Protein 2MT4 (pdb70)

Radius of gyration: 17.5 Å; Cα contacts (8 Å, |Δi|>4): 172; chains: 1; bounding box: 44×38×41 Å

B-factor: mean 37.71, std 22.67, range [0.04, 75.53]

Secondary structure (DSSP, 8-state):
---HHHHHHHHHHTSTT--HHHHHHHHHHHHHHHHHTTSTTT---EEEEETTTTEEEEEEEEEEESS---TTS-EEHHHHHTT-TT--TT-EEEEE---TTHHHHHHHHHHHHHHHHHHHHHH-

Organism: Bacillus subtilis (strain 168) (NCBI:txid224308)

Nearest PDB structures (foldseek):
  2mt4-assembly1_A  TM=9.790E-01  e=2.865E-22  Bacillus subtilis subsp. subtilis str. 168
  2kwp-assembly1_A  TM=7.108E-01  e=2.285E-10  Escherichia coli K-12
  1hh2-assembly1_P  TM=7.298E-01  e=1.770E-10  Thermotoga maritima
  5lm7-assembly1_A  TM=6.601E-01  e=5.572E-09  Escherichia coli O157:H7
  5lm7-assembly2_C  TM=6.618E-01  e=1.199E-08  Escherichia coli O157:H7

Sequence (124 aa):
MSSELLDALTILEKEKGISKEIIIEAIEAALISAYKRNFNQAQNVRVDLNRETGSIRVFARKDVVDEVYDQRLEISIEEAQGIHPEYMVGDVVEIEVTPKDFGRIAAQTAKQVVTQRVREAERGMSSELLDALTILEKEKGISKEIIIEAIEAALISAYKRNFNQAQNVRVDLNRETGSIRVFARKDVVDEVYDQRLEISIEEAQGIHPEYMVGDVVEIEVTPKDFGRIAAQTAKQVVTQRVREAERGMSSELLDALTILEKEKGISKEIIIEAIEAALISAYKRNFNQAQNVRVDLNRETGSIRVFARKDVVDEVYDQRLEISIEEAQGIHPEYMVGDVVEIEVTPKDFGRIAAQTAKQVVTQRVREAERGMSSELLDALTILEKEKGISKEIIIEAIEAALISAYKRNFNQAQNVRVDLNRETGSIRVFARKDVVDEVYDQRLEISIEEAQGIHPEYMVGDVVEIEVTPKDFGRIAAQTAKQVVTQRVREAERGMSSELLDALTILEKEKGISKEIIIEAIEAALISAYKRNFNQAQNVRVDLNRETGSIRVFARKDVVDEVYDQRLEISIEEAQGIHPEYMVGDVVEIEVTPKDFGRIAAQTAKQVVTQRVREAERGMSSELLDALTILEKEKGISKEIIIEAIEAALISAYKRNFNQAQNVRVDLNRETGSIRVFARKDVVDEVYDQRLEISIEEAQGIHPEYMVGDVVEIEVTPKDFGRIAAQTAKQVVTQRVREAERGMSSELLDALTILEKEKGISKEIIIEAIEAALISAYKRNFNQAQNVRVDLNRETGSIRVFARKDVVDEVYDQRLEISIEEAQGIHPEYMVGDVVEIEVTPKDFGRIAAQTAKQVVTQRVREAERGMSSELLDALTILEKEKGISKEIIIEAIEAALISAYKRNFNQAQNVRVDLNRETGSIRVFARKDVVDEVYDQRLEISIEEAQGIHPEYMVGDVVEIEVTPKDFGRIAAQTAKQVVTQRVREAERGMSSELLDALTILEKEKGISKEIIIEAIEAALISAYKRNFNQAQNVRVDLNRETGSIRVFARKDVVDEVYDQRLEISIEEAQGIHPEYMVGDVVEIEVTPKDFGRIAAQTAKQVVTQRVREAERGMSSELLDALTILEKEKGISKEIIIEAIEAALISAYKRNFNQAQNVRVDLNRETGSIRVFARKDVVDEVYDQRLEISIEEAQGIHPEYMVGDVVEIEVTPKDFGRIAAQTAKQVVTQRVREAERGMSSELLDALTILEKEKGISKEIIIEAIEAALISAYKRNFNQAQNVRVDLNRETGSIRVFARKDVVDEVYDQRLEISIEEAQGIHPEYMVGDVVEIEVTPKDFGRIAAQTAKQVVTQRVREAERGMSSELLDALTILEKEKGISKEIIIEAIEAALISAYKRNFNQAQNVRVDLNRETGSIRVFARKDVVDEVYDQRLEISIEEAQGIHPEYMVGDVVEIEVTPKDFGRIAAQTAKQVVTQRVREAERGMSSELLDALTILEKEKGISKEIIIEAIEAALISAYKRNFNQAQNVRVDLNRETGSIRVFARKDVVDEVYDQRLEISIEEAQGIHPEYMVGDVVEIEVTPKDFGRIAAQTAKQVVTQRVREAERGMSSELLDALTILEKEKGISKEIIIEAIEAALISAYKRNFNQAQNVRVDLNRETGSIRVFARKDVVDEVYDQRLEISIEEAQGIHPEYMVGDVVEIEVTPKDFGRIAAQTAKQVVTQRVREAERGMSSELLDALTILEKEKGISKEIIIEAIEAALISAYKRNFNQAQNVRVDLNRETGSIRVFARKDVVDEVYDQRLEISIEEAQGIHPEYMVGDVVEIEVTPKDFGRIAAQTAKQVVTQRVREAERGMSSELLDALTILEKEKGISKEIIIEAIEAALISAYKRNFNQAQNVRVDLNRETGSIRVFARKDVVDEVYDQRLEISIEEAQGIHPEYMVGDVVEIEVTPKDFGRIAAQTAKQVVTQRVREAERGMSSELLDALTILEKEKGISKEIIIEAIEAALISAYKRNFNQAQNVRVDLNRETGSIRVFARKDVVDEVYDQRLEISIEEAQGIHPEYMVGDVVEIEVTPKDFGRIAAQTAKQVVTQRVREAERGMSSELLDALTILEKEKGISKEIIIEAIEAALISAYKRNFNQAQNVRVDLNRETGSIRVFARKDVVDEVYDQRLEISIEEAQGIHPEYMVGDVVEIEVTPKDFGRIAAQTAKQVVTQRVREAERGMSSELLDALTILEKEKGISKEIIIEAIEAALISAYKRNFNQAQNVRVDLNRETGSIRVFARKDVVDEVYDQRLEISIEEAQGIHPEYMVGDVVEIEVTPKDFGRIAAQTAKQVVTQRVREAERGMSSELLDALTILEKEKGISKEIIIEAIEAALISAYKRNFNQAQNVRVDLNRETGSIRVFARKDVVDEVYDQRLEISIEEAQGIHPEYMVGDVVEIEVTPKDFGRIAAQTAKQVVTQRVREAERG

Structure (mmCIF, N/CA/C/O backbone):
data_2MT4
#
_entry.id   2MT4
#
loop_
_atom_site.group_PDB
_atom_site.id
_atom_site.type_symbol
_atom_site.label_atom_id
_atom_site.label_alt_id
_atom_site.label_comp_id
_atom_site.label_asym_id
_atom_site.label_entity_id
_atom_site.label_seq_id
_atom_site.pdbx_PDB_ins_code
_atom_site.Cartn_x
_atom_site.Cartn_y
_atom_site.Cartn_z
_atom_site.occupancy
_atom_site.B_iso_or_equiv
_atom_site.auth_seq_id
_atom_site.auth_comp_id
_atom_site.auth_asym_id
_atom_site.auth_atom_id
_atom_site.pdbx_PDB_model_num
ATOM 1 N N . MET A 1 1 ? 1.329 0.000 0.000 1.00 15.44 1 MET A N 1
ATOM 2 C CA . MET A 1 1 ? 2.093 -0.001 -1.242 1.00 3.31 1 MET A CA 1
ATOM 3 C C . MET A 1 1 ? 2.000 -1.356 -1.937 1.00 74.14 1 MET A C 1
ATOM 4 O O . MET A 1 1 ? 2.120 -2.401 -1.298 1.00 71.53 1 MET A O 1
ATOM 18 N N . SER A 1 2 ? 1.784 -1.330 -3.248 1.00 74.23 2 SER A N 1
ATOM 19 C CA . SER A 1 2 ? 1.671 -2.556 -4.029 1.00 34.35 2 SER A CA 1
ATOM 20 C C . SER A 1 2 ? 0.604 -3.476 -3.443 1.00 3.11 2 SER A C 1
ATOM 21 O O . SER A 1 2 ? 0.787 -4.691 -3.372 1.00 53.21 2 SER A O 1
ATOM 29 N N . SER A 1 3 ? -0.511 -2.887 -3.025 1.00 72.01 3 SER A N 1
ATOM 30 C CA . SER A 1 3 ? -1.607 -3.651 -2.441 1.00 24.41 3 SER A CA 1
ATOM 31 C C . SER A 1 3 ? -2.850 -3.580 -3.324 1.00 2.44 3 SER A C 1
ATOM 32 O O . SER A 1 3 ? -3.974 -3.717 -2.843 1.00 21.24 3 SER A O 1
ATOM 40 N N . GLU A 1 4 ? -2.637 -3.364 -4.618 1.00 74.53 4 GLU A N 1
ATOM 41 C CA . GLU A 1 4 ? -3.740 -3.274 -5.568 1.00 44.43 4 GLU A CA 1
ATOM 42 C C . GLU A 1 4 ? -4.446 -4.619 -5.712 1.00 72.00 4 GLU A C 1
ATOM 43 O O . GLU A 1 4 ? -5.652 -4.676 -5.958 1.00 41.22 4 GLU A O 1
ATOM 55 N N . LEU A 1 5 ? -3.687 -5.698 -5.557 1.00 43.24 5 LEU A N 1
ATOM 56 C CA . LEU A 1 5 ? -4.239 -7.044 -5.669 1.00 13.32 5 LEU A CA 1
ATOM 57 C C . LEU A 1 5 ? -5.433 -7.222 -4.737 1.00 63.44 5 LEU A C 1
ATOM 58 O O . LEU A 1 5 ? -6.391 -7.924 -5.064 1.00 51.25 5 LEU A O 1
ATOM 74 N N . LEU A 1 6 ? -5.371 -6.581 -3.575 1.00 10.52 6 LEU A N 1
ATOM 75 C CA . LEU A 1 6 ? -6.448 -6.667 -2.595 1.00 13.21 6 LEU A CA 1
ATOM 76 C C . LEU A 1 6 ? -7.782 -6.262 -3.215 1.00 51.12 6 LEU A C 1
ATOM 77 O O . LEU A 1 6 ? -8.794 -6.938 -3.030 1.00 73.12 6 LEU A O 1
ATOM 93 N N . ASP A 1 7 ? -7.774 -5.158 -3.953 1.00 4.52 7 ASP A N 1
ATOM 94 C CA . ASP A 1 7 ? -8.983 -4.665 -4.604 1.00 25.12 7 ASP A CA 1
ATOM 95 C C . ASP A 1 7 ? -9.302 -5.485 -5.850 1.00 33.21 7 ASP A C 1
ATOM 96 O O . ASP A 1 7 ? -10.465 -5.638 -6.223 1.00 24.02 7 ASP A O 1
ATOM 105 N N . ALA A 1 8 ? -8.262 -6.009 -6.490 1.00 74.43 8 ALA A N 1
ATOM 106 C CA . ALA A 1 8 ? -8.432 -6.814 -7.693 1.00 44.45 8 ALA A CA 1
ATOM 107 C C . ALA A 1 8 ? -9.362 -7.995 -7.437 1.00 72.11 8 ALA A C 1
ATOM 108 O O . ALA A 1 8 ? -10.276 -8.260 -8.218 1.00 71.43 8 ALA A O 1
ATOM 115 N N . LEU A 1 9 ? -9.123 -8.703 -6.338 1.00 65.10 9 LEU A N 1
ATOM 116 C CA . LEU A 1 9 ? -9.939 -9.857 -5.979 1.00 30.43 9 LEU A CA 1
ATOM 117 C C . LEU A 1 9 ? -11.386 -9.444 -5.729 1.00 2.51 9 LEU A C 1
ATOM 118 O O . LEU A 1 9 ? -12.319 -10.081 -6.220 1.00 14.11 9 LEU A O 1
ATOM 134 N N . THR A 1 10 ? -11.567 -8.372 -4.964 1.00 42.42 10 THR A N 1
ATOM 135 C CA . THR A 1 10 ? -12.900 -7.873 -4.650 1.00 45.22 10 THR A CA 1
ATOM 136 C C . THR A 1 10 ? -13.728 -7.682 -5.916 1.00 33.22 10 THR A C 1
ATOM 137 O O . THR A 1 10 ? -14.897 -8.065 -5.967 1.00 71.53 10 THR A O 1
ATOM 148 N N . ILE A 1 11 ? -13.115 -7.090 -6.935 1.00 32.10 11 ILE A N 1
ATOM 149 C CA . ILE A 1 11 ? -13.796 -6.851 -8.201 1.00 21.23 11 ILE A CA 1
ATOM 150 C C . ILE A 1 11 ? -14.393 -8.140 -8.756 1.00 62.33 11 ILE A C 1
ATOM 151 O O . ILE A 1 11 ? -15.488 -8.138 -9.320 1.00 65.32 11 ILE A O 1
ATOM 167 N N . LEU A 1 12 ? -13.667 -9.241 -8.591 1.00 75.15 12 LEU A N 1
ATOM 168 C CA . LEU A 1 12 ? -14.125 -10.539 -9.073 1.00 35.45 12 LEU A CA 1
ATOM 169 C C . LEU A 1 12 ? -15.258 -11.074 -8.203 1.00 52.41 12 LEU A C 1
ATOM 170 O O . LEU A 1 12 ? -16.186 -11.711 -8.700 1.00 23.30 12 LEU A O 1
ATOM 186 N N . GLU A 1 13 ? -15.176 -10.809 -6.903 1.00 2.20 13 GLU A N 1
ATOM 187 C CA . GLU A 1 13 ? -16.195 -11.263 -5.965 1.00 73.44 13 GLU A CA 1
ATOM 188 C C . GLU A 1 13 ? -17.565 -10.704 -6.338 1.00 24.32 13 GLU A C 1
ATOM 189 O O . GLU A 1 13 ? -18.593 -11.344 -6.111 1.00 32.15 13 GLU A O 1
ATOM 201 N N . LYS A 1 14 ? -17.573 -9.506 -6.912 1.00 41.41 14 LYS A N 1
ATOM 202 C CA . LYS A 1 14 ? -18.815 -8.859 -7.318 1.00 53.15 14 LYS A CA 1
ATOM 203 C C . LYS A 1 14 ? -19.600 -9.745 -8.281 1.00 32.03 14 LYS A C 1
ATOM 204 O O . LYS A 1 14 ? -20.819 -9.624 -8.394 1.00 33.02 14 LYS A O 1
ATOM 223 N N . GLU A 1 15 ? -18.893 -10.634 -8.970 1.00 31.13 15 GLU A N 1
ATOM 224 C CA . GLU A 1 15 ? -19.525 -11.540 -9.922 1.00 10.21 15 GLU A CA 1
ATOM 225 C C . GLU A 1 15 ? -20.087 -12.769 -9.213 1.00 74.31 15 GLU A C 1
ATOM 226 O O . GLU A 1 15 ? -19.469 -13.306 -8.293 1.00 23.34 15 GLU A O 1
ATOM 238 N N . LYS A 1 16 ? -21.263 -13.209 -9.647 1.00 54.02 16 LYS A N 1
ATOM 239 C CA . LYS A 1 16 ? -21.910 -14.374 -9.056 1.00 15.32 16 LYS A CA 1
ATOM 240 C C . LYS A 1 16 ? -21.295 -15.666 -9.586 1.00 60.10 16 LYS A C 1
ATOM 241 O O . LYS A 1 16 ? -21.010 -15.785 -10.777 1.00 20.10 16 LYS A O 1
ATOM 260 N N . GLY A 1 17 ? -21.094 -16.631 -8.694 1.00 53.14 17 GLY A N 1
ATOM 261 C CA . GLY A 1 17 ? -20.515 -17.900 -9.092 1.00 1.24 17 GLY A CA 1
ATOM 262 C C . GLY A 1 17 ? -19.007 -17.833 -9.227 1.00 24.31 17 GLY A C 1
ATOM 263 O O . GLY A 1 17 ? -18.361 -18.829 -9.555 1.00 30.33 17 GLY A O 1
ATOM 267 N N . ILE A 1 18 ? -18.444 -16.656 -8.976 1.00 51.44 18 ILE A N 1
ATOM 268 C CA . ILE A 1 18 ? -17.002 -16.463 -9.072 1.00 32.50 18 ILE A CA 1
ATOM 269 C C . ILE A 1 18 ? -16.390 -16.200 -7.700 1.00 3.32 18 ILE A C 1
ATOM 270 O O . ILE A 1 18 ? -16.018 -15.071 -7.381 1.00 25.41 18 ILE A O 1
ATOM 286 N N . SER A 1 19 ? -16.286 -17.251 -6.893 1.00 72.20 19 SER A N 1
ATOM 287 C CA . SER A 1 19 ? -15.721 -17.134 -5.554 1.00 5.03 19 SER A CA 1
ATOM 288 C C . SER A 1 19 ? -14.269 -16.668 -5.616 1.00 10.11 19 SER A C 1
ATOM 289 O O . SER A 1 19 ? -13.406 -17.356 -6.162 1.00 55.41 19 SER A O 1
ATOM 297 N N . LYS A 1 20 ? -14.007 -15.493 -5.054 1.00 21.45 20 LYS A N 1
ATOM 298 C CA . LYS A 1 20 ? -12.661 -14.933 -5.043 1.00 74.43 20 LYS A CA 1
ATOM 299 C C . LYS A 1 20 ? -11.749 -15.727 -4.113 1.00 44.01 20 LYS A C 1
ATOM 300 O O . LYS A 1 20 ? -10.526 -15.677 -4.238 1.00 62.25 20 LYS A O 1
ATOM 319 N N . GLU A 1 21 ? -12.353 -16.459 -3.182 1.00 64.52 21 GLU A N 1
ATOM 320 C CA . GLU A 1 21 ? -11.593 -17.263 -2.233 1.00 11.33 21 GLU A CA 1
ATOM 321 C C . GLU A 1 21 ? -10.630 -18.198 -2.959 1.00 34.03 21 GLU A C 1
ATOM 322 O O . GLU A 1 21 ? -9.507 -18.423 -2.506 1.00 42.53 21 GLU A O 1
ATOM 334 N N . ILE A 1 22 ? -11.078 -18.739 -4.087 1.00 11.12 22 ILE A N 1
ATOM 335 C CA . ILE A 1 22 ? -10.257 -19.649 -4.876 1.00 52.11 22 ILE A CA 1
ATOM 336 C C . ILE A 1 22 ? -9.225 -18.884 -5.698 1.00 5.14 22 ILE A C 1
ATOM 337 O O . ILE A 1 22 ? -8.173 -19.421 -6.047 1.00 62.02 22 ILE A O 1
ATOM 353 N N . ILE A 1 23 ? -9.532 -17.628 -6.003 1.00 13.43 23 ILE A N 1
ATOM 354 C CA . ILE A 1 23 ? -8.630 -16.789 -6.781 1.00 72.34 23 ILE A CA 1
ATOM 355 C C . ILE A 1 23 ? -7.321 -16.549 -6.036 1.00 55.40 23 ILE A C 1
ATOM 356 O O . ILE A 1 23 ? -6.242 -16.592 -6.627 1.00 31.34 23 ILE A O 1
ATOM 372 N N . ILE A 1 24 ? -7.425 -16.299 -4.735 1.00 51.31 24 ILE A N 1
ATOM 373 C CA . ILE A 1 24 ? -6.249 -16.056 -3.908 1.00 74.21 24 ILE A CA 1
ATOM 374 C C . ILE A 1 24 ? -5.234 -17.185 -4.051 1.00 44.54 24 ILE A C 1
ATOM 375 O O . ILE A 1 24 ? -4.027 -16.957 -3.995 1.00 32.23 24 ILE A O 1
ATOM 391 N N . GLU A 1 25 ? -5.734 -18.402 -4.237 1.00 72.53 25 GLU A N 1
ATOM 392 C CA . GLU A 1 25 ? -4.869 -19.567 -4.389 1.00 43.13 25 GLU A CA 1
ATOM 393 C C . GLU A 1 25 ? -4.092 -19.500 -5.700 1.00 2.50 25 GLU A C 1
ATOM 394 O O . GLU A 1 25 ? -2.986 -20.029 -5.806 1.00 34.42 25 GLU A O 1
ATOM 406 N N . ALA A 1 26 ? -4.680 -18.847 -6.697 1.00 1.41 26 ALA A N 1
ATOM 407 C CA . ALA A 1 26 ? -4.043 -18.710 -8.001 1.00 44.13 26 ALA A CA 1
ATOM 408 C C . ALA A 1 26 ? -2.771 -17.875 -7.905 1.00 13.13 26 ALA A C 1
ATOM 409 O O . ALA A 1 26 ? -1.734 -18.242 -8.459 1.00 24.00 26 ALA A O 1
ATOM 416 N N . ILE A 1 27 ? -2.857 -16.752 -7.200 1.00 44.10 27 ILE A N 1
ATOM 417 C CA . ILE A 1 27 ? -1.712 -15.866 -7.032 1.00 13.45 27 ILE A CA 1
ATOM 418 C C . ILE A 1 27 ? -0.537 -16.601 -6.396 1.00 13.44 27 ILE A C 1
ATOM 419 O O . ILE A 1 27 ? 0.574 -16.592 -6.926 1.00 54.42 27 ILE A O 1
ATOM 435 N N . GLU A 1 28 ? -0.791 -17.239 -5.257 1.00 54.21 28 GLU A N 1
ATOM 436 C CA . GLU A 1 28 ? 0.246 -17.980 -4.550 1.00 54.51 28 GLU A CA 1
ATOM 437 C C . GLU A 1 28 ? 0.905 -19.005 -5.468 1.00 43.41 28 GLU A C 1
ATOM 438 O O . GLU A 1 28 ? 2.124 -19.011 -5.636 1.00 43.02 28 GLU A O 1
ATOM 450 N N . ALA A 1 29 ? 0.089 -19.871 -6.060 1.00 30.04 29 ALA A N 1
ATOM 451 C CA . ALA A 1 29 ? 0.592 -20.900 -6.962 1.00 12.54 29 ALA A CA 1
ATOM 452 C C . ALA A 1 29 ? 1.473 -20.294 -8.049 1.00 13.03 29 ALA A C 1
ATOM 453 O O . ALA A 1 29 ? 2.399 -20.939 -8.541 1.00 61.31 29 ALA A O 1
ATOM 460 N N . ALA A 1 30 ? 1.180 -19.052 -8.418 1.00 53.23 30 ALA A N 1
ATOM 461 C CA . ALA A 1 30 ? 1.947 -18.359 -9.446 1.00 23.45 30 ALA A CA 1
ATOM 462 C C . ALA A 1 30 ? 3.308 -17.924 -8.914 1.00 61.02 30 ALA A C 1
ATOM 463 O O . ALA A 1 30 ? 4.346 -18.257 -9.488 1.00 51.44 30 ALA A O 1
ATOM 470 N N . LEU A 1 31 ? 3.298 -17.177 -7.816 1.00 5.35 31 LEU A N 1
ATOM 471 C CA . LEU A 1 31 ? 4.533 -16.695 -7.207 1.00 1.23 31 LEU A CA 1
ATOM 472 C C . LEU A 1 31 ? 5.480 -17.852 -6.906 1.00 21.11 31 LEU A C 1
ATOM 473 O O . LEU A 1 31 ? 6.650 -17.825 -7.288 1.00 34.51 31 LEU A O 1
ATOM 489 N N . ILE A 1 32 ? 4.965 -18.868 -6.221 1.00 24.45 32 ILE A N 1
ATOM 490 C CA . ILE A 1 32 ? 5.764 -20.036 -5.872 1.00 71.03 32 ILE A CA 1
ATOM 491 C C . ILE A 1 32 ? 6.302 -20.727 -7.121 1.00 24.23 32 ILE A C 1
ATOM 492 O O . ILE A 1 32 ? 7.448 -21.176 -7.149 1.00 63.05 32 ILE A O 1
ATOM 508 N N . SER A 1 33 ? 5.467 -20.807 -8.152 1.00 23.51 33 SER A N 1
ATOM 509 C CA . SER A 1 33 ? 5.858 -21.445 -9.403 1.00 62.33 33 SER A CA 1
ATOM 510 C C . SER A 1 33 ? 6.945 -20.640 -10.108 1.00 1.44 33 SER A C 1
ATOM 511 O O . SER A 1 33 ? 7.884 -21.202 -10.669 1.00 2.10 33 SER A O 1
ATOM 519 N N . ALA A 1 34 ? 6.810 -19.318 -10.073 1.00 22.53 34 ALA A N 1
ATOM 520 C CA . ALA A 1 34 ? 7.780 -18.434 -10.706 1.00 1.34 34 ALA A CA 1
ATOM 521 C C . ALA A 1 34 ? 9.162 -18.600 -10.082 1.00 52.14 34 ALA A C 1
ATOM 522 O O . ALA A 1 34 ? 10.169 -18.662 -10.788 1.00 62.24 34 ALA A O 1
ATOM 529 N N . TYR A 1 35 ? 9.203 -18.669 -8.756 1.00 60.44 35 TYR A N 1
ATOM 530 C CA . TYR A 1 35 ? 10.462 -18.825 -8.037 1.00 42.44 35 TYR A CA 1
ATOM 531 C C . TYR A 1 35 ? 10.952 -20.268 -8.103 1.00 40.45 35 TYR A C 1
ATOM 532 O O . TYR A 1 35 ? 12.147 -20.537 -7.975 1.00 13.24 35 TYR A O 1
ATOM 550 N N . LYS A 1 36 ? 10.021 -21.194 -8.305 1.00 5.13 36 LYS A N 1
ATOM 551 C CA . LYS A 1 36 ? 10.355 -22.610 -8.391 1.00 11.15 36 LYS A CA 1
ATOM 552 C C . LYS A 1 36 ? 11.252 -22.886 -9.593 1.00 32.14 36 LYS A C 1
ATOM 553 O O . LYS A 1 36 ? 12.128 -23.750 -9.541 1.00 62.43 36 LYS A O 1
ATOM 572 N N . ARG A 1 37 ? 11.030 -22.145 -10.674 1.00 74.25 37 ARG A N 1
ATOM 573 C CA . ARG A 1 37 ? 11.819 -22.310 -11.889 1.00 53.51 37 ARG A CA 1
ATOM 574 C C . ARG A 1 37 ? 13.306 -22.128 -11.600 1.00 13.30 37 ARG A C 1
ATOM 575 O O . ARG A 1 37 ? 14.156 -22.637 -12.329 1.00 74.35 37 ARG A O 1
ATOM 596 N N . ASN A 1 38 ? 13.611 -21.397 -10.533 1.00 64.14 38 ASN A N 1
ATOM 597 C CA . ASN A 1 38 ? 14.995 -21.146 -10.149 1.00 2.44 38 ASN A CA 1
ATOM 598 C C . ASN A 1 38 ? 15.650 -22.416 -9.615 1.00 62.25 38 ASN A C 1
ATOM 599 O O . ASN A 1 38 ? 16.789 -22.732 -9.959 1.00 62.41 38 ASN A O 1
ATOM 610 N N . PHE A 1 39 ? 14.922 -23.141 -8.772 1.00 74.50 39 PHE A N 1
ATOM 611 C CA . PHE A 1 39 ? 15.432 -24.377 -8.189 1.00 13.22 39 PHE A CA 1
ATOM 612 C C . PHE A 1 39 ? 14.307 -25.387 -7.986 1.00 13.23 39 PHE A C 1
ATOM 613 O O . PHE A 1 39 ? 13.934 -25.698 -6.855 1.00 12.23 39 PHE A O 1
ATOM 630 N N . ASN A 1 40 ? 13.768 -25.895 -9.090 1.00 5.11 40 ASN A N 1
ATOM 631 C CA . ASN A 1 40 ? 12.684 -26.869 -9.033 1.00 31.44 40 ASN A CA 1
ATOM 632 C C . ASN A 1 40 ? 13.212 -28.248 -8.651 1.00 13.21 40 ASN A C 1
ATOM 633 O O . ASN A 1 40 ? 12.719 -28.874 -7.713 1.00 10.21 40 ASN A O 1
ATOM 644 N N . GLN A 1 41 ? 14.218 -28.715 -9.384 1.00 42.41 41 GLN A N 1
ATOM 645 C CA . GLN A 1 41 ? 14.812 -30.021 -9.122 1.00 32.21 41 GLN A CA 1
ATOM 646 C C . GLN A 1 41 ? 15.953 -29.907 -8.116 1.00 10.23 41 GLN A C 1
ATOM 647 O O . GLN A 1 41 ? 16.701 -30.861 -7.901 1.00 2.54 41 GLN A O 1
ATOM 661 N N . ALA A 1 42 ? 16.081 -28.735 -7.504 1.00 53.10 42 ALA A N 1
ATOM 662 C CA . ALA A 1 42 ? 17.130 -28.497 -6.520 1.00 45.11 42 ALA A CA 1
ATOM 663 C C . ALA A 1 42 ? 16.574 -28.549 -5.101 1.00 30.22 42 ALA A C 1
ATOM 664 O O . ALA A 1 42 ? 17.235 -29.035 -4.184 1.00 53.42 42 ALA A O 1
ATOM 671 N N . GLN A 1 43 ? 15.356 -28.045 -4.929 1.00 44.33 43 GLN A N 1
ATOM 672 C CA . GLN A 1 43 ? 14.713 -28.033 -3.620 1.00 63.21 43 GLN A CA 1
ATOM 673 C C . GLN A 1 43 ? 13.281 -27.517 -3.722 1.00 62.24 43 GLN A C 1
ATOM 674 O O . GLN A 1 43 ? 12.949 -26.754 -4.628 1.00 74.55 43 GLN A O 1
ATOM 688 N N . ASN A 1 44 ? 12.437 -27.941 -2.787 1.00 61.24 44 ASN A N 1
ATOM 689 C CA . ASN A 1 44 ? 11.040 -27.523 -2.773 1.00 5.03 44 ASN A CA 1
ATOM 690 C C . ASN A 1 44 ? 10.888 -26.156 -2.112 1.00 45.14 44 ASN A C 1
ATOM 691 O O . ASN A 1 44 ? 11.874 -25.526 -1.732 1.00 15.42 44 ASN A O 1
ATOM 702 N N . VAL A 1 45 ? 9.645 -25.705 -1.979 1.00 44.30 45 VAL A N 1
ATOM 703 C CA . VAL A 1 45 ? 9.362 -24.414 -1.362 1.00 71.11 45 VAL A CA 1
ATOM 704 C C . VAL A 1 45 ? 7.862 -24.201 -1.194 1.00 24.13 45 VAL A C 1
ATOM 705 O O . VAL A 1 45 ? 7.058 -24.775 -1.929 1.00 24.45 45 VAL A O 1
ATOM 718 N N . ARG A 1 46 ? 7.493 -23.373 -0.223 1.00 33.25 46 ARG A N 1
ATOM 719 C CA . ARG A 1 46 ? 6.088 -23.084 0.042 1.00 13.25 46 ARG A CA 1
ATOM 720 C C . ARG A 1 46 ? 5.878 -21.595 0.300 1.00 35.22 46 ARG A C 1
ATOM 721 O O . ARG A 1 46 ? 6.349 -21.055 1.301 1.00 45.34 46 ARG A O 1
ATOM 742 N N . VAL A 1 47 ? 5.169 -20.937 -0.611 1.00 13.15 47 VAL A N 1
ATOM 743 C CA . VAL A 1 47 ? 4.895 -19.510 -0.483 1.00 40.55 47 VAL A CA 1
ATOM 744 C C . VAL A 1 47 ? 3.572 -19.266 0.234 1.00 21.11 47 VAL A C 1
ATOM 745 O O . VAL A 1 47 ? 2.607 -20.008 0.047 1.00 40.40 47 VAL A O 1
ATOM 758 N N . ASP A 1 48 ? 3.534 -18.223 1.055 1.00 31.11 48 ASP A N 1
ATOM 759 C CA . ASP A 1 48 ? 2.328 -17.879 1.799 1.00 72.44 48 ASP A CA 1
ATOM 760 C C . ASP A 1 48 ? 1.921 -16.432 1.537 1.00 70.23 48 ASP A C 1
ATOM 761 O O . ASP A 1 48 ? 2.608 -15.498 1.952 1.00 21.40 48 ASP A O 1
ATOM 770 N N . LEU A 1 49 ? 0.801 -16.254 0.845 1.00 24.33 49 LEU A N 1
ATOM 771 C CA . LEU A 1 49 ? 0.302 -14.921 0.527 1.00 74.30 49 LEU A CA 1
ATOM 772 C C . LEU A 1 49 ? -0.621 -14.407 1.627 1.00 41.23 49 LEU A C 1
ATOM 773 O O . LEU A 1 49 ? -1.421 -15.160 2.180 1.00 13.24 49 LEU A O 1
ATOM 789 N N . ASN A 1 50 ? -0.505 -13.120 1.937 1.00 2.14 50 ASN A N 1
ATOM 790 C CA . ASN A 1 50 ? -1.331 -12.505 2.969 1.00 51.24 50 ASN A CA 1
ATOM 791 C C . ASN A 1 50 ? -2.189 -11.387 2.386 1.00 73.32 50 ASN A C 1
ATOM 792 O O . ASN A 1 50 ? -1.714 -10.269 2.181 1.00 30.13 50 ASN A O 1
ATOM 803 N N . ARG A 1 51 ? -3.454 -11.695 2.121 1.00 0.13 51 ARG A N 1
ATOM 804 C CA . ARG A 1 51 ? -4.378 -10.717 1.560 1.00 51.01 51 ARG A CA 1
ATOM 805 C C . ARG A 1 51 ? -4.701 -9.629 2.580 1.00 31.24 51 ARG A C 1
ATOM 806 O O . ARG A 1 51 ? -5.282 -8.599 2.238 1.00 2.24 51 ARG A O 1
ATOM 827 N N . GLU A 1 52 ? -4.322 -9.866 3.831 1.00 34.15 52 GLU A N 1
ATOM 828 C CA . GLU A 1 52 ? -4.573 -8.906 4.900 1.00 24.22 52 GLU A CA 1
ATOM 829 C C . GLU A 1 52 ? -3.727 -7.649 4.713 1.00 0.20 52 GLU A C 1
ATOM 830 O O . GLU A 1 52 ? -4.199 -6.532 4.924 1.00 22.35 52 GLU A O 1
ATOM 842 N N . THR A 1 53 ? -2.473 -7.841 4.316 1.00 23.40 53 THR A N 1
ATOM 843 C CA . THR A 1 53 ? -1.560 -6.725 4.102 1.00 34.31 53 THR A CA 1
ATOM 844 C C . THR A 1 53 ? -0.942 -6.780 2.709 1.00 54.44 53 THR A C 1
ATOM 845 O O . THR A 1 53 ? 0.053 -6.110 2.435 1.00 31.00 53 THR A O 1
ATOM 856 N N . GLY A 1 54 ? -1.540 -7.582 1.833 1.00 23.41 54 GLY A N 1
ATOM 857 C CA . GLY A 1 54 ? -1.034 -7.708 0.478 1.00 44.31 54 GLY A CA 1
ATOM 858 C C . GLY A 1 54 ? 0.444 -8.043 0.440 1.00 5.13 54 GLY A C 1
ATOM 859 O O . GLY A 1 54 ? 1.137 -7.720 -0.525 1.00 74.51 54 GLY A O 1
ATOM 863 N N . SER A 1 55 ? 0.929 -8.693 1.494 1.00 33.40 55 SER A N 1
ATOM 864 C CA . SER A 1 55 ? 2.336 -9.067 1.580 1.00 75.11 55 SER A CA 1
ATOM 865 C C . SER A 1 55 ? 2.541 -10.512 1.136 1.00 63.23 55 SER A C 1
ATOM 866 O O . SER A 1 55 ? 1.578 -11.244 0.902 1.00 45.55 55 SER A O 1
ATOM 874 N N . ILE A 1 56 ? 3.802 -10.916 1.021 1.00 3.53 56 ILE A N 1
ATOM 875 C CA . ILE A 1 56 ? 4.134 -12.273 0.606 1.00 74.13 56 ILE A CA 1
ATOM 876 C C . ILE A 1 56 ? 5.455 -12.727 1.218 1.00 0.40 56 ILE A C 1
ATOM 877 O O . ILE A 1 56 ? 6.375 -11.928 1.397 1.00 42.33 56 ILE A O 1
ATOM 893 N N . ARG A 1 57 ? 5.544 -14.015 1.534 1.00 32.14 57 ARG A N 1
ATOM 894 C CA . ARG A 1 57 ? 6.753 -14.576 2.124 1.00 64.45 57 ARG A CA 1
ATOM 895 C C . ARG A 1 57 ? 7.003 -15.990 1.611 1.00 32.01 57 ARG A C 1
ATOM 896 O O . ARG A 1 57 ? 6.114 -16.842 1.647 1.00 32.22 57 ARG A O 1
ATOM 917 N N . VAL A 1 58 ? 8.219 -16.235 1.132 1.00 42.34 58 VAL A N 1
ATOM 918 C CA . VAL A 1 58 ? 8.587 -17.546 0.612 1.00 43.54 58 VAL A CA 1
ATOM 919 C C . VAL A 1 58 ? 9.472 -18.300 1.597 1.00 10.15 58 VAL A C 1
ATOM 920 O O . VAL A 1 58 ? 10.528 -17.810 2.000 1.00 73.04 58 VAL A O 1
ATOM 933 N N . PHE A 1 59 ? 9.036 -19.494 1.982 1.00 1.31 59 PHE A N 1
ATOM 934 C CA . PHE A 1 59 ? 9.789 -20.317 2.922 1.00 44.44 59 PHE A CA 1
ATOM 935 C C . PHE A 1 59 ? 10.074 -21.695 2.331 1.00 1.24 59 PHE A C 1
ATOM 936 O O . PHE A 1 59 ? 9.232 -22.274 1.646 1.00 3.23 59 PHE A O 1
ATOM 953 N N . ALA A 1 60 ? 11.267 -22.214 2.603 1.00 64.33 60 ALA A N 1
ATOM 954 C CA . ALA A 1 60 ? 11.663 -23.524 2.101 1.00 61.55 60 ALA A CA 1
ATOM 955 C C . ALA A 1 60 ? 11.408 -24.610 3.140 1.00 45.11 60 ALA A C 1
ATOM 956 O O . ALA A 1 60 ? 11.739 -24.448 4.315 1.00 31.21 60 ALA A O 1
ATOM 963 N N . ARG A 1 61 ? 10.818 -25.717 2.700 1.00 41.23 61 ARG A N 1
ATOM 964 C CA . ARG A 1 61 ? 10.518 -26.829 3.594 1.00 72.14 61 ARG A CA 1
ATOM 965 C C . ARG A 1 61 ? 11.587 -27.913 3.491 1.00 20.13 61 ARG A C 1
ATOM 966 O O . ARG A 1 61 ? 11.767 -28.525 2.438 1.00 1.01 61 ARG A O 1
ATOM 987 N N . LYS A 1 62 ? 12.294 -28.145 4.591 1.00 10.33 62 LYS A N 1
ATOM 988 C CA . LYS A 1 62 ? 13.345 -29.155 4.627 1.00 21.43 62 LYS A CA 1
ATOM 989 C C . LYS A 1 62 ? 12.947 -30.324 5.522 1.00 75.40 62 LYS A C 1
ATOM 990 O O . LYS A 1 62 ? 12.209 -30.151 6.493 1.00 2.42 62 LYS A O 1
ATOM 1009 N N . ASP A 1 63 ? 13.440 -31.512 5.191 1.00 23.54 63 ASP A N 1
ATOM 1010 C CA . ASP A 1 63 ? 13.137 -32.709 5.967 1.00 42.41 63 ASP A CA 1
ATOM 1011 C C . ASP A 1 63 ? 14.069 -32.829 7.168 1.00 73.33 63 ASP A C 1
ATOM 1012 O O . ASP A 1 63 ? 15.266 -33.075 7.016 1.00 62.32 63 ASP A O 1
ATOM 1021 N N . VAL A 1 64 ? 13.514 -32.651 8.362 1.00 22.25 64 VAL A N 1
ATOM 1022 C CA . VAL A 1 64 ? 14.295 -32.739 9.590 1.00 63.30 64 VAL A CA 1
ATOM 1023 C C . VAL A 1 64 ? 14.704 -34.179 9.880 1.00 51.12 64 VAL A C 1
ATOM 1024 O O . VAL A 1 64 ? 13.858 -35.035 10.139 1.00 75.14 64 VAL A O 1
ATOM 1037 N N . VAL A 1 65 ? 16.006 -34.440 9.835 1.00 11.54 65 VAL A N 1
ATOM 1038 C CA . VAL A 1 65 ? 16.528 -35.776 10.094 1.00 13.21 65 VAL A CA 1
ATOM 1039 C C . VAL A 1 65 ? 17.844 -35.713 10.861 1.00 31.21 65 VAL A C 1
ATOM 1040 O O . VAL A 1 65 ? 18.634 -34.785 10.683 1.00 25.11 65 VAL A O 1
ATOM 1053 N N . ASP A 1 66 ? 18.075 -36.706 11.712 1.00 62.52 66 ASP A N 1
ATOM 1054 C CA . ASP A 1 66 ? 19.297 -36.765 12.505 1.00 23.33 66 ASP A CA 1
ATOM 1055 C C . ASP A 1 66 ? 20.530 -36.645 11.614 1.00 21.04 66 ASP A C 1
ATOM 1056 O O . ASP A 1 66 ? 21.544 -36.076 12.016 1.00 0.24 66 ASP A O 1
ATOM 1065 N N . GLU A 1 67 ? 20.433 -37.185 10.403 1.00 15.03 67 GLU A N 1
ATOM 1066 C CA . GLU A 1 67 ? 21.541 -37.139 9.457 1.00 31.11 67 GLU A CA 1
ATOM 1067 C C . GLU A 1 67 ? 21.037 -36.873 8.041 1.00 50.23 67 GLU A C 1
ATOM 1068 O O . GLU A 1 67 ? 20.053 -37.466 7.599 1.00 63.43 67 GLU A O 1
ATOM 1080 N N . VAL A 1 68 ? 21.719 -35.976 7.336 1.00 15.43 68 VAL A N 1
ATOM 1081 C CA . VAL A 1 68 ? 21.341 -35.630 5.970 1.00 65.11 68 VAL A CA 1
ATOM 1082 C C . VAL A 1 68 ? 21.186 -36.879 5.110 1.00 4.00 68 VAL A C 1
ATOM 1083 O O . VAL A 1 68 ? 22.137 -37.639 4.923 1.00 42.11 68 VAL A O 1
ATOM 1096 N N . TYR A 1 69 ? 19.982 -37.086 4.589 1.00 32.10 69 TYR A N 1
ATOM 1097 C CA . TYR A 1 69 ? 19.701 -38.244 3.750 1.00 32.14 69 TYR A CA 1
ATOM 1098 C C . TYR A 1 69 ? 19.337 -37.814 2.332 1.00 61.22 69 TYR A C 1
ATOM 1099 O O . TYR A 1 69 ? 19.513 -38.571 1.377 1.00 10.20 69 TYR A O 1
ATOM 1117 N N . ASP A 1 70 ? 18.829 -36.594 2.203 1.00 20.02 70 ASP A N 1
ATOM 1118 C CA . ASP A 1 70 ? 18.441 -36.060 0.902 1.00 33.31 70 ASP A CA 1
ATOM 1119 C C . ASP A 1 70 ? 19.338 -34.892 0.505 1.00 24.14 70 ASP A C 1
ATOM 1120 O O . ASP A 1 70 ? 19.134 -33.763 0.949 1.00 24.10 70 ASP A O 1
ATOM 1129 N N . GLN A 1 71 ? 20.330 -35.173 -0.334 1.00 45.13 71 GLN A N 1
ATOM 1130 C CA . GLN A 1 71 ? 21.258 -34.145 -0.789 1.00 73.34 71 GLN A CA 1
ATOM 1131 C C . GLN A 1 71 ? 20.513 -33.000 -1.467 1.00 44.25 71 GLN A C 1
ATOM 1132 O O . GLN A 1 71 ? 21.011 -31.876 -1.532 1.00 55.10 71 GLN A O 1
ATOM 1146 N N . ARG A 1 72 ? 19.319 -33.294 -1.970 1.00 4.45 72 ARG A N 1
ATOM 1147 C CA . ARG A 1 72 ? 18.506 -32.288 -2.645 1.00 31.14 72 ARG A CA 1
ATOM 1148 C C . ARG A 1 72 ? 17.989 -31.252 -1.652 1.00 3.13 72 ARG A C 1
ATOM 1149 O O . ARG A 1 72 ? 18.005 -30.051 -1.926 1.00 25.45 72 ARG A O 1
ATOM 1170 N N . LEU A 1 73 ? 17.530 -31.723 -0.497 1.00 3.20 73 LEU A N 1
ATOM 1171 C CA . LEU A 1 73 ? 17.008 -30.838 0.537 1.00 51.45 73 LEU A CA 1
ATOM 1172 C C . LEU A 1 73 ? 16.848 -31.580 1.860 1.00 42.22 73 LEU A C 1
ATOM 1173 O O . LEU A 1 73 ? 16.132 -32.578 1.940 1.00 32.31 73 LEU A O 1
ATOM 1189 N N . GLU A 1 74 ? 17.518 -31.085 2.896 1.00 52.14 74 GLU A N 1
ATOM 1190 C CA . GLU A 1 74 ? 17.449 -31.701 4.215 1.00 53.33 74 GLU A CA 1
ATOM 1191 C C . GLU A 1 74 ? 17.967 -30.749 5.289 1.00 31.14 74 GLU A C 1
ATOM 1192 O O . GLU A 1 74 ? 18.727 -29.824 4.999 1.00 54.40 74 GLU A O 1
ATOM 1204 N N . ILE A 1 75 ? 17.550 -30.981 6.529 1.00 62.14 75 ILE A N 1
ATOM 1205 C CA . ILE A 1 75 ? 17.972 -30.145 7.646 1.00 30.31 75 ILE A CA 1
ATOM 1206 C C . ILE A 1 75 ? 18.275 -30.988 8.880 1.00 75.04 75 ILE A C 1
ATOM 1207 O O . ILE A 1 75 ? 17.446 -31.785 9.318 1.00 14.04 75 ILE A O 1
ATOM 1223 N N . SER A 1 76 ? 19.468 -30.804 9.437 1.00 72.03 76 SER A N 1
ATOM 1224 C CA . SER A 1 76 ? 19.882 -31.549 10.620 1.00 2.32 76 SER A CA 1
ATOM 1225 C C . SER A 1 76 ? 19.031 -31.167 11.828 1.00 11.44 76 SER A C 1
ATOM 1226 O O . SER A 1 76 ? 18.731 -29.992 12.042 1.00 13.53 76 SER A O 1
ATOM 1234 N N . ILE A 1 77 ? 18.646 -32.167 12.613 1.00 32.21 77 ILE A N 1
ATOM 1235 C CA . ILE A 1 77 ? 17.832 -31.937 13.799 1.00 42.24 77 ILE A CA 1
ATOM 1236 C C . ILE A 1 77 ? 18.438 -30.850 14.680 1.00 3.30 77 ILE A C 1
ATOM 1237 O O . ILE A 1 77 ? 17.719 -30.056 15.286 1.00 62.34 77 ILE A O 1
ATOM 1253 N N . GLU A 1 78 ? 19.765 -30.820 14.744 1.00 30.11 78 GLU A N 1
ATOM 1254 C CA . GLU A 1 78 ? 20.468 -29.829 15.551 1.00 0.34 78 GLU A CA 1
ATOM 1255 C C . GLU A 1 78 ? 20.385 -28.447 14.908 1.00 42.21 78 GLU A C 1
ATOM 1256 O O . GLU A 1 78 ? 20.333 -27.432 15.601 1.00 45.21 78 GLU A O 1
ATOM 1268 N N . GLU A 1 79 ? 20.375 -28.418 13.579 1.00 34.12 79 GLU A N 1
ATOM 1269 C CA . GLU A 1 79 ? 20.300 -27.162 12.843 1.00 41.22 79 GLU A CA 1
ATOM 1270 C C . GLU A 1 79 ? 18.968 -26.461 13.097 1.00 73.11 79 GLU A C 1
ATOM 1271 O O . GLU A 1 79 ? 18.928 -25.263 13.375 1.00 3.25 79 GLU A O 1
ATOM 1283 N N . ALA A 1 80 ? 17.880 -27.218 12.998 1.00 23.40 80 ALA A N 1
ATOM 1284 C CA . ALA A 1 80 ? 16.547 -26.672 13.217 1.00 41.12 80 ALA A CA 1
ATOM 1285 C C . ALA A 1 80 ? 16.401 -26.133 14.636 1.00 13.05 80 ALA A C 1
ATOM 1286 O O . ALA A 1 80 ? 15.641 -25.196 14.878 1.00 13.31 80 ALA A O 1
ATOM 1293 N N . GLN A 1 81 ? 17.134 -26.731 15.570 1.00 53.33 81 GLN A N 1
ATOM 1294 C CA . GLN A 1 81 ? 17.084 -26.311 16.965 1.00 55.10 81 GLN A CA 1
ATOM 1295 C C . GLN A 1 81 ? 17.671 -24.914 17.134 1.00 65.05 81 GLN A C 1
ATOM 1296 O O . GLN A 1 81 ? 17.321 -24.191 18.066 1.00 13.14 81 GLN A O 1
ATOM 1310 N N . GLY A 1 82 ? 18.567 -24.539 16.226 1.00 10.33 82 GLY A N 1
ATOM 1311 C CA . GLY A 1 82 ? 19.188 -23.230 16.292 1.00 0.41 82 GLY A CA 1
ATOM 1312 C C . GLY A 1 82 ? 18.174 -22.104 16.260 1.00 3.45 82 GLY A C 1
ATOM 1313 O O . GLY A 1 82 ? 18.382 -21.054 16.868 1.00 20.11 82 GLY A O 1
ATOM 1317 N N . ILE A 1 83 ? 17.073 -22.322 15.548 1.00 31.40 83 ILE A N 1
ATOM 1318 C CA . ILE A 1 83 ? 16.023 -21.317 15.438 1.00 1.12 83 ILE A CA 1
ATOM 1319 C C . ILE A 1 83 ? 14.760 -21.760 16.168 1.00 73.35 83 ILE A C 1
ATOM 1320 O O . ILE A 1 83 ? 13.952 -20.933 16.591 1.00 13.12 83 ILE A O 1
ATOM 1336 N N . HIS A 1 84 ? 14.596 -23.071 16.313 1.00 63.03 84 HIS A N 1
ATOM 1337 C CA . HIS A 1 84 ? 13.432 -23.625 16.995 1.00 54.51 84 HIS A CA 1
ATOM 1338 C C . HIS A 1 84 ? 13.726 -25.026 17.522 1.00 12.33 84 HIS A C 1
ATOM 1339 O O . HIS A 1 84 ? 13.634 -26.020 16.800 1.00 53.42 84 HIS A O 1
ATOM 1353 N N . PRO A 1 85 ? 14.090 -25.110 18.810 1.00 51.33 85 PRO A N 1
ATOM 1354 C CA . PRO A 1 85 ? 14.406 -26.384 19.462 1.00 21.45 85 PRO A CA 1
ATOM 1355 C C . PRO A 1 85 ? 13.172 -27.260 19.652 1.00 1.12 85 PRO A C 1
ATOM 1356 O O . PRO A 1 85 ? 13.278 -28.417 20.056 1.00 55.23 85 PRO A O 1
ATOM 1367 N N . GLU A 1 86 ? 12.003 -26.699 19.358 1.00 11.24 86 GLU A N 1
ATOM 1368 C CA . GLU A 1 86 ? 10.749 -27.431 19.497 1.00 2.30 86 GLU A CA 1
ATOM 1369 C C . GLU A 1 86 ? 10.602 -28.473 18.392 1.00 54.33 86 GLU A C 1
ATOM 1370 O O . GLU A 1 86 ? 9.831 -29.424 18.520 1.00 72.01 86 GLU A O 1
ATOM 1382 N N . TYR A 1 87 ? 11.346 -28.286 17.308 1.00 13.33 87 TYR A N 1
ATOM 1383 C CA . TYR A 1 87 ? 11.296 -29.207 16.179 1.00 62.40 87 TYR A CA 1
ATOM 1384 C C . TYR A 1 87 ? 11.605 -30.633 16.625 1.00 30.01 87 TYR A C 1
ATOM 1385 O O . TYR A 1 87 ? 11.901 -30.879 17.794 1.00 64.21 87 TYR A O 1
ATOM 1403 N N . MET A 1 88 ? 11.535 -31.569 15.685 1.00 30.33 88 MET A N 1
ATOM 1404 C CA . MET A 1 88 ? 11.808 -32.971 15.980 1.00 15.53 88 MET A CA 1
ATOM 1405 C C . MET A 1 88 ? 12.024 -33.765 14.695 1.00 10.42 88 MET A C 1
ATOM 1406 O O . MET A 1 88 ? 11.438 -33.456 13.657 1.00 24.25 88 MET A O 1
ATOM 1420 N N . VAL A 1 89 ? 12.868 -34.789 14.772 1.00 2.14 89 VAL A N 1
ATOM 1421 C CA . VAL A 1 89 ? 13.160 -35.627 13.616 1.00 32.25 89 VAL A CA 1
ATOM 1422 C C . VAL A 1 89 ? 11.877 -36.127 12.961 1.00 31.51 89 VAL A C 1
ATOM 1423 O O . VAL A 1 89 ? 11.062 -36.795 13.597 1.00 22.02 89 VAL A O 1
ATOM 1436 N N . GLY A 1 90 ? 11.704 -35.799 11.684 1.00 61.31 90 GLY A N 1
ATOM 1437 C CA . GLY A 1 90 ? 10.517 -36.223 10.964 1.00 5.34 90 GLY A CA 1
ATOM 1438 C C . GLY A 1 90 ? 9.597 -35.065 10.630 1.00 73.20 90 GLY A C 1
ATOM 1439 O O . GLY A 1 90 ? 8.746 -35.175 9.747 1.00 73.05 90 GLY A O 1
ATOM 1443 N N . ASP A 1 91 ? 9.767 -33.954 11.337 1.00 14.12 91 ASP A N 1
ATOM 1444 C CA . ASP A 1 91 ? 8.944 -32.771 11.111 1.00 22.15 91 ASP A CA 1
ATOM 1445 C C . ASP A 1 91 ? 9.482 -31.950 9.943 1.00 32.31 91 ASP A C 1
ATOM 1446 O O . ASP A 1 91 ? 10.365 -32.397 9.211 1.00 53.31 91 ASP A O 1
ATOM 1455 N N . VAL A 1 92 ? 8.942 -30.747 9.774 1.00 31.51 92 VAL A N 1
ATOM 1456 C CA . VAL A 1 92 ? 9.367 -29.863 8.695 1.00 42.33 92 VAL A CA 1
ATOM 1457 C C . VAL A 1 92 ? 9.649 -28.458 9.215 1.00 75.52 92 VAL A C 1
ATOM 1458 O O . VAL A 1 92 ? 8.941 -27.953 10.086 1.00 53.31 92 VAL A O 1
ATOM 1471 N N . VAL A 1 93 ? 10.688 -27.830 8.673 1.00 53.22 93 VAL A N 1
ATOM 1472 C CA . VAL A 1 93 ? 11.064 -26.481 9.081 1.00 1.40 93 VAL A CA 1
ATOM 1473 C C . VAL A 1 93 ? 10.981 -25.510 7.908 1.00 13.54 93 VAL A C 1
ATOM 1474 O O . VAL A 1 93 ? 11.318 -25.858 6.777 1.00 42.32 93 VAL A O 1
ATOM 1487 N N . GLU A 1 94 ? 10.531 -24.291 8.187 1.00 63.33 94 GLU A N 1
ATOM 1488 C CA . GLU A 1 94 ? 10.405 -23.269 7.154 1.00 13.04 94 GLU A CA 1
ATOM 1489 C C . GLU A 1 94 ? 11.360 -22.108 7.417 1.00 14.14 94 GLU A C 1
ATOM 1490 O O . GLU A 1 94 ? 11.411 -21.572 8.525 1.00 22.33 94 GLU A O 1
ATOM 1502 N N . ILE A 1 95 ? 12.114 -21.727 6.392 1.00 43.41 95 ILE A N 1
ATOM 1503 C CA . ILE A 1 95 ? 13.067 -20.630 6.512 1.00 24.11 95 ILE A CA 1
ATOM 1504 C C . ILE A 1 95 ? 12.918 -19.645 5.358 1.00 51.42 95 ILE A C 1
ATOM 1505 O O . ILE A 1 95 ? 12.732 -20.044 4.209 1.00 43.44 95 ILE A O 1
ATOM 1521 N N . GLU A 1 96 ? 13.004 -18.356 5.673 1.00 15.41 96 GLU A N 1
ATOM 1522 C CA . GLU A 1 96 ? 12.880 -17.313 4.661 1.00 4.20 96 GLU A CA 1
ATOM 1523 C C . GLU A 1 96 ? 13.848 -17.557 3.507 1.00 3.25 96 GLU A C 1
ATOM 1524 O O . GLU A 1 96 ? 15.060 -17.635 3.705 1.00 21.32 96 GLU A O 1
ATOM 1536 N N . VAL A 1 97 ? 13.303 -17.678 2.301 1.00 52.41 97 VAL A N 1
ATOM 1537 C CA . VAL A 1 97 ? 14.117 -17.912 1.114 1.00 41.24 97 VAL A CA 1
ATOM 1538 C C . VAL A 1 97 ? 13.698 -16.996 -0.030 1.00 64.02 97 VAL A C 1
ATOM 1539 O O . VAL A 1 97 ? 14.155 -17.149 -1.163 1.00 40.42 97 VAL A O 1
ATOM 1552 N N . THR A 1 98 ? 12.824 -16.041 0.273 1.00 74.11 98 THR A N 1
ATOM 1553 C CA . THR A 1 98 ? 12.342 -15.100 -0.729 1.00 21.42 98 THR A CA 1
ATOM 1554 C C . THR A 1 98 ? 13.412 -14.072 -1.078 1.00 23.55 98 THR A C 1
ATOM 1555 O O . THR A 1 98 ? 14.171 -13.615 -0.222 1.00 72.05 98 THR A O 1
ATOM 1566 N N . PRO A 1 99 ? 13.476 -13.696 -2.364 1.00 61.42 99 PRO A N 1
ATOM 1567 C CA . PRO A 1 99 ? 14.450 -12.716 -2.855 1.00 22.35 99 PRO A CA 1
ATOM 1568 C C . PRO A 1 99 ? 14.155 -11.306 -2.356 1.00 21.13 99 PRO A C 1
ATOM 1569 O O . PRO A 1 99 ? 13.030 -10.999 -1.961 1.00 4.33 99 PRO A O 1
ATOM 1580 N N . LYS A 1 100 ? 15.171 -10.451 -2.377 1.00 1.34 100 LYS A N 1
ATOM 1581 C CA . LYS A 1 100 ? 15.021 -9.072 -1.929 1.00 31.23 100 LYS A CA 1
ATOM 1582 C C . LYS A 1 100 ? 14.276 -8.240 -2.968 1.00 11.53 100 LYS A C 1
ATOM 1583 O O . LYS A 1 100 ? 13.954 -7.076 -2.730 1.00 43.02 100 LYS A O 1
ATOM 1602 N N . ASP A 1 101 ? 14.005 -8.845 -4.119 1.00 23.32 101 ASP A N 1
ATOM 1603 C CA . ASP A 1 101 ? 13.295 -8.160 -5.194 1.00 41.13 101 ASP A CA 1
ATOM 1604 C C . ASP A 1 101 ? 11.882 -8.713 -5.349 1.00 43.12 101 ASP A C 1
ATOM 1605 O O . ASP A 1 101 ? 11.160 -8.347 -6.277 1.00 15.43 101 ASP A O 1
ATOM 1614 N N . PHE A 1 102 ? 11.493 -9.596 -4.436 1.00 61.52 102 PHE A N 1
ATOM 1615 C CA . PHE A 1 102 ? 10.167 -10.200 -4.472 1.00 41.25 102 PHE A CA 1
ATOM 1616 C C . PHE A 1 102 ? 9.088 -9.164 -4.173 1.00 61.03 102 PHE A C 1
ATOM 1617 O O . PHE A 1 102 ? 7.920 -9.352 -4.510 1.00 73.03 102 PHE A O 1
ATOM 1634 N N . GLY A 1 103 ? 9.489 -8.067 -3.538 1.00 33.20 103 GLY A N 1
ATOM 1635 C CA . GLY A 1 103 ? 8.546 -7.016 -3.203 1.00 14.33 103 GLY A CA 1
ATOM 1636 C C . GLY A 1 103 ? 7.715 -6.582 -4.394 1.00 14.11 103 GLY A C 1
ATOM 1637 O O . GLY A 1 103 ? 6.487 -6.534 -4.318 1.00 52.21 103 GLY A O 1
ATOM 1641 N N . ARG A 1 104 ? 8.385 -6.263 -5.496 1.00 11.41 104 ARG A N 1
ATOM 1642 C CA . ARG A 1 104 ? 7.700 -5.827 -6.708 1.00 21.11 104 ARG A CA 1
ATOM 1643 C C . ARG A 1 104 ? 7.117 -7.019 -7.461 1.00 54.21 104 ARG A C 1
ATOM 1644 O O . ARG A 1 104 ? 6.027 -6.935 -8.027 1.00 35.02 104 ARG A O 1
ATOM 1665 N N . ILE A 1 105 ? 7.851 -8.127 -7.464 1.00 74.15 105 ILE A N 1
ATOM 1666 C CA . ILE A 1 105 ? 7.407 -9.335 -8.147 1.00 51.42 105 ILE A CA 1
ATOM 1667 C C . ILE A 1 105 ? 6.059 -9.805 -7.612 1.00 31.22 105 ILE A C 1
ATOM 1668 O O . ILE A 1 105 ? 5.218 -10.298 -8.363 1.00 32.23 105 ILE A O 1
ATOM 1684 N N . ALA A 1 106 ? 5.859 -9.648 -6.307 1.00 52.13 106 ALA A N 1
ATOM 1685 C CA . ALA A 1 106 ? 4.612 -10.052 -5.671 1.00 0.32 106 ALA A CA 1
ATOM 1686 C C . ALA A 1 106 ? 3.410 -9.428 -6.372 1.00 11.13 106 ALA A C 1
ATOM 1687 O O . ALA A 1 106 ? 2.458 -10.121 -6.729 1.00 42.22 106 ALA A O 1
ATOM 1694 N N . ALA A 1 107 ? 3.461 -8.114 -6.565 1.00 54.24 107 ALA A N 1
ATOM 1695 C CA . ALA A 1 107 ? 2.377 -7.396 -7.224 1.00 40.42 107 ALA A CA 1
ATOM 1696 C C . ALA A 1 107 ? 2.288 -7.771 -8.700 1.00 61.51 107 ALA A C 1
ATOM 1697 O O . ALA A 1 107 ? 1.197 -7.856 -9.263 1.00 62.23 107 ALA A O 1
ATOM 1704 N N . GLN A 1 108 ? 3.442 -7.994 -9.319 1.00 63.24 108 GLN A N 1
ATOM 1705 C CA . GLN A 1 108 ? 3.493 -8.359 -10.730 1.00 24.31 108 GLN A CA 1
ATOM 1706 C C . GLN A 1 108 ? 2.889 -9.741 -10.958 1.00 33.31 108 GLN A C 1
ATOM 1707 O O . GLN A 1 108 ? 2.333 -10.021 -12.020 1.00 5.33 108 GLN A O 1
ATOM 1721 N N . THR A 1 109 ? 3.003 -10.603 -9.952 1.00 14.35 109 THR A N 1
ATOM 1722 C CA . THR A 1 109 ? 2.470 -11.957 -10.043 1.00 1.22 109 THR A CA 1
ATOM 1723 C C . THR A 1 109 ? 0.991 -11.991 -9.674 1.00 5.53 109 THR A C 1
ATOM 1724 O O . THR A 1 109 ? 0.207 -12.722 -10.279 1.00 22.25 109 THR A O 1
ATOM 1735 N N . ALA A 1 110 ? 0.616 -11.195 -8.678 1.00 1.34 110 ALA A N 1
ATOM 1736 C CA . ALA A 1 110 ? -0.770 -11.133 -8.230 1.00 65.20 110 ALA A CA 1
ATOM 1737 C C . ALA A 1 110 ? -1.631 -10.354 -9.218 1.00 34.15 110 ALA A C 1
ATOM 1738 O O . ALA A 1 110 ? -2.809 -10.659 -9.407 1.00 63.40 110 ALA A O 1
ATOM 1745 N N . LYS A 1 111 ? -1.037 -9.344 -9.845 1.00 4.43 111 LYS A N 1
ATOM 1746 C CA . LYS A 1 111 ? -1.749 -8.520 -10.814 1.00 13.33 111 LYS A CA 1
ATOM 1747 C C . LYS A 1 111 ? -2.024 -9.301 -12.095 1.00 33.32 111 LYS A C 1
ATOM 1748 O O . LYS A 1 111 ? -3.069 -9.132 -12.723 1.00 3.05 111 LYS A O 1
ATOM 1767 N N . GLN A 1 112 ? -1.081 -10.157 -12.475 1.00 52.54 112 GLN A N 1
ATOM 1768 C CA . GLN A 1 112 ? -1.223 -10.964 -13.681 1.00 10.21 112 GLN A CA 1
ATOM 1769 C C . GLN A 1 112 ? -2.207 -12.108 -13.457 1.00 0.31 112 GLN A C 1
ATOM 1770 O O . GLN A 1 112 ? -2.913 -12.523 -14.377 1.00 14.34 112 GLN A O 1
ATOM 1784 N N . VAL A 1 113 ? -2.248 -12.615 -12.229 1.00 42.44 113 VAL A N 1
ATOM 1785 C CA . VAL A 1 113 ? -3.146 -13.711 -11.884 1.00 53.54 113 VAL A CA 1
ATOM 1786 C C . VAL A 1 113 ? -4.596 -13.243 -11.850 1.00 33.44 113 VAL A C 1
ATOM 1787 O O . VAL A 1 113 ? -5.456 -13.802 -12.531 1.00 10.35 113 VAL A O 1
ATOM 1800 N N . VAL A 1 114 ? -4.862 -12.214 -11.051 1.00 62.31 114 VAL A N 1
ATOM 1801 C CA . VAL A 1 114 ? -6.209 -11.669 -10.929 1.00 44.31 114 VAL A CA 1
ATOM 1802 C C . VAL A 1 114 ? -6.764 -11.267 -12.290 1.00 24.40 114 VAL A C 1
ATOM 1803 O O . VAL A 1 114 ? -7.954 -11.432 -12.562 1.00 43.44 114 VAL A O 1
ATOM 1816 N N . THR A 1 115 ? -5.895 -10.736 -13.145 1.00 11.13 115 THR A N 1
ATOM 1817 C CA . THR A 1 115 ? -6.298 -10.309 -14.479 1.00 33.11 115 THR A CA 1
ATOM 1818 C C . THR A 1 115 ? -6.772 -11.492 -15.316 1.00 25.41 115 THR A C 1
ATOM 1819 O O . THR A 1 115 ? -7.706 -11.369 -16.107 1.00 0.53 115 THR A O 1
ATOM 1830 N N . GLN A 1 116 ? -6.122 -12.637 -15.134 1.00 72.25 116 GLN A N 1
ATOM 1831 C CA . GLN A 1 116 ? -6.479 -13.843 -15.873 1.00 54.01 116 GLN A CA 1
ATOM 1832 C C . GLN A 1 116 ? -7.880 -14.316 -15.500 1.00 61.15 116 GLN A C 1
ATOM 1833 O O . GLN A 1 116 ? -8.644 -14.759 -16.357 1.00 62.10 116 GLN A O 1
ATOM 1847 N N . ARG A 1 117 ? -8.209 -14.219 -14.216 1.00 54.30 117 ARG A N 1
ATOM 1848 C CA . ARG A 1 117 ? -9.518 -14.639 -13.730 1.00 0.51 117 ARG A CA 1
ATOM 1849 C C . ARG A 1 117 ? -10.626 -13.794 -14.351 1.00 2.44 117 ARG A C 1
ATOM 1850 O O . ARG A 1 117 ? -11.755 -14.255 -14.516 1.00 12.00 117 ARG A O 1
ATOM 1871 N N . VAL A 1 118 ? -10.295 -12.553 -14.694 1.00 41.12 118 VAL A N 1
ATOM 1872 C CA . VAL A 1 118 ? -11.261 -11.643 -15.298 1.00 4.21 118 VAL A CA 1
ATOM 1873 C C . VAL A 1 118 ? -11.574 -12.048 -16.734 1.00 14.31 118 VAL A C 1
ATOM 1874 O O . VAL A 1 118 ? -12.736 -12.219 -17.102 1.00 21.50 118 VAL A O 1
ATOM 1887 N N . ARG A 1 119 ? -10.529 -12.201 -17.541 1.00 45.44 119 ARG A N 1
ATOM 1888 C CA . ARG A 1 119 ? -10.693 -12.586 -18.938 1.00 54.32 119 ARG A CA 1
ATOM 1889 C C . ARG A 1 119 ? -11.161 -14.034 -19.052 1.00 31.42 119 ARG A C 1
ATOM 1890 O O . ARG A 1 119 ? -11.858 -14.398 -19.998 1.00 55.43 119 ARG A O 1
ATOM 1911 N N . GLU A 1 120 ? -10.772 -14.854 -18.081 1.00 3.12 120 GLU A N 1
ATOM 1912 C CA . GLU A 1 120 ? -11.151 -16.263 -18.074 1.00 33.03 120 GLU A CA 1
ATOM 1913 C C . GLU A 1 120 ? -12.620 -16.429 -17.696 1.00 32.20 120 GLU A C 1
ATOM 1914 O O . GLU A 1 120 ? -13.370 -17.132 -18.373 1.00 44.34 120 GLU A O 1
ATOM 1926 N N . ALA A 1 121 ? -13.024 -15.776 -16.611 1.00 41.02 121 ALA A N 1
ATOM 1927 C CA . ALA A 1 121 ? -14.403 -15.850 -16.144 1.00 30.52 121 ALA A CA 1
ATOM 1928 C C . ALA A 1 121 ? -15.381 -15.529 -17.268 1.00 21.14 121 ALA A C 1
ATOM 1929 O O . ALA A 1 121 ? -16.359 -16.247 -17.476 1.00 23.24 121 ALA A O 1
ATOM 1936 N N . GLU A 1 122 ? -15.111 -14.446 -17.990 1.00 33.52 122 GLU A N 1
ATOM 1937 C CA . GLU A 1 122 ? -15.970 -14.030 -19.093 1.00 11.20 122 GLU A CA 1
ATOM 1938 C C . GLU A 1 122 ? -15.832 -14.981 -20.278 1.00 55.40 122 GLU A C 1
ATOM 1939 O O . GLU A 1 122 ? -16.718 -15.061 -21.130 1.00 21.30 122 GLU A O 1
ATOM 1951 N N . ARG A 1 123 ? -14.715 -15.700 -20.326 1.00 41.24 123 ARG A N 1
ATOM 1952 C CA . ARG A 1 123 ? -14.460 -16.644 -21.407 1.00 72.40 123 ARG A CA 1
ATOM 1953 C C . ARG A 1 123 ? -15.505 -17.756 -21.416 1.00 72.21 123 ARG A C 1
ATOM 1954 O O . ARG A 1 123 ? -15.919 -18.224 -22.476 1.00 44.14 123 ARG A O 1
ATOM 1975 N N . GLY A 1 124 ? -15.927 -18.174 -20.227 1.00 5.13 124 GLY A N 1
ATOM 1976 C CA . GLY A 1 124 ? -16.919 -19.228 -20.120 1.00 42.31 124 GLY A CA 1
ATOM 1977 C C . GLY A 1 124 ? -16.727 -20.082 -18.883 1.00 72.23 124 GLY A C 1
ATOM 1978 O O . GLY A 1 124 ? -17.495 -21.012 -18.637 1.00 21.50 124 GLY A O 1
ATOM 1982 N N . MET A 1 1 ? 2.445 0.187 -7.564 1.00 15.44 1 MET A N 2
ATOM 1983 C CA . MET A 1 1 ? 1.711 -0.019 -6.321 1.00 3.31 1 MET A CA 2
ATOM 1984 C C . MET A 1 1 ? 2.321 -1.159 -5.512 1.00 74.14 1 MET A C 2
ATOM 1985 O O . MET A 1 1 ? 3.296 -1.782 -5.936 1.00 71.53 1 MET A O 2
ATOM 1999 N N . SER A 1 2 ? 1.742 -1.429 -4.347 1.00 74.23 2 SER A N 2
ATOM 2000 C CA . SER A 1 2 ? 2.232 -2.492 -3.477 1.00 34.35 2 SER A CA 2
ATOM 2001 C C . SER A 1 2 ? 1.086 -3.384 -3.010 1.00 3.11 2 SER A C 2
ATOM 2002 O O . SER A 1 2 ? 1.214 -4.606 -2.967 1.00 53.21 2 SER A O 2
ATOM 2010 N N . SER A 1 3 ? -0.035 -2.761 -2.660 1.00 72.01 3 SER A N 2
ATOM 2011 C CA . SER A 1 3 ? -1.204 -3.495 -2.192 1.00 24.41 3 SER A CA 2
ATOM 2012 C C . SER A 1 3 ? -2.334 -3.430 -3.216 1.00 2.44 3 SER A C 2
ATOM 2013 O O . SER A 1 3 ? -3.508 -3.537 -2.868 1.00 21.24 3 SER A O 2
ATOM 2021 N N . GLU A 1 4 ? -1.966 -3.253 -4.481 1.00 74.53 4 GLU A N 2
ATOM 2022 C CA . GLU A 1 4 ? -2.948 -3.173 -5.557 1.00 44.43 4 GLU A CA 2
ATOM 2023 C C . GLU A 1 4 ? -3.601 -4.530 -5.800 1.00 72.00 4 GLU A C 2
ATOM 2024 O O . GLU A 1 4 ? -4.760 -4.609 -6.209 1.00 41.22 4 GLU A O 2
ATOM 2036 N N . LEU A 1 5 ? -2.851 -5.595 -5.543 1.00 43.24 5 LEU A N 2
ATOM 2037 C CA . LEU A 1 5 ? -3.356 -6.951 -5.735 1.00 13.32 5 LEU A CA 2
ATOM 2038 C C . LEU A 1 5 ? -4.660 -7.159 -4.972 1.00 63.44 5 LEU A C 2
ATOM 2039 O O . LEU A 1 5 ? -5.551 -7.876 -5.428 1.00 51.25 5 LEU A O 2
ATOM 2055 N N . LEU A 1 6 ? -4.768 -6.523 -3.810 1.00 10.52 6 LEU A N 2
ATOM 2056 C CA . LEU A 1 6 ? -5.965 -6.635 -2.985 1.00 13.21 6 LEU A CA 2
ATOM 2057 C C . LEU A 1 6 ? -7.186 -6.093 -3.720 1.00 51.12 6 LEU A C 2
ATOM 2058 O O . LEU A 1 6 ? -8.273 -6.667 -3.648 1.00 73.12 6 LEU A O 2
ATOM 2074 N N . ASP A 1 7 ? -7.000 -4.985 -4.428 1.00 4.52 7 ASP A N 2
ATOM 2075 C CA . ASP A 1 7 ? -8.086 -4.366 -5.180 1.00 25.12 7 ASP A CA 2
ATOM 2076 C C . ASP A 1 7 ? -8.515 -5.252 -6.345 1.00 33.21 7 ASP A C 2
ATOM 2077 O O . ASP A 1 7 ? -9.700 -5.351 -6.659 1.00 24.02 7 ASP A O 2
ATOM 2086 N N . ALA A 1 8 ? -7.541 -5.893 -6.983 1.00 74.43 8 ALA A N 2
ATOM 2087 C CA . ALA A 1 8 ? -7.817 -6.772 -8.113 1.00 44.45 8 ALA A CA 2
ATOM 2088 C C . ALA A 1 8 ? -8.809 -7.865 -7.728 1.00 72.11 8 ALA A C 2
ATOM 2089 O O . ALA A 1 8 ? -9.840 -8.040 -8.379 1.00 71.43 8 ALA A O 2
ATOM 2096 N N . LEU A 1 9 ? -8.490 -8.599 -6.667 1.00 65.10 9 LEU A N 2
ATOM 2097 C CA . LEU A 1 9 ? -9.353 -9.677 -6.197 1.00 30.43 9 LEU A CA 2
ATOM 2098 C C . LEU A 1 9 ? -10.763 -9.165 -5.924 1.00 2.51 9 LEU A C 2
ATOM 2099 O O . LEU A 1 9 ? -11.750 -9.820 -6.265 1.00 14.11 9 LEU A O 2
ATOM 2115 N N . THR A 1 10 ? -10.854 -7.991 -5.310 1.00 42.42 10 THR A N 2
ATOM 2116 C CA . THR A 1 10 ? -12.144 -7.390 -4.993 1.00 45.22 10 THR A CA 2
ATOM 2117 C C . THR A 1 10 ? -12.976 -7.180 -6.252 1.00 33.22 10 THR A C 2
ATOM 2118 O O . THR A 1 10 ? -14.172 -7.475 -6.274 1.00 71.53 10 THR A O 2
ATOM 2129 N N . ILE A 1 11 ? -12.337 -6.669 -7.300 1.00 32.10 11 ILE A N 2
ATOM 2130 C CA . ILE A 1 11 ? -13.020 -6.421 -8.563 1.00 21.23 11 ILE A CA 2
ATOM 2131 C C . ILE A 1 11 ? -13.715 -7.681 -9.069 1.00 62.33 11 ILE A C 2
ATOM 2132 O O . ILE A 1 11 ? -14.784 -7.612 -9.677 1.00 65.32 11 ILE A O 2
ATOM 2148 N N . LEU A 1 12 ? -13.103 -8.831 -8.813 1.00 75.15 12 LEU A N 2
ATOM 2149 C CA . LEU A 1 12 ? -13.664 -10.109 -9.240 1.00 35.45 12 LEU A CA 2
ATOM 2150 C C . LEU A 1 12 ? -14.874 -10.483 -8.389 1.00 52.41 12 LEU A C 2
ATOM 2151 O O . LEU A 1 12 ? -15.762 -11.205 -8.842 1.00 23.30 12 LEU A O 2
ATOM 2167 N N . GLU A 1 13 ? -14.902 -9.986 -7.157 1.00 2.20 13 GLU A N 2
ATOM 2168 C CA . GLU A 1 13 ? -16.003 -10.269 -6.245 1.00 73.44 13 GLU A CA 2
ATOM 2169 C C . GLU A 1 13 ? -17.314 -9.699 -6.782 1.00 24.32 13 GLU A C 2
ATOM 2170 O O . GLU A 1 13 ? -18.393 -10.221 -6.501 1.00 32.15 13 GLU A O 2
ATOM 2182 N N . LYS A 1 14 ? -17.212 -8.625 -7.557 1.00 41.41 14 LYS A N 2
ATOM 2183 C CA . LYS A 1 14 ? -18.386 -7.983 -8.135 1.00 53.15 14 LYS A CA 2
ATOM 2184 C C . LYS A 1 14 ? -19.240 -8.993 -8.894 1.00 32.03 14 LYS A C 2
ATOM 2185 O O . LYS A 1 14 ? -20.467 -8.905 -8.895 1.00 33.02 14 LYS A O 2
ATOM 2204 N N . GLU A 1 15 ? -18.582 -9.954 -9.537 1.00 31.13 15 GLU A N 2
ATOM 2205 C CA . GLU A 1 15 ? -19.282 -10.981 -10.298 1.00 10.21 15 GLU A CA 2
ATOM 2206 C C . GLU A 1 15 ? -20.305 -11.703 -9.425 1.00 74.31 15 GLU A C 2
ATOM 2207 O O . GLU A 1 15 ? -20.385 -11.469 -8.219 1.00 23.34 15 GLU A O 2
ATOM 2219 N N . LYS A 1 16 ? -21.088 -12.581 -10.044 1.00 54.02 16 LYS A N 2
ATOM 2220 C CA . LYS A 1 16 ? -22.105 -13.339 -9.327 1.00 15.32 16 LYS A CA 2
ATOM 2221 C C . LYS A 1 16 ? -21.764 -14.825 -9.307 1.00 60.10 16 LYS A C 2
ATOM 2222 O O . LYS A 1 16 ? -21.439 -15.411 -10.339 1.00 20.10 16 LYS A O 2
ATOM 2241 N N . GLY A 1 17 ? -21.843 -15.430 -8.125 1.00 53.14 17 GLY A N 2
ATOM 2242 C CA . GLY A 1 17 ? -21.541 -16.844 -7.995 1.00 1.24 17 GLY A CA 2
ATOM 2243 C C . GLY A 1 17 ? -20.050 -17.116 -7.946 1.00 24.31 17 GLY A C 2
ATOM 2244 O O . GLY A 1 17 ? -19.627 -18.268 -7.838 1.00 30.33 17 GLY A O 2
ATOM 2248 N N . ILE A 1 18 ? -19.254 -16.056 -8.027 1.00 51.44 18 ILE A N 2
ATOM 2249 C CA . ILE A 1 18 ? -17.803 -16.187 -7.992 1.00 32.50 18 ILE A CA 2
ATOM 2250 C C . ILE A 1 18 ? -17.235 -15.669 -6.675 1.00 3.32 18 ILE A C 2
ATOM 2251 O O . ILE A 1 18 ? -17.602 -14.589 -6.212 1.00 25.41 18 ILE A O 2
ATOM 2267 N N . SER A 1 19 ? -16.337 -16.444 -6.078 1.00 72.20 19 SER A N 2
ATOM 2268 C CA . SER A 1 19 ? -15.719 -16.064 -4.814 1.00 5.03 19 SER A CA 2
ATOM 2269 C C . SER A 1 19 ? -14.232 -15.775 -4.999 1.00 10.11 19 SER A C 2
ATOM 2270 O O . SER A 1 19 ? -13.515 -16.540 -5.644 1.00 55.41 19 SER A O 2
ATOM 2278 N N . LYS A 1 20 ? -13.776 -14.665 -4.429 1.00 21.45 20 LYS A N 2
ATOM 2279 C CA . LYS A 1 20 ? -12.375 -14.273 -4.530 1.00 74.43 20 LYS A CA 2
ATOM 2280 C C . LYS A 1 20 ? -11.490 -15.205 -3.709 1.00 44.01 20 LYS A C 2
ATOM 2281 O O . LYS A 1 20 ? -10.279 -15.270 -3.920 1.00 62.25 20 LYS A O 2
ATOM 2300 N N . GLU A 1 21 ? -12.102 -15.923 -2.773 1.00 64.52 21 GLU A N 2
ATOM 2301 C CA . GLU A 1 21 ? -11.367 -16.851 -1.922 1.00 11.33 21 GLU A CA 2
ATOM 2302 C C . GLU A 1 21 ? -10.540 -17.821 -2.760 1.00 34.03 21 GLU A C 2
ATOM 2303 O O . GLU A 1 21 ? -9.437 -18.209 -2.373 1.00 42.53 21 GLU A O 2
ATOM 2315 N N . ILE A 1 22 ? -11.080 -18.209 -3.911 1.00 11.12 22 ILE A N 2
ATOM 2316 C CA . ILE A 1 22 ? -10.392 -19.132 -4.804 1.00 52.11 22 ILE A CA 2
ATOM 2317 C C . ILE A 1 22 ? -9.313 -18.416 -5.610 1.00 5.14 22 ILE A C 2
ATOM 2318 O O . ILE A 1 22 ? -8.347 -19.034 -6.059 1.00 62.02 22 ILE A O 2
ATOM 2334 N N . ILE A 1 23 ? -9.483 -17.111 -5.788 1.00 13.43 23 ILE A N 2
ATOM 2335 C CA . ILE A 1 23 ? -8.522 -16.311 -6.536 1.00 72.34 23 ILE A CA 2
ATOM 2336 C C . ILE A 1 23 ? -7.225 -16.134 -5.753 1.00 55.40 23 ILE A C 2
ATOM 2337 O O . ILE A 1 23 ? -6.132 -16.275 -6.303 1.00 31.34 23 ILE A O 2
ATOM 2353 N N . ILE A 1 24 ? -7.354 -15.826 -4.467 1.00 51.31 24 ILE A N 2
ATOM 2354 C CA . ILE A 1 24 ? -6.193 -15.634 -3.607 1.00 74.21 24 ILE A CA 2
ATOM 2355 C C . ILE A 1 24 ? -5.242 -16.823 -3.693 1.00 44.54 24 ILE A C 2
ATOM 2356 O O . ILE A 1 24 ? -4.023 -16.660 -3.646 1.00 32.23 24 ILE A O 2
ATOM 2372 N N . GLU A 1 25 ? -5.809 -18.019 -3.822 1.00 72.53 25 GLU A N 2
ATOM 2373 C CA . GLU A 1 25 ? -5.010 -19.235 -3.915 1.00 43.13 25 GLU A CA 2
ATOM 2374 C C . GLU A 1 25 ? -4.274 -19.301 -5.250 1.00 2.50 25 GLU A C 2
ATOM 2375 O O . GLU A 1 25 ? -3.201 -19.895 -5.351 1.00 34.42 25 GLU A O 2
ATOM 2387 N N . ALA A 1 26 ? -4.859 -18.686 -6.273 1.00 1.41 26 ALA A N 2
ATOM 2388 C CA . ALA A 1 26 ? -4.259 -18.673 -7.601 1.00 44.13 26 ALA A CA 2
ATOM 2389 C C . ALA A 1 26 ? -2.927 -17.930 -7.595 1.00 13.13 26 ALA A C 2
ATOM 2390 O O . ALA A 1 26 ? -1.918 -18.442 -8.079 1.00 24.00 26 ALA A O 2
ATOM 2397 N N . ILE A 1 27 ? -2.933 -16.721 -7.046 1.00 44.10 27 ILE A N 2
ATOM 2398 C CA . ILE A 1 27 ? -1.725 -15.908 -6.977 1.00 13.45 27 ILE A CA 2
ATOM 2399 C C . ILE A 1 27 ? -0.594 -16.661 -6.285 1.00 13.44 27 ILE A C 2
ATOM 2400 O O . ILE A 1 27 ? 0.550 -16.633 -6.737 1.00 54.42 27 ILE A O 2
ATOM 2416 N N . GLU A 1 28 ? -0.924 -17.336 -5.188 1.00 54.21 28 GLU A N 2
ATOM 2417 C CA . GLU A 1 28 ? 0.065 -18.099 -4.436 1.00 54.51 28 GLU A CA 2
ATOM 2418 C C . GLU A 1 28 ? 0.769 -19.113 -5.332 1.00 43.41 28 GLU A C 2
ATOM 2419 O O . GLU A 1 28 ? 1.991 -19.092 -5.472 1.00 43.02 28 GLU A O 2
ATOM 2431 N N . ALA A 1 29 ? -0.014 -20.000 -5.939 1.00 30.04 29 ALA A N 2
ATOM 2432 C CA . ALA A 1 29 ? 0.532 -21.021 -6.824 1.00 12.54 29 ALA A CA 2
ATOM 2433 C C . ALA A 1 29 ? 1.396 -20.398 -7.915 1.00 13.03 29 ALA A C 2
ATOM 2434 O O . ALA A 1 29 ? 2.348 -21.012 -8.394 1.00 61.31 29 ALA A O 2
ATOM 2441 N N . ALA A 1 30 ? 1.055 -19.174 -8.306 1.00 53.23 30 ALA A N 2
ATOM 2442 C CA . ALA A 1 30 ? 1.799 -18.467 -9.340 1.00 23.45 30 ALA A CA 2
ATOM 2443 C C . ALA A 1 30 ? 3.159 -18.012 -8.823 1.00 61.02 30 ALA A C 2
ATOM 2444 O O . ALA A 1 30 ? 4.180 -18.191 -9.490 1.00 51.44 30 ALA A O 2
ATOM 2451 N N . LEU A 1 31 ? 3.168 -17.423 -7.633 1.00 5.35 31 LEU A N 2
ATOM 2452 C CA . LEU A 1 31 ? 4.405 -16.942 -7.027 1.00 1.23 31 LEU A CA 2
ATOM 2453 C C . LEU A 1 31 ? 5.391 -18.087 -6.816 1.00 21.11 31 LEU A C 2
ATOM 2454 O O . LEU A 1 31 ? 6.549 -18.004 -7.225 1.00 34.51 31 LEU A O 2
ATOM 2470 N N . ILE A 1 32 ? 4.921 -19.155 -6.179 1.00 24.45 32 ILE A N 2
ATOM 2471 C CA . ILE A 1 32 ? 5.760 -20.317 -5.919 1.00 71.03 32 ILE A CA 2
ATOM 2472 C C . ILE A 1 32 ? 6.334 -20.883 -7.214 1.00 24.23 32 ILE A C 2
ATOM 2473 O O . ILE A 1 32 ? 7.503 -21.263 -7.272 1.00 63.05 32 ILE A O 2
ATOM 2489 N N . SER A 1 33 ? 5.504 -20.933 -8.250 1.00 23.51 33 SER A N 2
ATOM 2490 C CA . SER A 1 33 ? 5.929 -21.453 -9.544 1.00 62.33 33 SER A CA 2
ATOM 2491 C C . SER A 1 33 ? 7.023 -20.579 -10.150 1.00 1.44 33 SER A C 2
ATOM 2492 O O . SER A 1 33 ? 8.056 -21.077 -10.593 1.00 2.10 33 SER A O 2
ATOM 2500 N N . ALA A 1 34 ? 6.786 -19.271 -10.163 1.00 22.53 34 ALA A N 2
ATOM 2501 C CA . ALA A 1 34 ? 7.751 -18.326 -10.711 1.00 1.34 34 ALA A CA 2
ATOM 2502 C C . ALA A 1 34 ? 9.127 -18.521 -10.083 1.00 52.14 34 ALA A C 2
ATOM 2503 O O . ALA A 1 34 ? 10.138 -18.583 -10.784 1.00 62.24 34 ALA A O 2
ATOM 2510 N N . TYR A 1 35 ? 9.159 -18.614 -8.758 1.00 60.44 35 TYR A N 2
ATOM 2511 C CA . TYR A 1 35 ? 10.413 -18.798 -8.035 1.00 42.44 35 TYR A CA 2
ATOM 2512 C C . TYR A 1 35 ? 10.923 -20.228 -8.185 1.00 40.45 35 TYR A C 2
ATOM 2513 O O . TYR A 1 35 ? 12.125 -20.484 -8.098 1.00 13.24 35 TYR A O 2
ATOM 2531 N N . LYS A 1 36 ? 10.001 -21.158 -8.413 1.00 5.13 36 LYS A N 2
ATOM 2532 C CA . LYS A 1 36 ? 10.355 -22.562 -8.577 1.00 11.15 36 LYS A CA 2
ATOM 2533 C C . LYS A 1 36 ? 11.209 -22.766 -9.825 1.00 32.14 36 LYS A C 2
ATOM 2534 O O . LYS A 1 36 ? 12.100 -23.615 -9.847 1.00 62.43 36 LYS A O 2
ATOM 2553 N N . ARG A 1 37 ? 10.930 -21.982 -10.861 1.00 74.25 37 ARG A N 2
ATOM 2554 C CA . ARG A 1 37 ? 11.672 -22.077 -12.113 1.00 53.51 37 ARG A CA 2
ATOM 2555 C C . ARG A 1 37 ? 13.161 -21.832 -11.881 1.00 13.30 37 ARG A C 2
ATOM 2556 O O . ARG A 1 37 ? 13.998 -22.229 -12.690 1.00 74.35 37 ARG A O 2
ATOM 2577 N N . ASN A 1 38 ? 13.482 -21.174 -10.772 1.00 64.14 38 ASN A N 2
ATOM 2578 C CA . ASN A 1 38 ? 14.869 -20.874 -10.435 1.00 2.44 38 ASN A CA 2
ATOM 2579 C C . ASN A 1 38 ? 15.561 -22.098 -9.844 1.00 62.25 38 ASN A C 2
ATOM 2580 O O . ASN A 1 38 ? 16.649 -22.478 -10.277 1.00 62.41 38 ASN A O 2
ATOM 2591 N N . PHE A 1 39 ? 14.922 -22.712 -8.854 1.00 74.50 39 PHE A N 2
ATOM 2592 C CA . PHE A 1 39 ? 15.477 -23.893 -8.203 1.00 13.22 39 PHE A CA 2
ATOM 2593 C C . PHE A 1 39 ? 14.399 -24.953 -7.988 1.00 13.23 39 PHE A C 2
ATOM 2594 O O . PHE A 1 39 ? 14.023 -25.249 -6.854 1.00 12.23 39 PHE A O 2
ATOM 2611 N N . ASN A 1 40 ? 13.906 -25.518 -9.085 1.00 5.11 40 ASN A N 2
ATOM 2612 C CA . ASN A 1 40 ? 12.871 -26.542 -9.017 1.00 31.44 40 ASN A CA 2
ATOM 2613 C C . ASN A 1 40 ? 13.461 -27.885 -8.597 1.00 13.21 40 ASN A C 2
ATOM 2614 O O . ASN A 1 40 ? 12.998 -28.504 -7.640 1.00 10.21 40 ASN A O 2
ATOM 2625 N N . GLN A 1 41 ? 14.484 -28.328 -9.320 1.00 42.41 41 GLN A N 2
ATOM 2626 C CA . GLN A 1 41 ? 15.138 -29.597 -9.022 1.00 32.21 41 GLN A CA 2
ATOM 2627 C C . GLN A 1 41 ? 16.278 -29.402 -8.029 1.00 10.23 41 GLN A C 2
ATOM 2628 O O . GLN A 1 41 ? 17.069 -30.314 -7.790 1.00 2.54 41 GLN A O 2
ATOM 2642 N N . ALA A 1 42 ? 16.357 -28.207 -7.453 1.00 53.10 42 ALA A N 2
ATOM 2643 C CA . ALA A 1 42 ? 17.401 -27.892 -6.485 1.00 45.11 42 ALA A CA 2
ATOM 2644 C C . ALA A 1 42 ? 16.881 -28.022 -5.057 1.00 30.22 42 ALA A C 2
ATOM 2645 O O . ALA A 1 42 ? 17.604 -28.461 -4.162 1.00 53.42 42 ALA A O 2
ATOM 2652 N N . GLN A 1 43 ? 15.626 -27.638 -4.852 1.00 44.33 43 GLN A N 2
ATOM 2653 C CA . GLN A 1 43 ? 15.011 -27.711 -3.531 1.00 63.21 43 GLN A CA 2
ATOM 2654 C C . GLN A 1 43 ? 13.556 -27.257 -3.582 1.00 62.24 43 GLN A C 2
ATOM 2655 O O . GLN A 1 43 ? 13.195 -26.390 -4.377 1.00 74.55 43 GLN A O 2
ATOM 2669 N N . ASN A 1 44 ? 12.727 -27.847 -2.728 1.00 61.24 44 ASN A N 2
ATOM 2670 C CA . ASN A 1 44 ? 11.311 -27.504 -2.677 1.00 5.03 44 ASN A CA 2
ATOM 2671 C C . ASN A 1 44 ? 11.112 -26.098 -2.120 1.00 45.14 44 ASN A C 2
ATOM 2672 O O . ASN A 1 44 ? 12.077 -25.396 -1.818 1.00 15.42 44 ASN A O 2
ATOM 2683 N N . VAL A 1 45 ? 9.853 -25.692 -1.987 1.00 44.30 45 VAL A N 2
ATOM 2684 C CA . VAL A 1 45 ? 9.527 -24.369 -1.465 1.00 71.11 45 VAL A CA 2
ATOM 2685 C C . VAL A 1 45 ? 8.023 -24.208 -1.282 1.00 24.13 45 VAL A C 2
ATOM 2686 O O . VAL A 1 45 ? 7.230 -24.893 -1.929 1.00 24.45 45 VAL A O 2
ATOM 2699 N N . ARG A 1 46 ? 7.635 -23.296 -0.396 1.00 33.25 46 ARG A N 2
ATOM 2700 C CA . ARG A 1 46 ? 6.224 -23.044 -0.127 1.00 13.25 46 ARG A CA 2
ATOM 2701 C C . ARG A 1 46 ? 5.962 -21.549 0.041 1.00 35.22 46 ARG A C 2
ATOM 2702 O O . ARG A 1 46 ? 6.653 -20.868 0.798 1.00 45.34 46 ARG A O 2
ATOM 2723 N N . VAL A 1 47 ? 4.958 -21.047 -0.672 1.00 13.15 47 VAL A N 2
ATOM 2724 C CA . VAL A 1 47 ? 4.603 -19.635 -0.602 1.00 40.55 47 VAL A CA 2
ATOM 2725 C C . VAL A 1 47 ? 3.304 -19.432 0.168 1.00 21.11 47 VAL A C 2
ATOM 2726 O O . VAL A 1 47 ? 2.342 -20.181 -0.008 1.00 40.40 47 VAL A O 2
ATOM 2739 N N . ASP A 1 48 ? 3.280 -18.413 1.021 1.00 31.11 48 ASP A N 2
ATOM 2740 C CA . ASP A 1 48 ? 2.097 -18.110 1.817 1.00 72.44 48 ASP A CA 2
ATOM 2741 C C . ASP A 1 48 ? 1.664 -16.662 1.618 1.00 70.23 48 ASP A C 2
ATOM 2742 O O . ASP A 1 48 ? 2.281 -15.739 2.152 1.00 21.40 48 ASP A O 2
ATOM 2751 N N . LEU A 1 49 ? 0.601 -16.468 0.845 1.00 24.33 49 LEU A N 2
ATOM 2752 C CA . LEU A 1 49 ? 0.085 -15.131 0.573 1.00 74.30 49 LEU A CA 2
ATOM 2753 C C . LEU A 1 49 ? -0.822 -14.657 1.704 1.00 41.23 49 LEU A C 2
ATOM 2754 O O . LEU A 1 49 ? -1.590 -15.437 2.264 1.00 13.24 49 LEU A O 2
ATOM 2770 N N . ASN A 1 50 ? -0.728 -13.373 2.033 1.00 2.14 50 ASN A N 2
ATOM 2771 C CA . ASN A 1 50 ? -1.541 -12.794 3.095 1.00 51.24 50 ASN A CA 2
ATOM 2772 C C . ASN A 1 50 ? -2.447 -11.695 2.549 1.00 73.32 50 ASN A C 2
ATOM 2773 O O . ASN A 1 50 ? -2.015 -10.557 2.358 1.00 30.13 50 ASN A O 2
ATOM 2784 N N . ARG A 1 51 ? -3.706 -12.042 2.300 1.00 0.13 51 ARG A N 2
ATOM 2785 C CA . ARG A 1 51 ? -4.673 -11.084 1.776 1.00 51.01 51 ARG A CA 2
ATOM 2786 C C . ARG A 1 51 ? -5.017 -10.030 2.824 1.00 31.24 51 ARG A C 2
ATOM 2787 O O . ARG A 1 51 ? -5.648 -9.019 2.517 1.00 2.24 51 ARG A O 2
ATOM 2808 N N . GLU A 1 52 ? -4.597 -10.273 4.062 1.00 34.15 52 GLU A N 2
ATOM 2809 C CA . GLU A 1 52 ? -4.863 -9.346 5.154 1.00 24.22 52 GLU A CA 2
ATOM 2810 C C . GLU A 1 52 ? -4.055 -8.062 4.986 1.00 0.20 52 GLU A C 2
ATOM 2811 O O . GLU A 1 52 ? -4.558 -6.962 5.222 1.00 22.35 52 GLU A O 2
ATOM 2823 N N . THR A 1 53 ? -2.799 -8.210 4.578 1.00 23.40 53 THR A N 2
ATOM 2824 C CA . THR A 1 53 ? -1.919 -7.065 4.381 1.00 34.31 53 THR A CA 2
ATOM 2825 C C . THR A 1 53 ? -1.310 -7.074 2.983 1.00 54.44 53 THR A C 2
ATOM 2826 O O . THR A 1 53 ? -0.324 -6.387 2.720 1.00 31.00 53 THR A O 2
ATOM 2837 N N . GLY A 1 54 ? -1.905 -7.857 2.089 1.00 23.41 54 GLY A N 2
ATOM 2838 C CA . GLY A 1 54 ? -1.408 -7.939 0.728 1.00 44.31 54 GLY A CA 2
ATOM 2839 C C . GLY A 1 54 ? 0.071 -8.270 0.670 1.00 5.13 54 GLY A C 2
ATOM 2840 O O . GLY A 1 54 ? 0.751 -7.934 -0.299 1.00 74.51 54 GLY A O 2
ATOM 2844 N N . SER A 1 55 ? 0.569 -8.929 1.711 1.00 33.40 55 SER A N 2
ATOM 2845 C CA . SER A 1 55 ? 1.978 -9.300 1.778 1.00 75.11 55 SER A CA 2
ATOM 2846 C C . SER A 1 55 ? 2.183 -10.739 1.317 1.00 63.23 55 SER A C 2
ATOM 2847 O O . SER A 1 55 ? 1.220 -11.470 1.084 1.00 45.55 55 SER A O 2
ATOM 2855 N N . ILE A 1 56 ? 3.444 -11.138 1.187 1.00 3.53 56 ILE A N 2
ATOM 2856 C CA . ILE A 1 56 ? 3.775 -12.491 0.755 1.00 74.13 56 ILE A CA 2
ATOM 2857 C C . ILE A 1 56 ? 5.103 -12.947 1.351 1.00 0.40 56 ILE A C 2
ATOM 2858 O O . ILE A 1 56 ? 6.018 -12.146 1.541 1.00 42.33 56 ILE A O 2
ATOM 2874 N N . ARG A 1 57 ? 5.200 -14.240 1.643 1.00 32.14 57 ARG A N 2
ATOM 2875 C CA . ARG A 1 57 ? 6.416 -14.805 2.217 1.00 64.45 57 ARG A CA 2
ATOM 2876 C C . ARG A 1 57 ? 6.685 -16.199 1.657 1.00 32.01 57 ARG A C 2
ATOM 2877 O O . ARG A 1 57 ? 5.808 -17.063 1.666 1.00 32.22 57 ARG A O 2
ATOM 2898 N N . VAL A 1 58 ? 7.904 -16.410 1.171 1.00 42.34 58 VAL A N 2
ATOM 2899 C CA . VAL A 1 58 ? 8.288 -17.700 0.608 1.00 43.54 58 VAL A CA 2
ATOM 2900 C C . VAL A 1 58 ? 9.305 -18.406 1.499 1.00 10.15 58 VAL A C 2
ATOM 2901 O O . VAL A 1 58 ? 10.400 -17.895 1.736 1.00 73.04 58 VAL A O 2
ATOM 2914 N N . PHE A 1 59 ? 8.935 -19.585 1.988 1.00 1.31 59 PHE A N 2
ATOM 2915 C CA . PHE A 1 59 ? 9.815 -20.362 2.853 1.00 44.44 59 PHE A CA 2
ATOM 2916 C C . PHE A 1 59 ? 10.173 -21.698 2.206 1.00 1.24 59 PHE A C 2
ATOM 2917 O O . PHE A 1 59 ? 9.443 -22.201 1.352 1.00 3.23 59 PHE A O 2
ATOM 2934 N N . ALA A 1 60 ? 11.300 -22.265 2.619 1.00 64.33 60 ALA A N 2
ATOM 2935 C CA . ALA A 1 60 ? 11.755 -23.542 2.082 1.00 61.55 60 ALA A CA 2
ATOM 2936 C C . ALA A 1 60 ? 11.623 -24.652 3.119 1.00 45.11 60 ALA A C 2
ATOM 2937 O O . ALA A 1 60 ? 12.152 -24.547 4.225 1.00 31.21 60 ALA A O 2
ATOM 2944 N N . ARG A 1 61 ? 10.913 -25.714 2.753 1.00 41.23 61 ARG A N 2
ATOM 2945 C CA . ARG A 1 61 ? 10.710 -26.844 3.653 1.00 72.14 61 ARG A CA 2
ATOM 2946 C C . ARG A 1 61 ? 11.896 -27.801 3.600 1.00 20.13 61 ARG A C 2
ATOM 2947 O O . ARG A 1 61 ? 12.318 -28.226 2.525 1.00 1.01 61 ARG A O 2
ATOM 2968 N N . LYS A 1 62 ? 12.431 -28.136 4.770 1.00 10.33 62 LYS A N 2
ATOM 2969 C CA . LYS A 1 62 ? 13.570 -29.044 4.859 1.00 21.43 62 LYS A CA 2
ATOM 2970 C C . LYS A 1 62 ? 13.238 -30.248 5.733 1.00 75.40 62 LYS A C 2
ATOM 2971 O O . LYS A 1 62 ? 12.668 -30.104 6.815 1.00 2.42 62 LYS A O 2
ATOM 2990 N N . ASP A 1 63 ? 13.598 -31.436 5.260 1.00 23.54 63 ASP A N 2
ATOM 2991 C CA . ASP A 1 63 ? 13.341 -32.665 6.001 1.00 42.41 63 ASP A CA 2
ATOM 2992 C C . ASP A 1 63 ? 14.270 -32.778 7.205 1.00 73.33 63 ASP A C 2
ATOM 2993 O O . ASP A 1 63 ? 15.484 -32.920 7.056 1.00 62.32 63 ASP A O 2
ATOM 3002 N N . VAL A 1 64 ? 13.692 -32.713 8.401 1.00 22.25 64 VAL A N 2
ATOM 3003 C CA . VAL A 1 64 ? 14.468 -32.808 9.631 1.00 63.30 64 VAL A CA 2
ATOM 3004 C C . VAL A 1 64 ? 14.955 -34.234 9.865 1.00 51.12 64 VAL A C 2
ATOM 3005 O O . VAL A 1 64 ? 14.161 -35.139 10.120 1.00 75.14 64 VAL A O 2
ATOM 3018 N N . VAL A 1 65 ? 16.267 -34.427 9.778 1.00 11.54 65 VAL A N 2
ATOM 3019 C CA . VAL A 1 65 ? 16.862 -35.742 9.981 1.00 13.21 65 VAL A CA 2
ATOM 3020 C C . VAL A 1 65 ? 18.172 -35.640 10.755 1.00 31.21 65 VAL A C 2
ATOM 3021 O O . VAL A 1 65 ? 18.895 -34.650 10.642 1.00 25.11 65 VAL A O 2
ATOM 3034 N N . ASP A 1 66 ? 18.470 -36.668 11.540 1.00 62.52 66 ASP A N 2
ATOM 3035 C CA . ASP A 1 66 ? 19.695 -36.695 12.332 1.00 23.33 66 ASP A CA 2
ATOM 3036 C C . ASP A 1 66 ? 20.921 -36.516 11.443 1.00 21.04 66 ASP A C 2
ATOM 3037 O O . ASP A 1 66 ? 21.960 -36.034 11.893 1.00 0.24 66 ASP A O 2
ATOM 3046 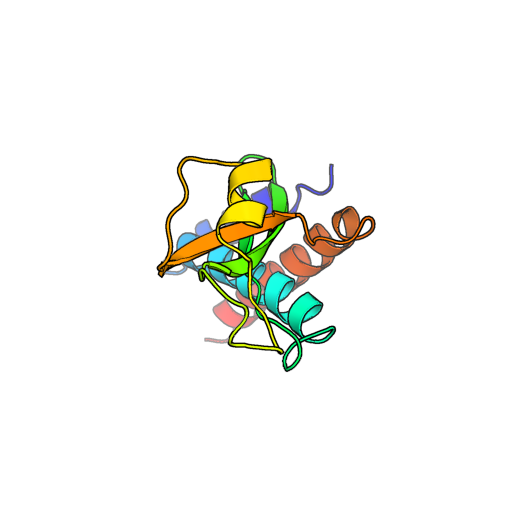N N . GLU A 1 67 ? 20.792 -36.908 10.179 1.00 15.03 67 GLU A N 2
ATOM 3047 C CA . GLU A 1 67 ? 21.891 -36.792 9.229 1.00 31.11 67 GLU A CA 2
ATOM 3048 C C . GLU A 1 67 ? 21.369 -36.491 7.826 1.00 50.23 67 GLU A C 2
ATOM 3049 O O . GLU A 1 67 ? 20.381 -37.078 7.380 1.00 63.43 67 GLU A O 2
ATOM 3061 N N . VAL A 1 68 ? 22.037 -35.573 7.136 1.00 15.43 68 VAL A N 2
ATOM 3062 C CA . VAL A 1 68 ? 21.642 -35.195 5.785 1.00 65.11 68 VAL A CA 2
ATOM 3063 C C . VAL A 1 68 ? 21.526 -36.418 4.883 1.00 4.00 68 VAL A C 2
ATOM 3064 O O . VAL A 1 68 ? 22.498 -37.143 4.674 1.00 42.11 68 VAL A O 2
ATOM 3077 N N . TYR A 1 69 ? 20.330 -36.641 4.349 1.00 32.10 69 TYR A N 2
ATOM 3078 C CA . TYR A 1 69 ? 20.085 -37.778 3.470 1.00 32.14 69 TYR A CA 2
ATOM 3079 C C . TYR A 1 69 ? 19.709 -37.312 2.067 1.00 61.22 69 TYR A C 2
ATOM 3080 O O . TYR A 1 69 ? 19.916 -38.026 1.087 1.00 10.20 69 TYR A O 2
ATOM 3098 N N . ASP A 1 70 ? 19.157 -36.107 1.980 1.00 20.02 70 ASP A N 2
ATOM 3099 C CA . ASP A 1 70 ? 18.753 -35.541 0.698 1.00 33.31 70 ASP A CA 2
ATOM 3100 C C . ASP A 1 70 ? 19.537 -34.269 0.394 1.00 24.14 70 ASP A C 2
ATOM 3101 O O . ASP A 1 70 ? 19.221 -33.196 0.907 1.00 24.10 70 ASP A O 2
ATOM 3110 N N . GLN A 1 71 ? 20.562 -34.398 -0.444 1.00 45.13 71 GLN A N 2
ATOM 3111 C CA . GLN A 1 71 ? 21.392 -33.258 -0.815 1.00 73.34 71 GLN A CA 2
ATOM 3112 C C . GLN A 1 71 ? 20.547 -32.143 -1.423 1.00 44.25 71 GLN A C 2
ATOM 3113 O O . GLN A 1 71 ? 20.927 -30.973 -1.384 1.00 55.10 71 GLN A O 2
ATOM 3127 N N . ARG A 1 72 ? 19.401 -32.515 -1.983 1.00 4.45 72 ARG A N 2
ATOM 3128 C CA . ARG A 1 72 ? 18.503 -31.546 -2.599 1.00 31.14 72 ARG A CA 2
ATOM 3129 C C . ARG A 1 72 ? 17.895 -30.621 -1.548 1.00 3.13 72 ARG A C 2
ATOM 3130 O O . ARG A 1 72 ? 17.796 -29.411 -1.754 1.00 25.45 72 ARG A O 2
ATOM 3151 N N . LEU A 1 73 ? 17.490 -31.199 -0.423 1.00 3.20 73 LEU A N 2
ATOM 3152 C CA . LEU A 1 73 ? 16.892 -30.427 0.661 1.00 51.45 73 LEU A CA 2
ATOM 3153 C C . LEU A 1 73 ? 16.832 -31.249 1.945 1.00 42.22 73 LEU A C 2
ATOM 3154 O O . LEU A 1 73 ? 16.212 -32.311 1.984 1.00 32.31 73 LEU A O 2
ATOM 3170 N N . GLU A 1 74 ? 17.478 -30.747 2.993 1.00 52.14 74 GLU A N 2
ATOM 3171 C CA . GLU A 1 74 ? 17.496 -31.434 4.279 1.00 53.33 74 GLU A CA 2
ATOM 3172 C C . GLU A 1 74 ? 17.938 -30.492 5.394 1.00 31.14 74 GLU A C 2
ATOM 3173 O O . GLU A 1 74 ? 18.478 -29.416 5.133 1.00 54.40 74 GLU A O 2
ATOM 3185 N N . ILE A 1 75 ? 17.705 -30.903 6.635 1.00 62.14 75 ILE A N 2
ATOM 3186 C CA . ILE A 1 75 ? 18.080 -30.095 7.790 1.00 30.31 75 ILE A CA 2
ATOM 3187 C C . ILE A 1 75 ? 18.398 -30.973 8.995 1.00 75.04 75 ILE A C 2
ATOM 3188 O O . ILE A 1 75 ? 17.594 -31.818 9.390 1.00 14.04 75 ILE A O 2
ATOM 3204 N N . SER A 1 76 ? 19.575 -30.767 9.577 1.00 72.03 76 SER A N 2
ATOM 3205 C CA . SER A 1 76 ? 20.001 -31.541 10.737 1.00 2.32 76 SER A CA 2
ATOM 3206 C C . SER A 1 76 ? 19.126 -31.232 11.947 1.00 11.44 76 SER A C 2
ATOM 3207 O O . SER A 1 76 ? 18.769 -30.079 12.190 1.00 13.53 76 SER A O 2
ATOM 3215 N N . ILE A 1 77 ? 18.785 -32.270 12.703 1.00 32.21 77 ILE A N 2
ATOM 3216 C CA . ILE A 1 77 ? 17.953 -32.110 13.889 1.00 42.24 77 ILE A CA 2
ATOM 3217 C C . ILE A 1 77 ? 18.498 -31.015 14.800 1.00 3.30 77 ILE A C 2
ATOM 3218 O O . ILE A 1 77 ? 17.738 -30.296 15.447 1.00 62.34 77 ILE A O 2
ATOM 3234 N N . GLU A 1 78 ? 19.822 -30.894 14.844 1.00 30.11 78 GLU A N 2
ATOM 3235 C CA . GLU A 1 78 ? 20.468 -29.886 15.674 1.00 0.34 78 GLU A CA 2
ATOM 3236 C C . GLU A 1 78 ? 20.274 -28.491 15.088 1.00 42.21 78 GLU A C 2
ATOM 3237 O O . GLU A 1 78 ? 20.059 -27.525 15.818 1.00 45.21 78 GLU A O 2
ATOM 3249 N N . GLU A 1 79 ? 20.354 -28.395 13.764 1.00 34.12 79 GLU A N 2
ATOM 3250 C CA . GLU A 1 79 ? 20.187 -27.118 13.080 1.00 41.22 79 GLU A CA 2
ATOM 3251 C C . GLU A 1 79 ? 18.815 -26.518 13.373 1.00 73.11 79 GLU A C 2
ATOM 3252 O O . GLU A 1 79 ? 18.701 -25.341 13.711 1.00 3.25 79 GLU A O 2
ATOM 3264 N N . ALA A 1 80 ? 17.777 -27.337 13.239 1.00 23.40 80 ALA A N 2
ATOM 3265 C CA . ALA A 1 80 ? 16.413 -26.888 13.491 1.00 41.12 80 ALA A CA 2
ATOM 3266 C C . ALA A 1 80 ? 16.251 -26.403 14.928 1.00 13.05 80 ALA A C 2
ATOM 3267 O O . ALA A 1 80 ? 15.433 -25.527 15.207 1.00 13.31 80 ALA A O 2
ATOM 3274 N N . GLN A 1 81 ? 17.035 -26.977 15.834 1.00 53.33 81 GLN A N 2
ATOM 3275 C CA . GLN A 1 81 ? 16.977 -26.604 17.241 1.00 55.10 81 GLN A CA 2
ATOM 3276 C C . GLN A 1 81 ? 17.511 -25.190 17.452 1.00 65.05 81 GLN A C 2
ATOM 3277 O O . GLN A 1 81 ? 17.148 -24.516 18.414 1.00 13.14 81 GLN A O 2
ATOM 3291 N N . GLY A 1 82 ? 18.377 -24.749 16.544 1.00 10.33 82 GLY A N 2
ATOM 3292 C CA . GLY A 1 82 ? 18.947 -23.419 16.650 1.00 0.41 82 GLY A CA 2
ATOM 3293 C C . GLY A 1 82 ? 17.889 -22.334 16.662 1.00 3.45 82 GLY A C 2
ATOM 3294 O O . GLY A 1 82 ? 18.059 -21.300 17.311 1.00 20.11 82 GLY A O 2
ATOM 3298 N N . ILE A 1 83 ? 16.796 -22.566 15.944 1.00 31.40 83 ILE A N 2
ATOM 3299 C CA . ILE A 1 83 ? 15.707 -21.599 15.875 1.00 1.12 83 ILE A CA 2
ATOM 3300 C C . ILE A 1 83 ? 14.466 -22.119 16.592 1.00 73.35 83 ILE A C 2
ATOM 3301 O O . ILE A 1 83 ? 13.618 -21.341 17.031 1.00 13.12 83 ILE A O 2
ATOM 3317 N N . HIS A 1 84 ? 14.364 -23.439 16.708 1.00 63.03 84 HIS A N 2
ATOM 3318 C CA . HIS A 1 84 ? 13.227 -24.063 17.375 1.00 54.51 84 HIS A CA 2
ATOM 3319 C C . HIS A 1 84 ? 13.581 -25.469 17.852 1.00 12.33 84 HIS A C 2
ATOM 3320 O O . HIS A 1 84 ? 13.530 -26.439 17.097 1.00 53.42 84 HIS A O 2
ATOM 3334 N N . PRO A 1 85 ? 13.950 -25.583 19.137 1.00 51.33 85 PRO A N 2
ATOM 3335 C CA . PRO A 1 85 ? 14.321 -26.864 19.745 1.00 21.45 85 PRO A CA 2
ATOM 3336 C C . PRO A 1 85 ? 13.125 -27.797 19.903 1.00 1.12 85 PRO A C 2
ATOM 3337 O O . PRO A 1 85 ? 13.281 -28.962 20.266 1.00 55.23 85 PRO A O 2
ATOM 3348 N N . GLU A 1 86 ? 11.933 -27.276 19.629 1.00 11.24 86 GLU A N 2
ATOM 3349 C CA . GLU A 1 86 ? 10.712 -28.063 19.744 1.00 2.30 86 GLU A CA 2
ATOM 3350 C C . GLU A 1 86 ? 10.603 -29.068 18.600 1.00 54.33 86 GLU A C 2
ATOM 3351 O O . GLU A 1 86 ? 9.871 -30.053 18.692 1.00 72.01 86 GLU A O 2
ATOM 3363 N N . TYR A 1 87 ? 11.336 -28.809 17.523 1.00 13.33 87 TYR A N 2
ATOM 3364 C CA . TYR A 1 87 ? 11.320 -29.688 16.359 1.00 62.40 87 TYR A CA 2
ATOM 3365 C C . TYR A 1 87 ? 11.685 -31.117 16.750 1.00 30.01 87 TYR A C 2
ATOM 3366 O O . TYR A 1 87 ? 11.999 -31.394 17.908 1.00 64.21 87 TYR A O 2
ATOM 3384 N N . MET A 1 88 ? 11.642 -32.019 15.776 1.00 30.33 88 MET A N 2
ATOM 3385 C CA . MET A 1 88 ? 11.970 -33.420 16.018 1.00 15.53 88 MET A CA 2
ATOM 3386 C C . MET A 1 88 ? 12.204 -34.158 14.703 1.00 10.42 88 MET A C 2
ATOM 3387 O O . MET A 1 88 ? 11.600 -33.833 13.681 1.00 24.25 88 MET A O 2
ATOM 3401 N N . VAL A 1 89 ? 13.084 -35.153 14.737 1.00 2.14 89 VAL A N 2
ATOM 3402 C CA . VAL A 1 89 ? 13.397 -35.937 13.549 1.00 32.25 89 VAL A CA 2
ATOM 3403 C C . VAL A 1 89 ? 12.128 -36.458 12.883 1.00 31.51 89 VAL A C 2
ATOM 3404 O O . VAL A 1 89 ? 11.343 -37.179 13.496 1.00 22.02 89 VAL A O 2
ATOM 3417 N N . GLY A 1 90 ? 11.932 -36.084 11.621 1.00 61.31 90 GLY A N 2
ATOM 3418 C CA . GLY A 1 90 ? 10.756 -36.523 10.893 1.00 5.34 90 GLY A CA 2
ATOM 3419 C C . GLY A 1 90 ? 9.822 -35.376 10.558 1.00 73.20 90 GLY A C 2
ATOM 3420 O O . GLY A 1 90 ? 8.982 -35.492 9.665 1.00 73.05 90 GLY A O 2
ATOM 3424 N N . ASP A 1 91 ? 9.965 -34.268 11.277 1.00 14.12 91 ASP A N 2
ATOM 3425 C CA . ASP A 1 91 ? 9.127 -33.097 11.053 1.00 22.15 91 ASP A CA 2
ATOM 3426 C C . ASP A 1 91 ? 9.648 -32.273 9.879 1.00 32.31 91 ASP A C 2
ATOM 3427 O O . ASP A 1 91 ? 10.531 -32.711 9.142 1.00 53.31 91 ASP A O 2
ATOM 3436 N N . VAL A 1 92 ? 9.093 -31.076 9.711 1.00 31.51 92 VAL A N 2
ATOM 3437 C CA . VAL A 1 92 ? 9.502 -30.190 8.627 1.00 42.33 92 VAL A CA 2
ATOM 3438 C C . VAL A 1 92 ? 9.697 -28.763 9.128 1.00 75.52 92 VAL A C 2
ATOM 3439 O O . VAL A 1 92 ? 8.908 -28.263 9.931 1.00 53.31 92 VAL A O 2
ATOM 3452 N N . VAL A 1 93 ? 10.752 -28.112 8.648 1.00 53.22 93 VAL A N 2
ATOM 3453 C CA . VAL A 1 93 ? 11.050 -26.742 9.046 1.00 1.40 93 VAL A CA 2
ATOM 3454 C C . VAL A 1 93 ? 11.054 -25.809 7.840 1.00 13.54 93 VAL A C 2
ATOM 3455 O O . VAL A 1 93 ? 11.527 -26.173 6.764 1.00 42.32 93 VAL A O 2
ATOM 3468 N N . GLU A 1 94 ? 10.525 -24.604 8.029 1.00 63.33 94 GLU A N 2
ATOM 3469 C CA . GLU A 1 94 ? 10.467 -23.619 6.955 1.00 13.04 94 GLU A CA 2
ATOM 3470 C C . GLU A 1 94 ? 11.348 -22.414 7.275 1.00 14.14 94 GLU A C 2
ATOM 3471 O O . GLU A 1 94 ? 11.336 -21.904 8.395 1.00 22.33 94 GLU A O 2
ATOM 3483 N N . ILE A 1 95 ? 12.112 -21.968 6.283 1.00 43.41 95 ILE A N 2
ATOM 3484 C CA . ILE A 1 95 ? 12.998 -20.824 6.457 1.00 24.11 95 ILE A CA 2
ATOM 3485 C C . ILE A 1 95 ? 12.812 -19.808 5.336 1.00 51.42 95 ILE A C 2
ATOM 3486 O O . ILE A 1 95 ? 12.648 -20.175 4.173 1.00 43.44 95 ILE A O 2
ATOM 3502 N N . GLU A 1 96 ? 12.840 -18.528 5.694 1.00 15.41 96 GLU A N 2
ATOM 3503 C CA . GLU A 1 96 ? 12.675 -17.458 4.717 1.00 4.20 96 GLU A CA 2
ATOM 3504 C C . GLU A 1 96 ? 13.651 -17.627 3.555 1.00 3.25 96 GLU A C 2
ATOM 3505 O O . GLU A 1 96 ? 14.867 -17.635 3.747 1.00 21.32 96 GLU A O 2
ATOM 3517 N N . VAL A 1 97 ? 13.108 -17.763 2.349 1.00 52.41 97 VAL A N 2
ATOM 3518 C CA . VAL A 1 97 ? 13.928 -17.932 1.156 1.00 41.24 97 VAL A CA 2
ATOM 3519 C C . VAL A 1 97 ? 13.449 -17.027 0.027 1.00 64.02 97 VAL A C 2
ATOM 3520 O O . VAL A 1 97 ? 13.838 -17.198 -1.129 1.00 40.42 97 VAL A O 2
ATOM 3533 N N . THR A 1 98 ? 12.603 -16.060 0.369 1.00 74.11 98 THR A N 2
ATOM 3534 C CA . THR A 1 98 ? 12.069 -15.127 -0.615 1.00 21.42 98 THR A CA 2
ATOM 3535 C C . THR A 1 98 ? 13.079 -14.032 -0.940 1.00 23.55 98 THR A C 2
ATOM 3536 O O . THR A 1 98 ? 13.804 -13.546 -0.071 1.00 72.05 98 THR A O 2
ATOM 3547 N N . PRO A 1 99 ? 13.131 -13.634 -2.219 1.00 61.42 99 PRO A N 2
ATOM 3548 C CA . PRO A 1 99 ? 14.048 -12.590 -2.687 1.00 22.35 99 PRO A CA 2
ATOM 3549 C C . PRO A 1 99 ? 13.667 -11.208 -2.168 1.00 21.13 99 PRO A C 2
ATOM 3550 O O . PRO A 1 99 ? 12.512 -10.961 -1.818 1.00 4.33 99 PRO A O 2
ATOM 3561 N N . LYS A 1 100 ? 14.643 -10.309 -2.121 1.00 1.34 100 LYS A N 2
ATOM 3562 C CA . LYS A 1 100 ? 14.410 -8.949 -1.647 1.00 31.23 100 LYS A CA 2
ATOM 3563 C C . LYS A 1 100 ? 13.682 -8.123 -2.702 1.00 11.53 100 LYS A C 2
ATOM 3564 O O . LYS A 1 100 ? 13.306 -6.977 -2.455 1.00 43.02 100 LYS A O 2
ATOM 3583 N N . ASP A 1 101 ? 13.485 -8.712 -3.876 1.00 23.32 101 ASP A N 2
ATOM 3584 C CA . ASP A 1 101 ? 12.799 -8.030 -4.967 1.00 41.13 101 ASP A CA 2
ATOM 3585 C C . ASP A 1 101 ? 11.396 -8.596 -5.166 1.00 43.12 101 ASP A C 2
ATOM 3586 O O . ASP A 1 101 ? 10.637 -8.121 -6.010 1.00 15.43 101 ASP A O 2
ATOM 3595 N N . PHE A 1 102 ? 11.059 -9.616 -4.382 1.00 61.52 102 PHE A N 2
ATOM 3596 C CA . PHE A 1 102 ? 9.748 -10.248 -4.473 1.00 41.25 102 PHE A CA 2
ATOM 3597 C C . PHE A 1 102 ? 8.635 -9.226 -4.270 1.00 61.03 102 PHE A C 2
ATOM 3598 O O . PHE A 1 102 ? 7.494 -9.444 -4.676 1.00 73.03 102 PHE A O 2
ATOM 3615 N N . GLY A 1 103 ? 8.975 -8.107 -3.635 1.00 33.20 103 GLY A N 2
ATOM 3616 C CA . GLY A 1 103 ? 7.994 -7.068 -3.388 1.00 14.33 103 GLY A CA 2
ATOM 3617 C C . GLY A 1 103 ? 7.214 -6.697 -4.633 1.00 14.11 103 GLY A C 2
ATOM 3618 O O . GLY A 1 103 ? 5.983 -6.693 -4.625 1.00 52.21 103 GLY A O 2
ATOM 3622 N N . ARG A 1 104 ? 7.932 -6.383 -5.707 1.00 11.41 104 ARG A N 2
ATOM 3623 C CA . ARG A 1 104 ? 7.300 -6.006 -6.966 1.00 21.11 104 ARG A CA 2
ATOM 3624 C C . ARG A 1 104 ? 6.832 -7.242 -7.730 1.00 54.21 104 ARG A C 2
ATOM 3625 O O . ARG A 1 104 ? 5.830 -7.199 -8.445 1.00 35.02 104 ARG A O 2
ATOM 3646 N N . ILE A 1 105 ? 7.563 -8.340 -7.573 1.00 74.15 105 ILE A N 2
ATOM 3647 C CA . ILE A 1 105 ? 7.222 -9.587 -8.248 1.00 51.42 105 ILE A CA 2
ATOM 3648 C C . ILE A 1 105 ? 5.842 -10.080 -7.827 1.00 31.22 105 ILE A C 2
ATOM 3649 O O . ILE A 1 105 ? 5.054 -10.533 -8.657 1.00 32.23 105 ILE A O 2
ATOM 3665 N N . ALA A 1 106 ? 5.556 -9.987 -6.533 1.00 52.13 106 ALA A N 2
ATOM 3666 C CA . ALA A 1 106 ? 4.268 -10.419 -6.003 1.00 0.32 106 ALA A CA 2
ATOM 3667 C C . ALA A 1 106 ? 3.116 -9.764 -6.755 1.00 11.13 106 ALA A C 2
ATOM 3668 O O . ALA A 1 106 ? 2.114 -10.410 -7.060 1.00 42.22 106 ALA A O 2
ATOM 3675 N N . ALA A 1 107 ? 3.264 -8.477 -7.052 1.00 54.24 107 ALA A N 2
ATOM 3676 C CA . ALA A 1 107 ? 2.236 -7.736 -7.771 1.00 40.42 107 ALA A CA 2
ATOM 3677 C C . ALA A 1 107 ? 2.167 -8.167 -9.232 1.00 61.51 107 ALA A C 2
ATOM 3678 O O . ALA A 1 107 ? 1.098 -8.502 -9.739 1.00 62.23 107 ALA A O 2
ATOM 3685 N N . GLN A 1 108 ? 3.315 -8.156 -9.902 1.00 63.24 108 GLN A N 2
ATOM 3686 C CA . GLN A 1 108 ? 3.384 -8.545 -11.306 1.00 24.31 108 GLN A CA 2
ATOM 3687 C C . GLN A 1 108 ? 2.776 -9.928 -11.517 1.00 33.31 108 GLN A C 2
ATOM 3688 O O . GLN A 1 108 ? 2.222 -10.219 -12.577 1.00 5.33 108 GLN A O 2
ATOM 3702 N N . THR A 1 109 ? 2.884 -10.778 -10.501 1.00 14.35 109 THR A N 2
ATOM 3703 C CA . THR A 1 109 ? 2.347 -12.131 -10.576 1.00 1.22 109 THR A CA 2
ATOM 3704 C C . THR A 1 109 ? 0.870 -12.158 -10.200 1.00 5.53 109 THR A C 2
ATOM 3705 O O . THR A 1 109 ? 0.118 -13.014 -10.664 1.00 22.25 109 THR A O 2
ATOM 3716 N N . ALA A 1 110 ? 0.461 -11.215 -9.358 1.00 1.34 110 ALA A N 2
ATOM 3717 C CA . ALA A 1 110 ? -0.927 -11.129 -8.922 1.00 65.20 110 ALA A CA 2
ATOM 3718 C C . ALA A 1 110 ? -1.810 -10.537 -10.015 1.00 34.15 110 ALA A C 2
ATOM 3719 O O . ALA A 1 110 ? -2.934 -10.990 -10.233 1.00 63.40 110 ALA A O 2
ATOM 3726 N N . LYS A 1 111 ? -1.295 -9.522 -10.700 1.00 4.43 111 LYS A N 2
ATOM 3727 C CA . LYS A 1 111 ? -2.036 -8.867 -11.772 1.00 13.33 111 LYS A CA 2
ATOM 3728 C C . LYS A 1 111 ? -2.302 -9.835 -12.919 1.00 33.32 111 LYS A C 2
ATOM 3729 O O . LYS A 1 111 ? -3.352 -9.780 -13.558 1.00 3.05 111 LYS A O 2
ATOM 3748 N N . GLN A 1 112 ? -1.345 -10.722 -13.174 1.00 52.54 112 GLN A N 2
ATOM 3749 C CA . GLN A 1 112 ? -1.478 -11.703 -14.245 1.00 10.21 112 GLN A CA 2
ATOM 3750 C C . GLN A 1 112 ? -2.423 -12.829 -13.837 1.00 0.31 112 GLN A C 2
ATOM 3751 O O . GLN A 1 112 ? -3.126 -13.397 -14.672 1.00 14.34 112 GLN A O 2
ATOM 3765 N N . VAL A 1 113 ? -2.432 -13.148 -12.547 1.00 42.44 113 VAL A N 2
ATOM 3766 C CA . VAL A 1 113 ? -3.290 -14.207 -12.027 1.00 53.54 113 VAL A CA 2
ATOM 3767 C C . VAL A 1 113 ? -4.745 -13.754 -11.967 1.00 33.44 113 VAL A C 2
ATOM 3768 O O . VAL A 1 113 ? -5.630 -14.393 -12.537 1.00 10.35 113 VAL A O 2
ATOM 3781 N N . VAL A 1 114 ? -4.986 -12.648 -11.272 1.00 62.31 114 VAL A N 2
ATOM 3782 C CA . VAL A 1 114 ? -6.334 -12.107 -11.138 1.00 44.31 114 VAL A CA 2
ATOM 3783 C C . VAL A 1 114 ? -6.965 -11.859 -12.503 1.00 24.40 114 VAL A C 2
ATOM 3784 O O . VAL A 1 114 ? -8.160 -12.084 -12.698 1.00 43.44 114 VAL A O 2
ATOM 3797 N N . THR A 1 115 ? -6.154 -11.393 -13.448 1.00 11.13 115 THR A N 2
ATOM 3798 C CA . THR A 1 115 ? -6.632 -11.113 -14.796 1.00 33.11 115 THR A CA 2
ATOM 3799 C C . THR A 1 115 ? -6.934 -12.402 -15.551 1.00 25.41 115 THR A C 2
ATOM 3800 O O . THR A 1 115 ? -7.793 -12.428 -16.433 1.00 0.53 115 THR A O 2
ATOM 3811 N N . GLN A 1 116 ? -6.223 -13.468 -15.199 1.00 72.25 116 GLN A N 2
ATOM 3812 C CA . GLN A 1 116 ? -6.417 -14.762 -15.846 1.00 54.01 116 GLN A CA 2
ATOM 3813 C C . GLN A 1 116 ? -7.743 -15.388 -15.424 1.00 61.15 116 GLN A C 2
ATOM 3814 O O . GLN A 1 116 ? -8.528 -15.826 -16.266 1.00 62.10 116 GLN A O 2
ATOM 3828 N N . ARG A 1 117 ? -7.985 -15.426 -14.119 1.00 54.30 117 ARG A N 2
ATOM 3829 C CA . ARG A 1 117 ? -9.215 -16.000 -13.587 1.00 0.51 117 ARG A CA 2
ATOM 3830 C C . ARG A 1 117 ? -10.439 -15.341 -14.215 1.00 2.44 117 ARG A C 2
ATOM 3831 O O . ARG A 1 117 ? -11.494 -15.961 -14.345 1.00 12.00 117 ARG A O 2
ATOM 3852 N N . VAL A 1 118 ? -10.291 -14.078 -14.604 1.00 41.12 118 VAL A N 2
ATOM 3853 C CA . VAL A 1 118 ? -11.384 -13.334 -15.219 1.00 4.21 118 VAL A CA 2
ATOM 3854 C C . VAL A 1 118 ? -11.806 -13.969 -16.539 1.00 14.31 118 VAL A C 2
ATOM 3855 O O . VAL A 1 118 ? -12.979 -13.932 -16.910 1.00 21.50 118 VAL A O 2
ATOM 3868 N N . ARG A 1 119 ? -10.842 -14.553 -17.244 1.00 45.44 119 ARG A N 2
ATOM 3869 C CA . ARG A 1 119 ? -11.113 -15.197 -18.523 1.00 54.32 119 ARG A CA 2
ATOM 3870 C C . ARG A 1 119 ? -11.894 -16.493 -18.325 1.00 31.42 119 ARG A C 2
ATOM 3871 O O . ARG A 1 119 ? -12.790 -16.815 -19.105 1.00 55.43 119 ARG A O 2
ATOM 3892 N N . GLU A 1 120 ? -11.545 -17.233 -17.277 1.00 3.12 120 GLU A N 2
ATOM 3893 C CA . GLU A 1 120 ? -12.213 -18.494 -16.977 1.00 33.03 120 GLU A CA 2
ATOM 3894 C C . GLU A 1 120 ? -13.597 -18.250 -16.382 1.00 32.20 120 GLU A C 2
ATOM 3895 O O . GLU A 1 120 ? -14.586 -18.834 -16.823 1.00 44.34 120 GLU A O 2
ATOM 3907 N N . ALA A 1 121 ? -13.656 -17.384 -15.375 1.00 41.02 121 ALA A N 2
ATOM 3908 C CA . ALA A 1 121 ? -14.916 -17.062 -14.718 1.00 30.52 121 ALA A CA 2
ATOM 3909 C C . ALA A 1 121 ? -15.954 -16.583 -15.727 1.00 21.14 121 ALA A C 2
ATOM 3910 O O . ALA A 1 121 ? -17.052 -17.132 -15.810 1.00 23.24 121 ALA A O 2
ATOM 3917 N N . GLU A 1 122 ? -15.599 -15.555 -16.492 1.00 33.52 122 GLU A N 2
ATOM 3918 C CA . GLU A 1 122 ? -16.501 -15.001 -17.495 1.00 11.20 122 GLU A CA 2
ATOM 3919 C C . GLU A 1 122 ? -16.920 -16.071 -18.499 1.00 55.40 122 GLU A C 2
ATOM 3920 O O . GLU A 1 122 ? -18.020 -16.023 -19.049 1.00 21.30 122 GLU A O 2
ATOM 3932 N N . ARG A 1 123 ? -16.035 -17.034 -18.733 1.00 41.24 123 ARG A N 2
ATOM 3933 C CA . ARG A 1 123 ? -16.311 -18.115 -19.672 1.00 72.40 123 ARG A CA 2
ATOM 3934 C C . ARG A 1 123 ? -17.639 -18.792 -19.345 1.00 72.21 123 ARG A C 2
ATOM 3935 O O . ARG A 1 123 ? -18.334 -19.281 -20.236 1.00 44.14 123 ARG A O 2
ATOM 3956 N N . GLY A 1 124 ? -17.986 -18.817 -18.062 1.00 5.13 124 GLY A N 2
ATOM 3957 C CA . GLY A 1 124 ? -19.229 -19.436 -17.640 1.00 42.31 124 GLY A CA 2
ATOM 3958 C C . GLY A 1 124 ? -19.049 -20.333 -16.432 1.00 72.23 124 GLY A C 2
ATOM 3959 O O . GLY A 1 124 ? -19.528 -21.468 -16.415 1.00 21.50 124 GLY A O 2
ATOM 3963 N N . MET A 1 1 ? 2.771 -1.736 -6.398 1.00 15.44 1 MET A N 3
ATOM 3964 C CA . MET A 1 1 ? 1.473 -2.152 -6.917 1.00 3.31 1 MET A CA 3
ATOM 3965 C C . MET A 1 1 ? 0.854 -3.228 -6.031 1.00 74.14 1 MET A C 3
ATOM 3966 O O . MET A 1 1 ? 0.101 -4.078 -6.507 1.00 71.53 1 MET A O 3
ATOM 3980 N N . SER A 1 2 ? 1.176 -3.187 -4.742 1.00 74.23 2 SER A N 3
ATOM 3981 C CA . SER A 1 2 ? 0.654 -4.162 -3.792 1.00 34.35 2 SER A CA 3
ATOM 3982 C C . SER A 1 2 ? -0.856 -4.013 -3.635 1.00 3.11 2 SER A C 3
ATOM 3983 O O . SER A 1 2 ? -1.554 -4.969 -3.300 1.00 53.21 2 SER A O 3
ATOM 3991 N N . SER A 1 3 ? -1.353 -2.804 -3.879 1.00 72.01 3 SER A N 3
ATOM 3992 C CA . SER A 1 3 ? -2.779 -2.526 -3.760 1.00 24.41 3 SER A CA 3
ATOM 3993 C C . SER A 1 3 ? -3.553 -3.153 -4.917 1.00 2.44 3 SER A C 3
ATOM 3994 O O . SER A 1 3 ? -4.734 -3.471 -4.788 1.00 21.24 3 SER A O 3
ATOM 4002 N N . GLU A 1 4 ? -2.875 -3.328 -6.047 1.00 74.53 4 GLU A N 3
ATOM 4003 C CA . GLU A 1 4 ? -3.498 -3.916 -7.228 1.00 44.43 4 GLU A CA 3
ATOM 4004 C C . GLU A 1 4 ? -3.989 -5.330 -6.936 1.00 72.00 4 GLU A C 3
ATOM 4005 O O . GLU A 1 4 ? -5.015 -5.765 -7.463 1.00 41.22 4 GLU A O 3
ATOM 4017 N N . LEU A 1 5 ? -3.251 -6.044 -6.094 1.00 43.24 5 LEU A N 3
ATOM 4018 C CA . LEU A 1 5 ? -3.611 -7.411 -5.732 1.00 13.32 5 LEU A CA 3
ATOM 4019 C C . LEU A 1 5 ? -4.862 -7.432 -4.860 1.00 63.44 5 LEU A C 3
ATOM 4020 O O . LEU A 1 5 ? -5.766 -8.241 -5.073 1.00 51.25 5 LEU A O 3
ATOM 4036 N N . LEU A 1 6 ? -4.909 -6.537 -3.880 1.00 10.52 6 LEU A N 3
ATOM 4037 C CA . LEU A 1 6 ? -6.052 -6.451 -2.977 1.00 13.21 6 LEU A CA 3
ATOM 4038 C C . LEU A 1 6 ? -7.284 -5.924 -3.706 1.00 51.12 6 LEU A C 3
ATOM 4039 O O . LEU A 1 6 ? -8.404 -6.373 -3.459 1.00 73.12 6 LEU A O 3
ATOM 4055 N N . ASP A 1 7 ? -7.070 -4.973 -4.607 1.00 4.52 7 ASP A N 3
ATOM 4056 C CA . ASP A 1 7 ? -8.162 -4.387 -5.376 1.00 25.12 7 ASP A CA 3
ATOM 4057 C C . ASP A 1 7 ? -8.631 -5.343 -6.469 1.00 33.21 7 ASP A C 3
ATOM 4058 O O . ASP A 1 7 ? -9.810 -5.367 -6.823 1.00 24.02 7 ASP A O 3
ATOM 4067 N N . ALA A 1 8 ? -7.699 -6.128 -7.001 1.00 74.43 8 ALA A N 3
ATOM 4068 C CA . ALA A 1 8 ? -8.018 -7.086 -8.052 1.00 44.45 8 ALA A CA 3
ATOM 4069 C C . ALA A 1 8 ? -9.100 -8.059 -7.598 1.00 72.11 8 ALA A C 3
ATOM 4070 O O . ALA A 1 8 ? -10.126 -8.217 -8.262 1.00 71.43 8 ALA A O 3
ATOM 4077 N N . LEU A 1 9 ? -8.866 -8.712 -6.465 1.00 65.10 9 LEU A N 3
ATOM 4078 C CA . LEU A 1 9 ? -9.822 -9.672 -5.924 1.00 30.43 9 LEU A CA 3
ATOM 4079 C C . LEU A 1 9 ? -11.198 -9.035 -5.759 1.00 2.51 9 LEU A C 3
ATOM 4080 O O . LEU A 1 9 ? -12.213 -9.613 -6.152 1.00 14.11 9 LEU A O 3
ATOM 4096 N N . THR A 1 10 ? -11.227 -7.840 -5.178 1.00 42.42 10 THR A N 3
ATOM 4097 C CA . THR A 1 10 ? -12.479 -7.124 -4.963 1.00 45.22 10 THR A CA 3
ATOM 4098 C C . THR A 1 10 ? -13.286 -7.028 -6.253 1.00 33.22 10 THR A C 3
ATOM 4099 O O . THR A 1 10 ? -14.491 -7.277 -6.262 1.00 71.53 10 THR A O 3
ATOM 4110 N N . ILE A 1 11 ? -12.613 -6.666 -7.340 1.00 32.10 11 ILE A N 3
ATOM 4111 C CA . ILE A 1 11 ? -13.268 -6.539 -8.636 1.00 21.23 11 ILE A CA 3
ATOM 4112 C C . ILE A 1 11 ? -14.001 -7.822 -9.010 1.00 62.33 11 ILE A C 3
ATOM 4113 O O . ILE A 1 11 ? -15.088 -7.785 -9.587 1.00 65.32 11 ILE A O 3
ATOM 4129 N N . LEU A 1 12 ? -13.398 -8.958 -8.677 1.00 75.15 12 LEU A N 3
ATOM 4130 C CA . LEU A 1 12 ? -13.993 -10.257 -8.976 1.00 35.45 12 LEU A CA 3
ATOM 4131 C C . LEU A 1 12 ? -15.183 -10.533 -8.064 1.00 52.41 12 LEU A C 3
ATOM 4132 O O . LEU A 1 12 ? -16.107 -11.257 -8.435 1.00 23.30 12 LEU A O 3
ATOM 4148 N N . GLU A 1 13 ? -15.156 -9.950 -6.871 1.00 2.20 13 GLU A N 3
ATOM 4149 C CA . GLU A 1 13 ? -16.235 -10.132 -5.906 1.00 73.44 13 GLU A CA 3
ATOM 4150 C C . GLU A 1 13 ? -17.573 -9.706 -6.500 1.00 24.32 13 GLU A C 3
ATOM 4151 O O . GLU A 1 13 ? -18.561 -10.437 -6.424 1.00 32.15 13 GLU A O 3
ATOM 4163 N N . LYS A 1 14 ? -17.600 -8.516 -7.091 1.00 41.41 14 LYS A N 3
ATOM 4164 C CA . LYS A 1 14 ? -18.816 -7.990 -7.700 1.00 53.15 14 LYS A CA 3
ATOM 4165 C C . LYS A 1 14 ? -19.397 -8.983 -8.702 1.00 32.03 14 LYS A C 3
ATOM 4166 O O . LYS A 1 14 ? -20.605 -9.011 -8.932 1.00 33.02 14 LYS A O 3
ATOM 4185 N N . GLU A 1 15 ? -18.528 -9.797 -9.292 1.00 31.13 15 GLU A N 3
ATOM 4186 C CA . GLU A 1 15 ? -18.956 -10.791 -10.269 1.00 10.21 15 GLU A CA 3
ATOM 4187 C C . GLU A 1 15 ? -19.674 -11.950 -9.586 1.00 74.31 15 GLU A C 3
ATOM 4188 O O . GLU A 1 15 ? -19.172 -12.525 -8.620 1.00 23.34 15 GLU A O 3
ATOM 4200 N N . LYS A 1 16 ? -20.854 -12.289 -10.095 1.00 54.02 16 LYS A N 3
ATOM 4201 C CA . LYS A 1 16 ? -21.644 -13.380 -9.535 1.00 15.32 16 LYS A CA 3
ATOM 4202 C C . LYS A 1 16 ? -21.140 -14.729 -10.037 1.00 60.10 16 LYS A C 3
ATOM 4203 O O . LYS A 1 16 ? -20.474 -14.810 -11.068 1.00 20.10 16 LYS A O 3
ATOM 4222 N N . GLY A 1 17 ? -21.464 -15.789 -9.301 1.00 53.14 17 GLY A N 3
ATOM 4223 C CA . GLY A 1 17 ? -21.037 -17.120 -9.688 1.00 1.24 17 GLY A CA 3
ATOM 4224 C C . GLY A 1 17 ? -19.529 -17.275 -9.665 1.00 24.31 17 GLY A C 3
ATOM 4225 O O . GLY A 1 17 ? -18.976 -18.127 -10.360 1.00 30.33 17 GLY A O 3
ATOM 4229 N N . ILE A 1 18 ? -18.864 -16.448 -8.867 1.00 51.44 18 ILE A N 3
ATOM 4230 C CA . ILE A 1 18 ? -17.411 -16.497 -8.758 1.00 32.50 18 ILE A CA 3
ATOM 4231 C C . ILE A 1 18 ? -16.959 -16.256 -7.320 1.00 3.32 18 ILE A C 3
ATOM 4232 O O . ILE A 1 18 ? -17.443 -15.342 -6.653 1.00 25.41 18 ILE A O 3
ATOM 4248 N N . SER A 1 19 ? -16.028 -17.081 -6.853 1.00 72.20 19 SER A N 3
ATOM 4249 C CA . SER A 1 19 ? -15.513 -16.959 -5.495 1.00 5.03 19 SER A CA 3
ATOM 4250 C C . SER A 1 19 ? -14.053 -16.516 -5.505 1.00 10.11 19 SER A C 3
ATOM 4251 O O . SER A 1 19 ? -13.187 -17.204 -6.047 1.00 55.41 19 SER A O 3
ATOM 4259 N N . LYS A 1 20 ? -13.787 -15.361 -4.904 1.00 21.45 20 LYS A N 3
ATOM 4260 C CA . LYS A 1 20 ? -12.433 -14.823 -4.842 1.00 74.43 20 LYS A CA 3
ATOM 4261 C C . LYS A 1 20 ? -11.558 -15.658 -3.911 1.00 44.01 20 LYS A C 3
ATOM 4262 O O . LYS A 1 20 ? -10.332 -15.610 -3.992 1.00 62.25 20 LYS A O 3
ATOM 4281 N N . GLU A 1 21 ? -12.199 -16.422 -3.032 1.00 64.52 21 GLU A N 3
ATOM 4282 C CA . GLU A 1 21 ? -11.478 -17.267 -2.088 1.00 11.33 21 GLU A CA 3
ATOM 4283 C C . GLU A 1 21 ? -10.493 -18.179 -2.815 1.00 34.03 21 GLU A C 3
ATOM 4284 O O . GLU A 1 21 ? -9.394 -18.438 -2.326 1.00 42.53 21 GLU A O 3
ATOM 4296 N N . ILE A 1 22 ? -10.898 -18.662 -3.985 1.00 11.12 22 ILE A N 3
ATOM 4297 C CA . ILE A 1 22 ? -10.052 -19.544 -4.780 1.00 52.11 22 ILE A CA 3
ATOM 4298 C C . ILE A 1 22 ? -8.977 -18.755 -5.519 1.00 5.14 22 ILE A C 3
ATOM 4299 O O . ILE A 1 22 ? -7.912 -19.285 -5.838 1.00 62.02 22 ILE A O 3
ATOM 4315 N N . ILE A 1 23 ? -9.262 -17.486 -5.788 1.00 13.43 23 ILE A N 3
ATOM 4316 C CA . ILE A 1 23 ? -8.318 -16.622 -6.487 1.00 72.34 23 ILE A CA 3
ATOM 4317 C C . ILE A 1 23 ? -7.032 -16.453 -5.687 1.00 55.40 23 ILE A C 3
ATOM 4318 O O . ILE A 1 23 ? -5.934 -16.484 -6.244 1.00 31.34 23 ILE A O 3
ATOM 4334 N N . ILE A 1 24 ? -7.175 -16.273 -4.378 1.00 51.31 24 ILE A N 3
ATOM 4335 C CA . ILE A 1 24 ? -6.023 -16.101 -3.501 1.00 74.21 24 ILE A CA 3
ATOM 4336 C C . ILE A 1 24 ? -5.011 -17.224 -3.697 1.00 44.54 24 ILE A C 3
ATOM 4337 O O . ILE A 1 24 ? -3.812 -16.977 -3.822 1.00 32.23 24 ILE A O 3
ATOM 4353 N N . GLU A 1 25 ? -5.502 -18.459 -3.723 1.00 72.53 25 GLU A N 3
ATOM 4354 C CA . GLU A 1 25 ? -4.639 -19.620 -3.905 1.00 43.13 25 GLU A CA 3
ATOM 4355 C C . GLU A 1 25 ? -3.959 -19.584 -5.270 1.00 2.50 25 GLU A C 3
ATOM 4356 O O . GLU A 1 25 ? -2.861 -20.112 -5.443 1.00 34.42 25 GLU A O 3
ATOM 4368 N N . ALA A 1 26 ? -4.621 -18.958 -6.238 1.00 1.41 26 ALA A N 3
ATOM 4369 C CA . ALA A 1 26 ? -4.081 -18.851 -7.588 1.00 44.13 26 ALA A CA 3
ATOM 4370 C C . ALA A 1 26 ? -2.787 -18.042 -7.600 1.00 13.13 26 ALA A C 3
ATOM 4371 O O . ALA A 1 26 ? -1.775 -18.481 -8.146 1.00 24.00 26 ALA A O 3
ATOM 4378 N N . ILE A 1 27 ? -2.830 -16.860 -6.995 1.00 44.10 27 ILE A N 3
ATOM 4379 C CA . ILE A 1 27 ? -1.662 -15.991 -6.937 1.00 13.45 27 ILE A CA 3
ATOM 4380 C C . ILE A 1 27 ? -0.476 -16.705 -6.295 1.00 13.44 27 ILE A C 3
ATOM 4381 O O . ILE A 1 27 ? 0.657 -16.584 -6.759 1.00 54.42 27 ILE A O 3
ATOM 4397 N N . GLU A 1 28 ? -0.748 -17.451 -5.229 1.00 54.21 28 GLU A N 3
ATOM 4398 C CA . GLU A 1 28 ? 0.296 -18.185 -4.525 1.00 54.51 28 GLU A CA 3
ATOM 4399 C C . GLU A 1 28 ? 1.002 -19.160 -5.464 1.00 43.41 28 GLU A C 3
ATOM 4400 O O . GLU A 1 28 ? 2.228 -19.155 -5.573 1.00 43.02 28 GLU A O 3
ATOM 4412 N N . ALA A 1 29 ? 0.219 -19.994 -6.139 1.00 30.04 29 ALA A N 3
ATOM 4413 C CA . ALA A 1 29 ? 0.768 -20.973 -7.069 1.00 12.54 29 ALA A CA 3
ATOM 4414 C C . ALA A 1 29 ? 1.665 -20.304 -8.105 1.00 13.03 29 ALA A C 3
ATOM 4415 O O . ALA A 1 29 ? 2.620 -20.906 -8.594 1.00 61.31 29 ALA A O 3
ATOM 4422 N N . ALA A 1 30 ? 1.351 -19.056 -8.434 1.00 53.23 30 ALA A N 3
ATOM 4423 C CA . ALA A 1 30 ? 2.130 -18.304 -9.411 1.00 23.45 30 ALA A CA 3
ATOM 4424 C C . ALA A 1 30 ? 3.457 -17.845 -8.818 1.00 61.02 30 ALA A C 3
ATOM 4425 O O . ALA A 1 30 ? 4.521 -18.075 -9.397 1.00 51.44 30 ALA A O 3
ATOM 4432 N N . LEU A 1 31 ? 3.390 -17.196 -7.661 1.00 5.35 31 LEU A N 3
ATOM 4433 C CA . LEU A 1 31 ? 4.589 -16.704 -6.990 1.00 1.23 31 LEU A CA 3
ATOM 4434 C C . LEU A 1 31 ? 5.564 -17.842 -6.712 1.00 21.11 31 LEU A C 3
ATOM 4435 O O . LEU A 1 31 ? 6.746 -17.757 -7.049 1.00 34.51 31 LEU A O 3
ATOM 4451 N N . ILE A 1 32 ? 5.062 -18.908 -6.098 1.00 24.45 32 ILE A N 3
ATOM 4452 C CA . ILE A 1 32 ? 5.889 -20.065 -5.778 1.00 71.03 32 ILE A CA 3
ATOM 4453 C C . ILE A 1 32 ? 6.495 -20.672 -7.039 1.00 24.23 32 ILE A C 3
ATOM 4454 O O . ILE A 1 32 ? 7.659 -21.075 -7.048 1.00 63.05 32 ILE A O 3
ATOM 4470 N N . SER A 1 33 ? 5.700 -20.733 -8.102 1.00 23.51 33 SER A N 3
ATOM 4471 C CA . SER A 1 33 ? 6.158 -21.293 -9.368 1.00 62.33 33 SER A CA 3
ATOM 4472 C C . SER A 1 33 ? 7.249 -20.422 -9.983 1.00 1.44 33 SER A C 3
ATOM 4473 O O . SER A 1 33 ? 8.294 -20.920 -10.402 1.00 2.10 33 SER A O 3
ATOM 4481 N N . ALA A 1 34 ? 6.998 -19.117 -10.035 1.00 22.53 34 ALA A N 3
ATOM 4482 C CA . ALA A 1 34 ? 7.958 -18.177 -10.598 1.00 1.34 34 ALA A CA 3
ATOM 4483 C C . ALA A 1 34 ? 9.329 -18.337 -9.949 1.00 52.14 34 ALA A C 3
ATOM 4484 O O . ALA A 1 34 ? 10.353 -18.358 -10.633 1.00 62.24 34 ALA A O 3
ATOM 4491 N N . TYR A 1 35 ? 9.342 -18.451 -8.625 1.00 60.44 35 TYR A N 3
ATOM 4492 C CA . TYR A 1 35 ? 10.587 -18.606 -7.883 1.00 42.44 35 TYR A CA 3
ATOM 4493 C C . TYR A 1 35 ? 11.110 -20.035 -7.991 1.00 40.45 35 TYR A C 3
ATOM 4494 O O . TYR A 1 35 ? 12.306 -20.286 -7.841 1.00 13.24 35 TYR A O 3
ATOM 4512 N N . LYS A 1 36 ? 10.204 -20.972 -8.252 1.00 5.13 36 LYS A N 3
ATOM 4513 C CA . LYS A 1 36 ? 10.571 -22.377 -8.382 1.00 11.15 36 LYS A CA 3
ATOM 4514 C C . LYS A 1 36 ? 11.448 -22.599 -9.610 1.00 32.14 36 LYS A C 3
ATOM 4515 O O . LYS A 1 36 ? 12.345 -23.442 -9.600 1.00 62.43 36 LYS A O 3
ATOM 4534 N N . ARG A 1 37 ? 11.183 -21.837 -10.667 1.00 74.25 37 ARG A N 3
ATOM 4535 C CA . ARG A 1 37 ? 11.948 -21.951 -11.902 1.00 53.51 37 ARG A CA 3
ATOM 4536 C C . ARG A 1 37 ? 13.436 -21.740 -11.642 1.00 13.30 37 ARG A C 3
ATOM 4537 O O . ARG A 1 37 ? 14.283 -22.203 -12.404 1.00 74.35 37 ARG A O 3
ATOM 4558 N N . ASN A 1 38 ? 13.748 -21.035 -10.558 1.00 64.14 38 ASN A N 3
ATOM 4559 C CA . ASN A 1 38 ? 15.134 -20.761 -10.196 1.00 2.44 38 ASN A CA 3
ATOM 4560 C C . ASN A 1 38 ? 15.804 -22.008 -9.627 1.00 62.25 38 ASN A C 3
ATOM 4561 O O . ASN A 1 38 ? 16.895 -22.389 -10.052 1.00 62.41 38 ASN A O 3
ATOM 4572 N N . PHE A 1 39 ? 15.144 -22.640 -8.662 1.00 74.50 39 PHE A N 3
ATOM 4573 C CA . PHE A 1 39 ? 15.675 -23.844 -8.033 1.00 13.22 39 PHE A CA 3
ATOM 4574 C C . PHE A 1 39 ? 14.582 -24.894 -7.858 1.00 13.23 39 PHE A C 3
ATOM 4575 O O . PHE A 1 39 ? 14.176 -25.201 -6.738 1.00 12.23 39 PHE A O 3
ATOM 4592 N N . ASN A 1 40 ? 14.109 -25.439 -8.973 1.00 5.11 40 ASN A N 3
ATOM 4593 C CA . ASN A 1 40 ? 13.061 -26.454 -8.944 1.00 31.44 40 ASN A CA 3
ATOM 4594 C C . ASN A 1 40 ? 13.627 -27.807 -8.526 1.00 13.21 40 ASN A C 3
ATOM 4595 O O . ASN A 1 40 ? 13.127 -28.438 -7.595 1.00 10.21 40 ASN A O 3
ATOM 4606 N N . GLN A 1 41 ? 14.672 -28.246 -9.221 1.00 42.41 41 GLN A N 3
ATOM 4607 C CA . GLN A 1 41 ? 15.306 -29.525 -8.921 1.00 32.21 41 GLN A CA 3
ATOM 4608 C C . GLN A 1 41 ? 16.412 -29.354 -7.885 1.00 10.23 41 GLN A C 3
ATOM 4609 O O . GLN A 1 41 ? 17.187 -30.276 -7.634 1.00 2.54 41 GLN A O 3
ATOM 4623 N N . ALA A 1 42 ? 16.479 -28.169 -7.287 1.00 53.10 42 ALA A N 3
ATOM 4624 C CA . ALA A 1 42 ? 17.490 -27.879 -6.278 1.00 45.11 42 ALA A CA 3
ATOM 4625 C C . ALA A 1 42 ? 16.917 -28.022 -4.871 1.00 30.22 42 ALA A C 3
ATOM 4626 O O . ALA A 1 42 ? 17.605 -28.470 -3.955 1.00 53.42 42 ALA A O 3
ATOM 4633 N N . GLN A 1 43 ? 15.656 -27.637 -4.709 1.00 44.33 43 GLN A N 3
ATOM 4634 C CA . GLN A 1 43 ? 14.992 -27.721 -3.413 1.00 63.21 43 GLN A CA 3
ATOM 4635 C C . GLN A 1 43 ? 13.534 -27.286 -3.519 1.00 62.24 43 GLN A C 3
ATOM 4636 O O . GLN A 1 43 ? 13.163 -26.539 -4.423 1.00 74.55 43 GLN A O 3
ATOM 4650 N N . ASN A 1 44 ? 12.712 -27.757 -2.587 1.00 61.24 44 ASN A N 3
ATOM 4651 C CA . ASN A 1 44 ? 11.294 -27.417 -2.575 1.00 5.03 44 ASN A CA 3
ATOM 4652 C C . ASN A 1 44 ? 11.066 -26.061 -1.916 1.00 45.14 44 ASN A C 3
ATOM 4653 O O . ASN A 1 44 ? 12.011 -25.395 -1.496 1.00 15.42 44 ASN A O 3
ATOM 4664 N N . VAL A 1 45 ? 9.802 -25.657 -1.829 1.00 44.30 45 VAL A N 3
ATOM 4665 C CA . VAL A 1 45 ? 9.447 -24.381 -1.219 1.00 71.11 45 VAL A CA 3
ATOM 4666 C C . VAL A 1 45 ? 7.935 -24.223 -1.114 1.00 24.13 45 VAL A C 3
ATOM 4667 O O . VAL A 1 45 ? 7.183 -24.829 -1.877 1.00 24.45 45 VAL A O 3
ATOM 4680 N N . ARG A 1 46 ? 7.496 -23.403 -0.164 1.00 33.25 46 ARG A N 3
ATOM 4681 C CA . ARG A 1 46 ? 6.071 -23.166 0.041 1.00 13.25 46 ARG A CA 3
ATOM 4682 C C . ARG A 1 46 ? 5.796 -21.684 0.273 1.00 35.22 46 ARG A C 3
ATOM 4683 O O . ARG A 1 46 ? 6.222 -21.112 1.277 1.00 45.34 46 ARG A O 3
ATOM 4704 N N . VAL A 1 47 ? 5.081 -21.066 -0.662 1.00 13.15 47 VAL A N 3
ATOM 4705 C CA . VAL A 1 47 ? 4.749 -19.650 -0.560 1.00 40.55 47 VAL A CA 3
ATOM 4706 C C . VAL A 1 47 ? 3.379 -19.453 0.082 1.00 21.11 47 VAL A C 3
ATOM 4707 O O . VAL A 1 47 ? 2.450 -20.223 -0.165 1.00 40.40 47 VAL A O 3
ATOM 4720 N N . ASP A 1 48 ? 3.262 -18.417 0.904 1.00 31.11 48 ASP A N 3
ATOM 4721 C CA . ASP A 1 48 ? 2.006 -18.117 1.581 1.00 72.44 48 ASP A CA 3
ATOM 4722 C C . ASP A 1 48 ? 1.592 -16.667 1.342 1.00 70.23 48 ASP A C 3
ATOM 4723 O O . ASP A 1 48 ? 2.239 -15.738 1.828 1.00 21.40 48 ASP A O 3
ATOM 4732 N N . LEU A 1 49 ? 0.513 -16.481 0.591 1.00 24.33 49 LEU A N 3
ATOM 4733 C CA . LEU A 1 49 ? 0.014 -15.145 0.287 1.00 74.30 49 LEU A CA 3
ATOM 4734 C C . LEU A 1 49 ? -0.992 -14.687 1.337 1.00 41.23 49 LEU A C 3
ATOM 4735 O O . LEU A 1 49 ? -1.866 -15.449 1.748 1.00 13.24 49 LEU A O 3
ATOM 4751 N N . ASN A 1 50 ? -0.864 -13.436 1.767 1.00 2.14 50 ASN A N 3
ATOM 4752 C CA . ASN A 1 50 ? -1.763 -12.874 2.768 1.00 51.24 50 ASN A CA 3
ATOM 4753 C C . ASN A 1 50 ? -2.625 -11.768 2.168 1.00 73.32 50 ASN A C 3
ATOM 4754 O O . ASN A 1 50 ? -2.174 -10.634 2.009 1.00 30.13 50 ASN A O 3
ATOM 4765 N N . ARG A 1 51 ? -3.867 -12.107 1.836 1.00 0.13 51 ARG A N 3
ATOM 4766 C CA . ARG A 1 51 ? -4.791 -11.143 1.253 1.00 51.01 51 ARG A CA 3
ATOM 4767 C C . ARG A 1 51 ? -5.198 -10.090 2.279 1.00 31.24 51 ARG A C 3
ATOM 4768 O O . ARG A 1 51 ? -5.801 -9.074 1.935 1.00 2.24 51 ARG A O 3
ATOM 4789 N N . GLU A 1 52 ? -4.864 -10.340 3.542 1.00 34.15 52 GLU A N 3
ATOM 4790 C CA . GLU A 1 52 ? -5.196 -9.414 4.617 1.00 24.22 52 GLU A CA 3
ATOM 4791 C C . GLU A 1 52 ? -4.366 -8.138 4.512 1.00 0.20 52 GLU A C 3
ATOM 4792 O O . GLU A 1 52 ? -4.874 -7.034 4.713 1.00 22.35 52 GLU A O 3
ATOM 4804 N N . THR A 1 53 ? -3.084 -8.297 4.197 1.00 23.40 53 THR A N 3
ATOM 4805 C CA . THR A 1 53 ? -2.182 -7.159 4.066 1.00 34.31 53 THR A CA 3
ATOM 4806 C C . THR A 1 53 ? -1.475 -7.170 2.716 1.00 54.44 53 THR A C 3
ATOM 4807 O O . THR A 1 53 ? -0.466 -6.492 2.527 1.00 31.00 53 THR A O 3
ATOM 4818 N N . GLY A 1 54 ? -2.012 -7.944 1.778 1.00 23.41 54 GLY A N 3
ATOM 4819 C CA . GLY A 1 54 ? -1.418 -8.029 0.456 1.00 44.31 54 GLY A CA 3
ATOM 4820 C C . GLY A 1 54 ? 0.061 -8.356 0.504 1.00 5.13 54 GLY A C 3
ATOM 4821 O O . GLY A 1 54 ? 0.812 -8.004 -0.405 1.00 74.51 54 GLY A O 3
ATOM 4825 N N . SER A 1 55 ? 0.481 -9.031 1.569 1.00 33.40 55 SER A N 3
ATOM 4826 C CA . SER A 1 55 ? 1.882 -9.401 1.736 1.00 75.11 55 SER A CA 3
ATOM 4827 C C . SER A 1 55 ? 2.126 -10.831 1.268 1.00 63.23 55 SER A C 3
ATOM 4828 O O . SER A 1 55 ? 1.185 -11.563 0.955 1.00 45.55 55 SER A O 3
ATOM 4836 N N . ILE A 1 56 ? 3.394 -11.225 1.221 1.00 3.53 56 ILE A N 3
ATOM 4837 C CA . ILE A 1 56 ? 3.761 -12.568 0.792 1.00 74.13 56 ILE A CA 3
ATOM 4838 C C . ILE A 1 56 ? 5.047 -13.030 1.470 1.00 0.40 56 ILE A C 3
ATOM 4839 O O . ILE A 1 56 ? 5.963 -12.238 1.691 1.00 42.33 56 ILE A O 3
ATOM 4855 N N . ARG A 1 57 ? 5.109 -14.317 1.796 1.00 32.14 57 ARG A N 3
ATOM 4856 C CA . ARG A 1 57 ? 6.282 -14.884 2.448 1.00 64.45 57 ARG A CA 3
ATOM 4857 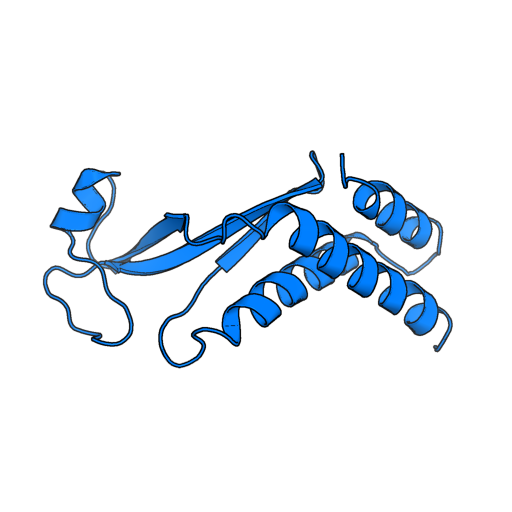C C . ARG A 1 57 ? 6.625 -16.249 1.859 1.00 32.01 57 ARG A C 3
ATOM 4858 O O . ARG A 1 57 ? 5.768 -17.127 1.759 1.00 32.22 57 ARG A O 3
ATOM 4879 N N . VAL A 1 58 ? 7.885 -16.421 1.469 1.00 42.34 58 VAL A N 3
ATOM 4880 C CA . VAL A 1 58 ? 8.341 -17.679 0.891 1.00 43.54 58 VAL A CA 3
ATOM 4881 C C . VAL A 1 58 ? 9.244 -18.434 1.860 1.00 10.15 58 VAL A C 3
ATOM 4882 O O . VAL A 1 58 ? 10.309 -17.947 2.242 1.00 73.04 58 VAL A O 3
ATOM 4895 N N . PHE A 1 59 ? 8.812 -19.627 2.254 1.00 1.31 59 PHE A N 3
ATOM 4896 C CA . PHE A 1 59 ? 9.580 -20.451 3.180 1.00 44.44 59 PHE A CA 3
ATOM 4897 C C . PHE A 1 59 ? 9.930 -21.796 2.550 1.00 1.24 59 PHE A C 3
ATOM 4898 O O . PHE A 1 59 ? 9.138 -22.366 1.800 1.00 3.23 59 PHE A O 3
ATOM 4915 N N . ALA A 1 60 ? 11.122 -22.296 2.860 1.00 64.33 60 ALA A N 3
ATOM 4916 C CA . ALA A 1 60 ? 11.576 -23.574 2.326 1.00 61.55 60 ALA A CA 3
ATOM 4917 C C . ALA A 1 60 ? 11.280 -24.712 3.297 1.00 45.11 60 ALA A C 3
ATOM 4918 O O . ALA A 1 60 ? 11.630 -24.641 4.476 1.00 31.21 60 ALA A O 3
ATOM 4925 N N . ARG A 1 61 ? 10.632 -25.758 2.797 1.00 41.23 61 ARG A N 3
ATOM 4926 C CA . ARG A 1 61 ? 10.286 -26.910 3.622 1.00 72.14 61 ARG A CA 3
ATOM 4927 C C . ARG A 1 61 ? 11.394 -27.959 3.582 1.00 20.13 61 ARG A C 3
ATOM 4928 O O . ARG A 1 61 ? 11.611 -28.611 2.560 1.00 1.01 61 ARG A O 3
ATOM 4949 N N . LYS A 1 62 ? 12.095 -28.114 4.700 1.00 10.33 62 LYS A N 3
ATOM 4950 C CA . LYS A 1 62 ? 13.180 -29.084 4.795 1.00 21.43 62 LYS A CA 3
ATOM 4951 C C . LYS A 1 62 ? 12.832 -30.195 5.780 1.00 75.40 62 LYS A C 3
ATOM 4952 O O . LYS A 1 62 ? 12.366 -29.932 6.889 1.00 2.42 62 LYS A O 3
ATOM 4971 N N . ASP A 1 63 ? 13.065 -31.436 5.370 1.00 23.54 63 ASP A N 3
ATOM 4972 C CA . ASP A 1 63 ? 12.779 -32.588 6.219 1.00 42.41 63 ASP A CA 3
ATOM 4973 C C . ASP A 1 63 ? 13.822 -32.721 7.325 1.00 73.33 63 ASP A C 3
ATOM 4974 O O . ASP A 1 63 ? 14.982 -33.040 7.064 1.00 62.32 63 ASP A O 3
ATOM 4983 N N . VAL A 1 64 ? 13.401 -32.472 8.561 1.00 22.25 64 VAL A N 3
ATOM 4984 C CA . VAL A 1 64 ? 14.299 -32.564 9.706 1.00 63.30 64 VAL A CA 3
ATOM 4985 C C . VAL A 1 64 ? 14.699 -34.009 9.977 1.00 51.12 64 VAL A C 3
ATOM 4986 O O . VAL A 1 64 ? 13.861 -34.844 10.318 1.00 75.14 64 VAL A O 3
ATOM 4999 N N . VAL A 1 65 ? 15.987 -34.300 9.822 1.00 11.54 65 VAL A N 3
ATOM 5000 C CA . VAL A 1 65 ? 16.500 -35.645 10.050 1.00 13.21 65 VAL A CA 3
ATOM 5001 C C . VAL A 1 65 ? 17.897 -35.605 10.661 1.00 31.21 65 VAL A C 3
ATOM 5002 O O . VAL A 1 65 ? 18.692 -34.714 10.359 1.00 25.11 65 VAL A O 3
ATOM 5015 N N . ASP A 1 66 ? 18.189 -36.574 11.521 1.00 62.52 66 ASP A N 3
ATOM 5016 C CA . ASP A 1 66 ? 19.491 -36.651 12.174 1.00 23.33 66 ASP A CA 3
ATOM 5017 C C . ASP A 1 66 ? 20.617 -36.607 11.146 1.00 21.04 66 ASP A C 3
ATOM 5018 O O . ASP A 1 66 ? 21.687 -36.059 11.407 1.00 0.24 66 ASP A O 3
ATOM 5027 N N . GLU A 1 67 ? 20.368 -37.189 9.978 1.00 15.03 67 GLU A N 3
ATOM 5028 C CA . GLU A 1 67 ? 21.362 -37.219 8.911 1.00 31.11 67 GLU A CA 3
ATOM 5029 C C . GLU A 1 67 ? 20.718 -36.936 7.557 1.00 50.23 67 GLU A C 3
ATOM 5030 O O . GLU A 1 67 ? 19.665 -37.484 7.233 1.00 63.43 67 GLU A O 3
ATOM 5042 N N . VAL A 1 68 ? 21.358 -36.077 6.771 1.00 15.43 68 VAL A N 3
ATOM 5043 C CA . VAL A 1 68 ? 20.849 -35.722 5.452 1.00 65.11 68 VAL A CA 3
ATOM 5044 C C . VAL A 1 68 ? 20.569 -36.967 4.618 1.00 4.00 68 VAL A C 3
ATOM 5045 O O . VAL A 1 68 ? 21.474 -37.747 4.324 1.00 42.11 68 VAL A O 3
ATOM 5058 N N . TYR A 1 69 ? 19.308 -37.145 4.237 1.00 32.10 69 TYR A N 3
ATOM 5059 C CA . TYR A 1 69 ? 18.908 -38.296 3.437 1.00 32.14 69 TYR A CA 3
ATOM 5060 C C . TYR A 1 69 ? 18.443 -37.862 2.051 1.00 61.22 69 TYR A C 3
ATOM 5061 O O . TYR A 1 69 ? 18.529 -38.623 1.087 1.00 10.20 69 TYR A O 3
ATOM 5079 N N . ASP A 1 70 ? 17.951 -36.631 1.958 1.00 20.02 70 ASP A N 3
ATOM 5080 C CA . ASP A 1 70 ? 17.474 -36.091 0.690 1.00 33.31 70 ASP A CA 3
ATOM 5081 C C . ASP A 1 70 ? 18.380 -34.964 0.203 1.00 24.14 70 ASP A C 3
ATOM 5082 O O . ASP A 1 70 ? 18.323 -33.846 0.715 1.00 24.10 70 ASP A O 3
ATOM 5091 N N . GLN A 1 71 ? 19.214 -35.268 -0.786 1.00 45.13 71 GLN A N 3
ATOM 5092 C CA . GLN A 1 71 ? 20.133 -34.281 -1.340 1.00 73.34 71 GLN A CA 3
ATOM 5093 C C . GLN A 1 71 ? 19.369 -33.133 -1.993 1.00 44.25 71 GLN A C 3
ATOM 5094 O O . GLN A 1 71 ? 19.929 -32.065 -2.245 1.00 55.10 71 GLN A O 3
ATOM 5108 N N . ARG A 1 72 ? 18.088 -33.360 -2.266 1.00 4.45 72 ARG A N 3
ATOM 5109 C CA . ARG A 1 72 ? 17.249 -32.346 -2.891 1.00 31.14 72 ARG A CA 3
ATOM 5110 C C . ARG A 1 72 ? 16.785 -31.315 -1.866 1.00 3.13 72 ARG A C 3
ATOM 5111 O O . ARG A 1 72 ? 16.712 -30.121 -2.159 1.00 25.45 72 ARG A O 3
ATOM 5132 N N . LEU A 1 73 ? 16.473 -31.785 -0.663 1.00 3.20 73 LEU A N 3
ATOM 5133 C CA . LEU A 1 73 ? 16.015 -30.904 0.407 1.00 51.45 73 LEU A CA 3
ATOM 5134 C C . LEU A 1 73 ? 16.019 -31.631 1.748 1.00 42.22 73 LEU A C 3
ATOM 5135 O O . LEU A 1 73 ? 15.340 -32.644 1.917 1.00 32.31 73 LEU A O 3
ATOM 5151 N N . GLU A 1 74 ? 16.785 -31.105 2.698 1.00 52.14 74 GLU A N 3
ATOM 5152 C CA . GLU A 1 74 ? 16.874 -31.703 4.025 1.00 53.33 74 GLU A CA 3
ATOM 5153 C C . GLU A 1 74 ? 17.479 -30.722 5.025 1.00 31.14 74 GLU A C 3
ATOM 5154 O O . GLU A 1 74 ? 18.069 -29.712 4.640 1.00 54.40 74 GLU A O 3
ATOM 5166 N N . ILE A 1 75 ? 17.326 -31.025 6.309 1.00 62.14 75 ILE A N 3
ATOM 5167 C CA . ILE A 1 75 ? 17.856 -30.171 7.365 1.00 30.31 75 ILE A CA 3
ATOM 5168 C C . ILE A 1 75 ? 18.246 -30.989 8.590 1.00 75.04 75 ILE A C 3
ATOM 5169 O O . ILE A 1 75 ? 17.443 -31.758 9.118 1.00 14.04 75 ILE A O 3
ATOM 5185 N N . SER A 1 76 ? 19.486 -30.818 9.039 1.00 72.03 76 SER A N 3
ATOM 5186 C CA . SER A 1 76 ? 19.984 -31.542 10.203 1.00 2.32 76 SER A CA 3
ATOM 5187 C C . SER A 1 76 ? 19.212 -31.150 11.459 1.00 11.44 76 SER A C 3
ATOM 5188 O O . SER A 1 76 ? 18.893 -29.978 11.664 1.00 13.53 76 SER A O 3
ATOM 5196 N N . ILE A 1 77 ? 18.916 -32.137 12.296 1.00 32.21 77 ILE A N 3
ATOM 5197 C CA . ILE A 1 77 ? 18.183 -31.897 13.532 1.00 42.24 77 ILE A CA 3
ATOM 5198 C C . ILE A 1 77 ? 18.822 -30.773 14.341 1.00 3.30 77 ILE A C 3
ATOM 5199 O O . ILE A 1 77 ? 18.127 -29.965 14.957 1.00 62.34 77 ILE A O 3
ATOM 5215 N N . GLU A 1 78 ? 20.151 -30.727 14.333 1.00 30.11 78 GLU A N 3
ATOM 5216 C CA . GLU A 1 78 ? 20.884 -29.702 15.064 1.00 0.34 78 GLU A CA 3
ATOM 5217 C C . GLU A 1 78 ? 20.752 -28.344 14.379 1.00 42.21 78 GLU A C 3
ATOM 5218 O O . GLU A 1 78 ? 20.767 -27.304 15.034 1.00 45.21 78 GLU A O 3
ATOM 5230 N N . GLU A 1 79 ? 20.622 -28.366 13.056 1.00 34.12 79 GLU A N 3
ATOM 5231 C CA . GLU A 1 79 ? 20.488 -27.138 12.282 1.00 41.22 79 GLU A CA 3
ATOM 5232 C C . GLU A 1 79 ? 19.183 -26.421 12.619 1.00 73.11 79 GLU A C 3
ATOM 5233 O O . GLU A 1 79 ? 19.172 -25.219 12.878 1.00 3.25 79 GLU A O 3
ATOM 5245 N N . ALA A 1 80 ? 18.086 -27.171 12.613 1.00 23.40 80 ALA A N 3
ATOM 5246 C CA . ALA A 1 80 ? 16.776 -26.610 12.919 1.00 41.12 80 ALA A CA 3
ATOM 5247 C C . ALA A 1 80 ? 16.747 -26.019 14.324 1.00 13.05 80 ALA A C 3
ATOM 5248 O O . ALA A 1 80 ? 16.011 -25.070 14.593 1.00 13.31 80 ALA A O 3
ATOM 5255 N N . GLN A 1 81 ? 17.551 -26.588 15.217 1.00 53.33 81 GLN A N 3
ATOM 5256 C CA . GLN A 1 81 ? 17.615 -26.117 16.595 1.00 55.10 81 GLN A CA 3
ATOM 5257 C C . GLN A 1 81 ? 18.174 -24.700 16.661 1.00 65.05 81 GLN A C 3
ATOM 5258 O O . GLN A 1 81 ? 17.864 -23.941 17.580 1.00 13.14 81 GLN A O 3
ATOM 5272 N N . GLY A 1 82 ? 19.000 -24.347 15.681 1.00 10.33 82 GLY A N 3
ATOM 5273 C CA . GLY A 1 82 ? 19.589 -23.021 15.647 1.00 0.41 82 GLY A CA 3
ATOM 5274 C C . GLY A 1 82 ? 18.547 -21.923 15.721 1.00 3.45 82 GLY A C 3
ATOM 5275 O O . GLY A 1 82 ? 18.796 -20.861 16.293 1.00 20.11 82 GLY A O 3
ATOM 5279 N N . ILE A 1 83 ? 17.380 -22.175 15.139 1.00 31.40 83 ILE A N 3
ATOM 5280 C CA . ILE A 1 83 ? 16.298 -21.199 15.140 1.00 1.12 83 ILE A CA 3
ATOM 5281 C C . ILE A 1 83 ? 15.137 -21.666 16.014 1.00 73.35 83 ILE A C 3
ATOM 5282 O O . ILE A 1 83 ? 14.350 -20.856 16.503 1.00 13.12 83 ILE A O 3
ATOM 5298 N N . HIS A 1 84 ? 15.039 -22.977 16.206 1.00 63.03 84 HIS A N 3
ATOM 5299 C CA . HIS A 1 84 ? 13.976 -23.551 17.023 1.00 54.51 84 HIS A CA 3
ATOM 5300 C C . HIS A 1 84 ? 14.363 -24.943 17.517 1.00 12.33 84 HIS A C 3
ATOM 5301 O O . HIS A 1 84 ? 14.207 -25.943 16.816 1.00 53.42 84 HIS A O 3
ATOM 5315 N N . PRO A 1 85 ? 14.880 -25.010 18.753 1.00 51.33 85 PRO A N 3
ATOM 5316 C CA . PRO A 1 85 ? 15.299 -26.273 19.368 1.00 21.45 85 PRO A CA 3
ATOM 5317 C C . PRO A 1 85 ? 14.117 -27.173 19.708 1.00 1.12 85 PRO A C 3
ATOM 5318 O O . PRO A 1 85 ? 14.295 -28.324 20.104 1.00 55.23 85 PRO A O 3
ATOM 5329 N N . GLU A 1 86 ? 12.909 -26.641 19.548 1.00 11.24 86 GLU A N 3
ATOM 5330 C CA . GLU A 1 86 ? 11.697 -27.399 19.839 1.00 2.30 86 GLU A CA 3
ATOM 5331 C C . GLU A 1 86 ? 11.439 -28.449 18.762 1.00 54.33 86 GLU A C 3
ATOM 5332 O O . GLU A 1 86 ? 10.711 -29.416 18.985 1.00 72.01 86 GLU A O 3
ATOM 5344 N N . TYR A 1 87 ? 12.043 -28.250 17.595 1.00 13.33 87 TYR A N 3
ATOM 5345 C CA . TYR A 1 87 ? 11.878 -29.178 16.483 1.00 62.40 87 TYR A CA 3
ATOM 5346 C C . TYR A 1 87 ? 12.255 -30.598 16.896 1.00 30.01 87 TYR A C 3
ATOM 5347 O O . TYR A 1 87 ? 12.708 -30.830 18.017 1.00 64.21 87 TYR A O 3
ATOM 5365 N N . MET A 1 88 ? 12.067 -31.543 15.981 1.00 30.33 88 MET A N 3
ATOM 5366 C CA . MET A 1 88 ? 12.389 -32.940 16.249 1.00 15.53 88 MET A CA 3
ATOM 5367 C C . MET A 1 88 ? 12.482 -33.734 14.950 1.00 10.42 88 MET A C 3
ATOM 5368 O O . MET A 1 88 ? 11.764 -33.458 13.988 1.00 24.25 88 MET A O 3
ATOM 5382 N N . VAL A 1 89 ? 13.369 -34.724 14.929 1.00 2.14 89 VAL A N 3
ATOM 5383 C CA . VAL A 1 89 ? 13.555 -35.559 13.748 1.00 32.25 89 VAL A CA 3
ATOM 5384 C C . VAL A 1 89 ? 12.224 -36.113 13.251 1.00 31.51 89 VAL A C 3
ATOM 5385 O O . VAL A 1 89 ? 11.496 -36.767 13.997 1.00 22.02 89 VAL A O 3
ATOM 5398 N N . GLY A 1 90 ? 11.913 -35.844 11.987 1.00 61.31 90 GLY A N 3
ATOM 5399 C CA . GLY A 1 90 ? 10.670 -36.323 11.411 1.00 5.34 90 GLY A CA 3
ATOM 5400 C C . GLY A 1 90 ? 9.732 -35.193 11.035 1.00 73.20 90 GLY A C 3
ATOM 5401 O O . GLY A 1 90 ? 8.805 -35.384 10.247 1.00 73.05 90 GLY A O 3
ATOM 5405 N N . ASP A 1 91 ? 9.972 -34.015 11.598 1.00 14.12 91 ASP A N 3
ATOM 5406 C CA . ASP A 1 91 ? 9.142 -32.849 11.317 1.00 22.15 91 ASP A CA 3
ATOM 5407 C C . ASP A 1 91 ? 9.734 -32.022 10.180 1.00 32.31 91 ASP A C 3
ATOM 5408 O O . ASP A 1 91 ? 10.689 -32.441 9.526 1.00 53.31 91 ASP A O 3
ATOM 5417 N N . VAL A 1 92 ? 9.160 -30.845 9.950 1.00 31.51 92 VAL A N 3
ATOM 5418 C CA . VAL A 1 92 ? 9.630 -29.959 8.893 1.00 42.33 92 VAL A CA 3
ATOM 5419 C C . VAL A 1 92 ? 9.816 -28.536 9.411 1.00 75.52 92 VAL A C 3
ATOM 5420 O O . VAL A 1 92 ? 9.123 -28.105 10.333 1.00 53.31 92 VAL A O 3
ATOM 5433 N N . VAL A 1 93 ? 10.755 -27.812 8.811 1.00 53.22 93 VAL A N 3
ATOM 5434 C CA . VAL A 1 93 ? 11.031 -26.437 9.210 1.00 1.40 93 VAL A CA 3
ATOM 5435 C C . VAL A 1 93 ? 10.920 -25.488 8.022 1.00 13.54 93 VAL A C 3
ATOM 5436 O O . VAL A 1 93 ? 11.423 -25.775 6.936 1.00 42.32 93 VAL A O 3
ATOM 5449 N N . GLU A 1 94 ? 10.259 -24.355 8.236 1.00 63.33 94 GLU A N 3
ATOM 5450 C CA . GLU A 1 94 ? 10.083 -23.362 7.182 1.00 13.04 94 GLU A CA 3
ATOM 5451 C C . GLU A 1 94 ? 10.951 -22.134 7.440 1.00 14.14 94 GLU A C 3
ATOM 5452 O O . GLU A 1 94 ? 10.680 -21.350 8.349 1.00 22.33 94 GLU A O 3
ATOM 5464 N N . ILE A 1 95 ? 11.995 -21.975 6.633 1.00 43.41 95 ILE A N 3
ATOM 5465 C CA . ILE A 1 95 ? 12.902 -20.843 6.774 1.00 24.11 95 ILE A CA 3
ATOM 5466 C C . ILE A 1 95 ? 12.702 -19.835 5.647 1.00 51.42 95 ILE A C 3
ATOM 5467 O O . ILE A 1 95 ? 12.497 -20.211 4.494 1.00 43.44 95 ILE A O 3
ATOM 5483 N N . GLU A 1 96 ? 12.762 -18.552 5.991 1.00 15.41 96 GLU A N 3
ATOM 5484 C CA . GLU A 1 96 ? 12.588 -17.489 5.008 1.00 4.20 96 GLU A CA 3
ATOM 5485 C C . GLU A 1 96 ? 13.575 -17.647 3.856 1.00 3.25 96 GLU A C 3
ATOM 5486 O O . GLU A 1 96 ? 14.789 -17.690 4.064 1.00 21.32 96 GLU A O 3
ATOM 5498 N N . VAL A 1 97 ? 13.048 -17.734 2.638 1.00 52.41 97 VAL A N 3
ATOM 5499 C CA . VAL A 1 97 ? 13.881 -17.886 1.453 1.00 41.24 97 VAL A CA 3
ATOM 5500 C C . VAL A 1 97 ? 13.448 -16.927 0.349 1.00 64.02 97 VAL A C 3
ATOM 5501 O O . VAL A 1 97 ? 13.916 -17.016 -0.786 1.00 40.42 97 VAL A O 3
ATOM 5514 N N . THR A 1 98 ? 12.549 -16.008 0.690 1.00 74.11 98 THR A N 3
ATOM 5515 C CA . THR A 1 98 ? 12.052 -15.032 -0.271 1.00 21.42 98 THR A CA 3
ATOM 5516 C C . THR A 1 98 ? 13.088 -13.946 -0.538 1.00 23.55 98 THR A C 3
ATOM 5517 O O . THR A 1 98 ? 13.776 -13.474 0.367 1.00 72.05 98 THR A O 3
ATOM 5528 N N . PRO A 1 99 ? 13.203 -13.537 -1.811 1.00 61.42 99 PRO A N 3
ATOM 5529 C CA . PRO A 1 99 ? 14.152 -12.500 -2.226 1.00 22.35 99 PRO A CA 3
ATOM 5530 C C . PRO A 1 99 ? 13.761 -11.117 -1.714 1.00 21.13 99 PRO A C 3
ATOM 5531 O O . PRO A 1 99 ? 12.603 -10.874 -1.374 1.00 4.33 99 PRO A O 3
ATOM 5542 N N . LYS A 1 100 ? 14.734 -10.215 -1.663 1.00 1.34 100 LYS A N 3
ATOM 5543 C CA . LYS A 1 100 ? 14.492 -8.855 -1.195 1.00 31.23 100 LYS A CA 3
ATOM 5544 C C . LYS A 1 100 ? 13.760 -8.036 -2.253 1.00 11.53 100 LYS A C 3
ATOM 5545 O O . LYS A 1 100 ? 13.360 -6.899 -2.006 1.00 43.02 100 LYS A O 3
ATOM 5564 N N . ASP A 1 101 ? 13.585 -8.624 -3.433 1.00 23.32 101 ASP A N 3
ATOM 5565 C CA . ASP A 1 101 ? 12.897 -7.950 -4.528 1.00 41.13 101 ASP A CA 3
ATOM 5566 C C . ASP A 1 101 ? 11.523 -8.565 -4.767 1.00 43.12 101 ASP A C 3
ATOM 5567 O O . ASP A 1 101 ? 10.832 -8.216 -5.724 1.00 15.43 101 ASP A O 3
ATOM 5576 N N . PHE A 1 102 ? 11.131 -9.485 -3.890 1.00 61.52 102 PHE A N 3
ATOM 5577 C CA . PHE A 1 102 ? 9.839 -10.152 -4.006 1.00 41.25 102 PHE A CA 3
ATOM 5578 C C . PHE A 1 102 ? 8.698 -9.177 -3.730 1.00 61.03 102 PHE A C 3
ATOM 5579 O O . PHE A 1 102 ? 7.554 -9.420 -4.112 1.00 73.03 102 PHE A O 3
ATOM 5596 N N . GLY A 1 103 ? 9.020 -8.072 -3.063 1.00 33.20 103 GLY A N 3
ATOM 5597 C CA . GLY A 1 103 ? 8.011 -7.078 -2.746 1.00 14.33 103 GLY A CA 3
ATOM 5598 C C . GLY A 1 103 ? 7.198 -6.670 -3.958 1.00 14.11 103 GLY A C 3
ATOM 5599 O O . GLY A 1 103 ? 5.967 -6.692 -3.924 1.00 52.21 103 GLY A O 3
ATOM 5603 N N . ARG A 1 104 ? 7.886 -6.293 -5.030 1.00 11.41 104 ARG A N 3
ATOM 5604 C CA . ARG A 1 104 ? 7.219 -5.875 -6.258 1.00 21.11 104 ARG A CA 3
ATOM 5605 C C . ARG A 1 104 ? 6.733 -7.084 -7.052 1.00 54.21 104 ARG A C 3
ATOM 5606 O O . ARG A 1 104 ? 5.637 -7.071 -7.613 1.00 35.02 104 ARG A O 3
ATOM 5627 N N . ILE A 1 105 ? 7.557 -8.125 -7.096 1.00 74.15 105 ILE A N 3
ATOM 5628 C CA . ILE A 1 105 ? 7.212 -9.342 -7.822 1.00 51.42 105 ILE A CA 3
ATOM 5629 C C . ILE A 1 105 ? 5.885 -9.914 -7.334 1.00 31.22 105 ILE A C 3
ATOM 5630 O O . ILE A 1 105 ? 5.104 -10.451 -8.119 1.00 32.23 105 ILE A O 3
ATOM 5646 N N . ALA A 1 106 ? 5.636 -9.793 -6.035 1.00 52.13 106 ALA A N 3
ATOM 5647 C CA . ALA A 1 106 ? 4.402 -10.294 -5.443 1.00 0.32 106 ALA A CA 3
ATOM 5648 C C . ALA A 1 106 ? 3.180 -9.736 -6.165 1.00 11.13 106 ALA A C 3
ATOM 5649 O O . ALA A 1 106 ? 2.291 -10.484 -6.572 1.00 42.22 106 ALA A O 3
ATOM 5656 N N . ALA A 1 107 ? 3.143 -8.416 -6.322 1.00 54.24 107 ALA A N 3
ATOM 5657 C CA . ALA A 1 107 ? 2.031 -7.758 -6.996 1.00 40.42 107 ALA A CA 3
ATOM 5658 C C . ALA A 1 107 ? 2.084 -7.997 -8.502 1.00 61.51 107 ALA A C 3
ATOM 5659 O O . ALA A 1 107 ? 1.065 -8.285 -9.129 1.00 62.23 107 ALA A O 3
ATOM 5666 N N . GLN A 1 108 ? 3.277 -7.873 -9.075 1.00 63.24 108 GLN A N 3
ATOM 5667 C CA . GLN A 1 108 ? 3.461 -8.074 -10.507 1.00 24.31 108 GLN A CA 3
ATOM 5668 C C . GLN A 1 108 ? 2.940 -9.442 -10.936 1.00 33.31 108 GLN A C 3
ATOM 5669 O O . GLN A 1 108 ? 2.334 -9.582 -11.999 1.00 5.33 108 GLN A O 3
ATOM 5683 N N . THR A 1 109 ? 3.180 -10.449 -10.102 1.00 14.35 109 THR A N 3
ATOM 5684 C CA . THR A 1 109 ? 2.737 -11.807 -10.396 1.00 1.22 109 THR A CA 3
ATOM 5685 C C . THR A 1 109 ? 1.290 -12.017 -9.967 1.00 5.53 109 THR A C 3
ATOM 5686 O O . THR A 1 109 ? 0.578 -12.846 -10.535 1.00 22.25 109 THR A O 3
ATOM 5697 N N . ALA A 1 110 ? 0.858 -11.261 -8.963 1.00 1.34 110 ALA A N 3
ATOM 5698 C CA . ALA A 1 110 ? -0.506 -11.363 -8.461 1.00 65.20 110 ALA A CA 3
ATOM 5699 C C . ALA A 1 110 ? -1.498 -10.737 -9.436 1.00 34.15 110 ALA A C 3
ATOM 5700 O O . ALA A 1 110 ? -2.632 -11.198 -9.565 1.00 63.40 110 ALA A O 3
ATOM 5707 N N . LYS A 1 111 ? -1.065 -9.683 -10.119 1.00 4.43 111 LYS A N 3
ATOM 5708 C CA . LYS A 1 111 ? -1.914 -8.994 -11.083 1.00 13.33 111 LYS A CA 3
ATOM 5709 C C . LYS A 1 111 ? -2.118 -9.842 -12.333 1.00 33.32 111 LYS A C 3
ATOM 5710 O O . LYS A 1 111 ? -3.142 -9.732 -13.008 1.00 3.05 111 LYS A O 3
ATOM 5729 N N . GLN A 1 112 ? -1.140 -10.691 -12.634 1.00 52.54 112 GLN A N 3
ATOM 5730 C CA . GLN A 1 112 ? -1.215 -11.558 -13.803 1.00 10.21 112 GLN A CA 3
ATOM 5731 C C . GLN A 1 112 ? -2.179 -12.715 -13.562 1.00 0.31 112 GLN A C 3
ATOM 5732 O O . GLN A 1 112 ? -2.844 -13.186 -14.485 1.00 14.34 112 GLN A O 3
ATOM 5746 N N . VAL A 1 113 ? -2.250 -13.170 -12.314 1.00 42.44 113 VAL A N 3
ATOM 5747 C CA . VAL A 1 113 ? -3.134 -14.270 -11.951 1.00 53.54 113 VAL A CA 3
ATOM 5748 C C . VAL A 1 113 ? -4.583 -13.805 -11.860 1.00 33.44 113 VAL A C 3
ATOM 5749 O O . VAL A 1 113 ? -5.470 -14.375 -12.496 1.00 10.35 113 VAL A O 3
ATOM 5762 N N . VAL A 1 114 ? -4.816 -12.766 -11.065 1.00 62.31 114 VAL A N 3
ATOM 5763 C CA . VAL A 1 114 ? -6.158 -12.222 -10.892 1.00 44.31 114 VAL A CA 3
ATOM 5764 C C . VAL A 1 114 ? -6.779 -11.851 -12.234 1.00 24.40 114 VAL A C 3
ATOM 5765 O O . VAL A 1 114 ? -7.974 -12.050 -12.455 1.00 43.44 114 VAL A O 3
ATOM 5778 N N . THR A 1 115 ? -5.958 -11.310 -13.129 1.00 11.13 115 THR A N 3
ATOM 5779 C CA . THR A 1 115 ? -6.426 -10.909 -14.450 1.00 33.11 115 THR A CA 3
ATOM 5780 C C . THR A 1 115 ? -6.736 -12.126 -15.315 1.00 25.41 115 THR A C 3
ATOM 5781 O O . THR A 1 115 ? -7.598 -12.071 -16.192 1.00 0.53 115 THR A O 3
ATOM 5792 N N . GLN A 1 116 ? -6.029 -13.222 -15.062 1.00 72.25 116 GLN A N 3
ATOM 5793 C CA . GLN A 1 116 ? -6.231 -14.452 -15.819 1.00 54.01 116 GLN A CA 3
ATOM 5794 C C . GLN A 1 116 ? -7.550 -15.117 -15.437 1.00 61.15 116 GLN A C 3
ATOM 5795 O O . GLN A 1 116 ? -8.352 -15.468 -16.302 1.00 62.10 116 GLN A O 3
ATOM 5809 N N . ARG A 1 117 ? -7.767 -15.285 -14.136 1.00 54.30 117 ARG A N 3
ATOM 5810 C CA . ARG A 1 117 ? -8.988 -15.908 -13.641 1.00 0.51 117 ARG A CA 3
ATOM 5811 C C . ARG A 1 117 ? -10.222 -15.188 -14.176 1.00 2.44 117 ARG A C 3
ATOM 5812 O O . ARG A 1 117 ? -11.284 -15.790 -14.337 1.00 12.00 117 ARG A O 3
ATOM 5833 N N . VAL A 1 118 ? -10.075 -13.895 -14.448 1.00 41.12 118 VAL A N 3
ATOM 5834 C CA . VAL A 1 118 ? -11.177 -13.092 -14.966 1.00 4.21 118 VAL A CA 3
ATOM 5835 C C . VAL A 1 118 ? -11.699 -13.659 -16.282 1.00 14.31 118 VAL A C 3
ATOM 5836 O O . VAL A 1 118 ? -12.907 -13.820 -16.464 1.00 21.50 118 VAL A O 3
ATOM 5849 N N . ARG A 1 119 ? -10.783 -13.960 -17.195 1.00 45.44 119 ARG A N 3
ATOM 5850 C CA . ARG A 1 119 ? -11.151 -14.508 -18.495 1.00 54.32 119 ARG A CA 3
ATOM 5851 C C . ARG A 1 119 ? -11.742 -15.907 -18.347 1.00 31.42 119 ARG A C 3
ATOM 5852 O O . ARG A 1 119 ? -12.822 -16.192 -18.862 1.00 55.43 119 ARG A O 3
ATOM 5873 N N . GLU A 1 120 ? -11.024 -16.775 -17.641 1.00 3.12 120 GLU A N 3
ATOM 5874 C CA . GLU A 1 120 ? -11.478 -18.145 -17.427 1.00 33.03 120 GLU A CA 3
ATOM 5875 C C . GLU A 1 120 ? -12.866 -18.166 -16.793 1.00 32.20 120 GLU A C 3
ATOM 5876 O O . GLU A 1 120 ? -13.753 -18.891 -17.241 1.00 44.34 120 GLU A O 3
ATOM 5888 N N . ALA A 1 121 ? -13.044 -17.366 -15.747 1.00 41.02 121 ALA A N 3
ATOM 5889 C CA . ALA A 1 121 ? -14.323 -17.291 -15.052 1.00 30.52 121 ALA A CA 3
ATOM 5890 C C . ALA A 1 121 ? -15.439 -16.868 -16.001 1.00 21.14 121 ALA A C 3
ATOM 5891 O O . ALA A 1 121 ? -16.556 -17.381 -15.927 1.00 23.24 121 ALA A O 3
ATOM 5898 N N . GLU A 1 122 ? -15.131 -15.929 -16.890 1.00 33.52 122 GLU A N 3
ATOM 5899 C CA . GLU A 1 122 ? -16.110 -15.437 -17.851 1.00 11.20 122 GLU A CA 3
ATOM 5900 C C . GLU A 1 122 ? -16.004 -16.194 -19.172 1.00 55.40 122 GLU A C 3
ATOM 5901 O O . GLU A 1 122 ? -16.537 -15.760 -20.194 1.00 21.30 122 GLU A O 3
ATOM 5913 N N . ARG A 1 123 ? -15.311 -17.328 -19.144 1.00 41.24 123 ARG A N 3
ATOM 5914 C CA . ARG A 1 123 ? -15.131 -18.145 -20.338 1.00 72.40 123 ARG A CA 3
ATOM 5915 C C . ARG A 1 123 ? -16.423 -18.876 -20.694 1.00 72.21 123 ARG A C 3
ATOM 5916 O O . ARG A 1 123 ? -16.654 -19.218 -21.853 1.00 44.14 123 ARG A O 3
ATOM 5937 N N . GLY A 1 124 ? -17.259 -19.113 -19.688 1.00 5.13 124 GLY A N 3
ATOM 5938 C CA . GLY A 1 124 ? -18.516 -19.804 -19.916 1.00 42.31 124 GLY A CA 3
ATOM 5939 C C . GLY A 1 124 ? -18.766 -20.901 -18.900 1.00 72.23 124 GLY A C 3
ATOM 5940 O O . GLY A 1 124 ? -19.512 -21.844 -19.167 1.00 21.50 124 GLY A O 3
ATOM 5944 N N . MET A 1 1 ? -0.068 3.832 -4.322 1.00 15.44 1 MET A N 4
ATOM 5945 C CA . MET A 1 1 ? -0.701 2.710 -5.006 1.00 3.31 1 MET A CA 4
ATOM 5946 C C . MET A 1 1 ? -0.034 1.394 -4.624 1.00 74.14 1 MET A C 4
ATOM 5947 O O . MET A 1 1 ? 0.870 0.921 -5.313 1.00 71.53 1 MET A O 4
ATOM 5961 N N . SER A 1 2 ? -0.485 0.805 -3.521 1.00 74.23 2 SER A N 4
ATOM 5962 C CA . SER A 1 2 ? 0.071 -0.456 -3.045 1.00 34.35 2 SER A CA 4
ATOM 5963 C C . SER A 1 2 ? -1.033 -1.385 -2.550 1.00 3.11 2 SER A C 4
ATOM 5964 O O . SER A 1 2 ? -2.161 -0.954 -2.310 1.00 53.21 2 SER A O 4
ATOM 5972 N N . SER A 1 3 ? -0.700 -2.663 -2.402 1.00 72.01 3 SER A N 4
ATOM 5973 C CA . SER A 1 3 ? -1.664 -3.656 -1.942 1.00 24.41 3 SER A CA 4
ATOM 5974 C C . SER A 1 3 ? -2.885 -3.694 -2.855 1.00 2.44 3 SER A C 4
ATOM 5975 O O . SER A 1 3 ? -4.007 -3.913 -2.401 1.00 21.24 3 SER A O 4
ATOM 5983 N N . GLU A 1 4 ? -2.656 -3.477 -4.147 1.00 74.53 4 GLU A N 4
ATOM 5984 C CA . GLU A 1 4 ? -3.737 -3.485 -5.125 1.00 44.43 4 GLU A CA 4
ATOM 5985 C C . GLU A 1 4 ? -4.323 -4.886 -5.277 1.00 72.00 4 GLU A C 4
ATOM 5986 O O . GLU A 1 4 ? -5.506 -5.047 -5.582 1.00 41.22 4 GLU A O 4
ATOM 5998 N N . LEU A 1 5 ? -3.487 -5.897 -5.064 1.00 43.24 5 LEU A N 4
ATOM 5999 C CA . LEU A 1 5 ? -3.921 -7.284 -5.179 1.00 13.32 5 LEU A CA 4
ATOM 6000 C C . LEU A 1 5 ? -5.144 -7.547 -4.306 1.00 63.44 5 LEU A C 4
ATOM 6001 O O . LEU A 1 5 ? -6.021 -8.331 -4.669 1.00 51.25 5 LEU A O 4
ATOM 6017 N N . LEU A 1 6 ? -5.199 -6.883 -3.157 1.00 10.52 6 LEU A N 4
ATOM 6018 C CA . LEU A 1 6 ? -6.317 -7.041 -2.234 1.00 13.21 6 LEU A CA 4
ATOM 6019 C C . LEU A 1 6 ? -7.623 -6.585 -2.877 1.00 51.12 6 LEU A C 4
ATOM 6020 O O . LEU A 1 6 ? -8.635 -7.282 -2.809 1.00 73.12 6 LEU A O 4
ATOM 6036 N N . ASP A 1 7 ? -7.591 -5.413 -3.502 1.00 4.52 7 ASP A N 4
ATOM 6037 C CA . ASP A 1 7 ? -8.771 -4.866 -4.161 1.00 25.12 7 ASP A CA 4
ATOM 6038 C C . ASP A 1 7 ? -9.099 -5.650 -5.428 1.00 33.21 7 ASP A C 4
ATOM 6039 O O . ASP A 1 7 ? -10.258 -5.732 -5.835 1.00 24.02 7 ASP A O 4
ATOM 6048 N N . ALA A 1 8 ? -8.071 -6.222 -6.046 1.00 74.43 8 ALA A N 4
ATOM 6049 C CA . ALA A 1 8 ? -8.251 -7.001 -7.265 1.00 44.45 8 ALA A CA 4
ATOM 6050 C C . ALA A 1 8 ? -9.279 -8.109 -7.064 1.00 72.11 8 ALA A C 4
ATOM 6051 O O . ALA A 1 8 ? -10.151 -8.323 -7.906 1.00 71.43 8 ALA A O 4
ATOM 6058 N N . LEU A 1 9 ? -9.170 -8.812 -5.942 1.00 65.10 9 LEU A N 4
ATOM 6059 C CA . LEU A 1 9 ? -10.090 -9.900 -5.629 1.00 30.43 9 LEU A CA 4
ATOM 6060 C C . LEU A 1 9 ? -11.510 -9.377 -5.440 1.00 2.51 9 LEU A C 4
ATOM 6061 O O . LEU A 1 9 ? -12.463 -9.918 -6.000 1.00 14.11 9 LEU A O 4
ATOM 6077 N N . THR A 1 10 ? -11.643 -8.316 -4.649 1.00 42.42 10 THR A N 4
ATOM 6078 C CA . THR A 1 10 ? -12.946 -7.718 -4.387 1.00 45.22 10 THR A CA 4
ATOM 6079 C C . THR A 1 10 ? -13.680 -7.409 -5.686 1.00 33.22 10 THR A C 4
ATOM 6080 O O . THR A 1 10 ? -14.880 -7.659 -5.807 1.00 71.53 10 THR A O 4
ATOM 6091 N N . ILE A 1 11 ? -12.954 -6.866 -6.657 1.00 32.10 11 ILE A N 4
ATOM 6092 C CA . ILE A 1 11 ? -13.537 -6.525 -7.949 1.00 21.23 11 ILE A CA 4
ATOM 6093 C C . ILE A 1 11 ? -14.241 -7.727 -8.567 1.00 62.33 11 ILE A C 4
ATOM 6094 O O . ILE A 1 11 ? -15.288 -7.589 -9.202 1.00 65.32 11 ILE A O 4
ATOM 6110 N N . LEU A 1 12 ? -13.663 -8.908 -8.377 1.00 75.15 12 LEU A N 4
ATOM 6111 C CA . LEU A 1 12 ? -14.236 -10.137 -8.915 1.00 35.45 12 LEU A CA 4
ATOM 6112 C C . LEU A 1 12 ? -15.489 -10.537 -8.143 1.00 52.41 12 LEU A C 4
ATOM 6113 O O . LEU A 1 12 ? -16.376 -11.199 -8.681 1.00 23.30 12 LEU A O 4
ATOM 6129 N N . GLU A 1 13 ? -15.557 -10.127 -6.881 1.00 2.20 13 GLU A N 4
ATOM 6130 C CA . GLU A 1 13 ? -16.703 -10.441 -6.036 1.00 73.44 13 GLU A CA 4
ATOM 6131 C C . GLU A 1 13 ? -17.978 -9.811 -6.591 1.00 24.32 13 GLU A C 4
ATOM 6132 O O . GLU A 1 13 ? -19.079 -10.319 -6.379 1.00 32.15 13 GLU A O 4
ATOM 6144 N N . LYS A 1 14 ? -17.819 -8.701 -7.304 1.00 41.41 14 LYS A N 4
ATOM 6145 C CA . LYS A 1 14 ? -18.955 -8.000 -7.891 1.00 53.15 14 LYS A CA 4
ATOM 6146 C C . LYS A 1 14 ? -19.828 -8.958 -8.695 1.00 32.03 14 LYS A C 4
ATOM 6147 O O . LYS A 1 14 ? -20.976 -9.216 -8.334 1.00 33.02 14 LYS A O 4
ATOM 6166 N N . GLU A 1 15 ? -19.276 -9.480 -9.786 1.00 31.13 15 GLU A N 4
ATOM 6167 C CA . GLU A 1 15 ? -20.006 -10.410 -10.640 1.00 10.21 15 GLU A CA 4
ATOM 6168 C C . GLU A 1 15 ? -20.423 -11.654 -9.860 1.00 74.31 15 GLU A C 4
ATOM 6169 O O . GLU A 1 15 ? -19.655 -12.181 -9.054 1.00 23.34 15 GLU A O 4
ATOM 6181 N N . LYS A 1 16 ? -21.644 -12.117 -10.105 1.00 54.02 16 LYS A N 4
ATOM 6182 C CA . LYS A 1 16 ? -22.163 -13.298 -9.427 1.00 15.32 16 LYS A CA 4
ATOM 6183 C C . LYS A 1 16 ? -21.609 -14.574 -10.054 1.00 60.10 16 LYS A C 4
ATOM 6184 O O . LYS A 1 16 ? -21.126 -14.562 -11.185 1.00 20.10 16 LYS A O 4
ATOM 6203 N N . GLY A 1 17 ? -21.682 -15.674 -9.310 1.00 53.14 17 GLY A N 4
ATOM 6204 C CA . GLY A 1 17 ? -21.184 -16.942 -9.811 1.00 1.24 17 GLY A CA 4
ATOM 6205 C C . GLY A 1 17 ? -19.670 -16.991 -9.861 1.00 24.31 17 GLY A C 4
ATOM 6206 O O . GLY A 1 17 ? -19.092 -17.561 -10.787 1.00 30.33 17 GLY A O 4
ATOM 6210 N N . ILE A 1 18 ? -19.027 -16.393 -8.864 1.00 51.44 18 ILE A N 4
ATOM 6211 C CA . ILE A 1 18 ? -17.571 -16.371 -8.799 1.00 32.50 18 ILE A CA 4
ATOM 6212 C C . ILE A 1 18 ? -17.084 -16.459 -7.356 1.00 3.32 18 ILE A C 4
ATOM 6213 O O . ILE A 1 18 ? -17.643 -15.825 -6.462 1.00 25.41 18 ILE A O 4
ATOM 6229 N N . SER A 1 19 ? -16.039 -17.250 -7.138 1.00 72.20 19 SER A N 4
ATOM 6230 C CA . SER A 1 19 ? -15.476 -17.424 -5.804 1.00 5.03 19 SER A CA 4
ATOM 6231 C C . SER A 1 19 ? -14.034 -16.929 -5.754 1.00 10.11 19 SER A C 4
ATOM 6232 O O . SER A 1 19 ? -13.129 -17.559 -6.301 1.00 55.41 19 SER A O 4
ATOM 6240 N N . LYS A 1 20 ? -13.827 -15.796 -5.091 1.00 21.45 20 LYS A N 4
ATOM 6241 C CA . LYS A 1 20 ? -12.495 -15.215 -4.966 1.00 74.43 20 LYS A CA 4
ATOM 6242 C C . LYS A 1 20 ? -11.616 -16.061 -4.052 1.00 44.01 20 LYS A C 4
ATOM 6243 O O . LYS A 1 20 ? -10.390 -15.972 -4.099 1.00 62.25 20 LYS A O 4
ATOM 6262 N N . GLU A 1 21 ? -12.251 -16.883 -3.222 1.00 64.52 21 GLU A N 4
ATOM 6263 C CA . GLU A 1 21 ? -11.524 -17.746 -2.297 1.00 11.33 21 GLU A CA 4
ATOM 6264 C C . GLU A 1 21 ? -10.493 -18.592 -3.039 1.00 34.03 21 GLU A C 4
ATOM 6265 O O . GLU A 1 21 ? -9.392 -18.825 -2.541 1.00 42.53 21 GLU A O 4
ATOM 6277 N N . ILE A 1 22 ? -10.860 -19.049 -4.232 1.00 11.12 22 ILE A N 4
ATOM 6278 C CA . ILE A 1 22 ? -9.968 -19.867 -5.043 1.00 52.11 22 ILE A CA 4
ATOM 6279 C C . ILE A 1 22 ? -8.912 -19.012 -5.735 1.00 5.14 22 ILE A C 4
ATOM 6280 O O . ILE A 1 22 ? -7.830 -19.493 -6.072 1.00 62.02 22 ILE A O 4
ATOM 6296 N N . ILE A 1 23 ? -9.234 -17.740 -5.943 1.00 13.43 23 ILE A N 4
ATOM 6297 C CA . ILE A 1 23 ? -8.312 -16.816 -6.594 1.00 72.34 23 ILE A CA 4
ATOM 6298 C C . ILE A 1 23 ? -7.049 -16.623 -5.762 1.00 55.40 23 ILE A C 4
ATOM 6299 O O . ILE A 1 23 ? -5.939 -16.608 -6.295 1.00 31.34 23 ILE A O 4
ATOM 6315 N N . ILE A 1 24 ? -7.225 -16.481 -4.452 1.00 51.31 24 ILE A N 4
ATOM 6316 C CA . ILE A 1 24 ? -6.099 -16.294 -3.546 1.00 74.21 24 ILE A CA 4
ATOM 6317 C C . ILE A 1 24 ? -5.047 -17.379 -3.746 1.00 44.54 24 ILE A C 4
ATOM 6318 O O . ILE A 1 24 ? -3.847 -17.109 -3.702 1.00 32.23 24 ILE A O 4
ATOM 6334 N N . GLU A 1 25 ? -5.506 -18.607 -3.967 1.00 72.53 25 GLU A N 4
ATOM 6335 C CA . GLU A 1 25 ? -4.602 -19.734 -4.174 1.00 43.13 25 GLU A CA 4
ATOM 6336 C C . GLU A 1 25 ? -3.886 -19.617 -5.515 1.00 2.50 25 GLU A C 4
ATOM 6337 O O . GLU A 1 25 ? -2.768 -20.104 -5.678 1.00 34.42 25 GLU A O 4
ATOM 6349 N N . ALA A 1 26 ? -4.539 -18.967 -6.474 1.00 1.41 26 ALA A N 4
ATOM 6350 C CA . ALA A 1 26 ? -3.965 -18.785 -7.801 1.00 44.13 26 ALA A CA 4
ATOM 6351 C C . ALA A 1 26 ? -2.678 -17.971 -7.735 1.00 13.13 26 ALA A C 4
ATOM 6352 O O . ALA A 1 26 ? -1.650 -18.370 -8.285 1.00 24.00 26 ALA A O 4
ATOM 6359 N N . ILE A 1 27 ? -2.739 -16.829 -7.060 1.00 44.10 27 ILE A N 4
ATOM 6360 C CA . ILE A 1 27 ? -1.578 -15.959 -6.923 1.00 13.45 27 ILE A CA 4
ATOM 6361 C C . ILE A 1 27 ? -0.389 -16.717 -6.343 1.00 13.44 27 ILE A C 4
ATOM 6362 O O . ILE A 1 27 ? 0.701 -16.711 -6.913 1.00 54.42 27 ILE A O 4
ATOM 6378 N N . GLU A 1 28 ? -0.607 -17.372 -5.207 1.00 54.21 28 GLU A N 4
ATOM 6379 C CA . GLU A 1 28 ? 0.446 -18.137 -4.551 1.00 54.51 28 GLU A CA 4
ATOM 6380 C C . GLU A 1 28 ? 1.056 -19.157 -5.511 1.00 43.41 28 GLU A C 4
ATOM 6381 O O . GLU A 1 28 ? 2.271 -19.197 -5.701 1.00 43.02 28 GLU A O 4
ATOM 6393 N N . ALA A 1 29 ? 0.202 -19.978 -6.111 1.00 30.04 29 ALA A N 4
ATOM 6394 C CA . ALA A 1 29 ? 0.655 -20.997 -7.052 1.00 12.54 29 ALA A CA 4
ATOM 6395 C C . ALA A 1 29 ? 1.531 -20.388 -8.141 1.00 13.03 29 ALA A C 4
ATOM 6396 O O . ALA A 1 29 ? 2.425 -21.045 -8.671 1.00 61.31 29 ALA A O 4
ATOM 6403 N N . ALA A 1 30 ? 1.268 -19.127 -8.469 1.00 53.23 30 ALA A N 4
ATOM 6404 C CA . ALA A 1 30 ? 2.034 -18.428 -9.494 1.00 23.45 30 ALA A CA 4
ATOM 6405 C C . ALA A 1 30 ? 3.413 -18.038 -8.978 1.00 61.02 30 ALA A C 4
ATOM 6406 O O . ALA A 1 30 ? 4.432 -18.383 -9.577 1.00 51.44 30 ALA A O 4
ATOM 6413 N N . LEU A 1 31 ? 3.440 -17.315 -7.864 1.00 5.35 31 LEU A N 4
ATOM 6414 C CA . LEU A 1 31 ? 4.695 -16.875 -7.266 1.00 1.23 31 LEU A CA 4
ATOM 6415 C C . LEU A 1 31 ? 5.620 -18.061 -7.007 1.00 21.11 31 LEU A C 4
ATOM 6416 O O . LEU A 1 31 ? 6.784 -18.051 -7.408 1.00 34.51 31 LEU A O 4
ATOM 6432 N N . ILE A 1 32 ? 5.092 -19.080 -6.338 1.00 24.45 32 ILE A N 4
ATOM 6433 C CA . ILE A 1 32 ? 5.870 -20.275 -6.029 1.00 71.03 32 ILE A CA 4
ATOM 6434 C C . ILE A 1 32 ? 6.392 -20.934 -7.301 1.00 24.23 32 ILE A C 4
ATOM 6435 O O . ILE A 1 32 ? 7.530 -21.402 -7.348 1.00 63.05 32 ILE A O 4
ATOM 6451 N N . SER A 1 33 ? 5.553 -20.966 -8.332 1.00 23.51 33 SER A N 4
ATOM 6452 C CA . SER A 1 33 ? 5.929 -21.570 -9.604 1.00 62.33 33 SER A CA 4
ATOM 6453 C C . SER A 1 33 ? 7.049 -20.778 -10.272 1.00 1.44 33 SER A C 4
ATOM 6454 O O . SER A 1 33 ? 8.011 -21.351 -10.782 1.00 2.10 33 SER A O 4
ATOM 6462 N N . ALA A 1 34 ? 6.914 -19.456 -10.267 1.00 22.53 34 ALA A N 4
ATOM 6463 C CA . ALA A 1 34 ? 7.914 -18.583 -10.869 1.00 1.34 34 ALA A CA 4
ATOM 6464 C C . ALA A 1 34 ? 9.289 -18.814 -10.251 1.00 52.14 34 ALA A C 4
ATOM 6465 O O . ALA A 1 34 ? 10.275 -19.008 -10.960 1.00 62.24 34 ALA A O 4
ATOM 6472 N N . TYR A 1 35 ? 9.346 -18.790 -8.923 1.00 60.44 35 TYR A N 4
ATOM 6473 C CA . TYR A 1 35 ? 10.600 -18.993 -8.209 1.00 42.44 35 TYR A CA 4
ATOM 6474 C C . TYR A 1 35 ? 11.074 -20.439 -8.339 1.00 40.45 35 TYR A C 4
ATOM 6475 O O . TYR A 1 35 ? 12.273 -20.716 -8.315 1.00 13.24 35 TYR A O 4
ATOM 6493 N N . LYS A 1 36 ? 10.123 -21.355 -8.478 1.00 5.13 36 LYS A N 4
ATOM 6494 C CA . LYS A 1 36 ? 10.439 -22.772 -8.615 1.00 11.15 36 LYS A CA 4
ATOM 6495 C C . LYS A 1 36 ? 11.151 -23.045 -9.935 1.00 32.14 36 LYS A C 4
ATOM 6496 O O . LYS A 1 36 ? 12.016 -23.918 -10.016 1.00 62.43 36 LYS A O 4
ATOM 6515 N N . ARG A 1 37 ? 10.782 -22.295 -10.968 1.00 74.25 37 ARG A N 4
ATOM 6516 C CA . ARG A 1 37 ? 11.386 -22.457 -12.285 1.00 53.51 37 ARG A CA 4
ATOM 6517 C C . ARG A 1 37 ? 12.902 -22.297 -12.211 1.00 13.30 37 ARG A C 4
ATOM 6518 O O . ARG A 1 37 ? 13.630 -22.795 -13.068 1.00 74.35 37 ARG A O 4
ATOM 6539 N N . ASN A 1 38 ? 13.368 -21.598 -11.182 1.00 64.14 38 ASN A N 4
ATOM 6540 C CA . ASN A 1 38 ? 14.797 -21.371 -10.997 1.00 2.44 38 ASN A CA 4
ATOM 6541 C C . ASN A 1 38 ? 15.474 -22.610 -10.419 1.00 62.25 38 ASN A C 4
ATOM 6542 O O . ASN A 1 38 ? 16.510 -23.053 -10.915 1.00 62.41 38 ASN A O 4
ATOM 6553 N N . PHE A 1 39 ? 14.881 -23.167 -9.369 1.00 74.50 39 PHE A N 4
ATOM 6554 C CA . PHE A 1 39 ? 15.426 -24.354 -8.723 1.00 13.22 39 PHE A CA 4
ATOM 6555 C C . PHE A 1 39 ? 14.316 -25.336 -8.362 1.00 13.23 39 PHE A C 4
ATOM 6556 O O . PHE A 1 39 ? 13.999 -25.529 -7.188 1.00 12.23 39 PHE A O 4
ATOM 6573 N N . ASN A 1 40 ? 13.725 -25.954 -9.380 1.00 5.11 40 ASN A N 4
ATOM 6574 C CA . ASN A 1 40 ? 12.649 -26.915 -9.171 1.00 31.44 40 ASN A CA 4
ATOM 6575 C C . ASN A 1 40 ? 13.199 -28.250 -8.682 1.00 13.21 40 ASN A C 4
ATOM 6576 O O . ASN A 1 40 ? 12.752 -28.780 -7.664 1.00 10.21 40 ASN A O 4
ATOM 6587 N N . GLN A 1 41 ? 14.170 -28.788 -9.411 1.00 42.41 41 GLN A N 4
ATOM 6588 C CA . GLN A 1 41 ? 14.782 -30.061 -9.051 1.00 32.21 41 GLN A CA 4
ATOM 6589 C C . GLN A 1 41 ? 15.968 -29.851 -8.116 1.00 10.23 41 GLN A C 4
ATOM 6590 O O . GLN A 1 41 ? 16.730 -30.779 -7.846 1.00 2.54 41 GLN A O 4
ATOM 6604 N N . ALA A 1 42 ? 16.119 -28.624 -7.627 1.00 53.10 42 ALA A N 4
ATOM 6605 C CA . ALA A 1 42 ? 17.212 -28.293 -6.721 1.00 45.11 42 ALA A CA 4
ATOM 6606 C C . ALA A 1 42 ? 16.741 -28.287 -5.271 1.00 30.22 42 ALA A C 4
ATOM 6607 O O . ALA A 1 42 ? 17.472 -28.701 -4.371 1.00 53.42 42 ALA A O 4
ATOM 6614 N N . GLN A 1 43 ? 15.517 -27.817 -5.052 1.00 44.33 43 GLN A N 4
ATOM 6615 C CA . GLN A 1 43 ? 14.950 -27.758 -3.711 1.00 63.21 43 GLN A CA 4
ATOM 6616 C C . GLN A 1 43 ? 13.493 -27.308 -3.754 1.00 62.24 43 GLN A C 4
ATOM 6617 O O . GLN A 1 43 ? 13.131 -26.418 -4.522 1.00 74.55 43 GLN A O 4
ATOM 6631 N N . ASN A 1 44 ? 12.663 -27.931 -2.925 1.00 61.24 44 ASN A N 4
ATOM 6632 C CA . ASN A 1 44 ? 11.244 -27.596 -2.870 1.00 5.03 44 ASN A CA 4
ATOM 6633 C C . ASN A 1 44 ? 11.031 -26.239 -2.207 1.00 45.14 44 ASN A C 4
ATOM 6634 O O . ASN A 1 44 ? 11.988 -25.576 -1.802 1.00 15.42 44 ASN A O 4
ATOM 6645 N N . VAL A 1 45 ? 9.772 -25.829 -2.098 1.00 44.30 45 VAL A N 4
ATOM 6646 C CA . VAL A 1 45 ? 9.432 -24.552 -1.483 1.00 71.11 45 VAL A CA 4
ATOM 6647 C C . VAL A 1 45 ? 7.922 -24.389 -1.353 1.00 24.13 45 VAL A C 4
ATOM 6648 O O . VAL A 1 45 ? 7.155 -24.992 -2.103 1.00 24.45 45 VAL A O 4
ATOM 6661 N N . ARG A 1 46 ? 7.501 -23.567 -0.396 1.00 33.25 46 ARG A N 4
ATOM 6662 C CA . ARG A 1 46 ? 6.082 -23.324 -0.167 1.00 13.25 46 ARG A CA 4
ATOM 6663 C C . ARG A 1 46 ? 5.819 -21.844 0.091 1.00 35.22 46 ARG A C 4
ATOM 6664 O O . ARG A 1 46 ? 6.121 -21.326 1.167 1.00 45.34 46 ARG A O 4
ATOM 6685 N N . VAL A 1 47 ? 5.256 -21.166 -0.904 1.00 13.15 47 VAL A N 4
ATOM 6686 C CA . VAL A 1 47 ? 4.951 -19.744 -0.785 1.00 40.55 47 VAL A CA 4
ATOM 6687 C C . VAL A 1 47 ? 3.619 -19.525 -0.075 1.00 21.11 47 VAL A C 4
ATOM 6688 O O . VAL A 1 47 ? 2.675 -20.296 -0.254 1.00 40.40 47 VAL A O 4
ATOM 6701 N N . ASP A 1 48 ? 3.551 -18.470 0.729 1.00 31.11 48 ASP A N 4
ATOM 6702 C CA . ASP A 1 48 ? 2.334 -18.148 1.465 1.00 72.44 48 ASP A CA 4
ATOM 6703 C C . ASP A 1 48 ? 1.948 -16.686 1.264 1.00 70.23 48 ASP A C 4
ATOM 6704 O O . ASP A 1 48 ? 2.691 -15.780 1.643 1.00 21.40 48 ASP A O 4
ATOM 6713 N N . LEU A 1 49 ? 0.784 -16.463 0.664 1.00 24.33 49 LEU A N 4
ATOM 6714 C CA . LEU A 1 49 ? 0.300 -15.111 0.412 1.00 74.30 49 LEU A CA 4
ATOM 6715 C C . LEU A 1 49 ? -0.612 -14.639 1.540 1.00 41.23 49 LEU A C 4
ATOM 6716 O O . LEU A 1 49 ? -1.447 -15.395 2.034 1.00 13.24 49 LEU A O 4
ATOM 6732 N N . ASN A 1 50 ? -0.446 -13.383 1.942 1.00 2.14 50 ASN A N 4
ATOM 6733 C CA . ASN A 1 50 ? -1.255 -12.810 3.011 1.00 51.24 50 ASN A CA 4
ATOM 6734 C C . ASN A 1 50 ? -2.156 -11.701 2.476 1.00 73.32 50 ASN A C 4
ATOM 6735 O O . ASN A 1 50 ? -1.720 -10.563 2.300 1.00 30.13 50 ASN A O 4
ATOM 6746 N N . ARG A 1 51 ? -3.415 -12.041 2.221 1.00 0.13 51 ARG A N 4
ATOM 6747 C CA . ARG A 1 51 ? -4.378 -11.075 1.706 1.00 51.01 51 ARG A CA 4
ATOM 6748 C C . ARG A 1 51 ? -4.727 -10.036 2.767 1.00 31.24 51 ARG A C 4
ATOM 6749 O O . ARG A 1 51 ? -5.361 -9.023 2.473 1.00 2.24 51 ARG A O 4
ATOM 6770 N N . GLU A 1 52 ? -4.309 -10.295 4.002 1.00 34.15 52 GLU A N 4
ATOM 6771 C CA . GLU A 1 52 ? -4.578 -9.383 5.107 1.00 24.22 52 GLU A CA 4
ATOM 6772 C C . GLU A 1 52 ? -3.772 -8.096 4.959 1.00 0.20 52 GLU A C 4
ATOM 6773 O O . GLU A 1 52 ? -4.282 -6.999 5.189 1.00 22.35 52 GLU A O 4
ATOM 6785 N N . THR A 1 53 ? -2.507 -8.237 4.573 1.00 23.40 53 THR A N 4
ATOM 6786 C CA . THR A 1 53 ? -1.628 -7.089 4.395 1.00 34.31 53 THR A CA 4
ATOM 6787 C C . THR A 1 53 ? -0.997 -7.087 3.008 1.00 54.44 53 THR A C 4
ATOM 6788 O O . THR A 1 53 ? -0.001 -6.407 2.769 1.00 31.00 53 THR A O 4
ATOM 6799 N N . GLY A 1 54 ? -1.585 -7.855 2.095 1.00 23.41 54 GLY A N 4
ATOM 6800 C CA . GLY A 1 54 ? -1.066 -7.929 0.742 1.00 44.31 54 GLY A CA 4
ATOM 6801 C C . GLY A 1 54 ? 0.414 -8.258 0.705 1.00 5.13 54 GLY A C 4
ATOM 6802 O O . GLY A 1 54 ? 1.113 -7.900 -0.243 1.00 74.51 54 GLY A O 4
ATOM 6806 N N . SER A 1 55 ? 0.892 -8.939 1.741 1.00 33.40 55 SER A N 4
ATOM 6807 C CA . SER A 1 55 ? 2.299 -9.311 1.826 1.00 75.11 55 SER A CA 4
ATOM 6808 C C . SER A 1 55 ? 2.514 -10.739 1.334 1.00 63.23 55 SER A C 4
ATOM 6809 O O . SER A 1 55 ? 1.557 -11.465 1.066 1.00 45.55 55 SER A O 4
ATOM 6817 N N . ILE A 1 56 ? 3.778 -11.135 1.219 1.00 3.53 56 ILE A N 4
ATOM 6818 C CA . ILE A 1 56 ? 4.120 -12.475 0.760 1.00 74.13 56 ILE A CA 4
ATOM 6819 C C . ILE A 1 56 ? 5.435 -12.947 1.371 1.00 0.40 56 ILE A C 4
ATOM 6820 O O . ILE A 1 56 ? 6.343 -12.150 1.606 1.00 42.33 56 ILE A O 4
ATOM 6836 N N . ARG A 1 57 ? 5.530 -14.248 1.625 1.00 32.14 57 ARG A N 4
ATOM 6837 C CA . ARG A 1 57 ? 6.734 -14.826 2.208 1.00 64.45 57 ARG A CA 4
ATOM 6838 C C . ARG A 1 57 ? 6.988 -16.226 1.656 1.00 32.01 57 ARG A C 4
ATOM 6839 O O . ARG A 1 57 ? 6.099 -17.079 1.666 1.00 32.22 57 ARG A O 4
ATOM 6860 N N . VAL A 1 58 ? 8.205 -16.457 1.176 1.00 42.34 58 VAL A N 4
ATOM 6861 C CA . VAL A 1 58 ? 8.575 -17.753 0.621 1.00 43.54 58 VAL A CA 4
ATOM 6862 C C . VAL A 1 58 ? 9.433 -18.546 1.601 1.00 10.15 58 VAL A C 4
ATOM 6863 O O . VAL A 1 58 ? 10.499 -18.091 2.017 1.00 73.04 58 VAL A O 4
ATOM 6876 N N . PHE A 1 59 ? 8.963 -19.734 1.964 1.00 1.31 59 PHE A N 4
ATOM 6877 C CA . PHE A 1 59 ? 9.688 -20.591 2.896 1.00 44.44 59 PHE A CA 4
ATOM 6878 C C . PHE A 1 59 ? 9.968 -21.956 2.274 1.00 1.24 59 PHE A C 4
ATOM 6879 O O . PHE A 1 59 ? 9.136 -22.504 1.551 1.00 3.23 59 PHE A O 4
ATOM 6896 N N . ALA A 1 60 ? 11.147 -22.498 2.558 1.00 64.33 60 ALA A N 4
ATOM 6897 C CA . ALA A 1 60 ? 11.538 -23.799 2.030 1.00 61.55 60 ALA A CA 4
ATOM 6898 C C . ALA A 1 60 ? 11.240 -24.911 3.030 1.00 45.11 60 ALA A C 4
ATOM 6899 O O . ALA A 1 60 ? 11.540 -24.786 4.218 1.00 31.21 60 ALA A O 4
ATOM 6906 N N . ARG A 1 61 ? 10.650 -25.997 2.543 1.00 41.23 61 ARG A N 4
ATOM 6907 C CA . ARG A 1 61 ? 10.310 -27.130 3.395 1.00 72.14 61 ARG A CA 4
ATOM 6908 C C . ARG A 1 61 ? 11.464 -28.126 3.460 1.00 20.13 61 ARG A C 4
ATOM 6909 O O . ARG A 1 61 ? 11.623 -28.967 2.575 1.00 1.01 61 ARG A O 4
ATOM 6930 N N . LYS A 1 62 ? 12.268 -28.026 4.514 1.00 10.33 62 LYS A N 4
ATOM 6931 C CA . LYS A 1 62 ? 13.406 -28.917 4.696 1.00 21.43 62 LYS A CA 4
ATOM 6932 C C . LYS A 1 62 ? 13.049 -30.074 5.623 1.00 75.40 62 LYS A C 4
ATOM 6933 O O . LYS A 1 62 ? 12.465 -29.871 6.688 1.00 2.42 62 LYS A O 4
ATOM 6952 N N . ASP A 1 63 ? 13.402 -31.287 5.212 1.00 23.54 63 ASP A N 4
ATOM 6953 C CA . ASP A 1 63 ? 13.121 -32.476 6.008 1.00 42.41 63 ASP A CA 4
ATOM 6954 C C . ASP A 1 63 ? 14.048 -32.554 7.216 1.00 73.33 63 ASP A C 4
ATOM 6955 O O . ASP A 1 63 ? 15.259 -32.728 7.072 1.00 62.32 63 ASP A O 4
ATOM 6964 N N . VAL A 1 64 ? 13.473 -32.423 8.407 1.00 22.25 64 VAL A N 4
ATOM 6965 C CA . VAL A 1 64 ? 14.247 -32.479 9.641 1.00 63.30 64 VAL A CA 4
ATOM 6966 C C . VAL A 1 64 ? 14.726 -33.897 9.926 1.00 51.12 64 VAL A C 4
ATOM 6967 O O . VAL A 1 64 ? 13.926 -34.790 10.206 1.00 75.14 64 VAL A O 4
ATOM 6980 N N . VAL A 1 65 ? 16.039 -34.099 9.854 1.00 11.54 65 VAL A N 4
ATOM 6981 C CA . VAL A 1 65 ? 16.625 -35.410 10.106 1.00 13.21 65 VAL A CA 4
ATOM 6982 C C . VAL A 1 65 ? 17.947 -35.287 10.856 1.00 31.21 65 VAL A C 4
ATOM 6983 O O . VAL A 1 65 ? 18.674 -34.306 10.694 1.00 25.11 65 VAL A O 4
ATOM 6996 N N . ASP A 1 66 ? 18.251 -36.285 11.676 1.00 62.52 66 ASP A N 4
ATOM 6997 C CA . ASP A 1 66 ? 19.486 -36.289 12.450 1.00 23.33 66 ASP A CA 4
ATOM 6998 C C . ASP A 1 66 ? 20.697 -36.092 11.544 1.00 21.04 66 ASP A C 4
ATOM 6999 O O . ASP A 1 66 ? 21.704 -35.517 11.954 1.00 0.24 66 ASP A O 4
ATOM 7008 N N . GLU A 1 67 ? 20.591 -36.577 10.310 1.00 15.03 67 GLU A N 4
ATOM 7009 C CA . GLU A 1 67 ? 21.679 -36.455 9.347 1.00 31.11 67 GLU A CA 4
ATOM 7010 C C . GLU A 1 67 ? 21.136 -36.223 7.940 1.00 50.23 67 GLU A C 4
ATOM 7011 O O . GLU A 1 67 ? 20.140 -36.827 7.539 1.00 63.43 67 GLU A O 4
ATOM 7023 N N . VAL A 1 68 ? 21.796 -35.345 7.193 1.00 15.43 68 VAL A N 4
ATOM 7024 C CA . VAL A 1 68 ? 21.381 -35.033 5.831 1.00 65.11 68 VAL A CA 4
ATOM 7025 C C . VAL A 1 68 ? 21.243 -36.300 4.995 1.00 4.00 68 VAL A C 4
ATOM 7026 O O . VAL A 1 68 ? 22.207 -37.044 4.811 1.00 42.11 68 VAL A O 4
ATOM 7039 N N . TYR A 1 69 ? 20.038 -36.541 4.490 1.00 32.10 69 TYR A N 4
ATOM 7040 C CA . TYR A 1 69 ? 19.773 -37.720 3.675 1.00 32.14 69 TYR A CA 4
ATOM 7041 C C . TYR A 1 69 ? 19.395 -37.323 2.250 1.00 61.22 69 TYR A C 4
ATOM 7042 O O . TYR A 1 69 ? 19.580 -38.096 1.310 1.00 10.20 69 TYR A O 4
ATOM 7060 N N . ASP A 1 70 ? 18.867 -36.113 2.100 1.00 20.02 70 ASP A N 4
ATOM 7061 C CA . ASP A 1 70 ? 18.465 -35.612 0.791 1.00 33.31 70 ASP A CA 4
ATOM 7062 C C . ASP A 1 70 ? 19.263 -34.366 0.418 1.00 24.14 70 ASP A C 4
ATOM 7063 O O . ASP A 1 70 ? 18.980 -33.270 0.900 1.00 24.10 70 ASP A O 4
ATOM 7072 N N . GLN A 1 71 ? 20.261 -34.545 -0.441 1.00 45.13 71 GLN A N 4
ATOM 7073 C CA . GLN A 1 71 ? 21.101 -33.435 -0.877 1.00 73.34 71 GLN A CA 4
ATOM 7074 C C . GLN A 1 71 ? 20.262 -32.341 -1.528 1.00 44.25 71 GLN A C 4
ATOM 7075 O O . GLN A 1 71 ? 20.664 -31.178 -1.568 1.00 55.10 71 GLN A O 4
ATOM 7089 N N . ARG A 1 72 ? 19.094 -32.720 -2.036 1.00 4.45 72 ARG A N 4
ATOM 7090 C CA . ARG A 1 72 ? 18.199 -31.771 -2.687 1.00 31.14 72 ARG A CA 4
ATOM 7091 C C . ARG A 1 72 ? 17.612 -30.795 -1.672 1.00 3.13 72 ARG A C 4
ATOM 7092 O O . ARG A 1 72 ? 17.517 -29.594 -1.932 1.00 25.45 72 ARG A O 4
ATOM 7113 N N . LEU A 1 73 ? 17.218 -31.317 -0.517 1.00 3.20 73 LEU A N 4
ATOM 7114 C CA . LEU A 1 73 ? 16.638 -30.492 0.538 1.00 51.45 73 LEU A CA 4
ATOM 7115 C C . LEU A 1 73 ? 16.575 -31.258 1.856 1.00 42.22 73 LEU A C 4
ATOM 7116 O O . LEU A 1 73 ? 15.944 -32.311 1.943 1.00 32.31 73 LEU A O 4
ATOM 7132 N N . GLU A 1 74 ? 17.233 -30.721 2.879 1.00 52.14 74 GLU A N 4
ATOM 7133 C CA . GLU A 1 74 ? 17.251 -31.354 4.192 1.00 53.33 74 GLU A CA 4
ATOM 7134 C C . GLU A 1 74 ? 17.704 -30.368 5.265 1.00 31.14 74 GLU A C 4
ATOM 7135 O O . GLU A 1 74 ? 18.249 -29.306 4.958 1.00 54.40 74 GLU A O 4
ATOM 7147 N N . ILE A 1 75 ? 17.475 -30.726 6.524 1.00 62.14 75 ILE A N 4
ATOM 7148 C CA . ILE A 1 75 ? 17.861 -29.875 7.642 1.00 30.31 75 ILE A CA 4
ATOM 7149 C C . ILE A 1 75 ? 18.191 -30.705 8.878 1.00 75.04 75 ILE A C 4
ATOM 7150 O O . ILE A 1 75 ? 17.393 -31.536 9.312 1.00 14.04 75 ILE A O 4
ATOM 7166 N N . SER A 1 76 ? 19.372 -30.473 9.441 1.00 72.03 76 SER A N 4
ATOM 7167 C CA . SER A 1 76 ? 19.810 -31.201 10.627 1.00 2.32 76 SER A CA 4
ATOM 7168 C C . SER A 1 76 ? 18.958 -30.830 11.837 1.00 11.44 76 SER A C 4
ATOM 7169 O O . SER A 1 76 ? 18.616 -29.664 12.034 1.00 13.53 76 SER A O 4
ATOM 7177 N N . ILE A 1 77 ? 18.621 -31.831 12.644 1.00 32.21 77 ILE A N 4
ATOM 7178 C CA . ILE A 1 77 ? 17.811 -31.610 13.835 1.00 42.24 77 ILE A CA 4
ATOM 7179 C C . ILE A 1 77 ? 18.382 -30.480 14.687 1.00 3.30 77 ILE A C 4
ATOM 7180 O O . ILE A 1 77 ? 17.638 -29.723 15.309 1.00 62.34 77 ILE A O 4
ATOM 7196 N N . GLU A 1 78 ? 19.706 -30.374 14.707 1.00 30.11 78 GLU A N 4
ATOM 7197 C CA . GLU A 1 78 ? 20.377 -29.335 15.482 1.00 0.34 78 GLU A CA 4
ATOM 7198 C C . GLU A 1 78 ? 20.191 -27.967 14.833 1.00 42.21 78 GLU A C 4
ATOM 7199 O O . GLU A 1 78 ? 20.034 -26.959 15.519 1.00 45.21 78 GLU A O 4
ATOM 7211 N N . GLU A 1 79 ? 20.210 -27.942 13.503 1.00 34.12 79 GLU A N 4
ATOM 7212 C CA . GLU A 1 79 ? 20.046 -26.698 12.761 1.00 41.22 79 GLU A CA 4
ATOM 7213 C C . GLU A 1 79 ? 18.677 -26.081 13.030 1.00 73.11 79 GLU A C 4
ATOM 7214 O O . GLU A 1 79 ? 18.566 -24.887 13.309 1.00 3.25 79 GLU A O 4
ATOM 7226 N N . ALA A 1 80 ? 17.637 -26.902 12.943 1.00 23.40 80 ALA A N 4
ATOM 7227 C CA . ALA A 1 80 ? 16.274 -26.438 13.178 1.00 41.12 80 ALA A CA 4
ATOM 7228 C C . ALA A 1 80 ? 16.120 -25.887 14.591 1.00 13.05 80 ALA A C 4
ATOM 7229 O O . ALA A 1 80 ? 15.305 -24.995 14.833 1.00 13.31 80 ALA A O 4
ATOM 7236 N N . GLN A 1 81 ? 16.904 -26.421 15.521 1.00 53.33 81 GLN A N 4
ATOM 7237 C CA . GLN A 1 81 ? 16.852 -25.982 16.910 1.00 55.10 81 GLN A CA 4
ATOM 7238 C C . GLN A 1 81 ? 17.397 -24.565 17.053 1.00 65.05 81 GLN A C 4
ATOM 7239 O O . GLN A 1 81 ? 17.038 -23.843 17.983 1.00 13.14 81 GLN A O 4
ATOM 7253 N N . GLY A 1 82 ? 18.266 -24.173 16.127 1.00 10.33 82 GLY A N 4
ATOM 7254 C CA . GLY A 1 82 ? 18.846 -22.844 16.169 1.00 0.41 82 GLY A CA 4
ATOM 7255 C C . GLY A 1 82 ? 17.796 -21.752 16.136 1.00 3.45 82 GLY A C 4
ATOM 7256 O O . GLY A 1 82 ? 17.976 -20.691 16.736 1.00 20.11 82 GLY A O 4
ATOM 7260 N N . ILE A 1 83 ? 16.699 -22.008 15.432 1.00 31.40 83 ILE A N 4
ATOM 7261 C CA . ILE A 1 83 ? 15.616 -21.038 15.324 1.00 1.12 83 ILE A CA 4
ATOM 7262 C C . ILE A 1 83 ? 14.374 -21.515 16.067 1.00 73.35 83 ILE A C 4
ATOM 7263 O O . ILE A 1 83 ? 13.532 -20.712 16.471 1.00 13.12 83 ILE A O 4
ATOM 7279 N N . HIS A 1 84 ? 14.265 -22.828 16.247 1.00 63.03 84 HIS A N 4
ATOM 7280 C CA . HIS A 1 84 ? 13.125 -23.413 16.944 1.00 54.51 84 HIS A CA 4
ATOM 7281 C C . HIS A 1 84 ? 13.472 -24.795 17.488 1.00 12.33 84 HIS A C 4
ATOM 7282 O O . HIS A 1 84 ? 13.414 -25.800 16.780 1.00 53.42 84 HIS A O 4
ATOM 7296 N N . PRO A 1 85 ? 13.845 -24.848 18.775 1.00 51.33 85 PRO A N 4
ATOM 7297 C CA . PRO A 1 85 ? 14.209 -26.102 19.443 1.00 21.45 85 PRO A CA 4
ATOM 7298 C C . PRO A 1 85 ? 13.008 -27.019 19.650 1.00 1.12 85 PRO A C 4
ATOM 7299 O O . PRO A 1 85 ? 13.157 -28.166 20.069 1.00 55.23 85 PRO A O 4
ATOM 7310 N N . GLU A 1 86 ? 11.818 -26.506 19.352 1.00 11.24 86 GLU A N 4
ATOM 7311 C CA . GLU A 1 86 ? 10.592 -27.280 19.506 1.00 2.30 86 GLU A CA 4
ATOM 7312 C C . GLU A 1 86 ? 10.473 -28.335 18.410 1.00 54.33 86 GLU A C 4
ATOM 7313 O O . GLU A 1 86 ? 9.735 -29.310 18.550 1.00 72.01 86 GLU A O 4
ATOM 7325 N N . TYR A 1 87 ? 11.207 -28.133 17.322 1.00 13.33 87 TYR A N 4
ATOM 7326 C CA . TYR A 1 87 ? 11.182 -29.065 16.200 1.00 62.40 87 TYR A CA 4
ATOM 7327 C C . TYR A 1 87 ? 11.531 -30.477 16.658 1.00 30.01 87 TYR A C 4
ATOM 7328 O O . TYR A 1 87 ? 11.850 -30.703 17.825 1.00 64.21 87 TYR A O 4
ATOM 7346 N N . MET A 1 88 ? 11.467 -31.426 15.729 1.00 30.33 88 MET A N 4
ATOM 7347 C CA . MET A 1 88 ? 11.779 -32.817 16.036 1.00 15.53 88 MET A CA 4
ATOM 7348 C C . MET A 1 88 ? 12.025 -33.613 14.758 1.00 10.42 88 MET A C 4
ATOM 7349 O O . MET A 1 88 ? 11.399 -33.363 13.729 1.00 24.25 88 MET A O 4
ATOM 7363 N N . VAL A 1 89 ? 12.941 -34.575 14.833 1.00 2.14 89 VAL A N 4
ATOM 7364 C CA . VAL A 1 89 ? 13.269 -35.408 13.682 1.00 32.25 89 VAL A CA 4
ATOM 7365 C C . VAL A 1 89 ? 12.012 -36.010 13.064 1.00 31.51 89 VAL A C 4
ATOM 7366 O O . VAL A 1 89 ? 11.257 -36.718 13.730 1.00 22.02 89 VAL A O 4
ATOM 7379 N N . GLY A 1 90 ? 11.792 -35.725 11.784 1.00 61.31 90 GLY A N 4
ATOM 7380 C CA . GLY A 1 90 ? 10.627 -36.246 11.097 1.00 5.34 90 GLY A CA 4
ATOM 7381 C C . GLY A 1 90 ? 9.667 -35.152 10.669 1.00 73.20 90 GLY A C 4
ATOM 7382 O O . GLY A 1 90 ? 8.829 -35.360 9.792 1.00 73.05 90 GLY A O 4
ATOM 7386 N N . ASP A 1 91 ? 9.790 -33.985 11.291 1.00 14.12 91 ASP A N 4
ATOM 7387 C CA . ASP A 1 91 ? 8.927 -32.854 10.971 1.00 22.15 91 ASP A CA 4
ATOM 7388 C C . ASP A 1 91 ? 9.509 -32.034 9.823 1.00 32.31 91 ASP A C 4
ATOM 7389 O O . ASP A 1 91 ? 10.467 -32.450 9.173 1.00 53.31 91 ASP A O 4
ATOM 7398 N N . VAL A 1 92 ? 8.922 -30.867 9.580 1.00 31.51 92 VAL A N 4
ATOM 7399 C CA . VAL A 1 92 ? 9.381 -29.988 8.512 1.00 42.33 92 VAL A CA 4
ATOM 7400 C C . VAL A 1 92 ? 9.554 -28.557 9.012 1.00 75.52 92 VAL A C 4
ATOM 7401 O O . VAL A 1 92 ? 8.743 -28.060 9.793 1.00 53.31 92 VAL A O 4
ATOM 7414 N N . VAL A 1 93 ? 10.616 -27.902 8.556 1.00 53.22 93 VAL A N 4
ATOM 7415 C CA . VAL A 1 93 ? 10.896 -26.527 8.956 1.00 1.40 93 VAL A CA 4
ATOM 7416 C C . VAL A 1 93 ? 10.822 -25.582 7.762 1.00 13.54 93 VAL A C 4
ATOM 7417 O O . VAL A 1 93 ? 11.309 -25.899 6.676 1.00 42.32 93 VAL A O 4
ATOM 7430 N N . GLU A 1 94 ? 10.211 -24.420 7.970 1.00 63.33 94 GLU A N 4
ATOM 7431 C CA . GLU A 1 94 ? 10.075 -23.428 6.910 1.00 13.04 94 GLU A CA 4
ATOM 7432 C C . GLU A 1 94 ? 10.985 -22.230 7.166 1.00 14.14 94 GLU A C 4
ATOM 7433 O O . GLU A 1 94 ? 10.766 -21.460 8.101 1.00 22.33 94 GLU A O 4
ATOM 7445 N N . ILE A 1 95 ? 12.005 -22.079 6.327 1.00 43.41 95 ILE A N 4
ATOM 7446 C CA . ILE A 1 95 ? 12.947 -20.975 6.462 1.00 24.11 95 ILE A CA 4
ATOM 7447 C C . ILE A 1 95 ? 12.816 -19.996 5.300 1.00 51.42 95 ILE A C 4
ATOM 7448 O O . ILE A 1 95 ? 12.653 -20.401 4.150 1.00 43.44 95 ILE A O 4
ATOM 7464 N N . GLU A 1 96 ? 12.888 -18.706 5.610 1.00 15.41 96 GLU A N 4
ATOM 7465 C CA . GLU A 1 96 ? 12.778 -17.668 4.590 1.00 4.20 96 GLU A CA 4
ATOM 7466 C C . GLU A 1 96 ? 13.771 -17.912 3.457 1.00 3.25 96 GLU A C 4
ATOM 7467 O O . GLU A 1 96 ? 14.978 -18.001 3.683 1.00 21.32 96 GLU A O 4
ATOM 7479 N N . VAL A 1 97 ? 13.253 -18.018 2.238 1.00 52.41 97 VAL A N 4
ATOM 7480 C CA . VAL A 1 97 ? 14.092 -18.251 1.068 1.00 41.24 97 VAL A CA 4
ATOM 7481 C C . VAL A 1 97 ? 13.728 -17.302 -0.067 1.00 64.02 97 VAL A C 4
ATOM 7482 O O . VAL A 1 97 ? 14.256 -17.409 -1.175 1.00 40.42 97 VAL A O 4
ATOM 7495 N N . THR A 1 98 ? 12.821 -16.371 0.214 1.00 74.11 98 THR A N 4
ATOM 7496 C CA . THR A 1 98 ? 12.385 -15.402 -0.784 1.00 21.42 98 THR A CA 4
ATOM 7497 C C . THR A 1 98 ? 13.495 -14.410 -1.107 1.00 23.55 98 THR A C 4
ATOM 7498 O O . THR A 1 98 ? 14.226 -13.950 -0.230 1.00 72.05 98 THR A O 4
ATOM 7509 N N . PRO A 1 99 ? 13.626 -14.068 -2.398 1.00 61.42 99 PRO A N 4
ATOM 7510 C CA . PRO A 1 99 ? 14.645 -13.124 -2.868 1.00 22.35 99 PRO A CA 4
ATOM 7511 C C . PRO A 1 99 ? 14.363 -11.695 -2.417 1.00 21.13 99 PRO A C 4
ATOM 7512 O O . PRO A 1 99 ? 13.241 -11.364 -2.031 1.00 4.33 99 PRO A O 4
ATOM 7523 N N . LYS A 1 100 ? 15.388 -10.850 -2.468 1.00 1.34 100 LYS A N 4
ATOM 7524 C CA . LYS A 1 100 ? 15.251 -9.456 -2.066 1.00 31.23 100 LYS A CA 4
ATOM 7525 C C . LYS A 1 100 ? 14.514 -8.652 -3.133 1.00 11.53 100 LYS A C 4
ATOM 7526 O O . LYS A 1 100 ? 14.212 -7.475 -2.939 1.00 43.02 100 LYS A O 4
ATOM 7545 N N . ASP A 1 101 ? 14.227 -9.296 -4.259 1.00 23.32 101 ASP A N 4
ATOM 7546 C CA . ASP A 1 101 ? 13.522 -8.642 -5.356 1.00 41.13 101 ASP A CA 4
ATOM 7547 C C . ASP A 1 101 ? 12.096 -9.170 -5.478 1.00 43.12 101 ASP A C 4
ATOM 7548 O O . ASP A 1 101 ? 11.375 -8.828 -6.416 1.00 15.43 101 ASP A O 4
ATOM 7557 N N . PHE A 1 102 ? 11.697 -10.006 -4.526 1.00 61.52 102 PHE A N 4
ATOM 7558 C CA . PHE A 1 102 ? 10.358 -10.583 -4.528 1.00 41.25 102 PHE A CA 4
ATOM 7559 C C . PHE A 1 102 ? 9.319 -9.547 -4.111 1.00 61.03 102 PHE A C 4
ATOM 7560 O O . PHE A 1 102 ? 8.130 -9.695 -4.395 1.00 73.03 102 PHE A O 4
ATOM 7577 N N . GLY A 1 103 ? 9.776 -8.498 -3.433 1.00 33.20 103 GLY A N 4
ATOM 7578 C CA . GLY A 1 103 ? 8.873 -7.453 -2.988 1.00 14.33 103 GLY A CA 4
ATOM 7579 C C . GLY A 1 103 ? 7.987 -6.935 -4.104 1.00 14.11 103 GLY A C 4
ATOM 7580 O O . GLY A 1 103 ? 6.766 -6.874 -3.958 1.00 52.21 103 GLY A O 4
ATOM 7584 N N . ARG A 1 104 ? 8.602 -6.563 -5.221 1.00 11.41 104 ARG A N 4
ATOM 7585 C CA . ARG A 1 104 ? 7.861 -6.046 -6.366 1.00 21.11 104 ARG A CA 4
ATOM 7586 C C . ARG A 1 104 ? 7.218 -7.183 -7.155 1.00 54.21 104 ARG A C 4
ATOM 7587 O O . ARG A 1 104 ? 6.087 -7.063 -7.625 1.00 35.02 104 ARG A O 4
ATOM 7608 N N . ILE A 1 105 ? 7.947 -8.285 -7.296 1.00 74.15 105 ILE A N 4
ATOM 7609 C CA . ILE A 1 105 ? 7.448 -9.443 -8.027 1.00 51.42 105 ILE A CA 4
ATOM 7610 C C . ILE A 1 105 ? 6.133 -9.941 -7.436 1.00 31.22 105 ILE A C 4
ATOM 7611 O O . ILE A 1 105 ? 5.261 -10.424 -8.158 1.00 32.23 105 ILE A O 4
ATOM 7627 N N . ALA A 1 106 ? 5.999 -9.819 -6.120 1.00 52.13 106 ALA A N 4
ATOM 7628 C CA . ALA A 1 106 ? 4.790 -10.254 -5.432 1.00 0.32 106 ALA A CA 4
ATOM 7629 C C . ALA A 1 106 ? 3.547 -9.633 -6.062 1.00 11.13 106 ALA A C 4
ATOM 7630 O O . ALA A 1 106 ? 2.567 -10.326 -6.335 1.00 42.22 106 ALA A O 4
ATOM 7637 N N . ALA A 1 107 ? 3.595 -8.324 -6.289 1.00 54.24 107 ALA A N 4
ATOM 7638 C CA . ALA A 1 107 ? 2.472 -7.612 -6.887 1.00 40.42 107 ALA A CA 4
ATOM 7639 C C . ALA A 1 107 ? 2.348 -7.932 -8.372 1.00 61.51 107 ALA A C 4
ATOM 7640 O O . ALA A 1 107 ? 1.243 -8.071 -8.895 1.00 62.23 107 ALA A O 4
ATOM 7647 N N . GLN A 1 108 ? 3.488 -8.048 -9.046 1.00 63.24 108 GLN A N 4
ATOM 7648 C CA . GLN A 1 108 ? 3.505 -8.350 -10.472 1.00 24.31 108 GLN A CA 4
ATOM 7649 C C . GLN A 1 108 ? 2.905 -9.726 -10.744 1.00 33.31 108 GLN A C 4
ATOM 7650 O O . GLN A 1 108 ? 2.317 -9.961 -11.800 1.00 5.33 108 GLN A O 4
ATOM 7664 N N . THR A 1 109 ? 3.056 -10.632 -9.783 1.00 14.35 109 THR A N 4
ATOM 7665 C CA . THR A 1 109 ? 2.531 -11.985 -9.919 1.00 1.22 109 THR A CA 4
ATOM 7666 C C . THR A 1 109 ? 1.063 -12.048 -9.512 1.00 5.53 109 THR A C 4
ATOM 7667 O O . THR A 1 109 ? 0.295 -12.849 -10.045 1.00 22.25 109 THR A O 4
ATOM 7678 N N . ALA A 1 110 ? 0.681 -11.199 -8.564 1.00 1.34 110 ALA A N 4
ATOM 7679 C CA . ALA A 1 110 ? -0.696 -11.158 -8.086 1.00 65.20 110 ALA A CA 4
ATOM 7680 C C . ALA A 1 110 ? -1.598 -10.429 -9.077 1.00 34.15 110 ALA A C 4
ATOM 7681 O O . ALA A 1 110 ? -2.754 -10.806 -9.274 1.00 63.40 110 ALA A O 4
ATOM 7688 N N . LYS A 1 111 ? -1.064 -9.382 -9.697 1.00 4.43 111 LYS A N 4
ATOM 7689 C CA . LYS A 1 111 ? -1.820 -8.600 -10.667 1.00 13.33 111 LYS A CA 4
ATOM 7690 C C . LYS A 1 111 ? -2.050 -9.397 -11.948 1.00 33.32 111 LYS A C 4
ATOM 7691 O O . LYS A 1 111 ? -3.086 -9.259 -12.597 1.00 3.05 111 LYS A O 4
ATOM 7710 N N . GLN A 1 112 ? -1.077 -10.229 -12.304 1.00 52.54 112 GLN A N 4
ATOM 7711 C CA . GLN A 1 112 ? -1.175 -11.048 -13.507 1.00 10.21 112 GLN A CA 4
ATOM 7712 C C . GLN A 1 112 ? -2.126 -12.220 -13.291 1.00 0.31 112 GLN A C 4
ATOM 7713 O O . GLN A 1 112 ? -2.800 -12.666 -14.220 1.00 14.34 112 GLN A O 4
ATOM 7727 N N . VAL A 1 113 ? -2.179 -12.715 -12.059 1.00 42.44 113 VAL A N 4
ATOM 7728 C CA . VAL A 1 113 ? -3.049 -13.836 -11.720 1.00 53.54 113 VAL A CA 4
ATOM 7729 C C . VAL A 1 113 ? -4.505 -13.394 -11.635 1.00 33.44 113 VAL A C 4
ATOM 7730 O O . VAL A 1 113 ? -5.372 -13.939 -12.319 1.00 10.35 113 VAL A O 4
ATOM 7743 N N . VAL A 1 114 ? -4.768 -12.402 -10.791 1.00 62.31 114 VAL A N 4
ATOM 7744 C CA . VAL A 1 114 ? -6.120 -11.885 -10.617 1.00 44.31 114 VAL A CA 4
ATOM 7745 C C . VAL A 1 114 ? -6.713 -11.435 -11.948 1.00 24.40 114 VAL A C 4
ATOM 7746 O O . VAL A 1 114 ? -7.898 -11.639 -12.214 1.00 43.44 114 VAL A O 4
ATOM 7759 N N . THR A 1 115 ? -5.879 -10.822 -12.784 1.00 11.13 115 THR A N 4
ATOM 7760 C CA . THR A 1 115 ? -6.320 -10.344 -14.088 1.00 33.11 115 THR A CA 4
ATOM 7761 C C . THR A 1 115 ? -6.578 -11.505 -15.041 1.00 25.41 115 THR A C 4
ATOM 7762 O O . THR A 1 115 ? -7.411 -11.406 -15.942 1.00 0.53 115 THR A O 4
ATOM 7773 N N . GLN A 1 116 ? -5.860 -12.604 -14.836 1.00 72.25 116 GLN A N 4
ATOM 7774 C CA . GLN A 1 116 ? -6.013 -13.784 -15.680 1.00 54.01 116 GLN A CA 4
ATOM 7775 C C . GLN A 1 116 ? -7.335 -14.489 -15.394 1.00 61.15 116 GLN A C 4
ATOM 7776 O O . GLN A 1 116 ? -8.098 -14.795 -16.311 1.00 62.10 116 GLN A O 4
ATOM 7790 N N . ARG A 1 117 ? -7.600 -14.745 -14.117 1.00 54.30 117 ARG A N 4
ATOM 7791 C CA . ARG A 1 117 ? -8.829 -15.416 -13.711 1.00 0.51 117 ARG A CA 4
ATOM 7792 C C . ARG A 1 117 ? -10.053 -14.679 -14.246 1.00 2.44 117 ARG A C 4
ATOM 7793 O O . ARG A 1 117 ? -11.098 -15.282 -14.488 1.00 12.00 117 ARG A O 4
ATOM 7814 N N . VAL A 1 118 ? -9.916 -13.369 -14.428 1.00 41.12 118 VAL A N 4
ATOM 7815 C CA . VAL A 1 118 ? -11.010 -12.550 -14.935 1.00 4.21 118 VAL A CA 4
ATOM 7816 C C . VAL A 1 118 ? -11.451 -13.015 -16.318 1.00 14.31 118 VAL A C 4
ATOM 7817 O O . VAL A 1 118 ? -12.634 -13.262 -16.553 1.00 21.50 118 VAL A O 4
ATOM 7830 N N . ARG A 1 119 ? -10.491 -13.134 -17.230 1.00 45.44 119 ARG A N 4
ATOM 7831 C CA . ARG A 1 119 ? -10.781 -13.570 -18.591 1.00 54.32 119 ARG A CA 4
ATOM 7832 C C . ARG A 1 119 ? -11.520 -14.906 -18.588 1.00 31.42 119 ARG A C 4
ATOM 7833 O O . ARG A 1 119 ? -12.541 -15.062 -19.257 1.00 55.43 119 ARG A O 4
ATOM 7854 N N . GLU A 1 120 ? -10.995 -15.865 -17.831 1.00 3.12 120 GLU A N 4
ATOM 7855 C CA . GLU A 1 120 ? -11.604 -17.187 -17.744 1.00 33.03 120 GLU A CA 4
ATOM 7856 C C . GLU A 1 120 ? -12.995 -17.104 -17.122 1.00 32.20 120 GLU A C 4
ATOM 7857 O O . GLU A 1 120 ? -13.950 -17.689 -17.633 1.00 44.34 120 GLU A O 4
ATOM 7869 N N . ALA A 1 121 ? -13.101 -16.375 -16.016 1.00 41.02 121 ALA A N 4
ATOM 7870 C CA . ALA A 1 121 ? -14.374 -16.214 -15.325 1.00 30.52 121 ALA A CA 4
ATOM 7871 C C . ALA A 1 121 ? -15.449 -15.686 -16.270 1.00 21.14 121 ALA A C 4
ATOM 7872 O O . ALA A 1 121 ? -16.539 -16.250 -16.361 1.00 23.24 121 ALA A O 4
ATOM 7879 N N . GLU A 1 122 ? -15.133 -14.601 -16.971 1.00 33.52 122 GLU A N 4
ATOM 7880 C CA . GLU A 1 122 ? -16.074 -13.997 -17.908 1.00 11.20 122 GLU A CA 4
ATOM 7881 C C . GLU A 1 122 ? -16.271 -14.889 -19.131 1.00 55.40 122 GLU A C 4
ATOM 7882 O O . GLU A 1 122 ? -17.348 -14.914 -19.726 1.00 21.30 122 GLU A O 4
ATOM 7894 N N . ARG A 1 123 ? -15.223 -15.618 -19.500 1.00 41.24 123 ARG A N 4
ATOM 7895 C CA . ARG A 1 123 ? -15.280 -16.509 -20.652 1.00 72.40 123 ARG A CA 4
ATOM 7896 C C . ARG A 1 123 ? -16.404 -17.528 -20.497 1.00 72.21 123 ARG A C 4
ATOM 7897 O O . ARG A 1 123 ? -17.065 -17.890 -21.468 1.00 44.14 123 ARG A O 4
ATOM 7918 N N . GLY A 1 124 ? -16.614 -17.988 -19.266 1.00 5.13 124 GLY A N 4
ATOM 7919 C CA . GLY A 1 124 ? -17.658 -18.962 -19.006 1.00 42.31 124 GLY A CA 4
ATOM 7920 C C . GLY A 1 124 ? -17.891 -19.179 -17.524 1.00 72.23 124 GLY A C 4
ATOM 7921 O O . GLY A 1 124 ? -17.364 -20.124 -16.938 1.00 21.50 124 GLY A O 4
ATOM 7925 N N . MET A 1 1 ? 0.547 3.273 -6.600 1.00 15.44 1 MET A N 5
ATOM 7926 C CA . MET A 1 1 ? -0.527 2.354 -6.241 1.00 3.31 1 MET A CA 5
ATOM 7927 C C . MET A 1 1 ? 0.020 0.955 -5.976 1.00 74.14 1 MET A C 5
ATOM 7928 O O . MET A 1 1 ? 0.352 0.221 -6.908 1.00 71.53 1 MET A O 5
ATOM 7942 N N . SER A 1 2 ? 0.111 0.591 -4.701 1.00 74.23 2 SER A N 5
ATOM 7943 C CA . SER A 1 2 ? 0.623 -0.718 -4.314 1.00 34.35 2 SER A CA 5
ATOM 7944 C C . SER A 1 2 ? -0.503 -1.610 -3.796 1.00 3.11 2 SER A C 5
ATOM 7945 O O . SER A 1 2 ? -1.624 -1.151 -3.583 1.00 53.21 2 SER A O 5
ATOM 7953 N N . SER A 1 3 ? -0.193 -2.887 -3.595 1.00 72.01 3 SER A N 5
ATOM 7954 C CA . SER A 1 3 ? -1.177 -3.845 -3.106 1.00 24.41 3 SER A CA 5
ATOM 7955 C C . SER A 1 3 ? -2.429 -3.831 -3.979 1.00 2.44 3 SER A C 5
ATOM 7956 O O . SER A 1 3 ? -3.545 -3.977 -3.483 1.00 21.24 3 SER A O 5
ATOM 7964 N N . GLU A 1 4 ? -2.232 -3.655 -5.282 1.00 74.53 4 GLU A N 5
ATOM 7965 C CA . GLU A 1 4 ? -3.343 -3.623 -6.225 1.00 44.43 4 GLU A CA 5
ATOM 7966 C C . GLU A 1 4 ? -4.090 -4.953 -6.232 1.00 72.00 4 GLU A C 5
ATOM 7967 O O . GLU A 1 4 ? -5.303 -4.996 -6.443 1.00 41.22 4 GLU A O 5
ATOM 7979 N N . LEU A 1 5 ? -3.358 -6.037 -6.002 1.00 43.24 5 LEU A N 5
ATOM 7980 C CA . LEU A 1 5 ? -3.949 -7.371 -5.981 1.00 13.32 5 LEU A CA 5
ATOM 7981 C C . LEU A 1 5 ? -5.121 -7.431 -5.007 1.00 63.44 5 LEU A C 5
ATOM 7982 O O . LEU A 1 5 ? -6.106 -8.131 -5.248 1.00 51.25 5 LEU A O 5
ATOM 7998 N N . LEU A 1 6 ? -5.010 -6.693 -3.909 1.00 10.52 6 LEU A N 5
ATOM 7999 C CA . LEU A 1 6 ? -6.062 -6.661 -2.899 1.00 13.21 6 LEU A CA 5
ATOM 8000 C C . LEU A 1 6 ? -7.379 -6.179 -3.499 1.00 51.12 6 LEU A C 5
ATOM 8001 O O . LEU A 1 6 ? -8.398 -6.865 -3.419 1.00 73.12 6 LEU A O 5
ATOM 8017 N N . ASP A 1 7 ? -7.350 -4.995 -4.102 1.00 4.52 7 ASP A N 5
ATOM 8018 C CA . ASP A 1 7 ? -8.540 -4.422 -4.720 1.00 25.12 7 ASP A CA 5
ATOM 8019 C C . ASP A 1 7 ? -9.029 -5.295 -5.871 1.00 33.21 7 ASP A C 5
ATOM 8020 O O . ASP A 1 7 ? -10.221 -5.330 -6.174 1.00 24.02 7 ASP A O 5
ATOM 8029 N N . ALA A 1 8 ? -8.100 -5.999 -6.509 1.00 74.43 8 ALA A N 5
ATOM 8030 C CA . ALA A 1 8 ? -8.436 -6.872 -7.627 1.00 44.45 8 ALA A CA 5
ATOM 8031 C C . ALA A 1 8 ? -9.469 -7.916 -7.216 1.00 72.11 8 ALA A C 5
ATOM 8032 O O . ALA A 1 8 ? -10.516 -8.051 -7.851 1.00 71.43 8 ALA A O 5
ATOM 8039 N N . LEU A 1 9 ? -9.168 -8.652 -6.153 1.00 65.10 9 LEU A N 5
ATOM 8040 C CA . LEU A 1 9 ? -10.070 -9.686 -5.657 1.00 30.43 9 LEU A CA 5
ATOM 8041 C C . LEU A 1 9 ? -11.456 -9.111 -5.379 1.00 2.51 9 LEU A C 5
ATOM 8042 O O . LEU A 1 9 ? -12.472 -9.748 -5.660 1.00 14.11 9 LEU A O 5
ATOM 8058 N N . THR A 1 10 ? -11.490 -7.902 -4.827 1.00 42.42 10 THR A N 5
ATOM 8059 C CA . THR A 1 10 ? -12.749 -7.241 -4.513 1.00 45.22 10 THR A CA 5
ATOM 8060 C C . THR A 1 10 ? -13.586 -7.025 -5.769 1.00 33.22 10 THR A C 5
ATOM 8061 O O . THR A 1 10 ? -14.800 -7.228 -5.759 1.00 71.53 10 THR A O 5
ATOM 8072 N N . ILE A 1 11 ? -12.929 -6.611 -6.848 1.00 32.10 11 ILE A N 5
ATOM 8073 C CA . ILE A 1 11 ? -13.613 -6.371 -8.112 1.00 21.23 11 ILE A CA 5
ATOM 8074 C C . ILE A 1 11 ? -14.293 -7.638 -8.619 1.00 62.33 11 ILE A C 5
ATOM 8075 O O . ILE A 1 11 ? -15.357 -7.579 -9.239 1.00 65.32 11 ILE A O 5
ATOM 8091 N N . LEU A 1 12 ? -13.675 -8.782 -8.352 1.00 75.15 12 LEU A N 5
ATOM 8092 C CA . LEU A 1 12 ? -14.222 -10.065 -8.779 1.00 35.45 12 LEU A CA 5
ATOM 8093 C C . LEU A 1 12 ? -15.512 -10.384 -8.033 1.00 52.41 12 LEU A C 5
ATOM 8094 O O . LEU A 1 12 ? -16.370 -11.106 -8.538 1.00 23.30 12 LEU A O 5
ATOM 8110 N N . GLU A 1 13 ? -15.643 -9.837 -6.828 1.00 2.20 13 GLU A N 5
ATOM 8111 C CA . GLU A 1 13 ? -16.831 -10.062 -6.012 1.00 73.44 13 GLU A CA 5
ATOM 8112 C C . GLU A 1 13 ? -18.093 -9.643 -6.761 1.00 24.32 13 GLU A C 5
ATOM 8113 O O . GLU A 1 13 ? -19.165 -10.214 -6.565 1.00 32.15 13 GLU A O 5
ATOM 8125 N N . LYS A 1 14 ? -17.957 -8.638 -7.621 1.00 41.41 14 LYS A N 5
ATOM 8126 C CA . LYS A 1 14 ? -19.084 -8.141 -8.401 1.00 53.15 14 LYS A CA 5
ATOM 8127 C C . LYS A 1 14 ? -19.705 -9.257 -9.232 1.00 32.03 14 LYS A C 5
ATOM 8128 O O . LYS A 1 14 ? -20.877 -9.188 -9.603 1.00 33.02 14 LYS A O 5
ATOM 8147 N N . GLU A 1 15 ? -18.914 -10.286 -9.520 1.00 31.13 15 GLU A N 5
ATOM 8148 C CA . GLU A 1 15 ? -19.389 -11.418 -10.308 1.00 10.21 15 GLU A CA 5
ATOM 8149 C C . GLU A 1 15 ? -19.995 -12.491 -9.407 1.00 74.31 15 GLU A C 5
ATOM 8150 O O . GLU A 1 15 ? -19.375 -12.925 -8.435 1.00 23.34 15 GLU A O 5
ATOM 8162 N N . LYS A 1 16 ? -21.210 -12.915 -9.737 1.00 54.02 16 LYS A N 5
ATOM 8163 C CA . LYS A 1 16 ? -21.901 -13.937 -8.961 1.00 15.32 16 LYS A CA 5
ATOM 8164 C C . LYS A 1 16 ? -21.379 -15.328 -9.307 1.00 60.10 16 LYS A C 5
ATOM 8165 O O . LYS A 1 16 ? -21.098 -15.626 -10.466 1.00 20.10 16 LYS A O 5
ATOM 8184 N N . GLY A 1 17 ? -21.253 -16.178 -8.291 1.00 53.14 17 GLY A N 5
ATOM 8185 C CA . GLY A 1 17 ? -20.766 -17.527 -8.508 1.00 1.24 17 GLY A CA 5
ATOM 8186 C C . GLY A 1 17 ? -19.255 -17.592 -8.592 1.00 24.31 17 GLY A C 5
ATOM 8187 O O . GLY A 1 17 ? -18.687 -18.646 -8.882 1.00 30.33 17 GLY A O 5
ATOM 8191 N N . ILE A 1 18 ? -18.601 -16.463 -8.339 1.00 51.44 18 ILE A N 5
ATOM 8192 C CA . ILE A 1 18 ? -17.146 -16.396 -8.388 1.00 32.50 18 ILE A CA 5
ATOM 8193 C C . ILE A 1 18 ? -16.561 -16.142 -7.002 1.00 3.32 18 ILE A C 5
ATOM 8194 O O . ILE A 1 18 ? -16.487 -15.000 -6.549 1.00 25.41 18 ILE A O 5
ATOM 8210 N N . SER A 1 19 ? -16.144 -17.215 -6.335 1.00 72.20 19 SER A N 5
ATOM 8211 C CA . SER A 1 19 ? -15.567 -17.108 -5.001 1.00 5.03 19 SER A CA 5
ATOM 8212 C C . SER A 1 19 ? -14.117 -16.641 -5.072 1.00 10.11 19 SER A C 5
ATOM 8213 O O . SER A 1 19 ? -13.267 -17.303 -5.671 1.00 55.41 19 SER A O 5
ATOM 8221 N N . LYS A 1 20 ? -13.839 -15.496 -4.457 1.00 21.45 20 LYS A N 5
ATOM 8222 C CA . LYS A 1 20 ? -12.492 -14.939 -4.448 1.00 74.43 20 LYS A CA 5
ATOM 8223 C C . LYS A 1 20 ? -11.561 -15.779 -3.581 1.00 44.01 20 LYS A C 5
ATOM 8224 O O . LYS A 1 20 ? -10.341 -15.728 -3.733 1.00 62.25 20 LYS A O 5
ATOM 8243 N N . GLU A 1 21 ? -12.145 -16.554 -2.671 1.00 64.52 21 GLU A N 5
ATOM 8244 C CA . GLU A 1 21 ? -11.367 -17.407 -1.781 1.00 11.33 21 GLU A CA 5
ATOM 8245 C C . GLU A 1 21 ? -10.427 -18.309 -2.575 1.00 34.03 21 GLU A C 5
ATOM 8246 O O . GLU A 1 21 ? -9.301 -18.575 -2.153 1.00 42.53 21 GLU A O 5
ATOM 8258 N N . ILE A 1 22 ? -10.898 -18.777 -3.726 1.00 11.12 22 ILE A N 5
ATOM 8259 C CA . ILE A 1 22 ? -10.101 -19.649 -4.579 1.00 52.11 22 ILE A CA 5
ATOM 8260 C C . ILE A 1 22 ? -9.071 -18.851 -5.372 1.00 5.14 22 ILE A C 5
ATOM 8261 O O . ILE A 1 22 ? -8.038 -19.384 -5.780 1.00 62.02 22 ILE A O 5
ATOM 8277 N N . ILE A 1 23 ? -9.358 -17.571 -5.583 1.00 13.43 23 ILE A N 5
ATOM 8278 C CA . ILE A 1 23 ? -8.455 -16.699 -6.325 1.00 72.34 23 ILE A CA 5
ATOM 8279 C C . ILE A 1 23 ? -7.132 -16.522 -5.586 1.00 55.40 23 ILE A C 5
ATOM 8280 O O . ILE A 1 23 ? -6.063 -16.550 -6.194 1.00 31.34 23 ILE A O 5
ATOM 8296 N N . ILE A 1 24 ? -7.214 -16.343 -4.272 1.00 51.31 24 ILE A N 5
ATOM 8297 C CA . ILE A 1 24 ? -6.024 -16.165 -3.450 1.00 74.21 24 ILE A CA 5
ATOM 8298 C C . ILE A 1 24 ? -5.023 -17.292 -3.681 1.00 44.54 24 ILE A C 5
ATOM 8299 O O . ILE A 1 24 ? -3.813 -17.071 -3.672 1.00 32.23 24 ILE A O 5
ATOM 8315 N N . GLU A 1 25 ? -5.538 -18.500 -3.891 1.00 72.53 25 GLU A N 5
ATOM 8316 C CA . GLU A 1 25 ? -4.688 -19.661 -4.126 1.00 43.13 25 GLU A CA 5
ATOM 8317 C C . GLU A 1 25 ? -4.009 -19.572 -5.489 1.00 2.50 25 GLU A C 5
ATOM 8318 O O . GLU A 1 25 ? -2.914 -20.098 -5.684 1.00 34.42 25 GLU A O 5
ATOM 8330 N N . ALA A 1 26 ? -4.668 -18.902 -6.430 1.00 1.41 26 ALA A N 5
ATOM 8331 C CA . ALA A 1 26 ? -4.128 -18.742 -7.774 1.00 44.13 26 ALA A CA 5
ATOM 8332 C C . ALA A 1 26 ? -2.818 -17.962 -7.750 1.00 13.13 26 ALA A C 5
ATOM 8333 O O . ALA A 1 26 ? -1.828 -18.374 -8.357 1.00 24.00 26 ALA A O 5
ATOM 8340 N N . ILE A 1 27 ? -2.818 -16.835 -7.047 1.00 44.10 27 ILE A N 5
ATOM 8341 C CA . ILE A 1 27 ? -1.629 -15.998 -6.944 1.00 13.45 27 ILE A CA 5
ATOM 8342 C C . ILE A 1 27 ? -0.478 -16.757 -6.292 1.00 13.44 27 ILE A C 5
ATOM 8343 O O . ILE A 1 27 ? 0.644 -16.757 -6.798 1.00 54.42 27 ILE A O 5
ATOM 8359 N N . GLU A 1 28 ? -0.765 -17.404 -5.166 1.00 54.21 28 GLU A N 5
ATOM 8360 C CA . GLU A 1 28 ? 0.247 -18.167 -4.445 1.00 54.51 28 GLU A CA 5
ATOM 8361 C C . GLU A 1 28 ? 0.924 -19.178 -5.366 1.00 43.41 28 GLU A C 5
ATOM 8362 O O . GLU A 1 28 ? 2.142 -19.155 -5.541 1.00 43.02 28 GLU A O 5
ATOM 8374 N N . ALA A 1 29 ? 0.125 -20.064 -5.951 1.00 30.04 29 ALA A N 5
ATOM 8375 C CA . ALA A 1 29 ? 0.646 -21.082 -6.856 1.00 12.54 29 ALA A CA 5
ATOM 8376 C C . ALA A 1 29 ? 1.512 -20.458 -7.944 1.00 13.03 29 ALA A C 5
ATOM 8377 O O . ALA A 1 29 ? 2.452 -21.081 -8.436 1.00 61.31 29 ALA A O 5
ATOM 8384 N N . ALA A 1 30 ? 1.186 -19.225 -8.319 1.00 53.23 30 ALA A N 5
ATOM 8385 C CA . ALA A 1 30 ? 1.935 -18.517 -9.350 1.00 23.45 30 ALA A CA 5
ATOM 8386 C C . ALA A 1 30 ? 3.305 -18.086 -8.835 1.00 61.02 30 ALA A C 5
ATOM 8387 O O . ALA A 1 30 ? 4.324 -18.309 -9.490 1.00 51.44 30 ALA A O 5
ATOM 8394 N N . LEU A 1 31 ? 3.323 -17.470 -7.658 1.00 5.35 31 LEU A N 5
ATOM 8395 C CA . LEU A 1 31 ? 4.568 -17.007 -7.056 1.00 1.23 31 LEU A CA 5
ATOM 8396 C C . LEU A 1 31 ? 5.537 -18.168 -6.848 1.00 21.11 31 LEU A C 5
ATOM 8397 O O . LEU A 1 31 ? 6.696 -18.103 -7.257 1.00 34.51 31 LEU A O 5
ATOM 8413 N N . ILE A 1 32 ? 5.051 -19.229 -6.212 1.00 24.45 32 ILE A N 5
ATOM 8414 C CA . ILE A 1 32 ? 5.873 -20.404 -5.953 1.00 71.03 32 ILE A CA 5
ATOM 8415 C C . ILE A 1 32 ? 6.412 -20.996 -7.251 1.00 24.23 32 ILE A C 5
ATOM 8416 O O . ILE A 1 32 ? 7.570 -21.407 -7.324 1.00 63.05 32 ILE A O 5
ATOM 8432 N N . SER A 1 33 ? 5.564 -21.034 -8.275 1.00 23.51 33 SER A N 5
ATOM 8433 C CA . SER A 1 33 ? 5.954 -21.576 -9.571 1.00 62.33 33 SER A CA 5
ATOM 8434 C C . SER A 1 33 ? 7.007 -20.693 -10.234 1.00 1.44 33 SER A C 5
ATOM 8435 O O . SER A 1 33 ? 7.880 -21.181 -10.950 1.00 2.10 33 SER A O 5
ATOM 8443 N N . ALA A 1 34 ? 6.916 -19.390 -9.991 1.00 22.53 34 ALA A N 5
ATOM 8444 C CA . ALA A 1 34 ? 7.860 -18.438 -10.563 1.00 1.34 34 ALA A CA 5
ATOM 8445 C C . ALA A 1 34 ? 9.245 -18.602 -9.948 1.00 52.14 34 ALA A C 5
ATOM 8446 O O . ALA A 1 34 ? 10.258 -18.513 -10.643 1.00 62.24 34 ALA A O 5
ATOM 8453 N N . TYR A 1 35 ? 9.283 -18.843 -8.642 1.00 60.44 35 TYR A N 5
ATOM 8454 C CA . TYR A 1 35 ? 10.545 -19.017 -7.933 1.00 42.44 35 TYR A CA 5
ATOM 8455 C C . TYR A 1 35 ? 11.061 -20.445 -8.082 1.00 40.45 35 TYR A C 5
ATOM 8456 O O . TYR A 1 35 ? 12.262 -20.699 -7.982 1.00 13.24 35 TYR A O 5
ATOM 8474 N N . LYS A 1 36 ? 10.144 -21.376 -8.323 1.00 5.13 36 LYS A N 5
ATOM 8475 C CA . LYS A 1 36 ? 10.503 -22.779 -8.488 1.00 11.15 36 LYS A CA 5
ATOM 8476 C C . LYS A 1 36 ? 11.302 -22.990 -9.769 1.00 32.14 36 LYS A C 5
ATOM 8477 O O . LYS A 1 36 ? 12.200 -23.831 -9.822 1.00 62.43 36 LYS A O 5
ATOM 8496 N N . ARG A 1 37 ? 10.970 -22.219 -10.802 1.00 74.25 37 ARG A N 5
ATOM 8497 C CA . ARG A 1 37 ? 11.658 -22.322 -12.083 1.00 53.51 37 ARG A CA 5
ATOM 8498 C C . ARG A 1 37 ? 13.157 -22.095 -11.916 1.00 13.30 37 ARG A C 5
ATOM 8499 O O . ARG A 1 37 ? 13.957 -22.536 -12.740 1.00 74.35 37 ARG A O 5
ATOM 8520 N N . ASN A 1 38 ? 13.529 -21.403 -10.844 1.00 64.14 38 ASN A N 5
ATOM 8521 C CA . ASN A 1 38 ? 14.933 -21.116 -10.569 1.00 2.44 38 ASN A CA 5
ATOM 8522 C C . ASN A 1 38 ? 15.633 -22.338 -9.983 1.00 62.25 38 ASN A C 5
ATOM 8523 O O . ASN A 1 38 ? 16.699 -22.740 -10.450 1.00 62.41 38 ASN A O 5
ATOM 8534 N N . PHE A 1 39 ? 15.027 -22.926 -8.956 1.00 74.50 39 PHE A N 5
ATOM 8535 C CA . PHE A 1 39 ? 15.592 -24.103 -8.306 1.00 13.22 39 PHE A CA 5
ATOM 8536 C C . PHE A 1 39 ? 14.512 -25.147 -8.039 1.00 13.23 39 PHE A C 5
ATOM 8537 O O . PHE A 1 39 ? 14.146 -25.398 -6.892 1.00 12.23 39 PHE A O 5
ATOM 8554 N N . ASN A 1 40 ? 14.006 -25.753 -9.109 1.00 5.11 40 ASN A N 5
ATOM 8555 C CA . ASN A 1 40 ? 12.967 -26.770 -8.990 1.00 31.44 40 ASN A CA 5
ATOM 8556 C C . ASN A 1 40 ? 13.555 -28.096 -8.519 1.00 13.21 40 ASN A C 5
ATOM 8557 O O . ASN A 1 40 ? 13.090 -28.680 -7.542 1.00 10.21 40 ASN A O 5
ATOM 8568 N N . GLN A 1 41 ? 14.582 -28.565 -9.223 1.00 42.41 41 GLN A N 5
ATOM 8569 C CA . GLN A 1 41 ? 15.233 -29.822 -8.877 1.00 32.21 41 GLN A CA 5
ATOM 8570 C C . GLN A 1 41 ? 16.370 -29.592 -7.887 1.00 10.23 41 GLN A C 5
ATOM 8571 O O . GLN A 1 41 ? 17.160 -30.495 -7.614 1.00 2.54 41 GLN A O 5
ATOM 8585 N N . ALA A 1 42 ? 16.447 -28.378 -7.354 1.00 53.10 42 ALA A N 5
ATOM 8586 C CA . ALA A 1 42 ? 17.486 -28.029 -6.393 1.00 45.11 42 ALA A CA 5
ATOM 8587 C C . ALA A 1 42 ? 16.958 -28.102 -4.963 1.00 30.22 42 ALA A C 5
ATOM 8588 O O . ALA A 1 42 ? 17.674 -28.512 -4.050 1.00 53.42 42 ALA A O 5
ATOM 8595 N N . GLN A 1 43 ? 15.705 -27.702 -4.779 1.00 44.33 43 GLN A N 5
ATOM 8596 C CA . GLN A 1 43 ? 15.083 -27.723 -3.459 1.00 63.21 43 GLN A CA 5
ATOM 8597 C C . GLN A 1 43 ? 13.625 -27.283 -3.537 1.00 62.24 43 GLN A C 5
ATOM 8598 O O . GLN A 1 43 ? 13.256 -26.471 -4.385 1.00 74.55 43 GLN A O 5
ATOM 8612 N N . ASN A 1 44 ? 12.800 -27.825 -2.646 1.00 61.24 44 ASN A N 5
ATOM 8613 C CA . ASN A 1 44 ? 11.381 -27.489 -2.616 1.00 5.03 44 ASN A CA 5
ATOM 8614 C C . ASN A 1 44 ? 11.165 -26.096 -2.030 1.00 45.14 44 ASN A C 5
ATOM 8615 O O . ASN A 1 44 ? 12.121 -25.398 -1.692 1.00 15.42 44 ASN A O 5
ATOM 8626 N N . VAL A 1 45 ? 9.901 -25.701 -1.913 1.00 44.30 45 VAL A N 5
ATOM 8627 C CA . VAL A 1 45 ? 9.558 -24.393 -1.367 1.00 71.11 45 VAL A CA 5
ATOM 8628 C C . VAL A 1 45 ? 8.050 -24.243 -1.205 1.00 24.13 45 VAL A C 5
ATOM 8629 O O . VAL A 1 45 ? 7.273 -24.914 -1.886 1.00 24.45 45 VAL A O 5
ATOM 8642 N N . ARG A 1 46 ? 7.642 -23.359 -0.301 1.00 33.25 46 ARG A N 5
ATOM 8643 C CA . ARG A 1 46 ? 6.225 -23.122 -0.050 1.00 13.25 46 ARG A CA 5
ATOM 8644 C C . ARG A 1 46 ? 5.945 -21.632 0.117 1.00 35.22 46 ARG A C 5
ATOM 8645 O O . ARG A 1 46 ? 6.374 -21.013 1.091 1.00 45.34 46 ARG A O 5
ATOM 8666 N N . VAL A 1 47 ? 5.221 -21.060 -0.841 1.00 13.15 47 VAL A N 5
ATOM 8667 C CA . VAL A 1 47 ? 4.883 -19.643 -0.800 1.00 40.55 47 VAL A CA 5
ATOM 8668 C C . VAL A 1 47 ? 3.539 -19.418 -0.118 1.00 21.11 47 VAL A C 5
ATOM 8669 O O . VAL A 1 47 ? 2.617 -20.222 -0.258 1.00 40.40 47 VAL A O 5
ATOM 8682 N N . ASP A 1 48 ? 3.434 -18.319 0.622 1.00 31.11 48 ASP A N 5
ATOM 8683 C CA . ASP A 1 48 ? 2.202 -17.987 1.327 1.00 72.44 48 ASP A CA 5
ATOM 8684 C C . ASP A 1 48 ? 1.824 -16.525 1.102 1.00 70.23 48 ASP A C 5
ATOM 8685 O O . ASP A 1 48 ? 2.539 -15.616 1.526 1.00 21.40 48 ASP A O 5
ATOM 8694 N N . LEU A 1 49 ? 0.698 -16.307 0.433 1.00 24.33 49 LEU A N 5
ATOM 8695 C CA . LEU A 1 49 ? 0.225 -14.956 0.149 1.00 74.30 49 LEU A CA 5
ATOM 8696 C C . LEU A 1 49 ? -0.704 -14.462 1.254 1.00 41.23 49 LEU A C 5
ATOM 8697 O O . LEU A 1 49 ? -1.553 -15.207 1.743 1.00 13.24 49 LEU A O 5
ATOM 8713 N N . ASN A 1 50 ? -0.538 -13.201 1.640 1.00 2.14 50 ASN A N 5
ATOM 8714 C CA . ASN A 1 50 ? -1.364 -12.606 2.684 1.00 51.24 50 ASN A CA 5
ATOM 8715 C C . ASN A 1 50 ? -2.256 -11.507 2.114 1.00 73.32 50 ASN A C 5
ATOM 8716 O O . ASN A 1 50 ? -1.815 -10.375 1.922 1.00 30.13 50 ASN A O 5
ATOM 8727 N N . ARG A 1 51 ? -3.512 -11.852 1.847 1.00 0.13 51 ARG A N 5
ATOM 8728 C CA . ARG A 1 51 ? -4.466 -10.895 1.299 1.00 51.01 51 ARG A CA 5
ATOM 8729 C C . ARG A 1 51 ? -4.822 -9.830 2.331 1.00 31.24 51 ARG A C 5
ATOM 8730 O O . ARG A 1 51 ? -5.441 -8.818 2.004 1.00 2.24 51 ARG A O 5
ATOM 8751 N N . GLU A 1 52 ? -4.428 -10.067 3.578 1.00 34.15 52 GLU A N 5
ATOM 8752 C CA . GLU A 1 52 ? -4.707 -9.128 4.658 1.00 24.22 52 GLU A CA 5
ATOM 8753 C C . GLU A 1 52 ? -3.900 -7.844 4.487 1.00 0.20 52 GLU A C 5
ATOM 8754 O O . GLU A 1 52 ? -4.415 -6.743 4.676 1.00 22.35 52 GLU A O 5
ATOM 8766 N N . THR A 1 53 ? -2.629 -7.996 4.127 1.00 23.40 53 THR A N 5
ATOM 8767 C CA . THR A 1 53 ? -1.748 -6.851 3.932 1.00 34.31 53 THR A CA 5
ATOM 8768 C C . THR A 1 53 ? -1.089 -6.893 2.557 1.00 54.44 53 THR A C 5
ATOM 8769 O O . THR A 1 53 ? -0.085 -6.224 2.320 1.00 31.00 53 THR A O 5
ATOM 8780 N N . GLY A 1 54 ? -1.662 -7.683 1.655 1.00 23.41 54 GLY A N 5
ATOM 8781 C CA . GLY A 1 54 ? -1.116 -7.797 0.315 1.00 44.31 54 GLY A CA 5
ATOM 8782 C C . GLY A 1 54 ? 0.357 -8.153 0.317 1.00 5.13 54 GLY A C 5
ATOM 8783 O O . GLY A 1 54 ? 1.079 -7.840 -0.629 1.00 74.51 54 GLY A O 5
ATOM 8787 N N . SER A 1 55 ? 0.804 -8.808 1.384 1.00 33.40 55 SER A N 5
ATOM 8788 C CA . SER A 1 55 ? 2.202 -9.203 1.508 1.00 75.11 55 SER A CA 5
ATOM 8789 C C . SER A 1 55 ? 2.400 -10.650 1.069 1.00 63.23 55 SER A C 5
ATOM 8790 O O . SER A 1 55 ? 1.433 -11.367 0.807 1.00 45.55 55 SER A O 5
ATOM 8798 N N . ILE A 1 56 ? 3.657 -11.071 0.989 1.00 3.53 56 ILE A N 5
ATOM 8799 C CA . ILE A 1 56 ? 3.982 -12.433 0.583 1.00 74.13 56 ILE A CA 5
ATOM 8800 C C . ILE A 1 56 ? 5.277 -12.907 1.234 1.00 0.40 56 ILE A C 5
ATOM 8801 O O . ILE A 1 56 ? 6.222 -12.135 1.393 1.00 42.33 56 ILE A O 5
ATOM 8817 N N . ARG A 1 57 ? 5.313 -14.183 1.606 1.00 32.14 57 ARG A N 5
ATOM 8818 C CA . ARG A 1 57 ? 6.493 -14.760 2.239 1.00 64.45 57 ARG A CA 5
ATOM 8819 C C . ARG A 1 57 ? 6.787 -16.147 1.675 1.00 32.01 57 ARG A C 5
ATOM 8820 O O . ARG A 1 57 ? 5.908 -17.007 1.622 1.00 32.22 57 ARG A O 5
ATOM 8841 N N . VAL A 1 58 ? 8.031 -16.359 1.257 1.00 42.34 58 VAL A N 5
ATOM 8842 C CA . VAL A 1 58 ? 8.442 -17.641 0.698 1.00 43.54 58 VAL A CA 5
ATOM 8843 C C . VAL A 1 58 ? 9.377 -18.380 1.649 1.00 10.15 58 VAL A C 5
ATOM 8844 O O . VAL A 1 58 ? 10.449 -17.883 1.994 1.00 73.04 58 VAL A O 5
ATOM 8857 N N . PHE A 1 59 ? 8.964 -19.572 2.068 1.00 1.31 59 PHE A N 5
ATOM 8858 C CA . PHE A 1 59 ? 9.766 -20.380 2.980 1.00 44.44 59 PHE A CA 5
ATOM 8859 C C . PHE A 1 59 ? 10.115 -21.725 2.351 1.00 1.24 59 PHE A C 5
ATOM 8860 O O . PHE A 1 59 ? 9.342 -22.275 1.566 1.00 3.23 59 PHE A O 5
ATOM 8877 N N . ALA A 1 60 ? 11.285 -22.250 2.701 1.00 64.33 60 ALA A N 5
ATOM 8878 C CA . ALA A 1 60 ? 11.736 -23.531 2.172 1.00 61.55 60 ALA A CA 5
ATOM 8879 C C . ALA A 1 60 ? 11.512 -24.652 3.182 1.00 45.11 60 ALA A C 5
ATOM 8880 O O . ALA A 1 60 ? 11.971 -24.575 4.322 1.00 31.21 60 ALA A O 5
ATOM 8887 N N . ARG A 1 61 ? 10.803 -25.693 2.756 1.00 41.23 61 ARG A N 5
ATOM 8888 C CA . ARG A 1 61 ? 10.516 -26.828 3.624 1.00 72.14 61 ARG A CA 5
ATOM 8889 C C . ARG A 1 61 ? 11.656 -27.842 3.588 1.00 20.13 61 ARG A C 5
ATOM 8890 O O . ARG A 1 61 ? 11.894 -28.488 2.567 1.00 1.01 61 ARG A O 5
ATOM 8911 N N . LYS A 1 62 ? 12.358 -27.975 4.707 1.00 10.33 62 LYS A N 5
ATOM 8912 C CA . LYS A 1 62 ? 13.473 -28.910 4.805 1.00 21.43 62 LYS A CA 5
ATOM 8913 C C . LYS A 1 62 ? 13.100 -30.112 5.665 1.00 75.40 62 LYS A C 5
ATOM 8914 O O . LYS A 1 62 ? 12.395 -29.978 6.665 1.00 2.42 62 LYS A O 5
ATOM 8933 N N . ASP A 1 63 ? 13.580 -31.287 5.272 1.00 23.54 63 ASP A N 5
ATOM 8934 C CA . ASP A 1 63 ? 13.299 -32.513 6.009 1.00 42.41 63 ASP A CA 5
ATOM 8935 C C . ASP A 1 63 ? 14.196 -32.626 7.238 1.00 73.33 63 ASP A C 5
ATOM 8936 O O . ASP A 1 63 ? 15.414 -32.764 7.121 1.00 62.32 63 ASP A O 5
ATOM 8945 N N . VAL A 1 64 ? 13.585 -32.566 8.418 1.00 22.25 64 VAL A N 5
ATOM 8946 C CA . VAL A 1 64 ? 14.327 -32.661 9.668 1.00 63.30 64 VAL A CA 5
ATOM 8947 C C . VAL A 1 64 ? 14.802 -34.088 9.918 1.00 51.12 64 VAL A C 5
ATOM 8948 O O . VAL A 1 64 ? 13.996 -35.001 10.098 1.00 75.14 64 VAL A O 5
ATOM 8961 N N . VAL A 1 65 ? 16.118 -34.275 9.929 1.00 11.54 65 VAL A N 5
ATOM 8962 C CA . VAL A 1 65 ? 16.702 -35.590 10.158 1.00 13.21 65 VAL A CA 5
ATOM 8963 C C . VAL A 1 65 ? 17.997 -35.485 10.957 1.00 31.21 65 VAL A C 5
ATOM 8964 O O . VAL A 1 65 ? 18.646 -34.440 10.972 1.00 25.11 65 VAL A O 5
ATOM 8977 N N . ASP A 1 66 ? 18.365 -36.575 11.622 1.00 62.52 66 ASP A N 5
ATOM 8978 C CA . ASP A 1 66 ? 19.584 -36.607 12.422 1.00 23.33 66 ASP A CA 5
ATOM 8979 C C . ASP A 1 66 ? 20.817 -36.420 11.544 1.00 21.04 66 ASP A C 5
ATOM 8980 O O . ASP A 1 66 ? 21.786 -35.779 11.948 1.00 0.24 66 ASP A O 5
ATOM 8989 N N . GLU A 1 67 ? 20.772 -36.987 10.343 1.00 15.03 67 GLU A N 5
ATOM 8990 C CA . GLU A 1 67 ? 21.888 -36.884 9.408 1.00 31.11 67 GLU A CA 5
ATOM 8991 C C . GLU A 1 67 ? 21.391 -36.564 8.001 1.00 50.23 67 GLU A C 5
ATOM 8992 O O . GLU A 1 67 ? 20.403 -37.131 7.535 1.00 63.43 67 GLU A O 5
ATOM 9004 N N . VAL A 1 68 ? 22.083 -35.649 7.330 1.00 15.43 68 VAL A N 5
ATOM 9005 C CA . VAL A 1 68 ? 21.714 -35.252 5.977 1.00 65.11 68 VAL A CA 5
ATOM 9006 C C . VAL A 1 68 ? 21.605 -36.464 5.059 1.00 4.00 68 VAL A C 5
ATOM 9007 O O . VAL A 1 68 ? 22.598 -37.139 4.783 1.00 42.11 68 VAL A O 5
ATOM 9020 N N . TYR A 1 69 ? 20.392 -36.735 4.589 1.00 32.10 69 TYR A N 5
ATOM 9021 C CA . TYR A 1 69 ? 20.153 -37.868 3.703 1.00 32.14 69 TYR A CA 5
ATOM 9022 C C . TYR A 1 69 ? 19.679 -37.397 2.332 1.00 61.22 69 TYR A C 5
ATOM 9023 O O . TYR A 1 69 ? 19.797 -38.117 1.340 1.00 10.20 69 TYR A O 5
ATOM 9041 N N . ASP A 1 70 ? 19.143 -36.182 2.284 1.00 20.02 70 ASP A N 5
ATOM 9042 C CA . ASP A 1 70 ? 18.652 -35.612 1.034 1.00 33.31 70 ASP A CA 5
ATOM 9043 C C . ASP A 1 70 ? 19.512 -34.427 0.603 1.00 24.14 70 ASP A C 5
ATOM 9044 O O . ASP A 1 70 ? 19.298 -33.300 1.046 1.00 24.10 70 ASP A O 5
ATOM 9053 N N . GLN A 1 71 ? 20.485 -34.693 -0.262 1.00 45.13 71 GLN A N 5
ATOM 9054 C CA . GLN A 1 71 ? 21.377 -33.650 -0.752 1.00 73.34 71 GLN A CA 5
ATOM 9055 C C . GLN A 1 71 ? 20.587 -32.512 -1.389 1.00 44.25 71 GLN A C 5
ATOM 9056 O O . GLN A 1 71 ? 21.050 -31.371 -1.435 1.00 55.10 71 GLN A O 5
ATOM 9070 N N . ARG A 1 72 ? 19.393 -32.829 -1.880 1.00 4.45 72 ARG A N 5
ATOM 9071 C CA . ARG A 1 72 ? 18.540 -31.834 -2.516 1.00 31.14 72 ARG A CA 5
ATOM 9072 C C . ARG A 1 72 ? 17.988 -30.852 -1.486 1.00 3.13 72 ARG A C 5
ATOM 9073 O O . ARG A 1 72 ? 17.945 -29.645 -1.724 1.00 25.45 72 ARG A O 5
ATOM 9094 N N . LEU A 1 73 ? 17.567 -31.379 -0.341 1.00 3.20 73 LEU A N 5
ATOM 9095 C CA . LEU A 1 73 ? 17.017 -30.550 0.726 1.00 51.45 73 LEU A CA 5
ATOM 9096 C C . LEU A 1 73 ? 16.908 -31.339 2.026 1.00 42.22 73 LEU A C 5
ATOM 9097 O O . LEU A 1 73 ? 16.226 -32.360 2.088 1.00 32.31 73 LEU A O 5
ATOM 9113 N N . GLU A 1 74 ? 17.584 -30.855 3.065 1.00 52.14 74 GLU A N 5
ATOM 9114 C CA . GLU A 1 74 ? 17.562 -31.515 4.365 1.00 53.33 74 GLU A CA 5
ATOM 9115 C C . GLU A 1 74 ? 18.061 -30.577 5.460 1.00 31.14 74 GLU A C 5
ATOM 9116 O O . GLU A 1 74 ? 18.792 -29.624 5.189 1.00 54.40 74 GLU A O 5
ATOM 9128 N N . ILE A 1 75 ? 17.660 -30.855 6.696 1.00 62.14 75 ILE A N 5
ATOM 9129 C CA . ILE A 1 75 ? 18.067 -30.037 7.832 1.00 30.31 75 ILE A CA 5
ATOM 9130 C C . ILE A 1 75 ? 18.366 -30.900 9.052 1.00 75.04 75 ILE A C 5
ATOM 9131 O O . ILE A 1 75 ? 17.542 -31.714 9.468 1.00 14.04 75 ILE A O 5
ATOM 9147 N N . SER A 1 76 ? 19.553 -30.716 9.623 1.00 72.03 76 SER A N 5
ATOM 9148 C CA . SER A 1 76 ? 19.963 -31.480 10.796 1.00 2.32 76 SER A CA 5
ATOM 9149 C C . SER A 1 76 ? 19.079 -31.152 11.995 1.00 11.44 76 SER A C 5
ATOM 9150 O O . SER A 1 76 ? 18.749 -29.990 12.237 1.00 13.53 76 SER A O 5
ATOM 9158 N N . ILE A 1 77 ? 18.699 -32.183 12.742 1.00 32.21 77 ILE A N 5
ATOM 9159 C CA . ILE A 1 77 ? 17.854 -32.004 13.915 1.00 42.24 77 ILE A CA 5
ATOM 9160 C C . ILE A 1 77 ? 18.408 -30.920 14.832 1.00 3.30 77 ILE A C 5
ATOM 9161 O O . ILE A 1 77 ? 17.654 -30.219 15.507 1.00 62.34 77 ILE A O 5
ATOM 9177 N N . GLU A 1 78 ? 19.730 -30.785 14.849 1.00 30.11 78 GLU A N 5
ATOM 9178 C CA . GLU A 1 78 ? 20.385 -29.784 15.682 1.00 0.34 78 GLU A CA 5
ATOM 9179 C C . GLU A 1 78 ? 20.182 -28.383 15.111 1.00 42.21 78 GLU A C 5
ATOM 9180 O O . GLU A 1 78 ? 19.825 -27.454 15.833 1.00 45.21 78 GLU A O 5
ATOM 9192 N N . GLU A 1 79 ? 20.415 -28.242 13.809 1.00 34.12 79 GLU A N 5
ATOM 9193 C CA . GLU A 1 79 ? 20.259 -26.956 13.142 1.00 41.22 79 GLU A CA 5
ATOM 9194 C C . GLU A 1 79 ? 18.844 -26.415 13.326 1.00 73.11 79 GLU A C 5
ATOM 9195 O O . GLU A 1 79 ? 18.643 -25.210 13.480 1.00 3.25 79 GLU A O 5
ATOM 9207 N N . ALA A 1 80 ? 17.866 -27.315 13.309 1.00 23.40 80 ALA A N 5
ATOM 9208 C CA . ALA A 1 80 ? 16.470 -26.929 13.475 1.00 41.12 80 ALA A CA 5
ATOM 9209 C C . ALA A 1 80 ? 16.208 -26.411 14.885 1.00 13.05 80 ALA A C 5
ATOM 9210 O O . ALA A 1 80 ? 15.337 -25.567 15.093 1.00 13.31 80 ALA A O 5
ATOM 9217 N N . GLN A 1 81 ? 16.967 -26.923 15.849 1.00 53.33 81 GLN A N 5
ATOM 9218 C CA . GLN A 1 81 ? 16.814 -26.511 17.239 1.00 55.10 81 GLN A CA 5
ATOM 9219 C C . GLN A 1 81 ? 17.336 -25.094 17.448 1.00 65.05 81 GLN A C 5
ATOM 9220 O O . GLN A 1 81 ? 16.912 -24.394 18.367 1.00 13.14 81 GLN A O 5
ATOM 9234 N N . GLY A 1 82 ? 18.260 -24.676 16.589 1.00 10.33 82 GLY A N 5
ATOM 9235 C CA . GLY A 1 82 ? 18.825 -23.343 16.697 1.00 0.41 82 GLY A CA 5
ATOM 9236 C C . GLY A 1 82 ? 17.768 -22.259 16.638 1.00 3.45 82 GLY A C 5
ATOM 9237 O O . GLY A 1 82 ? 17.904 -21.216 17.279 1.00 20.11 82 GLY A O 5
ATOM 9241 N N . ILE A 1 83 ? 16.715 -22.504 15.867 1.00 31.40 83 ILE A N 5
ATOM 9242 C CA . ILE A 1 83 ? 15.631 -21.538 15.727 1.00 1.12 83 ILE A CA 5
ATOM 9243 C C . ILE A 1 83 ? 14.354 -22.048 16.387 1.00 73.35 83 ILE A C 5
ATOM 9244 O O . ILE A 1 83 ? 13.484 -21.263 16.768 1.00 13.12 83 ILE A O 5
ATOM 9260 N N . HIS A 1 84 ? 14.247 -23.365 16.519 1.00 63.03 84 HIS A N 5
ATOM 9261 C CA . HIS A 1 84 ? 13.076 -23.979 17.135 1.00 54.51 84 HIS A CA 5
ATOM 9262 C C . HIS A 1 84 ? 13.401 -25.380 17.645 1.00 12.33 84 HIS A C 5
ATOM 9263 O O . HIS A 1 84 ? 13.389 -26.358 16.896 1.00 53.42 84 HIS A O 5
ATOM 9277 N N . PRO A 1 85 ? 13.701 -25.482 18.948 1.00 51.33 85 PRO A N 5
ATOM 9278 C CA . PRO A 1 85 ? 14.036 -26.759 19.586 1.00 21.45 85 PRO A CA 5
ATOM 9279 C C . PRO A 1 85 ? 12.833 -27.688 19.690 1.00 1.12 85 PRO A C 5
ATOM 9280 O O . PRO A 1 85 ? 12.966 -28.851 20.071 1.00 55.23 85 PRO A O 5
ATOM 9291 N N . GLU A 1 86 ? 11.657 -27.169 19.347 1.00 11.24 86 GLU A N 5
ATOM 9292 C CA . GLU A 1 86 ? 10.430 -27.954 19.403 1.00 2.30 86 GLU A CA 5
ATOM 9293 C C . GLU A 1 86 ? 10.384 -28.973 18.268 1.00 54.33 86 GLU A C 5
ATOM 9294 O O . GLU A 1 86 ? 9.667 -29.971 18.343 1.00 72.01 86 GLU A O 5
ATOM 9306 N N . TYR A 1 87 ? 11.153 -28.713 17.216 1.00 13.33 87 TYR A N 5
ATOM 9307 C CA . TYR A 1 87 ? 11.198 -29.604 16.063 1.00 62.40 87 TYR A CA 5
ATOM 9308 C C . TYR A 1 87 ? 11.554 -31.026 16.487 1.00 30.01 87 TYR A C 5
ATOM 9309 O O . TYR A 1 87 ? 11.854 -31.281 17.654 1.00 64.21 87 TYR A O 5
ATOM 9327 N N . MET A 1 88 ? 11.519 -31.948 15.531 1.00 30.33 88 MET A N 5
ATOM 9328 C CA . MET A 1 88 ? 11.838 -33.344 15.804 1.00 15.53 88 MET A CA 5
ATOM 9329 C C . MET A 1 88 ? 12.086 -34.109 14.508 1.00 10.42 88 MET A C 5
ATOM 9330 O O . MET A 1 88 ? 11.518 -33.783 13.466 1.00 24.25 88 MET A O 5
ATOM 9344 N N . VAL A 1 89 ? 12.937 -35.128 14.580 1.00 2.14 89 VAL A N 5
ATOM 9345 C CA . VAL A 1 89 ? 13.259 -35.939 13.413 1.00 32.25 89 VAL A CA 5
ATOM 9346 C C . VAL A 1 89 ? 11.993 -36.425 12.716 1.00 31.51 89 VAL A C 5
ATOM 9347 O O . VAL A 1 89 ? 11.169 -37.114 13.314 1.00 22.02 89 VAL A O 5
ATOM 9360 N N . GLY A 1 90 ? 11.846 -36.062 11.445 1.00 61.31 90 GLY A N 5
ATOM 9361 C CA . GLY A 1 90 ? 10.679 -36.471 10.686 1.00 5.34 90 GLY A CA 5
ATOM 9362 C C . GLY A 1 90 ? 9.756 -35.310 10.373 1.00 73.20 90 GLY A C 5
ATOM 9363 O O . GLY A 1 90 ? 8.916 -35.400 9.477 1.00 73.05 90 GLY A O 5
ATOM 9367 N N . ASP A 1 91 ? 9.909 -34.218 11.114 1.00 14.12 91 ASP A N 5
ATOM 9368 C CA . ASP A 1 91 ? 9.082 -33.034 10.912 1.00 22.15 91 ASP A CA 5
ATOM 9369 C C . ASP A 1 91 ? 9.625 -32.180 9.770 1.00 32.31 91 ASP A C 5
ATOM 9370 O O . ASP A 1 91 ? 10.532 -32.595 9.048 1.00 53.31 91 ASP A O 5
ATOM 9379 N N . VAL A 1 92 ? 9.063 -30.987 9.612 1.00 31.51 92 VAL A N 5
ATOM 9380 C CA . VAL A 1 92 ? 9.490 -30.074 8.557 1.00 42.33 92 VAL A CA 5
ATOM 9381 C C . VAL A 1 92 ? 9.696 -28.665 9.101 1.00 75.52 92 VAL A C 5
ATOM 9382 O O . VAL A 1 92 ? 8.960 -28.212 9.977 1.00 53.31 92 VAL A O 5
ATOM 9395 N N . VAL A 1 93 ? 10.703 -27.974 8.575 1.00 53.22 93 VAL A N 5
ATOM 9396 C CA . VAL A 1 93 ? 11.005 -26.614 9.006 1.00 1.40 93 VAL A CA 5
ATOM 9397 C C . VAL A 1 93 ? 10.950 -25.641 7.833 1.00 13.54 93 VAL A C 5
ATOM 9398 O O . VAL A 1 93 ? 11.324 -25.984 6.712 1.00 42.32 93 VAL A O 5
ATOM 9411 N N . GLU A 1 94 ? 10.480 -24.427 8.100 1.00 63.33 94 GLU A N 5
ATOM 9412 C CA . GLU A 1 94 ? 10.376 -23.404 7.066 1.00 13.04 94 GLU A CA 5
ATOM 9413 C C . GLU A 1 94 ? 11.291 -22.222 7.376 1.00 14.14 94 GLU A C 5
ATOM 9414 O O . GLU A 1 94 ? 11.262 -21.674 8.477 1.00 22.33 94 GLU A O 5
ATOM 9426 N N . ILE A 1 95 ? 12.102 -21.838 6.396 1.00 43.41 95 ILE A N 5
ATOM 9427 C CA . ILE A 1 95 ? 13.025 -20.723 6.562 1.00 24.11 95 ILE A CA 5
ATOM 9428 C C . ILE A 1 95 ? 12.869 -19.706 5.436 1.00 51.42 95 ILE A C 5
ATOM 9429 O O . ILE A 1 95 ? 12.689 -20.075 4.276 1.00 43.44 95 ILE A O 5
ATOM 9445 N N . GLU A 1 96 ? 12.940 -18.427 5.788 1.00 15.41 96 GLU A N 5
ATOM 9446 C CA . GLU A 1 96 ? 12.807 -17.357 4.805 1.00 4.20 96 GLU A CA 5
ATOM 9447 C C . GLU A 1 96 ? 13.779 -17.558 3.647 1.00 3.25 96 GLU A C 5
ATOM 9448 O O . GLU A 1 96 ? 14.997 -17.554 3.836 1.00 21.32 96 GLU A O 5
ATOM 9460 N N . VAL A 1 97 ? 13.235 -17.734 2.447 1.00 52.41 97 VAL A N 5
ATOM 9461 C CA . VAL A 1 97 ? 14.053 -17.936 1.258 1.00 41.24 97 VAL A CA 5
ATOM 9462 C C . VAL A 1 97 ? 13.588 -17.043 0.113 1.00 64.02 97 VAL A C 5
ATOM 9463 O O . VAL A 1 97 ? 13.975 -17.239 -1.040 1.00 40.42 97 VAL A O 5
ATOM 9476 N N . THR A 1 98 ? 12.754 -16.059 0.437 1.00 74.11 98 THR A N 5
ATOM 9477 C CA . THR A 1 98 ? 12.234 -15.136 -0.564 1.00 21.42 98 THR A CA 5
ATOM 9478 C C . THR A 1 98 ? 13.267 -14.072 -0.918 1.00 23.55 98 THR A C 5
ATOM 9479 O O . THR A 1 98 ? 13.980 -13.554 -0.059 1.00 72.05 98 THR A O 5
ATOM 9490 N N . PRO A 1 99 ? 13.351 -13.737 -2.214 1.00 61.42 99 PRO A N 5
ATOM 9491 C CA . PRO A 1 99 ? 14.293 -12.729 -2.713 1.00 22.35 99 PRO A CA 5
ATOM 9492 C C . PRO A 1 99 ? 13.921 -11.318 -2.270 1.00 21.13 99 PRO A C 5
ATOM 9493 O O . PRO A 1 99 ? 12.767 -11.044 -1.940 1.00 4.33 99 PRO A O 5
ATOM 9504 N N . LYS A 1 100 ? 14.906 -10.426 -2.264 1.00 1.34 100 LYS A N 5
ATOM 9505 C CA . LYS A 1 100 ? 14.683 -9.043 -1.864 1.00 31.23 100 LYS A CA 5
ATOM 9506 C C . LYS A 1 100 ? 13.963 -8.267 -2.962 1.00 11.53 100 LYS A C 5
ATOM 9507 O O . LYS A 1 100 ? 13.584 -7.111 -2.774 1.00 43.02 100 LYS A O 5
ATOM 9526 N N . ASP A 1 101 ? 13.775 -8.912 -4.109 1.00 23.32 101 ASP A N 5
ATOM 9527 C CA . ASP A 1 101 ? 13.098 -8.284 -5.238 1.00 41.13 101 ASP A CA 5
ATOM 9528 C C . ASP A 1 101 ? 11.706 -8.877 -5.435 1.00 43.12 101 ASP A C 5
ATOM 9529 O O . ASP A 1 101 ? 11.017 -8.564 -6.406 1.00 15.43 101 ASP A O 5
ATOM 9538 N N . PHE A 1 102 ? 11.298 -9.737 -4.507 1.00 61.52 102 PHE A N 5
ATOM 9539 C CA . PHE A 1 102 ? 9.989 -10.377 -4.581 1.00 41.25 102 PHE A CA 5
ATOM 9540 C C . PHE A 1 102 ? 8.874 -9.359 -4.357 1.00 61.03 102 PHE A C 5
ATOM 9541 O O . PHE A 1 102 ? 7.729 -9.581 -4.748 1.00 73.03 102 PHE A O 5
ATOM 9558 N N . GLY A 1 103 ? 9.218 -8.242 -3.722 1.00 33.20 103 GLY A N 5
ATOM 9559 C CA . GLY A 1 103 ? 8.236 -7.208 -3.456 1.00 14.33 103 GLY A CA 5
ATOM 9560 C C . GLY A 1 103 ? 7.456 -6.816 -4.696 1.00 14.11 103 GLY A C 5
ATOM 9561 O O . GLY A 1 103 ? 6.225 -6.805 -4.685 1.00 52.21 103 GLY A O 5
ATOM 9565 N N . ARG A 1 104 ? 8.174 -6.491 -5.766 1.00 11.41 104 ARG A N 5
ATOM 9566 C CA . ARG A 1 104 ? 7.542 -6.093 -7.018 1.00 21.11 104 ARG A CA 5
ATOM 9567 C C . ARG A 1 104 ? 7.039 -7.313 -7.785 1.00 54.21 104 ARG A C 5
ATOM 9568 O O . ARG A 1 104 ? 5.964 -7.281 -8.384 1.00 35.02 104 ARG A O 5
ATOM 9589 N N . ILE A 1 105 ? 7.822 -8.386 -7.759 1.00 74.15 105 ILE A N 5
ATOM 9590 C CA . ILE A 1 105 ? 7.455 -9.615 -8.451 1.00 51.42 105 ILE A CA 5
ATOM 9591 C C . ILE A 1 105 ? 6.082 -10.107 -8.007 1.00 31.22 105 ILE A C 5
ATOM 9592 O O . ILE A 1 105 ? 5.251 -10.487 -8.831 1.00 32.23 105 ILE A O 5
ATOM 9608 N N . ALA A 1 106 ? 5.850 -10.095 -6.698 1.00 52.13 106 ALA A N 5
ATOM 9609 C CA . ALA A 1 106 ? 4.577 -10.537 -6.143 1.00 0.32 106 ALA A CA 5
ATOM 9610 C C . ALA A 1 106 ? 3.411 -9.800 -6.793 1.00 11.13 106 ALA A C 5
ATOM 9611 O O . ALA A 1 106 ? 2.350 -10.379 -7.023 1.00 42.22 106 ALA A O 5
ATOM 9618 N N . ALA A 1 107 ? 3.615 -8.519 -7.083 1.00 54.24 107 ALA A N 5
ATOM 9619 C CA . ALA A 1 107 ? 2.580 -7.703 -7.707 1.00 40.42 107 ALA A CA 5
ATOM 9620 C C . ALA A 1 107 ? 2.400 -8.073 -9.175 1.00 61.51 107 ALA A C 5
ATOM 9621 O O . ALA A 1 107 ? 1.276 -8.194 -9.660 1.00 62.23 107 ALA A O 5
ATOM 9628 N N . GLN A 1 108 ? 3.515 -8.250 -9.877 1.00 63.24 108 GLN A N 5
ATOM 9629 C CA . GLN A 1 108 ? 3.478 -8.604 -11.291 1.00 24.31 108 GLN A CA 5
ATOM 9630 C C . GLN A 1 108 ? 2.900 -10.002 -11.486 1.00 33.31 108 GLN A C 5
ATOM 9631 O O . GLN A 1 108 ? 2.274 -10.289 -12.508 1.00 5.33 108 GLN A O 5
ATOM 9645 N N . THR A 1 109 ? 3.113 -10.868 -10.502 1.00 14.35 109 THR A N 5
ATOM 9646 C CA . THR A 1 109 ? 2.614 -12.237 -10.567 1.00 1.22 109 THR A CA 5
ATOM 9647 C C . THR A 1 109 ? 1.167 -12.317 -10.097 1.00 5.53 109 THR A C 5
ATOM 9648 O O . THR A 1 109 ? 0.361 -13.058 -10.659 1.00 22.25 109 THR A O 5
ATOM 9659 N N . ALA A 1 110 ? 0.842 -11.548 -9.063 1.00 1.34 110 ALA A N 5
ATOM 9660 C CA . ALA A 1 110 ? -0.511 -11.531 -8.519 1.00 65.20 110 ALA A CA 5
ATOM 9661 C C . ALA A 1 110 ? -1.463 -10.774 -9.439 1.00 34.15 110 ALA A C 5
ATOM 9662 O O . ALA A 1 110 ? -2.640 -11.116 -9.548 1.00 63.40 110 ALA A O 5
ATOM 9669 N N . LYS A 1 111 ? -0.946 -9.744 -10.100 1.00 4.43 111 LYS A N 5
ATOM 9670 C CA . LYS A 1 111 ? -1.749 -8.939 -11.013 1.00 13.33 111 LYS A CA 5
ATOM 9671 C C . LYS A 1 111 ? -2.061 -9.712 -12.290 1.00 33.32 111 LYS A C 5
ATOM 9672 O O . LYS A 1 111 ? -3.136 -9.562 -12.869 1.00 3.05 111 LYS A O 5
ATOM 9691 N N . GLN A 1 112 ? -1.113 -10.537 -12.723 1.00 52.54 112 GLN A N 5
ATOM 9692 C CA . GLN A 1 112 ? -1.289 -11.334 -13.932 1.00 10.21 112 GLN A CA 5
ATOM 9693 C C . GLN A 1 112 ? -2.371 -12.391 -13.735 1.00 0.31 112 GLN A C 5
ATOM 9694 O O . GLN A 1 112 ? -3.058 -12.774 -14.680 1.00 14.34 112 GLN A O 5
ATOM 9708 N N . VAL A 1 113 ? -2.516 -12.859 -12.498 1.00 42.44 113 VAL A N 5
ATOM 9709 C CA . VAL A 1 113 ? -3.515 -13.872 -12.177 1.00 53.54 113 VAL A CA 5
ATOM 9710 C C . VAL A 1 113 ? -4.914 -13.269 -12.133 1.00 33.44 113 VAL A C 5
ATOM 9711 O O . VAL A 1 113 ? -5.828 -13.744 -12.806 1.00 10.35 113 VAL A O 5
ATOM 9724 N N . VAL A 1 114 ? -5.074 -12.217 -11.334 1.00 62.31 114 VAL A N 5
ATOM 9725 C CA . VAL A 1 114 ? -6.361 -11.547 -11.202 1.00 44.31 114 VAL A CA 5
ATOM 9726 C C . VAL A 1 114 ? -6.889 -11.096 -12.560 1.00 24.40 114 VAL A C 5
ATOM 9727 O O . VAL A 1 114 ? -8.081 -11.208 -12.844 1.00 43.44 114 VAL A O 5
ATOM 9740 N N . THR A 1 115 ? -5.991 -10.586 -13.397 1.00 11.13 115 THR A N 5
ATOM 9741 C CA . THR A 1 115 ? -6.364 -10.117 -14.725 1.00 33.11 115 THR A CA 5
ATOM 9742 C C . THR A 1 115 ? -7.143 -11.184 -15.486 1.00 25.41 115 THR A C 5
ATOM 9743 O O . THR A 1 115 ? -8.104 -10.879 -16.192 1.00 0.53 115 THR A O 5
ATOM 9754 N N . GLN A 1 116 ? -6.722 -12.436 -15.337 1.00 72.25 116 GLN A N 5
ATOM 9755 C CA . GLN A 1 116 ? -7.381 -13.548 -16.011 1.00 54.01 116 GLN A CA 5
ATOM 9756 C C . GLN A 1 116 ? -8.757 -13.813 -15.407 1.00 61.15 116 GLN A C 5
ATOM 9757 O O . GLN A 1 116 ? -9.741 -13.974 -16.128 1.00 62.10 116 GLN A O 5
ATOM 9771 N N . ARG A 1 117 ? -8.816 -13.858 -14.081 1.00 54.30 117 ARG A N 5
ATOM 9772 C CA . ARG A 1 117 ? -10.070 -14.105 -13.380 1.00 0.51 117 ARG A CA 5
ATOM 9773 C C . ARG A 1 117 ? -11.137 -13.100 -13.805 1.00 2.44 117 ARG A C 5
ATOM 9774 O O . ARG A 1 117 ? -12.322 -13.430 -13.876 1.00 12.00 117 ARG A O 5
ATOM 9795 N N . VAL A 1 118 ? -10.710 -11.874 -14.088 1.00 41.12 118 VAL A N 5
ATOM 9796 C CA . VAL A 1 118 ? -11.628 -10.822 -14.508 1.00 4.21 118 VAL A CA 5
ATOM 9797 C C . VAL A 1 118 ? -12.387 -11.224 -15.767 1.00 14.31 118 VAL A C 5
ATOM 9798 O O . VAL A 1 118 ? -13.590 -10.990 -15.881 1.00 21.50 118 VAL A O 5
ATOM 9811 N N . ARG A 1 119 ? -11.676 -11.833 -16.710 1.00 45.44 119 ARG A N 5
ATOM 9812 C CA . ARG A 1 119 ? -12.282 -12.268 -17.963 1.00 54.32 119 ARG A CA 5
ATOM 9813 C C . ARG A 1 119 ? -13.164 -13.493 -17.744 1.00 31.42 119 ARG A C 5
ATOM 9814 O O . ARG A 1 119 ? -14.341 -13.494 -18.105 1.00 55.43 119 ARG A O 5
ATOM 9835 N N . GLU A 1 120 ? -12.588 -14.533 -17.149 1.00 3.12 120 GLU A N 5
ATOM 9836 C CA . GLU A 1 120 ? -13.323 -15.764 -16.882 1.00 33.03 120 GLU A CA 5
ATOM 9837 C C . GLU A 1 120 ? -14.602 -15.475 -16.100 1.00 32.20 120 GLU A C 5
ATOM 9838 O O . GLU A 1 120 ? -15.680 -15.952 -16.454 1.00 44.34 120 GLU A O 5
ATOM 9850 N N . ALA A 1 121 ? -14.473 -14.691 -15.035 1.00 41.02 121 ALA A N 5
ATOM 9851 C CA . ALA A 1 121 ? -15.617 -14.337 -14.204 1.00 30.52 121 ALA A CA 5
ATOM 9852 C C . ALA A 1 121 ? -16.759 -13.783 -15.049 1.00 21.14 121 ALA A C 5
ATOM 9853 O O . ALA A 1 121 ? -17.863 -14.327 -15.049 1.00 23.24 121 ALA A O 5
ATOM 9860 N N . GLU A 1 122 ? -16.486 -12.697 -15.766 1.00 33.52 122 GLU A N 5
ATOM 9861 C CA . GLU A 1 122 ? -17.493 -12.069 -16.614 1.00 11.20 122 GLU A CA 5
ATOM 9862 C C . GLU A 1 122 ? -17.932 -13.014 -17.728 1.00 55.40 122 GLU A C 5
ATOM 9863 O O . GLU A 1 122 ? -19.042 -12.904 -18.248 1.00 21.30 122 GLU A O 5
ATOM 9875 N N . ARG A 1 123 ? -17.053 -13.943 -18.089 1.00 41.24 123 ARG A N 5
ATOM 9876 C CA . ARG A 1 123 ? -17.348 -14.907 -19.143 1.00 72.40 123 ARG A CA 5
ATOM 9877 C C . ARG A 1 123 ? -18.347 -15.954 -18.657 1.00 72.21 123 ARG A C 5
ATOM 9878 O O . ARG A 1 123 ? -19.158 -16.459 -19.432 1.00 44.14 123 ARG A O 5
ATOM 9899 N N . GLY A 1 124 ? -18.281 -16.274 -17.369 1.00 5.13 124 GLY A N 5
ATOM 9900 C CA . GLY A 1 124 ? -19.183 -17.260 -16.802 1.00 42.31 124 GLY A CA 5
ATOM 9901 C C . GLY A 1 124 ? -18.492 -18.181 -15.817 1.00 72.23 124 GLY A C 5
ATOM 9902 O O . GLY A 1 124 ? -17.273 -18.345 -15.861 1.00 21.50 124 GLY A O 5
ATOM 9906 N N . MET A 1 1 ? -0.346 -0.073 -7.301 1.00 15.44 1 MET A N 6
ATOM 9907 C CA . MET A 1 1 ? 0.958 0.374 -6.823 1.00 3.31 1 MET A CA 6
ATOM 9908 C C . MET A 1 1 ? 1.180 -0.050 -5.375 1.00 74.14 1 MET A C 6
ATOM 9909 O O . MET A 1 1 ? 2.274 -0.473 -5.001 1.00 71.53 1 MET A O 6
ATOM 9923 N N . SER A 1 2 ? 0.135 0.067 -4.561 1.00 74.23 2 SER A N 6
ATOM 9924 C CA . SER A 1 2 ? 0.216 -0.300 -3.153 1.00 34.35 2 SER A CA 6
ATOM 9925 C C . SER A 1 2 ? -0.849 -1.333 -2.798 1.00 3.11 2 SER A C 6
ATOM 9926 O O . SER A 1 2 ? -2.017 -0.996 -2.606 1.00 53.21 2 SER A O 6
ATOM 9934 N N . SER A 1 3 ? -0.436 -2.593 -2.711 1.00 72.01 3 SER A N 6
ATOM 9935 C CA . SER A 1 3 ? -1.353 -3.677 -2.382 1.00 24.41 3 SER A CA 6
ATOM 9936 C C . SER A 1 3 ? -2.499 -3.744 -3.388 1.00 2.44 3 SER A C 6
ATOM 9937 O O . SER A 1 3 ? -3.651 -3.963 -3.018 1.00 21.24 3 SER A O 6
ATOM 9945 N N . GLU A 1 4 ? -2.170 -3.553 -4.662 1.00 74.53 4 GLU A N 6
ATOM 9946 C CA . GLU A 1 4 ? -3.172 -3.589 -5.722 1.00 44.43 4 GLU A CA 6
ATOM 9947 C C . GLU A 1 4 ? -3.868 -4.946 -5.766 1.00 72.00 4 GLU A C 6
ATOM 9948 O O . GLU A 1 4 ? -5.037 -5.045 -6.144 1.00 41.22 4 GLU A O 6
ATOM 9960 N N . LEU A 1 5 ? -3.143 -5.989 -5.378 1.00 43.24 5 LEU A N 6
ATOM 9961 C CA . LEU A 1 5 ? -3.690 -7.341 -5.373 1.00 13.32 5 LEU A CA 6
ATOM 9962 C C . LEU A 1 5 ? -4.987 -7.401 -4.573 1.00 63.44 5 LEU A C 6
ATOM 9963 O O . LEU A 1 5 ? -5.906 -8.148 -4.914 1.00 51.25 5 LEU A O 6
ATOM 9979 N N . LEU A 1 6 ? -5.057 -6.609 -3.509 1.00 10.52 6 LEU A N 6
ATOM 9980 C CA . LEU A 1 6 ? -6.245 -6.569 -2.661 1.00 13.21 6 LEU A CA 6
ATOM 9981 C C . LEU A 1 6 ? -7.446 -6.030 -3.431 1.00 51.12 6 LEU A C 6
ATOM 9982 O O . LEU A 1 6 ? -8.538 -6.594 -3.371 1.00 73.12 6 LEU A O 6
ATOM 9998 N N . ASP A 1 7 ? -7.235 -4.936 -4.155 1.00 4.52 7 ASP A N 6
ATOM 9999 C CA . ASP A 1 7 ? -8.299 -4.322 -4.940 1.00 25.12 7 ASP A CA 6
ATOM 10000 C C . ASP A 1 7 ? -8.663 -5.193 -6.139 1.00 33.21 7 ASP A C 6
ATOM 10001 O O . ASP A 1 7 ? -9.802 -5.179 -6.606 1.00 24.02 7 ASP A O 6
ATOM 10010 N N . ALA A 1 8 ? -7.687 -5.949 -6.631 1.00 74.43 8 ALA A N 6
ATOM 10011 C CA . ALA A 1 8 ? -7.905 -6.827 -7.775 1.00 44.45 8 ALA A CA 6
ATOM 10012 C C . ALA A 1 8 ? -9.071 -7.777 -7.523 1.00 72.11 8 ALA A C 6
ATOM 10013 O O . ALA A 1 8 ? -9.986 -7.882 -8.340 1.00 71.43 8 ALA A O 6
ATOM 10020 N N . LEU A 1 9 ? -9.030 -8.468 -6.389 1.00 65.10 9 LEU A N 6
ATOM 10021 C CA . LEU A 1 9 ? -10.084 -9.411 -6.031 1.00 30.43 9 LEU A CA 6
ATOM 10022 C C . LEU A 1 9 ? -11.450 -8.734 -6.051 1.00 2.51 9 LEU A C 6
ATOM 10023 O O . LEU A 1 9 ? -12.409 -9.264 -6.614 1.00 14.11 9 LEU A O 6
ATOM 10039 N N . THR A 1 10 ? -11.533 -7.560 -5.434 1.00 42.42 10 THR A N 6
ATOM 10040 C CA . THR A 1 10 ? -12.782 -6.810 -5.383 1.00 45.22 10 THR A CA 6
ATOM 10041 C C . THR A 1 10 ? -13.346 -6.584 -6.780 1.00 33.22 10 THR A C 6
ATOM 10042 O O . THR A 1 10 ? -14.549 -6.719 -7.005 1.00 71.53 10 THR A O 6
ATOM 10053 N N . ILE A 1 11 ? -12.469 -6.238 -7.717 1.00 32.10 11 ILE A N 6
ATOM 10054 C CA . ILE A 1 11 ? -12.880 -5.994 -9.094 1.00 21.23 11 ILE A CA 6
ATOM 10055 C C . ILE A 1 11 ? -13.580 -7.214 -9.683 1.00 62.33 11 ILE A C 6
ATOM 10056 O O . ILE A 1 11 ? -14.501 -7.086 -10.491 1.00 65.32 11 ILE A O 6
ATOM 10072 N N . LEU A 1 12 ? -13.137 -8.398 -9.274 1.00 75.15 12 LEU A N 6
ATOM 10073 C CA . LEU A 1 12 ? -13.722 -9.643 -9.759 1.00 35.45 12 LEU A CA 6
ATOM 10074 C C . LEU A 1 12 ? -15.117 -9.853 -9.178 1.00 52.41 12 LEU A C 6
ATOM 10075 O O . LEU A 1 12 ? -15.959 -10.514 -9.785 1.00 23.30 12 LEU A O 6
ATOM 10091 N N . GLU A 1 13 ? -15.353 -9.283 -8.001 1.00 2.20 13 GLU A N 6
ATOM 10092 C CA . GLU A 1 13 ? -16.647 -9.407 -7.339 1.00 73.44 13 GLU A CA 6
ATOM 10093 C C . GLU A 1 13 ? -17.769 -8.892 -8.237 1.00 24.32 13 GLU A C 6
ATOM 10094 O O . GLU A 1 13 ? -18.911 -9.342 -8.144 1.00 32.15 13 GLU A O 6
ATOM 10106 N N . LYS A 1 14 ? -17.434 -7.944 -9.106 1.00 41.41 14 LYS A N 6
ATOM 10107 C CA . LYS A 1 14 ? -18.411 -7.366 -10.022 1.00 53.15 14 LYS A CA 6
ATOM 10108 C C . LYS A 1 14 ? -19.147 -8.458 -10.792 1.00 32.03 14 LYS A C 6
ATOM 10109 O O . LYS A 1 14 ? -20.307 -8.291 -11.165 1.00 33.02 14 LYS A O 6
ATOM 10128 N N . GLU A 1 15 ? -18.463 -9.574 -11.026 1.00 31.13 15 GLU A N 6
ATOM 10129 C CA . GLU A 1 15 ? -19.054 -10.693 -11.752 1.00 10.21 15 GLU A CA 6
ATOM 10130 C C . GLU A 1 15 ? -19.529 -11.777 -10.788 1.00 74.31 15 GLU A C 6
ATOM 10131 O O . GLU A 1 15 ? -18.802 -12.174 -9.877 1.00 23.34 15 GLU A O 6
ATOM 10143 N N . LYS A 1 16 ? -20.752 -12.250 -10.996 1.00 54.02 16 LYS A N 6
ATOM 10144 C CA . LYS A 1 16 ? -21.326 -13.288 -10.148 1.00 15.32 16 LYS A CA 6
ATOM 10145 C C . LYS A 1 16 ? -20.903 -14.675 -10.624 1.00 60.10 16 LYS A C 6
ATOM 10146 O O . LYS A 1 16 ? -20.163 -14.808 -11.598 1.00 20.10 16 LYS A O 6
ATOM 10165 N N . GLY A 1 17 ? -21.380 -15.704 -9.930 1.00 53.14 17 GLY A N 6
ATOM 10166 C CA . GLY A 1 17 ? -21.042 -17.067 -10.299 1.00 1.24 17 GLY A CA 6
ATOM 10167 C C . GLY A 1 17 ? -19.579 -17.386 -10.059 1.00 24.31 17 GLY A C 6
ATOM 10168 O O . GLY A 1 17 ? -19.032 -18.309 -10.662 1.00 30.33 17 GLY A O 6
ATOM 10172 N N . ILE A 1 18 ? -18.944 -16.620 -9.178 1.00 51.44 18 ILE A N 6
ATOM 10173 C CA . ILE A 1 18 ? -17.537 -16.826 -8.860 1.00 32.50 18 ILE A CA 6
ATOM 10174 C C . ILE A 1 18 ? -17.237 -16.441 -7.417 1.00 3.32 18 ILE A C 6
ATOM 10175 O O . ILE A 1 18 ? -18.020 -15.742 -6.773 1.00 25.41 18 ILE A O 6
ATOM 10191 N N . SER A 1 19 ? -16.095 -16.900 -6.913 1.00 72.20 19 SER A N 6
ATOM 10192 C CA . SER A 1 19 ? -15.691 -16.605 -5.543 1.00 5.03 19 SER A CA 6
ATOM 10193 C C . SER A 1 19 ? -14.224 -16.192 -5.486 1.00 10.11 19 SER A C 6
ATOM 10194 O O . SER A 1 19 ? -13.339 -16.939 -5.904 1.00 55.41 19 SER A O 6
ATOM 10202 N N . LYS A 1 20 ? -13.973 -14.994 -4.967 1.00 21.45 20 LYS A N 6
ATOM 10203 C CA . LYS A 1 20 ? -12.614 -14.478 -4.853 1.00 74.43 20 LYS A CA 6
ATOM 10204 C C . LYS A 1 20 ? -11.768 -15.370 -3.949 1.00 44.01 20 LYS A C 6
ATOM 10205 O O . LYS A 1 20 ? -10.539 -15.357 -4.024 1.00 62.25 20 LYS A O 6
ATOM 10224 N N . GLU A 1 21 ? -12.433 -16.142 -3.097 1.00 64.52 21 GLU A N 6
ATOM 10225 C CA . GLU A 1 21 ? -11.741 -17.039 -2.179 1.00 11.33 21 GLU A CA 6
ATOM 10226 C C . GLU A 1 21 ? -10.783 -17.956 -2.935 1.00 34.03 21 GLU A C 6
ATOM 10227 O O . GLU A 1 21 ? -9.701 -18.280 -2.445 1.00 42.53 21 GLU A O 6
ATOM 10239 N N . ILE A 1 22 ? -11.189 -18.371 -4.130 1.00 11.12 22 ILE A N 6
ATOM 10240 C CA . ILE A 1 22 ? -10.368 -19.251 -4.953 1.00 52.11 22 ILE A CA 6
ATOM 10241 C C . ILE A 1 22 ? -9.254 -18.472 -5.646 1.00 5.14 22 ILE A C 6
ATOM 10242 O O . ILE A 1 22 ? -8.216 -19.034 -5.994 1.00 62.02 22 ILE A O 6
ATOM 10258 N N . ILE A 1 23 ? -9.479 -17.177 -5.843 1.00 13.43 23 ILE A N 6
ATOM 10259 C CA . ILE A 1 23 ? -8.494 -16.322 -6.492 1.00 72.34 23 ILE A CA 6
ATOM 10260 C C . ILE A 1 23 ? -7.222 -16.218 -5.658 1.00 55.40 23 ILE A C 6
ATOM 10261 O O . ILE A 1 23 ? -6.112 -16.312 -6.186 1.00 31.34 23 ILE A O 6
ATOM 10277 N N . ILE A 1 24 ? -7.389 -16.026 -4.354 1.00 51.31 24 ILE A N 6
ATOM 10278 C CA . ILE A 1 24 ? -6.253 -15.914 -3.448 1.00 74.21 24 ILE A CA 6
ATOM 10279 C C . ILE A 1 24 ? -5.303 -17.096 -3.606 1.00 44.54 24 ILE A C 6
ATOM 10280 O O . ILE A 1 24 ? -4.084 -16.936 -3.551 1.00 32.23 24 ILE A O 6
ATOM 10296 N N . GLU A 1 25 ? -5.871 -18.282 -3.806 1.00 72.53 25 GLU A N 6
ATOM 10297 C CA . GLU A 1 25 ? -5.073 -19.490 -3.974 1.00 43.13 25 GLU A CA 6
ATOM 10298 C C . GLU A 1 25 ? -4.334 -19.474 -5.309 1.00 2.50 25 GLU A C 6
ATOM 10299 O O . GLU A 1 25 ? -3.261 -20.063 -5.445 1.00 34.42 25 GLU A O 6
ATOM 10311 N N . ALA A 1 26 ? -4.916 -18.795 -6.292 1.00 1.41 26 ALA A N 6
ATOM 10312 C CA . ALA A 1 26 ? -4.313 -18.699 -7.616 1.00 44.13 26 ALA A CA 6
ATOM 10313 C C . ALA A 1 26 ? -2.968 -17.983 -7.556 1.00 13.13 26 ALA A C 6
ATOM 10314 O O . ALA A 1 26 ? -1.961 -18.491 -8.050 1.00 24.00 26 ALA A O 6
ATOM 10321 N N . ILE A 1 27 ? -2.959 -16.801 -6.948 1.00 44.10 27 ILE A N 6
ATOM 10322 C CA . ILE A 1 27 ? -1.737 -16.015 -6.824 1.00 13.45 27 ILE A CA 6
ATOM 10323 C C . ILE A 1 27 ? -0.667 -16.783 -6.055 1.00 13.44 27 ILE A C 6
ATOM 10324 O O . ILE A 1 27 ? 0.488 -16.844 -6.475 1.00 54.42 27 ILE A O 6
ATOM 10340 N N . GLU A 1 28 ? -1.060 -17.367 -4.928 1.00 54.21 28 GLU A N 6
ATOM 10341 C CA . GLU A 1 28 ? -0.133 -18.132 -4.101 1.00 54.51 28 GLU A CA 6
ATOM 10342 C C . GLU A 1 28 ? 0.602 -19.179 -4.933 1.00 43.41 28 GLU A C 6
ATOM 10343 O O . GLU A 1 28 ? 1.815 -19.344 -4.811 1.00 43.02 28 GLU A O 6
ATOM 10355 N N . ALA A 1 29 ? -0.143 -19.885 -5.777 1.00 30.04 29 ALA A N 6
ATOM 10356 C CA . ALA A 1 29 ? 0.437 -20.914 -6.631 1.00 12.54 29 ALA A CA 6
ATOM 10357 C C . ALA A 1 29 ? 1.323 -20.299 -7.710 1.00 13.03 29 ALA A C 6
ATOM 10358 O O . ALA A 1 29 ? 2.292 -20.912 -8.154 1.00 61.31 29 ALA A O 6
ATOM 10365 N N . ALA A 1 30 ? 0.982 -19.085 -8.126 1.00 53.23 30 ALA A N 6
ATOM 10366 C CA . ALA A 1 30 ? 1.746 -18.386 -9.151 1.00 23.45 30 ALA A CA 6
ATOM 10367 C C . ALA A 1 30 ? 3.101 -17.936 -8.616 1.00 61.02 30 ALA A C 6
ATOM 10368 O O . ALA A 1 30 ? 4.131 -18.122 -9.264 1.00 51.44 30 ALA A O 6
ATOM 10375 N N . LEU A 1 31 ? 3.094 -17.342 -7.427 1.00 5.35 31 LEU A N 6
ATOM 10376 C CA . LEU A 1 31 ? 4.322 -16.863 -6.803 1.00 1.23 31 LEU A CA 6
ATOM 10377 C C . LEU A 1 31 ? 5.300 -18.011 -6.576 1.00 21.11 31 LEU A C 6
ATOM 10378 O O . LEU A 1 31 ? 6.466 -17.934 -6.966 1.00 34.51 31 LEU A O 6
ATOM 10394 N N . ILE A 1 32 ? 4.817 -19.077 -5.944 1.00 24.45 32 ILE A N 6
ATOM 10395 C CA . ILE A 1 32 ? 5.649 -20.242 -5.668 1.00 71.03 32 ILE A CA 6
ATOM 10396 C C . ILE A 1 32 ? 6.215 -20.831 -6.956 1.00 24.23 32 ILE A C 6
ATOM 10397 O O . ILE A 1 32 ? 7.379 -21.226 -7.011 1.00 63.05 32 ILE A O 6
ATOM 10413 N N . SER A 1 33 ? 5.382 -20.884 -7.991 1.00 23.51 33 SER A N 6
ATOM 10414 C CA . SER A 1 33 ? 5.800 -21.427 -9.280 1.00 62.33 33 SER A CA 6
ATOM 10415 C C . SER A 1 33 ? 6.885 -20.559 -9.908 1.00 1.44 33 SER A C 6
ATOM 10416 O O . SER A 1 33 ? 7.888 -21.067 -10.410 1.00 2.10 33 SER A O 6
ATOM 10424 N N . ALA A 1 34 ? 6.677 -19.247 -9.878 1.00 22.53 34 ALA A N 6
ATOM 10425 C CA . ALA A 1 34 ? 7.638 -18.307 -10.442 1.00 1.34 34 ALA A CA 6
ATOM 10426 C C . ALA A 1 34 ? 9.018 -18.491 -9.818 1.00 52.14 34 ALA A C 6
ATOM 10427 O O . ALA A 1 34 ? 10.020 -18.595 -10.524 1.00 62.24 34 ALA A O 6
ATOM 10434 N N . TYR A 1 35 ? 9.060 -18.528 -8.491 1.00 60.44 35 TYR A N 6
ATOM 10435 C CA . TYR A 1 35 ? 10.317 -18.695 -7.771 1.00 42.44 35 TYR A CA 6
ATOM 10436 C C . TYR A 1 35 ? 10.851 -20.116 -7.931 1.00 40.45 35 TYR A C 6
ATOM 10437 O O . TYR A 1 35 ? 12.062 -20.339 -7.942 1.00 13.24 35 TYR A O 6
ATOM 10455 N N . LYS A 1 36 ? 9.939 -21.074 -8.053 1.00 5.13 36 LYS A N 6
ATOM 10456 C CA . LYS A 1 36 ? 10.314 -22.473 -8.215 1.00 11.15 36 LYS A CA 6
ATOM 10457 C C . LYS A 1 36 ? 11.041 -22.693 -9.538 1.00 32.14 36 LYS A C 6
ATOM 10458 O O . LYS A 1 36 ? 11.936 -23.532 -9.633 1.00 62.43 36 LYS A O 6
ATOM 10477 N N . ARG A 1 37 ? 10.651 -21.931 -10.555 1.00 74.25 37 ARG A N 6
ATOM 10478 C CA . ARG A 1 37 ? 11.266 -22.043 -11.873 1.00 53.51 37 ARG A CA 6
ATOM 10479 C C . ARG A 1 37 ? 12.776 -21.835 -11.787 1.00 13.30 37 ARG A C 6
ATOM 10480 O O . ARG A 1 37 ? 13.523 -22.276 -12.658 1.00 74.35 37 ARG A O 6
ATOM 10501 N N . ASN A 1 38 ? 13.216 -21.159 -10.730 1.00 64.14 38 ASN A N 6
ATOM 10502 C CA . ASN A 1 38 ? 14.636 -20.891 -10.531 1.00 2.44 38 ASN A CA 6
ATOM 10503 C C . ASN A 1 38 ? 15.336 -22.099 -9.916 1.00 62.25 38 ASN A C 6
ATOM 10504 O O . ASN A 1 38 ? 16.382 -22.535 -10.395 1.00 62.41 38 ASN A O 6
ATOM 10515 N N . PHE A 1 39 ? 14.751 -22.634 -8.849 1.00 74.50 39 PHE A N 6
ATOM 10516 C CA . PHE A 1 39 ? 15.318 -23.791 -8.166 1.00 13.22 39 PHE A CA 6
ATOM 10517 C C . PHE A 1 39 ? 14.240 -24.832 -7.872 1.00 13.23 39 PHE A C 6
ATOM 10518 O O . PHE A 1 39 ? 13.884 -25.060 -6.718 1.00 12.23 39 PHE A O 6
ATOM 10535 N N . ASN A 1 40 ? 13.728 -25.457 -8.926 1.00 5.11 40 ASN A N 6
ATOM 10536 C CA . ASN A 1 40 ? 12.690 -26.472 -8.782 1.00 31.44 40 ASN A CA 6
ATOM 10537 C C . ASN A 1 40 ? 13.284 -27.791 -8.297 1.00 13.21 40 ASN A C 6
ATOM 10538 O O . ASN A 1 40 ? 12.826 -28.362 -7.307 1.00 10.21 40 ASN A O 6
ATOM 10549 N N . GLN A 1 41 ? 14.304 -28.270 -9.002 1.00 42.41 41 GLN A N 6
ATOM 10550 C CA . GLN A 1 41 ? 14.959 -29.521 -8.643 1.00 32.21 41 GLN A CA 6
ATOM 10551 C C . GLN A 1 41 ? 16.101 -29.276 -7.661 1.00 10.23 41 GLN A C 6
ATOM 10552 O O . GLN A 1 41 ? 16.894 -30.174 -7.380 1.00 2.54 41 GLN A O 6
ATOM 10566 N N . ALA A 1 42 ? 16.177 -28.055 -7.143 1.00 53.10 42 ALA A N 6
ATOM 10567 C CA . ALA A 1 42 ? 17.219 -27.693 -6.191 1.00 45.11 42 ALA A CA 6
ATOM 10568 C C . ALA A 1 42 ? 16.735 -27.860 -4.755 1.00 30.22 42 ALA A C 6
ATOM 10569 O O . ALA A 1 42 ? 17.494 -28.275 -3.880 1.00 53.42 42 ALA A O 6
ATOM 10576 N N . GLN A 1 43 ? 15.468 -27.535 -4.521 1.00 44.33 43 GLN A N 6
ATOM 10577 C CA . GLN A 1 43 ? 14.884 -27.649 -3.190 1.00 63.21 43 GLN A CA 6
ATOM 10578 C C . GLN A 1 43 ? 13.398 -27.305 -3.216 1.00 62.24 43 GLN A C 6
ATOM 10579 O O . GLN A 1 43 ? 12.910 -26.690 -4.164 1.00 74.55 43 GLN A O 6
ATOM 10593 N N . ASN A 1 44 ? 12.684 -27.707 -2.170 1.00 61.24 44 ASN A N 6
ATOM 10594 C CA . ASN A 1 44 ? 11.253 -27.443 -2.073 1.00 5.03 44 ASN A CA 6
ATOM 10595 C C . ASN A 1 44 ? 10.994 -26.078 -1.440 1.00 45.14 44 ASN A C 6
ATOM 10596 O O . ASN A 1 44 ? 11.866 -25.512 -0.782 1.00 15.42 44 ASN A O 6
ATOM 10607 N N . VAL A 1 45 ? 9.788 -25.558 -1.643 1.00 44.30 45 VAL A N 6
ATOM 10608 C CA . VAL A 1 45 ? 9.412 -24.261 -1.091 1.00 71.11 45 VAL A CA 6
ATOM 10609 C C . VAL A 1 45 ? 7.898 -24.133 -0.970 1.00 24.13 45 VAL A C 6
ATOM 10610 O O . VAL A 1 45 ? 7.150 -24.781 -1.703 1.00 24.45 45 VAL A O 6
ATOM 10623 N N . ARG A 1 46 ? 7.453 -23.293 -0.042 1.00 33.25 46 ARG A N 6
ATOM 10624 C CA . ARG A 1 46 ? 6.026 -23.080 0.175 1.00 13.25 46 ARG A CA 6
ATOM 10625 C C . ARG A 1 46 ? 5.719 -21.596 0.349 1.00 35.22 46 ARG A C 6
ATOM 10626 O O . ARG A 1 46 ? 6.178 -20.963 1.300 1.00 45.34 46 ARG A O 6
ATOM 10647 N N . VAL A 1 47 ? 4.938 -21.047 -0.576 1.00 13.15 47 VAL A N 6
ATOM 10648 C CA . VAL A 1 47 ? 4.569 -19.637 -0.525 1.00 40.55 47 VAL A CA 6
ATOM 10649 C C . VAL A 1 47 ? 3.218 -19.448 0.156 1.00 21.11 47 VAL A C 6
ATOM 10650 O O . VAL A 1 47 ? 2.298 -20.243 -0.036 1.00 40.40 47 VAL A O 6
ATOM 10663 N N . ASP A 1 48 ? 3.106 -18.389 0.951 1.00 31.11 48 ASP A N 6
ATOM 10664 C CA . ASP A 1 48 ? 1.867 -18.094 1.660 1.00 72.44 48 ASP A CA 6
ATOM 10665 C C . ASP A 1 48 ? 1.491 -16.622 1.508 1.00 70.23 48 ASP A C 6
ATOM 10666 O O . ASP A 1 48 ? 2.192 -15.738 1.999 1.00 21.40 48 ASP A O 6
ATOM 10675 N N . LEU A 1 49 ? 0.382 -16.369 0.823 1.00 24.33 49 LEU A N 6
ATOM 10676 C CA . LEU A 1 49 ? -0.087 -15.005 0.604 1.00 74.30 49 LEU A CA 6
ATOM 10677 C C . LEU A 1 49 ? -1.071 -14.586 1.693 1.00 41.23 49 LEU A C 6
ATOM 10678 O O . LEU A 1 49 ? -1.844 -15.402 2.191 1.00 13.24 49 LEU A O 6
ATOM 10694 N N . ASN A 1 50 ? -1.036 -13.308 2.055 1.00 2.14 50 ASN A N 6
ATOM 10695 C CA . ASN A 1 50 ? -1.925 -12.781 3.083 1.00 51.24 50 ASN A CA 6
ATOM 10696 C C . ASN A 1 50 ? -2.765 -11.629 2.538 1.00 73.32 50 ASN A C 6
ATOM 10697 O O . ASN A 1 50 ? -2.295 -10.496 2.442 1.00 30.13 50 ASN A O 6
ATOM 10708 N N . ARG A 1 51 ? -4.010 -11.930 2.182 1.00 0.13 51 ARG A N 6
ATOM 10709 C CA . ARG A 1 51 ? -4.915 -10.921 1.646 1.00 51.01 51 ARG A CA 6
ATOM 10710 C C . ARG A 1 51 ? -5.308 -9.914 2.723 1.00 31.24 51 ARG A C 6
ATOM 10711 O O . ARG A 1 51 ? -5.886 -8.869 2.428 1.00 2.24 51 ARG A O 6
ATOM 10732 N N . GLU A 1 52 ? -4.990 -10.238 3.972 1.00 34.15 52 GLU A N 6
ATOM 10733 C CA . GLU A 1 52 ? -5.311 -9.363 5.093 1.00 24.22 52 GLU A CA 6
ATOM 10734 C C . GLU A 1 52 ? -4.472 -8.090 5.047 1.00 0.20 52 GLU A C 6
ATOM 10735 O O . GLU A 1 52 ? -4.971 -6.993 5.302 1.00 22.35 52 GLU A O 6
ATOM 10747 N N . THR A 1 53 ? -3.192 -8.242 4.720 1.00 23.40 53 THR A N 6
ATOM 10748 C CA . THR A 1 53 ? -2.283 -7.107 4.641 1.00 34.31 53 THR A CA 6
ATOM 10749 C C . THR A 1 53 ? -1.574 -7.062 3.292 1.00 54.44 53 THR A C 6
ATOM 10750 O O . THR A 1 53 ? -0.565 -6.376 3.132 1.00 31.00 53 THR A O 6
ATOM 10761 N N . GLY A 1 54 ? -2.110 -7.799 2.323 1.00 23.41 54 GLY A N 6
ATOM 10762 C CA . GLY A 1 54 ? -1.516 -7.828 0.999 1.00 44.31 54 GLY A CA 6
ATOM 10763 C C . GLY A 1 54 ? -0.036 -8.154 1.035 1.00 5.13 54 GLY A C 6
ATOM 10764 O O . GLY A 1 54 ? 0.715 -7.758 0.144 1.00 74.51 54 GLY A O 6
ATOM 10768 N N . SER A 1 55 ? 0.384 -8.876 2.069 1.00 33.40 55 SER A N 6
ATOM 10769 C CA . SER A 1 55 ? 1.786 -9.250 2.220 1.00 75.11 55 SER A CA 6
ATOM 10770 C C . SER A 1 55 ? 2.032 -10.659 1.690 1.00 63.23 55 SER A C 6
ATOM 10771 O O . SER A 1 55 ? 1.093 -11.376 1.342 1.00 45.55 55 SER A O 6
ATOM 10779 N N . ILE A 1 56 ? 3.301 -11.050 1.632 1.00 3.53 56 ILE A N 6
ATOM 10780 C CA . ILE A 1 56 ? 3.671 -12.373 1.146 1.00 74.13 56 ILE A CA 6
ATOM 10781 C C . ILE A 1 56 ? 4.951 -12.865 1.814 1.00 0.40 56 ILE A C 6
ATOM 10782 O O . ILE A 1 56 ? 5.841 -12.076 2.130 1.00 42.33 56 ILE A O 6
ATOM 10798 N N . ARG A 1 57 ? 5.037 -14.175 2.021 1.00 32.14 57 ARG A N 6
ATOM 10799 C CA . ARG A 1 57 ? 6.208 -14.773 2.650 1.00 64.45 57 ARG A CA 6
ATOM 10800 C C . ARG A 1 57 ? 6.511 -16.141 2.045 1.00 32.01 57 ARG A C 6
ATOM 10801 O O . ARG A 1 57 ? 5.634 -16.999 1.953 1.00 32.22 57 ARG A O 6
ATOM 10822 N N . VAL A 1 58 ? 7.761 -16.336 1.633 1.00 42.34 58 VAL A N 6
ATOM 10823 C CA . VAL A 1 58 ? 8.180 -17.599 1.037 1.00 43.54 58 VAL A CA 6
ATOM 10824 C C . VAL A 1 58 ? 9.145 -18.345 1.952 1.00 10.15 58 VAL A C 6
ATOM 10825 O O . VAL A 1 58 ? 10.238 -17.860 2.246 1.00 73.04 58 VAL A O 6
ATOM 10838 N N . PHE A 1 59 ? 8.734 -19.527 2.399 1.00 1.31 59 PHE A N 6
ATOM 10839 C CA . PHE A 1 59 ? 9.561 -20.340 3.282 1.00 44.44 59 PHE A CA 6
ATOM 10840 C C . PHE A 1 59 ? 9.913 -21.671 2.624 1.00 1.24 59 PHE A C 6
ATOM 10841 O O . PHE A 1 59 ? 9.128 -22.219 1.851 1.00 3.23 59 PHE A O 6
ATOM 10858 N N . ALA A 1 60 ? 11.098 -22.183 2.936 1.00 64.33 60 ALA A N 6
ATOM 10859 C CA . ALA A 1 60 ? 11.554 -23.449 2.376 1.00 61.55 60 ALA A CA 6
ATOM 10860 C C . ALA A 1 60 ? 11.433 -24.576 3.397 1.00 45.11 60 ALA A C 6
ATOM 10861 O O . ALA A 1 60 ? 12.009 -24.506 4.484 1.00 31.21 60 ALA A O 6
ATOM 10868 N N . ARG A 1 61 ? 10.681 -25.613 3.042 1.00 41.23 61 ARG A N 6
ATOM 10869 C CA . ARG A 1 61 ? 10.484 -26.753 3.928 1.00 72.14 61 ARG A CA 6
ATOM 10870 C C . ARG A 1 61 ? 11.639 -27.743 3.807 1.00 20.13 61 ARG A C 6
ATOM 10871 O O . ARG A 1 61 ? 11.921 -28.257 2.725 1.00 1.01 61 ARG A O 6
ATOM 10892 N N . LYS A 1 62 ? 12.307 -28.005 4.926 1.00 10.33 62 LYS A N 6
ATOM 10893 C CA . LYS A 1 62 ? 13.431 -28.932 4.947 1.00 21.43 62 LYS A CA 6
ATOM 10894 C C . LYS A 1 62 ? 13.127 -30.135 5.835 1.00 75.40 62 LYS A C 6
ATOM 10895 O O . LYS A 1 62 ? 12.461 -30.008 6.862 1.00 2.42 62 LYS A O 6
ATOM 10914 N N . ASP A 1 63 ? 13.619 -31.302 5.432 1.00 23.54 63 ASP A N 6
ATOM 10915 C CA . ASP A 1 63 ? 13.402 -32.527 6.192 1.00 42.41 63 ASP A CA 6
ATOM 10916 C C . ASP A 1 63 ? 14.419 -32.652 7.322 1.00 73.33 63 ASP A C 6
ATOM 10917 O O . ASP A 1 63 ? 15.625 -32.712 7.082 1.00 62.32 63 ASP A O 6
ATOM 10926 N N . VAL A 1 64 ? 13.924 -32.689 8.555 1.00 22.25 64 VAL A N 6
ATOM 10927 C CA . VAL A 1 64 ? 14.789 -32.808 9.723 1.00 63.30 64 VAL A CA 6
ATOM 10928 C C . VAL A 1 64 ? 15.171 -34.261 9.979 1.00 51.12 64 VAL A C 6
ATOM 10929 O O . VAL A 1 64 ? 14.332 -35.078 10.356 1.00 75.14 64 VAL A O 6
ATOM 10942 N N . VAL A 1 65 ? 16.446 -34.577 9.771 1.00 11.54 65 VAL A N 6
ATOM 10943 C CA . VAL A 1 65 ? 16.942 -35.932 9.981 1.00 13.21 65 VAL A CA 6
ATOM 10944 C C . VAL A 1 65 ? 18.326 -35.918 10.619 1.00 31.21 65 VAL A C 6
ATOM 10945 O O . VAL A 1 65 ? 19.110 -34.992 10.407 1.00 25.11 65 VAL A O 6
ATOM 10958 N N . ASP A 1 66 ? 18.621 -36.951 11.401 1.00 62.52 66 ASP A N 6
ATOM 10959 C CA . ASP A 1 66 ? 19.912 -37.059 12.070 1.00 23.33 66 ASP A CA 6
ATOM 10960 C C . ASP A 1 66 ? 21.044 -37.168 11.053 1.00 21.04 66 ASP A C 6
ATOM 10961 O O . ASP A 1 66 ? 22.202 -36.898 11.369 1.00 0.24 66 ASP A O 6
ATOM 10970 N N . GLU A 1 67 ? 20.700 -37.567 9.833 1.00 15.03 67 GLU A N 6
ATOM 10971 C CA . GLU A 1 67 ? 21.688 -37.713 8.771 1.00 31.11 67 GLU A CA 6
ATOM 10972 C C . GLU A 1 67 ? 21.105 -37.295 7.424 1.00 50.23 67 GLU A C 6
ATOM 10973 O O . GLU A 1 67 ? 20.045 -37.771 7.018 1.00 63.43 67 GLU A O 6
ATOM 10985 N N . VAL A 1 68 ? 21.806 -36.398 6.735 1.00 15.43 68 VAL A N 6
ATOM 10986 C CA . VAL A 1 68 ? 21.359 -35.915 5.435 1.00 65.11 68 VAL A CA 6
ATOM 10987 C C . VAL A 1 68 ? 21.148 -37.070 4.462 1.00 4.00 68 VAL A C 6
ATOM 10988 O O . VAL A 1 68 ? 22.104 -37.712 4.026 1.00 42.11 68 VAL A O 6
ATOM 11001 N N . TYR A 1 69 ? 19.890 -37.330 4.125 1.00 32.10 69 TYR A N 6
ATOM 11002 C CA . TYR A 1 69 ? 19.552 -38.409 3.204 1.00 32.14 69 TYR A CA 6
ATOM 11003 C C . TYR A 1 69 ? 18.893 -37.862 1.941 1.00 61.22 69 TYR A C 6
ATOM 11004 O O . TYR A 1 69 ? 18.838 -38.538 0.913 1.00 10.20 69 TYR A O 6
ATOM 11022 N N . ASP A 1 70 ? 18.393 -36.634 2.027 1.00 20.02 70 ASP A N 6
ATOM 11023 C CA . ASP A 1 70 ? 17.738 -35.994 0.892 1.00 33.31 70 ASP A CA 6
ATOM 11024 C C . ASP A 1 70 ? 18.556 -34.807 0.392 1.00 24.14 70 ASP A C 6
ATOM 11025 O O . ASP A 1 70 ? 18.356 -33.675 0.831 1.00 24.10 70 ASP A O 6
ATOM 11034 N N . GLN A 1 71 ? 19.477 -35.076 -0.529 1.00 45.13 71 GLN A N 6
ATOM 11035 C CA . GLN A 1 71 ? 20.325 -34.029 -1.088 1.00 73.34 71 GLN A CA 6
ATOM 11036 C C . GLN A 1 71 ? 19.485 -32.880 -1.632 1.00 44.25 71 GLN A C 6
ATOM 11037 O O . GLN A 1 71 ? 19.854 -31.713 -1.505 1.00 55.10 71 GLN A O 6
ATOM 11051 N N . ARG A 1 72 ? 18.352 -33.218 -2.241 1.00 4.45 72 ARG A N 6
ATOM 11052 C CA . ARG A 1 72 ? 17.459 -32.213 -2.807 1.00 31.14 72 ARG A CA 6
ATOM 11053 C C . ARG A 1 72 ? 17.034 -31.203 -1.746 1.00 3.13 72 ARG A C 6
ATOM 11054 O O . ARG A 1 72 ? 17.023 -29.996 -1.990 1.00 25.45 72 ARG A O 6
ATOM 11075 N N . LEU A 1 73 ? 16.684 -31.706 -0.566 1.00 3.20 73 LEU A N 6
ATOM 11076 C CA . LEU A 1 73 ? 16.256 -30.847 0.533 1.00 51.45 73 LEU A CA 6
ATOM 11077 C C . LEU A 1 73 ? 16.341 -31.587 1.866 1.00 42.22 73 LEU A C 6
ATOM 11078 O O . LEU A 1 73 ? 15.694 -32.614 2.057 1.00 32.31 73 LEU A O 6
ATOM 11094 N N . GLU A 1 74 ? 17.144 -31.053 2.782 1.00 52.14 74 GLU A N 6
ATOM 11095 C CA . GLU A 1 74 ? 17.312 -31.663 4.096 1.00 53.33 74 GLU A CA 6
ATOM 11096 C C . GLU A 1 74 ? 17.941 -30.677 5.077 1.00 31.14 74 GLU A C 6
ATOM 11097 O O . GLU A 1 74 ? 18.605 -29.722 4.672 1.00 54.40 74 GLU A O 6
ATOM 11109 N N . ILE A 1 75 ? 17.724 -30.914 6.366 1.00 62.14 75 ILE A N 6
ATOM 11110 C CA . ILE A 1 75 ? 18.269 -30.047 7.404 1.00 30.31 75 ILE A CA 6
ATOM 11111 C C . ILE A 1 75 ? 18.753 -30.860 8.600 1.00 75.04 75 ILE A C 6
ATOM 11112 O O . ILE A 1 75 ? 18.002 -31.650 9.171 1.00 14.04 75 ILE A O 6
ATOM 11128 N N . SER A 1 76 ? 20.013 -30.659 8.974 1.00 72.03 76 SER A N 6
ATOM 11129 C CA . SER A 1 76 ? 20.598 -31.374 10.102 1.00 2.32 76 SER A CA 6
ATOM 11130 C C . SER A 1 76 ? 19.776 -31.157 11.369 1.00 11.44 76 SER A C 6
ATOM 11131 O O . SER A 1 76 ? 19.361 -30.038 11.667 1.00 13.53 76 SER A O 6
ATOM 11139 N N . ILE A 1 77 ? 19.547 -32.237 12.109 1.00 32.21 77 ILE A N 6
ATOM 11140 C CA . ILE A 1 77 ? 18.776 -32.165 13.344 1.00 42.24 77 ILE A CA 6
ATOM 11141 C C . ILE A 1 77 ? 19.295 -31.057 14.253 1.00 3.30 77 ILE A C 6
ATOM 11142 O O . ILE A 1 77 ? 18.519 -30.363 14.908 1.00 62.34 77 ILE A O 6
ATOM 11158 N N . GLU A 1 78 ? 20.614 -30.896 14.286 1.00 30.11 78 GLU A N 6
ATOM 11159 C CA . GLU A 1 78 ? 21.238 -29.871 15.114 1.00 0.34 78 GLU A CA 6
ATOM 11160 C C . GLU A 1 78 ? 21.001 -28.481 14.530 1.00 42.21 78 GLU A C 6
ATOM 11161 O O . GLU A 1 78 ? 20.865 -27.503 15.264 1.00 45.21 78 GLU A O 6
ATOM 11173 N N . GLU A 1 79 ? 20.956 -28.403 13.203 1.00 34.12 79 GLU A N 6
ATOM 11174 C CA . GLU A 1 79 ? 20.738 -27.133 12.520 1.00 41.22 79 GLU A CA 6
ATOM 11175 C C . GLU A 1 79 ? 19.407 -26.514 12.937 1.00 73.11 79 GLU A C 6
ATOM 11176 O O . GLU A 1 79 ? 19.346 -25.344 13.315 1.00 3.25 79 GLU A O 6
ATOM 11188 N N . ALA A 1 80 ? 18.342 -27.306 12.862 1.00 23.40 80 ALA A N 6
ATOM 11189 C CA . ALA A 1 80 ? 17.013 -26.837 13.232 1.00 41.12 80 ALA A CA 6
ATOM 11190 C C . ALA A 1 80 ? 16.996 -26.311 14.663 1.00 13.05 80 ALA A C 6
ATOM 11191 O O . ALA A 1 80 ? 16.242 -25.393 14.987 1.00 13.31 80 ALA A O 6
ATOM 11198 N N . GLN A 1 81 ? 17.829 -26.898 15.515 1.00 53.33 81 GLN A N 6
ATOM 11199 C CA . GLN A 1 81 ? 17.907 -26.488 16.912 1.00 55.10 81 GLN A CA 6
ATOM 11200 C C . GLN A 1 81 ? 18.498 -25.088 17.037 1.00 65.05 81 GLN A C 6
ATOM 11201 O O . GLN A 1 81 ? 18.212 -24.365 17.991 1.00 13.14 81 GLN A O 6
ATOM 11215 N N . GLY A 1 82 ? 19.324 -24.711 16.065 1.00 10.33 82 GLY A N 6
ATOM 11216 C CA . GLY A 1 82 ? 19.944 -23.399 16.086 1.00 0.41 82 GLY A CA 6
ATOM 11217 C C . GLY A 1 82 ? 18.927 -22.280 16.201 1.00 3.45 82 GLY A C 6
ATOM 11218 O O . GLY A 1 82 ? 19.192 -21.251 16.824 1.00 20.11 82 GLY A O 6
ATOM 11222 N N . ILE A 1 83 ? 17.759 -22.479 15.596 1.00 31.40 83 ILE A N 6
ATOM 11223 C CA . ILE A 1 83 ? 16.700 -21.479 15.632 1.00 1.12 83 ILE A CA 6
ATOM 11224 C C . ILE A 1 83 ? 15.527 -21.951 16.485 1.00 73.35 83 ILE A C 6
ATOM 11225 O O . ILE A 1 83 ? 14.758 -21.143 17.004 1.00 13.12 83 ILE A O 6
ATOM 11241 N N . HIS A 1 84 ? 15.397 -23.267 16.625 1.00 63.03 84 HIS A N 6
ATOM 11242 C CA . HIS A 1 84 ? 14.319 -23.848 17.417 1.00 54.51 84 HIS A CA 6
ATOM 11243 C C . HIS A 1 84 ? 14.673 -25.264 17.862 1.00 12.33 84 HIS A C 6
ATOM 11244 O O . HIS A 1 84 ? 14.522 -26.231 17.114 1.00 53.42 84 HIS A O 6
ATOM 11258 N N . PRO A 1 85 ? 15.156 -25.390 19.106 1.00 51.33 85 PRO A N 6
ATOM 11259 C CA . PRO A 1 85 ? 15.542 -26.684 19.678 1.00 21.45 85 PRO A CA 6
ATOM 11260 C C . PRO A 1 85 ? 14.339 -27.580 19.948 1.00 1.12 85 PRO A C 6
ATOM 11261 O O . PRO A 1 85 ? 14.491 -28.752 20.294 1.00 55.23 85 PRO A O 6
ATOM 11272 N N . GLU A 1 86 ? 13.142 -27.023 19.789 1.00 11.24 86 GLU A N 6
ATOM 11273 C CA . GLU A 1 86 ? 11.913 -27.772 20.016 1.00 2.30 86 GLU A CA 6
ATOM 11274 C C . GLU A 1 86 ? 11.676 -28.782 18.896 1.00 54.33 86 GLU A C 6
ATOM 11275 O O . GLU A 1 86 ? 10.903 -29.728 19.051 1.00 72.01 86 GLU A O 6
ATOM 11287 N N . TYR A 1 87 ? 12.346 -28.573 17.769 1.00 13.33 87 TYR A N 6
ATOM 11288 C CA . TYR A 1 87 ? 12.208 -29.461 16.621 1.00 62.40 87 TYR A CA 6
ATOM 11289 C C . TYR A 1 87 ? 12.627 -30.884 16.980 1.00 30.01 87 TYR A C 6
ATOM 11290 O O . TYR A 1 87 ? 13.101 -31.143 18.084 1.00 64.21 87 TYR A O 6
ATOM 11308 N N . MET A 1 88 ? 12.447 -31.802 16.035 1.00 30.33 88 MET A N 6
ATOM 11309 C CA . MET A 1 88 ? 12.809 -33.198 16.250 1.00 15.53 88 MET A CA 6
ATOM 11310 C C . MET A 1 88 ? 12.853 -33.958 14.927 1.00 10.42 88 MET A C 6
ATOM 11311 O O . MET A 1 88 ? 12.093 -33.662 14.005 1.00 24.25 88 MET A O 6
ATOM 11325 N N . VAL A 1 89 ? 13.745 -34.939 14.842 1.00 2.14 89 VAL A N 6
ATOM 11326 C CA . VAL A 1 89 ? 13.887 -35.741 13.633 1.00 32.25 89 VAL A CA 6
ATOM 11327 C C . VAL A 1 89 ? 12.540 -36.292 13.178 1.00 31.51 89 VAL A C 6
ATOM 11328 O O . VAL A 1 89 ? 11.846 -36.969 13.935 1.00 22.02 89 VAL A O 6
ATOM 11341 N N . GLY A 1 90 ? 12.175 -35.995 11.935 1.00 61.31 90 GLY A N 6
ATOM 11342 C CA . GLY A 1 90 ? 10.912 -36.468 11.398 1.00 5.34 90 GLY A CA 6
ATOM 11343 C C . GLY A 1 90 ? 9.948 -35.337 11.102 1.00 73.20 90 GLY A C 6
ATOM 11344 O O . GLY A 1 90 ? 8.993 -35.507 10.344 1.00 73.05 90 GLY A O 6
ATOM 11348 N N . ASP A 1 91 ? 10.196 -34.178 11.703 1.00 14.12 91 ASP A N 6
ATOM 11349 C CA . ASP A 1 91 ? 9.341 -33.013 11.500 1.00 22.15 91 ASP A CA 6
ATOM 11350 C C . ASP A 1 91 ? 9.843 -32.169 10.332 1.00 32.31 91 ASP A C 6
ATOM 11351 O O . ASP A 1 91 ? 10.736 -32.581 9.593 1.00 53.31 91 ASP A O 6
ATOM 11360 N N . VAL A 1 92 ? 9.260 -30.985 10.172 1.00 31.51 92 VAL A N 6
ATOM 11361 C CA . VAL A 1 92 ? 9.646 -30.082 9.094 1.00 42.33 92 VAL A CA 6
ATOM 11362 C C . VAL A 1 92 ? 9.844 -28.662 9.612 1.00 75.52 92 VAL A C 6
ATOM 11363 O O . VAL A 1 92 ? 9.116 -28.202 10.492 1.00 53.31 92 VAL A O 6
ATOM 11376 N N . VAL A 1 93 ? 10.836 -27.969 9.059 1.00 53.22 93 VAL A N 6
ATOM 11377 C CA . VAL A 1 93 ? 11.129 -26.600 9.463 1.00 1.40 93 VAL A CA 6
ATOM 11378 C C . VAL A 1 93 ? 11.096 -25.655 8.268 1.00 13.54 93 VAL A C 6
ATOM 11379 O O . VAL A 1 93 ? 11.622 -25.970 7.201 1.00 42.32 93 VAL A O 6
ATOM 11392 N N . GLU A 1 94 ? 10.475 -24.495 8.454 1.00 63.33 94 GLU A N 6
ATOM 11393 C CA . GLU A 1 94 ? 10.372 -23.503 7.390 1.00 13.04 94 GLU A CA 6
ATOM 11394 C C . GLU A 1 94 ? 11.240 -22.286 7.695 1.00 14.14 94 GLU A C 6
ATOM 11395 O O . GLU A 1 94 ? 11.233 -21.770 8.813 1.00 22.33 94 GLU A O 6
ATOM 11407 N N . ILE A 1 95 ? 11.986 -21.833 6.694 1.00 43.41 95 ILE A N 6
ATOM 11408 C CA . ILE A 1 95 ? 12.858 -20.676 6.854 1.00 24.11 95 ILE A CA 6
ATOM 11409 C C . ILE A 1 95 ? 12.673 -19.683 5.711 1.00 51.42 95 ILE A C 6
ATOM 11410 O O . ILE A 1 95 ? 12.474 -20.076 4.563 1.00 43.44 95 ILE A O 6
ATOM 11426 N N . GLU A 1 96 ? 12.742 -18.396 6.036 1.00 15.41 96 GLU A N 6
ATOM 11427 C CA . GLU A 1 96 ? 12.582 -17.348 5.035 1.00 4.20 96 GLU A CA 6
ATOM 11428 C C . GLU A 1 96 ? 13.531 -17.567 3.860 1.00 3.25 96 GLU A C 6
ATOM 11429 O O . GLU A 1 96 ? 14.748 -17.623 4.034 1.00 21.32 96 GLU A O 6
ATOM 11441 N N . VAL A 1 97 ? 12.964 -17.692 2.665 1.00 52.41 97 VAL A N 6
ATOM 11442 C CA . VAL A 1 97 ? 13.758 -17.905 1.460 1.00 41.24 97 VAL A CA 6
ATOM 11443 C C . VAL A 1 97 ? 13.296 -16.994 0.329 1.00 64.02 97 VAL A C 6
ATOM 11444 O O . VAL A 1 97 ? 13.670 -17.183 -0.828 1.00 40.42 97 VAL A O 6
ATOM 11457 N N . THR A 1 98 ? 12.480 -16.002 0.671 1.00 74.11 98 THR A N 6
ATOM 11458 C CA . THR A 1 98 ? 11.966 -15.060 -0.315 1.00 21.42 98 THR A CA 6
ATOM 11459 C C . THR A 1 98 ? 13.011 -14.008 -0.667 1.00 23.55 98 THR A C 6
ATOM 11460 O O . THR A 1 98 ? 13.737 -13.507 0.192 1.00 72.05 98 THR A O 6
ATOM 11471 N N . PRO A 1 99 ? 13.092 -13.662 -1.960 1.00 61.42 99 PRO A N 6
ATOM 11472 C CA . PRO A 1 99 ? 14.045 -12.665 -2.456 1.00 22.35 99 PRO A CA 6
ATOM 11473 C C . PRO A 1 99 ? 13.695 -11.252 -1.999 1.00 21.13 99 PRO A C 6
ATOM 11474 O O . PRO A 1 99 ? 12.550 -10.968 -1.649 1.00 4.33 99 PRO A O 6
ATOM 11485 N N . LYS A 1 100 ? 14.689 -10.370 -2.007 1.00 1.34 100 LYS A N 6
ATOM 11486 C CA . LYS A 1 100 ? 14.486 -8.985 -1.596 1.00 31.23 100 LYS A CA 6
ATOM 11487 C C . LYS A 1 100 ? 13.755 -8.198 -2.678 1.00 11.53 100 LYS A C 6
ATOM 11488 O O . LYS A 1 100 ? 13.395 -7.038 -2.479 1.00 43.02 100 LYS A O 6
ATOM 11507 N N . ASP A 1 101 ? 13.539 -8.836 -3.823 1.00 23.32 101 ASP A N 6
ATOM 11508 C CA . ASP A 1 101 ? 12.849 -8.194 -4.937 1.00 41.13 101 ASP A CA 6
ATOM 11509 C C . ASP A 1 101 ? 11.456 -8.787 -5.126 1.00 43.12 101 ASP A C 6
ATOM 11510 O O . ASP A 1 101 ? 10.757 -8.464 -6.087 1.00 15.43 101 ASP A O 6
ATOM 11519 N N . PHE A 1 102 ? 11.058 -9.657 -4.203 1.00 61.52 102 PHE A N 6
ATOM 11520 C CA . PHE A 1 102 ? 9.750 -10.296 -4.269 1.00 41.25 102 PHE A CA 6
ATOM 11521 C C . PHE A 1 102 ? 8.634 -9.280 -4.044 1.00 61.03 102 PHE A C 6
ATOM 11522 O O . PHE A 1 102 ? 7.487 -9.505 -4.424 1.00 73.03 102 PHE A O 6
ATOM 11539 N N . GLY A 1 103 ? 8.983 -8.157 -3.421 1.00 33.20 103 GLY A N 6
ATOM 11540 C CA . GLY A 1 103 ? 8.001 -7.122 -3.155 1.00 14.33 103 GLY A CA 6
ATOM 11541 C C . GLY A 1 103 ? 7.207 -6.743 -4.389 1.00 14.11 103 GLY A C 6
ATOM 11542 O O . GLY A 1 103 ? 5.977 -6.737 -4.366 1.00 52.21 103 GLY A O 6
ATOM 11546 N N . ARG A 1 104 ? 7.913 -6.425 -5.470 1.00 11.41 104 ARG A N 6
ATOM 11547 C CA . ARG A 1 104 ? 7.267 -6.041 -6.719 1.00 21.11 104 ARG A CA 6
ATOM 11548 C C . ARG A 1 104 ? 6.766 -7.269 -7.472 1.00 54.21 104 ARG A C 6
ATOM 11549 O O . ARG A 1 104 ? 5.717 -7.230 -8.117 1.00 35.02 104 ARG A O 6
ATOM 11570 N N . ILE A 1 105 ? 7.522 -8.358 -7.387 1.00 74.15 105 ILE A N 6
ATOM 11571 C CA . ILE A 1 105 ? 7.155 -9.599 -8.060 1.00 51.42 105 ILE A CA 6
ATOM 11572 C C . ILE A 1 105 ? 5.791 -10.094 -7.593 1.00 31.22 105 ILE A C 6
ATOM 11573 O O . ILE A 1 105 ? 4.983 -10.565 -8.393 1.00 32.23 105 ILE A O 6
ATOM 11589 N N . ALA A 1 106 ? 5.540 -9.982 -6.293 1.00 52.13 106 ALA A N 6
ATOM 11590 C CA . ALA A 1 106 ? 4.272 -10.415 -5.719 1.00 0.32 106 ALA A CA 6
ATOM 11591 C C . ALA A 1 106 ? 3.093 -9.777 -6.448 1.00 11.13 106 ALA A C 6
ATOM 11592 O O . ALA A 1 106 ? 2.112 -10.448 -6.767 1.00 42.22 106 ALA A O 6
ATOM 11599 N N . ALA A 1 107 ? 3.196 -8.478 -6.708 1.00 54.24 107 ALA A N 6
ATOM 11600 C CA . ALA A 1 107 ? 2.140 -7.751 -7.400 1.00 40.42 107 ALA A CA 6
ATOM 11601 C C . ALA A 1 107 ? 2.106 -8.110 -8.882 1.00 61.51 107 ALA A C 6
ATOM 11602 O O . ALA A 1 107 ? 1.049 -8.421 -9.429 1.00 62.23 107 ALA A O 6
ATOM 11609 N N . GLN A 1 108 ? 3.269 -8.064 -9.523 1.00 63.24 108 GLN A N 6
ATOM 11610 C CA . GLN A 1 108 ? 3.371 -8.383 -10.943 1.00 24.31 108 GLN A CA 6
ATOM 11611 C C . GLN A 1 108 ? 2.770 -9.754 -11.236 1.00 33.31 108 GLN A C 6
ATOM 11612 O O . GLN A 1 108 ? 2.218 -9.985 -12.313 1.00 5.33 108 GLN A O 6
ATOM 11626 N N . THR A 1 109 ? 2.881 -10.663 -10.272 1.00 14.35 109 THR A N 6
ATOM 11627 C CA . THR A 1 109 ? 2.350 -12.011 -10.428 1.00 1.22 109 THR A CA 6
ATOM 11628 C C . THR A 1 109 ? 0.873 -12.067 -10.054 1.00 5.53 109 THR A C 6
ATOM 11629 O O . THR A 1 109 ? 0.127 -12.903 -10.562 1.00 22.25 109 THR A O 6
ATOM 11640 N N . ALA A 1 110 ? 0.458 -11.172 -9.164 1.00 1.34 110 ALA A N 6
ATOM 11641 C CA . ALA A 1 110 ? -0.930 -11.118 -8.725 1.00 65.20 110 ALA A CA 6
ATOM 11642 C C . ALA A 1 110 ? -1.819 -10.488 -9.791 1.00 34.15 110 ALA A C 6
ATOM 11643 O O . ALA A 1 110 ? -2.980 -10.868 -9.950 1.00 63.40 110 ALA A O 6
ATOM 11650 N N . LYS A 1 111 ? -1.268 -9.523 -10.520 1.00 4.43 111 LYS A N 6
ATOM 11651 C CA . LYS A 1 111 ? -2.011 -8.840 -11.573 1.00 13.33 111 LYS A CA 6
ATOM 11652 C C . LYS A 1 111 ? -2.263 -9.773 -12.754 1.00 33.32 111 LYS A C 6
ATOM 11653 O O . LYS A 1 111 ? -3.308 -9.701 -13.399 1.00 3.05 111 LYS A O 6
ATOM 11672 N N . GLN A 1 112 ? -1.300 -10.647 -13.028 1.00 52.54 112 GLN A N 6
ATOM 11673 C CA . GLN A 1 112 ? -1.420 -11.593 -14.130 1.00 10.21 112 GLN A CA 6
ATOM 11674 C C . GLN A 1 112 ? -2.362 -12.737 -13.767 1.00 0.31 112 GLN A C 6
ATOM 11675 O O . GLN A 1 112 ? -3.058 -13.279 -14.626 1.00 14.34 112 GLN A O 6
ATOM 11689 N N . VAL A 1 113 ? -2.380 -13.098 -12.487 1.00 42.44 113 VAL A N 6
ATOM 11690 C CA . VAL A 1 113 ? -3.237 -14.176 -12.010 1.00 53.54 113 VAL A CA 6
ATOM 11691 C C . VAL A 1 113 ? -4.696 -13.737 -11.960 1.00 33.44 113 VAL A C 6
ATOM 11692 O O . VAL A 1 113 ? -5.568 -14.376 -12.549 1.00 10.35 113 VAL A O 6
ATOM 11705 N N . VAL A 1 114 ? -4.955 -12.642 -11.254 1.00 62.31 114 VAL A N 6
ATOM 11706 C CA . VAL A 1 114 ? -6.309 -12.115 -11.128 1.00 44.31 114 VAL A CA 6
ATOM 11707 C C . VAL A 1 114 ? -6.926 -11.852 -12.497 1.00 24.40 114 VAL A C 6
ATOM 11708 O O . VAL A 1 114 ? -8.122 -12.061 -12.703 1.00 43.44 114 VAL A O 6
ATOM 11721 N N . THR A 1 115 ? -6.101 -11.392 -13.433 1.00 11.13 115 THR A N 6
ATOM 11722 C CA . THR A 1 115 ? -6.565 -11.100 -14.784 1.00 33.11 115 THR A CA 6
ATOM 11723 C C . THR A 1 115 ? -6.882 -12.382 -15.545 1.00 25.41 115 THR A C 6
ATOM 11724 O O . THR A 1 115 ? -7.746 -12.396 -16.421 1.00 0.53 115 THR A O 6
ATOM 11735 N N . GLN A 1 116 ? -6.177 -13.457 -15.205 1.00 72.25 116 GLN A N 6
ATOM 11736 C CA . GLN A 1 116 ? -6.384 -14.743 -15.859 1.00 54.01 116 GLN A CA 6
ATOM 11737 C C . GLN A 1 116 ? -7.705 -15.369 -15.423 1.00 61.15 116 GLN A C 6
ATOM 11738 O O . GLN A 1 116 ? -8.496 -15.816 -16.254 1.00 62.10 116 GLN A O 6
ATOM 11752 N N . ARG A 1 117 ? -7.937 -15.397 -14.114 1.00 54.30 117 ARG A N 6
ATOM 11753 C CA . ARG A 1 117 ? -9.162 -15.969 -13.567 1.00 0.51 117 ARG A CA 6
ATOM 11754 C C . ARG A 1 117 ? -10.392 -15.291 -14.162 1.00 2.44 117 ARG A C 6
ATOM 11755 O O . ARG A 1 117 ? -11.457 -15.898 -14.273 1.00 12.00 117 ARG A O 6
ATOM 11776 N N . VAL A 1 118 ? -10.238 -14.026 -14.545 1.00 41.12 118 VAL A N 6
ATOM 11777 C CA . VAL A 1 118 ? -11.335 -13.265 -15.129 1.00 4.21 118 VAL A CA 6
ATOM 11778 C C . VAL A 1 118 ? -11.862 -13.940 -16.390 1.00 14.31 118 VAL A C 6
ATOM 11779 O O . VAL A 1 118 ? -13.064 -13.924 -16.659 1.00 21.50 118 VAL A O 6
ATOM 11792 N N . ARG A 1 119 ? -10.956 -14.533 -17.160 1.00 45.44 119 ARG A N 6
ATOM 11793 C CA . ARG A 1 119 ? -11.329 -15.213 -18.395 1.00 54.32 119 ARG A CA 6
ATOM 11794 C C . ARG A 1 119 ? -12.295 -16.361 -18.111 1.00 31.42 119 ARG A C 6
ATOM 11795 O O . ARG A 1 119 ? -13.361 -16.450 -18.720 1.00 55.43 119 ARG A O 6
ATOM 11816 N N . GLU A 1 120 ? -11.913 -17.234 -17.186 1.00 3.12 120 GLU A N 6
ATOM 11817 C CA . GLU A 1 120 ? -12.746 -18.376 -16.824 1.00 33.03 120 GLU A CA 6
ATOM 11818 C C . GLU A 1 120 ? -14.042 -17.917 -16.164 1.00 32.20 120 GLU A C 6
ATOM 11819 O O . GLU A 1 120 ? -15.101 -18.509 -16.371 1.00 44.34 120 GLU A O 6
ATOM 11831 N N . ALA A 1 121 ? -13.949 -16.858 -15.366 1.00 41.02 121 ALA A N 6
ATOM 11832 C CA . ALA A 1 121 ? -15.114 -16.318 -14.675 1.00 30.52 121 ALA A CA 6
ATOM 11833 C C . ALA A 1 121 ? -16.126 -15.753 -15.665 1.00 21.14 121 ALA A C 6
ATOM 11834 O O . ALA A 1 121 ? -17.277 -16.186 -15.705 1.00 23.24 121 ALA A O 6
ATOM 11841 N N . GLU A 1 122 ? -15.690 -14.783 -16.464 1.00 33.52 122 GLU A N 6
ATOM 11842 C CA . GLU A 1 122 ? -16.559 -14.158 -17.452 1.00 11.20 122 GLU A CA 6
ATOM 11843 C C . GLU A 1 122 ? -17.116 -15.197 -18.421 1.00 55.40 122 GLU A C 6
ATOM 11844 O O . GLU A 1 122 ? -18.202 -15.027 -18.974 1.00 21.30 122 GLU A O 6
ATOM 11856 N N . ARG A 1 123 ? -16.363 -16.273 -18.622 1.00 41.24 123 ARG A N 6
ATOM 11857 C CA . ARG A 1 123 ? -16.779 -17.339 -19.526 1.00 72.40 123 ARG A CA 6
ATOM 11858 C C . ARG A 1 123 ? -17.913 -18.158 -18.915 1.00 72.21 123 ARG A C 6
ATOM 11859 O O . ARG A 1 123 ? -18.994 -18.266 -19.492 1.00 44.14 123 ARG A O 6
ATOM 11880 N N . GLY A 1 124 ? -17.657 -18.733 -17.744 1.00 5.13 124 GLY A N 6
ATOM 11881 C CA . GLY A 1 124 ? -18.666 -19.535 -17.075 1.00 42.31 124 GLY A CA 6
ATOM 11882 C C . GLY A 1 124 ? -18.500 -19.535 -15.569 1.00 72.23 124 GLY A C 6
ATOM 11883 O O . GLY A 1 124 ? -19.478 -19.657 -14.831 1.00 21.50 124 GLY A O 6
ATOM 11887 N N . MET A 1 1 ? 0.028 2.895 -4.933 1.00 15.44 1 MET A N 7
ATOM 11888 C CA . MET A 1 1 ? -0.418 1.825 -4.049 1.00 3.31 1 MET A CA 7
ATOM 11889 C C . MET A 1 1 ? 0.714 0.841 -3.772 1.00 74.14 1 MET A C 7
ATOM 11890 O O . MET A 1 1 ? 1.712 0.810 -4.493 1.00 71.53 1 MET A O 7
ATOM 11904 N N . SER A 1 2 ? 0.553 0.040 -2.724 1.00 74.23 2 SER A N 7
ATOM 11905 C CA . SER A 1 2 ? 1.564 -0.942 -2.351 1.00 34.35 2 SER A CA 7
ATOM 11906 C C . SER A 1 2 ? 1.036 -2.362 -2.532 1.00 3.11 2 SER A C 7
ATOM 11907 O O . SER A 1 2 ? 1.718 -3.223 -3.088 1.00 53.21 2 SER A O 7
ATOM 11915 N N . SER A 1 3 ? -0.184 -2.597 -2.059 1.00 72.01 3 SER A N 7
ATOM 11916 C CA . SER A 1 3 ? -0.803 -3.914 -2.164 1.00 24.41 3 SER A CA 7
ATOM 11917 C C . SER A 1 3 ? -2.074 -3.849 -3.006 1.00 2.44 3 SER A C 7
ATOM 11918 O O . SER A 1 3 ? -3.170 -4.119 -2.515 1.00 21.24 3 SER A O 7
ATOM 11926 N N . GLU A 1 4 ? -1.918 -3.490 -4.277 1.00 74.53 4 GLU A N 7
ATOM 11927 C CA . GLU A 1 4 ? -3.053 -3.389 -5.186 1.00 44.43 4 GLU A CA 7
ATOM 11928 C C . GLU A 1 4 ? -3.747 -4.739 -5.341 1.00 72.00 4 GLU A C 7
ATOM 11929 O O . GLU A 1 4 ? -4.955 -4.806 -5.576 1.00 41.22 4 GLU A O 7
ATOM 11941 N N . LEU A 1 5 ? -2.977 -5.813 -5.209 1.00 43.24 5 LEU A N 7
ATOM 11942 C CA . LEU A 1 5 ? -3.516 -7.162 -5.334 1.00 13.32 5 LEU A CA 7
ATOM 11943 C C . LEU A 1 5 ? -4.701 -7.365 -4.394 1.00 63.44 5 LEU A C 7
ATOM 11944 O O . LEU A 1 5 ? -5.654 -8.072 -4.723 1.00 51.25 5 LEU A O 7
ATOM 11960 N N . LEU A 1 6 ? -4.634 -6.738 -3.224 1.00 10.52 6 LEU A N 7
ATOM 11961 C CA . LEU A 1 6 ? -5.703 -6.848 -2.237 1.00 13.21 6 LEU A CA 7
ATOM 11962 C C . LEU A 1 6 ? -7.023 -6.336 -2.804 1.00 51.12 6 LEU A C 7
ATOM 11963 O O . LEU A 1 6 ? -8.070 -6.955 -2.620 1.00 73.12 6 LEU A O 7
ATOM 11979 N N . ASP A 1 7 ? -6.963 -5.202 -3.494 1.00 4.52 7 ASP A N 7
ATOM 11980 C CA . ASP A 1 7 ? -8.154 -4.608 -4.091 1.00 25.12 7 ASP A CA 7
ATOM 11981 C C . ASP A 1 7 ? -8.579 -5.379 -5.337 1.00 33.21 7 ASP A C 7
ATOM 11982 O O . ASP A 1 7 ? -9.760 -5.413 -5.685 1.00 24.02 7 ASP A O 7
ATOM 11991 N N . ALA A 1 8 ? -7.610 -5.995 -6.005 1.00 74.43 8 ALA A N 7
ATOM 11992 C CA . ALA A 1 8 ? -7.884 -6.765 -7.212 1.00 44.45 8 ALA A CA 7
ATOM 11993 C C . ALA A 1 8 ? -8.945 -7.831 -6.954 1.00 72.11 8 ALA A C 7
ATOM 11994 O O . ALA A 1 8 ? -9.956 -7.897 -7.654 1.00 71.43 8 ALA A O 7
ATOM 12001 N N . LEU A 1 9 ? -8.708 -8.661 -5.945 1.00 65.10 9 LEU A N 7
ATOM 12002 C CA . LEU A 1 9 ? -9.643 -9.725 -5.594 1.00 30.43 9 LEU A CA 7
ATOM 12003 C C . LEU A 1 9 ? -11.036 -9.161 -5.335 1.00 2.51 9 LEU A C 7
ATOM 12004 O O . LEU A 1 9 ? -12.044 -9.795 -5.652 1.00 14.11 9 LEU A O 7
ATOM 12020 N N . THR A 1 10 ? -11.088 -7.965 -4.757 1.00 42.42 10 THR A N 7
ATOM 12021 C CA . THR A 1 10 ? -12.356 -7.315 -4.456 1.00 45.22 10 THR A CA 7
ATOM 12022 C C . THR A 1 10 ? -13.099 -6.941 -5.733 1.00 33.22 10 THR A C 7
ATOM 12023 O O . THR A 1 10 ? -14.316 -7.111 -5.827 1.00 71.53 10 THR A O 7
ATOM 12034 N N . ILE A 1 11 ? -12.361 -6.432 -6.714 1.00 32.10 11 ILE A N 7
ATOM 12035 C CA . ILE A 1 11 ? -12.951 -6.036 -7.987 1.00 21.23 11 ILE A CA 7
ATOM 12036 C C . ILE A 1 11 ? -13.614 -7.223 -8.679 1.00 62.33 11 ILE A C 7
ATOM 12037 O O . ILE A 1 11 ? -14.631 -7.071 -9.357 1.00 65.32 11 ILE A O 7
ATOM 12053 N N . LEU A 1 12 ? -13.032 -8.404 -8.501 1.00 75.15 12 LEU A N 7
ATOM 12054 C CA . LEU A 1 12 ? -13.567 -9.619 -9.107 1.00 35.45 12 LEU A CA 7
ATOM 12055 C C . LEU A 1 12 ? -14.973 -9.911 -8.591 1.00 52.41 12 LEU A C 7
ATOM 12056 O O . LEU A 1 12 ? -15.776 -10.542 -9.276 1.00 23.30 12 LEU A O 7
ATOM 12072 N N . GLU A 1 13 ? -15.263 -9.444 -7.380 1.00 2.20 13 GLU A N 7
ATOM 12073 C CA . GLU A 1 13 ? -16.572 -9.654 -6.774 1.00 73.44 13 GLU A CA 7
ATOM 12074 C C . GLU A 1 13 ? -17.680 -9.107 -7.670 1.00 24.32 13 GLU A C 7
ATOM 12075 O O . GLU A 1 13 ? -18.812 -9.590 -7.642 1.00 32.15 13 GLU A O 7
ATOM 12087 N N . LYS A 1 14 ? -17.346 -8.095 -8.463 1.00 41.41 14 LYS A N 7
ATOM 12088 C CA . LYS A 1 14 ? -18.310 -7.480 -9.367 1.00 53.15 14 LYS A CA 7
ATOM 12089 C C . LYS A 1 14 ? -18.995 -8.535 -10.231 1.00 32.03 14 LYS A C 7
ATOM 12090 O O . LYS A 1 14 ? -20.145 -8.367 -10.633 1.00 33.02 14 LYS A O 7
ATOM 12109 N N . GLU A 1 15 ? -18.281 -9.621 -10.509 1.00 31.13 15 GLU A N 7
ATOM 12110 C CA . GLU A 1 15 ? -18.822 -10.702 -11.324 1.00 10.21 15 GLU A CA 7
ATOM 12111 C C . GLU A 1 15 ? -19.456 -11.779 -10.447 1.00 74.31 15 GLU A C 7
ATOM 12112 O O . GLU A 1 15 ? -18.953 -12.093 -9.367 1.00 23.34 15 GLU A O 7
ATOM 12124 N N . LYS A 1 16 ? -20.563 -12.343 -10.919 1.00 54.02 16 LYS A N 7
ATOM 12125 C CA . LYS A 1 16 ? -21.266 -13.384 -10.181 1.00 15.32 16 LYS A CA 7
ATOM 12126 C C . LYS A 1 16 ? -20.806 -14.770 -10.624 1.00 60.10 16 LYS A C 7
ATOM 12127 O O . LYS A 1 16 ? -19.954 -14.900 -11.502 1.00 20.10 16 LYS A O 7
ATOM 12146 N N . GLY A 1 17 ? -21.378 -15.802 -10.011 1.00 53.14 17 GLY A N 7
ATOM 12147 C CA . GLY A 1 17 ? -21.014 -17.164 -10.357 1.00 1.24 17 GLY A CA 7
ATOM 12148 C C . GLY A 1 17 ? -19.539 -17.443 -10.143 1.00 24.31 17 GLY A C 7
ATOM 12149 O O . GLY A 1 17 ? -18.951 -18.274 -10.836 1.00 30.33 17 GLY A O 7
ATOM 12153 N N . ILE A 1 18 ? -18.940 -16.745 -9.184 1.00 51.44 18 ILE A N 7
ATOM 12154 C CA . ILE A 1 18 ? -17.524 -16.921 -8.883 1.00 32.50 18 ILE A CA 7
ATOM 12155 C C . ILE A 1 18 ? -17.222 -16.559 -7.433 1.00 3.32 18 ILE A C 7
ATOM 12156 O O . ILE A 1 18 ? -18.018 -15.892 -6.770 1.00 25.41 18 ILE A O 7
ATOM 12172 N N . SER A 1 19 ? -16.067 -17.000 -6.946 1.00 72.20 19 SER A N 7
ATOM 12173 C CA . SER A 1 19 ? -15.659 -16.723 -5.574 1.00 5.03 19 SER A CA 7
ATOM 12174 C C . SER A 1 19 ? -14.191 -16.312 -5.516 1.00 10.11 19 SER A C 7
ATOM 12175 O O . SER A 1 19 ? -13.325 -16.976 -6.085 1.00 55.41 19 SER A O 7
ATOM 12183 N N . LYS A 1 20 ? -13.919 -15.212 -4.823 1.00 21.45 20 LYS A N 7
ATOM 12184 C CA . LYS A 1 20 ? -12.556 -14.710 -4.687 1.00 74.43 20 LYS A CA 7
ATOM 12185 C C . LYS A 1 20 ? -11.724 -15.627 -3.797 1.00 44.01 20 LYS A C 7
ATOM 12186 O O . LYS A 1 20 ? -10.497 -15.639 -3.879 1.00 62.25 20 LYS A O 7
ATOM 12205 N N . GLU A 1 21 ? -12.402 -16.396 -2.949 1.00 64.52 21 GLU A N 7
ATOM 12206 C CA . GLU A 1 21 ? -11.723 -17.317 -2.045 1.00 11.33 21 GLU A CA 7
ATOM 12207 C C . GLU A 1 21 ? -10.784 -18.241 -2.815 1.00 34.03 21 GLU A C 7
ATOM 12208 O O . GLU A 1 21 ? -9.668 -18.514 -2.374 1.00 42.53 21 GLU A O 7
ATOM 12220 N N . ILE A 1 22 ? -11.246 -18.719 -3.966 1.00 11.12 22 ILE A N 7
ATOM 12221 C CA . ILE A 1 22 ? -10.446 -19.612 -4.797 1.00 52.11 22 ILE A CA 7
ATOM 12222 C C . ILE A 1 22 ? -9.398 -18.836 -5.587 1.00 5.14 22 ILE A C 7
ATOM 12223 O O . ILE A 1 22 ? -8.367 -19.385 -5.974 1.00 62.02 22 ILE A O 7
ATOM 12239 N N . ILE A 1 23 ? -9.669 -17.556 -5.820 1.00 13.43 23 ILE A N 7
ATOM 12240 C CA . ILE A 1 23 ? -8.747 -16.704 -6.562 1.00 72.34 23 ILE A CA 7
ATOM 12241 C C . ILE A 1 23 ? -7.481 -16.431 -5.756 1.00 55.40 23 ILE A C 7
ATOM 12242 O O . ILE A 1 23 ? -6.371 -16.502 -6.283 1.00 31.34 23 ILE A O 7
ATOM 12258 N N . ILE A 1 24 ? -7.657 -16.122 -4.475 1.00 51.31 24 ILE A N 7
ATOM 12259 C CA . ILE A 1 24 ? -6.528 -15.842 -3.596 1.00 74.21 24 ILE A CA 7
ATOM 12260 C C . ILE A 1 24 ? -5.504 -16.970 -3.641 1.00 44.54 24 ILE A C 7
ATOM 12261 O O . ILE A 1 24 ? -4.300 -16.732 -3.553 1.00 32.23 24 ILE A O 7
ATOM 12277 N N . GLU A 1 25 ? -5.990 -18.199 -3.781 1.00 72.53 25 GLU A N 7
ATOM 12278 C CA . GLU A 1 25 ? -5.115 -19.365 -3.839 1.00 43.13 25 GLU A CA 7
ATOM 12279 C C . GLU A 1 25 ? -4.326 -19.388 -5.145 1.00 2.50 25 GLU A C 7
ATOM 12280 O O . GLU A 1 25 ? -3.218 -19.920 -5.203 1.00 34.42 25 GLU A O 7
ATOM 12292 N N . ALA A 1 26 ? -4.907 -18.809 -6.190 1.00 1.41 26 ALA A N 7
ATOM 12293 C CA . ALA A 1 26 ? -4.259 -18.762 -7.495 1.00 44.13 26 ALA A CA 7
ATOM 12294 C C . ALA A 1 26 ? -3.061 -17.818 -7.479 1.00 13.13 26 ALA A C 7
ATOM 12295 O O . ALA A 1 26 ? -2.042 -18.085 -8.118 1.00 24.00 26 ALA A O 7
ATOM 12302 N N . ILE A 1 27 ? -3.189 -16.718 -6.746 1.00 44.10 27 ILE A N 7
ATOM 12303 C CA . ILE A 1 27 ? -2.116 -15.737 -6.647 1.00 13.45 27 ILE A CA 7
ATOM 12304 C C . ILE A 1 27 ? -0.842 -16.368 -6.096 1.00 13.44 27 ILE A C 7
ATOM 12305 O O . ILE A 1 27 ? 0.219 -16.290 -6.714 1.00 54.42 27 ILE A O 7
ATOM 12321 N N . GLU A 1 28 ? -0.957 -16.996 -4.930 1.00 54.21 28 GLU A N 7
ATOM 12322 C CA . GLU A 1 28 ? 0.186 -17.643 -4.295 1.00 54.51 28 GLU A CA 7
ATOM 12323 C C . GLU A 1 28 ? 0.722 -18.776 -5.165 1.00 43.41 28 GLU A C 7
ATOM 12324 O O . GLU A 1 28 ? 1.932 -18.942 -5.312 1.00 43.02 28 GLU A O 7
ATOM 12336 N N . ALA A 1 29 ? -0.189 -19.555 -5.739 1.00 30.04 29 ALA A N 7
ATOM 12337 C CA . ALA A 1 29 ? 0.190 -20.672 -6.595 1.00 12.54 29 ALA A CA 7
ATOM 12338 C C . ALA A 1 29 ? 1.089 -20.209 -7.735 1.00 13.03 29 ALA A C 7
ATOM 12339 O O . ALA A 1 29 ? 1.926 -20.966 -8.225 1.00 61.31 29 ALA A O 7
ATOM 12346 N N . ALA A 1 30 ? 0.909 -18.960 -8.155 1.00 53.23 30 ALA A N 7
ATOM 12347 C CA . ALA A 1 30 ? 1.706 -18.396 -9.237 1.00 23.45 30 ALA A CA 7
ATOM 12348 C C . ALA A 1 30 ? 3.113 -18.050 -8.761 1.00 61.02 30 ALA A C 7
ATOM 12349 O O . ALA A 1 30 ? 4.098 -18.344 -9.439 1.00 51.44 30 ALA A O 7
ATOM 12356 N N . LEU A 1 31 ? 3.200 -17.424 -7.593 1.00 5.35 31 LEU A N 7
ATOM 12357 C CA . LEU A 1 31 ? 4.488 -17.037 -7.025 1.00 1.23 31 LEU A CA 7
ATOM 12358 C C . LEU A 1 31 ? 5.351 -18.265 -6.749 1.00 21.11 31 LEU A C 7
ATOM 12359 O O . LEU A 1 31 ? 6.508 -18.327 -7.164 1.00 34.51 31 LEU A O 7
ATOM 12375 N N . ILE A 1 32 ? 4.780 -19.238 -6.048 1.00 24.45 32 ILE A N 7
ATOM 12376 C CA . ILE A 1 32 ? 5.496 -20.463 -5.719 1.00 71.03 32 ILE A CA 7
ATOM 12377 C C . ILE A 1 32 ? 6.058 -21.125 -6.973 1.00 24.23 32 ILE A C 7
ATOM 12378 O O . ILE A 1 32 ? 7.176 -21.639 -6.968 1.00 63.05 32 ILE A O 7
ATOM 12394 N N . SER A 1 33 ? 5.275 -21.106 -8.047 1.00 23.51 33 SER A N 7
ATOM 12395 C CA . SER A 1 33 ? 5.693 -21.706 -9.308 1.00 62.33 33 SER A CA 7
ATOM 12396 C C . SER A 1 33 ? 6.774 -20.862 -9.978 1.00 1.44 33 SER A C 7
ATOM 12397 O O . SER A 1 33 ? 7.748 -21.392 -10.512 1.00 2.10 33 SER A O 7
ATOM 12405 N N . ALA A 1 34 ? 6.593 -19.546 -9.947 1.00 22.53 34 ALA A N 7
ATOM 12406 C CA . ALA A 1 34 ? 7.552 -18.629 -10.549 1.00 1.34 34 ALA A CA 7
ATOM 12407 C C . ALA A 1 34 ? 8.932 -18.784 -9.917 1.00 52.14 34 ALA A C 7
ATOM 12408 O O . ALA A 1 34 ? 9.950 -18.724 -10.605 1.00 62.24 34 ALA A O 7
ATOM 12415 N N . TYR A 1 35 ? 8.957 -18.984 -8.605 1.00 60.44 35 TYR A N 7
ATOM 12416 C CA . TYR A 1 35 ? 10.212 -19.145 -7.879 1.00 42.44 35 TYR A CA 7
ATOM 12417 C C . TYR A 1 35 ? 10.754 -20.562 -8.038 1.00 40.45 35 TYR A C 7
ATOM 12418 O O . TYR A 1 35 ? 11.966 -20.778 -8.068 1.00 13.24 35 TYR A O 7
ATOM 12436 N N . LYS A 1 36 ? 9.847 -21.529 -8.138 1.00 5.13 36 LYS A N 7
ATOM 12437 C CA . LYS A 1 36 ? 10.231 -22.926 -8.295 1.00 11.15 36 LYS A CA 7
ATOM 12438 C C . LYS A 1 36 ? 10.993 -23.138 -9.599 1.00 32.14 36 LYS A C 7
ATOM 12439 O O . LYS A 1 36 ? 11.908 -23.959 -9.668 1.00 62.43 36 LYS A O 7
ATOM 12458 N N . ARG A 1 37 ? 10.611 -22.392 -10.630 1.00 74.25 37 ARG A N 7
ATOM 12459 C CA . ARG A 1 37 ? 11.259 -22.498 -11.931 1.00 53.51 37 ARG A CA 7
ATOM 12460 C C . ARG A 1 37 ? 12.760 -22.244 -11.814 1.00 13.30 37 ARG A C 7
ATOM 12461 O O . ARG A 1 37 ? 13.542 -22.696 -12.649 1.00 74.35 37 ARG A O 7
ATOM 12482 N N . ASN A 1 38 ? 13.152 -21.518 -10.773 1.00 64.14 38 ASN A N 7
ATOM 12483 C CA . ASN A 1 38 ? 14.558 -21.203 -10.547 1.00 2.44 38 ASN A CA 7
ATOM 12484 C C . ASN A 1 38 ? 15.307 -22.418 -10.006 1.00 62.25 38 ASN A C 7
ATOM 12485 O O . ASN A 1 38 ? 16.386 -22.761 -10.490 1.00 62.41 38 ASN A O 7
ATOM 12496 N N . PHE A 1 39 ? 14.727 -23.064 -9.000 1.00 74.50 39 PHE A N 7
ATOM 12497 C CA . PHE A 1 39 ? 15.339 -24.240 -8.393 1.00 13.22 39 PHE A CA 7
ATOM 12498 C C . PHE A 1 39 ? 14.298 -25.326 -8.140 1.00 13.23 39 PHE A C 7
ATOM 12499 O O . PHE A 1 39 ? 13.970 -25.631 -6.994 1.00 12.23 39 PHE A O 7
ATOM 12516 N N . ASN A 1 40 ? 13.782 -25.905 -9.219 1.00 5.11 40 ASN A N 7
ATOM 12517 C CA . ASN A 1 40 ? 12.777 -26.957 -9.114 1.00 31.44 40 ASN A CA 7
ATOM 12518 C C . ASN A 1 40 ? 13.415 -28.281 -8.704 1.00 13.21 40 ASN A C 7
ATOM 12519 O O . ASN A 1 40 ? 12.989 -28.912 -7.737 1.00 10.21 40 ASN A O 7
ATOM 12530 N N . GLN A 1 41 ? 14.437 -28.694 -9.446 1.00 42.41 41 GLN A N 7
ATOM 12531 C CA . GLN A 1 41 ? 15.133 -29.942 -9.159 1.00 32.21 41 GLN A CA 7
ATOM 12532 C C . GLN A 1 41 ? 16.284 -29.712 -8.185 1.00 10.23 41 GLN A C 7
ATOM 12533 O O . GLN A 1 41 ? 17.106 -30.600 -7.959 1.00 2.54 41 GLN A O 7
ATOM 12547 N N . ALA A 1 42 ? 16.336 -28.515 -7.609 1.00 53.10 42 ALA A N 7
ATOM 12548 C CA . ALA A 1 42 ? 17.384 -28.170 -6.658 1.00 45.11 42 ALA A CA 7
ATOM 12549 C C . ALA A 1 42 ? 16.867 -28.232 -5.225 1.00 30.22 42 ALA A C 7
ATOM 12550 O O . ALA A 1 42 ? 17.586 -28.644 -4.314 1.00 53.42 42 ALA A O 7
ATOM 12557 N N . GLN A 1 43 ? 15.618 -27.822 -5.032 1.00 44.33 43 GLN A N 7
ATOM 12558 C CA . GLN A 1 43 ? 15.006 -27.832 -3.708 1.00 63.21 43 GLN A CA 7
ATOM 12559 C C . GLN A 1 43 ? 13.543 -27.411 -3.782 1.00 62.24 43 GLN A C 7
ATOM 12560 O O . GLN A 1 43 ? 13.161 -26.602 -4.627 1.00 74.55 43 GLN A O 7
ATOM 12574 N N . ASN A 1 44 ? 12.727 -27.965 -2.892 1.00 61.24 44 ASN A N 7
ATOM 12575 C CA . ASN A 1 44 ? 11.303 -27.649 -2.857 1.00 5.03 44 ASN A CA 7
ATOM 12576 C C . ASN A 1 44 ? 11.073 -26.241 -2.315 1.00 45.14 44 ASN A C 7
ATOM 12577 O O . ASN A 1 44 ? 12.022 -25.496 -2.071 1.00 15.42 44 ASN A O 7
ATOM 12588 N N . VAL A 1 45 ? 9.806 -25.885 -2.129 1.00 44.30 45 VAL A N 7
ATOM 12589 C CA . VAL A 1 45 ? 9.450 -24.568 -1.615 1.00 71.11 45 VAL A CA 7
ATOM 12590 C C . VAL A 1 45 ? 7.951 -24.465 -1.359 1.00 24.13 45 VAL A C 7
ATOM 12591 O O . VAL A 1 45 ? 7.163 -25.234 -1.909 1.00 24.45 45 VAL A O 7
ATOM 12604 N N . ARG A 1 46 ? 7.563 -23.509 -0.522 1.00 33.25 46 ARG A N 7
ATOM 12605 C CA . ARG A 1 46 ? 6.158 -23.304 -0.193 1.00 13.25 46 ARG A CA 7
ATOM 12606 C C . ARG A 1 46 ? 5.875 -21.834 0.103 1.00 35.22 46 ARG A C 7
ATOM 12607 O O . ARG A 1 46 ? 6.351 -21.288 1.098 1.00 45.34 46 ARG A O 7
ATOM 12628 N N . VAL A 1 47 ? 5.100 -21.199 -0.771 1.00 13.15 47 VAL A N 7
ATOM 12629 C CA . VAL A 1 47 ? 4.754 -19.792 -0.604 1.00 40.55 47 VAL A CA 7
ATOM 12630 C C . VAL A 1 47 ? 3.382 -19.636 0.039 1.00 21.11 47 VAL A C 7
ATOM 12631 O O . VAL A 1 47 ? 2.483 -20.448 -0.187 1.00 40.40 47 VAL A O 7
ATOM 12644 N N . ASP A 1 48 ? 3.225 -18.588 0.839 1.00 31.11 48 ASP A N 7
ATOM 12645 C CA . ASP A 1 48 ? 1.959 -18.323 1.513 1.00 72.44 48 ASP A CA 7
ATOM 12646 C C . ASP A 1 48 ? 1.570 -16.853 1.384 1.00 70.23 48 ASP A C 7
ATOM 12647 O O . ASP A 1 48 ? 2.187 -15.981 1.996 1.00 21.40 48 ASP A O 7
ATOM 12656 N N . LEU A 1 49 ? 0.546 -16.586 0.582 1.00 24.33 49 LEU A N 7
ATOM 12657 C CA . LEU A 1 49 ? 0.075 -15.222 0.370 1.00 74.30 49 LEU A CA 7
ATOM 12658 C C . LEU A 1 49 ? -0.865 -14.790 1.492 1.00 41.23 49 LEU A C 7
ATOM 12659 O O . LEU A 1 49 ? -1.768 -15.531 1.877 1.00 13.24 49 LEU A O 7
ATOM 12675 N N . ASN A 1 50 ? -0.646 -13.585 2.008 1.00 2.14 50 ASN A N 7
ATOM 12676 C CA . ASN A 1 50 ? -1.474 -13.054 3.084 1.00 51.24 50 ASN A CA 7
ATOM 12677 C C . ASN A 1 50 ? -2.382 -11.939 2.572 1.00 73.32 50 ASN A C 7
ATOM 12678 O O . ASN A 1 50 ? -1.946 -10.801 2.401 1.00 30.13 50 ASN A O 7
ATOM 12689 N N . ARG A 1 51 ? -3.644 -12.275 2.330 1.00 0.13 51 ARG A N 7
ATOM 12690 C CA . ARG A 1 51 ? -4.613 -11.303 1.837 1.00 51.01 51 ARG A CA 7
ATOM 12691 C C . ARG A 1 51 ? -4.948 -10.275 2.914 1.00 31.24 51 ARG A C 7
ATOM 12692 O O . ARG A 1 51 ? -5.590 -9.262 2.640 1.00 2.24 51 ARG A O 7
ATOM 12713 N N . GLU A 1 52 ? -4.509 -10.545 4.140 1.00 34.15 52 GLU A N 7
ATOM 12714 C CA . GLU A 1 52 ? -4.764 -9.644 5.257 1.00 24.22 52 GLU A CA 7
ATOM 12715 C C . GLU A 1 52 ? -3.942 -8.366 5.124 1.00 0.20 52 GLU A C 7
ATOM 12716 O O . GLU A 1 52 ? -4.437 -7.266 5.373 1.00 22.35 52 GLU A O 7
ATOM 12728 N N . THR A 1 53 ? -2.681 -8.517 4.728 1.00 23.40 53 THR A N 7
ATOM 12729 C CA . THR A 1 53 ? -1.791 -7.376 4.563 1.00 34.31 53 THR A CA 7
ATOM 12730 C C . THR A 1 53 ? -1.164 -7.366 3.173 1.00 54.44 53 THR A C 7
ATOM 12731 O O . THR A 1 53 ? -0.166 -6.685 2.936 1.00 31.00 53 THR A O 7
ATOM 12742 N N . GLY A 1 54 ? -1.755 -8.124 2.256 1.00 23.41 54 GLY A N 7
ATOM 12743 C CA . GLY A 1 54 ? -1.241 -8.186 0.900 1.00 44.31 54 GLY A CA 7
ATOM 12744 C C . GLY A 1 54 ? 0.238 -8.512 0.856 1.00 5.13 54 GLY A C 7
ATOM 12745 O O . GLY A 1 54 ? 0.935 -8.142 -0.090 1.00 74.51 54 GLY A O 7
ATOM 12749 N N . SER A 1 55 ? 0.722 -9.204 1.882 1.00 33.40 55 SER A N 7
ATOM 12750 C CA . SER A 1 55 ? 2.130 -9.573 1.960 1.00 75.11 55 SER A CA 7
ATOM 12751 C C . SER A 1 55 ? 2.346 -10.999 1.463 1.00 63.23 55 SER A C 7
ATOM 12752 O O . SER A 1 55 ? 1.388 -11.726 1.194 1.00 45.55 55 SER A O 7
ATOM 12760 N N . ILE A 1 56 ? 3.609 -11.393 1.343 1.00 3.53 56 ILE A N 7
ATOM 12761 C CA . ILE A 1 56 ? 3.951 -12.732 0.878 1.00 74.13 56 ILE A CA 7
ATOM 12762 C C . ILE A 1 56 ? 5.263 -13.208 1.493 1.00 0.40 56 ILE A C 7
ATOM 12763 O O . ILE A 1 56 ? 6.187 -12.420 1.698 1.00 42.33 56 ILE A O 7
ATOM 12779 N N . ARG A 1 57 ? 5.340 -14.503 1.781 1.00 32.14 57 ARG A N 7
ATOM 12780 C CA . ARG A 1 57 ? 6.539 -15.084 2.370 1.00 64.45 57 ARG A CA 7
ATOM 12781 C C . ARG A 1 57 ? 6.831 -16.456 1.767 1.00 32.01 57 ARG A C 7
ATOM 12782 O O . ARG A 1 57 ? 5.957 -17.321 1.712 1.00 32.22 57 ARG A O 7
ATOM 12803 N N . VAL A 1 58 ? 8.067 -16.646 1.314 1.00 42.34 58 VAL A N 7
ATOM 12804 C CA . VAL A 1 58 ? 8.475 -17.911 0.716 1.00 43.54 58 VAL A CA 7
ATOM 12805 C C . VAL A 1 58 ? 9.379 -18.699 1.657 1.00 10.15 58 VAL A C 7
ATOM 12806 O O . VAL A 1 58 ? 10.471 -18.250 2.005 1.00 73.04 58 VAL A O 7
ATOM 12819 N N . PHE A 1 59 ? 8.917 -19.876 2.066 1.00 1.31 59 PHE A N 7
ATOM 12820 C CA . PHE A 1 59 ? 9.683 -20.727 2.968 1.00 44.44 59 PHE A CA 7
ATOM 12821 C C . PHE A 1 59 ? 9.995 -22.070 2.316 1.00 1.24 59 PHE A C 7
ATOM 12822 O O . PHE A 1 59 ? 9.204 -22.587 1.527 1.00 3.23 59 PHE A O 7
ATOM 12839 N N . ALA A 1 60 ? 11.153 -22.630 2.650 1.00 64.33 60 ALA A N 7
ATOM 12840 C CA . ALA A 1 60 ? 11.569 -23.913 2.099 1.00 61.55 60 ALA A CA 7
ATOM 12841 C C . ALA A 1 60 ? 11.308 -25.045 3.086 1.00 45.11 60 ALA A C 7
ATOM 12842 O O . ALA A 1 60 ? 11.648 -24.944 4.265 1.00 31.21 60 ALA A O 7
ATOM 12849 N N . ARG A 1 61 ? 10.703 -26.123 2.597 1.00 41.23 61 ARG A N 7
ATOM 12850 C CA . ARG A 1 61 ? 10.396 -27.274 3.439 1.00 72.14 61 ARG A CA 7
ATOM 12851 C C . ARG A 1 61 ? 11.547 -28.276 3.431 1.00 20.13 61 ARG A C 7
ATOM 12852 O O . ARG A 1 61 ? 11.686 -29.073 2.503 1.00 1.01 61 ARG A O 7
ATOM 12873 N N . LYS A 1 62 ? 12.371 -28.229 4.473 1.00 10.33 62 LYS A N 7
ATOM 12874 C CA . LYS A 1 62 ? 13.510 -29.132 4.588 1.00 21.43 62 LYS A CA 7
ATOM 12875 C C . LYS A 1 62 ? 13.205 -30.272 5.554 1.00 75.40 62 LYS A C 7
ATOM 12876 O O . LYS A 1 62 ? 12.634 -30.057 6.623 1.00 2.42 62 LYS A O 7
ATOM 12895 N N . ASP A 1 63 ? 13.589 -31.485 5.171 1.00 23.54 63 ASP A N 7
ATOM 12896 C CA . ASP A 1 63 ? 13.359 -32.660 6.004 1.00 42.41 63 ASP A CA 7
ATOM 12897 C C . ASP A 1 63 ? 14.309 -32.675 7.198 1.00 73.33 63 ASP A C 7
ATOM 12898 O O . ASP A 1 63 ? 15.526 -32.767 7.034 1.00 62.32 63 ASP A O 7
ATOM 12907 N N . VAL A 1 64 ? 13.746 -32.582 8.398 1.00 22.25 64 VAL A N 7
ATOM 12908 C CA . VAL A 1 64 ? 14.544 -32.585 9.619 1.00 63.30 64 VAL A CA 7
ATOM 12909 C C . VAL A 1 64 ? 15.099 -33.974 9.908 1.00 51.12 64 VAL A C 7
ATOM 12910 O O . VAL A 1 64 ? 14.347 -34.916 10.162 1.00 75.14 64 VAL A O 7
ATOM 12923 N N . VAL A 1 65 ? 16.422 -34.097 9.869 1.00 11.54 65 VAL A N 7
ATOM 12924 C CA . VAL A 1 65 ? 17.080 -35.371 10.129 1.00 13.21 65 VAL A CA 7
ATOM 12925 C C . VAL A 1 65 ? 18.407 -35.167 10.851 1.00 31.21 65 VAL A C 7
ATOM 12926 O O . VAL A 1 65 ? 19.081 -34.154 10.660 1.00 25.11 65 VAL A O 7
ATOM 12939 N N . ASP A 1 66 ? 18.779 -36.137 11.680 1.00 62.52 66 ASP A N 7
ATOM 12940 C CA . ASP A 1 66 ? 20.027 -36.065 12.431 1.00 23.33 66 ASP A CA 7
ATOM 12941 C C . ASP A 1 66 ? 21.203 -35.773 11.503 1.00 21.04 66 ASP A C 7
ATOM 12942 O O . ASP A 1 66 ? 22.127 -35.047 11.867 1.00 0.24 66 ASP A O 7
ATOM 12951 N N . GLU A 1 67 ? 21.159 -36.344 10.304 1.00 15.03 67 GLU A N 7
ATOM 12952 C CA . GLU A 1 67 ? 22.222 -36.146 9.324 1.00 31.11 67 GLU A CA 7
ATOM 12953 C C . GLU A 1 67 ? 21.648 -35.998 7.918 1.00 50.23 67 GLU A C 7
ATOM 12954 O O . GLU A 1 67 ? 20.703 -36.694 7.547 1.00 63.43 67 GLU A O 7
ATOM 12966 N N . VAL A 1 68 ? 22.224 -35.087 7.142 1.00 15.43 68 VAL A N 7
ATOM 12967 C CA . VAL A 1 68 ? 21.770 -34.847 5.778 1.00 65.11 68 VAL A CA 7
ATOM 12968 C C . VAL A 1 68 ? 21.690 -36.149 4.989 1.00 4.00 68 VAL A C 7
ATOM 12969 O O . VAL A 1 68 ? 22.693 -36.838 4.804 1.00 42.11 68 VAL A O 7
ATOM 12982 N N . TYR A 1 69 ? 20.490 -36.481 4.526 1.00 32.10 69 TYR A N 7
ATOM 12983 C CA . TYR A 1 69 ? 20.278 -37.702 3.759 1.00 32.14 69 TYR A CA 7
ATOM 12984 C C . TYR A 1 69 ? 19.834 -37.381 2.334 1.00 61.22 69 TYR A C 7
ATOM 12985 O O . TYR A 1 69 ? 20.040 -38.172 1.414 1.00 10.20 69 TYR A O 7
ATOM 13003 N N . ASP A 1 70 ? 19.225 -36.213 2.162 1.00 20.02 70 ASP A N 7
ATOM 13004 C CA . ASP A 1 70 ? 18.753 -35.783 0.850 1.00 33.31 70 ASP A CA 7
ATOM 13005 C C . ASP A 1 70 ? 19.489 -34.528 0.392 1.00 24.14 70 ASP A C 7
ATOM 13006 O O . ASP A 1 70 ? 19.161 -33.419 0.809 1.00 24.10 70 ASP A O 7
ATOM 13015 N N . GLN A 1 71 ? 20.486 -34.714 -0.467 1.00 45.13 71 GLN A N 7
ATOM 13016 C CA . GLN A 1 71 ? 21.270 -33.596 -0.980 1.00 73.34 71 GLN A CA 7
ATOM 13017 C C . GLN A 1 71 ? 20.368 -32.555 -1.636 1.00 44.25 71 GLN A C 7
ATOM 13018 O O . GLN A 1 71 ? 20.719 -31.378 -1.717 1.00 55.10 71 GLN A O 7
ATOM 13032 N N . ARG A 1 72 ? 19.205 -32.997 -2.105 1.00 4.45 72 ARG A N 7
ATOM 13033 C CA . ARG A 1 72 ? 18.254 -32.104 -2.756 1.00 31.14 72 ARG A CA 7
ATOM 13034 C C . ARG A 1 72 ? 17.676 -31.106 -1.758 1.00 3.13 72 ARG A C 7
ATOM 13035 O O . ARG A 1 72 ? 17.549 -29.916 -2.054 1.00 25.45 72 ARG A O 7
ATOM 13056 N N . LEU A 1 73 ? 17.326 -31.596 -0.574 1.00 3.20 73 LEU A N 7
ATOM 13057 C CA . LEU A 1 73 ? 16.760 -30.747 0.469 1.00 51.45 73 LEU A CA 7
ATOM 13058 C C . LEU A 1 73 ? 16.742 -31.471 1.811 1.00 42.22 73 LEU A C 7
ATOM 13059 O O . LEU A 1 73 ? 16.153 -32.544 1.940 1.00 32.31 73 LEU A O 7
ATOM 13075 N N . GLU A 1 74 ? 17.390 -30.877 2.808 1.00 52.14 74 GLU A N 7
ATOM 13076 C CA . GLU A 1 74 ? 17.447 -31.465 4.140 1.00 53.33 74 GLU A CA 7
ATOM 13077 C C . GLU A 1 74 ? 17.878 -30.430 5.175 1.00 31.14 74 GLU A C 7
ATOM 13078 O O . GLU A 1 74 ? 18.403 -29.372 4.827 1.00 54.40 74 GLU A O 7
ATOM 13090 N N . ILE A 1 75 ? 17.652 -30.743 6.447 1.00 62.14 75 ILE A N 7
ATOM 13091 C CA . ILE A 1 75 ? 18.016 -29.840 7.531 1.00 30.31 75 ILE A CA 7
ATOM 13092 C C . ILE A 1 75 ? 18.382 -30.616 8.792 1.00 75.04 75 ILE A C 7
ATOM 13093 O O . ILE A 1 75 ? 17.615 -31.455 9.262 1.00 14.04 75 ILE A O 7
ATOM 13109 N N . SER A 1 76 ? 19.561 -30.328 9.336 1.00 72.03 76 SER A N 7
ATOM 13110 C CA . SER A 1 76 ? 20.030 -31.000 10.542 1.00 2.32 76 SER A CA 7
ATOM 13111 C C . SER A 1 76 ? 19.135 -30.670 11.732 1.00 11.44 76 SER A C 7
ATOM 13112 O O . SER A 1 76 ? 18.712 -29.526 11.905 1.00 13.53 76 SER A O 7
ATOM 13120 N N . ILE A 1 77 ? 18.851 -31.678 12.548 1.00 32.21 77 ILE A N 7
ATOM 13121 C CA . ILE A 1 77 ? 18.006 -31.496 13.723 1.00 42.24 77 ILE A CA 7
ATOM 13122 C C . ILE A 1 77 ? 18.488 -30.322 14.568 1.00 3.30 77 ILE A C 7
ATOM 13123 O O . ILE A 1 77 ? 17.684 -29.564 15.109 1.00 62.34 77 ILE A O 7
ATOM 13139 N N . GLU A 1 78 ? 19.805 -30.178 14.676 1.00 30.11 78 GLU A N 7
ATOM 13140 C CA . GLU A 1 78 ? 20.393 -29.094 15.455 1.00 0.34 78 GLU A CA 7
ATOM 13141 C C . GLU A 1 78 ? 20.219 -27.755 14.744 1.00 42.21 78 GLU A C 7
ATOM 13142 O O . GLU A 1 78 ? 20.087 -26.714 15.384 1.00 45.21 78 GLU A O 7
ATOM 13154 N N . GLU A 1 79 ? 20.221 -27.793 13.414 1.00 34.12 79 GLU A N 7
ATOM 13155 C CA . GLU A 1 79 ? 20.064 -26.582 12.616 1.00 41.22 79 GLU A CA 7
ATOM 13156 C C . GLU A 1 79 ? 18.700 -25.944 12.859 1.00 73.11 79 GLU A C 7
ATOM 13157 O O . GLU A 1 79 ? 18.603 -24.749 13.139 1.00 3.25 79 GLU A O 7
ATOM 13169 N N . ALA A 1 80 ? 17.648 -26.749 12.747 1.00 23.40 80 ALA A N 7
ATOM 13170 C CA . ALA A 1 80 ? 16.289 -26.264 12.956 1.00 41.12 80 ALA A CA 7
ATOM 13171 C C . ALA A 1 80 ? 16.122 -25.684 14.356 1.00 13.05 80 ALA A C 7
ATOM 13172 O O . ALA A 1 80 ? 15.317 -24.778 14.570 1.00 13.31 80 ALA A O 7
ATOM 13179 N N . GLN A 1 81 ? 16.888 -26.212 15.306 1.00 53.33 81 GLN A N 7
ATOM 13180 C CA . GLN A 1 81 ? 16.821 -25.747 16.686 1.00 55.10 81 GLN A CA 7
ATOM 13181 C C . GLN A 1 81 ? 17.260 -24.290 16.791 1.00 65.05 81 GLN A C 7
ATOM 13182 O O . GLN A 1 81 ? 16.834 -23.567 17.691 1.00 13.14 81 GLN A O 7
ATOM 13196 N N . GLY A 1 82 ? 18.114 -23.866 15.864 1.00 10.33 82 GLY A N 7
ATOM 13197 C CA . GLY A 1 82 ? 18.597 -22.497 15.872 1.00 0.41 82 GLY A CA 7
ATOM 13198 C C . GLY A 1 82 ? 17.469 -21.485 15.853 1.00 3.45 82 GLY A C 7
ATOM 13199 O O . GLY A 1 82 ? 17.585 -20.405 16.432 1.00 20.11 82 GLY A O 7
ATOM 13203 N N . ILE A 1 83 ? 16.375 -21.833 15.182 1.00 31.40 83 ILE A N 7
ATOM 13204 C CA . ILE A 1 83 ? 15.222 -20.945 15.089 1.00 1.12 83 ILE A CA 7
ATOM 13205 C C . ILE A 1 83 ? 14.037 -21.501 15.872 1.00 73.35 83 ILE A C 7
ATOM 13206 O O . ILE A 1 83 ? 13.152 -20.755 16.293 1.00 13.12 83 ILE A O 7
ATOM 13222 N N . HIS A 1 84 ? 14.026 -22.815 16.066 1.00 63.03 84 HIS A N 7
ATOM 13223 C CA . HIS A 1 84 ? 12.951 -23.472 16.801 1.00 54.51 84 HIS A CA 7
ATOM 13224 C C . HIS A 1 84 ? 13.410 -24.821 17.348 1.00 12.33 84 HIS A C 7
ATOM 13225 O O . HIS A 1 84 ? 13.391 -25.838 16.655 1.00 53.42 84 HIS A O 7
ATOM 13239 N N . PRO A 1 85 ? 13.834 -24.830 18.621 1.00 51.33 85 PRO A N 7
ATOM 13240 C CA . PRO A 1 85 ? 14.307 -26.046 19.289 1.00 21.45 85 PRO A CA 7
ATOM 13241 C C . PRO A 1 85 ? 13.179 -27.037 19.553 1.00 1.12 85 PRO A C 7
ATOM 13242 O O . PRO A 1 85 ? 13.420 -28.166 19.981 1.00 55.23 85 PRO A O 7
ATOM 13253 N N . GLU A 1 86 ? 11.947 -26.608 19.296 1.00 11.24 86 GLU A N 7
ATOM 13254 C CA . GLU A 1 86 ? 10.782 -27.459 19.508 1.00 2.30 86 GLU A CA 7
ATOM 13255 C C . GLU A 1 86 ? 10.689 -28.532 18.428 1.00 54.33 86 GLU A C 7
ATOM 13256 O O . GLU A 1 86 ? 10.009 -29.544 18.601 1.00 72.01 86 GLU A O 7
ATOM 13268 N N . TYR A 1 87 ? 11.376 -28.304 17.315 1.00 13.33 87 TYR A N 7
ATOM 13269 C CA . TYR A 1 87 ? 11.370 -29.250 16.205 1.00 62.40 87 TYR A CA 7
ATOM 13270 C C . TYR A 1 87 ? 11.799 -30.639 16.670 1.00 30.01 87 TYR A C 7
ATOM 13271 O O . TYR A 1 87 ? 12.163 -30.832 17.829 1.00 64.21 87 TYR A O 7
ATOM 13289 N N . MET A 1 88 ? 11.754 -31.602 15.755 1.00 30.33 88 MET A N 7
ATOM 13290 C CA . MET A 1 88 ? 12.140 -32.972 16.069 1.00 15.53 88 MET A CA 7
ATOM 13291 C C . MET A 1 88 ? 12.411 -33.766 14.795 1.00 10.42 88 MET A C 7
ATOM 13292 O O . MET A 1 88 ? 11.773 -33.545 13.766 1.00 24.25 88 MET A O 7
ATOM 13306 N N . VAL A 1 89 ? 13.363 -34.690 14.871 1.00 2.14 89 VAL A N 7
ATOM 13307 C CA . VAL A 1 89 ? 13.720 -35.518 13.724 1.00 32.25 89 VAL A CA 7
ATOM 13308 C C . VAL A 1 89 ? 12.484 -36.172 13.114 1.00 31.51 89 VAL A C 7
ATOM 13309 O O . VAL A 1 89 ? 11.755 -36.896 13.790 1.00 22.02 89 VAL A O 7
ATOM 13322 N N . GLY A 1 90 ? 12.257 -35.911 11.830 1.00 61.31 90 GLY A N 7
ATOM 13323 C CA . GLY A 1 90 ? 11.111 -36.483 11.149 1.00 5.34 90 GLY A CA 7
ATOM 13324 C C . GLY A 1 90 ? 10.096 -35.432 10.742 1.00 73.20 90 GLY A C 7
ATOM 13325 O O . GLY A 1 90 ? 9.254 -35.676 9.876 1.00 73.05 90 GLY A O 7
ATOM 13329 N N . ASP A 1 91 ? 10.174 -34.263 11.367 1.00 14.12 91 ASP A N 7
ATOM 13330 C CA . ASP A 1 91 ? 9.254 -33.172 11.065 1.00 22.15 91 ASP A CA 7
ATOM 13331 C C . ASP A 1 91 ? 9.788 -32.312 9.922 1.00 32.31 91 ASP A C 7
ATOM 13332 O O . ASP A 1 91 ? 10.788 -32.654 9.290 1.00 53.31 91 ASP A O 7
ATOM 13341 N N . VAL A 1 92 ? 9.113 -31.197 9.663 1.00 31.51 92 VAL A N 7
ATOM 13342 C CA . VAL A 1 92 ? 9.519 -30.289 8.597 1.00 42.33 92 VAL A CA 7
ATOM 13343 C C . VAL A 1 92 ? 9.687 -28.867 9.120 1.00 75.52 92 VAL A C 7
ATOM 13344 O O . VAL A 1 92 ? 8.965 -28.435 10.018 1.00 53.31 92 VAL A O 7
ATOM 13357 N N . VAL A 1 93 ? 10.646 -28.142 8.553 1.00 53.22 93 VAL A N 7
ATOM 13358 C CA . VAL A 1 93 ? 10.909 -26.768 8.961 1.00 1.40 93 VAL A CA 7
ATOM 13359 C C . VAL A 1 93 ? 10.822 -25.816 7.774 1.00 13.54 93 VAL A C 7
ATOM 13360 O O . VAL A 1 93 ? 11.233 -26.153 6.664 1.00 42.32 93 VAL A O 7
ATOM 13373 N N . GLU A 1 94 ? 10.284 -24.623 8.015 1.00 63.33 94 GLU A N 7
ATOM 13374 C CA . GLU A 1 94 ? 10.144 -23.623 6.965 1.00 13.04 94 GLU A CA 7
ATOM 13375 C C . GLU A 1 94 ? 11.045 -22.421 7.234 1.00 14.14 94 GLU A C 7
ATOM 13376 O O . GLU A 1 94 ? 10.813 -21.657 8.171 1.00 22.33 94 GLU A O 7
ATOM 13388 N N . ILE A 1 95 ? 12.072 -22.262 6.406 1.00 43.41 95 ILE A N 7
ATOM 13389 C CA . ILE A 1 95 ? 13.007 -21.154 6.555 1.00 24.11 95 ILE A CA 7
ATOM 13390 C C . ILE A 1 95 ? 12.843 -20.142 5.425 1.00 51.42 95 ILE A C 7
ATOM 13391 O O . ILE A 1 95 ? 12.618 -20.513 4.275 1.00 43.44 95 ILE A O 7
ATOM 13407 N N . GLU A 1 96 ? 12.962 -18.862 5.764 1.00 15.41 96 GLU A N 7
ATOM 13408 C CA . GLU A 1 96 ? 12.828 -17.796 4.777 1.00 4.20 96 GLU A CA 7
ATOM 13409 C C . GLU A 1 96 ? 13.775 -18.020 3.603 1.00 3.25 96 GLU A C 7
ATOM 13410 O O . GLU A 1 96 ? 14.993 -18.082 3.776 1.00 21.32 96 GLU A O 7
ATOM 13422 N N . VAL A 1 97 ? 13.209 -18.138 2.407 1.00 52.41 97 VAL A N 7
ATOM 13423 C CA . VAL A 1 97 ? 14.002 -18.354 1.203 1.00 41.24 97 VAL A CA 7
ATOM 13424 C C . VAL A 1 97 ? 13.560 -17.424 0.079 1.00 64.02 97 VAL A C 7
ATOM 13425 O O . VAL A 1 97 ? 13.957 -17.592 -1.074 1.00 40.42 97 VAL A O 7
ATOM 13438 N N . THR A 1 98 ? 12.736 -16.438 0.423 1.00 74.11 98 THR A N 7
ATOM 13439 C CA . THR A 1 98 ? 12.239 -15.480 -0.555 1.00 21.42 98 THR A CA 7
ATOM 13440 C C . THR A 1 98 ? 13.311 -14.458 -0.918 1.00 23.55 98 THR A C 7
ATOM 13441 O O . THR A 1 98 ? 14.061 -13.981 -0.066 1.00 72.05 98 THR A O 7
ATOM 13452 N N . PRO A 1 99 ? 13.387 -14.113 -2.211 1.00 61.42 99 PRO A N 7
ATOM 13453 C CA . PRO A 1 99 ? 14.363 -13.143 -2.716 1.00 22.35 99 PRO A CA 7
ATOM 13454 C C . PRO A 1 99 ? 14.060 -11.722 -2.253 1.00 21.13 99 PRO A C 7
ATOM 13455 O O . PRO A 1 99 ? 12.930 -11.406 -1.882 1.00 4.33 99 PRO A O 7
ATOM 13466 N N . LYS A 1 100 ? 15.077 -10.867 -2.278 1.00 1.34 100 LYS A N 7
ATOM 13467 C CA . LYS A 1 100 ? 14.921 -9.479 -1.862 1.00 31.23 100 LYS A CA 7
ATOM 13468 C C . LYS A 1 100 ? 14.192 -8.671 -2.932 1.00 11.53 100 LYS A C 7
ATOM 13469 O O . LYS A 1 100 ? 13.867 -7.502 -2.724 1.00 43.02 100 LYS A O 7
ATOM 13488 N N . ASP A 1 101 ? 13.940 -9.300 -4.073 1.00 23.32 101 ASP A N 7
ATOM 13489 C CA . ASP A 1 101 ? 13.246 -8.640 -5.173 1.00 41.13 101 ASP A CA 7
ATOM 13490 C C . ASP A 1 101 ? 11.826 -9.176 -5.321 1.00 43.12 101 ASP A C 7
ATOM 13491 O O . ASP A 1 101 ? 11.115 -8.830 -6.265 1.00 15.43 101 ASP A O 7
ATOM 13500 N N . PHE A 1 102 ? 11.417 -10.021 -4.380 1.00 61.52 102 PHE A N 7
ATOM 13501 C CA . PHE A 1 102 ? 10.082 -10.607 -4.407 1.00 41.25 102 PHE A CA 7
ATOM 13502 C C . PHE A 1 102 ? 9.022 -9.558 -4.083 1.00 61.03 102 PHE A C 7
ATOM 13503 O O . PHE A 1 102 ? 7.847 -9.727 -4.405 1.00 73.03 102 PHE A O 7
ATOM 13520 N N . GLY A 1 103 ? 9.448 -8.472 -3.444 1.00 33.20 103 GLY A N 7
ATOM 13521 C CA . GLY A 1 103 ? 8.524 -7.411 -3.086 1.00 14.33 103 GLY A CA 7
ATOM 13522 C C . GLY A 1 103 ? 7.683 -6.956 -4.262 1.00 14.11 103 GLY A C 7
ATOM 13523 O O . GLY A 1 103 ? 6.457 -6.891 -4.168 1.00 52.21 103 GLY A O 7
ATOM 13527 N N . ARG A 1 104 ? 8.341 -6.638 -5.371 1.00 11.41 104 ARG A N 7
ATOM 13528 C CA . ARG A 1 104 ? 7.645 -6.182 -6.569 1.00 21.11 104 ARG A CA 7
ATOM 13529 C C . ARG A 1 104 ? 7.033 -7.359 -7.323 1.00 54.21 104 ARG A C 7
ATOM 13530 O O . ARG A 1 104 ? 5.908 -7.275 -7.815 1.00 35.02 104 ARG A O 7
ATOM 13551 N N . ILE A 1 105 ? 7.782 -8.454 -7.409 1.00 74.15 105 ILE A N 7
ATOM 13552 C CA . ILE A 1 105 ? 7.313 -9.647 -8.101 1.00 51.42 105 ILE A CA 7
ATOM 13553 C C . ILE A 1 105 ? 5.978 -10.122 -7.536 1.00 31.22 105 ILE A C 7
ATOM 13554 O O . ILE A 1 105 ? 5.126 -10.623 -8.268 1.00 32.23 105 ILE A O 7
ATOM 13570 N N . ALA A 1 106 ? 5.803 -9.959 -6.229 1.00 52.13 106 ALA A N 7
ATOM 13571 C CA . ALA A 1 106 ? 4.572 -10.367 -5.565 1.00 0.32 106 ALA A CA 7
ATOM 13572 C C . ALA A 1 106 ? 3.353 -9.755 -6.247 1.00 11.13 106 ALA A C 7
ATOM 13573 O O . ALA A 1 106 ? 2.400 -10.458 -6.585 1.00 42.22 106 ALA A O 7
ATOM 13580 N N . ALA A 1 107 ? 3.388 -8.442 -6.446 1.00 54.24 107 ALA A N 7
ATOM 13581 C CA . ALA A 1 107 ? 2.286 -7.736 -7.088 1.00 40.42 107 ALA A CA 7
ATOM 13582 C C . ALA A 1 107 ? 2.138 -8.162 -8.545 1.00 61.51 107 ALA A C 7
ATOM 13583 O O . ALA A 1 107 ? 1.030 -8.427 -9.012 1.00 62.23 107 ALA A O 7
ATOM 13590 N N . GLN A 1 108 ? 3.258 -8.224 -9.256 1.00 63.24 108 GLN A N 7
ATOM 13591 C CA . GLN A 1 108 ? 3.251 -8.617 -10.660 1.00 24.31 108 GLN A CA 7
ATOM 13592 C C . GLN A 1 108 ? 2.683 -10.022 -10.830 1.00 33.31 108 GLN A C 7
ATOM 13593 O O . GLN A 1 108 ? 2.086 -10.342 -11.859 1.00 5.33 108 GLN A O 7
ATOM 13607 N N . THR A 1 109 ? 2.873 -10.858 -9.814 1.00 14.35 109 THR A N 7
ATOM 13608 C CA . THR A 1 109 ? 2.381 -12.230 -9.851 1.00 1.22 109 THR A CA 7
ATOM 13609 C C . THR A 1 109 ? 0.919 -12.302 -9.428 1.00 5.53 109 THR A C 7
ATOM 13610 O O . THR A 1 109 ? 0.157 -13.124 -9.933 1.00 22.25 109 THR A O 7
ATOM 13621 N N . ALA A 1 110 ? 0.534 -11.433 -8.497 1.00 1.34 110 ALA A N 7
ATOM 13622 C CA . ALA A 1 110 ? -0.839 -11.397 -8.008 1.00 65.20 110 ALA A CA 7
ATOM 13623 C C . ALA A 1 110 ? -1.770 -10.761 -9.034 1.00 34.15 110 ALA A C 7
ATOM 13624 O O . ALA A 1 110 ? -2.923 -11.169 -9.179 1.00 63.40 110 ALA A O 7
ATOM 13631 N N . LYS A 1 111 ? -1.265 -9.757 -9.743 1.00 4.43 111 LYS A N 7
ATOM 13632 C CA . LYS A 1 111 ? -2.051 -9.063 -10.756 1.00 13.33 111 LYS A CA 7
ATOM 13633 C C . LYS A 1 111 ? -2.246 -9.940 -11.988 1.00 33.32 111 LYS A C 7
ATOM 13634 O O . LYS A 1 111 ? -3.339 -9.999 -12.552 1.00 3.05 111 LYS A O 7
ATOM 13653 N N . GLN A 1 112 ? -1.182 -10.622 -12.399 1.00 52.54 112 GLN A N 7
ATOM 13654 C CA . GLN A 1 112 ? -1.238 -11.497 -13.564 1.00 10.21 112 GLN A CA 7
ATOM 13655 C C . GLN A 1 112 ? -2.255 -12.615 -13.357 1.00 0.31 112 GLN A C 7
ATOM 13656 O O . GLN A 1 112 ? -2.866 -13.097 -14.311 1.00 14.34 112 GLN A O 7
ATOM 13670 N N . VAL A 1 113 ? -2.430 -13.023 -12.104 1.00 42.44 113 VAL A N 7
ATOM 13671 C CA . VAL A 1 113 ? -3.373 -14.084 -11.771 1.00 53.54 113 VAL A CA 7
ATOM 13672 C C . VAL A 1 113 ? -4.811 -13.584 -11.843 1.00 33.44 113 VAL A C 7
ATOM 13673 O O . VAL A 1 113 ? -5.637 -14.137 -12.570 1.00 10.35 113 VAL A O 7
ATOM 13686 N N . VAL A 1 114 ? -5.105 -12.531 -11.085 1.00 62.31 114 VAL A N 7
ATOM 13687 C CA . VAL A 1 114 ? -6.443 -11.955 -11.064 1.00 44.31 114 VAL A CA 7
ATOM 13688 C C . VAL A 1 114 ? -6.896 -11.563 -12.467 1.00 24.40 114 VAL A C 7
ATOM 13689 O O . VAL A 1 114 ? -8.056 -11.758 -12.834 1.00 43.44 114 VAL A O 7
ATOM 13702 N N . THR A 1 115 ? -5.973 -11.012 -13.249 1.00 11.13 115 THR A N 7
ATOM 13703 C CA . THR A 1 115 ? -6.276 -10.593 -14.611 1.00 33.11 115 THR A CA 7
ATOM 13704 C C . THR A 1 115 ? -6.933 -11.721 -15.400 1.00 25.41 115 THR A C 7
ATOM 13705 O O . THR A 1 115 ? -7.899 -11.499 -16.128 1.00 0.53 115 THR A O 7
ATOM 13716 N N . GLN A 1 116 ? -6.401 -12.930 -15.247 1.00 72.25 116 GLN A N 7
ATOM 13717 C CA . GLN A 1 116 ? -6.938 -14.092 -15.947 1.00 54.01 116 GLN A CA 7
ATOM 13718 C C . GLN A 1 116 ? -8.351 -14.410 -15.471 1.00 61.15 116 GLN A C 7
ATOM 13719 O O . GLN A 1 116 ? -9.255 -14.623 -16.279 1.00 62.10 116 GLN A O 7
ATOM 13733 N N . ARG A 1 117 ? -8.535 -14.440 -14.155 1.00 54.30 117 ARG A N 7
ATOM 13734 C CA . ARG A 1 117 ? -9.838 -14.734 -13.571 1.00 0.51 117 ARG A CA 7
ATOM 13735 C C . ARG A 1 117 ? -10.903 -13.786 -14.117 1.00 2.44 117 ARG A C 7
ATOM 13736 O O . ARG A 1 117 ? -12.079 -14.139 -14.198 1.00 12.00 117 ARG A O 7
ATOM 13757 N N . VAL A 1 118 ? -10.482 -12.581 -14.488 1.00 41.12 118 VAL A N 7
ATOM 13758 C CA . VAL A 1 118 ? -11.399 -11.583 -15.026 1.00 4.21 118 VAL A CA 7
ATOM 13759 C C . VAL A 1 118 ? -11.910 -11.992 -16.402 1.00 14.31 118 VAL A C 7
ATOM 13760 O O . VAL A 1 118 ? -13.045 -11.689 -16.769 1.00 21.50 118 VAL A O 7
ATOM 13773 N N . ARG A 1 119 ? -11.066 -12.683 -17.161 1.00 45.44 119 ARG A N 7
ATOM 13774 C CA . ARG A 1 119 ? -11.432 -13.133 -18.497 1.00 54.32 119 ARG A CA 7
ATOM 13775 C C . ARG A 1 119 ? -12.430 -14.284 -18.428 1.00 31.42 119 ARG A C 7
ATOM 13776 O O . ARG A 1 119 ? -13.407 -14.316 -19.175 1.00 55.43 119 ARG A O 7
ATOM 13797 N N . GLU A 1 120 ? -12.177 -15.228 -17.528 1.00 3.12 120 GLU A N 7
ATOM 13798 C CA . GLU A 1 120 ? -13.054 -16.382 -17.363 1.00 33.03 120 GLU A CA 7
ATOM 13799 C C . GLU A 1 120 ? -14.345 -15.988 -16.652 1.00 32.20 120 GLU A C 7
ATOM 13800 O O . GLU A 1 120 ? -15.441 -16.227 -17.156 1.00 44.34 120 GLU A O 7
ATOM 13812 N N . ALA A 1 121 ? -14.205 -15.381 -15.477 1.00 41.02 121 ALA A N 7
ATOM 13813 C CA . ALA A 1 121 ? -15.359 -14.951 -14.698 1.00 30.52 121 ALA A CA 7
ATOM 13814 C C . ALA A 1 121 ? -16.282 -14.065 -15.526 1.00 21.14 121 ALA A C 7
ATOM 13815 O O . ALA A 1 121 ? -17.505 -14.182 -15.448 1.00 23.24 121 ALA A O 7
ATOM 13822 N N . GLU A 1 122 ? -15.689 -13.178 -16.319 1.00 33.52 122 GLU A N 7
ATOM 13823 C CA . GLU A 1 122 ? -16.460 -12.270 -17.160 1.00 11.20 122 GLU A CA 7
ATOM 13824 C C . GLU A 1 122 ? -16.510 -12.774 -18.600 1.00 55.40 122 GLU A C 7
ATOM 13825 O O . GLU A 1 122 ? -16.864 -12.031 -19.516 1.00 21.30 122 GLU A O 7
ATOM 13837 N N . ARG A 1 123 ? -16.152 -14.039 -18.791 1.00 41.24 123 ARG A N 7
ATOM 13838 C CA . ARG A 1 123 ? -16.154 -14.641 -20.118 1.00 72.40 123 ARG A CA 7
ATOM 13839 C C . ARG A 1 123 ? -17.524 -14.504 -20.776 1.00 72.21 123 ARG A C 7
ATOM 13840 O O . ARG A 1 123 ? -17.634 -14.053 -21.915 1.00 44.14 123 ARG A O 7
ATOM 13861 N N . GLY A 1 124 ? -18.566 -14.897 -20.049 1.00 5.13 124 GLY A N 7
ATOM 13862 C CA . GLY A 1 124 ? -19.915 -14.809 -20.579 1.00 42.31 124 GLY A CA 7
ATOM 13863 C C . GLY A 1 124 ? -20.970 -15.041 -19.516 1.00 72.23 124 GLY A C 7
ATOM 13864 O O . GLY A 1 124 ? -20.691 -14.940 -18.322 1.00 21.50 124 GLY A O 7
ATOM 13868 N N . MET A 1 1 ? 4.780 -2.990 -1.379 1.00 15.44 1 MET A N 8
ATOM 13869 C CA . MET A 1 1 ? 4.240 -1.640 -1.266 1.00 3.31 1 MET A CA 8
ATOM 13870 C C . MET A 1 1 ? 2.944 -1.504 -2.057 1.00 74.14 1 MET A C 8
ATOM 13871 O O . MET A 1 1 ? 1.890 -1.203 -1.494 1.00 71.53 1 MET A O 8
ATOM 13885 N N . SER A 1 2 ? 3.026 -1.727 -3.365 1.00 74.23 2 SER A N 8
ATOM 13886 C CA . SER A 1 2 ? 1.860 -1.626 -4.234 1.00 34.35 2 SER A CA 8
ATOM 13887 C C . SER A 1 2 ? 1.016 -2.895 -4.159 1.00 3.11 2 SER A C 8
ATOM 13888 O O . SER A 1 2 ? 1.365 -3.921 -4.741 1.00 53.21 2 SER A O 8
ATOM 13896 N N . SER A 1 3 ? -0.099 -2.815 -3.439 1.00 72.01 3 SER A N 8
ATOM 13897 C CA . SER A 1 3 ? -0.992 -3.957 -3.284 1.00 24.41 3 SER A CA 8
ATOM 13898 C C . SER A 1 3 ? -2.234 -3.797 -4.156 1.00 2.44 3 SER A C 8
ATOM 13899 O O . SER A 1 3 ? -3.360 -3.832 -3.663 1.00 21.24 3 SER A O 8
ATOM 13907 N N . GLU A 1 4 ? -2.017 -3.622 -5.457 1.00 74.53 4 GLU A N 8
ATOM 13908 C CA . GLU A 1 4 ? -3.118 -3.456 -6.398 1.00 44.43 4 GLU A CA 8
ATOM 13909 C C . GLU A 1 4 ? -3.939 -4.738 -6.507 1.00 72.00 4 GLU A C 8
ATOM 13910 O O . GLU A 1 4 ? -5.142 -4.697 -6.768 1.00 41.22 4 GLU A O 8
ATOM 13922 N N . LEU A 1 5 ? -3.281 -5.874 -6.306 1.00 43.24 5 LEU A N 8
ATOM 13923 C CA . LEU A 1 5 ? -3.949 -7.169 -6.380 1.00 13.32 5 LEU A CA 8
ATOM 13924 C C . LEU A 1 5 ? -5.163 -7.209 -5.460 1.00 63.44 5 LEU A C 8
ATOM 13925 O O . LEU A 1 5 ? -6.176 -7.835 -5.778 1.00 51.25 5 LEU A O 8
ATOM 13941 N N . LEU A 1 6 ? -5.058 -6.536 -4.320 1.00 10.52 6 LEU A N 8
ATOM 13942 C CA . LEU A 1 6 ? -6.149 -6.492 -3.353 1.00 13.21 6 LEU A CA 8
ATOM 13943 C C . LEU A 1 6 ? -7.448 -6.047 -4.017 1.00 51.12 6 LEU A C 8
ATOM 13944 O O . LEU A 1 6 ? -8.510 -6.622 -3.776 1.00 73.12 6 LEU A O 8
ATOM 13960 N N . ASP A 1 7 ? -7.357 -5.020 -4.856 1.00 4.52 7 ASP A N 8
ATOM 13961 C CA . ASP A 1 7 ? -8.523 -4.500 -5.558 1.00 25.12 7 ASP A CA 8
ATOM 13962 C C . ASP A 1 7 ? -8.985 -5.472 -6.639 1.00 33.21 7 ASP A C 8
ATOM 13963 O O . ASP A 1 7 ? -10.176 -5.567 -6.935 1.00 24.02 7 ASP A O 8
ATOM 13972 N N . ALA A 1 8 ? -8.034 -6.191 -7.226 1.00 74.43 8 ALA A N 8
ATOM 13973 C CA . ALA A 1 8 ? -8.344 -7.156 -8.275 1.00 44.45 8 ALA A CA 8
ATOM 13974 C C . ALA A 1 8 ? -9.375 -8.173 -7.796 1.00 72.11 8 ALA A C 8
ATOM 13975 O O . ALA A 1 8 ? -10.410 -8.370 -8.435 1.00 71.43 8 ALA A O 8
ATOM 13982 N N . LEU A 1 9 ? -9.087 -8.816 -6.671 1.00 65.10 9 LEU A N 8
ATOM 13983 C CA . LEU A 1 9 ? -9.989 -9.815 -6.107 1.00 30.43 9 LEU A CA 8
ATOM 13984 C C . LEU A 1 9 ? -11.381 -9.230 -5.890 1.00 2.51 9 LEU A C 8
ATOM 13985 O O . LEU A 1 9 ? -12.387 -9.839 -6.255 1.00 14.11 9 LEU A O 8
ATOM 14001 N N . THR A 1 10 ? -11.431 -8.042 -5.294 1.00 42.42 10 THR A N 8
ATOM 14002 C CA . THR A 1 10 ? -12.699 -7.373 -5.029 1.00 45.22 10 THR A CA 8
ATOM 14003 C C . THR A 1 10 ? -13.556 -7.300 -6.288 1.00 33.22 10 THR A C 8
ATOM 14004 O O . THR A 1 10 ? -14.753 -7.580 -6.252 1.00 71.53 10 THR A O 8
ATOM 14015 N N . ILE A 1 11 ? -12.934 -6.922 -7.400 1.00 32.10 11 ILE A N 8
ATOM 14016 C CA . ILE A 1 11 ? -13.640 -6.813 -8.670 1.00 21.23 11 ILE A CA 8
ATOM 14017 C C . ILE A 1 11 ? -14.341 -8.119 -9.024 1.00 62.33 11 ILE A C 8
ATOM 14018 O O . ILE A 1 11 ? -15.452 -8.117 -9.556 1.00 65.32 11 ILE A O 8
ATOM 14034 N N . LEU A 1 12 ? -13.687 -9.235 -8.722 1.00 75.15 12 LEU A N 8
ATOM 14035 C CA . LEU A 1 12 ? -14.248 -10.552 -9.006 1.00 35.45 12 LEU A CA 8
ATOM 14036 C C . LEU A 1 12 ? -15.382 -10.880 -8.040 1.00 52.41 12 LEU A C 8
ATOM 14037 O O . LEU A 1 12 ? -16.382 -11.485 -8.425 1.00 23.30 12 LEU A O 8
ATOM 14053 N N . GLU A 1 13 ? -15.221 -10.473 -6.784 1.00 2.20 13 GLU A N 8
ATOM 14054 C CA . GLU A 1 13 ? -16.232 -10.722 -5.765 1.00 73.44 13 GLU A CA 8
ATOM 14055 C C . GLU A 1 13 ? -17.578 -10.135 -6.178 1.00 24.32 13 GLU A C 8
ATOM 14056 O O . GLU A 1 13 ? -18.634 -10.625 -5.775 1.00 32.15 13 GLU A O 8
ATOM 14068 N N . LYS A 1 14 ? -17.534 -9.081 -6.987 1.00 41.41 14 LYS A N 8
ATOM 14069 C CA . LYS A 1 14 ? -18.748 -8.425 -7.458 1.00 53.15 14 LYS A CA 8
ATOM 14070 C C . LYS A 1 14 ? -19.712 -9.437 -8.069 1.00 32.03 14 LYS A C 8
ATOM 14071 O O . LYS A 1 14 ? -20.927 -9.256 -8.024 1.00 33.02 14 LYS A O 8
ATOM 14090 N N . GLU A 1 15 ? -19.159 -10.504 -8.638 1.00 31.13 15 GLU A N 8
ATOM 14091 C CA . GLU A 1 15 ? -19.970 -11.545 -9.258 1.00 10.21 15 GLU A CA 8
ATOM 14092 C C . GLU A 1 15 ? -20.668 -12.393 -8.198 1.00 74.31 15 GLU A C 8
ATOM 14093 O O . GLU A 1 15 ? -20.656 -12.061 -7.012 1.00 23.34 15 GLU A O 8
ATOM 14105 N N . LYS A 1 16 ? -21.277 -13.491 -8.634 1.00 54.02 16 LYS A N 8
ATOM 14106 C CA . LYS A 1 16 ? -21.981 -14.388 -7.726 1.00 15.32 16 LYS A CA 8
ATOM 14107 C C . LYS A 1 16 ? -21.445 -15.811 -7.843 1.00 60.10 16 LYS A C 8
ATOM 14108 O O . LYS A 1 16 ? -21.241 -16.319 -8.944 1.00 20.10 16 LYS A O 8
ATOM 14127 N N . GLY A 1 17 ? -21.218 -16.450 -6.699 1.00 53.14 17 GLY A N 8
ATOM 14128 C CA . GLY A 1 17 ? -20.709 -17.809 -6.696 1.00 1.24 17 GLY A CA 8
ATOM 14129 C C . GLY A 1 17 ? -19.226 -17.873 -7.000 1.00 24.31 17 GLY A C 8
ATOM 14130 O O . GLY A 1 17 ? -18.651 -18.957 -7.096 1.00 30.33 17 GLY A O 8
ATOM 14134 N N . ILE A 1 18 ? -18.605 -16.708 -7.157 1.00 51.44 18 ILE A N 8
ATOM 14135 C CA . ILE A 1 18 ? -17.180 -16.637 -7.454 1.00 32.50 18 ILE A CA 8
ATOM 14136 C C . ILE A 1 18 ? -16.392 -16.137 -6.248 1.00 3.32 18 ILE A C 8
ATOM 14137 O O . ILE A 1 18 ? -15.868 -15.022 -6.253 1.00 25.41 18 ILE A O 8
ATOM 14153 N N . SER A 1 19 ? -16.308 -16.970 -5.216 1.00 72.20 19 SER A N 8
ATOM 14154 C CA . SER A 1 19 ? -15.585 -16.612 -4.000 1.00 5.03 19 SER A CA 8
ATOM 14155 C C . SER A 1 19 ? -14.132 -16.270 -4.315 1.00 10.11 19 SER A C 8
ATOM 14156 O O . SER A 1 19 ? -13.418 -17.054 -4.940 1.00 55.41 19 SER A O 8
ATOM 14164 N N . LYS A 1 20 ? -13.700 -15.092 -3.876 1.00 21.45 20 LYS A N 8
ATOM 14165 C CA . LYS A 1 20 ? -12.332 -14.644 -4.107 1.00 74.43 20 LYS A CA 8
ATOM 14166 C C . LYS A 1 20 ? -11.345 -15.460 -3.280 1.00 44.01 20 LYS A C 8
ATOM 14167 O O . LYS A 1 20 ? -10.142 -15.444 -3.540 1.00 62.25 20 LYS A O 8
ATOM 14186 N N . GLU A 1 21 ? -11.861 -16.172 -2.283 1.00 64.52 21 GLU A N 8
ATOM 14187 C CA . GLU A 1 21 ? -11.023 -16.994 -1.418 1.00 11.33 21 GLU A CA 8
ATOM 14188 C C . GLU A 1 21 ? -10.173 -17.958 -2.241 1.00 34.03 21 GLU A C 8
ATOM 14189 O O . GLU A 1 21 ? -9.029 -18.248 -1.889 1.00 42.53 21 GLU A O 8
ATOM 14201 N N . ILE A 1 22 ? -10.740 -18.451 -3.337 1.00 11.12 22 ILE A N 8
ATOM 14202 C CA . ILE A 1 22 ? -10.035 -19.381 -4.210 1.00 52.11 22 ILE A CA 8
ATOM 14203 C C . ILE A 1 22 ? -9.040 -18.649 -5.104 1.00 5.14 22 ILE A C 8
ATOM 14204 O O . ILE A 1 22 ? -8.056 -19.231 -5.561 1.00 62.02 22 ILE A O 8
ATOM 14220 N N . ILE A 1 23 ? -9.303 -17.369 -5.348 1.00 13.43 23 ILE A N 8
ATOM 14221 C CA . ILE A 1 23 ? -8.429 -16.557 -6.185 1.00 72.34 23 ILE A CA 8
ATOM 14222 C C . ILE A 1 23 ? -7.065 -16.363 -5.530 1.00 55.40 23 ILE A C 8
ATOM 14223 O O . ILE A 1 23 ? -6.030 -16.452 -6.190 1.00 31.34 23 ILE A O 8
ATOM 14239 N N . ILE A 1 24 ? -7.073 -16.100 -4.227 1.00 51.31 24 ILE A N 8
ATOM 14240 C CA . ILE A 1 24 ? -5.837 -15.896 -3.483 1.00 74.21 24 ILE A CA 8
ATOM 14241 C C . ILE A 1 24 ? -4.865 -17.051 -3.703 1.00 44.54 24 ILE A C 8
ATOM 14242 O O . ILE A 1 24 ? -3.667 -16.840 -3.885 1.00 32.23 24 ILE A O 8
ATOM 14258 N N . GLU A 1 25 ? -5.392 -18.272 -3.689 1.00 72.53 25 GLU A N 8
ATOM 14259 C CA . GLU A 1 25 ? -4.571 -19.459 -3.890 1.00 43.13 25 GLU A CA 8
ATOM 14260 C C . GLU A 1 25 ? -3.967 -19.474 -5.291 1.00 2.50 25 GLU A C 8
ATOM 14261 O O . GLU A 1 25 ? -2.892 -20.033 -5.510 1.00 34.42 25 GLU A O 8
ATOM 14273 N N . ALA A 1 26 ? -4.666 -18.855 -6.237 1.00 1.41 26 ALA A N 8
ATOM 14274 C CA . ALA A 1 26 ? -4.199 -18.794 -7.616 1.00 44.13 26 ALA A CA 8
ATOM 14275 C C . ALA A 1 26 ? -2.877 -18.039 -7.716 1.00 13.13 26 ALA A C 8
ATOM 14276 O O . ALA A 1 26 ? -1.915 -18.531 -8.306 1.00 24.00 26 ALA A O 8
ATOM 14283 N N . ILE A 1 27 ? -2.840 -16.844 -7.138 1.00 44.10 27 ILE A N 8
ATOM 14284 C CA . ILE A 1 27 ? -1.637 -16.022 -7.162 1.00 13.45 27 ILE A CA 8
ATOM 14285 C C . ILE A 1 27 ? -0.463 -16.747 -6.511 1.00 13.44 27 ILE A C 8
ATOM 14286 O O . ILE A 1 27 ? 0.653 -16.733 -7.031 1.00 54.42 27 ILE A O 8
ATOM 14302 N N . GLU A 1 28 ? -0.723 -17.379 -5.370 1.00 54.21 28 GLU A N 8
ATOM 14303 C CA . GLU A 1 28 ? 0.312 -18.110 -4.649 1.00 54.51 28 GLU A CA 8
ATOM 14304 C C . GLU A 1 28 ? 1.013 -19.107 -5.566 1.00 43.41 28 GLU A C 8
ATOM 14305 O O . GLU A 1 28 ? 2.234 -19.074 -5.717 1.00 43.02 28 GLU A O 8
ATOM 14317 N N . ALA A 1 29 ? 0.231 -19.993 -6.176 1.00 30.04 29 ALA A N 8
ATOM 14318 C CA . ALA A 1 29 ? 0.776 -20.999 -7.079 1.00 12.54 29 ALA A CA 8
ATOM 14319 C C . ALA A 1 29 ? 1.657 -20.359 -8.146 1.00 13.03 29 ALA A C 8
ATOM 14320 O O . ALA A 1 29 ? 2.608 -20.972 -8.629 1.00 61.31 29 ALA A O 8
ATOM 14327 N N . ALA A 1 30 ? 1.333 -19.122 -8.511 1.00 53.23 30 ALA A N 8
ATOM 14328 C CA . ALA A 1 30 ? 2.095 -18.399 -9.521 1.00 23.45 30 ALA A CA 8
ATOM 14329 C C . ALA A 1 30 ? 3.442 -17.942 -8.969 1.00 61.02 30 ALA A C 8
ATOM 14330 O O . ALA A 1 30 ? 4.475 -18.091 -9.623 1.00 51.44 30 ALA A O 8
ATOM 14337 N N . LEU A 1 31 ? 3.422 -17.383 -7.764 1.00 5.35 31 LEU A N 8
ATOM 14338 C CA . LEU A 1 31 ? 4.642 -16.903 -7.124 1.00 1.23 31 LEU A CA 8
ATOM 14339 C C . LEU A 1 31 ? 5.621 -18.049 -6.890 1.00 21.11 31 LEU A C 8
ATOM 14340 O O . LEU A 1 31 ? 6.791 -17.965 -7.266 1.00 34.51 31 LEU A O 8
ATOM 14356 N N . ILE A 1 32 ? 5.135 -19.118 -6.268 1.00 24.45 32 ILE A N 8
ATOM 14357 C CA . ILE A 1 32 ? 5.966 -20.282 -5.987 1.00 71.03 32 ILE A CA 8
ATOM 14358 C C . ILE A 1 32 ? 6.617 -20.813 -7.259 1.00 24.23 32 ILE A C 8
ATOM 14359 O O . ILE A 1 32 ? 7.786 -21.198 -7.257 1.00 63.05 32 ILE A O 8
ATOM 14375 N N . SER A 1 33 ? 5.851 -20.831 -8.345 1.00 23.51 33 SER A N 8
ATOM 14376 C CA . SER A 1 33 ? 6.351 -21.317 -9.626 1.00 62.33 33 SER A CA 8
ATOM 14377 C C . SER A 1 33 ? 7.462 -20.414 -10.153 1.00 1.44 33 SER A C 8
ATOM 14378 O O . SER A 1 33 ? 8.520 -20.889 -10.567 1.00 2.10 33 SER A O 8
ATOM 14386 N N . ALA A 1 34 ? 7.212 -19.109 -10.137 1.00 22.53 34 ALA A N 8
ATOM 14387 C CA . ALA A 1 34 ? 8.190 -18.138 -10.612 1.00 1.34 34 ALA A CA 8
ATOM 14388 C C . ALA A 1 34 ? 9.538 -18.337 -9.927 1.00 52.14 34 ALA A C 8
ATOM 14389 O O . ALA A 1 34 ? 10.590 -18.207 -10.554 1.00 62.24 34 ALA A O 8
ATOM 14396 N N . TYR A 1 35 ? 9.500 -18.652 -8.636 1.00 60.44 35 TYR A N 8
ATOM 14397 C CA . TYR A 1 35 ? 10.719 -18.865 -7.866 1.00 42.44 35 TYR A CA 8
ATOM 14398 C C . TYR A 1 35 ? 11.205 -20.305 -8.003 1.00 40.45 35 TYR A C 8
ATOM 14399 O O . TYR A 1 35 ? 12.389 -20.593 -7.827 1.00 13.24 35 TYR A O 8
ATOM 14417 N N . LYS A 1 36 ? 10.282 -21.206 -8.320 1.00 5.13 36 LYS A N 8
ATOM 14418 C CA . LYS A 1 36 ? 10.614 -22.617 -8.484 1.00 11.15 36 LYS A CA 8
ATOM 14419 C C . LYS A 1 36 ? 11.467 -22.834 -9.729 1.00 32.14 36 LYS A C 8
ATOM 14420 O O . LYS A 1 36 ? 12.505 -23.495 -9.675 1.00 62.43 36 LYS A O 8
ATOM 14439 N N . ARG A 1 37 ? 11.025 -22.272 -10.850 1.00 74.25 37 ARG A N 8
ATOM 14440 C CA . ARG A 1 37 ? 11.749 -22.405 -12.109 1.00 53.51 37 ARG A CA 8
ATOM 14441 C C . ARG A 1 37 ? 13.179 -21.891 -11.969 1.00 13.30 37 ARG A C 8
ATOM 14442 O O . ARG A 1 37 ? 14.064 -22.275 -12.733 1.00 74.35 37 ARG A O 8
ATOM 14463 N N . ASN A 1 38 ? 13.397 -21.020 -10.989 1.00 64.14 38 ASN A N 8
ATOM 14464 C CA . ASN A 1 38 ? 14.719 -20.454 -10.750 1.00 2.44 38 ASN A CA 8
ATOM 14465 C C . ASN A 1 38 ? 15.690 -21.524 -10.260 1.00 62.25 38 ASN A C 8
ATOM 14466 O O . ASN A 1 38 ? 16.792 -21.667 -10.790 1.00 62.41 38 ASN A O 8
ATOM 14477 N N . PHE A 1 39 ? 15.273 -22.273 -9.244 1.00 74.50 39 PHE A N 8
ATOM 14478 C CA . PHE A 1 39 ? 16.104 -23.329 -8.682 1.00 13.22 39 PHE A CA 8
ATOM 14479 C C . PHE A 1 39 ? 15.249 -24.374 -7.971 1.00 13.23 39 PHE A C 8
ATOM 14480 O O . PHE A 1 39 ? 15.279 -24.486 -6.745 1.00 12.23 39 PHE A O 8
ATOM 14497 N N . ASN A 1 40 ? 14.487 -25.135 -8.748 1.00 5.11 40 ASN A N 8
ATOM 14498 C CA . ASN A 1 40 ? 13.622 -26.171 -8.194 1.00 31.44 40 ASN A CA 8
ATOM 14499 C C . ASN A 1 40 ? 14.433 -27.399 -7.791 1.00 13.21 40 ASN A C 8
ATOM 14500 O O . ASN A 1 40 ? 14.259 -27.937 -6.699 1.00 10.21 40 ASN A O 8
ATOM 14511 N N . GLN A 1 41 ? 15.317 -27.835 -8.682 1.00 42.41 41 GLN A N 8
ATOM 14512 C CA . GLN A 1 41 ? 16.154 -29.000 -8.420 1.00 32.21 41 GLN A CA 8
ATOM 14513 C C . GLN A 1 41 ? 17.113 -28.732 -7.265 1.00 10.23 41 GLN A C 8
ATOM 14514 O O . GLN A 1 41 ? 17.683 -29.659 -6.690 1.00 2.54 41 GLN A O 8
ATOM 14528 N N . ALA A 1 42 ? 17.289 -27.456 -6.932 1.00 53.10 42 ALA A N 8
ATOM 14529 C CA . ALA A 1 42 ? 18.178 -27.067 -5.844 1.00 45.11 42 ALA A CA 8
ATOM 14530 C C . ALA A 1 42 ? 17.508 -27.263 -4.490 1.00 30.22 42 ALA A C 8
ATOM 14531 O O . ALA A 1 42 ? 18.151 -27.669 -3.522 1.00 53.42 42 ALA A O 8
ATOM 14538 N N . GLN A 1 43 ? 16.212 -26.972 -4.428 1.00 44.33 43 GLN A N 8
ATOM 14539 C CA . GLN A 1 43 ? 15.456 -27.116 -3.189 1.00 63.21 43 GLN A CA 8
ATOM 14540 C C . GLN A 1 43 ? 13.999 -26.713 -3.391 1.00 62.24 43 GLN A C 8
ATOM 14541 O O . GLN A 1 43 ? 13.672 -25.976 -4.320 1.00 74.55 43 GLN A O 8
ATOM 14555 N N . ASN A 1 44 ? 13.128 -27.204 -2.515 1.00 61.24 44 ASN A N 8
ATOM 14556 C CA . ASN A 1 44 ? 11.705 -26.896 -2.598 1.00 5.03 44 ASN A CA 8
ATOM 14557 C C . ASN A 1 44 ? 11.426 -25.478 -2.109 1.00 45.14 44 ASN A C 8
ATOM 14558 O O . ASN A 1 44 ? 12.348 -24.704 -1.854 1.00 15.42 44 ASN A O 8
ATOM 14569 N N . VAL A 1 45 ? 10.145 -25.145 -1.978 1.00 44.30 45 VAL A N 8
ATOM 14570 C CA . VAL A 1 45 ? 9.743 -23.821 -1.517 1.00 71.11 45 VAL A CA 8
ATOM 14571 C C . VAL A 1 45 ? 8.235 -23.745 -1.313 1.00 24.13 45 VAL A C 8
ATOM 14572 O O . VAL A 1 45 ? 7.480 -24.534 -1.883 1.00 24.45 45 VAL A O 8
ATOM 14585 N N . ARG A 1 46 ? 7.800 -22.790 -0.498 1.00 33.25 46 ARG A N 8
ATOM 14586 C CA . ARG A 1 46 ? 6.381 -22.610 -0.218 1.00 13.25 46 ARG A CA 8
ATOM 14587 C C . ARG A 1 46 ? 6.051 -21.136 0.001 1.00 35.22 46 ARG A C 8
ATOM 14588 O O . ARG A 1 46 ? 6.361 -20.569 1.048 1.00 45.34 46 ARG A O 8
ATOM 14609 N N . VAL A 1 47 ? 5.422 -20.522 -0.996 1.00 13.15 47 VAL A N 8
ATOM 14610 C CA . VAL A 1 47 ? 5.050 -19.115 -0.913 1.00 40.55 47 VAL A CA 8
ATOM 14611 C C . VAL A 1 47 ? 3.667 -18.947 -0.292 1.00 21.11 47 VAL A C 8
ATOM 14612 O O . VAL A 1 47 ? 2.807 -19.818 -0.423 1.00 40.40 47 VAL A O 8
ATOM 14625 N N . ASP A 1 48 ? 3.461 -17.823 0.386 1.00 31.11 48 ASP A N 8
ATOM 14626 C CA . ASP A 1 48 ? 2.183 -17.540 1.027 1.00 72.44 48 ASP A CA 8
ATOM 14627 C C . ASP A 1 48 ? 1.714 -16.125 0.703 1.00 70.23 48 ASP A C 8
ATOM 14628 O O . ASP A 1 48 ? 2.413 -15.149 0.981 1.00 21.40 48 ASP A O 8
ATOM 14637 N N . LEU A 1 49 ? 0.529 -16.021 0.113 1.00 24.33 49 LEU A N 8
ATOM 14638 C CA . LEU A 1 49 ? -0.034 -14.725 -0.250 1.00 74.30 49 LEU A CA 8
ATOM 14639 C C . LEU A 1 49 ? -0.931 -14.189 0.861 1.00 41.23 49 LEU A C 8
ATOM 14640 O O . LEU A 1 49 ? -1.903 -14.834 1.252 1.00 13.24 49 LEU A O 8
ATOM 14656 N N . ASN A 1 50 ? -0.597 -13.006 1.365 1.00 2.14 50 ASN A N 8
ATOM 14657 C CA . ASN A 1 50 ? -1.373 -12.383 2.431 1.00 51.24 50 ASN A CA 8
ATOM 14658 C C . ASN A 1 50 ? -2.304 -11.311 1.872 1.00 73.32 50 ASN A C 8
ATOM 14659 O O . ASN A 1 50 ? -1.889 -10.177 1.634 1.00 30.13 50 ASN A O 8
ATOM 14670 N N . ARG A 1 51 ? -3.564 -11.679 1.664 1.00 0.13 51 ARG A N 8
ATOM 14671 C CA . ARG A 1 51 ? -4.554 -10.750 1.131 1.00 51.01 51 ARG A CA 8
ATOM 14672 C C . ARG A 1 51 ? -4.887 -9.667 2.153 1.00 31.24 51 ARG A C 8
ATOM 14673 O O . ARG A 1 51 ? -5.539 -8.675 1.829 1.00 2.24 51 ARG A O 8
ATOM 14694 N N . GLU A 1 52 ? -4.436 -9.865 3.387 1.00 34.15 52 GLU A N 8
ATOM 14695 C CA . GLU A 1 52 ? -4.688 -8.906 4.456 1.00 24.22 52 GLU A CA 8
ATOM 14696 C C . GLU A 1 52 ? -3.918 -7.610 4.216 1.00 0.20 52 GLU A C 8
ATOM 14697 O O . GLU A 1 52 ? -4.467 -6.515 4.348 1.00 22.35 52 GLU A O 8
ATOM 14709 N N . THR A 1 53 ? -2.644 -7.743 3.864 1.00 23.40 53 THR A N 8
ATOM 14710 C CA . THR A 1 53 ? -1.798 -6.584 3.608 1.00 34.31 53 THR A CA 8
ATOM 14711 C C . THR A 1 53 ? -1.126 -6.685 2.243 1.00 54.44 53 THR A C 8
ATOM 14712 O O . THR A 1 53 ? -0.107 -6.041 1.992 1.00 31.00 53 THR A O 8
ATOM 14723 N N . GLY A 1 54 ? -1.703 -7.497 1.362 1.00 23.41 54 GLY A N 8
ATOM 14724 C CA . GLY A 1 54 ? -1.147 -7.666 0.033 1.00 44.31 54 GLY A CA 8
ATOM 14725 C C . GLY A 1 54 ? 0.328 -8.019 0.063 1.00 5.13 54 GLY A C 8
ATOM 14726 O O . GLY A 1 54 ? 1.066 -7.712 -0.874 1.00 74.51 54 GLY A O 8
ATOM 14730 N N . SER A 1 55 ? 0.759 -8.664 1.142 1.00 33.40 55 SER A N 8
ATOM 14731 C CA . SER A 1 55 ? 2.156 -9.054 1.292 1.00 75.11 55 SER A CA 8
ATOM 14732 C C . SER A 1 55 ? 2.363 -10.506 0.873 1.00 63.23 55 SER A C 8
ATOM 14733 O O . SER A 1 55 ? 1.404 -11.226 0.598 1.00 45.55 55 SER A O 8
ATOM 14741 N N . ILE A 1 56 ? 3.623 -10.928 0.827 1.00 3.53 56 ILE A N 8
ATOM 14742 C CA . ILE A 1 56 ? 3.956 -12.294 0.441 1.00 74.13 56 ILE A CA 8
ATOM 14743 C C . ILE A 1 56 ? 5.199 -12.783 1.176 1.00 0.40 56 ILE A C 8
ATOM 14744 O O . ILE A 1 56 ? 6.170 -12.043 1.338 1.00 42.33 56 ILE A O 8
ATOM 14760 N N . ARG A 1 57 ? 5.163 -14.036 1.620 1.00 32.14 57 ARG A N 8
ATOM 14761 C CA . ARG A 1 57 ? 6.286 -14.626 2.337 1.00 64.45 57 ARG A CA 8
ATOM 14762 C C . ARG A 1 57 ? 6.689 -15.960 1.715 1.00 32.01 57 ARG A C 8
ATOM 14763 O O . ARG A 1 57 ? 5.851 -16.836 1.504 1.00 32.22 57 ARG A O 8
ATOM 14784 N N . VAL A 1 58 ? 7.978 -16.105 1.422 1.00 42.34 58 VAL A N 8
ATOM 14785 C CA . VAL A 1 58 ? 8.492 -17.332 0.824 1.00 43.54 58 VAL A CA 8
ATOM 14786 C C . VAL A 1 58 ? 9.370 -18.096 1.808 1.00 10.15 58 VAL A C 8
ATOM 14787 O O . VAL A 1 58 ? 10.417 -17.606 2.233 1.00 73.04 58 VAL A O 8
ATOM 14800 N N . PHE A 1 59 ? 8.938 -19.300 2.167 1.00 1.31 59 PHE A N 8
ATOM 14801 C CA . PHE A 1 59 ? 9.685 -20.134 3.102 1.00 44.44 59 PHE A CA 8
ATOM 14802 C C . PHE A 1 59 ? 10.103 -21.446 2.447 1.00 1.24 59 PHE A C 8
ATOM 14803 O O . PHE A 1 59 ? 9.411 -21.963 1.570 1.00 3.23 59 PHE A O 8
ATOM 14820 N N . ALA A 1 60 ? 11.241 -21.980 2.878 1.00 64.33 60 ALA A N 8
ATOM 14821 C CA . ALA A 1 60 ? 11.752 -23.232 2.335 1.00 61.55 60 ALA A CA 8
ATOM 14822 C C . ALA A 1 60 ? 11.548 -24.380 3.317 1.00 45.11 60 ALA A C 8
ATOM 14823 O O . ALA A 1 60 ? 11.984 -24.311 4.466 1.00 31.21 60 ALA A O 8
ATOM 14830 N N . ARG A 1 61 ? 10.881 -25.435 2.859 1.00 41.23 61 ARG A N 8
ATOM 14831 C CA . ARG A 1 61 ? 10.617 -26.597 3.698 1.00 72.14 61 ARG A CA 8
ATOM 14832 C C . ARG A 1 61 ? 11.774 -27.590 3.631 1.00 20.13 61 ARG A C 8
ATOM 14833 O O . ARG A 1 61 ? 12.260 -27.921 2.549 1.00 1.01 61 ARG A O 8
ATOM 14854 N N . LYS A 1 62 ? 12.211 -28.061 4.794 1.00 10.33 62 LYS A N 8
ATOM 14855 C CA . LYS A 1 62 ? 13.309 -29.017 4.868 1.00 21.43 62 LYS A CA 8
ATOM 14856 C C . LYS A 1 62 ? 12.922 -30.228 5.710 1.00 75.40 62 LYS A C 8
ATOM 14857 O O . LYS A 1 62 ? 12.306 -30.089 6.767 1.00 2.42 62 LYS A O 8
ATOM 14876 N N . ASP A 1 63 ? 13.286 -31.414 5.235 1.00 23.54 63 ASP A N 8
ATOM 14877 C CA . ASP A 1 63 ? 12.977 -32.649 5.945 1.00 42.41 63 ASP A CA 8
ATOM 14878 C C . ASP A 1 63 ? 13.902 -32.832 7.145 1.00 73.33 63 ASP A C 8
ATOM 14879 O O . ASP A 1 63 ? 15.100 -33.067 6.988 1.00 62.32 63 ASP A O 8
ATOM 14888 N N . VAL A 1 64 ? 13.337 -32.721 8.343 1.00 22.25 64 VAL A N 8
ATOM 14889 C CA . VAL A 1 64 ? 14.111 -32.874 9.569 1.00 63.30 64 VAL A CA 8
ATOM 14890 C C . VAL A 1 64 ? 14.552 -34.320 9.764 1.00 51.12 64 VAL A C 8
ATOM 14891 O O . VAL A 1 64 ? 13.725 -35.214 9.942 1.00 75.14 64 VAL A O 8
ATOM 14904 N N . VAL A 1 65 ? 15.862 -34.543 9.730 1.00 11.54 65 VAL A N 8
ATOM 14905 C CA . VAL A 1 65 ? 16.415 -35.881 9.905 1.00 13.21 65 VAL A CA 8
ATOM 14906 C C . VAL A 1 65 ? 17.733 -35.836 10.669 1.00 31.21 65 VAL A C 8
ATOM 14907 O O . VAL A 1 65 ? 18.442 -34.831 10.644 1.00 25.11 65 VAL A O 8
ATOM 14920 N N . ASP A 1 66 ? 18.055 -36.932 11.348 1.00 62.52 66 ASP A N 8
ATOM 14921 C CA . ASP A 1 66 ? 19.290 -37.019 12.118 1.00 23.33 66 ASP A CA 8
ATOM 14922 C C . ASP A 1 66 ? 20.503 -36.759 11.231 1.00 21.04 66 ASP A C 8
ATOM 14923 O O . ASP A 1 66 ? 21.448 -36.083 11.638 1.00 0.24 66 ASP A O 8
ATOM 14932 N N . GLU A 1 67 ? 20.471 -37.301 10.018 1.00 15.03 67 GLU A N 8
ATOM 14933 C CA . GLU A 1 67 ? 21.570 -37.130 9.075 1.00 31.11 67 GLU A CA 8
ATOM 14934 C C . GLU A 1 67 ? 21.044 -36.782 7.684 1.00 50.23 67 GLU A C 8
ATOM 14935 O O . GLU A 1 67 ? 20.046 -37.341 7.228 1.00 63.43 67 GLU A O 8
ATOM 14947 N N . VAL A 1 68 ? 21.723 -35.855 7.017 1.00 15.43 68 VAL A N 8
ATOM 14948 C CA . VAL A 1 68 ? 21.325 -35.432 5.679 1.00 65.11 68 VAL A CA 8
ATOM 14949 C C . VAL A 1 68 ? 21.187 -36.629 4.744 1.00 4.00 68 VAL A C 8
ATOM 14950 O O . VAL A 1 68 ? 22.165 -37.316 4.450 1.00 42.11 68 VAL A O 8
ATOM 14963 N N . TYR A 1 69 ? 19.966 -36.870 4.278 1.00 32.10 69 TYR A N 8
ATOM 14964 C CA . TYR A 1 69 ? 19.698 -37.984 3.377 1.00 32.14 69 TYR A CA 8
ATOM 14965 C C . TYR A 1 69 ? 19.236 -37.482 2.013 1.00 61.22 69 TYR A C 8
ATOM 14966 O O . TYR A 1 69 ? 19.347 -38.187 1.010 1.00 10.20 69 TYR A O 8
ATOM 14984 N N . ASP A 1 70 ? 18.716 -36.260 1.985 1.00 20.02 70 ASP A N 8
ATOM 14985 C CA . ASP A 1 70 ? 18.237 -35.662 0.744 1.00 33.31 70 ASP A CA 8
ATOM 14986 C C . ASP A 1 70 ? 19.119 -34.487 0.332 1.00 24.14 70 ASP A C 8
ATOM 14987 O O . ASP A 1 70 ? 18.949 -33.370 0.821 1.00 24.10 70 ASP A O 8
ATOM 14996 N N . GLN A 1 71 ? 20.060 -34.747 -0.569 1.00 45.13 71 GLN A N 8
ATOM 14997 C CA . GLN A 1 71 ? 20.970 -33.711 -1.044 1.00 73.34 71 GLN A CA 8
ATOM 14998 C C . GLN A 1 71 ? 20.196 -32.543 -1.648 1.00 44.25 71 GLN A C 8
ATOM 14999 O O . GLN A 1 71 ? 20.696 -31.420 -1.707 1.00 55.10 71 GLN A O 8
ATOM 15013 N N . ARG A 1 72 ? 18.975 -32.817 -2.093 1.00 4.45 72 ARG A N 8
ATOM 15014 C CA . ARG A 1 72 ? 18.133 -31.788 -2.695 1.00 31.14 72 ARG A CA 8
ATOM 15015 C C . ARG A 1 72 ? 17.606 -30.829 -1.632 1.00 3.13 72 ARG A C 8
ATOM 15016 O O . ARG A 1 72 ? 17.576 -29.614 -1.836 1.00 25.45 72 ARG A O 8
ATOM 15037 N N . LEU A 1 73 ? 17.190 -31.381 -0.498 1.00 3.20 73 LEU A N 8
ATOM 15038 C CA . LEU A 1 73 ? 16.662 -30.575 0.598 1.00 51.45 73 LEU A CA 8
ATOM 15039 C C . LEU A 1 73 ? 16.554 -31.398 1.878 1.00 42.22 73 LEU A C 8
ATOM 15040 O O . LEU A 1 73 ? 15.860 -32.413 1.918 1.00 32.31 73 LEU A O 8
ATOM 15056 N N . GLU A 1 74 ? 17.246 -30.951 2.922 1.00 52.14 74 GLU A N 8
ATOM 15057 C CA . GLU A 1 74 ? 17.227 -31.647 4.204 1.00 53.33 74 GLU A CA 8
ATOM 15058 C C . GLU A 1 74 ? 17.743 -30.744 5.320 1.00 31.14 74 GLU A C 8
ATOM 15059 O O . GLU A 1 74 ? 18.468 -29.781 5.069 1.00 54.40 74 GLU A O 8
ATOM 15071 N N . ILE A 1 75 ? 17.364 -31.062 6.553 1.00 62.14 75 ILE A N 8
ATOM 15072 C CA . ILE A 1 75 ? 17.788 -30.280 7.708 1.00 30.31 75 ILE A CA 8
ATOM 15073 C C . ILE A 1 75 ? 18.093 -31.182 8.899 1.00 75.04 75 ILE A C 8
ATOM 15074 O O . ILE A 1 75 ? 17.267 -32.002 9.297 1.00 14.04 75 ILE A O 8
ATOM 15090 N N . SER A 1 76 ? 19.285 -31.022 9.466 1.00 72.03 76 SER A N 8
ATOM 15091 C CA . SER A 1 76 ? 19.701 -31.822 10.612 1.00 2.32 76 SER A CA 8
ATOM 15092 C C . SER A 1 76 ? 18.821 -31.534 11.825 1.00 11.44 76 SER A C 8
ATOM 15093 O O . SER A 1 76 ? 18.481 -30.382 12.098 1.00 13.53 76 SER A O 8
ATOM 15101 N N . ILE A 1 77 ? 18.455 -32.587 12.547 1.00 32.21 77 ILE A N 8
ATOM 15102 C CA . ILE A 1 77 ? 17.616 -32.448 13.730 1.00 42.24 77 ILE A CA 8
ATOM 15103 C C . ILE A 1 77 ? 18.171 -31.388 14.675 1.00 3.30 77 ILE A C 8
ATOM 15104 O O . ILE A 1 77 ? 17.417 -30.635 15.291 1.00 62.34 77 ILE A O 8
ATOM 15120 N N . GLU A 1 78 ? 19.495 -31.333 14.783 1.00 30.11 78 GLU A N 8
ATOM 15121 C CA . GLU A 1 78 ? 20.151 -30.364 15.653 1.00 0.34 78 GLU A CA 8
ATOM 15122 C C . GLU A 1 78 ? 20.060 -28.958 15.067 1.00 42.21 78 GLU A C 8
ATOM 15123 O O . GLU A 1 78 ? 19.963 -27.974 15.799 1.00 45.21 78 GLU A O 8
ATOM 15135 N N . GLU A 1 79 ? 20.091 -28.872 13.740 1.00 34.12 79 GLU A N 8
ATOM 15136 C CA . GLU A 1 79 ? 20.013 -27.587 13.056 1.00 41.22 79 GLU A CA 8
ATOM 15137 C C . GLU A 1 79 ? 18.679 -26.901 13.337 1.00 73.11 79 GLU A C 8
ATOM 15138 O O . GLU A 1 79 ? 18.639 -25.736 13.729 1.00 3.25 79 GLU A O 8
ATOM 15150 N N . ALA A 1 80 ? 17.590 -27.634 13.132 1.00 23.40 80 ALA A N 8
ATOM 15151 C CA . ALA A 1 80 ? 16.254 -27.098 13.363 1.00 41.12 80 ALA A CA 8
ATOM 15152 C C . ALA A 1 80 ? 16.110 -26.581 14.790 1.00 13.05 80 ALA A C 8
ATOM 15153 O O . ALA A 1 80 ? 15.346 -25.651 15.048 1.00 13.31 80 ALA A O 8
ATOM 15160 N N . GLN A 1 81 ? 16.849 -27.189 15.712 1.00 53.33 81 GLN A N 8
ATOM 15161 C CA . GLN A 1 81 ? 16.801 -26.788 17.114 1.00 55.10 81 GLN A CA 8
ATOM 15162 C C . GLN A 1 81 ? 17.385 -25.392 17.301 1.00 65.05 81 GLN A C 8
ATOM 15163 O O . GLN A 1 81 ? 17.025 -24.678 18.236 1.00 13.14 81 GLN A O 8
ATOM 15177 N N . GLY A 1 82 ? 18.289 -25.007 16.405 1.00 10.33 82 GLY A N 8
ATOM 15178 C CA . GLY A 1 82 ? 18.908 -23.698 16.490 1.00 0.41 82 GLY A CA 8
ATOM 15179 C C . GLY A 1 82 ? 17.889 -22.576 16.511 1.00 3.45 82 GLY A C 8
ATOM 15180 O O . GLY A 1 82 ? 18.102 -21.547 17.153 1.00 20.11 82 GLY A O 8
ATOM 15184 N N . ILE A 1 83 ? 16.780 -22.771 15.806 1.00 31.40 83 ILE A N 8
ATOM 15185 C CA . ILE A 1 83 ? 15.725 -21.767 15.746 1.00 1.12 83 ILE A CA 8
ATOM 15186 C C . ILE A 1 83 ? 14.474 -22.240 16.480 1.00 73.35 83 ILE A C 8
ATOM 15187 O O . ILE A 1 83 ? 13.667 -21.430 16.937 1.00 13.12 83 ILE A O 8
ATOM 15203 N N . HIS A 1 84 ? 14.321 -23.555 16.591 1.00 63.03 84 HIS A N 8
ATOM 15204 C CA . HIS A 1 84 ? 13.169 -24.136 17.271 1.00 54.51 84 HIS A CA 8
ATOM 15205 C C . HIS A 1 84 ? 13.477 -25.553 17.748 1.00 12.33 84 HIS A C 8
ATOM 15206 O O . HIS A 1 84 ? 13.388 -26.520 16.993 1.00 53.42 84 HIS A O 8
ATOM 15220 N N . PRO A 1 85 ? 13.849 -25.678 19.031 1.00 51.33 85 PRO A N 8
ATOM 15221 C CA . PRO A 1 85 ? 14.178 -26.971 19.636 1.00 21.45 85 PRO A CA 8
ATOM 15222 C C . PRO A 1 85 ? 12.952 -27.862 19.803 1.00 1.12 85 PRO A C 8
ATOM 15223 O O . PRO A 1 85 ? 13.068 -29.032 20.168 1.00 55.23 85 PRO A O 8
ATOM 15234 N N . GLU A 1 86 ? 11.777 -27.301 19.532 1.00 11.24 86 GLU A N 8
ATOM 15235 C CA . GLU A 1 86 ? 10.530 -28.046 19.653 1.00 2.30 86 GLU A CA 8
ATOM 15236 C C . GLU A 1 86 ? 10.375 -29.038 18.504 1.00 54.33 86 GLU A C 8
ATOM 15237 O O . GLU A 1 86 ? 9.607 -29.996 18.597 1.00 72.01 86 GLU A O 8
ATOM 15249 N N . TYR A 1 87 ? 11.108 -28.801 17.422 1.00 13.33 87 TYR A N 8
ATOM 15250 C CA . TYR A 1 87 ? 11.051 -29.670 16.254 1.00 62.40 87 TYR A CA 8
ATOM 15251 C C . TYR A 1 87 ? 11.357 -31.116 16.635 1.00 30.01 87 TYR A C 8
ATOM 15252 O O . TYR A 1 87 ? 11.674 -31.412 17.787 1.00 64.21 87 TYR A O 8
ATOM 15270 N N . MET A 1 88 ? 11.260 -32.012 15.658 1.00 30.33 88 MET A N 8
ATOM 15271 C CA . MET A 1 88 ? 11.528 -33.426 15.890 1.00 15.53 88 MET A CA 8
ATOM 15272 C C . MET A 1 88 ? 11.748 -34.161 14.571 1.00 10.42 88 MET A C 8
ATOM 15273 O O . MET A 1 88 ? 11.171 -33.800 13.545 1.00 24.25 88 MET A O 8
ATOM 15287 N N . VAL A 1 89 ? 12.584 -35.193 14.606 1.00 2.14 89 VAL A N 8
ATOM 15288 C CA . VAL A 1 89 ? 12.879 -35.979 13.414 1.00 32.25 89 VAL A CA 8
ATOM 15289 C C . VAL A 1 89 ? 11.597 -36.438 12.728 1.00 31.51 89 VAL A C 8
ATOM 15290 O O . VAL A 1 89 ? 10.776 -37.134 13.324 1.00 22.02 89 VAL A O 8
ATOM 15303 N N . GLY A 1 90 ? 11.433 -36.045 11.468 1.00 61.31 90 GLY A N 8
ATOM 15304 C CA . GLY A 1 90 ? 10.248 -36.426 10.722 1.00 5.34 90 GLY A CA 8
ATOM 15305 C C . GLY A 1 90 ? 9.362 -35.240 10.395 1.00 73.20 90 GLY A C 8
ATOM 15306 O O . GLY A 1 90 ? 8.545 -35.302 9.476 1.00 73.05 90 GLY A O 8
ATOM 15310 N N . ASP A 1 91 ? 9.523 -34.158 11.148 1.00 14.12 91 ASP A N 8
ATOM 15311 C CA . ASP A 1 91 ? 8.731 -32.953 10.934 1.00 22.15 91 ASP A CA 8
ATOM 15312 C C . ASP A 1 91 ? 9.339 -32.090 9.833 1.00 32.31 91 ASP A C 8
ATOM 15313 O O . ASP A 1 91 ? 10.334 -32.467 9.213 1.00 53.31 91 ASP A O 8
ATOM 15322 N N . VAL A 1 92 ? 8.735 -30.931 9.594 1.00 31.51 92 VAL A N 8
ATOM 15323 C CA . VAL A 1 92 ? 9.218 -30.014 8.568 1.00 42.33 92 VAL A CA 8
ATOM 15324 C C . VAL A 1 92 ? 9.468 -28.626 9.145 1.00 75.52 92 VAL A C 8
ATOM 15325 O O . VAL A 1 92 ? 8.749 -28.173 10.035 1.00 53.31 92 VAL A O 8
ATOM 15338 N N . VAL A 1 93 ? 10.492 -27.952 8.629 1.00 53.22 93 VAL A N 8
ATOM 15339 C CA . VAL A 1 93 ? 10.836 -26.613 9.092 1.00 1.40 93 VAL A CA 8
ATOM 15340 C C . VAL A 1 93 ? 10.845 -25.618 7.936 1.00 13.54 93 VAL A C 8
ATOM 15341 O O . VAL A 1 93 ? 11.321 -25.926 6.844 1.00 42.32 93 VAL A O 8
ATOM 15354 N N . GLU A 1 94 ? 10.317 -24.424 8.186 1.00 63.33 94 GLU A N 8
ATOM 15355 C CA . GLU A 1 94 ? 10.264 -23.384 7.166 1.00 13.04 94 GLU A CA 8
ATOM 15356 C C . GLU A 1 94 ? 11.223 -22.246 7.499 1.00 14.14 94 GLU A C 8
ATOM 15357 O O . GLU A 1 94 ? 11.289 -21.791 8.641 1.00 22.33 94 GLU A O 8
ATOM 15369 N N . ILE A 1 95 ? 11.965 -21.792 6.494 1.00 43.41 95 ILE A N 8
ATOM 15370 C CA . ILE A 1 95 ? 12.922 -20.707 6.681 1.00 24.11 95 ILE A CA 8
ATOM 15371 C C . ILE A 1 95 ? 12.770 -19.649 5.593 1.00 51.42 95 ILE A C 8
ATOM 15372 O O . ILE A 1 95 ? 12.589 -19.973 4.420 1.00 43.44 95 ILE A O 8
ATOM 15388 N N . GLU A 1 96 ? 12.849 -18.383 5.991 1.00 15.41 96 GLU A N 8
ATOM 15389 C CA . GLU A 1 96 ? 12.723 -17.277 5.049 1.00 4.20 96 GLU A CA 8
ATOM 15390 C C . GLU A 1 96 ? 13.693 -17.442 3.884 1.00 3.25 96 GLU A C 8
ATOM 15391 O O . GLU A 1 96 ? 14.909 -17.468 4.072 1.00 21.32 96 GLU A O 8
ATOM 15403 N N . VAL A 1 97 ? 13.146 -17.554 2.677 1.00 52.41 97 VAL A N 8
ATOM 15404 C CA . VAL A 1 97 ? 13.963 -17.716 1.479 1.00 41.24 97 VAL A CA 8
ATOM 15405 C C . VAL A 1 97 ? 13.485 -16.797 0.360 1.00 64.02 97 VAL A C 8
ATOM 15406 O O . VAL A 1 97 ? 13.829 -16.990 -0.806 1.00 40.42 97 VAL A O 8
ATOM 15419 N N . THR A 1 98 ? 12.691 -15.795 0.724 1.00 74.11 98 THR A N 8
ATOM 15420 C CA . THR A 1 98 ? 12.165 -14.846 -0.249 1.00 21.42 98 THR A CA 8
ATOM 15421 C C . THR A 1 98 ? 13.209 -13.797 -0.614 1.00 23.55 98 THR A C 8
ATOM 15422 O O . THR A 1 98 ? 13.899 -13.248 0.244 1.00 72.05 98 THR A O 8
ATOM 15433 N N . PRO A 1 99 ? 13.331 -13.511 -1.919 1.00 61.42 99 PRO A N 8
ATOM 15434 C CA . PRO A 1 99 ? 14.289 -12.525 -2.428 1.00 22.35 99 PRO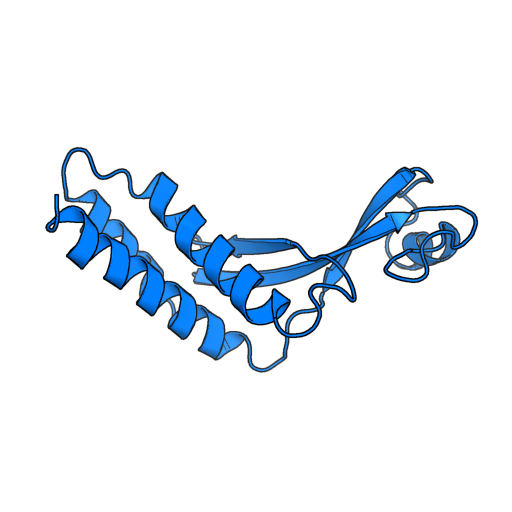 A CA 8
ATOM 15435 C C . PRO A 1 99 ? 13.907 -11.098 -2.050 1.00 21.13 99 PRO A C 8
ATOM 15436 O O . PRO A 1 99 ? 12.745 -10.810 -1.766 1.00 4.33 99 PRO A O 8
ATOM 15447 N N . LYS A 1 100 ? 14.893 -10.208 -2.050 1.00 1.34 100 LYS A N 8
ATOM 15448 C CA . LYS A 1 100 ? 14.661 -8.809 -1.709 1.00 31.23 100 LYS A CA 8
ATOM 15449 C C . LYS A 1 100 ? 13.980 -8.074 -2.859 1.00 11.53 100 LYS A C 8
ATOM 15450 O O . LYS A 1 100 ? 13.614 -6.906 -2.732 1.00 43.02 100 LYS A O 8
ATOM 15469 N N . ASP A 1 101 ? 13.812 -8.768 -3.981 1.00 23.32 101 ASP A N 8
ATOM 15470 C CA . ASP A 1 101 ? 13.171 -8.181 -5.152 1.00 41.13 101 ASP A CA 8
ATOM 15471 C C . ASP A 1 101 ? 11.783 -8.777 -5.368 1.00 43.12 101 ASP A C 8
ATOM 15472 O O . ASP A 1 101 ? 11.128 -8.502 -6.372 1.00 15.43 101 ASP A O 8
ATOM 15481 N N . PHE A 1 102 ? 11.341 -9.595 -4.418 1.00 61.52 102 PHE A N 8
ATOM 15482 C CA . PHE A 1 102 ? 10.032 -10.232 -4.504 1.00 41.25 102 PHE A CA 8
ATOM 15483 C C . PHE A 1 102 ? 8.917 -9.207 -4.322 1.00 61.03 102 PHE A C 8
ATOM 15484 O O . PHE A 1 102 ? 7.767 -9.454 -4.682 1.00 73.03 102 PHE A O 8
ATOM 15501 N N . GLY A 1 103 ? 9.266 -8.054 -3.757 1.00 33.20 103 GLY A N 8
ATOM 15502 C CA . GLY A 1 103 ? 8.283 -7.009 -3.535 1.00 14.33 103 GLY A CA 8
ATOM 15503 C C . GLY A 1 103 ? 7.473 -6.701 -4.779 1.00 14.11 103 GLY A C 8
ATOM 15504 O O . GLY A 1 103 ? 6.243 -6.696 -4.742 1.00 52.21 103 GLY A O 8
ATOM 15508 N N . ARG A 1 104 ? 8.165 -6.441 -5.883 1.00 11.41 104 ARG A N 8
ATOM 15509 C CA . ARG A 1 104 ? 7.502 -6.126 -7.144 1.00 21.11 104 ARG A CA 8
ATOM 15510 C C . ARG A 1 104 ? 7.003 -7.397 -7.826 1.00 54.21 104 ARG A C 8
ATOM 15511 O O . ARG A 1 104 ? 5.936 -7.405 -8.441 1.00 35.02 104 ARG A O 8
ATOM 15532 N N . ILE A 1 105 ? 7.783 -8.467 -7.716 1.00 74.15 105 ILE A N 8
ATOM 15533 C CA . ILE A 1 105 ? 7.420 -9.742 -8.322 1.00 51.42 105 ILE A CA 8
ATOM 15534 C C . ILE A 1 105 ? 6.067 -10.228 -7.813 1.00 31.22 105 ILE A C 8
ATOM 15535 O O . ILE A 1 105 ? 5.257 -10.754 -8.575 1.00 32.23 105 ILE A O 8
ATOM 15551 N N . ALA A 1 106 ? 5.828 -10.046 -6.519 1.00 52.13 106 ALA A N 8
ATOM 15552 C CA . ALA A 1 106 ? 4.571 -10.460 -5.908 1.00 0.32 106 ALA A CA 8
ATOM 15553 C C . ALA A 1 106 ? 3.378 -9.879 -6.656 1.00 11.13 106 ALA A C 8
ATOM 15554 O O . ALA A 1 106 ? 2.443 -10.597 -7.007 1.00 42.22 106 ALA A O 8
ATOM 15561 N N . ALA A 1 107 ? 3.417 -8.572 -6.898 1.00 54.24 107 ALA A N 8
ATOM 15562 C CA . ALA A 1 107 ? 2.339 -7.893 -7.607 1.00 40.42 107 ALA A CA 8
ATOM 15563 C C . ALA A 1 107 ? 2.361 -8.232 -9.093 1.00 61.51 107 ALA A C 8
ATOM 15564 O O . ALA A 1 107 ? 1.328 -8.547 -9.682 1.00 62.23 107 ALA A O 8
ATOM 15571 N N . GLN A 1 108 ? 3.545 -8.164 -9.694 1.00 63.24 108 GLN A N 8
ATOM 15572 C CA . GLN A 1 108 ? 3.700 -8.462 -11.112 1.00 24.31 108 GLN A CA 8
ATOM 15573 C C . GLN A 1 108 ? 3.157 -9.849 -11.440 1.00 33.31 108 GLN A C 8
ATOM 15574 O O . GLN A 1 108 ? 2.604 -10.073 -12.517 1.00 5.33 108 GLN A O 8
ATOM 15588 N N . THR A 1 109 ? 3.320 -10.779 -10.504 1.00 14.35 109 THR A N 8
ATOM 15589 C CA . THR A 1 109 ? 2.847 -12.145 -10.693 1.00 1.22 109 THR A CA 8
ATOM 15590 C C . THR A 1 109 ? 1.378 -12.277 -10.309 1.00 5.53 109 THR A C 8
ATOM 15591 O O . THR A 1 109 ? 0.657 -13.110 -10.854 1.00 22.25 109 THR A O 8
ATOM 15602 N N . ALA A 1 110 ? 0.942 -11.449 -9.365 1.00 1.34 110 ALA A N 8
ATOM 15603 C CA . ALA A 1 110 ? -0.443 -11.472 -8.909 1.00 65.20 110 ALA A CA 8
ATOM 15604 C C . ALA A 1 110 ? -1.373 -10.856 -9.949 1.00 34.15 110 ALA A C 8
ATOM 15605 O O . ALA A 1 110 ? -2.520 -11.279 -10.100 1.00 63.40 110 ALA A O 8
ATOM 15612 N N . LYS A 1 111 ? -0.874 -9.854 -10.664 1.00 4.43 111 LYS A N 8
ATOM 15613 C CA . LYS A 1 111 ? -1.659 -9.179 -11.691 1.00 13.33 111 LYS A CA 8
ATOM 15614 C C . LYS A 1 111 ? -1.900 -10.099 -12.884 1.00 33.32 111 LYS A C 8
ATOM 15615 O O . LYS A 1 111 ? -2.902 -9.969 -13.586 1.00 3.05 111 LYS A O 8
ATOM 15634 N N . GLN A 1 112 ? -0.976 -11.029 -13.105 1.00 52.54 112 GLN A N 8
ATOM 15635 C CA . GLN A 1 112 ? -1.090 -11.970 -14.212 1.00 10.21 112 GLN A CA 8
ATOM 15636 C C . GLN A 1 112 ? -2.139 -13.036 -13.915 1.00 0.31 112 GLN A C 8
ATOM 15637 O O . GLN A 1 112 ? -2.807 -13.534 -14.821 1.00 14.34 112 GLN A O 8
ATOM 15651 N N . VAL A 1 113 ? -2.278 -13.382 -12.639 1.00 42.44 113 VAL A N 8
ATOM 15652 C CA . VAL A 1 113 ? -3.247 -14.389 -12.222 1.00 53.54 113 VAL A CA 8
ATOM 15653 C C . VAL A 1 113 ? -4.665 -13.828 -12.240 1.00 33.44 113 VAL A C 8
ATOM 15654 O O . VAL A 1 113 ? -5.574 -14.426 -12.816 1.00 10.35 113 VAL A O 8
ATOM 15667 N N . VAL A 1 114 ? -4.848 -12.675 -11.604 1.00 62.31 114 VAL A N 8
ATOM 15668 C CA . VAL A 1 114 ? -6.155 -12.032 -11.547 1.00 44.31 114 VAL A CA 8
ATOM 15669 C C . VAL A 1 114 ? -6.719 -11.811 -12.946 1.00 24.40 114 VAL A C 8
ATOM 15670 O O . VAL A 1 114 ? -7.912 -12.001 -13.185 1.00 43.44 114 VAL A O 8
ATOM 15683 N N . THR A 1 115 ? -5.853 -11.406 -13.870 1.00 11.13 115 THR A N 8
ATOM 15684 C CA . THR A 1 115 ? -6.265 -11.157 -15.247 1.00 33.11 115 THR A CA 8
ATOM 15685 C C . THR A 1 115 ? -7.041 -12.342 -15.810 1.00 25.41 115 THR A C 8
ATOM 15686 O O . THR A 1 115 ? -7.989 -12.165 -16.573 1.00 0.53 115 THR A O 8
ATOM 15697 N N . GLN A 1 116 ? -6.633 -13.547 -15.429 1.00 72.25 116 GLN A N 8
ATOM 15698 C CA . GLN A 1 116 ? -7.291 -14.761 -15.897 1.00 54.01 116 GLN A CA 8
ATOM 15699 C C . GLN A 1 116 ? -8.659 -14.924 -15.244 1.00 61.15 116 GLN A C 8
ATOM 15700 O O . GLN A 1 116 ? -9.654 -15.188 -15.921 1.00 62.10 116 GLN A O 8
ATOM 15714 N N . ARG A 1 117 ? -8.703 -14.767 -13.925 1.00 54.30 117 ARG A N 8
ATOM 15715 C CA . ARG A 1 117 ? -9.949 -14.898 -13.181 1.00 0.51 117 ARG A CA 8
ATOM 15716 C C . ARG A 1 117 ? -10.989 -13.899 -13.680 1.00 2.44 117 ARG A C 8
ATOM 15717 O O . ARG A 1 117 ? -12.192 -14.149 -13.607 1.00 12.00 117 ARG A O 8
ATOM 15738 N N . VAL A 1 118 ? -10.516 -12.764 -14.186 1.00 41.12 118 VAL A N 8
ATOM 15739 C CA . VAL A 1 118 ? -11.404 -11.727 -14.697 1.00 4.21 118 VAL A CA 8
ATOM 15740 C C . VAL A 1 118 ? -12.289 -12.264 -15.816 1.00 14.31 118 VAL A C 8
ATOM 15741 O O . VAL A 1 118 ? -13.513 -12.133 -15.771 1.00 21.50 118 VAL A O 8
ATOM 15754 N N . ARG A 1 119 ? -11.663 -12.868 -16.820 1.00 45.44 119 ARG A N 8
ATOM 15755 C CA . ARG A 1 119 ? -12.393 -13.424 -17.953 1.00 54.32 119 ARG A CA 8
ATOM 15756 C C . ARG A 1 119 ? -13.230 -14.626 -17.523 1.00 31.42 119 ARG A C 8
ATOM 15757 O O . ARG A 1 119 ? -14.398 -14.744 -17.893 1.00 55.43 119 ARG A O 8
ATOM 15778 N N . GLU A 1 120 ? -12.624 -15.513 -16.740 1.00 3.12 120 GLU A N 8
ATOM 15779 C CA . GLU A 1 120 ? -13.314 -16.704 -16.261 1.00 33.03 120 GLU A CA 8
ATOM 15780 C C . GLU A 1 120 ? -14.577 -16.329 -15.489 1.00 32.20 120 GLU A C 8
ATOM 15781 O O . GLU A 1 120 ? -15.633 -16.934 -15.674 1.00 44.34 120 GLU A O 8
ATOM 15793 N N . ALA A 1 121 ? -14.459 -15.328 -14.624 1.00 41.02 121 ALA A N 8
ATOM 15794 C CA . ALA A 1 121 ? -15.589 -14.871 -13.825 1.00 30.52 121 ALA A CA 8
ATOM 15795 C C . ALA A 1 121 ? -16.532 -14.005 -14.653 1.00 21.14 121 ALA A C 8
ATOM 15796 O O . ALA A 1 121 ? -17.719 -13.896 -14.347 1.00 23.24 121 ALA A O 8
ATOM 15803 N N . GLU A 1 122 ? -15.995 -13.390 -15.703 1.00 33.52 122 GLU A N 8
ATOM 15804 C CA . GLU A 1 122 ? -16.789 -12.533 -16.575 1.00 11.20 122 GLU A CA 8
ATOM 15805 C C . GLU A 1 122 ? -17.665 -13.365 -17.507 1.00 55.40 122 GLU A C 8
ATOM 15806 O O . GLU A 1 122 ? -18.794 -12.985 -17.820 1.00 21.30 122 GLU A O 8
ATOM 15818 N N . ARG A 1 123 ? -17.136 -14.502 -17.947 1.00 41.24 123 ARG A N 8
ATOM 15819 C CA . ARG A 1 123 ? -17.867 -15.389 -18.845 1.00 72.40 123 ARG A CA 8
ATOM 15820 C C . ARG A 1 123 ? -19.245 -15.721 -18.278 1.00 72.21 123 ARG A C 8
ATOM 15821 O O . ARG A 1 123 ? -20.236 -15.748 -19.005 1.00 44.14 123 ARG A O 8
ATOM 15842 N N . GLY A 1 124 ? -19.295 -15.974 -16.973 1.00 5.13 124 GLY A N 8
ATOM 15843 C CA . GLY A 1 124 ? -20.555 -16.302 -16.331 1.00 42.31 124 GLY A CA 8
ATOM 15844 C C . GLY A 1 124 ? -20.417 -16.457 -14.829 1.00 72.23 124 GLY A C 8
ATOM 15845 O O . GLY A 1 124 ? -21.279 -16.013 -14.071 1.00 21.50 124 GLY A O 8
ATOM 15849 N N . MET A 1 1 ? 5.869 -3.649 -3.594 1.00 15.44 1 MET A N 9
ATOM 15850 C CA . MET A 1 1 ? 5.925 -2.249 -3.189 1.00 3.31 1 MET A CA 9
ATOM 15851 C C . MET A 1 1 ? 4.591 -1.801 -2.598 1.00 74.14 1 MET A C 9
ATOM 15852 O O . MET A 1 1 ? 4.538 -1.297 -1.476 1.00 71.53 1 MET A O 9
ATOM 15866 N N . SER A 1 2 ? 3.519 -1.988 -3.361 1.00 74.23 2 SER A N 9
ATOM 15867 C CA . SER A 1 2 ? 2.187 -1.598 -2.914 1.00 34.35 2 SER A CA 9
ATOM 15868 C C . SER A 1 2 ? 1.259 -2.808 -2.854 1.00 3.11 2 SER A C 9
ATOM 15869 O O . SER A 1 2 ? 1.631 -3.911 -3.256 1.00 53.21 2 SER A O 9
ATOM 15877 N N . SER A 1 3 ? 0.049 -2.593 -2.348 1.00 72.01 3 SER A N 9
ATOM 15878 C CA . SER A 1 3 ? -0.932 -3.666 -2.230 1.00 24.41 3 SER A CA 9
ATOM 15879 C C . SER A 1 3 ? -2.106 -3.435 -3.175 1.00 2.44 3 SER A C 9
ATOM 15880 O O . SER A 1 3 ? -3.252 -3.735 -2.844 1.00 21.24 3 SER A O 9
ATOM 15888 N N . GLU A 1 4 ? -1.811 -2.898 -4.355 1.00 74.53 4 GLU A N 9
ATOM 15889 C CA . GLU A 1 4 ? -2.842 -2.624 -5.349 1.00 44.43 4 GLU A CA 9
ATOM 15890 C C . GLU A 1 4 ? -3.530 -3.913 -5.788 1.00 72.00 4 GLU A C 9
ATOM 15891 O O . GLU A 1 4 ? -4.706 -3.910 -6.155 1.00 41.22 4 GLU A O 9
ATOM 15903 N N . LEU A 1 5 ? -2.788 -5.016 -5.749 1.00 43.24 5 LEU A N 9
ATOM 15904 C CA . LEU A 1 5 ? -3.325 -6.313 -6.143 1.00 13.32 5 LEU A CA 9
ATOM 15905 C C . LEU A 1 5 ? -4.598 -6.634 -5.366 1.00 63.44 5 LEU A C 9
ATOM 15906 O O . LEU A 1 5 ? -5.528 -7.240 -5.901 1.00 51.25 5 LEU A O 9
ATOM 15922 N N . LEU A 1 6 ? -4.635 -6.223 -4.104 1.00 10.52 6 LEU A N 9
ATOM 15923 C CA . LEU A 1 6 ? -5.795 -6.465 -3.253 1.00 13.21 6 LEU A CA 9
ATOM 15924 C C . LEU A 1 6 ? -7.076 -5.993 -3.933 1.00 51.12 6 LEU A C 9
ATOM 15925 O O . LEU A 1 6 ? -8.089 -6.693 -3.926 1.00 73.12 6 LEU A O 9
ATOM 15941 N N . ASP A 1 7 ? -7.023 -4.803 -4.522 1.00 4.52 7 ASP A N 9
ATOM 15942 C CA . ASP A 1 7 ? -8.179 -4.238 -5.210 1.00 25.12 7 ASP A CA 9
ATOM 15943 C C . ASP A 1 7 ? -8.590 -5.114 -6.390 1.00 33.21 7 ASP A C 9
ATOM 15944 O O . ASP A 1 7 ? -9.770 -5.203 -6.728 1.00 24.02 7 ASP A O 9
ATOM 15953 N N . ALA A 1 8 ? -7.608 -5.757 -7.013 1.00 74.43 8 ALA A N 9
ATOM 15954 C CA . ALA A 1 8 ? -7.867 -6.626 -8.154 1.00 44.45 8 ALA A CA 9
ATOM 15955 C C . ALA A 1 8 ? -8.900 -7.694 -7.808 1.00 72.11 8 ALA A C 9
ATOM 15956 O O . ALA A 1 8 ? -9.877 -7.886 -8.533 1.00 71.43 8 ALA A O 9
ATOM 15963 N N . LEU A 1 9 ? -8.677 -8.388 -6.697 1.00 65.10 9 LEU A N 9
ATOM 15964 C CA . LEU A 1 9 ? -9.588 -9.437 -6.255 1.00 30.43 9 LEU A CA 9
ATOM 15965 C C . LEU A 1 9 ? -11.006 -8.898 -6.099 1.00 2.51 9 LEU A C 9
ATOM 15966 O O . LEU A 1 9 ? -11.965 -9.487 -6.599 1.00 14.11 9 LEU A O 9
ATOM 15982 N N . THR A 1 10 ? -11.133 -7.772 -5.403 1.00 42.42 10 THR A N 9
ATOM 15983 C CA . THR A 1 10 ? -12.433 -7.152 -5.183 1.00 45.22 10 THR A CA 9
ATOM 15984 C C . THR A 1 10 ? -13.187 -6.973 -6.495 1.00 33.22 10 THR A C 9
ATOM 15985 O O . THR A 1 10 ? -14.378 -7.273 -6.583 1.00 71.53 10 THR A O 9
ATOM 15996 N N . ILE A 1 11 ? -12.486 -6.483 -7.512 1.00 32.10 11 ILE A N 9
ATOM 15997 C CA . ILE A 1 11 ? -13.090 -6.266 -8.821 1.00 21.23 11 ILE A CA 9
ATOM 15998 C C . ILE A 1 11 ? -13.754 -7.538 -9.338 1.00 62.33 11 ILE A C 9
ATOM 15999 O O . ILE A 1 11 ? -14.790 -7.485 -10.002 1.00 65.32 11 ILE A O 9
ATOM 16015 N N . LEU A 1 12 ? -13.152 -8.681 -9.028 1.00 75.15 12 LEU A N 9
ATOM 16016 C CA . LEU A 1 12 ? -13.684 -9.968 -9.459 1.00 35.45 12 LEU A CA 9
ATOM 16017 C C . LEU A 1 12 ? -14.936 -10.332 -8.666 1.00 52.41 12 LEU A C 9
ATOM 16018 O O . LEU A 1 12 ? -15.808 -11.046 -9.160 1.00 23.30 12 LEU A O 9
ATOM 16034 N N . GLU A 1 13 ? -15.016 -9.835 -7.436 1.00 2.20 13 GLU A N 9
ATOM 16035 C CA . GLU A 1 13 ? -16.161 -10.108 -6.575 1.00 73.44 13 GLU A CA 9
ATOM 16036 C C . GLU A 1 13 ? -17.408 -9.391 -7.086 1.00 24.32 13 GLU A C 9
ATOM 16037 O O . GLU A 1 13 ? -18.526 -9.889 -6.945 1.00 32.15 13 GLU A O 9
ATOM 16049 N N . LYS A 1 14 ? -17.209 -8.220 -7.681 1.00 41.41 14 LYS A N 9
ATOM 16050 C CA . LYS A 1 14 ? -18.315 -7.434 -8.214 1.00 53.15 14 LYS A CA 9
ATOM 16051 C C . LYS A 1 14 ? -19.187 -8.279 -9.138 1.00 32.03 14 LYS A C 9
ATOM 16052 O O . LYS A 1 14 ? -20.390 -8.047 -9.252 1.00 33.02 14 LYS A O 9
ATOM 16071 N N . GLU A 1 15 ? -18.571 -9.258 -9.794 1.00 31.13 15 GLU A N 9
ATOM 16072 C CA . GLU A 1 15 ? -19.294 -10.137 -10.706 1.00 10.21 15 GLU A CA 9
ATOM 16073 C C . GLU A 1 15 ? -20.390 -10.902 -9.971 1.00 74.31 15 GLU A C 9
ATOM 16074 O O . GLU A 1 15 ? -20.665 -10.644 -8.799 1.00 23.34 15 GLU A O 9
ATOM 16086 N N . LYS A 1 16 ? -21.012 -11.848 -10.667 1.00 54.02 16 LYS A N 9
ATOM 16087 C CA . LYS A 1 16 ? -22.078 -12.653 -10.083 1.00 15.32 16 LYS A CA 9
ATOM 16088 C C . LYS A 1 16 ? -21.771 -14.141 -10.216 1.00 60.10 16 LYS A C 9
ATOM 16089 O O . LYS A 1 16 ? -21.397 -14.613 -11.289 1.00 20.10 16 LYS A O 9
ATOM 16108 N N . GLY A 1 17 ? -21.933 -14.875 -9.119 1.00 53.14 17 GLY A N 9
ATOM 16109 C CA . GLY A 1 17 ? -21.671 -16.302 -9.136 1.00 1.24 17 GLY A CA 9
ATOM 16110 C C . GLY A 1 17 ? -20.190 -16.621 -9.061 1.00 24.31 17 GLY A C 9
ATOM 16111 O O . GLY A 1 17 ? -19.792 -17.780 -9.164 1.00 30.33 17 GLY A O 9
ATOM 16115 N N . ILE A 1 18 ? -19.374 -15.588 -8.882 1.00 51.44 18 ILE A N 9
ATOM 16116 C CA . ILE A 1 18 ? -17.929 -15.763 -8.794 1.00 32.50 18 ILE A CA 9
ATOM 16117 C C . ILE A 1 18 ? -17.432 -15.519 -7.373 1.00 3.32 18 ILE A C 9
ATOM 16118 O O . ILE A 1 18 ? -17.955 -14.663 -6.660 1.00 25.41 18 ILE A O 9
ATOM 16134 N N . SER A 1 19 ? -16.417 -16.276 -6.969 1.00 72.20 19 SER A N 9
ATOM 16135 C CA . SER A 1 19 ? -15.849 -16.145 -5.633 1.00 5.03 19 SER A CA 9
ATOM 16136 C C . SER A 1 19 ? -14.357 -15.836 -5.704 1.00 10.11 19 SER A C 9
ATOM 16137 O O . SER A 1 19 ? -13.573 -16.623 -6.234 1.00 55.41 19 SER A O 9
ATOM 16145 N N . LYS A 1 20 ? -13.972 -14.683 -5.167 1.00 21.45 20 LYS A N 9
ATOM 16146 C CA . LYS A 1 20 ? -12.574 -14.268 -5.167 1.00 74.43 20 LYS A CA 9
ATOM 16147 C C . LYS A 1 20 ? -11.746 -15.142 -4.231 1.00 44.01 20 LYS A C 9
ATOM 16148 O O . LYS A 1 20 ? -10.524 -15.211 -4.352 1.00 62.25 20 LYS A O 9
ATOM 16167 N N . GLU A 1 21 ? -12.421 -15.809 -3.300 1.00 64.52 21 GLU A N 9
ATOM 16168 C CA . GLU A 1 21 ? -11.747 -16.679 -2.345 1.00 11.33 21 GLU A CA 9
ATOM 16169 C C . GLU A 1 21 ? -10.874 -17.705 -3.065 1.00 34.03 21 GLU A C 9
ATOM 16170 O O . GLU A 1 21 ? -9.787 -18.045 -2.599 1.00 42.53 21 GLU A O 9
ATOM 16182 N N . ILE A 1 22 ? -11.361 -18.192 -4.201 1.00 11.12 22 ILE A N 9
ATOM 16183 C CA . ILE A 1 22 ? -10.627 -19.178 -4.985 1.00 52.11 22 ILE A CA 9
ATOM 16184 C C . ILE A 1 22 ? -9.511 -18.519 -5.790 1.00 5.14 22 ILE A C 9
ATOM 16185 O O . ILE A 1 22 ? -8.520 -19.161 -6.136 1.00 62.02 22 ILE A O 9
ATOM 16201 N N . ILE A 1 23 ? -9.680 -17.234 -6.082 1.00 13.43 23 ILE A N 9
ATOM 16202 C CA . ILE A 1 23 ? -8.686 -16.488 -6.844 1.00 72.34 23 ILE A CA 9
ATOM 16203 C C . ILE A 1 23 ? -7.363 -16.403 -6.088 1.00 55.40 23 ILE A C 9
ATOM 16204 O O . ILE A 1 23 ? -6.291 -16.559 -6.673 1.00 31.34 23 ILE A O 9
ATOM 16220 N N . ILE A 1 24 ? -7.449 -16.157 -4.785 1.00 51.31 24 ILE A N 9
ATOM 16221 C CA . ILE A 1 24 ? -6.260 -16.056 -3.948 1.00 74.21 24 ILE A CA 9
ATOM 16222 C C . ILE A 1 24 ? -5.366 -17.280 -4.112 1.00 44.54 24 ILE A C 9
ATOM 16223 O O . ILE A 1 24 ? -4.140 -17.172 -4.098 1.00 32.23 24 ILE A O 9
ATOM 16239 N N . GLU A 1 25 ? -5.988 -18.444 -4.269 1.00 72.53 25 GLU A N 9
ATOM 16240 C CA . GLU A 1 25 ? -5.249 -19.689 -4.437 1.00 43.13 25 GLU A CA 9
ATOM 16241 C C . GLU A 1 25 ? -4.457 -19.680 -5.741 1.00 2.50 25 GLU A C 9
ATOM 16242 O O . GLU A 1 25 ? -3.411 -20.320 -5.849 1.00 34.42 25 GLU A O 9
ATOM 16254 N N . ALA A 1 26 ? -4.964 -18.950 -6.729 1.00 1.41 26 ALA A N 9
ATOM 16255 C CA . ALA A 1 26 ? -4.304 -18.856 -8.026 1.00 44.13 26 ALA A CA 9
ATOM 16256 C C . ALA A 1 26 ? -3.006 -18.062 -7.925 1.00 13.13 26 ALA A C 9
ATOM 16257 O O . ALA A 1 26 ? -1.959 -18.503 -8.399 1.00 24.00 26 ALA A O 9
ATOM 16264 N N . ILE A 1 27 ? -3.083 -16.889 -7.305 1.00 44.10 27 ILE A N 9
ATOM 16265 C CA . ILE A 1 27 ? -1.913 -16.034 -7.143 1.00 13.45 27 ILE A CA 9
ATOM 16266 C C . ILE A 1 27 ? -0.785 -16.774 -6.433 1.00 13.44 27 ILE A C 9
ATOM 16267 O O . ILE A 1 27 ? 0.362 -16.749 -6.875 1.00 54.42 27 ILE A O 9
ATOM 16283 N N . GLU A 1 28 ? -1.121 -17.435 -5.329 1.00 54.21 28 GLU A N 9
ATOM 16284 C CA . GLU A 1 28 ? -0.136 -18.184 -4.558 1.00 54.51 28 GLU A CA 9
ATOM 16285 C C . GLU A 1 28 ? 0.602 -19.184 -5.444 1.00 43.41 28 GLU A C 9
ATOM 16286 O O . GLU A 1 28 ? 1.827 -19.142 -5.559 1.00 43.02 28 GLU A O 9
ATOM 16298 N N . ALA A 1 29 ? -0.153 -20.084 -6.067 1.00 30.04 29 ALA A N 9
ATOM 16299 C CA . ALA A 1 29 ? 0.428 -21.094 -6.942 1.00 12.54 29 ALA A CA 9
ATOM 16300 C C . ALA A 1 29 ? 1.317 -20.454 -8.004 1.00 13.03 29 ALA A C 9
ATOM 16301 O O . ALA A 1 29 ? 2.289 -21.057 -8.458 1.00 61.31 29 ALA A O 9
ATOM 16308 N N . ALA A 1 30 ? 0.977 -19.230 -8.395 1.00 53.23 30 ALA A N 9
ATOM 16309 C CA . ALA A 1 30 ? 1.745 -18.509 -9.402 1.00 23.45 30 ALA A CA 9
ATOM 16310 C C . ALA A 1 30 ? 3.086 -18.047 -8.843 1.00 61.02 30 ALA A C 9
ATOM 16311 O O . ALA A 1 30 ? 4.132 -18.257 -9.458 1.00 51.44 30 ALA A O 9
ATOM 16318 N N . LEU A 1 31 ? 3.049 -17.416 -7.674 1.00 5.35 31 LEU A N 9
ATOM 16319 C CA . LEU A 1 31 ? 4.263 -16.924 -7.031 1.00 1.23 31 LEU A CA 9
ATOM 16320 C C . LEU A 1 31 ? 5.250 -18.060 -6.789 1.00 21.11 31 LEU A C 9
ATOM 16321 O O . LEU A 1 31 ? 6.419 -17.972 -7.165 1.00 34.51 31 LEU A O 9
ATOM 16337 N N . ILE A 1 32 ? 4.771 -19.129 -6.160 1.00 24.45 32 ILE A N 9
ATOM 16338 C CA . ILE A 1 32 ? 5.611 -20.284 -5.870 1.00 71.03 32 ILE A CA 9
ATOM 16339 C C . ILE A 1 32 ? 6.219 -20.855 -7.146 1.00 24.23 32 ILE A C 9
ATOM 16340 O O . ILE A 1 32 ? 7.392 -21.230 -7.173 1.00 63.05 32 ILE A O 9
ATOM 16356 N N . SER A 1 33 ? 5.415 -20.917 -8.203 1.00 23.51 33 SER A N 9
ATOM 16357 C CA . SER A 1 33 ? 5.874 -21.444 -9.483 1.00 62.33 33 SER A CA 9
ATOM 16358 C C . SER A 1 33 ? 7.010 -20.595 -10.044 1.00 1.44 33 SER A C 9
ATOM 16359 O O . SER A 1 33 ? 8.030 -21.120 -10.491 1.00 2.10 33 SER A O 9
ATOM 16367 N N . ALA A 1 34 ? 6.826 -19.279 -10.018 1.00 22.53 34 ALA A N 9
ATOM 16368 C CA . ALA A 1 34 ? 7.835 -18.356 -10.522 1.00 1.34 34 ALA A CA 9
ATOM 16369 C C . ALA A 1 34 ? 9.165 -18.550 -9.802 1.00 52.14 34 ALA A C 9
ATOM 16370 O O . ALA A 1 34 ? 10.205 -18.727 -10.436 1.00 62.24 34 ALA A O 9
ATOM 16377 N N . TYR A 1 35 ? 9.125 -18.514 -8.475 1.00 60.44 35 TYR A N 9
ATOM 16378 C CA . TYR A 1 35 ? 10.328 -18.683 -7.669 1.00 42.44 35 TYR A CA 9
ATOM 16379 C C . TYR A 1 35 ? 10.881 -20.099 -7.806 1.00 40.45 35 TYR A C 9
ATOM 16380 O O . TYR A 1 35 ? 12.087 -20.321 -7.698 1.00 13.24 35 TYR A O 9
ATOM 16398 N N . LYS A 1 36 ? 9.990 -21.054 -8.045 1.00 5.13 36 LYS A N 9
ATOM 16399 C CA . LYS A 1 36 ? 10.386 -22.450 -8.200 1.00 11.15 36 LYS A CA 9
ATOM 16400 C C . LYS A 1 36 ? 11.200 -22.646 -9.474 1.00 32.14 36 LYS A C 9
ATOM 16401 O O . LYS A 1 36 ? 12.102 -23.482 -9.523 1.00 62.43 36 LYS A O 9
ATOM 16420 N N . ARG A 1 37 ? 10.877 -21.870 -10.504 1.00 74.25 37 ARG A N 9
ATOM 16421 C CA . ARG A 1 37 ? 11.578 -21.958 -11.778 1.00 53.51 37 ARG A CA 9
ATOM 16422 C C . ARG A 1 37 ? 13.080 -21.762 -11.586 1.00 13.30 37 ARG A C 9
ATOM 16423 O O . ARG A 1 37 ? 13.883 -22.202 -12.408 1.00 74.35 37 ARG A O 9
ATOM 16444 N N . ASN A 1 38 ? 13.450 -21.096 -10.498 1.00 64.14 38 ASN A N 9
ATOM 16445 C CA . ASN A 1 38 ? 14.855 -20.840 -10.199 1.00 2.44 38 ASN A CA 9
ATOM 16446 C C . ASN A 1 38 ? 15.504 -22.059 -9.553 1.00 62.25 38 ASN A C 9
ATOM 16447 O O . ASN A 1 38 ? 16.605 -22.462 -9.929 1.00 62.41 38 ASN A O 9
ATOM 16458 N N . PHE A 1 39 ? 14.816 -22.643 -8.577 1.00 74.50 39 PHE A N 9
ATOM 16459 C CA . PHE A 1 39 ? 15.326 -23.816 -7.877 1.00 13.22 39 PHE A CA 9
ATOM 16460 C C . PHE A 1 39 ? 14.226 -24.856 -7.686 1.00 13.23 39 PHE A C 9
ATOM 16461 O O . PHE A 1 39 ? 13.760 -25.084 -6.570 1.00 12.23 39 PHE A O 9
ATOM 16478 N N . ASN A 1 40 ? 13.815 -25.483 -8.783 1.00 5.11 40 ASN A N 9
ATOM 16479 C CA . ASN A 1 40 ? 12.768 -26.498 -8.737 1.00 31.44 40 ASN A CA 9
ATOM 16480 C C . ASN A 1 40 ? 13.312 -27.815 -8.192 1.00 13.21 40 ASN A C 9
ATOM 16481 O O . ASN A 1 40 ? 12.818 -28.335 -7.192 1.00 10.21 40 ASN A O 9
ATOM 16492 N N . GLN A 1 41 ? 14.332 -28.348 -8.856 1.00 42.41 41 GLN A N 9
ATOM 16493 C CA . GLN A 1 41 ? 14.943 -29.605 -8.438 1.00 32.21 41 GLN A CA 9
ATOM 16494 C C . GLN A 1 41 ? 16.067 -29.358 -7.439 1.00 10.23 41 GLN A C 9
ATOM 16495 O O . GLN A 1 41 ? 16.827 -30.267 -7.106 1.00 2.54 41 GLN A O 9
ATOM 16509 N N . ALA A 1 42 ? 16.169 -28.120 -6.964 1.00 53.10 42 ALA A N 9
ATOM 16510 C CA . ALA A 1 42 ? 17.200 -27.754 -6.000 1.00 45.11 42 ALA A CA 9
ATOM 16511 C C . ALA A 1 42 ? 16.671 -27.833 -4.573 1.00 30.22 42 ALA A C 9
ATOM 16512 O O . ALA A 1 42 ? 17.389 -28.234 -3.657 1.00 53.42 42 ALA A O 9
ATOM 16519 N N . GLN A 1 43 ? 15.412 -27.449 -4.391 1.00 44.33 43 GLN A N 9
ATOM 16520 C CA . GLN A 1 43 ? 14.788 -27.476 -3.074 1.00 63.21 43 GLN A CA 9
ATOM 16521 C C . GLN A 1 43 ? 13.329 -27.037 -3.152 1.00 62.24 43 GLN A C 9
ATOM 16522 O O . GLN A 1 43 ? 12.964 -26.214 -3.990 1.00 74.55 43 GLN A O 9
ATOM 16536 N N . ASN A 1 44 ? 12.501 -27.593 -2.275 1.00 61.24 44 ASN A N 9
ATOM 16537 C CA . ASN A 1 44 ? 11.081 -27.259 -2.245 1.00 5.03 44 ASN A CA 9
ATOM 16538 C C . ASN A 1 44 ? 10.869 -25.833 -1.747 1.00 45.14 44 ASN A C 9
ATOM 16539 O O . ASN A 1 44 ? 11.825 -25.119 -1.445 1.00 15.42 44 ASN A O 9
ATOM 16550 N N . VAL A 1 45 ? 9.606 -25.424 -1.662 1.00 44.30 45 VAL A N 9
ATOM 16551 C CA . VAL A 1 45 ? 9.266 -24.084 -1.198 1.00 71.11 45 VAL A CA 9
ATOM 16552 C C . VAL A 1 45 ? 7.757 -23.918 -1.058 1.00 24.13 45 VAL A C 9
ATOM 16553 O O . VAL A 1 45 ? 6.981 -24.646 -1.678 1.00 24.45 45 VAL A O 9
ATOM 16566 N N . ARG A 1 46 ? 7.347 -22.953 -0.240 1.00 33.25 46 ARG A N 9
ATOM 16567 C CA . ARG A 1 46 ? 5.931 -22.692 -0.019 1.00 13.25 46 ARG A CA 9
ATOM 16568 C C . ARG A 1 46 ? 5.662 -21.192 0.068 1.00 35.22 46 ARG A C 9
ATOM 16569 O O . ARG A 1 46 ? 6.405 -20.454 0.717 1.00 45.34 46 ARG A O 9
ATOM 16590 N N . VAL A 1 47 ? 4.596 -20.747 -0.590 1.00 13.15 47 VAL A N 9
ATOM 16591 C CA . VAL A 1 47 ? 4.229 -19.336 -0.586 1.00 40.55 47 VAL A CA 9
ATOM 16592 C C . VAL A 1 47 ? 2.914 -19.112 0.152 1.00 21.11 47 VAL A C 9
ATOM 16593 O O . VAL A 1 47 ? 2.015 -19.952 0.109 1.00 40.40 47 VAL A O 9
ATOM 16606 N N . ASP A 1 48 ? 2.809 -17.974 0.830 1.00 31.11 48 ASP A N 9
ATOM 16607 C CA . ASP A 1 48 ? 1.603 -17.638 1.577 1.00 72.44 48 ASP A CA 9
ATOM 16608 C C . ASP A 1 48 ? 1.105 -16.243 1.207 1.00 70.23 48 ASP A C 9
ATOM 16609 O O . ASP A 1 48 ? 1.775 -15.244 1.471 1.00 21.40 48 ASP A O 9
ATOM 16618 N N . LEU A 1 49 ? -0.071 -16.185 0.594 1.00 24.33 49 LEU A N 9
ATOM 16619 C CA . LEU A 1 49 ? -0.659 -14.912 0.187 1.00 74.30 49 LEU A CA 9
ATOM 16620 C C . LEU A 1 49 ? -1.581 -14.367 1.272 1.00 41.23 49 LEU A C 9
ATOM 16621 O O . LEU A 1 49 ? -2.558 -15.011 1.652 1.00 13.24 49 LEU A O 9
ATOM 16637 N N . ASN A 1 50 ? -1.266 -13.173 1.764 1.00 2.14 50 ASN A N 9
ATOM 16638 C CA . ASN A 1 50 ? -2.068 -12.539 2.804 1.00 51.24 50 ASN A CA 9
ATOM 16639 C C . ASN A 1 50 ? -2.921 -11.414 2.224 1.00 73.32 50 ASN A C 9
ATOM 16640 O O . ASN A 1 50 ? -2.437 -10.303 2.010 1.00 30.13 50 ASN A O 9
ATOM 16651 N N . ARG A 1 51 ? -4.191 -11.712 1.972 1.00 0.13 51 ARG A N 9
ATOM 16652 C CA . ARG A 1 51 ? -5.111 -10.727 1.417 1.00 51.01 51 ARG A CA 9
ATOM 16653 C C . ARG A 1 51 ? -5.420 -9.635 2.437 1.00 31.24 51 ARG A C 9
ATOM 16654 O O . ARG A 1 51 ? -6.008 -8.608 2.101 1.00 2.24 51 ARG A O 9
ATOM 16675 N N . GLU A 1 52 ? -5.019 -9.866 3.683 1.00 34.15 52 GLU A N 9
ATOM 16676 C CA . GLU A 1 52 ? -5.254 -8.903 4.752 1.00 24.22 52 GLU A CA 9
ATOM 16677 C C . GLU A 1 52 ? -4.397 -7.655 4.558 1.00 0.20 52 GLU A C 9
ATOM 16678 O O . GLU A 1 52 ? -4.870 -6.530 4.726 1.00 22.35 52 GLU A O 9
ATOM 16690 N N . THR A 1 53 ? -3.133 -7.861 4.202 1.00 23.40 53 THR A N 9
ATOM 16691 C CA . THR A 1 53 ? -2.209 -6.755 3.987 1.00 34.31 53 THR A CA 9
ATOM 16692 C C . THR A 1 53 ? -1.550 -6.848 2.616 1.00 54.44 53 THR A C 9
ATOM 16693 O O . THR A 1 53 ? -0.525 -6.217 2.365 1.00 31.00 53 THR A O 9
ATOM 16704 N N . GLY A 1 54 ? -2.146 -7.641 1.731 1.00 23.41 54 GLY A N 9
ATOM 16705 C CA . GLY A 1 54 ? -1.602 -7.802 0.394 1.00 44.31 54 GLY A CA 9
ATOM 16706 C C . GLY A 1 54 ? -0.133 -8.174 0.407 1.00 5.13 54 GLY A C 9
ATOM 16707 O O . GLY A 1 54 ? 0.599 -7.874 -0.536 1.00 74.51 54 GLY A O 9
ATOM 16711 N N . SER A 1 55 ? 0.300 -8.830 1.480 1.00 33.40 55 SER A N 9
ATOM 16712 C CA . SER A 1 55 ? 1.693 -9.239 1.614 1.00 75.11 55 SER A CA 9
ATOM 16713 C C . SER A 1 55 ? 1.875 -10.694 1.190 1.00 63.23 55 SER A C 9
ATOM 16714 O O . SER A 1 55 ? 0.902 -11.401 0.926 1.00 45.55 55 SER A O 9
ATOM 16722 N N . ILE A 1 56 ? 3.127 -11.132 1.127 1.00 3.53 56 ILE A N 9
ATOM 16723 C CA . ILE A 1 56 ? 3.438 -12.502 0.736 1.00 74.13 56 ILE A CA 9
ATOM 16724 C C . ILE A 1 56 ? 4.694 -13.004 1.442 1.00 0.40 56 ILE A C 9
ATOM 16725 O O . ILE A 1 56 ? 5.665 -12.265 1.602 1.00 42.33 56 ILE A O 9
ATOM 16741 N N . ARG A 1 57 ? 4.666 -14.264 1.861 1.00 32.14 57 ARG A N 9
ATOM 16742 C CA . ARG A 1 57 ? 5.801 -14.866 2.549 1.00 64.45 57 ARG A CA 9
ATOM 16743 C C . ARG A 1 57 ? 6.166 -16.209 1.925 1.00 32.01 57 ARG A C 9
ATOM 16744 O O . ARG A 1 57 ? 5.311 -17.078 1.748 1.00 32.22 57 ARG A O 9
ATOM 16765 N N . VAL A 1 58 ? 7.443 -16.374 1.591 1.00 42.34 58 VAL A N 9
ATOM 16766 C CA . VAL A 1 58 ? 7.922 -17.611 0.986 1.00 43.54 58 VAL A CA 9
ATOM 16767 C C . VAL A 1 58 ? 8.900 -18.330 1.907 1.00 10.15 58 VAL A C 9
ATOM 16768 O O . VAL A 1 58 ? 9.973 -17.810 2.218 1.00 73.04 58 VAL A O 9
ATOM 16781 N N . PHE A 1 59 ? 8.525 -19.528 2.341 1.00 1.31 59 PHE A N 9
ATOM 16782 C CA . PHE A 1 59 ? 9.371 -20.320 3.229 1.00 44.44 59 PHE A CA 9
ATOM 16783 C C . PHE A 1 59 ? 9.823 -21.606 2.543 1.00 1.24 59 PHE A C 9
ATOM 16784 O O . PHE A 1 59 ? 9.173 -22.092 1.618 1.00 3.23 59 PHE A O 9
ATOM 16801 N N . ALA A 1 60 ? 10.944 -22.152 3.005 1.00 64.33 60 ALA A N 9
ATOM 16802 C CA . ALA A 1 60 ? 11.484 -23.381 2.438 1.00 61.55 60 ALA A CA 9
ATOM 16803 C C . ALA A 1 60 ? 11.492 -24.504 3.471 1.00 45.11 60 ALA A C 9
ATOM 16804 O O . ALA A 1 60 ? 11.975 -24.328 4.589 1.00 31.21 60 ALA A O 9
ATOM 16811 N N . ARG A 1 61 ? 10.952 -25.657 3.088 1.00 41.23 61 ARG A N 9
ATOM 16812 C CA . ARG A 1 61 ? 10.895 -26.808 3.982 1.00 72.14 61 ARG A CA 9
ATOM 16813 C C . ARG A 1 61 ? 12.080 -27.739 3.745 1.00 20.13 61 ARG A C 9
ATOM 16814 O O . ARG A 1 61 ? 12.447 -28.017 2.603 1.00 1.01 61 ARG A O 9
ATOM 16835 N N . LYS A 1 62 ? 12.676 -28.219 4.830 1.00 10.33 62 LYS A N 9
ATOM 16836 C CA . LYS A 1 62 ? 13.819 -29.120 4.743 1.00 21.43 62 LYS A CA 9
ATOM 16837 C C . LYS A 1 62 ? 13.670 -30.285 5.717 1.00 75.40 62 LYS A C 9
ATOM 16838 O O . LYS A 1 62 ? 13.306 -30.093 6.877 1.00 2.42 62 LYS A O 9
ATOM 16857 N N . ASP A 1 63 ? 13.955 -31.490 5.238 1.00 23.54 63 ASP A N 9
ATOM 16858 C CA . ASP A 1 63 ? 13.855 -32.686 6.067 1.00 42.41 63 ASP A CA 9
ATOM 16859 C C . ASP A 1 63 ? 14.721 -32.554 7.316 1.00 73.33 63 ASP A C 9
ATOM 16860 O O . ASP A 1 63 ? 15.845 -32.057 7.255 1.00 62.32 63 ASP A O 9
ATOM 16869 N N . VAL A 1 64 ? 14.189 -33.004 8.449 1.00 22.25 64 VAL A N 9
ATOM 16870 C CA . VAL A 1 64 ? 14.913 -32.937 9.712 1.00 63.30 64 VAL A CA 9
ATOM 16871 C C . VAL A 1 64 ? 15.384 -34.319 10.150 1.00 51.12 64 VAL A C 9
ATOM 16872 O O . VAL A 1 64 ? 14.585 -35.154 10.573 1.00 75.14 64 VAL A O 9
ATOM 16885 N N . VAL A 1 65 ? 16.689 -34.553 10.046 1.00 11.54 65 VAL A N 9
ATOM 16886 C CA . VAL A 1 65 ? 17.268 -35.834 10.432 1.00 13.21 65 VAL A CA 9
ATOM 16887 C C . VAL A 1 65 ? 18.708 -35.666 10.906 1.00 31.21 65 VAL A C 9
ATOM 16888 O O . VAL A 1 65 ? 19.391 -34.716 10.523 1.00 25.11 65 VAL A O 9
ATOM 16901 N N . ASP A 1 66 ? 19.163 -36.594 11.739 1.00 62.52 66 ASP A N 9
ATOM 16902 C CA . ASP A 1 66 ? 20.523 -36.551 12.264 1.00 23.33 66 ASP A CA 9
ATOM 16903 C C . ASP A 1 66 ? 21.536 -36.904 11.180 1.00 21.04 66 ASP A C 9
ATOM 16904 O O . ASP A 1 66 ? 22.707 -36.538 11.271 1.00 0.24 66 ASP A O 9
ATOM 16913 N N . GLU A 1 67 ? 21.075 -37.617 10.157 1.00 15.03 67 GLU A N 9
ATOM 16914 C CA . GLU A 1 67 ? 21.943 -38.021 9.057 1.00 31.11 67 GLU A CA 9
ATOM 16915 C C . GLU A 1 67 ? 21.358 -37.587 7.716 1.00 50.23 67 GLU A C 9
ATOM 16916 O O . GLU A 1 67 ? 20.363 -38.143 7.249 1.00 63.43 67 GLU A O 9
ATOM 16928 N N . VAL A 1 68 ? 21.982 -36.588 7.100 1.00 15.43 68 VAL A N 9
ATOM 16929 C CA . VAL A 1 68 ? 21.526 -36.078 5.812 1.00 65.11 68 VAL A CA 9
ATOM 16930 C C . VAL A 1 68 ? 21.314 -37.213 4.816 1.00 4.00 68 VAL A C 9
ATOM 16931 O O . VAL A 1 68 ? 22.266 -37.878 4.406 1.00 42.11 68 VAL A O 9
ATOM 16944 N N . TYR A 1 69 ? 20.062 -37.429 4.430 1.00 32.10 69 TYR A N 9
ATOM 16945 C CA . TYR A 1 69 ? 19.724 -38.485 3.483 1.00 32.14 69 TYR A CA 9
ATOM 16946 C C . TYR A 1 69 ? 19.196 -37.898 2.178 1.00 61.22 69 TYR A C 9
ATOM 16947 O O . TYR A 1 69 ? 19.168 -38.571 1.147 1.00 10.20 69 TYR A O 9
ATOM 16965 N N . ASP A 1 70 ? 18.776 -36.639 2.231 1.00 20.02 70 ASP A N 9
ATOM 16966 C CA . ASP A 1 70 ? 18.249 -35.958 1.054 1.00 33.31 70 ASP A CA 9
ATOM 16967 C C . ASP A 1 70 ? 19.224 -34.894 0.559 1.00 24.14 70 ASP A C 9
ATOM 16968 O O . ASP A 1 70 ? 19.153 -33.735 0.968 1.00 24.10 70 ASP A O 9
ATOM 16977 N N . GLN A 1 71 ? 20.134 -35.298 -0.322 1.00 45.13 71 GLN A N 9
ATOM 16978 C CA . GLN A 1 71 ? 21.125 -34.379 -0.870 1.00 73.34 71 GLN A CA 9
ATOM 16979 C C . GLN A 1 71 ? 20.451 -33.168 -1.507 1.00 44.25 71 GLN A C 9
ATOM 16980 O O . GLN A 1 71 ? 21.036 -32.087 -1.584 1.00 55.10 71 GLN A O 9
ATOM 16994 N N . ARG A 1 72 ? 19.216 -33.355 -1.962 1.00 4.45 72 ARG A N 9
ATOM 16995 C CA . ARG A 1 72 ? 18.462 -32.279 -2.594 1.00 31.14 72 ARG A CA 9
ATOM 16996 C C . ARG A 1 72 ? 18.089 -31.206 -1.574 1.00 3.13 72 ARG A C 9
ATOM 16997 O O . ARG A 1 72 ? 18.168 -30.011 -1.858 1.00 25.45 72 ARG A O 9
ATOM 17018 N N . LEU A 1 73 ? 17.681 -31.642 -0.388 1.00 3.20 73 LEU A N 9
ATOM 17019 C CA . LEU A 1 73 ? 17.295 -30.720 0.675 1.00 51.45 73 LEU A CA 9
ATOM 17020 C C . LEU A 1 73 ? 17.179 -31.445 2.010 1.00 42.22 73 LEU A C 9
ATOM 17021 O O . LEU A 1 73 ? 16.389 -32.378 2.155 1.00 32.31 73 LEU A O 9
ATOM 17037 N N . GLU A 1 74 ? 17.971 -31.010 2.986 1.00 52.14 74 GLU A N 9
ATOM 17038 C CA . GLU A 1 74 ? 17.955 -31.618 4.311 1.00 53.33 74 GLU A CA 9
ATOM 17039 C C . GLU A 1 74 ? 18.633 -30.711 5.333 1.00 31.14 74 GLU A C 9
ATOM 17040 O O . GLU A 1 74 ? 19.550 -29.959 5.001 1.00 54.40 74 GLU A O 9
ATOM 17052 N N . ILE A 1 75 ? 18.176 -30.789 6.579 1.00 62.14 75 ILE A N 9
ATOM 17053 C CA . ILE A 1 75 ? 18.738 -29.975 7.650 1.00 30.31 75 ILE A CA 9
ATOM 17054 C C . ILE A 1 75 ? 19.064 -30.827 8.873 1.00 75.04 75 ILE A C 9
ATOM 17055 O O . ILE A 1 75 ? 18.205 -31.538 9.393 1.00 14.04 75 ILE A O 9
ATOM 17071 N N . SER A 1 76 ? 20.310 -30.747 9.328 1.00 72.03 76 SER A N 9
ATOM 17072 C CA . SER A 1 76 ? 20.750 -31.511 10.490 1.00 2.32 76 SER A CA 9
ATOM 17073 C C . SER A 1 76 ? 19.867 -31.220 11.699 1.00 11.44 76 SER A C 9
ATOM 17074 O O . SER A 1 76 ? 19.543 -30.066 11.980 1.00 13.53 76 SER A O 9
ATOM 17082 N N . ILE A 1 77 ? 19.480 -32.275 12.409 1.00 32.21 77 ILE A N 9
ATOM 17083 C CA . ILE A 1 77 ? 18.634 -32.132 13.588 1.00 42.24 77 ILE A CA 9
ATOM 17084 C C . ILE A 1 77 ? 19.206 -31.097 14.552 1.00 3.30 77 ILE A C 9
ATOM 17085 O O . ILE A 1 77 ? 18.462 -30.361 15.198 1.00 62.34 77 ILE A O 9
ATOM 17101 N N . GLU A 1 78 ? 20.531 -31.048 14.642 1.00 30.11 78 GLU A N 9
ATOM 17102 C CA . GLU A 1 78 ? 21.202 -30.102 15.526 1.00 0.34 78 GLU A CA 9
ATOM 17103 C C . GLU A 1 78 ? 21.102 -28.681 14.980 1.00 42.21 78 GLU A C 9
ATOM 17104 O O . GLU A 1 78 ? 21.023 -27.717 15.740 1.00 45.21 78 GLU A O 9
ATOM 17116 N N . GLU A 1 79 ? 21.107 -28.561 13.655 1.00 34.12 79 GLU A N 9
ATOM 17117 C CA . GLU A 1 79 ? 21.018 -27.258 13.006 1.00 41.22 79 GLU A CA 9
ATOM 17118 C C . GLU A 1 79 ? 19.664 -26.608 13.274 1.00 73.11 79 GLU A C 9
ATOM 17119 O O . GLU A 1 79 ? 19.574 -25.398 13.483 1.00 3.25 79 GLU A O 9
ATOM 17131 N N . ALA A 1 80 ? 18.612 -27.420 13.268 1.00 23.40 80 ALA A N 9
ATOM 17132 C CA . ALA A 1 80 ? 17.263 -26.925 13.511 1.00 41.12 80 ALA A CA 9
ATOM 17133 C C . ALA A 1 80 ? 17.113 -26.423 14.942 1.00 13.05 80 ALA A C 9
ATOM 17134 O O . ALA A 1 80 ? 16.323 -25.518 15.211 1.00 13.31 80 ALA A O 9
ATOM 17141 N N . GLN A 1 81 ? 17.874 -27.016 15.856 1.00 53.33 81 GLN A N 9
ATOM 17142 C CA . GLN A 1 81 ? 17.823 -26.628 17.261 1.00 55.10 81 GLN A CA 9
ATOM 17143 C C . GLN A 1 81 ? 18.302 -25.192 17.447 1.00 65.05 81 GLN A C 9
ATOM 17144 O O . GLN A 1 81 ? 17.881 -24.502 18.374 1.00 13.14 81 GLN A O 9
ATOM 17158 N N . GLY A 1 82 ? 19.186 -24.749 16.558 1.00 10.33 82 GLY A N 9
ATOM 17159 C CA . GLY A 1 82 ? 19.708 -23.397 16.643 1.00 0.41 82 GLY A CA 9
ATOM 17160 C C . GLY A 1 82 ? 18.609 -22.355 16.721 1.00 3.45 82 GLY A C 9
ATOM 17161 O O . GLY A 1 82 ? 18.771 -21.322 17.372 1.00 20.11 82 GLY A O 9
ATOM 17165 N N . ILE A 1 83 ? 17.491 -22.625 16.056 1.00 31.40 83 ILE A N 9
ATOM 17166 C CA . ILE A 1 83 ? 16.363 -21.702 16.054 1.00 1.12 83 ILE A CA 9
ATOM 17167 C C . ILE A 1 83 ? 15.183 -22.275 16.830 1.00 73.35 83 ILE A C 9
ATOM 17168 O O . ILE A 1 83 ? 14.331 -21.534 17.321 1.00 13.12 83 ILE A O 9
ATOM 17184 N N . HIS A 1 84 ? 15.140 -23.599 16.939 1.00 63.03 84 HIS A N 9
ATOM 17185 C CA . HIS A 1 84 ? 14.064 -24.273 17.659 1.00 54.51 84 HIS A CA 9
ATOM 17186 C C . HIS A 1 84 ? 14.490 -25.675 18.083 1.00 12.33 84 HIS A C 9
ATOM 17187 O O . HIS A 1 84 ? 14.408 -26.634 17.316 1.00 53.42 84 HIS A O 9
ATOM 17201 N N . PRO A 1 85 ? 14.957 -25.799 19.335 1.00 51.33 85 PRO A N 9
ATOM 17202 C CA . PRO A 1 85 ? 15.404 -27.080 19.890 1.00 21.45 85 PRO A CA 9
ATOM 17203 C C . PRO A 1 85 ? 14.248 -28.048 20.120 1.00 1.12 85 PRO A C 9
ATOM 17204 O O . PRO A 1 85 ? 14.460 -29.213 20.453 1.00 55.23 85 PRO A O 9
ATOM 17215 N N . GLU A 1 86 ? 13.027 -27.556 19.940 1.00 11.24 86 GLU A N 9
ATOM 17216 C CA . GLU A 1 86 ? 11.837 -28.380 20.129 1.00 2.30 86 GLU A CA 9
ATOM 17217 C C . GLU A 1 86 ? 11.668 -29.363 18.975 1.00 54.33 86 GLU A C 9
ATOM 17218 O O . GLU A 1 86 ? 10.960 -30.364 19.097 1.00 72.01 86 GLU A O 9
ATOM 17230 N N . TYR A 1 87 ? 12.321 -29.071 17.856 1.00 13.33 87 TYR A N 9
ATOM 17231 C CA . TYR A 1 87 ? 12.241 -29.927 16.678 1.00 62.40 87 TYR A CA 9
ATOM 17232 C C . TYR A 1 87 ? 12.650 -31.358 17.016 1.00 30.01 87 TYR A C 9
ATOM 17233 O O . TYR A 1 87 ? 13.079 -31.645 18.133 1.00 64.21 87 TYR A O 9
ATOM 17251 N N . MET A 1 88 ? 12.515 -32.251 16.041 1.00 30.33 88 MET A N 9
ATOM 17252 C CA . MET A 1 88 ? 12.871 -33.652 16.233 1.00 15.53 88 MET A CA 9
ATOM 17253 C C . MET A 1 88 ? 12.975 -34.375 14.894 1.00 10.42 88 MET A C 9
ATOM 17254 O O . MET A 1 88 ? 12.249 -34.063 13.951 1.00 24.25 88 MET A O 9
ATOM 17268 N N . VAL A 1 89 ? 13.884 -35.342 14.818 1.00 2.14 89 VAL A N 9
ATOM 17269 C CA . VAL A 1 89 ? 14.083 -36.110 13.595 1.00 32.25 89 VAL A CA 9
ATOM 17270 C C . VAL A 1 89 ? 12.763 -36.669 13.076 1.00 31.51 89 VAL A C 9
ATOM 17271 O O . VAL A 1 89 ? 12.035 -37.345 13.803 1.00 22.02 89 VAL A O 9
ATOM 17284 N N . GLY A 1 90 ? 12.460 -36.383 11.814 1.00 61.31 90 GLY A N 9
ATOM 17285 C CA . GLY A 1 90 ? 11.227 -36.865 11.219 1.00 5.34 90 GLY A CA 9
ATOM 17286 C C . GLY A 1 90 ? 10.252 -35.745 10.917 1.00 73.20 90 GLY A C 9
ATOM 17287 O O . GLY A 1 90 ? 9.325 -35.916 10.124 1.00 73.05 90 GLY A O 9
ATOM 17291 N N . ASP A 1 91 ? 10.458 -34.596 11.551 1.00 14.12 91 ASP A N 9
ATOM 17292 C CA . ASP A 1 91 ? 9.589 -33.443 11.347 1.00 22.15 91 ASP A CA 9
ATOM 17293 C C . ASP A 1 91 ? 10.109 -32.565 10.213 1.00 32.31 91 ASP A C 9
ATOM 17294 O O . ASP A 1 91 ? 11.017 -32.954 9.479 1.00 53.31 91 ASP A O 9
ATOM 17303 N N . VAL A 1 92 ? 9.524 -31.379 10.073 1.00 31.51 92 VAL A N 9
ATOM 17304 C CA . VAL A 1 92 ? 9.927 -30.446 9.028 1.00 42.33 92 VAL A CA 9
ATOM 17305 C C . VAL A 1 92 ? 10.043 -29.027 9.573 1.00 75.52 92 VAL A C 9
ATOM 17306 O O . VAL A 1 92 ? 9.324 -28.644 10.496 1.00 53.31 92 VAL A O 9
ATOM 17319 N N . VAL A 1 93 ? 10.953 -28.249 8.995 1.00 53.22 93 VAL A N 9
ATOM 17320 C CA . VAL A 1 93 ? 11.162 -26.870 9.422 1.00 1.40 93 VAL A CA 9
ATOM 17321 C C . VAL A 1 93 ? 11.091 -25.912 8.238 1.00 13.54 93 VAL A C 9
ATOM 17322 O O . VAL A 1 93 ? 11.637 -26.188 7.170 1.00 42.32 93 VAL A O 9
ATOM 17335 N N . GLU A 1 94 ? 10.414 -24.785 8.435 1.00 63.33 94 GLU A N 9
ATOM 17336 C CA . GLU A 1 94 ? 10.272 -23.786 7.383 1.00 13.04 94 GLU A CA 9
ATOM 17337 C C . GLU A 1 94 ? 11.103 -22.545 7.695 1.00 14.14 94 GLU A C 9
ATOM 17338 O O . GLU A 1 94 ? 11.113 -22.059 8.827 1.00 22.33 94 GLU A O 9
ATOM 17350 N N . ILE A 1 95 ? 11.800 -22.038 6.684 1.00 43.41 95 ILE A N 9
ATOM 17351 C CA . ILE A 1 95 ? 12.634 -20.853 6.850 1.00 24.11 95 ILE A CA 9
ATOM 17352 C C . ILE A 1 95 ? 12.411 -19.860 5.715 1.00 51.42 95 ILE A C 9
ATOM 17353 O O . ILE A 1 95 ? 12.263 -20.249 4.557 1.00 43.44 95 ILE A O 9
ATOM 17369 N N . GLU A 1 96 ? 12.389 -18.575 6.056 1.00 15.41 96 GLU A N 9
ATOM 17370 C CA . GLU A 1 96 ? 12.185 -17.526 5.064 1.00 4.20 96 GLU A CA 9
ATOM 17371 C C . GLU A 1 96 ? 13.196 -17.646 3.928 1.00 3.25 96 GLU A C 9
ATOM 17372 O O . GLU A 1 96 ? 14.406 -17.606 4.151 1.00 21.32 96 GLU A O 9
ATOM 17384 N N . VAL A 1 97 ? 12.691 -17.796 2.708 1.00 52.41 97 VAL A N 9
ATOM 17385 C CA . VAL A 1 97 ? 13.549 -17.923 1.535 1.00 41.24 97 VAL A CA 9
ATOM 17386 C C . VAL A 1 97 ? 13.062 -17.030 0.399 1.00 64.02 97 VAL A C 9
ATOM 17387 O O . VAL A 1 97 ? 13.418 -17.234 -0.762 1.00 40.42 97 VAL A O 9
ATOM 17400 N N . THR A 1 98 ? 12.245 -16.039 0.740 1.00 74.11 98 THR A N 9
ATOM 17401 C CA . THR A 1 98 ? 11.707 -15.115 -0.250 1.00 21.42 98 THR A CA 9
ATOM 17402 C C . THR A 1 98 ? 12.738 -14.060 -0.634 1.00 23.55 98 THR A C 9
ATOM 17403 O O . THR A 1 98 ? 13.470 -13.537 0.208 1.00 72.05 98 THR A O 9
ATOM 17414 N N . PRO A 1 99 ? 12.799 -13.736 -1.934 1.00 61.42 99 PRO A N 9
ATOM 17415 C CA . PRO A 1 99 ? 13.737 -12.738 -2.459 1.00 22.35 99 PRO A CA 9
ATOM 17416 C C . PRO A 1 99 ? 13.380 -11.322 -2.022 1.00 21.13 99 PRO A C 9
ATOM 17417 O O . PRO A 1 99 ? 12.230 -11.035 -1.688 1.00 4.33 99 PRO A O 9
ATOM 17428 N N . LYS A 1 100 ? 14.373 -10.439 -2.026 1.00 1.34 100 LYS A N 9
ATOM 17429 C CA . LYS A 1 100 ? 14.164 -9.051 -1.632 1.00 31.23 100 LYS A CA 9
ATOM 17430 C C . LYS A 1 100 ? 13.452 -8.273 -2.734 1.00 11.53 100 LYS A C 9
ATOM 17431 O O . LYS A 1 100 ? 13.105 -7.105 -2.558 1.00 43.02 100 LYS A O 9
ATOM 17450 N N . ASP A 1 101 ? 13.235 -8.929 -3.869 1.00 23.32 101 ASP A N 9
ATOM 17451 C CA . ASP A 1 101 ? 12.561 -8.301 -4.999 1.00 41.13 101 ASP A CA 9
ATOM 17452 C C . ASP A 1 101 ? 11.164 -8.882 -5.191 1.00 43.12 101 ASP A C 9
ATOM 17453 O O . ASP A 1 101 ? 10.479 -8.571 -6.166 1.00 15.43 101 ASP A O 9
ATOM 17462 N N . PHE A 1 102 ? 10.747 -9.728 -4.255 1.00 61.52 102 PHE A N 9
ATOM 17463 C CA . PHE A 1 102 ? 9.433 -10.356 -4.322 1.00 41.25 102 PHE A CA 9
ATOM 17464 C C . PHE A 1 102 ? 8.327 -9.326 -4.107 1.00 61.03 102 PHE A C 9
ATOM 17465 O O . PHE A 1 102 ? 7.182 -9.537 -4.502 1.00 73.03 102 PHE A O 9
ATOM 17482 N N . GLY A 1 103 ? 8.680 -8.210 -3.476 1.00 33.20 103 GLY A N 9
ATOM 17483 C CA . GLY A 1 103 ? 7.709 -7.164 -3.218 1.00 14.33 103 GLY A CA 9
ATOM 17484 C C . GLY A 1 103 ? 6.928 -6.779 -4.459 1.00 14.11 103 GLY A C 9
ATOM 17485 O O . GLY A 1 103 ? 5.697 -6.760 -4.447 1.00 52.21 103 GLY A O 9
ATOM 17489 N N . ARG A 1 104 ? 7.646 -6.467 -5.534 1.00 11.41 104 ARG A N 9
ATOM 17490 C CA . ARG A 1 104 ? 7.013 -6.077 -6.788 1.00 21.11 104 ARG A CA 9
ATOM 17491 C C . ARG A 1 104 ? 6.507 -7.302 -7.545 1.00 54.21 104 ARG A C 9
ATOM 17492 O O . ARG A 1 104 ? 5.419 -7.281 -8.122 1.00 35.02 104 ARG A O 9
ATOM 17513 N N . ILE A 1 105 ? 7.303 -8.365 -7.540 1.00 74.15 105 ILE A N 9
ATOM 17514 C CA . ILE A 1 105 ? 6.935 -9.597 -8.226 1.00 51.42 105 ILE A CA 9
ATOM 17515 C C . ILE A 1 105 ? 5.554 -10.076 -7.793 1.00 31.22 105 ILE A C 9
ATOM 17516 O O . ILE A 1 105 ? 4.767 -10.553 -8.610 1.00 32.23 105 ILE A O 9
ATOM 17532 N N . ALA A 1 106 ? 5.265 -9.943 -6.502 1.00 52.13 106 ALA A N 9
ATOM 17533 C CA . ALA A 1 106 ? 3.977 -10.359 -5.962 1.00 0.32 106 ALA A CA 9
ATOM 17534 C C . ALA A 1 106 ? 2.827 -9.686 -6.704 1.00 11.13 106 ALA A C 9
ATOM 17535 O O . ALA A 1 106 ? 1.819 -10.321 -7.013 1.00 42.22 106 ALA A O 9
ATOM 17542 N N . ALA A 1 107 ? 2.984 -8.398 -6.987 1.00 54.24 107 ALA A N 9
ATOM 17543 C CA . ALA A 1 107 ? 1.960 -7.640 -7.694 1.00 40.42 107 ALA A CA 9
ATOM 17544 C C . ALA A 1 107 ? 1.915 -8.022 -9.170 1.00 61.51 107 ALA A C 9
ATOM 17545 O O . ALA A 1 107 ? 0.839 -8.180 -9.746 1.00 62.23 107 ALA A O 9
ATOM 17552 N N . GLN A 1 108 ? 3.090 -8.169 -9.775 1.00 63.24 108 GLN A N 9
ATOM 17553 C CA . GLN A 1 108 ? 3.183 -8.532 -11.183 1.00 24.31 108 GLN A CA 9
ATOM 17554 C C . GLN A 1 108 ? 2.601 -9.920 -11.428 1.00 33.31 108 GLN A C 9
ATOM 17555 O O . GLN A 1 108 ? 2.048 -10.196 -12.493 1.00 5.33 108 GLN A O 9
ATOM 17569 N N . THR A 1 109 ? 2.730 -10.794 -10.435 1.00 14.35 109 THR A N 9
ATOM 17570 C CA . THR A 1 109 ? 2.219 -12.155 -10.541 1.00 1.22 109 THR A CA 9
ATOM 17571 C C . THR A 1 109 ? 0.746 -12.221 -10.156 1.00 5.53 109 THR A C 9
ATOM 17572 O O . THR A 1 109 ? -0.017 -13.009 -10.716 1.00 22.25 109 THR A O 9
ATOM 17583 N N . ALA A 1 110 ? 0.351 -11.388 -9.199 1.00 1.34 110 ALA A N 9
ATOM 17584 C CA . ALA A 1 110 ? -1.033 -11.350 -8.741 1.00 65.20 110 ALA A CA 9
ATOM 17585 C C . ALA A 1 110 ? -1.931 -10.666 -9.766 1.00 34.15 110 ALA A C 9
ATOM 17586 O O . ALA A 1 110 ? -3.059 -11.098 -10.005 1.00 63.40 110 ALA A O 9
ATOM 17593 N N . LYS A 1 111 ? -1.425 -9.597 -10.370 1.00 4.43 111 LYS A N 9
ATOM 17594 C CA . LYS A 1 111 ? -2.181 -8.852 -11.369 1.00 13.33 111 LYS A CA 9
ATOM 17595 C C . LYS A 1 111 ? -2.448 -9.712 -12.600 1.00 33.32 111 LYS A C 9
ATOM 17596 O O . LYS A 1 111 ? -3.529 -9.654 -13.186 1.00 3.05 111 LYS A O 9
ATOM 17615 N N . GLN A 1 112 ? -1.456 -10.508 -12.987 1.00 52.54 112 GLN A N 9
ATOM 17616 C CA . GLN A 1 112 ? -1.586 -11.380 -14.149 1.00 10.21 112 GLN A CA 9
ATOM 17617 C C . GLN A 1 112 ? -2.512 -12.553 -13.848 1.00 0.31 112 GLN A C 9
ATOM 17618 O O . GLN A 1 112 ? -3.221 -13.040 -14.729 1.00 14.34 112 GLN A O 9
ATOM 17632 N N . VAL A 1 113 ? -2.502 -13.004 -12.598 1.00 42.44 113 VAL A N 9
ATOM 17633 C CA . VAL A 1 113 ? -3.342 -14.120 -12.180 1.00 53.54 113 VAL A CA 9
ATOM 17634 C C . VAL A 1 113 ? -4.811 -13.715 -12.132 1.00 33.44 113 VAL A C 9
ATOM 17635 O O . VAL A 1 113 ? -5.658 -14.333 -12.774 1.00 10.35 113 VAL A O 9
ATOM 17648 N N . VAL A 1 114 ? -5.105 -12.669 -11.365 1.00 62.31 114 VAL A N 9
ATOM 17649 C CA . VAL A 1 114 ? -6.472 -12.179 -11.233 1.00 44.31 114 VAL A CA 9
ATOM 17650 C C . VAL A 1 114 ? -7.071 -11.847 -12.596 1.00 24.40 114 VAL A C 9
ATOM 17651 O O . VAL A 1 114 ? -8.262 -12.054 -12.831 1.00 43.44 114 VAL A O 9
ATOM 17664 N N . THR A 1 115 ? -6.236 -11.330 -13.493 1.00 11.13 115 THR A N 9
ATOM 17665 C CA . THR A 1 115 ? -6.682 -10.969 -14.832 1.00 33.11 115 THR A CA 9
ATOM 17666 C C . THR A 1 115 ? -6.981 -12.210 -15.665 1.00 25.41 115 THR A C 9
ATOM 17667 O O . THR A 1 115 ? -7.824 -12.178 -16.562 1.00 0.53 115 THR A O 9
ATOM 17678 N N . GLN A 1 116 ? -6.286 -13.301 -15.363 1.00 72.25 116 GLN A N 9
ATOM 17679 C CA . GLN A 1 116 ? -6.478 -14.553 -16.086 1.00 54.01 116 GLN A CA 9
ATOM 17680 C C . GLN A 1 116 ? -7.810 -15.197 -15.715 1.00 61.15 116 GLN A C 9
ATOM 17681 O O . GLN A 1 116 ? -8.590 -15.578 -16.587 1.00 62.10 116 GLN A O 9
ATOM 17695 N N . ARG A 1 117 ? -8.064 -15.314 -14.416 1.00 54.30 117 ARG A N 9
ATOM 17696 C CA . ARG A 1 117 ? -9.300 -15.913 -13.930 1.00 0.51 117 ARG A CA 9
ATOM 17697 C C . ARG A 1 117 ? -10.516 -15.207 -14.525 1.00 2.44 117 ARG A C 9
ATOM 17698 O O . ARG A 1 117 ? -11.576 -15.812 -14.695 1.00 12.00 117 ARG A O 9
ATOM 17719 N N . VAL A 1 118 ? -10.355 -13.926 -14.839 1.00 41.12 118 VAL A N 9
ATOM 17720 C CA . VAL A 1 118 ? -11.439 -13.139 -15.415 1.00 4.21 118 VAL A CA 9
ATOM 17721 C C . VAL A 1 118 ? -11.910 -13.736 -16.736 1.00 14.31 118 VAL A C 9
ATOM 17722 O O . VAL A 1 118 ? -13.090 -13.657 -17.079 1.00 21.50 118 VAL A O 9
ATOM 17735 N N . ARG A 1 119 ? -10.981 -14.334 -17.473 1.00 45.44 119 ARG A N 9
ATOM 17736 C CA . ARG A 1 119 ? -11.301 -14.945 -18.758 1.00 54.32 119 ARG A CA 9
ATOM 17737 C C . ARG A 1 119 ? -12.110 -16.225 -18.565 1.00 31.42 119 ARG A C 9
ATOM 17738 O O . ARG A 1 119 ? -13.192 -16.377 -19.132 1.00 55.43 119 ARG A O 9
ATOM 17759 N N . GLU A 1 120 ? -11.577 -17.140 -17.762 1.00 3.12 120 GLU A N 9
ATOM 17760 C CA . GLU A 1 120 ? -12.250 -18.406 -17.496 1.00 33.03 120 GLU A CA 9
ATOM 17761 C C . GLU A 1 120 ? -13.646 -18.172 -16.926 1.00 32.20 120 GLU A C 9
ATOM 17762 O O . GLU A 1 120 ? -14.610 -18.821 -17.332 1.00 44.34 120 GLU A O 9
ATOM 17774 N N . ALA A 1 121 ? -13.745 -17.240 -15.984 1.00 41.02 121 ALA A N 9
ATOM 17775 C CA . ALA A 1 121 ? -15.022 -16.918 -15.360 1.00 30.52 121 ALA A CA 9
ATOM 17776 C C . ALA A 1 121 ? -16.055 -16.509 -16.403 1.00 21.14 121 ALA A C 9
ATOM 17777 O O . ALA A 1 121 ? -17.111 -17.131 -16.522 1.00 23.24 121 ALA A O 9
ATOM 17784 N N . GLU A 1 122 ? -15.746 -15.457 -17.154 1.00 33.52 122 GLU A N 9
ATOM 17785 C CA . GLU A 1 122 ? -16.649 -14.964 -18.187 1.00 11.20 122 GLU A CA 9
ATOM 17786 C C . GLU A 1 122 ? -16.858 -16.013 -19.274 1.00 55.40 122 GLU A C 9
ATOM 17787 O O . GLU A 1 122 ? -17.888 -16.026 -19.950 1.00 21.30 122 GLU A O 9
ATOM 17799 N N . ARG A 1 123 ? -15.874 -16.891 -19.438 1.00 41.24 123 ARG A N 9
ATOM 17800 C CA . ARG A 1 123 ? -15.948 -17.943 -20.444 1.00 72.40 123 ARG A CA 9
ATOM 17801 C C . ARG A 1 123 ? -17.041 -18.950 -20.099 1.00 72.21 123 ARG A C 9
ATOM 17802 O O . ARG A 1 123 ? -17.645 -19.556 -20.984 1.00 44.14 123 ARG A O 9
ATOM 17823 N N . GLY A 1 124 ? -17.291 -19.123 -18.804 1.00 5.13 124 GLY A N 9
ATOM 17824 C CA . GLY A 1 124 ? -18.311 -20.058 -18.364 1.00 42.31 124 GLY A CA 9
ATOM 17825 C C . GLY A 1 124 ? -17.903 -20.818 -17.118 1.00 72.23 124 GLY A C 9
ATOM 17826 O O . GLY A 1 124 ? -18.339 -21.948 -16.901 1.00 21.50 124 GLY A O 9
ATOM 17830 N N . MET A 1 1 ? 1.761 -0.210 1.355 1.00 15.44 1 MET A N 10
ATOM 17831 C CA . MET A 1 1 ? 2.280 -0.135 -0.006 1.00 3.31 1 MET A CA 10
ATOM 17832 C C . MET A 1 1 ? 2.366 -1.523 -0.632 1.00 74.14 1 MET A C 10
ATOM 17833 O O . MET A 1 1 ? 2.501 -2.524 0.072 1.00 71.53 1 MET A O 10
ATOM 17847 N N . SER A 1 2 ? 2.286 -1.577 -1.957 1.00 74.23 2 SER A N 10
ATOM 17848 C CA . SER A 1 2 ? 2.351 -2.843 -2.677 1.00 34.35 2 SER A CA 10
ATOM 17849 C C . SER A 1 2 ? 1.192 -3.752 -2.282 1.00 3.11 2 SER A C 10
ATOM 17850 O O . SER A 1 2 ? 1.341 -4.972 -2.211 1.00 53.21 2 SER A O 10
ATOM 17858 N N . SER A 1 3 ? 0.035 -3.148 -2.027 1.00 72.01 3 SER A N 10
ATOM 17859 C CA . SER A 1 3 ? -1.150 -3.902 -1.635 1.00 24.41 3 SER A CA 10
ATOM 17860 C C . SER A 1 3 ? -2.222 -3.829 -2.718 1.00 2.44 3 SER A C 10
ATOM 17861 O O . SER A 1 3 ? -3.417 -3.847 -2.426 1.00 21.24 3 SER A O 10
ATOM 17869 N N . GLU A 1 4 ? -1.784 -3.747 -3.971 1.00 74.53 4 GLU A N 10
ATOM 17870 C CA . GLU A 1 4 ? -2.706 -3.671 -5.098 1.00 44.43 4 GLU A CA 10
ATOM 17871 C C . GLU A 1 4 ? -3.449 -4.991 -5.284 1.00 72.00 4 GLU A C 10
ATOM 17872 O O . GLU A 1 4 ? -4.593 -5.015 -5.738 1.00 41.22 4 GLU A O 10
ATOM 17884 N N . LEU A 1 5 ? -2.790 -6.089 -4.931 1.00 43.24 5 LEU A N 10
ATOM 17885 C CA . LEU A 1 5 ? -3.386 -7.414 -5.058 1.00 13.32 5 LEU A CA 10
ATOM 17886 C C . LEU A 1 5 ? -4.733 -7.477 -4.346 1.00 63.44 5 LEU A C 10
ATOM 17887 O O . LEU A 1 5 ? -5.655 -8.158 -4.797 1.00 51.25 5 LEU A O 10
ATOM 17903 N N . LEU A 1 6 ? -4.841 -6.760 -3.233 1.00 10.52 6 LEU A N 10
ATOM 17904 C CA . LEU A 1 6 ? -6.077 -6.730 -2.459 1.00 13.21 6 LEU A CA 10
ATOM 17905 C C . LEU A 1 6 ? -7.222 -6.147 -3.282 1.00 51.12 6 LEU A C 10
ATOM 17906 O O . LEU A 1 6 ? -8.306 -6.726 -3.355 1.00 73.12 6 LEU A O 10
ATOM 17922 N N . ASP A 1 7 ? -6.972 -4.998 -3.900 1.00 4.52 7 ASP A N 10
ATOM 17923 C CA . ASP A 1 7 ? -7.981 -4.337 -4.721 1.00 25.12 7 ASP A CA 10
ATOM 17924 C C . ASP A 1 7 ? -8.293 -5.161 -5.967 1.00 33.21 7 ASP A C 10
ATOM 17925 O O . ASP A 1 7 ? -9.422 -5.164 -6.454 1.00 24.02 7 ASP A O 10
ATOM 17934 N N . ALA A 1 8 ? -7.282 -5.858 -6.477 1.00 74.43 8 ALA A N 10
ATOM 17935 C CA . ALA A 1 8 ? -7.449 -6.686 -7.665 1.00 44.45 8 ALA A CA 10
ATOM 17936 C C . ALA A 1 8 ? -8.581 -7.691 -7.480 1.00 72.11 8 ALA A C 10
ATOM 17937 O O . ALA A 1 8 ? -9.434 -7.849 -8.355 1.00 71.43 8 ALA A O 10
ATOM 17944 N N . LEU A 1 9 ? -8.585 -8.366 -6.336 1.00 65.10 9 LEU A N 10
ATOM 17945 C CA . LEU A 1 9 ? -9.613 -9.357 -6.036 1.00 30.43 9 LEU A CA 10
ATOM 17946 C C . LEU A 1 9 ? -11.001 -8.724 -6.054 1.00 2.51 9 LEU A C 10
ATOM 17947 O O . LEU A 1 9 ? -11.933 -9.261 -6.654 1.00 14.11 9 LEU A O 10
ATOM 17963 N N . THR A 1 10 ? -11.131 -7.576 -5.396 1.00 42.42 10 THR A N 10
ATOM 17964 C CA . THR A 1 10 ? -12.404 -6.869 -5.337 1.00 45.22 10 THR A CA 10
ATOM 17965 C C . THR A 1 10 ? -12.947 -6.598 -6.736 1.00 33.22 10 THR A C 10
ATOM 17966 O O . THR A 1 10 ? -14.137 -6.782 -6.997 1.00 71.53 10 THR A O 10
ATOM 17977 N N . ILE A 1 11 ? -12.068 -6.159 -7.632 1.00 32.10 11 ILE A N 10
ATOM 17978 C CA . ILE A 1 11 ? -12.461 -5.864 -9.004 1.00 21.23 11 ILE A CA 10
ATOM 17979 C C . ILE A 1 11 ? -13.127 -7.070 -9.656 1.00 62.33 11 ILE A C 10
ATOM 17980 O O . ILE A 1 11 ? -14.035 -6.923 -10.476 1.00 65.32 11 ILE A O 10
ATOM 17996 N N . LEU A 1 12 ? -12.672 -8.262 -9.288 1.00 75.15 12 LEU A N 10
ATOM 17997 C CA . LEU A 1 12 ? -13.226 -9.495 -9.837 1.00 35.45 12 LEU A CA 10
ATOM 17998 C C . LEU A 1 12 ? -14.657 -9.710 -9.356 1.00 52.41 12 LEU A C 10
ATOM 17999 O O . LEU A 1 12 ? -15.455 -10.362 -10.028 1.00 23.30 12 LEU A O 10
ATOM 18015 N N . GLU A 1 13 ? -14.974 -9.157 -8.190 1.00 2.20 13 GLU A N 10
ATOM 18016 C CA . GLU A 1 13 ? -16.311 -9.287 -7.622 1.00 73.44 13 GLU A CA 10
ATOM 18017 C C . GLU A 1 13 ? -17.368 -8.768 -8.591 1.00 24.32 13 GLU A C 10
ATOM 18018 O O . GLU A 1 13 ? -18.515 -9.214 -8.576 1.00 32.15 13 GLU A O 10
ATOM 18030 N N . LYS A 1 14 ? -16.973 -7.822 -9.436 1.00 41.41 14 LYS A N 10
ATOM 18031 C CA . LYS A 1 14 ? -17.884 -7.240 -10.415 1.00 53.15 14 LYS A CA 10
ATOM 18032 C C . LYS A 1 14 ? -18.479 -8.320 -11.313 1.00 32.03 14 LYS A C 10
ATOM 18033 O O . LYS A 1 14 ? -19.569 -8.155 -11.858 1.00 33.02 14 LYS A O 10
ATOM 18052 N N . GLU A 1 15 ? -17.755 -9.426 -11.461 1.00 31.13 15 GLU A N 10
ATOM 18053 C CA . GLU A 1 15 ? -18.214 -10.532 -12.294 1.00 10.21 15 GLU A CA 10
ATOM 18054 C C . GLU A 1 15 ? -18.929 -11.585 -11.451 1.00 74.31 15 GLU A C 10
ATOM 18055 O O . GLU A 1 15 ? -18.400 -12.056 -10.444 1.00 23.34 15 GLU A O 10
ATOM 18067 N N . LYS A 1 16 ? -20.135 -11.950 -11.872 1.00 54.02 16 LYS A N 10
ATOM 18068 C CA . LYS A 1 16 ? -20.925 -12.947 -11.160 1.00 15.32 16 LYS A CA 10
ATOM 18069 C C . LYS A 1 16 ? -20.500 -14.359 -11.551 1.00 60.10 16 LYS A C 10
ATOM 18070 O O . LYS A 1 16 ? -19.668 -14.543 -12.438 1.00 20.10 16 LYS A O 10
ATOM 18089 N N . GLY A 1 17 ? -21.078 -15.353 -10.884 1.00 53.14 17 GLY A N 10
ATOM 18090 C CA . GLY A 1 17 ? -20.748 -16.735 -11.178 1.00 1.24 17 GLY A CA 10
ATOM 18091 C C . GLY A 1 17 ? -19.326 -17.087 -10.787 1.00 24.31 17 GLY A C 10
ATOM 18092 O O . GLY A 1 17 ? -18.752 -18.046 -11.305 1.00 30.33 17 GLY A O 10
ATOM 18096 N N . ILE A 1 18 ? -18.757 -16.311 -9.871 1.00 51.44 18 ILE A N 10
ATOM 18097 C CA . ILE A 1 18 ? -17.394 -16.546 -9.411 1.00 32.50 18 ILE A CA 10
ATOM 18098 C C . ILE A 1 18 ? -17.192 -16.015 -7.996 1.00 3.32 18 ILE A C 10
ATOM 18099 O O . ILE A 1 18 ? -18.055 -15.326 -7.452 1.00 25.41 18 ILE A O 10
ATOM 18115 N N . SER A 1 19 ? -16.047 -16.342 -7.405 1.00 72.20 19 SER A N 10
ATOM 18116 C CA . SER A 1 19 ? -15.732 -15.900 -6.052 1.00 5.03 19 SER A CA 10
ATOM 18117 C C . SER A 1 19 ? -14.250 -15.562 -5.921 1.00 10.11 19 SER A C 10
ATOM 18118 O O . SER A 1 19 ? -13.387 -16.312 -6.378 1.00 55.41 19 SER A O 10
ATOM 18126 N N . LYS A 1 20 ? -13.962 -14.426 -5.295 1.00 21.45 20 LYS A N 10
ATOM 18127 C CA . LYS A 1 20 ? -12.585 -13.986 -5.102 1.00 74.43 20 LYS A CA 10
ATOM 18128 C C . LYS A 1 20 ? -11.866 -14.875 -4.093 1.00 44.01 20 LYS A C 10
ATOM 18129 O O . LYS A 1 20 ? -10.638 -14.951 -4.083 1.00 62.25 20 LYS A O 10
ATOM 18148 N N . GLU A 1 21 ? -12.640 -15.546 -3.245 1.00 64.52 21 GLU A N 10
ATOM 18149 C CA . GLU A 1 21 ? -12.075 -16.430 -2.232 1.00 11.33 21 GLU A CA 10
ATOM 18150 C C . GLU A 1 21 ? -11.143 -17.458 -2.866 1.00 34.03 21 GLU A C 10
ATOM 18151 O O . GLU A 1 21 ? -10.102 -17.799 -2.302 1.00 42.53 21 GLU A O 10
ATOM 18163 N N . ILE A 1 22 ? -11.524 -17.949 -4.040 1.00 11.12 22 ILE A N 10
ATOM 18164 C CA . ILE A 1 22 ? -10.722 -18.938 -4.751 1.00 52.11 22 ILE A CA 10
ATOM 18165 C C . IL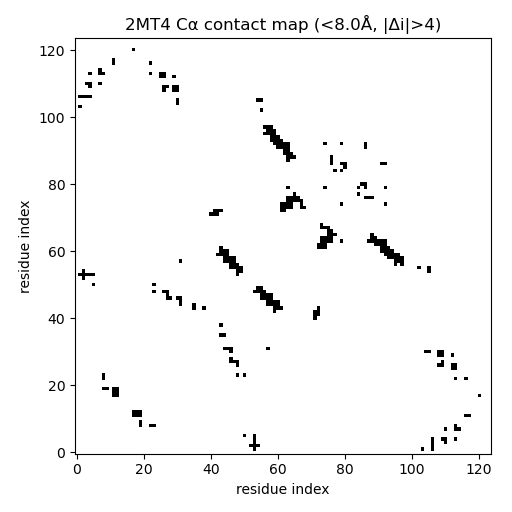E A 1 22 ? -9.536 -18.282 -5.452 1.00 5.14 22 ILE A C 10
ATOM 18166 O O . ILE A 1 22 ? -8.495 -18.910 -5.649 1.00 62.02 22 ILE A O 10
ATOM 18182 N N . ILE A 1 23 ? -9.700 -17.017 -5.823 1.00 13.43 23 ILE A N 10
ATOM 18183 C CA . ILE A 1 23 ? -8.642 -16.276 -6.498 1.00 72.34 23 ILE A CA 10
ATOM 18184 C C . ILE A 1 23 ? -7.394 -16.184 -5.627 1.00 55.40 23 ILE A C 10
ATOM 18185 O O . ILE A 1 23 ? -6.274 -16.350 -6.112 1.00 31.34 23 ILE A O 10
ATOM 18201 N N . ILE A 1 24 ? -7.595 -15.919 -4.341 1.00 51.31 24 ILE A N 10
ATOM 18202 C CA . ILE A 1 24 ? -6.487 -15.807 -3.402 1.00 74.21 24 ILE A CA 10
ATOM 18203 C C . ILE A 1 24 ? -5.579 -17.032 -3.474 1.00 44.54 24 ILE A C 10
ATOM 18204 O O . ILE A 1 24 ? -4.356 -16.914 -3.404 1.00 32.23 24 ILE A O 10
ATOM 18220 N N . GLU A 1 25 ? -6.188 -18.205 -3.617 1.00 72.53 25 GLU A N 10
ATOM 18221 C CA . GLU A 1 25 ? -5.434 -19.450 -3.700 1.00 43.13 25 GLU A CA 10
ATOM 18222 C C . GLU A 1 25 ? -4.623 -19.510 -4.991 1.00 2.50 25 GLU A C 10
ATOM 18223 O O . GLU A 1 25 ? -3.572 -20.148 -5.047 1.00 34.42 25 GLU A O 10
ATOM 18235 N N . ALA A 1 26 ? -5.120 -18.842 -6.026 1.00 1.41 26 ALA A N 10
ATOM 18236 C CA . ALA A 1 26 ? -4.441 -18.817 -7.317 1.00 44.13 26 ALA A CA 10
ATOM 18237 C C . ALA A 1 26 ? -3.107 -18.085 -7.222 1.00 13.13 26 ALA A C 10
ATOM 18238 O O . ALA A 1 26 ? -2.070 -18.609 -7.630 1.00 24.00 26 ALA A O 10
ATOM 18245 N N . ILE A 1 27 ? -3.140 -16.871 -6.681 1.00 44.10 27 ILE A N 10
ATOM 18246 C CA . ILE A 1 27 ? -1.933 -16.068 -6.533 1.00 13.45 27 ILE A CA 10
ATOM 18247 C C . ILE A 1 27 ? -0.865 -16.821 -5.747 1.00 13.44 27 ILE A C 10
ATOM 18248 O O . ILE A 1 27 ? 0.310 -16.809 -6.111 1.00 54.42 27 ILE A O 10
ATOM 18264 N N . GLU A 1 28 ? -1.283 -17.477 -4.669 1.00 54.21 28 GLU A N 10
ATOM 18265 C CA . GLU A 1 28 ? -0.361 -18.236 -3.833 1.00 54.51 28 GLU A CA 10
ATOM 18266 C C . GLU A 1 28 ? 0.358 -19.307 -4.649 1.00 43.41 28 GLU A C 10
ATOM 18267 O O . GLU A 1 28 ? 1.560 -19.517 -4.494 1.00 43.02 28 GLU A O 10
ATOM 18279 N N . ALA A 1 29 ? -0.389 -19.980 -5.518 1.00 30.04 29 ALA A N 10
ATOM 18280 C CA . ALA A 1 29 ? 0.176 -21.028 -6.359 1.00 12.54 29 ALA A CA 10
ATOM 18281 C C . ALA A 1 29 ? 1.064 -20.437 -7.450 1.00 13.03 29 ALA A C 10
ATOM 18282 O O . ALA A 1 29 ? 2.025 -21.067 -7.889 1.00 61.31 29 ALA A O 10
ATOM 18289 N N . ALA A 1 30 ? 0.733 -19.225 -7.882 1.00 53.23 30 ALA A N 10
ATOM 18290 C CA . ALA A 1 30 ? 1.502 -18.549 -8.921 1.00 23.45 30 ALA A CA 10
ATOM 18291 C C . ALA A 1 30 ? 2.873 -18.128 -8.402 1.00 61.02 30 ALA A C 10
ATOM 18292 O O . ALA A 1 30 ? 3.892 -18.358 -9.055 1.00 51.44 30 ALA A O 10
ATOM 18299 N N . LEU A 1 31 ? 2.892 -17.509 -7.227 1.00 5.35 31 LEU A N 10
ATOM 18300 C CA . LEU A 1 31 ? 4.139 -17.055 -6.621 1.00 1.23 31 LEU A CA 10
ATOM 18301 C C . LEU A 1 31 ? 5.093 -18.224 -6.398 1.00 21.11 31 LEU A C 10
ATOM 18302 O O . LEU A 1 31 ? 6.254 -18.175 -6.804 1.00 34.51 31 LEU A O 10
ATOM 18318 N N . ILE A 1 32 ? 4.596 -19.274 -5.753 1.00 24.45 32 ILE A N 10
ATOM 18319 C CA . ILE A 1 32 ? 5.403 -20.456 -5.481 1.00 71.03 32 ILE A CA 10
ATOM 18320 C C . ILE A 1 32 ? 5.916 -21.081 -6.774 1.00 24.23 32 ILE A C 10
ATOM 18321 O O . ILE A 1 32 ? 7.064 -21.518 -6.851 1.00 63.05 32 ILE A O 10
ATOM 18337 N N . SER A 1 33 ? 5.057 -21.120 -7.787 1.00 23.51 33 SER A N 10
ATOM 18338 C CA . SER A 1 33 ? 5.422 -21.695 -9.076 1.00 62.33 33 SER A CA 10
ATOM 18339 C C . SER A 1 33 ? 6.483 -20.844 -9.769 1.00 1.44 33 SER A C 10
ATOM 18340 O O . SER A 1 33 ? 7.468 -21.365 -10.291 1.00 2.10 33 SER A O 10
ATOM 18348 N N . ALA A 1 34 ? 6.273 -19.532 -9.769 1.00 22.53 34 ALA A N 10
ATOM 18349 C CA . ALA A 1 34 ? 7.211 -18.608 -10.395 1.00 1.34 34 ALA A CA 10
ATOM 18350 C C . ALA A 1 34 ? 8.612 -18.771 -9.815 1.00 52.14 34 ALA A C 10
ATOM 18351 O O . ALA A 1 34 ? 9.587 -18.913 -10.553 1.00 62.24 34 ALA A O 10
ATOM 18358 N N . TYR A 1 35 ? 8.705 -18.750 -8.490 1.00 60.44 35 TYR A N 10
ATOM 18359 C CA . TYR A 1 35 ? 9.987 -18.893 -7.812 1.00 42.44 35 TYR A CA 10
ATOM 18360 C C . TYR A 1 35 ? 10.536 -20.307 -7.975 1.00 40.45 35 TYR A C 10
ATOM 18361 O O . TYR A 1 35 ? 11.748 -20.512 -8.052 1.00 13.24 35 TYR A O 10
ATOM 18379 N N . LYS A 1 36 ? 9.635 -21.282 -8.028 1.00 5.13 36 LYS A N 10
ATOM 18380 C CA . LYS A 1 36 ? 10.025 -22.678 -8.184 1.00 11.15 36 LYS A CA 10
ATOM 18381 C C . LYS A 1 36 ? 10.708 -22.905 -9.528 1.00 32.14 36 LYS A C 10
ATOM 18382 O O . LYS A 1 36 ? 11.615 -23.730 -9.644 1.00 62.43 36 LYS A O 10
ATOM 18401 N N . ARG A 1 37 ? 10.268 -22.166 -10.543 1.00 74.25 37 ARG A N 10
ATOM 18402 C CA . ARG A 1 37 ? 10.838 -22.288 -11.879 1.00 53.51 37 ARG A CA 10
ATOM 18403 C C . ARG A 1 37 ? 12.346 -22.057 -11.850 1.00 13.30 37 ARG A C 10
ATOM 18404 O O . ARG A 1 37 ? 13.071 -22.511 -12.734 1.00 74.35 37 ARG A O 10
ATOM 18425 N N . ASN A 1 38 ? 12.812 -21.347 -10.827 1.00 64.14 38 ASN A N 10
ATOM 18426 C CA . ASN A 1 38 ? 14.233 -21.056 -10.682 1.00 2.44 38 ASN A CA 10
ATOM 18427 C C . ASN A 1 38 ? 14.965 -22.224 -10.029 1.00 62.25 38 ASN A C 10
ATOM 18428 O O . ASN A 1 38 ? 16.156 -22.434 -10.262 1.00 62.41 38 ASN A O 10
ATOM 18439 N N . PHE A 1 39 ? 14.244 -22.981 -9.207 1.00 74.50 39 PHE A N 10
ATOM 18440 C CA . PHE A 1 39 ? 14.824 -24.128 -8.519 1.00 13.22 39 PHE A CA 10
ATOM 18441 C C . PHE A 1 39 ? 13.757 -25.174 -8.210 1.00 13.23 39 PHE A C 10
ATOM 18442 O O . PHE A 1 39 ? 13.368 -25.357 -7.058 1.00 12.23 39 PHE A O 10
ATOM 18459 N N . ASN A 1 40 ? 13.288 -25.856 -9.249 1.00 5.11 40 ASN A N 10
ATOM 18460 C CA . ASN A 1 40 ? 12.265 -26.883 -9.090 1.00 31.44 40 ASN A CA 10
ATOM 18461 C C . ASN A 1 40 ? 12.864 -28.165 -8.519 1.00 13.21 40 ASN A C 10
ATOM 18462 O O . ASN A 1 40 ? 12.445 -28.642 -7.465 1.00 10.21 40 ASN A O 10
ATOM 18473 N N . GLN A 1 41 ? 13.846 -28.717 -9.225 1.00 42.41 41 GLN A N 10
ATOM 18474 C CA . GLN A 1 41 ? 14.503 -29.944 -8.789 1.00 32.21 41 GLN A CA 10
ATOM 18475 C C . GLN A 1 41 ? 15.688 -29.633 -7.880 1.00 10.23 41 GLN A C 10
ATOM 18476 O O . GLN A 1 41 ? 16.482 -30.516 -7.557 1.00 2.54 41 GLN A O 10
ATOM 18490 N N . ALA A 1 42 ? 15.801 -28.373 -7.473 1.00 53.10 42 ALA A N 10
ATOM 18491 C CA . ALA A 1 42 ? 16.888 -27.947 -6.600 1.00 45.11 42 ALA A CA 10
ATOM 18492 C C . ALA A 1 42 ? 16.464 -27.984 -5.137 1.00 30.22 42 ALA A C 10
ATOM 18493 O O . ALA A 1 42 ? 17.256 -28.334 -4.261 1.00 53.42 42 ALA A O 10
ATOM 18500 N N . GLN A 1 43 ? 15.212 -27.622 -4.878 1.00 44.33 43 GLN A N 10
ATOM 18501 C CA . GLN A 1 43 ? 14.684 -27.614 -3.518 1.00 63.21 43 GLN A CA 10
ATOM 18502 C C . GLN A 1 43 ? 13.205 -27.245 -3.511 1.00 62.24 43 GLN A C 10
ATOM 18503 O O . GLN A 1 43 ? 12.725 -26.544 -4.401 1.00 74.55 43 GLN A O 10
ATOM 18517 N N . ASN A 1 44 ? 12.486 -27.723 -2.500 1.00 61.24 44 ASN A N 10
ATOM 18518 C CA . ASN A 1 44 ? 11.060 -27.444 -2.377 1.00 5.03 44 ASN A CA 10
ATOM 18519 C C . ASN A 1 44 ? 10.826 -26.059 -1.781 1.00 45.14 44 ASN A C 10
ATOM 18520 O O . ASN A 1 44 ? 11.773 -25.333 -1.478 1.00 15.42 44 ASN A O 10
ATOM 18531 N N . VAL A 1 45 ? 9.557 -25.700 -1.612 1.00 44.30 45 VAL A N 10
ATOM 18532 C CA . VAL A 1 45 ? 9.197 -24.404 -1.049 1.00 71.11 45 VAL A CA 10
ATOM 18533 C C . VAL A 1 45 ? 7.692 -24.299 -0.828 1.00 24.13 45 VAL A C 10
ATOM 18534 O O . VAL A 1 45 ? 6.908 -24.969 -1.500 1.00 24.45 45 VAL A O 10
ATOM 18547 N N . ARG A 1 46 ? 7.296 -23.455 0.119 1.00 33.25 46 ARG A N 10
ATOM 18548 C CA . ARG A 1 46 ? 5.885 -23.263 0.430 1.00 13.25 46 ARG A CA 10
ATOM 18549 C C . ARG A 1 46 ? 5.595 -21.801 0.757 1.00 35.22 46 ARG A C 10
ATOM 18550 O O . ARG A 1 46 ? 5.926 -21.318 1.840 1.00 45.34 46 ARG A O 10
ATOM 18571 N N . VAL A 1 47 ? 4.974 -21.101 -0.188 1.00 13.15 47 VAL A N 10
ATOM 18572 C CA . VAL A 1 47 ? 4.638 -19.695 -0.001 1.00 40.55 47 VAL A CA 10
ATOM 18573 C C . VAL A 1 47 ? 3.268 -19.539 0.649 1.00 21.11 47 VAL A C 10
ATOM 18574 O O . VAL A 1 47 ? 2.381 -20.372 0.460 1.00 40.40 47 VAL A O 10
ATOM 18587 N N . ASP A 1 48 ? 3.102 -18.467 1.416 1.00 31.11 48 ASP A N 10
ATOM 18588 C CA . ASP A 1 48 ? 1.838 -18.200 2.094 1.00 72.44 48 ASP A CA 10
ATOM 18589 C C . ASP A 1 48 ? 1.439 -16.736 1.942 1.00 70.23 48 ASP A C 10
ATOM 18590 O O . ASP A 1 48 ? 2.022 -15.853 2.574 1.00 21.40 48 ASP A O 10
ATOM 18599 N N . LEU A 1 49 ? 0.443 -16.484 1.100 1.00 24.33 49 LEU A N 10
ATOM 18600 C CA . LEU A 1 49 ? -0.034 -15.125 0.863 1.00 74.30 49 LEU A CA 10
ATOM 18601 C C . LEU A 1 49 ? -0.971 -14.676 1.980 1.00 41.23 49 LEU A C 10
ATOM 18602 O O . LEU A 1 49 ? -1.793 -15.453 2.463 1.00 13.24 49 LEU A O 10
ATOM 18618 N N . ASN A 1 50 ? -0.842 -13.415 2.382 1.00 2.14 50 ASN A N 10
ATOM 18619 C CA . ASN A 1 50 ? -1.680 -12.862 3.440 1.00 51.24 50 ASN A CA 10
ATOM 18620 C C . ASN A 1 50 ? -2.571 -11.747 2.901 1.00 73.32 50 ASN A C 10
ATOM 18621 O O . ASN A 1 50 ? -2.132 -10.606 2.750 1.00 30.13 50 ASN A O 10
ATOM 18632 N N . ARG A 1 51 ? -3.824 -12.084 2.614 1.00 0.13 51 ARG A N 10
ATOM 18633 C CA . ARG A 1 51 ? -4.776 -11.113 2.090 1.00 51.01 51 ARG A CA 10
ATOM 18634 C C . ARG A 1 51 ? -5.143 -10.084 3.156 1.00 31.24 51 ARG A C 10
ATOM 18635 O O . ARG A 1 51 ? -5.765 -9.064 2.860 1.00 2.24 51 ARG A O 10
ATOM 18656 N N . GLU A 1 52 ? -4.753 -10.359 4.397 1.00 34.15 52 GLU A N 10
ATOM 18657 C CA . GLU A 1 52 ? -5.043 -9.458 5.506 1.00 24.22 52 GLU A CA 10
ATOM 18658 C C . GLU A 1 52 ? -4.229 -8.172 5.389 1.00 0.20 52 GLU A C 10
ATOM 18659 O O . GLU A 1 52 ? -4.734 -7.079 5.641 1.00 22.35 52 GLU A O 10
ATOM 18671 N N . THR A 1 53 ? -2.964 -8.312 5.005 1.00 23.40 53 THR A N 10
ATOM 18672 C CA . THR A 1 53 ? -2.079 -7.164 4.855 1.00 34.31 53 THR A CA 10
ATOM 18673 C C . THR A 1 53 ? -1.443 -7.136 3.471 1.00 54.44 53 THR A C 10
ATOM 18674 O O . THR A 1 53 ? -0.455 -6.440 3.244 1.00 31.00 53 THR A O 10
ATOM 18685 N N . GLY A 1 54 ? -2.019 -7.897 2.545 1.00 23.41 54 GLY A N 10
ATOM 18686 C CA . GLY A 1 54 ? -1.496 -7.944 1.192 1.00 44.31 54 GLY A CA 10
ATOM 18687 C C . GLY A 1 54 ? -0.017 -8.276 1.153 1.00 5.13 54 GLY A C 10
ATOM 18688 O O . GLY A 1 54 ? 0.682 -7.921 0.205 1.00 74.51 54 GLY A O 10
ATOM 18692 N N . SER A 1 55 ? 0.462 -8.960 2.189 1.00 33.40 55 SER A N 10
ATOM 18693 C CA . SER A 1 55 ? 1.868 -9.335 2.272 1.00 75.11 55 SER A CA 10
ATOM 18694 C C . SER A 1 55 ? 2.079 -10.763 1.780 1.00 63.23 55 SER A C 10
ATOM 18695 O O . SER A 1 55 ? 1.119 -11.488 1.512 1.00 45.55 55 SER A O 10
ATOM 18703 N N . ILE A 1 56 ? 3.342 -11.162 1.664 1.00 3.53 56 ILE A N 10
ATOM 18704 C CA . ILE A 1 56 ? 3.679 -12.504 1.204 1.00 74.13 56 ILE A CA 10
ATOM 18705 C C . ILE A 1 56 ? 4.994 -12.978 1.813 1.00 0.40 56 ILE A C 10
ATOM 18706 O O . ILE A 1 56 ? 5.926 -12.193 1.994 1.00 42.33 56 ILE A O 10
ATOM 18722 N N . ARG A 1 57 ? 5.063 -14.268 2.126 1.00 32.14 57 ARG A N 10
ATOM 18723 C CA . ARG A 1 57 ? 6.264 -14.848 2.714 1.00 64.45 57 ARG A CA 10
ATOM 18724 C C . ARG A 1 57 ? 6.555 -16.221 2.115 1.00 32.01 57 ARG A C 10
ATOM 18725 O O . ARG A 1 57 ? 5.681 -17.088 2.071 1.00 32.22 57 ARG A O 10
ATOM 18746 N N . VAL A 1 58 ? 7.787 -16.412 1.654 1.00 42.34 58 VAL A N 10
ATOM 18747 C CA . VAL A 1 58 ? 8.193 -17.679 1.058 1.00 43.54 58 VAL A CA 10
ATOM 18748 C C . VAL A 1 58 ? 9.164 -18.427 1.965 1.00 10.15 58 VAL A C 10
ATOM 18749 O O . VAL A 1 58 ? 10.250 -17.935 2.269 1.00 73.04 58 VAL A O 10
ATOM 18762 N N . PHE A 1 59 ? 8.765 -19.619 2.395 1.00 1.31 59 PHE A N 10
ATOM 18763 C CA . PHE A 1 59 ? 9.599 -20.436 3.269 1.00 44.44 59 PHE A CA 10
ATOM 18764 C C . PHE A 1 59 ? 9.914 -21.780 2.618 1.00 1.24 59 PHE A C 10
ATOM 18765 O O . PHE A 1 59 ? 9.121 -22.306 1.837 1.00 3.23 59 PHE A O 10
ATOM 18782 N N . ALA A 1 60 ? 11.078 -22.331 2.946 1.00 64.33 60 ALA A N 10
ATOM 18783 C CA . ALA A 1 60 ? 11.499 -23.612 2.396 1.00 61.55 60 ALA A CA 10
ATOM 18784 C C . ALA A 1 60 ? 11.381 -24.721 3.436 1.00 45.11 60 ALA A C 10
ATOM 18785 O O . ALA A 1 60 ? 11.813 -24.563 4.577 1.00 31.21 60 ALA A O 10
ATOM 18792 N N . ARG A 1 61 ? 10.791 -25.843 3.034 1.00 41.23 61 ARG A N 10
ATOM 18793 C CA . ARG A 1 61 ? 10.615 -26.978 3.932 1.00 72.14 61 ARG A CA 10
ATOM 18794 C C . ARG A 1 61 ? 11.779 -27.957 3.806 1.00 20.13 61 ARG A C 10
ATOM 18795 O O . ARG A 1 61 ? 12.035 -28.499 2.731 1.00 1.01 61 ARG A O 10
ATOM 18816 N N . LYS A 1 62 ? 12.480 -28.179 4.913 1.00 10.33 62 LYS A N 10
ATOM 18817 C CA . LYS A 1 62 ? 13.616 -29.092 4.929 1.00 21.43 62 LYS A CA 10
ATOM 18818 C C . LYS A 1 62 ? 13.341 -30.288 5.836 1.00 75.40 62 LYS A C 10
ATOM 18819 O O . LYS A 1 62 ? 12.826 -30.132 6.944 1.00 2.42 62 LYS A O 10
ATOM 18838 N N . ASP A 1 63 ? 13.686 -31.478 5.360 1.00 23.54 63 ASP A N 10
ATOM 18839 C CA . ASP A 1 63 ? 13.479 -32.699 6.130 1.00 42.41 63 ASP A CA 10
ATOM 18840 C C . ASP A 1 63 ? 14.493 -32.805 7.265 1.00 73.33 63 ASP A C 10
ATOM 18841 O O . ASP A 1 63 ? 15.691 -32.958 7.028 1.00 62.32 63 ASP A O 10
ATOM 18850 N N . VAL A 1 64 ? 14.003 -32.722 8.498 1.00 22.25 64 VAL A N 10
ATOM 18851 C CA . VAL A 1 64 ? 14.865 -32.808 9.670 1.00 63.30 64 VAL A CA 10
ATOM 18852 C C . VAL A 1 64 ? 15.366 -34.233 9.880 1.00 51.12 64 VAL A C 10
ATOM 18853 O O . VAL A 1 64 ? 14.586 -35.143 10.157 1.00 75.14 64 VAL A O 10
ATOM 18866 N N . VAL A 1 65 ? 16.676 -34.420 9.745 1.00 11.54 65 VAL A N 10
ATOM 18867 C CA . VAL A 1 65 ? 17.283 -35.734 9.922 1.00 13.21 65 VAL A CA 10
ATOM 18868 C C . VAL A 1 65 ? 18.649 -35.622 10.591 1.00 31.21 65 VAL A C 10
ATOM 18869 O O . VAL A 1 65 ? 19.343 -34.617 10.446 1.00 25.11 65 VAL A O 10
ATOM 18882 N N . ASP A 1 66 ? 19.027 -36.664 11.324 1.00 62.52 66 ASP A N 10
ATOM 18883 C CA . ASP A 1 66 ? 20.312 -36.684 12.015 1.00 23.33 66 ASP A CA 10
ATOM 18884 C C . ASP A 1 66 ? 21.456 -36.409 11.044 1.00 21.04 66 ASP A C 10
ATOM 18885 O O . ASP A 1 66 ? 22.458 -35.795 11.409 1.00 0.24 66 ASP A O 10
ATOM 18894 N N . GLU A 1 67 ? 21.299 -36.871 9.807 1.00 15.03 67 GLU A N 10
ATOM 18895 C CA . GLU A 1 67 ? 22.321 -36.675 8.785 1.00 31.11 67 GLU A CA 10
ATOM 18896 C C . GLU A 1 67 ? 21.685 -36.415 7.423 1.00 50.23 67 GLU A C 10
ATOM 18897 O O . GLU A 1 67 ? 20.678 -37.029 7.067 1.00 63.43 67 GLU A O 10
ATOM 18909 N N . VAL A 1 68 ? 22.279 -35.500 6.664 1.00 15.43 68 VAL A N 10
ATOM 18910 C CA . VAL A 1 68 ? 21.772 -35.158 5.340 1.00 65.11 68 VAL A CA 10
ATOM 18911 C C . VAL A 1 68 ? 21.595 -36.404 4.480 1.00 4.00 68 VAL A C 10
ATOM 18912 O O . VAL A 1 68 ? 22.556 -37.127 4.211 1.00 42.11 68 VAL A O 10
ATOM 18925 N N . TYR A 1 69 ? 20.363 -36.650 4.052 1.00 32.10 69 TYR A N 10
ATOM 18926 C CA . TYR A 1 69 ? 20.059 -37.810 3.223 1.00 32.14 69 TYR A CA 10
ATOM 18927 C C . TYR A 1 69 ? 19.575 -37.382 1.842 1.00 61.22 69 TYR A C 10
ATOM 18928 O O . TYR A 1 69 ? 19.707 -38.123 0.867 1.00 10.20 69 TYR A O 10
ATOM 18946 N N . ASP A 1 70 ? 19.013 -36.180 1.765 1.00 20.02 7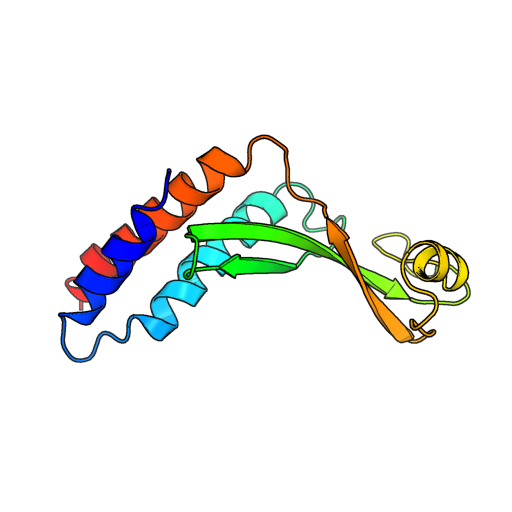0 ASP A N 10
ATOM 18947 C CA . ASP A 1 70 ? 18.510 -35.650 0.503 1.00 33.31 70 ASP A CA 10
ATOM 18948 C C . ASP A 1 70 ? 19.270 -34.389 0.102 1.00 24.14 70 ASP A C 10
ATOM 18949 O O . ASP A 1 70 ? 19.002 -33.303 0.616 1.00 24.10 70 ASP A O 10
ATOM 18958 N N . GLN A 1 71 ? 20.217 -34.542 -0.817 1.00 45.13 71 GLN A N 10
ATOM 18959 C CA . GLN A 1 71 ? 21.017 -33.415 -1.284 1.00 73.34 71 GLN A CA 10
ATOM 18960 C C . GLN A 1 71 ? 20.125 -32.312 -1.847 1.00 44.25 71 GLN A C 10
ATOM 18961 O O . GLN A 1 71 ? 20.515 -31.146 -1.888 1.00 55.10 71 GLN A O 10
ATOM 18975 N N . ARG A 1 72 ? 18.927 -32.690 -2.280 1.00 4.45 72 ARG A N 10
ATOM 18976 C CA . ARG A 1 72 ? 17.981 -31.733 -2.842 1.00 31.14 72 ARG A CA 10
ATOM 18977 C C . ARG A 1 72 ? 17.458 -30.788 -1.763 1.00 3.13 72 ARG A C 10
ATOM 18978 O O . ARG A 1 72 ? 17.337 -29.583 -1.985 1.00 25.45 72 ARG A O 10
ATOM 18999 N N . LEU A 1 73 ? 17.148 -31.344 -0.598 1.00 3.20 73 LEU A N 10
ATOM 19000 C CA . LEU A 1 73 ? 16.638 -30.552 0.516 1.00 51.45 73 LEU A CA 10
ATOM 19001 C C . LEU A 1 73 ? 16.669 -31.352 1.814 1.00 42.22 73 LEU A C 10
ATOM 19002 O O . LEU A 1 73 ? 16.054 -32.413 1.914 1.00 32.31 73 LEU A O 10
ATOM 19018 N N . GLU A 1 74 ? 17.388 -30.835 2.805 1.00 52.14 74 GLU A N 10
ATOM 19019 C CA . GLU A 1 74 ? 17.498 -31.501 4.097 1.00 53.33 74 GLU A CA 10
ATOM 19020 C C . GLU A 1 74 ? 18.011 -30.539 5.164 1.00 31.14 74 GLU A C 10
ATOM 19021 O O . GLU A 1 74 ? 18.530 -29.467 4.850 1.00 54.40 74 GLU A O 10
ATOM 19033 N N . ILE A 1 75 ? 17.864 -30.930 6.425 1.00 62.14 75 ILE A N 10
ATOM 19034 C CA . ILE A 1 75 ? 18.312 -30.102 7.538 1.00 30.31 75 ILE A CA 10
ATOM 19035 C C . ILE A 1 75 ? 18.726 -30.961 8.729 1.00 75.04 75 ILE A C 10
ATOM 19036 O O . ILE A 1 75 ? 17.961 -31.807 9.192 1.00 14.04 75 ILE A O 10
ATOM 19052 N N . SER A 1 76 ? 19.940 -30.735 9.222 1.00 72.03 76 SER A N 10
ATOM 19053 C CA . SER A 1 76 ? 20.456 -31.488 10.359 1.00 2.32 76 SER A CA 10
ATOM 19054 C C . SER A 1 76 ? 19.649 -31.191 11.619 1.00 11.44 76 SER A C 10
ATOM 19055 O O . SER A 1 76 ? 19.283 -30.044 11.878 1.00 13.53 76 SER A O 10
ATOM 19063 N N . ILE A 1 77 ? 19.378 -32.232 12.399 1.00 32.21 77 ILE A N 10
ATOM 19064 C CA . ILE A 1 77 ? 18.617 -32.083 13.633 1.00 42.24 77 ILE A CA 10
ATOM 19065 C C . ILE A 1 77 ? 19.211 -30.992 14.518 1.00 3.30 77 ILE A C 10
ATOM 19066 O O . ILE A 1 77 ? 18.484 -30.262 15.191 1.00 62.34 77 ILE A O 10
ATOM 19082 N N . GLU A 1 78 ? 20.535 -30.887 14.508 1.00 30.11 78 GLU A N 10
ATOM 19083 C CA . GLU A 1 78 ? 21.227 -29.883 15.308 1.00 0.34 78 GLU A CA 10
ATOM 19084 C C . GLU A 1 78 ? 21.023 -28.487 14.726 1.00 42.21 78 GLU A C 10
ATOM 19085 O O . GLU A 1 78 ? 20.996 -27.497 15.457 1.00 45.21 78 GLU A O 10
ATOM 19097 N N . GLU A 1 79 ? 20.882 -28.418 13.406 1.00 34.12 79 GLU A N 10
ATOM 19098 C CA . GLU A 1 79 ? 20.682 -27.143 12.726 1.00 41.22 79 GLU A CA 10
ATOM 19099 C C . GLU A 1 79 ? 19.332 -26.537 13.092 1.00 73.11 79 GLU A C 10
ATOM 19100 O O . GLU A 1 79 ? 19.247 -25.372 13.480 1.00 3.25 79 GLU A O 10
ATOM 19112 N N . ALA A 1 80 ? 18.277 -27.335 12.966 1.00 23.40 80 ALA A N 10
ATOM 19113 C CA . ALA A 1 80 ? 16.930 -26.879 13.284 1.00 41.12 80 ALA A CA 10
ATOM 19114 C C . ALA A 1 80 ? 16.855 -26.340 14.710 1.00 13.05 80 ALA A C 10
ATOM 19115 O O . ALA A 1 80 ? 16.127 -25.388 14.984 1.00 13.31 80 ALA A O 10
ATOM 19122 N N . GLN A 1 81 ? 17.613 -26.958 15.610 1.00 53.33 81 GLN A N 10
ATOM 19123 C CA . GLN A 1 81 ? 17.631 -26.540 17.008 1.00 55.10 81 GLN A CA 10
ATOM 19124 C C . GLN A 1 81 ? 18.247 -25.153 17.153 1.00 65.05 81 GLN A C 10
ATOM 19125 O O . GLN A 1 81 ? 17.962 -24.433 18.108 1.00 13.14 81 GLN A O 10
ATOM 19139 N N . GLY A 1 82 ? 19.095 -24.783 16.197 1.00 10.33 82 GLY A N 10
ATOM 19140 C CA . GLY A 1 82 ? 19.738 -23.484 16.238 1.00 0.41 82 GLY A CA 10
ATOM 19141 C C . GLY A 1 82 ? 18.740 -22.343 16.268 1.00 3.45 82 GLY A C 10
ATOM 19142 O O . GLY A 1 82 ? 18.967 -21.328 16.927 1.00 20.11 82 GLY A O 10
ATOM 19146 N N . ILE A 1 83 ? 17.634 -22.508 15.550 1.00 31.40 83 ILE A N 10
ATOM 19147 C CA . ILE A 1 83 ? 16.600 -21.484 15.496 1.00 1.12 83 ILE A CA 10
ATOM 19148 C C . ILE A 1 83 ? 15.359 -21.913 16.273 1.00 73.35 83 ILE A C 10
ATOM 19149 O O . ILE A 1 83 ? 14.575 -21.078 16.725 1.00 13.12 83 ILE A O 10
ATOM 19165 N N . HIS A 1 84 ? 15.189 -23.223 16.427 1.00 63.03 84 HIS A N 10
ATOM 19166 C CA . HIS A 1 84 ? 14.045 -23.765 17.153 1.00 54.51 84 HIS A CA 10
ATOM 19167 C C . HIS A 1 84 ? 14.354 -25.158 17.691 1.00 12.33 84 HIS A C 10
ATOM 19168 O O . HIS A 1 84 ? 14.267 -26.159 16.978 1.00 53.42 84 HIS A O 10
ATOM 19182 N N . PRO A 1 85 ? 14.724 -25.227 18.979 1.00 51.33 85 PRO A N 10
ATOM 19183 C CA . PRO A 1 85 ? 15.053 -26.493 19.641 1.00 21.45 85 PRO A CA 10
ATOM 19184 C C . PRO A 1 85 ? 13.828 -27.377 19.843 1.00 1.12 85 PRO A C 10
ATOM 19185 O O . PRO A 1 85 ? 13.946 -28.530 20.259 1.00 55.23 85 PRO A O 10
ATOM 19196 N N . GLU A 1 86 ? 12.653 -26.829 19.548 1.00 11.24 86 GLU A N 10
ATOM 19197 C CA . GLU A 1 86 ? 11.406 -27.570 19.700 1.00 2.30 86 GLU A CA 10
ATOM 19198 C C . GLU A 1 86 ? 11.257 -28.614 18.597 1.00 54.33 86 GLU A C 10
ATOM 19199 O O . GLU A 1 86 ? 10.483 -29.563 18.727 1.00 72.01 86 GLU A O 10
ATOM 19211 N N . TYR A 1 87 ? 12.001 -28.432 17.512 1.00 13.33 87 TYR A N 10
ATOM 19212 C CA . TYR A 1 87 ? 11.950 -29.355 16.385 1.00 62.40 87 TYR A CA 10
ATOM 19213 C C . TYR A 1 87 ? 12.300 -30.773 16.826 1.00 30.01 87 TYR A C 10
ATOM 19214 O O . TYR A 1 87 ? 12.607 -31.014 17.993 1.00 64.21 87 TYR A O 10
ATOM 19232 N N . MET A 1 88 ? 12.251 -31.708 15.884 1.00 30.33 88 MET A N 10
ATOM 19233 C CA . MET A 1 88 ? 12.565 -33.103 16.173 1.00 15.53 88 MET A CA 10
ATOM 19234 C C . MET A 1 88 ? 12.792 -33.888 14.886 1.00 10.42 88 MET A C 10
ATOM 19235 O O . MET A 1 88 ? 12.178 -33.604 13.857 1.00 24.25 88 MET A O 10
ATOM 19249 N N . VAL A 1 89 ? 13.680 -34.875 14.949 1.00 2.14 89 VAL A N 10
ATOM 19250 C CA . VAL A 1 89 ? 13.989 -35.702 13.788 1.00 32.25 89 VAL A CA 10
ATOM 19251 C C . VAL A 1 89 ? 12.718 -36.257 13.157 1.00 31.51 89 VAL A C 10
ATOM 19252 O O . VAL A 1 89 ? 11.947 -36.964 13.805 1.00 22.02 89 VAL A O 10
ATOM 19265 N N . GLY A 1 90 ? 12.506 -35.936 11.884 1.00 61.31 90 GLY A N 10
ATOM 19266 C CA . GLY A 1 90 ? 11.327 -36.412 11.185 1.00 5.34 90 GLY A CA 10
ATOM 19267 C C . GLY A 1 90 ? 10.337 -35.301 10.896 1.00 73.20 90 GLY A C 10
ATOM 19268 O O . GLY A 1 90 ? 9.468 -35.444 10.034 1.00 73.05 90 GLY A O 10
ATOM 19272 N N . ASP A 1 91 ? 10.463 -34.194 11.619 1.00 14.12 91 ASP A N 10
ATOM 19273 C CA . ASP A 1 91 ? 9.571 -33.055 11.437 1.00 22.15 91 ASP A CA 10
ATOM 19274 C C . ASP A 1 91 ? 10.019 -32.198 10.257 1.00 32.31 91 ASP A C 10
ATOM 19275 O O . ASP A 1 91 ? 10.908 -32.583 9.498 1.00 53.31 91 ASP A O 10
ATOM 19284 N N . VAL A 1 92 ? 9.394 -31.034 10.108 1.00 31.51 92 VAL A N 10
ATOM 19285 C CA . VAL A 1 92 ? 9.728 -30.122 9.020 1.00 42.33 92 VAL A CA 10
ATOM 19286 C C . VAL A 1 92 ? 10.023 -28.722 9.547 1.00 75.52 92 VAL A C 10
ATOM 19287 O O . VAL A 1 92 ? 9.391 -28.259 10.497 1.00 53.31 92 VAL A O 10
ATOM 19300 N N . VAL A 1 93 ? 10.986 -28.052 8.924 1.00 53.22 93 VAL A N 10
ATOM 19301 C CA . VAL A 1 93 ? 11.364 -26.703 9.330 1.00 1.40 93 VAL A CA 10
ATOM 19302 C C . VAL A 1 93 ? 11.213 -25.719 8.174 1.00 13.54 93 VAL A C 10
ATOM 19303 O O . VAL A 1 93 ? 11.562 -26.028 7.036 1.00 42.32 93 VAL A O 10
ATOM 19316 N N . GLU A 1 94 ? 10.693 -24.534 8.478 1.00 63.33 94 GLU A N 10
ATOM 19317 C CA . GLU A 1 94 ? 10.497 -23.506 7.463 1.00 13.04 94 GLU A CA 10
ATOM 19318 C C . GLU A 1 94 ? 11.436 -22.326 7.695 1.00 14.14 94 GLU A C 10
ATOM 19319 O O . GLU A 1 94 ? 11.529 -21.802 8.806 1.00 22.33 94 GLU A O 10
ATOM 19331 N N . ILE A 1 95 ? 12.131 -21.913 6.640 1.00 43.41 95 ILE A N 10
ATOM 19332 C CA . ILE A 1 95 ? 13.062 -20.796 6.730 1.00 24.11 95 ILE A CA 10
ATOM 19333 C C . ILE A 1 95 ? 12.834 -19.798 5.600 1.00 51.42 95 ILE A C 10
ATOM 19334 O O . ILE A 1 95 ? 12.557 -20.184 4.464 1.00 43.44 95 ILE A O 10
ATOM 19350 N N . GLU A 1 96 ? 12.952 -18.512 5.918 1.00 15.41 96 GLU A N 10
ATOM 19351 C CA . GLU A 1 96 ? 12.758 -17.459 4.929 1.00 4.20 96 GLU A CA 10
ATOM 19352 C C . GLU A 1 96 ? 13.636 -17.697 3.702 1.00 3.25 96 GLU A C 10
ATOM 19353 O O . GLU A 1 96 ? 14.861 -17.752 3.803 1.00 21.32 96 GLU A O 10
ATOM 19365 N N . VAL A 1 97 ? 12.998 -17.838 2.545 1.00 52.41 97 VAL A N 10
ATOM 19366 C CA . VAL A 1 97 ? 13.719 -18.070 1.298 1.00 41.24 97 VAL A CA 10
ATOM 19367 C C . VAL A 1 97 ? 13.212 -17.151 0.192 1.00 64.02 97 VAL A C 10
ATOM 19368 O O . VAL A 1 97 ? 13.508 -17.357 -0.986 1.00 40.42 97 VAL A O 10
ATOM 19381 N N . THR A 1 98 ? 12.446 -16.135 0.578 1.00 74.11 98 THR A N 10
ATOM 19382 C CA . THR A 1 98 ? 11.897 -15.185 -0.380 1.00 21.42 98 THR A CA 10
ATOM 19383 C C . THR A 1 98 ? 12.932 -14.134 -0.767 1.00 23.55 98 THR A C 10
ATOM 19384 O O . THR A 1 98 ? 13.691 -13.640 0.066 1.00 72.05 98 THR A O 10
ATOM 19395 N N . PRO A 1 99 ? 12.964 -13.783 -2.061 1.00 61.42 99 PRO A N 10
ATOM 19396 C CA . PRO A 1 99 ? 13.901 -12.785 -2.587 1.00 22.35 99 PRO A CA 10
ATOM 19397 C C . PRO A 1 99 ? 13.574 -11.374 -2.110 1.00 21.13 99 PRO A C 10
ATOM 19398 O O . PRO A 1 99 ? 12.439 -11.084 -1.728 1.00 4.33 99 PRO A O 10
ATOM 19409 N N . LYS A 1 100 ? 14.573 -10.499 -2.136 1.00 1.34 100 LYS A N 10
ATOM 19410 C CA . LYS A 1 100 ? 14.392 -9.117 -1.708 1.00 31.23 100 LYS A CA 10
ATOM 19411 C C . LYS A 1 100 ? 13.638 -8.315 -2.764 1.00 11.53 100 LYS A C 10
ATOM 19412 O O . LYS A 1 100 ? 13.292 -7.154 -2.546 1.00 43.02 100 LYS A O 10
ATOM 19431 N N . ASP A 1 101 ? 13.386 -8.942 -3.908 1.00 23.32 101 ASP A N 10
ATOM 19432 C CA . ASP A 1 101 ? 12.670 -8.287 -4.997 1.00 41.13 101 ASP A CA 10
ATOM 19433 C C . ASP A 1 101 ? 11.273 -8.876 -5.161 1.00 43.12 101 ASP A C 10
ATOM 19434 O O . ASP A 1 101 ? 10.554 -8.543 -6.102 1.00 15.43 101 ASP A O 10
ATOM 19443 N N . PHE A 1 102 ? 10.894 -9.754 -4.237 1.00 61.52 102 PHE A N 10
ATOM 19444 C CA . PHE A 1 102 ? 9.583 -10.391 -4.280 1.00 41.25 102 PHE A CA 10
ATOM 19445 C C . PHE A 1 102 ? 8.474 -9.367 -4.058 1.00 61.03 102 PHE A C 10
ATOM 19446 O O . PHE A 1 102 ? 7.318 -9.602 -4.409 1.00 73.03 102 PHE A O 10
ATOM 19463 N N . GLY A 1 103 ? 8.835 -8.230 -3.471 1.00 33.20 103 GLY A N 10
ATOM 19464 C CA . GLY A 1 103 ? 7.860 -7.187 -3.212 1.00 14.33 103 GLY A CA 10
ATOM 19465 C C . GLY A 1 103 ? 7.042 -6.839 -4.439 1.00 14.11 103 GLY A C 10
ATOM 19466 O O . GLY A 1 103 ? 5.811 -6.829 -4.393 1.00 52.21 103 GLY A O 10
ATOM 19470 N N . ARG A 1 104 ? 7.726 -6.550 -5.542 1.00 11.41 104 ARG A N 10
ATOM 19471 C CA . ARG A 1 104 ? 7.056 -6.196 -6.787 1.00 21.11 104 ARG A CA 10
ATOM 19472 C C . ARG A 1 104 ? 6.542 -7.443 -7.501 1.00 54.21 104 ARG A C 10
ATOM 19473 O O . ARG A 1 104 ? 5.461 -7.432 -8.090 1.00 35.02 104 ARG A O 10
ATOM 19494 N N . ILE A 1 105 ? 7.324 -8.516 -7.444 1.00 74.15 105 ILE A N 10
ATOM 19495 C CA . ILE A 1 105 ? 6.947 -9.770 -8.084 1.00 51.42 105 ILE A CA 10
ATOM 19496 C C . ILE A 1 105 ? 5.593 -10.258 -7.584 1.00 31.22 105 ILE A C 10
ATOM 19497 O O . ILE A 1 105 ? 4.755 -10.706 -8.366 1.00 32.23 105 ILE A O 10
ATOM 19513 N N . ALA A 1 106 ? 5.383 -10.166 -6.275 1.00 52.13 106 ALA A N 10
ATOM 19514 C CA . ALA A 1 106 ? 4.128 -10.595 -5.670 1.00 0.32 106 ALA A CA 10
ATOM 19515 C C . ALA A 1 106 ? 2.936 -9.927 -6.347 1.00 11.13 106 ALA A C 10
ATOM 19516 O O . ALA A 1 106 ? 1.928 -10.573 -6.627 1.00 42.22 106 ALA A O 10
ATOM 19523 N N . ALA A 1 107 ? 3.059 -8.628 -6.605 1.00 54.24 107 ALA A N 10
ATOM 19524 C CA . ALA A 1 107 ? 1.993 -7.875 -7.250 1.00 40.42 107 ALA A CA 10
ATOM 19525 C C . ALA A 1 107 ? 1.885 -8.229 -8.730 1.00 61.51 107 ALA A C 10
ATOM 19526 O O . ALA A 1 107 ? 0.806 -8.556 -9.221 1.00 62.23 107 ALA A O 10
ATOM 19533 N N . GLN A 1 108 ? 3.011 -8.164 -9.433 1.00 63.24 108 GLN A N 10
ATOM 19534 C CA . GLN A 1 108 ? 3.042 -8.478 -10.856 1.00 24.31 108 GLN A CA 10
ATOM 19535 C C . GLN A 1 108 ? 2.449 -9.857 -11.122 1.00 33.31 108 GLN A C 10
ATOM 19536 O O . GLN A 1 108 ? 1.874 -10.104 -12.182 1.00 5.33 108 GLN A O 10
ATOM 19550 N N . THR A 1 109 ? 2.594 -10.756 -10.153 1.00 14.35 109 THR A N 10
ATOM 19551 C CA . THR A 1 109 ? 2.075 -12.110 -10.282 1.00 1.22 109 THR A CA 10
ATOM 19552 C C . THR A 1 109 ? 0.603 -12.175 -9.888 1.00 5.53 109 THR A C 10
ATOM 19553 O O . THR A 1 109 ? -0.144 -13.020 -10.382 1.00 22.25 109 THR A O 10
ATOM 19564 N N . ALA A 1 110 ? 0.194 -11.278 -8.997 1.00 1.34 110 ALA A N 10
ATOM 19565 C CA . ALA A 1 110 ? -1.189 -11.233 -8.540 1.00 65.20 110 ALA A CA 10
ATOM 19566 C C . ALA A 1 110 ? -2.099 -10.625 -9.602 1.00 34.15 110 ALA A C 10
ATOM 19567 O O . ALA A 1 110 ? -3.242 -11.051 -9.773 1.00 63.40 110 ALA A O 10
ATOM 19574 N N . LYS A 1 111 ? -1.586 -9.628 -10.315 1.00 4.43 111 LYS A N 10
ATOM 19575 C CA . LYS A 1 111 ? -2.352 -8.962 -11.361 1.00 13.33 111 LYS A CA 10
ATOM 19576 C C . LYS A 1 111 ? -2.599 -9.903 -12.537 1.00 33.32 111 LYS A C 10
ATOM 19577 O O . LYS A 1 111 ? -3.657 -9.862 -13.164 1.00 3.05 111 LYS A O 10
ATOM 19596 N N . GLN A 1 112 ? -1.617 -10.750 -12.828 1.00 52.54 112 GLN A N 10
ATOM 19597 C CA . GLN A 1 112 ? -1.729 -11.701 -13.927 1.00 10.21 112 GLN A CA 10
ATOM 19598 C C . GLN A 1 112 ? -2.637 -12.866 -13.548 1.00 0.31 112 GLN A C 10
ATOM 19599 O O . GLN A 1 112 ? -3.334 -13.426 -14.395 1.00 14.34 112 GLN A O 10
ATOM 19613 N N . VAL A 1 113 ? -2.624 -13.228 -12.269 1.00 42.44 113 VAL A N 10
ATOM 19614 C CA . VAL A 1 113 ? -3.447 -14.327 -11.777 1.00 53.54 113 VAL A CA 10
ATOM 19615 C C . VAL A 1 113 ? -4.923 -13.944 -11.760 1.00 33.44 113 VAL A C 10
ATOM 19616 O O . VAL A 1 113 ? -5.757 -14.618 -12.363 1.00 10.35 113 VAL A O 10
ATOM 19629 N N . VAL A 1 114 ? -5.238 -12.855 -11.065 1.00 62.31 114 VAL A N 10
ATOM 19630 C CA . VAL A 1 114 ? -6.613 -12.380 -10.969 1.00 44.31 114 VAL A CA 10
ATOM 19631 C C . VAL A 1 114 ? -7.176 -12.048 -12.346 1.00 24.40 114 VAL A C 10
ATOM 19632 O O . VAL A 1 114 ? -8.340 -12.327 -12.638 1.00 43.44 114 VAL A O 10
ATOM 19645 N N . THR A 1 115 ? -6.342 -11.450 -13.192 1.00 11.13 115 THR A N 10
ATOM 19646 C CA . THR A 1 115 ? -6.757 -11.078 -14.539 1.00 33.11 115 THR A CA 10
ATOM 19647 C C . THR A 1 115 ? -6.925 -12.309 -15.422 1.00 25.41 115 THR A C 10
ATOM 19648 O O . THR A 1 115 ? -7.728 -12.310 -16.354 1.00 0.53 115 THR A O 10
ATOM 19659 N N . GLN A 1 116 ? -6.162 -13.355 -15.122 1.00 72.25 116 GLN A N 10
ATOM 19660 C CA . GLN A 1 116 ? -6.227 -14.593 -15.890 1.00 54.01 116 GLN A CA 10
ATOM 19661 C C . GLN A 1 116 ? -7.543 -15.322 -15.635 1.00 61.15 116 GLN A C 10
ATOM 19662 O O . GLN A 1 116 ? -8.227 -15.733 -16.573 1.00 62.10 116 GLN A O 10
ATOM 19676 N N . ARG A 1 117 ? -7.889 -15.480 -14.363 1.00 54.30 117 ARG A N 10
ATOM 19677 C CA . ARG A 1 117 ? -9.122 -16.162 -13.985 1.00 0.51 117 ARG A CA 10
ATOM 19678 C C . ARG A 1 117 ? -10.325 -15.530 -14.676 1.00 2.44 117 ARG A C 10
ATOM 19679 O O . ARG A 1 117 ? -11.222 -16.230 -15.148 1.00 12.00 117 ARG A O 10
ATOM 19700 N N . VAL A 1 118 ? -10.340 -14.201 -14.733 1.00 41.12 118 VAL A N 10
ATOM 19701 C CA . VAL A 1 118 ? -11.433 -13.475 -15.367 1.00 4.21 118 VAL A CA 10
ATOM 19702 C C . VAL A 1 118 ? -11.727 -14.028 -16.757 1.00 14.31 118 VAL A C 10
ATOM 19703 O O . VAL A 1 118 ? -12.878 -14.062 -17.192 1.00 21.50 118 VAL A O 10
ATOM 19716 N N . ARG A 1 119 ? -10.678 -14.460 -17.449 1.00 45.44 119 ARG A N 10
ATOM 19717 C CA . ARG A 1 119 ? -10.824 -15.012 -18.791 1.00 54.32 119 ARG A CA 10
ATOM 19718 C C . ARG A 1 119 ? -11.454 -16.401 -18.744 1.00 31.42 119 ARG A C 10
ATOM 19719 O O . ARG A 1 119 ? -12.388 -16.695 -19.487 1.00 55.43 119 ARG A O 10
ATOM 19740 N N . GLU A 1 120 ? -10.934 -17.251 -17.863 1.00 3.12 120 GLU A N 10
ATOM 19741 C CA . GLU A 1 120 ? -11.445 -18.609 -17.720 1.00 33.03 120 GLU A CA 10
ATOM 19742 C C . GLU A 1 120 ? -12.899 -18.597 -17.260 1.00 32.20 120 GLU A C 10
ATOM 19743 O O . GLU A 1 120 ? -13.764 -19.212 -17.883 1.00 44.34 120 GLU A O 10
ATOM 19755 N N . ALA A 1 121 ? -13.162 -17.893 -16.164 1.00 41.02 121 ALA A N 10
ATOM 19756 C CA . ALA A 1 121 ? -14.511 -17.800 -15.620 1.00 30.52 121 ALA A CA 10
ATOM 19757 C C . ALA A 1 121 ? -15.508 -17.381 -16.696 1.00 21.14 121 ALA A C 10
ATOM 19758 O O . ALA A 1 121 ? -16.591 -17.955 -16.807 1.00 23.24 121 ALA A O 10
ATOM 19765 N N . GLU A 1 122 ? -15.135 -16.377 -17.484 1.00 33.52 122 GLU A N 10
ATOM 19766 C CA . GLU A 1 122 ? -15.999 -15.882 -18.549 1.00 11.20 122 GLU A CA 10
ATOM 19767 C C . GLU A 1 122 ? -16.024 -16.854 -19.725 1.00 55.40 122 GLU A C 10
ATOM 19768 O O . GLU A 1 122 ? -16.997 -16.908 -20.477 1.00 21.30 122 GLU A O 10
ATOM 19780 N N . ARG A 1 123 ? -14.948 -17.618 -19.876 1.00 41.24 123 ARG A N 10
ATOM 19781 C CA . ARG A 1 123 ? -14.846 -18.587 -20.961 1.00 72.40 123 ARG A CA 10
ATOM 19782 C C . ARG A 1 123 ? -15.984 -19.602 -20.893 1.00 72.21 123 ARG A C 10
ATOM 19783 O O . ARG A 1 123 ? -16.550 -19.985 -21.915 1.00 44.14 123 ARG A O 10
ATOM 19804 N N . GLY A 1 124 ? -16.314 -20.034 -19.679 1.00 5.13 124 GLY A N 10
ATOM 19805 C CA . GLY A 1 124 ? -17.381 -21.000 -19.500 1.00 42.31 124 GLY A CA 10
ATOM 19806 C C . GLY A 1 124 ? -17.105 -21.966 -18.365 1.00 72.23 124 GLY A C 10
ATOM 19807 O O . GLY A 1 124 ? -16.233 -21.721 -17.531 1.00 21.50 124 GLY A O 10
ATOM 19811 N N . MET A 1 1 ? 2.075 -3.646 -4.394 1.00 15.44 1 MET A N 11
ATOM 19812 C CA . MET A 1 1 ? 2.328 -2.414 -3.655 1.00 3.31 1 MET A CA 11
ATOM 19813 C C . MET A 1 1 ? 1.049 -1.596 -3.508 1.00 74.14 1 MET A C 11
ATOM 19814 O O . MET A 1 1 ? 0.118 -1.735 -4.302 1.00 71.53 1 MET A O 11
ATOM 19828 N N . SER A 1 2 ? 1.012 -0.743 -2.489 1.00 74.23 2 SER A N 11
ATOM 19829 C CA . SER A 1 2 ? -0.155 0.094 -2.236 1.00 34.35 2 SER A CA 11
ATOM 19830 C C . SER A 1 2 ? -1.410 -0.758 -2.072 1.00 3.11 2 SER A C 11
ATOM 19831 O O . SER A 1 2 ? -2.523 -0.300 -2.332 1.00 53.21 2 SER A O 11
ATOM 19839 N N . SER A 1 3 ? -1.222 -2.000 -1.640 1.00 72.01 3 SER A N 11
ATOM 19840 C CA . SER A 1 3 ? -2.338 -2.919 -1.444 1.00 24.41 3 SER A CA 11
ATOM 19841 C C . SER A 1 3 ? -3.157 -3.059 -2.723 1.00 2.44 3 SER A C 11
ATOM 19842 O O . SER A 1 3 ? -4.382 -3.167 -2.679 1.00 21.24 3 SER A O 11
ATOM 19850 N N . GLU A 1 4 ? -2.469 -3.055 -3.861 1.00 74.53 4 GLU A N 11
ATOM 19851 C CA . GLU A 1 4 ? -3.134 -3.182 -5.154 1.00 44.43 4 GLU A CA 11
ATOM 19852 C C . GLU A 1 4 ? -3.698 -4.587 -5.341 1.00 72.00 4 GLU A C 11
ATOM 19853 O O . GLU A 1 4 ? -4.853 -4.758 -5.734 1.00 41.22 4 GLU A O 11
ATOM 19865 N N . LEU A 1 5 ? -2.875 -5.590 -5.058 1.00 43.24 5 LEU A N 11
ATOM 19866 C CA . LEU A 1 5 ? -3.291 -6.982 -5.195 1.00 13.32 5 LEU A CA 11
ATOM 19867 C C . LEU A 1 5 ? -4.576 -7.246 -4.415 1.00 63.44 5 LEU A C 11
ATOM 19868 O O . LEU A 1 5 ? -5.419 -8.038 -4.838 1.00 51.25 5 LEU A O 11
ATOM 19884 N N . LEU A 1 6 ? -4.719 -6.577 -3.277 1.00 10.52 6 LEU A N 11
ATOM 19885 C CA . LEU A 1 6 ? -5.902 -6.736 -2.439 1.00 13.21 6 LEU A CA 11
ATOM 19886 C C . LEU A 1 6 ? -7.164 -6.334 -3.195 1.00 51.12 6 LEU A C 11
ATOM 19887 O O . LEU A 1 6 ? -8.185 -7.019 -3.130 1.00 73.12 6 LEU A O 11
ATOM 19903 N N . ASP A 1 7 ? -7.085 -5.219 -3.916 1.00 4.52 7 ASP A N 11
ATOM 19904 C CA . ASP A 1 7 ? -8.220 -4.727 -4.688 1.00 25.12 7 ASP A CA 11
ATOM 19905 C C . ASP A 1 7 ? -8.476 -5.614 -5.902 1.00 33.21 7 ASP A C 11
ATOM 19906 O O . ASP A 1 7 ? -9.613 -5.749 -6.354 1.00 24.02 7 ASP A O 11
ATOM 19915 N N . ALA A 1 8 ? -7.413 -6.214 -6.426 1.00 74.43 8 ALA A N 11
ATOM 19916 C CA . ALA A 1 8 ? -7.523 -7.089 -7.586 1.00 44.45 8 ALA A CA 11
ATOM 19917 C C . ALA A 1 8 ? -8.538 -8.200 -7.342 1.00 72.11 8 ALA A C 11
ATOM 19918 O O . ALA A 1 8 ? -9.295 -8.574 -8.239 1.00 71.43 8 ALA A O 11
ATOM 19925 N N . LEU A 1 9 ? -8.548 -8.727 -6.122 1.00 65.10 9 LEU A N 11
ATOM 19926 C CA . LEU A 1 9 ? -9.470 -9.798 -5.758 1.00 30.43 9 LEU A CA 11
ATOM 19927 C C . LEU A 1 9 ? -10.899 -9.276 -5.657 1.00 2.51 9 LEU A C 11
ATOM 19928 O O . LEU A 1 9 ? -11.845 -9.933 -6.092 1.00 14.11 9 LEU A O 11
ATOM 19944 N N . THR A 1 10 ? -11.050 -8.087 -5.081 1.00 42.42 10 THR A N 11
ATOM 19945 C CA . THR A 1 10 ? -12.363 -7.474 -4.925 1.00 45.22 10 THR A CA 11
ATOM 19946 C C . THR A 1 10 ? -13.027 -7.243 -6.277 1.00 33.22 10 THR A C 11
ATOM 19947 O O . THR A 1 10 ? -14.228 -7.466 -6.435 1.00 71.53 10 THR A O 11
ATOM 19958 N N . ILE A 1 11 ? -12.240 -6.793 -7.249 1.00 32.10 11 ILE A N 11
ATOM 19959 C CA . ILE A 1 11 ? -12.753 -6.534 -8.587 1.00 21.23 11 ILE A CA 11
ATOM 19960 C C . ILE A 1 11 ? -13.469 -7.757 -9.149 1.00 62.33 11 ILE A C 11
ATOM 19961 O O . ILE A 1 11 ? -14.468 -7.635 -9.858 1.00 65.32 11 ILE A O 11
ATOM 19977 N N . LEU A 1 12 ? -12.952 -8.938 -8.827 1.00 75.15 12 LEU A N 11
ATOM 19978 C CA . LEU A 1 12 ? -13.542 -10.186 -9.298 1.00 35.45 12 LEU A CA 11
ATOM 19979 C C . LEU A 1 12 ? -14.844 -10.483 -8.563 1.00 52.41 12 LEU A C 11
ATOM 19980 O O . LEU A 1 12 ? -15.735 -11.139 -9.102 1.00 23.30 12 LEU A O 11
ATOM 19996 N N . GLU A 1 13 ? -14.948 -9.994 -7.331 1.00 2.20 13 GLU A N 11
ATOM 19997 C CA . GLU A 1 13 ? -16.143 -10.207 -6.523 1.00 73.44 13 GLU A CA 11
ATOM 19998 C C . GLU A 1 13 ? -17.380 -9.654 -7.226 1.00 24.32 13 GLU A C 11
ATOM 19999 O O . GLU A 1 13 ? -18.492 -10.149 -7.034 1.00 32.15 13 GLU A O 11
ATOM 20011 N N . LYS A 1 14 ? -17.179 -8.622 -8.039 1.00 41.41 14 LYS A N 11
ATOM 20012 C CA . LYS A 1 14 ? -18.275 -7.999 -8.771 1.00 53.15 14 LYS A CA 11
ATOM 20013 C C . LYS A 1 14 ? -19.066 -9.041 -9.557 1.00 32.03 14 LYS A C 11
ATOM 20014 O O . LYS A 1 14 ? -20.261 -8.876 -9.794 1.00 33.02 14 LYS A O 11
ATOM 20033 N N . GLU A 1 15 ? -18.389 -10.113 -9.958 1.00 31.13 15 GLU A N 11
ATOM 20034 C CA . GLU A 1 15 ? -19.028 -11.181 -10.717 1.00 10.21 15 GLU A CA 11
ATOM 20035 C C . GLU A 1 15 ? -19.948 -12.008 -9.822 1.00 74.31 15 GLU A C 11
ATOM 20036 O O . GLU A 1 15 ? -20.126 -11.702 -8.644 1.00 23.34 15 GLU A O 11
ATOM 20048 N N . LYS A 1 16 ? -20.531 -13.057 -10.392 1.00 54.02 16 LYS A N 11
ATOM 20049 C CA . LYS A 1 16 ? -21.432 -13.930 -9.650 1.00 15.32 16 LYS A CA 11
ATOM 20050 C C . LYS A 1 16 ? -20.957 -15.379 -9.711 1.00 60.10 16 LYS A C 11
ATOM 20051 O O . LYS A 1 16 ? -20.699 -15.912 -10.788 1.00 20.10 16 LYS A O 11
ATOM 20070 N N . GLY A 1 17 ? -20.848 -16.011 -8.546 1.00 53.14 17 GLY A N 11
ATOM 20071 C CA . GLY A 1 17 ? -20.408 -17.392 -8.489 1.00 1.24 17 GLY A CA 11
ATOM 20072 C C . GLY A 1 17 ? -18.902 -17.526 -8.601 1.00 24.31 17 GLY A C 11
ATOM 20073 O O . GLY A 1 17 ? -18.386 -18.614 -8.856 1.00 30.33 17 GLY A O 11
ATOM 20077 N N . ILE A 1 18 ? -18.197 -16.417 -8.410 1.00 51.44 18 ILE A N 11
ATOM 20078 C CA . ILE A 1 18 ? -16.741 -16.415 -8.492 1.00 32.50 18 ILE A CA 11
ATOM 20079 C C . ILE A 1 18 ? -16.117 -15.964 -7.175 1.00 3.32 18 ILE A C 11
ATOM 20080 O O . ILE A 1 18 ? -15.645 -14.833 -7.056 1.00 25.41 18 ILE A O 11
ATOM 20096 N N . SER A 1 19 ? -16.118 -16.856 -6.189 1.00 72.20 19 SER A N 11
ATOM 20097 C CA . SER A 1 19 ? -15.555 -16.549 -4.881 1.00 5.03 19 SER A CA 11
ATOM 20098 C C . SER A 1 19 ? -14.077 -16.186 -4.997 1.00 10.11 19 SER A C 11
ATOM 20099 O O . SER A 1 19 ? -13.303 -16.885 -5.649 1.00 55.41 19 SER A O 11
ATOM 20107 N N . LYS A 1 20 ? -13.693 -15.085 -4.359 1.00 21.45 20 LYS A N 11
ATOM 20108 C CA . LYS A 1 20 ? -12.310 -14.626 -4.389 1.00 74.43 20 LYS A CA 11
ATOM 20109 C C . LYS A 1 20 ? -11.410 -15.558 -3.581 1.00 44.01 20 LYS A C 11
ATOM 20110 O O . LYS A 1 20 ? -10.196 -15.584 -3.777 1.00 62.25 20 LYS A O 11
ATOM 20129 N N . GLU A 1 21 ? -12.016 -16.319 -2.676 1.00 64.52 21 GLU A N 11
ATOM 20130 C CA . GLU A 1 21 ? -11.269 -17.253 -1.841 1.00 11.33 21 GLU A CA 11
ATOM 20131 C C . GLU A 1 21 ? -10.410 -18.180 -2.695 1.00 34.03 21 GLU A C 11
ATOM 20132 O O . GLU A 1 21 ? -9.302 -18.550 -2.306 1.00 42.53 21 GLU A O 11
ATOM 20144 N N . ILE A 1 22 ? -10.930 -18.552 -3.860 1.00 11.12 22 ILE A N 11
ATOM 20145 C CA . ILE A 1 22 ? -10.211 -19.436 -4.769 1.00 52.11 22 ILE A CA 11
ATOM 20146 C C . ILE A 1 22 ? -9.136 -18.675 -5.539 1.00 5.14 22 ILE A C 11
ATOM 20147 O O . ILE A 1 22 ? -8.151 -19.260 -5.990 1.00 62.02 22 ILE A O 11
ATOM 20163 N N . ILE A 1 23 ? -9.333 -17.369 -5.685 1.00 13.43 23 ILE A N 11
ATOM 20164 C CA . ILE A 1 23 ? -8.379 -16.528 -6.397 1.00 72.34 23 ILE A CA 11
ATOM 20165 C C . ILE A 1 23 ? -7.104 -16.332 -5.584 1.00 55.40 23 ILE A C 11
ATOM 20166 O O . ILE A 1 23 ? -5.996 -16.436 -6.111 1.00 31.34 23 ILE A O 11
ATOM 20182 N N . ILE A 1 24 ? -7.268 -16.049 -4.295 1.00 51.31 24 ILE A N 11
ATOM 20183 C CA . ILE A 1 24 ? -6.131 -15.842 -3.408 1.00 74.21 24 ILE A CA 11
ATOM 20184 C C . ILE A 1 24 ? -5.151 -17.007 -3.489 1.00 44.54 24 ILE A C 11
ATOM 20185 O O . ILE A 1 24 ? -3.937 -16.814 -3.426 1.00 32.23 24 ILE A O 11
ATOM 20201 N N . GLU A 1 25 ? -5.687 -18.215 -3.630 1.00 72.53 25 GLU A N 11
ATOM 20202 C CA . GLU A 1 25 ? -4.858 -19.412 -3.719 1.00 43.13 25 GLU A CA 11
ATOM 20203 C C . GLU A 1 25 ? -4.108 -19.455 -5.048 1.00 2.50 25 GLU A C 11
ATOM 20204 O O . GLU A 1 25 ? -3.024 -20.031 -5.142 1.00 34.42 25 GLU A O 11
ATOM 20216 N N . ALA A 1 26 ? -4.693 -18.843 -6.072 1.00 1.41 26 ALA A N 11
ATOM 20217 C CA . ALA A 1 26 ? -4.081 -18.810 -7.393 1.00 44.13 26 ALA A CA 11
ATOM 20218 C C . ALA A 1 26 ? -2.866 -17.888 -7.413 1.00 13.13 26 ALA A C 11
ATOM 20219 O O . ALA A 1 26 ? -1.833 -18.219 -7.997 1.00 24.00 26 ALA A O 11
ATOM 20226 N N . ILE A 1 27 ? -2.997 -16.732 -6.772 1.00 44.10 27 ILE A N 11
ATOM 20227 C CA . ILE A 1 27 ? -1.909 -15.762 -6.716 1.00 13.45 27 ILE A CA 11
ATOM 20228 C C . ILE A 1 27 ? -0.637 -16.396 -6.164 1.00 13.44 27 ILE A C 11
ATOM 20229 O O . ILE A 1 27 ? 0.416 -16.352 -6.799 1.00 54.42 27 ILE A O 11
ATOM 20245 N N . GLU A 1 28 ? -0.742 -16.988 -4.978 1.00 54.21 28 GLU A N 11
ATOM 20246 C CA . GLU A 1 28 ? 0.401 -17.632 -4.342 1.00 54.51 28 GLU A CA 11
ATOM 20247 C C . GLU A 1 28 ? 0.927 -18.779 -5.200 1.00 43.41 28 GLU A C 11
ATOM 20248 O O . GLU A 1 28 ? 2.136 -18.944 -5.361 1.00 43.02 28 GLU A O 11
ATOM 20260 N N . ALA A 1 29 ? 0.008 -19.568 -5.749 1.00 30.04 29 ALA A N 11
ATOM 20261 C CA . ALA A 1 29 ? 0.378 -20.699 -6.591 1.00 12.54 29 ALA A CA 11
ATOM 20262 C C . ALA A 1 29 ? 1.201 -20.242 -7.791 1.00 13.03 29 ALA A C 11
ATOM 20263 O O . ALA A 1 29 ? 2.036 -20.988 -8.303 1.00 61.31 29 ALA A O 11
ATOM 20270 N N . ALA A 1 30 ? 0.958 -19.014 -8.238 1.00 53.23 30 ALA A N 11
ATOM 20271 C CA . ALA A 1 30 ? 1.677 -18.458 -9.377 1.00 23.45 30 ALA A CA 11
ATOM 20272 C C . ALA A 1 30 ? 3.087 -18.035 -8.983 1.00 61.02 30 ALA A C 11
ATOM 20273 O O . ALA A 1 30 ? 4.056 -18.337 -9.681 1.00 51.44 30 ALA A O 11
ATOM 20280 N N . LEU A 1 31 ? 3.196 -17.332 -7.860 1.00 5.35 31 LEU A N 11
ATOM 20281 C CA . LEU A 1 31 ? 4.489 -16.865 -7.373 1.00 1.23 31 LEU A CA 11
ATOM 20282 C C . LEU A 1 31 ? 5.438 -18.037 -7.138 1.00 21.11 31 LEU A C 11
ATOM 20283 O O . LEU A 1 31 ? 6.569 -18.040 -7.623 1.00 34.51 31 LEU A O 11
ATOM 20299 N N . ILE A 1 32 ? 4.968 -19.030 -6.391 1.00 24.45 32 ILE A N 11
ATOM 20300 C CA . ILE A 1 32 ? 5.773 -20.209 -6.095 1.00 71.03 32 ILE A CA 11
ATOM 20301 C C . ILE A 1 32 ? 6.288 -20.860 -7.374 1.00 24.23 32 ILE A C 11
ATOM 20302 O O . ILE A 1 32 ? 7.438 -21.291 -7.444 1.00 63.05 32 ILE A O 11
ATOM 20318 N N . SER A 1 33 ? 5.427 -20.926 -8.385 1.00 23.51 33 SER A N 11
ATOM 20319 C CA . SER A 1 33 ? 5.793 -21.526 -9.663 1.00 62.33 33 SER A CA 11
ATOM 20320 C C . SER A 1 33 ? 6.871 -20.702 -10.361 1.00 1.44 33 SER A C 11
ATOM 20321 O O . SER A 1 33 ? 7.781 -21.250 -10.983 1.00 2.10 33 SER A O 11
ATOM 20329 N N . ALA A 1 34 ? 6.760 -19.382 -10.253 1.00 22.53 34 ALA A N 11
ATOM 20330 C CA . ALA A 1 34 ? 7.726 -18.481 -10.871 1.00 1.34 34 ALA A CA 11
ATOM 20331 C C . ALA A 1 34 ? 9.110 -18.653 -10.255 1.00 52.14 34 ALA A C 11
ATOM 20332 O O . ALA A 1 34 ? 10.109 -18.756 -10.967 1.00 62.24 34 ALA A O 11
ATOM 20339 N N . TYR A 1 35 ? 9.162 -18.684 -8.927 1.00 60.44 35 TYR A N 11
ATOM 20340 C CA . TYR A 1 35 ? 10.424 -18.841 -8.215 1.00 42.44 35 TYR A CA 11
ATOM 20341 C C . TYR A 1 35 ? 10.936 -20.274 -8.320 1.00 40.45 35 TYR A C 11
ATOM 20342 O O . TYR A 1 35 ? 12.138 -20.525 -8.235 1.00 13.24 35 TYR A O 11
ATOM 20360 N N . LYS A 1 36 ? 10.014 -21.211 -8.508 1.00 5.13 36 LYS A N 11
ATOM 20361 C CA . LYS A 1 36 ? 10.368 -22.621 -8.629 1.00 11.15 36 LYS A CA 11
ATOM 20362 C C . LYS A 1 36 ? 11.251 -22.858 -9.849 1.00 32.14 36 LYS A C 11
ATOM 20363 O O . LYS A 1 36 ? 12.138 -23.711 -9.829 1.00 62.43 36 LYS A O 11
ATOM 20382 N N . ARG A 1 37 ? 11.005 -22.096 -10.910 1.00 74.25 37 ARG A N 11
ATOM 20383 C CA . ARG A 1 37 ? 11.779 -22.223 -12.138 1.00 53.51 37 ARG A CA 11
ATOM 20384 C C . ARG A 1 37 ? 13.268 -22.031 -11.866 1.00 13.30 37 ARG A C 11
ATOM 20385 O O . ARG A 1 37 ? 14.114 -22.503 -12.625 1.00 74.35 37 ARG A O 11
ATOM 20406 N N . ASN A 1 38 ? 13.580 -21.337 -10.777 1.00 64.14 38 ASN A N 11
ATOM 20407 C CA . ASN A 1 38 ? 14.967 -21.082 -10.404 1.00 2.44 38 ASN A CA 11
ATOM 20408 C C . ASN A 1 38 ? 15.634 -22.354 -9.890 1.00 62.25 38 ASN A C 11
ATOM 20409 O O . ASN A 1 38 ? 16.740 -22.699 -10.304 1.00 62.41 38 ASN A O 11
ATOM 20420 N N . PHE A 1 39 ? 14.953 -23.047 -8.983 1.00 74.50 39 PHE A N 11
ATOM 20421 C CA . PHE A 1 39 ? 15.480 -24.281 -8.410 1.00 13.22 39 PHE A CA 11
ATOM 20422 C C . PHE A 1 39 ? 14.353 -25.269 -8.119 1.00 13.23 39 PHE A C 11
ATOM 20423 O O . PHE A 1 39 ? 14.032 -25.535 -6.961 1.00 12.23 39 PHE A O 11
ATOM 20440 N N . ASN A 1 40 ? 13.758 -25.808 -9.177 1.00 5.11 40 ASN A N 11
ATOM 20441 C CA . ASN A 1 40 ? 12.668 -26.766 -9.036 1.00 31.44 40 ASN A CA 11
ATOM 20442 C C . ASN A 1 40 ? 13.197 -28.139 -8.636 1.00 13.21 40 ASN A C 11
ATOM 20443 O O . ASN A 1 40 ? 12.754 -28.723 -7.648 1.00 10.21 40 ASN A O 11
ATOM 20454 N N . GLN A 1 41 ? 14.150 -28.649 -9.411 1.00 42.41 41 GLN A N 11
ATOM 20455 C CA . GLN A 1 41 ? 14.741 -29.954 -9.137 1.00 32.21 41 GLN A CA 11
ATOM 20456 C C . GLN A 1 41 ? 15.945 -29.823 -8.210 1.00 10.23 41 GLN A C 11
ATOM 20457 O O . GLN A 1 41 ? 16.691 -30.780 -8.007 1.00 2.54 41 GLN A O 11
ATOM 20471 N N . ALA A 1 42 ? 16.127 -28.631 -7.650 1.00 53.10 42 ALA A N 11
ATOM 20472 C CA . ALA A 1 42 ? 17.239 -28.376 -6.743 1.00 45.11 42 ALA A CA 11
ATOM 20473 C C . ALA A 1 42 ? 16.768 -28.343 -5.293 1.00 30.22 42 ALA A C 11
ATOM 20474 O O . ALA A 1 42 ? 17.482 -28.779 -4.390 1.00 53.42 42 ALA A O 11
ATOM 20481 N N . GLN A 1 43 ? 15.564 -27.824 -5.078 1.00 44.33 43 GLN A N 11
ATOM 20482 C CA . GLN A 1 43 ? 14.999 -27.734 -3.737 1.00 63.21 43 GLN A CA 11
ATOM 20483 C C . GLN A 1 43 ? 13.557 -27.240 -3.785 1.00 62.24 43 GLN A C 11
ATOM 20484 O O . GLN A 1 43 ? 13.247 -26.268 -4.471 1.00 74.55 43 GLN A O 11
ATOM 20498 N N . ASN A 1 44 ? 12.680 -27.918 -3.052 1.00 61.24 44 ASN A N 11
ATOM 20499 C CA . ASN A 1 44 ? 11.270 -27.548 -3.012 1.00 5.03 44 ASN A CA 11
ATOM 20500 C C . ASN A 1 44 ? 11.085 -26.178 -2.367 1.00 45.14 44 ASN A C 11
ATOM 20501 O O . ASN A 1 44 ? 12.056 -25.515 -2.003 1.00 15.42 44 ASN A O 11
ATOM 20512 N N . VAL A 1 45 ? 9.831 -25.760 -2.228 1.00 44.30 45 VAL A N 11
ATOM 20513 C CA . VAL A 1 45 ? 9.518 -24.469 -1.625 1.00 71.11 45 VAL A CA 11
ATOM 20514 C C . VAL A 1 45 ? 8.013 -24.294 -1.452 1.00 24.13 45 VAL A C 11
ATOM 20515 O O . VAL A 1 45 ? 7.221 -24.886 -2.186 1.00 24.45 45 VAL A O 11
ATOM 20528 N N . ARG A 1 46 ? 7.626 -23.476 -0.478 1.00 33.25 46 ARG A N 11
ATOM 20529 C CA . ARG A 1 46 ? 6.216 -23.223 -0.209 1.00 13.25 46 ARG A CA 11
ATOM 20530 C C . ARG A 1 46 ? 5.973 -21.743 0.071 1.00 35.22 46 ARG A C 11
ATOM 20531 O O . ARG A 1 46 ? 6.383 -21.220 1.107 1.00 45.34 46 ARG A O 11
ATOM 20552 N N . VAL A 1 47 ? 5.304 -21.072 -0.862 1.00 13.15 47 VAL A N 11
ATOM 20553 C CA . VAL A 1 47 ? 5.006 -19.651 -0.716 1.00 40.55 47 VAL A CA 11
ATOM 20554 C C . VAL A 1 47 ? 3.748 -19.438 0.117 1.00 21.11 47 VAL A C 11
ATOM 20555 O O . VAL A 1 47 ? 2.793 -20.210 0.029 1.00 40.40 47 VAL A O 11
ATOM 20568 N N . ASP A 1 48 ? 3.753 -18.383 0.925 1.00 31.11 48 ASP A N 11
ATOM 20569 C CA . ASP A 1 48 ? 2.611 -18.065 1.775 1.00 72.44 48 ASP A CA 11
ATOM 20570 C C . ASP A 1 48 ? 2.112 -16.648 1.506 1.00 70.23 48 ASP A C 11
ATOM 20571 O O . ASP A 1 48 ? 2.867 -15.682 1.617 1.00 21.40 48 ASP A O 11
ATOM 20580 N N . LEU A 1 49 ? 0.837 -16.533 1.153 1.00 24.33 49 LEU A N 11
ATOM 20581 C CA . LEU A 1 49 ? 0.236 -15.234 0.867 1.00 74.30 49 LEU A CA 11
ATOM 20582 C C . LEU A 1 49 ? -0.544 -14.719 2.072 1.00 41.23 49 LEU A C 11
ATOM 20583 O O . LEU A 1 49 ? -1.147 -15.496 2.812 1.00 13.24 49 LEU A O 11
ATOM 20599 N N . ASN A 1 50 ? -0.531 -13.404 2.262 1.00 2.14 50 ASN A N 11
ATOM 20600 C CA . ASN A 1 50 ? -1.239 -12.783 3.375 1.00 51.24 50 ASN A CA 11
ATOM 20601 C C . ASN A 1 50 ? -2.218 -11.725 2.876 1.00 73.32 50 ASN A C 11
ATOM 20602 O O . ASN A 1 50 ? -1.827 -10.595 2.578 1.00 30.13 50 ASN A O 11
ATOM 20613 N N . ARG A 1 51 ? -3.490 -12.097 2.789 1.00 0.13 51 ARG A N 11
ATOM 20614 C CA . ARG A 1 51 ? -4.524 -11.179 2.325 1.00 51.01 51 ARG A CA 11
ATOM 20615 C C . ARG A 1 51 ? -4.769 -10.075 3.349 1.00 31.24 51 ARG A C 11
ATOM 20616 O O . ARG A 1 51 ? -5.444 -9.087 3.060 1.00 2.24 51 ARG A O 11
ATOM 20637 N N . GLU A 1 52 ? -4.218 -10.251 4.545 1.00 34.15 52 GLU A N 11
ATOM 20638 C CA . GLU A 1 52 ? -4.379 -9.269 5.612 1.00 24.22 52 GLU A CA 11
ATOM 20639 C C . GLU A 1 52 ? -3.628 -7.982 5.285 1.00 0.20 52 GLU A C 11
ATOM 20640 O O . GLU A 1 52 ? -4.139 -6.882 5.493 1.00 22.35 52 GLU A O 11
ATOM 20652 N N . THR A 1 53 ? -2.410 -8.129 4.771 1.00 23.40 53 THR A N 11
ATOM 20653 C CA . THR A 1 53 ? -1.588 -6.979 4.417 1.00 34.31 53 THR A CA 11
ATOM 20654 C C . THR A 1 53 ? -1.108 -7.071 2.972 1.00 54.44 53 THR A C 11
ATOM 20655 O O . THR A 1 53 ? -0.163 -6.390 2.578 1.00 31.00 53 THR A O 11
ATOM 20666 N N . GLY A 1 54 ? -1.767 -7.918 2.187 1.00 23.41 54 GLY A N 11
ATOM 20667 C CA . GLY A 1 54 ? -1.394 -8.082 0.794 1.00 44.31 54 GLY A CA 11
ATOM 20668 C C . GLY A 1 54 ? 0.080 -8.392 0.623 1.00 5.13 54 GLY A C 11
ATOM 20669 O O . GLY A 1 54 ? 0.663 -8.108 -0.424 1.00 74.51 54 GLY A O 11
ATOM 20673 N N . SER A 1 55 ? 0.685 -8.977 1.652 1.00 33.40 55 SER A N 11
ATOM 20674 C CA . SER A 1 55 ? 2.100 -9.321 1.612 1.00 75.11 55 SER A CA 11
ATOM 20675 C C . SER A 1 55 ? 2.294 -10.784 1.222 1.00 63.23 55 SER A C 11
ATOM 20676 O O . SER A 1 55 ? 1.329 -11.543 1.121 1.00 45.55 55 SER A O 11
ATOM 20684 N N . ILE A 1 56 ? 3.545 -11.170 1.001 1.00 3.53 56 ILE A N 11
ATOM 20685 C CA . ILE A 1 56 ? 3.866 -12.541 0.623 1.00 74.13 56 ILE A CA 11
ATOM 20686 C C . ILE A 1 56 ? 5.250 -12.940 1.123 1.00 0.40 56 ILE A C 11
ATOM 20687 O O . ILE A 1 56 ? 6.183 -12.138 1.104 1.00 42.33 56 ILE A O 11
ATOM 20703 N N . ARG A 1 57 ? 5.375 -14.186 1.569 1.00 32.14 57 ARG A N 11
ATOM 20704 C CA . ARG A 1 57 ? 6.645 -14.692 2.074 1.00 64.45 57 ARG A CA 11
ATOM 20705 C C . ARG A 1 57 ? 6.900 -16.112 1.577 1.00 32.01 57 ARG A C 11
ATOM 20706 O O . ARG A 1 57 ? 6.046 -16.990 1.707 1.00 32.22 57 ARG A O 11
ATOM 20727 N N . VAL A 1 58 ? 8.081 -16.332 1.008 1.00 42.34 58 VAL A N 11
ATOM 20728 C CA . VAL A 1 58 ? 8.450 -17.645 0.492 1.00 43.54 58 VAL A CA 11
ATOM 20729 C C . VAL A 1 58 ? 9.368 -18.379 1.463 1.00 10.15 58 VAL A C 11
ATOM 20730 O O . VAL A 1 58 ? 10.398 -17.850 1.882 1.00 73.04 58 VAL A O 11
ATOM 20743 N N . PHE A 1 59 ? 8.988 -19.601 1.819 1.00 1.31 59 PHE A N 11
ATOM 20744 C CA . PHE A 1 59 ? 9.776 -20.410 2.741 1.00 44.44 59 PHE A CA 11
ATOM 20745 C C . PHE A 1 59 ? 10.099 -21.771 2.133 1.00 1.24 59 PHE A C 11
ATOM 20746 O O . PHE A 1 59 ? 9.280 -22.356 1.425 1.00 3.23 59 PHE A O 11
ATOM 20763 N N . ALA A 1 60 ? 11.299 -22.269 2.413 1.00 64.33 60 ALA A N 11
ATOM 20764 C CA . ALA A 1 60 ? 11.731 -23.561 1.895 1.00 61.55 60 ALA A CA 11
ATOM 20765 C C . ALA A 1 60 ? 11.564 -24.655 2.942 1.00 45.11 60 ALA A C 11
ATOM 20766 O O . ALA A 1 60 ? 11.951 -24.487 4.098 1.00 31.21 60 ALA A O 11
ATOM 20773 N N . ARG A 1 61 ? 10.983 -25.778 2.530 1.00 41.23 61 ARG A N 11
ATOM 20774 C CA . ARG A 1 61 ? 10.762 -26.900 3.435 1.00 72.14 61 ARG A CA 11
ATOM 20775 C C . ARG A 1 61 ? 11.965 -27.839 3.439 1.00 20.13 61 ARG A C 11
ATOM 20776 O O . ARG A 1 61 ? 12.522 -28.158 2.388 1.00 1.01 61 ARG A O 11
ATOM 20797 N N . LYS A 1 62 ? 12.362 -28.280 4.628 1.00 10.33 62 LYS A N 11
ATOM 20798 C CA . LYS A 1 62 ? 13.497 -29.182 4.771 1.00 21.43 62 LYS A CA 11
ATOM 20799 C C . LYS A 1 62 ? 13.154 -30.347 5.695 1.00 75.40 62 LYS A C 11
ATOM 20800 O O . LYS A 1 62 ? 12.602 -30.150 6.777 1.00 2.42 62 LYS A O 11
ATOM 20819 N N . ASP A 1 63 ? 13.486 -31.558 5.261 1.00 23.54 63 ASP A N 11
ATOM 20820 C CA . ASP A 1 63 ? 13.214 -32.753 6.051 1.00 42.41 63 ASP A CA 11
ATOM 20821 C C . ASP A 1 63 ? 14.118 -32.810 7.279 1.00 73.33 63 ASP A C 11
ATOM 20822 O O . ASP A 1 63 ? 15.332 -32.971 7.164 1.00 62.32 63 ASP A O 11
ATOM 20831 N N . VAL A 1 64 ? 13.515 -32.674 8.456 1.00 22.25 64 VAL A N 11
ATOM 20832 C CA . VAL A 1 64 ? 14.264 -32.709 9.707 1.00 63.30 64 VAL A CA 11
ATOM 20833 C C . VAL A 1 64 ? 14.761 -34.118 10.010 1.00 51.12 64 VAL A C 11
ATOM 20834 O O . VAL A 1 64 ? 13.982 -34.996 10.382 1.00 75.14 64 VAL A O 11
ATOM 20847 N N . VAL A 1 65 ? 16.064 -34.328 9.850 1.00 11.54 65 VAL A N 11
ATOM 20848 C CA . VAL A 1 65 ? 16.666 -35.630 10.108 1.00 13.21 65 VAL A CA 11
ATOM 20849 C C . VAL A 1 65 ? 17.975 -35.487 10.877 1.00 31.21 65 VAL A C 11
ATOM 20850 O O . VAL A 1 65 ? 18.590 -34.422 10.882 1.00 25.11 65 VAL A O 11
ATOM 20863 N N . ASP A 1 66 ? 18.395 -36.568 11.525 1.00 62.52 66 ASP A N 11
ATOM 20864 C CA . ASP A 1 66 ? 19.633 -36.565 12.296 1.00 23.33 66 ASP A CA 11
ATOM 20865 C C . ASP A 1 66 ? 20.833 -36.288 11.396 1.00 21.04 66 ASP A C 11
ATOM 20866 O O . ASP A 1 66 ? 21.843 -35.747 11.844 1.00 0.24 66 ASP A O 11
ATOM 20875 N N . GLU A 1 67 ? 20.714 -36.663 10.127 1.00 15.03 67 GLU A N 11
ATOM 20876 C CA . GLU A 1 67 ? 21.790 -36.456 9.165 1.00 31.11 67 GLU A CA 11
ATOM 20877 C C . GLU A 1 67 ? 21.231 -36.197 7.769 1.00 50.23 67 GLU A C 11
ATOM 20878 O O . GLU A 1 67 ? 20.236 -36.799 7.366 1.00 63.43 67 GLU A O 11
ATOM 20890 N N . VAL A 1 68 ? 21.878 -35.296 7.037 1.00 15.43 68 VAL A N 11
ATOM 20891 C CA . VAL A 1 68 ? 21.446 -34.957 5.686 1.00 65.11 68 VAL A CA 11
ATOM 20892 C C . VAL A 1 68 ? 21.348 -36.202 4.812 1.00 4.00 68 VAL A C 11
ATOM 20893 O O . VAL A 1 68 ? 22.333 -36.913 4.613 1.00 42.11 68 VAL A O 11
ATOM 20906 N N . TYR A 1 69 ? 20.153 -36.459 4.292 1.00 32.10 69 TYR A N 11
ATOM 20907 C CA . TYR A 1 69 ? 19.923 -37.619 3.440 1.00 32.14 69 TYR A CA 11
ATOM 20908 C C . TYR A 1 69 ? 19.531 -37.191 2.029 1.00 61.22 69 TYR A C 11
ATOM 20909 O O . TYR A 1 69 ? 19.735 -37.928 1.065 1.00 10.20 69 TYR A O 11
ATOM 20927 N N . ASP A 1 70 ? 18.968 -35.993 1.918 1.00 20.02 70 ASP A N 11
ATOM 20928 C CA . ASP A 1 70 ? 18.547 -35.464 0.625 1.00 33.31 70 ASP A CA 11
ATOM 20929 C C . ASP A 1 70 ? 19.306 -34.183 0.290 1.00 24.14 70 ASP A C 11
ATOM 20930 O O . ASP A 1 70 ? 18.982 -33.109 0.795 1.00 24.10 70 ASP A O 11
ATOM 20939 N N . GLN A 1 71 ? 20.317 -34.308 -0.564 1.00 45.13 71 GLN A N 11
ATOM 20940 C CA . GLN A 1 71 ? 21.123 -33.160 -0.965 1.00 73.34 71 GLN A CA 11
ATOM 20941 C C . GLN A 1 71 ? 20.249 -32.065 -1.568 1.00 44.25 71 GLN A C 11
ATOM 20942 O O . GLN A 1 71 ? 20.616 -30.891 -1.561 1.00 55.10 71 GLN A O 11
ATOM 20956 N N . ARG A 1 72 ? 19.092 -32.459 -2.090 1.00 4.45 72 ARG A N 11
ATOM 20957 C CA . ARG A 1 72 ? 18.167 -31.511 -2.700 1.00 31.14 72 ARG A CA 11
ATOM 20958 C C . ARG A 1 72 ? 17.570 -30.582 -1.647 1.00 3.13 72 ARG A C 11
ATOM 20959 O O . ARG A 1 72 ? 17.453 -29.375 -1.863 1.00 25.45 72 ARG A O 11
ATOM 20980 N N . LEU A 1 73 ? 17.192 -31.152 -0.509 1.00 3.20 73 LEU A N 11
ATOM 20981 C CA . LEU A 1 73 ? 16.605 -30.375 0.578 1.00 51.45 73 LEU A CA 11
ATOM 20982 C C . LEU A 1 73 ? 16.556 -31.191 1.865 1.00 42.22 73 LEU A C 11
ATOM 20983 O O . LEU A 1 73 ? 15.951 -32.262 1.910 1.00 32.31 73 LEU A O 11
ATOM 20999 N N . GLU A 1 74 ? 17.193 -30.676 2.912 1.00 52.14 74 GLU A N 11
ATOM 21000 C CA . GLU A 1 74 ? 17.220 -31.357 4.201 1.00 53.33 74 GLU A CA 11
ATOM 21001 C C . GLU A 1 74 ? 17.646 -30.402 5.312 1.00 31.14 74 GLU A C 11
ATOM 21002 O O . GLU A 1 74 ? 18.158 -29.314 5.047 1.00 54.40 74 GLU A O 11
ATOM 21014 N N . ILE A 1 75 ? 17.431 -30.818 6.555 1.00 62.14 75 ILE A N 11
ATOM 21015 C CA . ILE A 1 75 ? 17.794 -30.001 7.708 1.00 30.31 75 ILE A CA 11
ATOM 21016 C C . ILE A 1 75 ? 18.146 -30.870 8.910 1.00 75.04 75 ILE A C 11
ATOM 21017 O O . ILE A 1 75 ? 17.372 -31.740 9.308 1.00 14.04 75 ILE A O 11
ATOM 21033 N N . SER A 1 76 ? 19.320 -30.627 9.484 1.00 72.03 76 SER A N 11
ATOM 21034 C CA . SER A 1 76 ? 19.777 -31.390 10.641 1.00 2.32 76 SER A CA 11
ATOM 21035 C C . SER A 1 76 ? 18.910 -31.096 11.862 1.00 11.44 76 SER A C 11
ATOM 21036 O O . SER A 1 76 ? 18.531 -29.951 12.107 1.00 13.53 76 SER A O 11
ATOM 21044 N N . ILE A 1 77 ? 18.599 -32.140 12.622 1.00 32.21 77 ILE A N 11
ATOM 21045 C CA . ILE A 1 77 ? 17.777 -31.996 13.818 1.00 42.24 77 ILE A CA 11
ATOM 21046 C C . ILE A 1 77 ? 18.311 -30.890 14.721 1.00 3.30 77 ILE A C 11
ATOM 21047 O O . ILE A 1 77 ? 17.542 -30.158 15.342 1.00 62.34 77 ILE A O 11
ATOM 21063 N N . GLU A 1 78 ? 19.634 -30.775 14.788 1.00 30.11 78 GLU A N 11
ATOM 21064 C CA . GLU A 1 78 ? 20.271 -29.757 15.616 1.00 0.34 78 GLU A CA 11
ATOM 21065 C C . GLU A 1 78 ? 20.101 -28.371 14.999 1.00 42.21 78 GLU A C 11
ATOM 21066 O O . GLU A 1 78 ? 19.979 -27.376 15.712 1.00 45.21 78 GLU A O 11
ATOM 21078 N N . GLU A 1 79 ? 20.094 -28.317 13.671 1.00 34.12 79 GLU A N 11
ATOM 21079 C CA . GLU A 1 79 ? 19.941 -27.053 12.960 1.00 41.22 79 GLU A CA 11
ATOM 21080 C C . GLU A 1 79 ? 18.570 -26.441 13.229 1.00 73.11 79 GLU A C 11
ATOM 21081 O O . GLU A 1 79 ? 18.461 -25.269 13.589 1.00 3.25 79 GLU A O 11
ATOM 21093 N N . ALA A 1 80 ? 17.524 -27.242 13.049 1.00 23.40 80 ALA A N 11
ATOM 21094 C CA . ALA A 1 80 ? 16.160 -26.780 13.272 1.00 41.12 80 ALA A CA 11
ATOM 21095 C C . ALA A 1 80 ? 15.999 -26.203 14.675 1.00 13.05 80 ALA A C 11
ATOM 21096 O O . ALA A 1 80 ? 15.292 -25.215 14.871 1.00 13.31 80 ALA A O 11
ATOM 21103 N N . GLN A 1 81 ? 16.659 -26.826 15.646 1.00 53.33 81 GLN A N 11
ATOM 21104 C CA . GLN A 1 81 ? 16.587 -26.374 17.031 1.00 55.10 81 GLN A CA 11
ATOM 21105 C C . GLN A 1 81 ? 17.185 -24.979 17.179 1.00 65.05 81 GLN A C 11
ATOM 21106 O O . GLN A 1 81 ? 16.795 -24.216 18.061 1.00 13.14 81 GLN A O 11
ATOM 21120 N N . GLY A 1 82 ? 18.137 -24.653 16.310 1.00 10.33 82 GLY A N 11
ATOM 21121 C CA . GLY A 1 82 ? 18.774 -23.350 16.362 1.00 0.41 82 GLY A CA 11
ATOM 21122 C C . GLY A 1 82 ? 17.774 -22.213 16.328 1.00 3.45 82 GLY A C 11
ATOM 21123 O O . GLY A 1 82 ? 17.955 -21.197 16.999 1.00 20.11 82 GLY A O 11
ATOM 21127 N N . ILE A 1 83 ? 16.715 -22.381 15.542 1.00 31.40 83 ILE A N 11
ATOM 21128 C CA . ILE A 1 83 ? 15.683 -21.361 15.423 1.00 1.12 83 ILE A CA 11
ATOM 21129 C C . ILE A 1 83 ? 14.405 -21.784 16.140 1.00 73.35 83 ILE A C 11
ATOM 21130 O O . ILE A 1 83 ? 13.595 -20.945 16.537 1.00 13.12 83 ILE A O 11
ATOM 21146 N N . HIS A 1 84 ? 14.230 -23.092 16.304 1.00 63.03 84 HIS A N 11
ATOM 21147 C CA . HIS A 1 84 ? 13.052 -23.628 16.976 1.00 54.51 84 HIS A CA 11
ATOM 21148 C C . HIS A 1 84 ? 13.332 -25.018 17.537 1.00 12.33 84 HIS A C 11
ATOM 21149 O O . HIS A 1 84 ? 13.289 -26.021 16.825 1.00 53.42 84 HIS A O 11
ATOM 21163 N N . PRO A 1 85 ? 13.626 -25.081 18.844 1.00 51.33 85 PRO A N 11
ATOM 21164 C CA . PRO A 1 85 ? 13.919 -26.343 19.530 1.00 21.45 85 PRO A CA 11
ATOM 21165 C C . PRO A 1 85 ? 12.685 -27.229 19.664 1.00 1.12 85 PRO A C 11
ATOM 21166 O O . PRO A 1 85 ? 12.782 -28.382 20.087 1.00 55.23 85 PRO A O 11
ATOM 21177 N N . GLU A 1 86 ? 11.528 -26.685 19.301 1.00 11.24 86 GLU A N 11
ATOM 21178 C CA . GLU A 1 86 ? 10.276 -27.427 19.383 1.00 2.30 86 GLU A CA 11
ATOM 21179 C C . GLU A 1 86 ? 10.198 -28.483 18.283 1.00 54.33 86 GLU A C 11
ATOM 21180 O O . GLU A 1 86 ? 9.414 -29.428 18.369 1.00 72.01 86 GLU A O 11
ATOM 21192 N N . TYR A 1 87 ? 11.013 -28.313 17.249 1.00 13.33 87 TYR A N 11
ATOM 21193 C CA . TYR A 1 87 ? 11.035 -29.248 16.130 1.00 62.40 87 TYR A CA 11
ATOM 21194 C C . TYR A 1 87 ? 11.396 -30.653 16.601 1.00 30.01 87 TYR A C 11
ATOM 21195 O O . TYR A 1 87 ? 11.691 -30.869 17.776 1.00 64.21 87 TYR A O 11
ATOM 21213 N N . MET A 1 88 ? 11.370 -31.606 15.674 1.00 30.33 88 MET A N 11
ATOM 21214 C CA . MET A 1 88 ? 11.696 -32.990 15.993 1.00 15.53 88 MET A CA 11
ATOM 21215 C C . MET A 1 88 ? 11.946 -33.797 14.723 1.00 10.42 88 MET A C 11
ATOM 21216 O O . MET A 1 88 ? 11.369 -33.514 13.672 1.00 24.25 88 MET A O 11
ATOM 21230 N N . VAL A 1 89 ? 12.810 -34.802 14.824 1.00 2.14 89 VAL A N 11
ATOM 21231 C CA . VAL A 1 89 ? 13.135 -35.649 13.683 1.00 32.25 89 VAL A CA 11
ATOM 21232 C C . VAL A 1 89 ? 11.873 -36.191 13.025 1.00 31.51 89 VAL A C 11
ATOM 21233 O O . VAL A 1 89 ? 11.071 -36.874 13.661 1.00 22.02 89 VAL A O 11
ATOM 21246 N N . GLY A 1 90 ? 11.702 -35.883 11.742 1.00 61.31 90 GLY A N 11
ATOM 21247 C CA . GLY A 1 90 ? 10.534 -36.348 11.016 1.00 5.34 90 GLY A CA 11
ATOM 21248 C C . GLY A 1 90 ? 9.607 -35.215 10.623 1.00 73.20 90 GLY A C 11
ATOM 21249 O O . GLY A 1 90 ? 8.775 -35.368 9.729 1.00 73.05 90 GLY A O 11
ATOM 21253 N N . ASP A 1 91 ? 9.750 -34.077 11.292 1.00 14.12 91 ASP A N 11
ATOM 21254 C CA . ASP A 1 91 ? 8.918 -32.914 11.008 1.00 22.15 91 ASP A CA 11
ATOM 21255 C C . ASP A 1 91 ? 9.514 -32.082 9.877 1.00 32.31 91 ASP A C 11
ATOM 21256 O O . ASP A 1 91 ? 10.543 -32.442 9.304 1.00 53.31 91 ASP A O 11
ATOM 21265 N N . VAL A 1 92 ? 8.860 -30.969 9.559 1.00 31.51 92 VAL A N 11
ATOM 21266 C CA . VAL A 1 92 ? 9.325 -30.087 8.496 1.00 42.33 92 VAL A CA 11
ATOM 21267 C C . VAL A 1 92 ? 9.543 -28.670 9.015 1.00 75.52 92 VAL A C 11
ATOM 21268 O O . VAL A 1 92 ? 8.811 -28.195 9.883 1.00 53.31 92 VAL A O 11
ATOM 21281 N N . VAL A 1 93 ? 10.555 -27.997 8.475 1.00 53.22 93 VAL A N 11
ATOM 21282 C CA . VAL A 1 93 ? 10.868 -26.632 8.882 1.00 1.40 93 VAL A CA 11
ATOM 21283 C C . VAL A 1 93 ? 10.875 -25.690 7.684 1.00 13.54 93 VAL A C 11
ATOM 21284 O O . VAL A 1 93 ? 11.292 -26.066 6.588 1.00 42.32 93 VAL A O 11
ATOM 21297 N N . GLU A 1 94 ? 10.410 -24.463 7.900 1.00 63.33 94 GLU A N 11
ATOM 21298 C CA . GLU A 1 94 ? 10.364 -23.467 6.837 1.00 13.04 94 GLU A CA 11
ATOM 21299 C C . GLU A 1 94 ? 11.338 -22.325 7.116 1.00 14.14 94 GLU A C 11
ATOM 21300 O O . GLU A 1 94 ? 11.398 -21.806 8.231 1.00 22.33 94 GLU A O 11
ATOM 21312 N N . ILE A 1 95 ? 12.097 -21.942 6.096 1.00 43.41 95 ILE A N 11
ATOM 21313 C CA . ILE A 1 95 ? 13.069 -20.863 6.231 1.00 24.11 95 ILE A CA 11
ATOM 21314 C C . ILE A 1 95 ? 12.911 -19.838 5.113 1.00 51.42 95 ILE A C 11
ATOM 21315 O O . ILE A 1 95 ? 12.723 -20.198 3.952 1.00 43.44 95 ILE A O 11
ATOM 21331 N N . GLU A 1 96 ? 12.991 -18.560 5.473 1.00 15.41 96 GLU A N 11
ATOM 21332 C CA . GLU A 1 96 ? 12.858 -17.484 4.499 1.00 4.20 96 GLU A CA 11
ATOM 21333 C C . GLU A 1 96 ? 13.823 -17.683 3.334 1.00 3.25 96 GLU A C 11
ATOM 21334 O O . GLU A 1 96 ? 15.040 -17.730 3.521 1.00 21.32 96 GLU A O 11
ATOM 21346 N N . VAL A 1 97 ? 13.271 -17.799 2.129 1.00 52.41 97 VAL A N 11
ATOM 21347 C CA . VAL A 1 97 ? 14.082 -17.991 0.933 1.00 41.24 97 VAL A CA 11
ATOM 21348 C C . VAL A 1 97 ? 13.623 -17.075 -0.195 1.00 64.02 97 VAL A C 11
ATOM 21349 O O . VAL A 1 97 ? 14.022 -17.243 -1.348 1.00 40.42 97 VAL A O 11
ATOM 21362 N N . THR A 1 98 ? 12.782 -16.103 0.144 1.00 74.11 98 THR A N 11
ATOM 21363 C CA . THR A 1 98 ? 12.267 -15.160 -0.840 1.00 21.42 98 THR A CA 11
ATOM 21364 C C . THR A 1 98 ? 13.301 -14.089 -1.169 1.00 23.55 98 THR A C 11
ATOM 21365 O O . THR A 1 98 ? 14.042 -13.621 -0.304 1.00 72.05 98 THR A O 11
ATOM 21376 N N . PRO A 1 99 ? 13.356 -13.690 -2.448 1.00 61.42 99 PRO A N 11
ATOM 21377 C CA . PRO A 1 99 ? 14.295 -12.669 -2.920 1.00 22.35 99 PRO A CA 11
ATOM 21378 C C . PRO A 1 99 ? 13.948 -11.278 -2.399 1.00 21.13 99 PRO A C 11
ATOM 21379 O O . PRO A 1 99 ? 12.811 -11.016 -2.007 1.00 4.33 99 PRO A O 11
ATOM 21390 N N . LYS A 1 100 ? 14.937 -10.389 -2.397 1.00 1.34 100 LYS A N 11
ATOM 21391 C CA . LYS A 1 100 ? 14.737 -9.024 -1.926 1.00 31.23 100 LYS A CA 11
ATOM 21392 C C . LYS A 1 100 ? 13.974 -8.198 -2.957 1.00 11.53 100 LYS A C 11
ATOM 21393 O O . LYS A 1 100 ? 13.617 -7.047 -2.704 1.00 43.02 100 LYS A O 11
ATOM 21412 N N . ASP A 1 101 ? 13.727 -8.793 -4.118 1.00 23.32 101 ASP A N 11
ATOM 21413 C CA . ASP A 1 101 ? 13.004 -8.113 -5.187 1.00 41.13 101 ASP A CA 11
ATOM 21414 C C . ASP A 1 101 ? 11.606 -8.700 -5.356 1.00 43.12 101 ASP A C 11
ATOM 21415 O O . ASP A 1 101 ? 10.878 -8.340 -6.281 1.00 15.43 101 ASP A O 11
ATOM 21424 N N . PHE A 1 102 ? 11.238 -9.606 -4.456 1.00 61.52 102 PHE A N 11
ATOM 21425 C CA . PHE A 1 102 ? 9.928 -10.244 -4.506 1.00 41.25 102 PHE A CA 11
ATOM 21426 C C . PHE A 1 102 ? 8.822 -9.246 -4.173 1.00 61.03 102 PHE A C 11
ATOM 21427 O O . PHE A 1 102 ? 7.659 -9.453 -4.517 1.00 73.03 102 PHE A O 11
ATOM 21444 N N . GLY A 1 103 ? 9.196 -8.162 -3.500 1.00 33.20 103 GLY A N 11
ATOM 21445 C CA . GLY A 1 103 ? 8.226 -7.147 -3.131 1.00 14.33 103 GLY A CA 11
ATOM 21446 C C . GLY A 1 103 ? 7.389 -6.689 -4.309 1.00 14.11 103 GLY A C 11
ATOM 21447 O O . GLY A 1 103 ? 6.160 -6.670 -4.235 1.00 52.21 103 GLY A O 11
ATOM 21451 N N . ARG A 1 104 ? 8.054 -6.318 -5.398 1.00 11.41 104 ARG A N 11
ATOM 21452 C CA . ARG A 1 104 ? 7.363 -5.856 -6.595 1.00 21.11 104 ARG A CA 11
ATOM 21453 C C . ARG A 1 104 ? 6.807 -7.033 -7.391 1.00 54.21 104 ARG A C 11
ATOM 21454 O O . ARG A 1 104 ? 5.725 -6.946 -7.973 1.00 35.02 104 ARG A O 11
ATOM 21475 N N . ILE A 1 105 ? 7.555 -8.132 -7.413 1.00 74.15 105 ILE A N 11
ATOM 21476 C CA . ILE A 1 105 ? 7.136 -9.325 -8.137 1.00 51.42 105 ILE A CA 11
ATOM 21477 C C . ILE A 1 105 ? 5.797 -9.840 -7.621 1.00 31.22 105 ILE A C 11
ATOM 21478 O O . ILE A 1 105 ? 4.963 -10.313 -8.393 1.00 32.23 105 ILE A O 11
ATOM 21494 N N . ALA A 1 106 ? 5.597 -9.742 -6.311 1.00 52.13 106 ALA A N 11
ATOM 21495 C CA . ALA A 1 106 ? 4.357 -10.194 -5.692 1.00 0.32 106 ALA A CA 11
ATOM 21496 C C . ALA A 1 106 ? 3.145 -9.552 -6.358 1.00 11.13 106 ALA A C 11
ATOM 21497 O O . ALA A 1 106 ? 2.204 -10.240 -6.752 1.00 42.22 106 ALA A O 11
ATOM 21504 N N . ALA A 1 107 ? 3.174 -8.229 -6.479 1.00 54.24 107 ALA A N 11
ATOM 21505 C CA . ALA A 1 107 ? 2.078 -7.494 -7.099 1.00 40.42 107 ALA A CA 11
ATOM 21506 C C . ALA A 1 107 ? 2.005 -7.776 -8.596 1.00 61.51 107 ALA A C 11
ATOM 21507 O O . ALA A 1 107 ? 0.934 -7.711 -9.197 1.00 62.23 107 ALA A O 11
ATOM 21514 N N . GLN A 1 108 ? 3.153 -8.087 -9.191 1.00 63.24 108 GLN A N 11
ATOM 21515 C CA . GLN A 1 108 ? 3.218 -8.377 -10.618 1.00 24.31 108 GLN A CA 11
ATOM 21516 C C . GLN A 1 108 ? 2.638 -9.755 -10.921 1.00 33.31 108 GLN A C 11
ATOM 21517 O O . GLN A 1 108 ? 2.089 -9.987 -12.000 1.00 5.33 108 GLN A O 11
ATOM 21531 N N . THR A 1 109 ? 2.763 -10.668 -9.964 1.00 14.35 109 THR A N 11
ATOM 21532 C CA . THR A 1 109 ? 2.253 -12.024 -10.128 1.00 1.22 109 THR A CA 11
ATOM 21533 C C . THR A 1 109 ? 0.774 -12.101 -9.771 1.00 5.53 109 THR A C 11
ATOM 21534 O O . THR A 1 109 ? 0.047 -12.955 -10.280 1.00 22.25 109 THR A O 11
ATOM 21545 N N . ALA A 1 110 ? 0.333 -11.204 -8.895 1.00 1.34 110 ALA A N 11
ATOM 21546 C CA . ALA A 1 110 ? -1.062 -11.170 -8.473 1.00 65.20 110 ALA A CA 11
ATOM 21547 C C . ALA A 1 110 ? -1.947 -10.555 -9.552 1.00 34.15 110 ALA A C 11
ATOM 21548 O O . ALA A 1 110 ? -3.104 -10.943 -9.716 1.00 63.40 110 ALA A O 11
ATOM 21555 N N . LYS A 1 111 ? -1.397 -9.595 -10.286 1.00 4.43 111 LYS A N 11
ATOM 21556 C CA . LYS A 1 111 ? -2.135 -8.926 -11.351 1.00 13.33 111 LYS A CA 11
ATOM 21557 C C . LYS A 1 111 ? -2.380 -9.873 -12.521 1.00 33.32 111 LYS A C 11
ATOM 21558 O O . LYS A 1 111 ? -3.423 -9.813 -13.172 1.00 3.05 111 LYS A O 11
ATOM 21577 N N . GLN A 1 112 ? -1.412 -10.746 -12.782 1.00 52.54 112 GLN A N 11
ATOM 21578 C CA . GLN A 1 112 ? -1.524 -11.706 -13.874 1.00 10.21 112 GLN A CA 11
ATOM 21579 C C . GLN A 1 112 ? -2.479 -12.838 -13.508 1.00 0.31 112 GLN A C 11
ATOM 21580 O O . GLN A 1 112 ? -3.161 -13.391 -14.370 1.00 14.34 112 GLN A O 11
ATOM 21594 N N . VAL A 1 113 ? -2.521 -13.178 -12.224 1.00 42.44 113 VAL A N 11
ATOM 21595 C CA . VAL A 1 113 ? -3.391 -14.244 -11.743 1.00 53.54 113 VAL A CA 11
ATOM 21596 C C . VAL A 1 113 ? -4.847 -13.790 -11.706 1.00 33.44 113 VAL A C 11
ATOM 21597 O O . VAL A 1 113 ? -5.720 -14.417 -12.306 1.00 10.35 113 VAL A O 11
ATOM 21610 N N . VAL A 1 114 ? -5.100 -12.694 -10.997 1.00 62.31 114 VAL A N 11
ATOM 21611 C CA . VAL A 1 114 ? -6.450 -12.154 -10.883 1.00 44.31 114 VAL A CA 11
ATOM 21612 C C . VAL A 1 114 ? -7.052 -11.882 -12.256 1.00 24.40 114 VAL A C 11
ATOM 21613 O O . VAL A 1 114 ? -8.243 -12.100 -12.480 1.00 43.44 114 VAL A O 11
ATOM 21626 N N . THR A 1 115 ? -6.219 -11.404 -13.177 1.00 11.13 115 THR A N 11
ATOM 21627 C CA . THR A 1 115 ? -6.669 -11.101 -14.529 1.00 33.11 115 THR A CA 11
ATOM 21628 C C . THR A 1 115 ? -6.957 -12.376 -15.312 1.00 25.41 115 THR A C 11
ATOM 21629 O O . THR A 1 115 ? -7.798 -12.387 -16.211 1.00 0.53 115 THR A O 11
ATOM 21640 N N . GLN A 1 116 ? -6.256 -13.451 -14.964 1.00 72.25 116 GLN A N 11
ATOM 21641 C CA . GLN A 1 116 ? -6.437 -14.733 -15.635 1.00 54.01 116 GLN A CA 11
ATOM 21642 C C . GLN A 1 116 ? -7.776 -15.358 -15.258 1.00 61.15 116 GLN A C 11
ATOM 21643 O O . GLN A 1 116 ? -8.552 -15.755 -16.127 1.00 62.10 116 GLN A O 11
ATOM 21657 N N . ARG A 1 117 ? -8.040 -15.444 -13.958 1.00 54.30 117 ARG A N 11
ATOM 21658 C CA . ARG A 1 117 ? -9.284 -16.023 -13.467 1.00 0.51 117 ARG A CA 11
ATOM 21659 C C . ARG A 1 117 ? -10.491 -15.325 -14.087 1.00 2.44 117 ARG A C 11
ATOM 21660 O O . ARG A 1 117 ? -11.553 -15.925 -14.247 1.00 12.00 117 ARG A O 11
ATOM 21681 N N . VAL A 1 118 ? -10.319 -14.054 -14.435 1.00 41.12 118 VAL A N 11
ATOM 21682 C CA . VAL A 1 118 ? -11.392 -13.275 -15.039 1.00 4.21 118 VAL A CA 11
ATOM 21683 C C . VAL A 1 118 ? -11.861 -13.903 -16.346 1.00 14.31 118 VAL A C 11
ATOM 21684 O O . VAL A 1 118 ? -13.058 -14.093 -16.561 1.00 21.50 118 VAL A O 11
ATOM 21697 N N . ARG A 1 119 ? -10.909 -14.225 -17.216 1.00 45.44 119 ARG A N 11
ATOM 21698 C CA . ARG A 1 119 ? -11.224 -14.832 -18.503 1.00 54.32 119 ARG A CA 11
ATOM 21699 C C . ARG A 1 119 ? -11.678 -16.279 -18.326 1.00 31.42 119 ARG A C 11
ATOM 21700 O O . ARG A 1 119 ? -12.713 -16.683 -18.854 1.00 55.43 119 ARG A O 11
ATOM 21721 N N . GLU A 1 120 ? -10.896 -17.052 -17.580 1.00 3.12 120 GLU A N 11
ATOM 21722 C CA . GLU A 1 120 ? -11.218 -18.453 -17.334 1.00 33.03 120 GLU A CA 11
ATOM 21723 C C . GLU A 1 120 ? -12.621 -18.595 -16.751 1.00 32.20 120 GLU A C 11
ATOM 21724 O O . GLU A 1 120 ? -13.416 -19.412 -17.214 1.00 44.34 120 GLU A O 11
ATOM 21736 N N . ALA A 1 121 ? -12.917 -17.793 -15.734 1.00 41.02 121 ALA A N 11
ATOM 21737 C CA . ALA A 1 121 ? -14.224 -17.827 -15.089 1.00 30.52 121 ALA A CA 11
ATOM 21738 C C . ALA A 1 121 ? -15.313 -17.324 -16.030 1.00 21.14 121 ALA A C 11
ATOM 21739 O O . ALA A 1 121 ? -16.485 -17.666 -15.876 1.00 23.24 121 ALA A O 11
ATOM 21746 N N . GLU A 1 122 ? -14.918 -16.508 -17.003 1.00 33.52 122 GLU A N 11
ATOM 21747 C CA . GLU A 1 122 ? -15.863 -15.957 -17.967 1.00 11.20 122 GLU A CA 11
ATOM 21748 C C . GLU A 1 122 ? -15.885 -16.789 -19.245 1.00 55.40 122 GLU A C 11
ATOM 21749 O O . GLU A 1 122 ? -16.396 -16.350 -20.276 1.00 21.30 122 GLU A O 11
ATOM 21761 N N . ARG A 1 123 ? -15.327 -17.993 -19.170 1.00 41.24 123 ARG A N 11
ATOM 21762 C CA . ARG A 1 123 ? -15.280 -18.887 -20.320 1.00 72.40 123 ARG A CA 11
ATOM 21763 C C . ARG A 1 123 ? -16.301 -20.012 -20.177 1.00 72.21 123 ARG A C 11
ATOM 21764 O O . ARG A 1 123 ? -16.128 -21.096 -20.731 1.00 44.14 123 ARG A O 11
ATOM 21785 N N . GLY A 1 124 ? -17.367 -19.745 -19.427 1.00 5.13 124 GLY A N 11
ATOM 21786 C CA . GLY A 1 124 ? -18.400 -20.744 -19.223 1.00 42.31 124 GLY A CA 11
ATOM 21787 C C . GLY A 1 124 ? -18.103 -21.653 -18.048 1.00 72.23 124 GLY A C 11
ATOM 21788 O O . GLY A 1 124 ? -17.640 -21.196 -17.003 1.00 21.50 124 GLY A O 11
ATOM 21792 N N . MET A 1 1 ? 2.548 3.487 -4.004 1.00 15.44 1 MET A N 12
ATOM 21793 C CA . MET A 1 1 ? 1.854 2.420 -4.715 1.00 3.31 1 MET A CA 12
ATOM 21794 C C . MET A 1 1 ? 0.676 1.898 -3.897 1.00 74.14 1 MET A C 12
ATOM 21795 O O . MET A 1 1 ? 0.703 1.926 -2.668 1.00 71.53 1 MET A O 12
ATOM 21809 N N . SER A 1 2 ? -0.355 1.425 -4.590 1.00 74.23 2 SER A N 12
ATOM 21810 C CA . SER A 1 2 ? -1.544 0.901 -3.927 1.00 34.35 2 SER A CA 12
ATOM 21811 C C . SER A 1 2 ? -1.534 -0.625 -3.920 1.00 3.11 2 SER A C 12
ATOM 21812 O O . SER A 1 2 ? -0.559 -1.252 -4.335 1.00 53.21 2 SER A O 12
ATOM 21820 N N . SER A 1 3 ? -2.627 -1.216 -3.447 1.00 72.01 3 SER A N 12
ATOM 21821 C CA . SER A 1 3 ? -2.744 -2.667 -3.383 1.00 24.41 3 SER A CA 12
ATOM 21822 C C . SER A 1 3 ? -3.684 -3.185 -4.467 1.00 2.44 3 SER A C 12
ATOM 21823 O O . SER A 1 3 ? -4.752 -3.721 -4.173 1.00 21.24 3 SER A O 12
ATOM 21831 N N . GLU A 1 4 ? -3.277 -3.020 -5.722 1.00 74.53 4 GLU A N 12
ATOM 21832 C CA . GLU A 1 4 ? -4.084 -3.470 -6.851 1.00 44.43 4 GLU A CA 12
ATOM 21833 C C . GLU A 1 4 ? -4.480 -4.935 -6.686 1.00 72.00 4 GLU A C 12
ATOM 21834 O O . GLU A 1 4 ? -5.612 -5.320 -6.983 1.00 41.22 4 GLU A O 12
ATOM 21846 N N . LEU A 1 5 ? -3.542 -5.747 -6.213 1.00 43.24 5 LEU A N 12
ATOM 21847 C CA . LEU A 1 5 ? -3.792 -7.169 -6.009 1.00 13.32 5 LEU A CA 12
ATOM 21848 C C . LEU A 1 5 ? -4.989 -7.385 -5.088 1.00 63.44 5 LEU A C 12
ATOM 21849 O O . LEU A 1 5 ? -5.762 -8.327 -5.268 1.00 51.25 5 LEU A O 12
ATOM 21865 N N . LEU A 1 6 ? -5.137 -6.506 -4.103 1.00 10.52 6 LEU A N 12
ATOM 21866 C CA . LEU A 1 6 ? -6.242 -6.598 -3.154 1.00 13.21 6 LEU A CA 12
ATOM 21867 C C . LEU A 1 6 ? -7.557 -6.190 -3.809 1.00 51.12 6 LEU A C 12
ATOM 21868 O O . LEU A 1 6 ? -8.575 -6.866 -3.656 1.00 73.12 6 LEU A O 12
ATOM 21884 N N . ASP A 1 7 ? -7.529 -5.082 -4.541 1.00 4.52 7 ASP A N 12
ATOM 21885 C CA . ASP A 1 7 ? -8.718 -4.584 -5.223 1.00 25.12 7 ASP A CA 12
ATOM 21886 C C . ASP A 1 7 ? -9.173 -5.560 -6.302 1.00 33.21 7 ASP A C 12
ATOM 21887 O O . ASP A 1 7 ? -10.371 -5.753 -6.513 1.00 24.02 7 ASP A O 12
ATOM 21896 N N . ALA A 1 8 ? -8.211 -6.172 -6.984 1.00 74.43 8 ALA A N 12
ATOM 21897 C CA . ALA A 1 8 ? -8.513 -7.129 -8.041 1.00 44.45 8 ALA A CA 12
ATOM 21898 C C . ALA A 1 8 ? -9.389 -8.263 -7.522 1.00 72.11 8 ALA A C 12
ATOM 21899 O O . ALA A 1 8 ? -10.452 -8.545 -8.077 1.00 71.43 8 ALA A O 12
ATOM 21906 N N . LEU A 1 9 ? -8.938 -8.912 -6.454 1.00 65.10 9 LEU A N 12
ATOM 21907 C CA . LEU A 1 9 ? -9.682 -10.017 -5.859 1.00 30.43 9 LEU A CA 12
ATOM 21908 C C . LEU A 1 9 ? -11.106 -9.592 -5.515 1.00 2.51 9 LEU A C 12
ATOM 21909 O O . LEU A 1 9 ? -12.057 -10.348 -5.715 1.00 14.11 9 LEU A O 12
ATOM 21925 N N . THR A 1 10 ? -11.246 -8.375 -4.998 1.00 42.42 10 THR A N 12
ATOM 21926 C CA . THR A 1 10 ? -12.554 -7.849 -4.627 1.00 45.22 10 THR A CA 12
ATOM 21927 C C . THR A 1 10 ? -13.474 -7.758 -5.839 1.00 33.22 10 THR A C 12
ATOM 21928 O O . THR A 1 10 ? -14.645 -8.133 -5.771 1.00 71.53 10 THR A O 12
ATOM 21939 N N . ILE A 1 11 ? -12.937 -7.256 -6.946 1.00 32.10 11 ILE A N 12
ATOM 21940 C CA . ILE A 1 11 ? -13.710 -7.118 -8.174 1.00 21.23 11 ILE A CA 12
ATOM 21941 C C . ILE A 1 11 ? -14.349 -8.443 -8.574 1.00 62.33 11 ILE A C 12
ATOM 21942 O O . ILE A 1 11 ? -15.451 -8.472 -9.125 1.00 65.32 11 ILE A O 12
ATOM 21958 N N . LEU A 1 12 ? -13.653 -9.538 -8.293 1.00 75.15 12 LEU A N 12
ATOM 21959 C CA . LEU A 1 12 ? -14.152 -10.869 -8.621 1.00 35.45 12 LEU A CA 12
ATOM 21960 C C . LEU A 1 12 ? -15.288 -11.270 -7.686 1.00 52.41 12 LEU A C 12
ATOM 21961 O O . LEU A 1 12 ? -16.198 -11.999 -8.077 1.00 23.30 12 LEU A O 12
ATOM 21977 N N . GLU A 1 13 ? -15.228 -10.787 -6.449 1.00 2.20 13 GLU A N 12
ATOM 21978 C CA . GLU A 1 13 ? -16.252 -11.094 -5.459 1.00 73.44 13 GLU A CA 12
ATOM 21979 C C . GLU A 1 13 ? -17.621 -10.600 -5.920 1.00 24.32 13 GLU A C 12
ATOM 21980 O O . GLU A 1 13 ? -18.653 -11.159 -5.547 1.00 32.15 13 GLU A O 12
ATOM 21992 N N . LYS A 1 14 ? -17.621 -9.549 -6.733 1.00 41.41 14 LYS A N 12
ATOM 21993 C CA . LYS A 1 14 ? -18.860 -8.979 -7.247 1.00 53.15 14 LYS A CA 12
ATOM 21994 C C . LYS A 1 14 ? -19.725 -10.053 -7.899 1.00 32.03 14 LYS A C 12
ATOM 21995 O O . LYS A 1 14 ? -20.951 -9.951 -7.914 1.00 33.02 14 LYS A O 12
ATOM 22014 N N . GLU A 1 15 ? -19.076 -11.083 -8.436 1.00 31.13 15 GLU A N 12
ATOM 22015 C CA . GLU A 1 15 ? -19.787 -12.176 -9.089 1.00 10.21 15 GLU A CA 12
ATOM 22016 C C . GLU A 1 15 ? -20.396 -13.121 -8.057 1.00 74.31 15 GLU A C 12
ATOM 22017 O O . GLU A 1 15 ? -20.236 -12.930 -6.851 1.00 23.34 15 GLU A O 12
ATOM 22029 N N . LYS A 1 16 ? -21.095 -14.143 -8.540 1.00 54.02 16 LYS A N 12
ATOM 22030 C CA . LYS A 1 16 ? -21.729 -15.120 -7.662 1.00 15.32 16 LYS A CA 12
ATOM 22031 C C . LYS A 1 16 ? -21.084 -16.494 -7.823 1.00 60.10 16 LYS A C 12
ATOM 22032 O O . LYS A 1 16 ? -20.844 -16.950 -8.939 1.00 20.10 16 LYS A O 12
ATOM 22051 N N . GLY A 1 17 ? -20.806 -17.147 -6.698 1.00 53.14 17 GLY A N 12
ATOM 22052 C CA . GLY A 1 17 ? -20.193 -18.462 -6.737 1.00 1.24 17 GLY A CA 12
ATOM 22053 C C . GLY A 1 17 ? -18.708 -18.401 -7.029 1.00 24.31 17 GLY A C 12
ATOM 22054 O O . GLY A 1 17 ? -18.046 -19.434 -7.138 1.00 30.33 17 GLY A O 12
ATOM 22058 N N . ILE A 1 18 ? -18.182 -17.188 -7.158 1.00 51.44 18 ILE A N 12
ATOM 22059 C CA . ILE A 1 18 ? -16.764 -16.997 -7.441 1.00 32.50 18 ILE A CA 12
ATOM 22060 C C . ILE A 1 18 ? -16.036 -16.417 -6.233 1.00 3.32 18 ILE A C 12
ATOM 22061 O O . ILE A 1 18 ? -15.665 -15.244 -6.222 1.00 25.41 18 ILE A O 12
ATOM 22077 N N . SER A 1 19 ? -15.834 -17.249 -5.217 1.00 72.20 19 SER A N 12
ATOM 22078 C CA . SER A 1 19 ? -15.150 -16.820 -4.001 1.00 5.03 19 SER A CA 12
ATOM 22079 C C . SER A 1 19 ? -13.697 -16.459 -4.294 1.00 10.11 19 SER A C 12
ATOM 22080 O O . SER A 1 19 ? -13.013 -17.149 -5.050 1.00 55.41 19 SER A O 12
ATOM 22088 N N . LYS A 1 20 ? -13.231 -15.372 -3.688 1.00 21.45 20 LYS A N 12
ATOM 22089 C CA . LYS A 1 20 ? -11.859 -14.918 -3.880 1.00 74.43 20 LYS A CA 12
ATOM 22090 C C . LYS A 1 20 ? -10.873 -15.861 -3.199 1.00 44.01 20 LYS A C 12
ATOM 22091 O O . LYS A 1 20 ? -9.688 -15.879 -3.530 1.00 62.25 20 LYS A O 12
ATOM 22110 N N . GLU A 1 21 ? -11.371 -16.644 -2.247 1.00 64.52 21 GLU A N 12
ATOM 22111 C CA . GLU A 1 21 ? -10.533 -17.590 -1.521 1.00 11.33 21 GLU A CA 12
ATOM 22112 C C . GLU A 1 21 ? -9.768 -18.491 -2.486 1.00 34.03 21 GLU A C 12
ATOM 22113 O O . GLU A 1 21 ? -8.624 -18.867 -2.226 1.00 42.53 21 GLU A O 12
ATOM 22125 N N . ILE A 1 22 ? -10.407 -18.835 -3.598 1.00 11.12 22 ILE A N 12
ATOM 22126 C CA . ILE A 1 22 ? -9.789 -19.692 -4.601 1.00 52.11 22 ILE A CA 12
ATOM 22127 C C . ILE A 1 22 ? -8.809 -18.906 -5.467 1.00 5.14 22 ILE A C 12
ATOM 22128 O O . ILE A 1 22 ? -7.878 -19.472 -6.039 1.00 62.02 22 ILE A O 12
ATOM 22144 N N . ILE A 1 23 ? -9.025 -17.597 -5.555 1.00 13.43 23 ILE A N 12
ATOM 22145 C CA . ILE A 1 23 ? -8.159 -16.733 -6.348 1.00 72.34 23 ILE A CA 12
ATOM 22146 C C . ILE A 1 23 ? -6.811 -16.531 -5.665 1.00 55.40 23 ILE A C 12
ATOM 22147 O O . ILE A 1 23 ? -5.763 -16.598 -6.308 1.00 31.34 23 ILE A O 12
ATOM 22163 N N . ILE A 1 24 ? -6.847 -16.284 -4.360 1.00 51.31 24 ILE A N 12
ATOM 22164 C CA . ILE A 1 24 ? -5.627 -16.074 -3.590 1.00 74.21 24 ILE A CA 12
ATOM 22165 C C . ILE A 1 24 ? -4.642 -17.219 -3.799 1.00 44.54 24 ILE A C 12
ATOM 22166 O O . ILE A 1 24 ? -3.428 -17.014 -3.798 1.00 32.23 24 ILE A O 12
ATOM 22182 N N . GLU A 1 25 ? -5.172 -18.425 -3.979 1.00 72.53 25 GLU A N 12
ATOM 22183 C CA . GLU A 1 25 ? -4.338 -19.603 -4.190 1.00 43.13 25 GLU A CA 12
ATOM 22184 C C . GLU A 1 25 ? -3.652 -19.546 -5.552 1.00 2.50 25 GLU A C 12
ATOM 22185 O O . GLU A 1 25 ? -2.565 -20.092 -5.734 1.00 34.42 25 GLU A O 12
ATOM 22197 N N . ALA A 1 26 ? -4.298 -18.882 -6.506 1.00 1.41 26 ALA A N 12
ATOM 22198 C CA . ALA A 1 26 ? -3.750 -18.753 -7.851 1.00 44.13 26 ALA A CA 12
ATOM 22199 C C . ALA A 1 26 ? -2.488 -17.898 -7.849 1.00 13.13 26 ALA A C 12
ATOM 22200 O O . ALA A 1 26 ? -1.480 -18.262 -8.457 1.00 24.00 26 ALA A O 12
ATOM 22207 N N . ILE A 1 27 ? -2.550 -16.761 -7.166 1.00 44.10 27 ILE A N 12
ATOM 22208 C CA . ILE A 1 27 ? -1.411 -15.854 -7.086 1.00 13.45 27 ILE A CA 12
ATOM 22209 C C . ILE A 1 27 ? -0.180 -16.566 -6.536 1.00 13.44 27 ILE A C 12
ATOM 22210 O O . ILE A 1 27 ? 0.912 -16.459 -7.093 1.00 54.42 27 ILE A O 12
ATOM 22226 N N . GLU A 1 28 ? -0.365 -17.293 -5.438 1.00 54.21 28 GLU A N 12
ATOM 22227 C CA . GLU A 1 28 ? 0.732 -18.023 -4.812 1.00 54.51 28 GLU A CA 12
ATOM 22228 C C . GLU A 1 28 ? 1.356 -19.012 -5.793 1.00 43.41 28 GLU A C 12
ATOM 22229 O O . GLU A 1 28 ? 2.569 -19.014 -6.001 1.00 43.02 28 GLU A O 12
ATOM 22241 N N . ALA A 1 29 ? 0.518 -19.853 -6.390 1.00 30.04 29 ALA A N 12
ATOM 22242 C CA . ALA A 1 29 ? 0.986 -20.845 -7.349 1.00 12.54 29 ALA A CA 12
ATOM 22243 C C . ALA A 1 29 ? 1.840 -20.201 -8.434 1.00 13.03 29 ALA A C 12
ATOM 22244 O O . ALA A 1 29 ? 2.749 -20.828 -8.977 1.00 61.31 29 ALA A O 12
ATOM 22251 N N . ALA A 1 30 ? 1.541 -18.943 -8.747 1.00 53.23 30 ALA A N 12
ATOM 22252 C CA . ALA A 1 30 ? 2.283 -18.213 -9.767 1.00 23.45 30 ALA A CA 12
ATOM 22253 C C . ALA A 1 30 ? 3.651 -17.781 -9.248 1.00 61.02 30 ALA A C 12
ATOM 22254 O O . ALA A 1 30 ? 4.678 -18.065 -9.865 1.00 51.44 30 ALA A O 12
ATOM 22261 N N . LEU A 1 31 ? 3.657 -17.095 -8.111 1.00 5.35 31 LEU A N 12
ATOM 22262 C CA . LEU A 1 31 ? 4.899 -16.623 -7.508 1.00 1.23 31 LEU A CA 12
ATOM 22263 C C . LEU A 1 31 ? 5.860 -17.781 -7.263 1.00 21.11 31 LEU A C 12
ATOM 22264 O O . LEU A 1 31 ? 7.023 -17.733 -7.666 1.00 34.51 31 LEU A O 12
ATOM 22280 N N . ILE A 1 32 ? 5.366 -18.823 -6.602 1.00 24.45 32 ILE A N 12
ATOM 22281 C CA . ILE A 1 32 ? 6.180 -19.995 -6.306 1.00 71.03 32 ILE A CA 12
ATOM 22282 C C . ILE A 1 32 ? 6.734 -20.616 -7.584 1.00 24.23 32 ILE A C 12
ATOM 22283 O O . ILE A 1 32 ? 7.888 -21.043 -7.629 1.00 63.05 32 ILE A O 12
ATOM 22299 N N . SER A 1 33 ? 5.903 -20.663 -8.620 1.00 23.51 33 SER A N 12
ATOM 22300 C CA . SER A 1 33 ? 6.309 -21.234 -9.899 1.00 62.33 33 SER A CA 12
ATOM 22301 C C . SER A 1 33 ? 7.388 -20.380 -10.557 1.00 1.44 33 SER A C 12
ATOM 22302 O O . SER A 1 33 ? 8.236 -20.888 -11.290 1.00 2.10 33 SER A O 12
ATOM 22310 N N . ALA A 1 34 ? 7.347 -19.078 -10.291 1.00 22.53 34 ALA A N 12
ATOM 22311 C CA . ALA A 1 34 ? 8.322 -18.153 -10.855 1.00 1.34 34 ALA A CA 12
ATOM 22312 C C . ALA A 1 34 ? 9.683 -18.313 -10.188 1.00 52.14 34 ALA A C 12
ATOM 22313 O O . ALA A 1 34 ? 10.718 -18.298 -10.853 1.00 62.24 34 ALA A O 12
ATOM 22320 N N . TYR A 1 35 ? 9.674 -18.465 -8.868 1.00 60.44 35 TYR A N 12
ATOM 22321 C CA . TYR A 1 35 ? 10.909 -18.624 -8.109 1.00 42.44 35 TYR A CA 12
ATOM 22322 C C . TYR A 1 35 ? 11.427 -20.056 -8.208 1.00 40.45 35 TYR A C 12
ATOM 22323 O O . TYR A 1 35 ? 12.626 -20.304 -8.081 1.00 13.24 35 TYR A O 12
ATOM 22341 N N . LYS A 1 36 ? 10.515 -20.994 -8.435 1.00 5.13 36 LYS A N 12
ATOM 22342 C CA . LYS A 1 36 ? 10.877 -22.402 -8.553 1.00 11.15 36 LYS A CA 12
ATOM 22343 C C . LYS A 1 36 ? 11.801 -22.627 -9.745 1.00 32.14 36 LYS A C 12
ATOM 22344 O O . LYS A 1 36 ? 12.691 -23.477 -9.700 1.00 62.43 36 LYS A O 12
ATOM 22363 N N . ARG A 1 37 ? 11.585 -21.861 -10.809 1.00 74.25 37 ARG A N 12
ATOM 22364 C CA . ARG A 1 37 ? 12.398 -21.978 -12.013 1.00 53.51 37 ARG A CA 12
ATOM 22365 C C . ARG A 1 37 ? 13.876 -21.776 -11.692 1.00 13.30 37 ARG A C 12
ATOM 22366 O O . ARG A 1 37 ? 14.749 -22.240 -12.423 1.00 74.35 37 ARG A O 12
ATOM 22387 N N . ASN A 1 38 ? 14.148 -21.078 -10.594 1.00 64.14 38 ASN A N 12
ATOM 22388 C CA . ASN A 1 38 ? 15.520 -20.813 -10.177 1.00 2.44 38 ASN A CA 12
ATOM 22389 C C . ASN A 1 38 ? 16.176 -22.077 -9.628 1.00 62.25 38 ASN A C 12
ATOM 22390 O O . ASN A 1 38 ? 17.283 -22.437 -10.026 1.00 62.41 38 ASN A O 12
ATOM 22401 N N . PHE A 1 39 ? 15.482 -22.746 -8.712 1.00 74.50 39 PHE A N 12
ATOM 22402 C CA . PHE A 1 39 ? 15.997 -23.970 -8.108 1.00 13.22 39 PHE A CA 12
ATOM 22403 C C . PHE A 1 39 ? 14.886 -25.002 -7.939 1.00 13.23 39 PHE A C 12
ATOM 22404 O O . PHE A 1 39 ? 14.482 -25.319 -6.821 1.00 12.23 39 PHE A O 12
ATOM 22421 N N . ASN A 1 40 ? 14.395 -25.522 -9.060 1.00 5.11 40 ASN A N 12
ATOM 22422 C CA . ASN A 1 40 ? 13.330 -26.517 -9.037 1.00 31.44 40 ASN A CA 12
ATOM 22423 C C . ASN A 1 40 ? 13.872 -27.886 -8.636 1.00 13.21 40 ASN A C 12
ATOM 22424 O O . ASN A 1 40 ? 13.362 -28.519 -7.712 1.00 10.21 40 ASN A O 12
ATOM 22435 N N . GLN A 1 41 ? 14.910 -28.335 -9.335 1.00 42.41 41 GLN A N 12
ATOM 22436 C CA . GLN A 1 41 ? 15.521 -29.628 -9.050 1.00 32.21 41 GLN A CA 12
ATOM 22437 C C . GLN A 1 41 ? 16.628 -29.489 -8.010 1.00 10.23 41 GLN A C 12
ATOM 22438 O O . GLN A 1 41 ? 17.387 -30.427 -7.770 1.00 2.54 41 GLN A O 12
ATOM 22452 N N . ALA A 1 42 ? 16.714 -28.312 -7.398 1.00 53.10 42 ALA A N 12
ATOM 22453 C CA . ALA A 1 42 ? 17.728 -28.052 -6.384 1.00 45.11 42 ALA A CA 12
ATOM 22454 C C . ALA A 1 42 ? 17.134 -28.129 -4.981 1.00 30.22 42 ALA A C 12
ATOM 22455 O O . ALA A 1 42 ? 17.781 -28.604 -4.049 1.00 53.42 42 ALA A O 12
ATOM 22462 N N . GLN A 1 43 ? 15.899 -27.658 -4.841 1.00 44.33 43 GLN A N 12
ATOM 22463 C CA . GLN A 1 43 ? 15.219 -27.673 -3.551 1.00 63.21 43 GLN A CA 12
ATOM 22464 C C . GLN A 1 43 ? 13.780 -27.185 -3.688 1.00 62.24 43 GLN A C 12
ATOM 22465 O O . GLN A 1 43 ? 13.454 -26.435 -4.608 1.00 74.55 43 GLN A O 12
ATOM 22479 N N . ASN A 1 44 ? 12.924 -27.616 -2.767 1.00 61.24 44 ASN A N 12
ATOM 22480 C CA . ASN A 1 44 ? 11.519 -27.223 -2.787 1.00 5.03 44 ASN A CA 12
ATOM 22481 C C . ASN A 1 44 ? 11.345 -25.801 -2.265 1.00 45.14 44 ASN A C 12
ATOM 22482 O O . ASN A 1 44 ? 12.321 -25.113 -1.966 1.00 15.42 44 ASN A O 12
ATOM 22493 N N . VAL A 1 45 ? 10.094 -25.365 -2.157 1.00 44.30 45 VAL A N 12
ATOM 22494 C CA . VAL A 1 45 ? 9.790 -24.025 -1.670 1.00 71.11 45 VAL A CA 12
ATOM 22495 C C . VAL A 1 45 ? 8.287 -23.826 -1.509 1.00 24.13 45 VAL A C 12
ATOM 22496 O O . VAL A 1 45 ? 7.488 -24.508 -2.151 1.00 24.45 45 VAL A O 12
ATOM 22509 N N . ARG A 1 46 ? 7.909 -22.885 -0.649 1.00 33.25 46 ARG A N 12
ATOM 22510 C CA . ARG A 1 46 ? 6.501 -22.597 -0.404 1.00 13.25 46 ARG A CA 12
ATOM 22511 C C . ARG A 1 46 ? 6.269 -21.094 -0.273 1.00 35.22 46 ARG A C 12
ATOM 22512 O O . ARG A 1 46 ? 7.051 -20.388 0.365 1.00 45.34 46 ARG A O 12
ATOM 22533 N N . VAL A 1 47 ? 5.191 -20.612 -0.881 1.00 13.15 47 VAL A N 12
ATOM 22534 C CA . VAL A 1 47 ? 4.855 -19.194 -0.831 1.00 40.55 47 VAL A CA 12
ATOM 22535 C C . VAL A 1 47 ? 3.474 -18.977 -0.223 1.00 21.11 47 VAL A C 12
ATOM 22536 O O . VAL A 1 47 ? 2.560 -19.774 -0.432 1.00 40.40 47 VAL A O 12
ATOM 22549 N N . ASP A 1 48 ? 3.329 -17.891 0.530 1.00 31.11 48 ASP A N 12
ATOM 22550 C CA . ASP A 1 48 ? 2.059 -17.567 1.168 1.00 72.44 48 ASP A CA 12
ATOM 22551 C C . ASP A 1 48 ? 1.613 -16.154 0.804 1.00 70.23 48 ASP A C 12
ATOM 22552 O O . ASP A 1 48 ? 2.327 -15.183 1.058 1.00 21.40 48 ASP A O 12
ATOM 22561 N N . LEU A 1 49 ? 0.431 -16.047 0.209 1.00 24.33 49 LEU A N 12
ATOM 22562 C CA . LEU A 1 49 ? -0.110 -14.752 -0.190 1.00 74.30 49 LEU A CA 12
ATOM 22563 C C . LEU A 1 49 ? -0.996 -14.171 0.907 1.00 41.23 49 LEU A C 12
ATOM 22564 O O . LEU A 1 49 ? -2.007 -14.764 1.282 1.00 13.24 49 LEU A O 12
ATOM 22580 N N . ASN A 1 50 ? -0.611 -13.004 1.416 1.00 2.14 50 ASN A N 12
ATOM 22581 C CA . ASN A 1 50 ? -1.372 -12.341 2.468 1.00 51.24 50 ASN A CA 12
ATOM 22582 C C . ASN A 1 50 ? -2.464 -11.456 1.876 1.00 73.32 50 ASN A C 12
ATOM 22583 O O . ASN A 1 50 ? -2.193 -10.355 1.396 1.00 30.13 50 ASN A O 12
ATOM 22594 N N . ARG A 1 51 ? -3.699 -11.945 1.912 1.00 0.13 51 ARG A N 12
ATOM 22595 C CA . ARG A 1 51 ? -4.833 -11.200 1.378 1.00 51.01 51 ARG A CA 12
ATOM 22596 C C . ARG A 1 51 ? -5.157 -9.997 2.260 1.00 31.24 51 ARG A C 12
ATOM 22597 O O . ARG A 1 51 ? -5.987 -9.162 1.906 1.00 2.24 51 ARG A O 12
ATOM 22618 N N . GLU A 1 52 ? -4.495 -9.918 3.411 1.00 34.15 52 GLU A N 12
ATOM 22619 C CA . GLU A 1 52 ? -4.714 -8.819 4.343 1.00 24.22 52 GLU A CA 12
ATOM 22620 C C . GLU A 1 52 ? -3.930 -7.581 3.920 1.00 0.20 52 GLU A C 12
ATOM 22621 O O . GLU A 1 52 ? -4.510 -6.551 3.575 1.00 22.35 52 GLU A O 12
ATOM 22633 N N . THR A 1 53 ? -2.604 -7.689 3.949 1.00 23.40 53 THR A N 12
ATOM 22634 C CA . THR A 1 53 ? -1.739 -6.579 3.571 1.00 34.31 53 THR A CA 12
ATOM 22635 C C . THR A 1 53 ? -1.157 -6.786 2.176 1.00 54.44 53 THR A C 12
ATOM 22636 O O . THR A 1 53 ? -0.174 -6.148 1.802 1.00 31.00 53 THR A O 12
ATOM 22647 N N . GLY A 1 54 ? -1.773 -7.681 1.411 1.00 23.41 54 GLY A N 12
ATOM 22648 C CA . GLY A 1 54 ? -1.303 -7.956 0.065 1.00 44.31 54 GLY A CA 12
ATOM 22649 C C . GLY A 1 54 ? 0.183 -8.249 0.019 1.00 5.13 54 GLY A C 12
ATOM 22650 O O . GLY A 1 54 ? 0.857 -7.929 -0.961 1.00 74.51 54 GLY A O 12
ATOM 22654 N N . SER A 1 55 ? 0.699 -8.857 1.083 1.00 33.40 55 SER A N 12
ATOM 22655 C CA . SER A 1 55 ? 2.116 -9.189 1.163 1.00 75.11 55 SER A CA 12
ATOM 22656 C C . SER A 1 55 ? 2.360 -10.635 0.745 1.00 63.23 55 SER A C 12
ATOM 22657 O O . SER A 1 55 ? 1.418 -11.396 0.522 1.00 45.55 55 SER A O 12
ATOM 22665 N N . ILE A 1 56 ? 3.632 -11.008 0.642 1.00 3.53 56 ILE A N 12
ATOM 22666 C CA . ILE A 1 56 ? 4.001 -12.364 0.254 1.00 74.13 56 ILE A CA 12
ATOM 22667 C C . ILE A 1 56 ? 5.298 -12.796 0.929 1.00 0.40 56 ILE A C 12
ATOM 22668 O O . ILE A 1 56 ? 6.231 -12.004 1.067 1.00 42.33 56 ILE A O 12
ATOM 22684 N N . ARG A 1 57 ? 5.350 -14.056 1.345 1.00 32.14 57 ARG A N 12
ATOM 22685 C CA . ARG A 1 57 ? 6.534 -14.594 2.006 1.00 64.45 57 ARG A CA 12
ATOM 22686 C C . ARG A 1 57 ? 6.891 -15.968 1.447 1.00 32.01 57 ARG A C 12
ATOM 22687 O O . ARG A 1 57 ? 6.044 -16.858 1.370 1.00 32.22 57 ARG A O 12
ATOM 22708 N N . VAL A 1 58 ? 8.152 -16.134 1.058 1.00 42.34 58 VAL A N 12
ATOM 22709 C CA . VAL A 1 58 ? 8.621 -17.399 0.506 1.00 43.54 58 VAL A CA 12
ATOM 22710 C C . VAL A 1 58 ? 9.501 -18.142 1.507 1.00 10.15 58 VAL A C 12
ATOM 22711 O O . VAL A 1 58 ? 10.567 -17.660 1.888 1.00 73.04 58 VAL A O 12
ATOM 22724 N N . PHE A 1 59 ? 9.046 -19.318 1.926 1.00 1.31 59 PHE A N 12
ATOM 22725 C CA . PHE A 1 59 ? 9.791 -20.127 2.882 1.00 44.44 59 PHE A CA 12
ATOM 22726 C C . PHE A 1 59 ? 10.173 -21.474 2.274 1.00 1.24 59 PHE A C 12
ATOM 22727 O O . PHE A 1 59 ? 9.431 -22.036 1.469 1.00 3.23 59 PHE A O 12
ATOM 22744 N N . ALA A 1 60 ? 11.336 -21.985 2.664 1.00 64.33 60 ALA A N 12
ATOM 22745 C CA . ALA A 1 60 ? 11.816 -23.264 2.159 1.00 61.55 60 ALA A CA 12
ATOM 22746 C C . ALA A 1 60 ? 11.499 -24.394 3.135 1.00 45.11 60 ALA A C 12
ATOM 22747 O O . ALA A 1 60 ? 11.849 -24.326 4.313 1.00 31.21 60 ALA A O 12
ATOM 22754 N N . ARG A 1 61 ? 10.832 -25.430 2.636 1.00 41.23 61 ARG A N 12
ATOM 22755 C CA . ARG A 1 61 ? 10.466 -26.572 3.464 1.00 72.14 61 ARG A CA 12
ATOM 22756 C C . ARG A 1 61 ? 11.572 -27.624 3.460 1.00 20.13 61 ARG A C 12
ATOM 22757 O O . ARG A 1 61 ? 11.924 -28.165 2.412 1.00 1.01 61 ARG A O 12
ATOM 22778 N N . LYS A 1 62 ? 12.115 -27.908 4.638 1.00 10.33 62 LYS A N 12
ATOM 22779 C CA . LYS A 1 62 ? 13.181 -28.895 4.772 1.00 21.43 62 LYS A CA 12
ATOM 22780 C C . LYS A 1 62 ? 12.743 -30.049 5.668 1.00 75.40 62 LYS A C 12
ATOM 22781 O O . LYS A 1 62 ? 12.128 -29.837 6.714 1.00 2.42 62 LYS A O 12
ATOM 22800 N N . ASP A 1 63 ? 13.066 -31.269 5.253 1.00 23.54 63 ASP A N 12
ATOM 22801 C CA . ASP A 1 63 ? 12.708 -32.457 6.020 1.00 42.41 63 ASP A CA 12
ATOM 22802 C C . ASP A 1 63 ? 13.631 -32.626 7.223 1.00 73.33 63 ASP A C 12
ATOM 22803 O O . ASP A 1 63 ? 14.827 -32.878 7.070 1.00 62.32 63 ASP A O 12
ATOM 22812 N N . VAL A 1 64 ? 13.069 -32.483 8.419 1.00 22.25 64 VAL A N 12
ATOM 22813 C CA . VAL A 1 64 ? 13.841 -32.620 9.647 1.00 63.30 64 VAL A CA 12
ATOM 22814 C C . VAL A 1 64 ? 14.236 -34.073 9.891 1.00 51.12 64 VAL A C 12
ATOM 22815 O O . VAL A 1 64 ? 13.379 -34.934 10.094 1.00 75.14 64 VAL A O 12
ATOM 22828 N N . VAL A 1 65 ? 15.538 -34.338 9.868 1.00 11.54 65 VAL A N 12
ATOM 22829 C CA . VAL A 1 65 ? 16.047 -35.687 10.088 1.00 13.21 65 VAL A CA 12
ATOM 22830 C C . VAL A 1 65 ? 17.366 -35.659 10.851 1.00 31.21 65 VAL A C 12
ATOM 22831 O O . VAL A 1 65 ? 18.074 -34.652 10.852 1.00 25.11 65 VAL A O 12
ATOM 22844 N N . ASP A 1 66 ? 17.692 -36.772 11.501 1.00 62.52 66 ASP A N 12
ATOM 22845 C CA . ASP A 1 66 ? 18.927 -36.876 12.268 1.00 23.33 66 ASP A CA 12
ATOM 22846 C C . ASP A 1 66 ? 20.144 -36.726 11.360 1.00 21.04 66 ASP A C 12
ATOM 22847 O O . ASP A 1 66 ? 21.143 -36.118 11.742 1.00 0.24 66 ASP A O 12
ATOM 22856 N N . GLU A 1 67 ? 20.052 -37.285 10.158 1.00 15.03 67 GLU A N 12
ATOM 22857 C CA . GLU A 1 67 ? 21.147 -37.214 9.198 1.00 31.11 67 GLU A CA 12
ATOM 22858 C C . GLU A 1 67 ? 20.625 -36.898 7.799 1.00 50.23 67 GLU A C 12
ATOM 22859 O O . GLU A 1 67 ? 19.601 -37.430 7.372 1.00 63.43 67 GLU A O 12
ATOM 22871 N N . VAL A 1 68 ? 21.336 -36.026 7.091 1.00 15.43 68 VAL A N 12
ATOM 22872 C CA . VAL A 1 68 ? 20.946 -35.638 5.742 1.00 65.11 68 VAL A CA 12
ATOM 22873 C C . VAL A 1 68 ? 20.751 -36.860 4.852 1.00 4.00 68 VAL A C 12
ATOM 22874 O O . VAL A 1 68 ? 21.700 -37.590 4.566 1.00 42.11 68 VAL A O 12
ATOM 22887 N N . TYR A 1 69 ? 19.514 -37.078 4.418 1.00 32.10 69 TYR A N 12
ATOM 22888 C CA . TYR A 1 69 ? 19.194 -38.215 3.563 1.00 32.14 69 TYR A CA 12
ATOM 22889 C C . TYR A 1 69 ? 18.715 -37.746 2.192 1.00 61.22 69 TYR A C 12
ATOM 22890 O O . TYR A 1 69 ? 18.790 -38.486 1.210 1.00 10.20 69 TYR A O 12
ATOM 22908 N N . ASP A 1 70 ? 18.222 -36.514 2.134 1.00 20.02 70 ASP A N 12
ATOM 22909 C CA . ASP A 1 70 ? 17.731 -35.944 0.885 1.00 33.31 70 ASP A CA 12
ATOM 22910 C C . ASP A 1 70 ? 18.634 -34.808 0.414 1.00 24.14 70 ASP A C 12
ATOM 22911 O O . ASP A 1 70 ? 18.487 -33.666 0.850 1.00 24.10 70 ASP A O 12
ATOM 22920 N N . GLN A 1 71 ? 19.566 -35.130 -0.476 1.00 45.13 71 GLN A N 12
ATOM 22921 C CA . GLN A 1 71 ? 20.493 -34.136 -1.004 1.00 73.34 71 GLN A CA 12
ATOM 22922 C C . GLN A 1 71 ? 19.740 -32.969 -1.633 1.00 44.25 71 GLN A C 12
ATOM 22923 O O . GLN A 1 71 ? 20.260 -31.856 -1.721 1.00 55.10 71 GLN A O 12
ATOM 22937 N N . ARG A 1 72 ? 18.512 -33.231 -2.070 1.00 4.45 72 ARG A N 12
ATOM 22938 C CA . ARG A 1 72 ? 17.688 -32.202 -2.693 1.00 31.14 72 ARG A CA 12
ATOM 22939 C C . ARG A 1 72 ? 17.220 -31.181 -1.660 1.00 3.13 72 ARG A C 12
ATOM 22940 O O . ARG A 1 72 ? 17.231 -29.976 -1.914 1.00 25.45 72 ARG A O 12
ATOM 22961 N N . LEU A 1 73 ? 16.810 -31.670 -0.496 1.00 3.20 73 LEU A N 12
ATOM 22962 C CA . LEU A 1 73 ? 16.337 -30.802 0.576 1.00 51.45 73 LEU A CA 12
ATOM 22963 C C . LEU A 1 73 ? 16.226 -31.568 1.890 1.00 42.22 73 LEU A C 12
ATOM 22964 O O . LEU A 1 73 ? 15.497 -32.555 1.984 1.00 32.31 73 LEU A O 12
ATOM 22980 N N . GLU A 1 74 ? 16.953 -31.104 2.903 1.00 52.14 74 GLU A N 12
ATOM 22981 C CA . GLU A 1 74 ? 16.935 -31.747 4.211 1.00 53.33 74 GLU A CA 12
ATOM 22982 C C . GLU A 1 74 ? 17.503 -30.818 5.281 1.00 31.14 74 GLU A C 12
ATOM 22983 O O . GLU A 1 74 ? 18.260 -29.895 4.978 1.00 54.40 74 GLU A O 12
ATOM 22995 N N . ILE A 1 75 ? 17.132 -31.069 6.532 1.00 62.14 75 ILE A N 12
ATOM 22996 C CA . ILE A 1 75 ? 17.605 -30.256 7.646 1.00 30.31 75 ILE A CA 12
ATOM 22997 C C . ILE A 1 75 ? 17.887 -31.117 8.873 1.00 75.04 75 ILE A C 12
ATOM 22998 O O . ILE A 1 75 ? 17.032 -31.882 9.317 1.00 14.04 75 ILE A O 12
ATOM 23014 N N . SER A 1 76 ? 19.094 -30.985 9.416 1.00 72.03 76 SER A N 12
ATOM 23015 C CA . SER A 1 76 ? 19.490 -31.752 10.591 1.00 2.32 76 SER A CA 12
ATOM 23016 C C . SER A 1 76 ? 18.630 -31.383 11.797 1.00 11.44 76 SER A C 12
ATOM 23017 O O . SER A 1 76 ? 18.336 -30.209 12.027 1.00 13.53 76 SER A O 12
ATOM 23025 N N . ILE A 1 77 ? 18.232 -32.392 12.563 1.00 32.21 77 ILE A N 12
ATOM 23026 C CA . ILE A 1 77 ? 17.408 -32.175 13.745 1.00 42.24 77 ILE A CA 12
ATOM 23027 C C . ILE A 1 77 ? 18.014 -31.106 14.648 1.00 3.30 77 ILE A C 12
ATOM 23028 O O . ILE A 1 77 ? 17.294 -30.313 15.255 1.00 62.34 77 ILE A O 12
ATOM 23044 N N . GLU A 1 78 ? 19.341 -31.089 14.729 1.00 30.11 78 GLU A N 12
ATOM 23045 C CA . GLU A 1 78 ? 20.043 -30.116 15.558 1.00 0.34 78 GLU A CA 12
ATOM 23046 C C . GLU A 1 78 ? 19.983 -28.725 14.931 1.00 42.21 78 GLU A C 12
ATOM 23047 O O . GLU A 1 78 ? 19.937 -27.718 15.637 1.00 45.21 78 GLU A O 12
ATOM 23059 N N . GLU A 1 79 ? 19.985 -28.680 13.603 1.00 34.12 79 GLU A N 12
ATOM 23060 C CA . GLU A 1 79 ? 19.933 -27.414 12.883 1.00 41.22 79 GLU A CA 12
ATOM 23061 C C . GLU A 1 79 ? 18.622 -26.683 13.159 1.00 73.11 79 GLU A C 12
ATOM 23062 O O . GLU A 1 79 ? 18.618 -25.507 13.517 1.00 3.25 79 GLU A O 12
ATOM 23074 N N . ALA A 1 80 ? 17.509 -27.392 12.989 1.00 23.40 80 ALA A N 12
ATOM 23075 C CA . ALA A 1 80 ? 16.192 -26.813 13.221 1.00 41.12 80 ALA A CA 12
ATOM 23076 C C . ALA A 1 80 ? 16.064 -26.295 14.649 1.00 13.05 80 ALA A C 12
ATOM 23077 O O . ALA A 1 80 ? 15.330 -25.343 14.909 1.00 13.31 80 ALA A O 12
ATOM 23084 N N . GLN A 1 81 ? 16.782 -26.930 15.571 1.00 53.33 81 GLN A N 12
ATOM 23085 C CA . GLN A 1 81 ? 16.747 -26.532 16.973 1.00 55.10 81 GLN A CA 12
ATOM 23086 C C . GLN A 1 81 ? 17.353 -25.145 17.161 1.00 65.05 81 GLN A C 12
ATOM 23087 O O . GLN A 1 81 ? 17.007 -24.428 18.099 1.00 13.14 81 GLN A O 12
ATOM 23101 N N . GLY A 1 82 ? 18.260 -24.775 16.263 1.00 10.33 82 GLY A N 12
ATOM 23102 C CA . GLY A 1 82 ? 18.901 -23.474 16.349 1.00 0.41 82 GLY A CA 12
ATOM 23103 C C . GLY A 1 82 ? 17.902 -22.335 16.349 1.00 3.45 82 GLY A C 12
ATOM 23104 O O . GLY A 1 82 ? 18.127 -21.303 16.983 1.00 20.11 82 GLY A O 12
ATOM 23108 N N . ILE A 1 83 ? 16.795 -22.520 15.638 1.00 31.40 83 ILE A N 12
ATOM 23109 C CA . ILE A 1 83 ? 15.758 -21.499 15.559 1.00 1.12 83 ILE A CA 12
ATOM 23110 C C . ILE A 1 83 ? 14.495 -21.940 16.289 1.00 73.35 83 ILE A C 12
ATOM 23111 O O . ILE A 1 83 ? 13.694 -21.111 16.724 1.00 13.12 83 ILE A O 12
ATOM 23127 N N . HIS A 1 84 ? 14.323 -23.252 16.423 1.00 63.03 84 HIS A N 12
ATOM 23128 C CA . HIS A 1 84 ? 13.157 -23.804 17.103 1.00 54.51 84 HIS A CA 12
ATOM 23129 C C . HIS A 1 84 ? 13.437 -25.220 17.599 1.00 12.33 84 HIS A C 12
ATOM 23130 O O . HIS A 1 84 ? 13.325 -26.196 16.856 1.00 53.42 84 HIS A O 12
ATOM 23144 N N . PRO A 1 85 ? 13.811 -25.336 18.881 1.00 51.33 85 PRO A N 12
ATOM 23145 C CA . PRO A 1 85 ? 14.115 -26.628 19.503 1.00 21.45 85 PRO A CA 12
ATOM 23146 C C . PRO A 1 85 ? 12.870 -27.490 19.685 1.00 1.12 85 PRO A C 12
ATOM 23147 O O . PRO A 1 85 ? 12.964 -28.658 20.063 1.00 55.23 85 PRO A O 12
ATOM 23158 N N . GLU A 1 86 ? 11.707 -26.909 19.413 1.00 11.24 86 GLU A N 12
ATOM 23159 C CA . GLU A 1 86 ? 10.444 -27.626 19.548 1.00 2.30 86 GLU A CA 12
ATOM 23160 C C . GLU A 1 86 ? 10.274 -28.642 18.423 1.00 54.33 86 GLU A C 12
ATOM 23161 O O . GLU A 1 86 ? 9.489 -29.584 18.537 1.00 72.01 86 GLU A O 12
ATOM 23173 N N . TYR A 1 87 ? 11.013 -28.445 17.338 1.00 13.33 87 TYR A N 12
ATOM 23174 C CA . TYR A 1 87 ? 10.942 -29.342 16.190 1.00 62.40 87 TYR A CA 12
ATOM 23175 C C . TYR A 1 87 ? 11.229 -30.781 16.606 1.00 30.01 87 TYR A C 12
ATOM 23176 O O . TYR A 1 87 ? 11.529 -31.055 17.768 1.00 64.21 87 TYR A O 12
ATOM 23194 N N . MET A 1 88 ? 11.136 -31.697 15.647 1.00 30.33 88 MET A N 12
ATOM 23195 C CA . MET A 1 88 ? 11.388 -33.109 15.911 1.00 15.53 88 MET A CA 12
ATOM 23196 C C . MET A 1 88 ? 11.588 -33.878 14.611 1.00 10.42 88 MET A C 12
ATOM 23197 O O . MET A 1 88 ? 11.010 -33.535 13.579 1.00 24.25 88 MET A O 12
ATOM 23211 N N . VAL A 1 89 ? 12.411 -34.922 14.665 1.00 2.14 89 VAL A N 12
ATOM 23212 C CA . VAL A 1 89 ? 12.685 -35.740 13.491 1.00 32.25 89 VAL A CA 12
ATOM 23213 C C . VAL A 1 89 ? 11.393 -36.196 12.823 1.00 31.51 89 VAL A C 12
ATOM 23214 O O . VAL A 1 89 ? 10.562 -36.860 13.441 1.00 22.02 89 VAL A O 12
ATOM 23227 N N . GLY A 1 90 ? 11.229 -35.834 11.554 1.00 61.31 90 GLY A N 12
ATOM 23228 C CA . GLY A 1 90 ? 10.035 -36.214 10.822 1.00 5.34 90 GLY A CA 12
ATOM 23229 C C . GLY A 1 90 ? 9.159 -35.024 10.484 1.00 73.20 90 GLY A C 12
ATOM 23230 O O . GLY A 1 90 ? 8.310 -35.102 9.596 1.00 73.05 90 GLY A O 12
ATOM 23234 N N . ASP A 1 91 ? 9.362 -33.921 11.195 1.00 14.12 91 ASP A N 12
ATOM 23235 C CA . ASP A 1 91 ? 8.584 -32.708 10.967 1.00 22.15 91 ASP A CA 12
ATOM 23236 C C . ASP A 1 91 ? 9.175 -31.891 9.822 1.00 32.31 91 ASP A C 12
ATOM 23237 O O . ASP A 1 91 ? 10.062 -32.355 9.107 1.00 53.31 91 ASP A O 12
ATOM 23246 N N . VAL A 1 92 ? 8.677 -30.669 9.657 1.00 31.51 92 VAL A N 12
ATOM 23247 C CA . VAL A 1 92 ? 9.156 -29.786 8.600 1.00 42.33 92 VAL A CA 12
ATOM 23248 C C . VAL A 1 92 ? 9.422 -28.383 9.134 1.00 75.52 92 VAL A C 12
ATOM 23249 O O . VAL A 1 92 ? 8.729 -27.909 10.034 1.00 53.31 92 VAL A O 12
ATOM 23262 N N . VAL A 1 93 ? 10.429 -27.723 8.573 1.00 53.22 93 VAL A N 12
ATOM 23263 C CA . VAL A 1 93 ? 10.786 -26.373 8.992 1.00 1.40 93 VAL A CA 12
ATOM 23264 C C . VAL A 1 93 ? 10.768 -25.409 7.811 1.00 13.54 93 VAL A C 12
ATOM 23265 O O . VAL A 1 93 ? 11.131 -25.774 6.693 1.00 42.32 93 VAL A O 12
ATOM 23278 N N . GLU A 1 94 ? 10.345 -24.175 8.067 1.00 63.33 94 GLU A N 12
ATOM 23279 C CA . GLU A 1 94 ? 10.279 -23.158 7.025 1.00 13.04 94 GLU A CA 12
ATOM 23280 C C . GLU A 1 94 ? 11.218 -21.996 7.338 1.00 14.14 94 GLU A C 12
ATOM 23281 O O . GLU A 1 94 ? 11.220 -21.469 8.451 1.00 22.33 94 GLU A O 12
ATOM 23293 N N . ILE A 1 95 ? 12.015 -21.604 6.350 1.00 43.41 95 ILE A N 12
ATOM 23294 C CA . ILE A 1 95 ? 12.958 -20.505 6.520 1.00 24.11 95 ILE A CA 12
ATOM 23295 C C . ILE A 1 95 ? 12.833 -19.493 5.386 1.00 51.42 95 ILE A C 12
ATOM 23296 O O . ILE A 1 95 ? 12.691 -19.867 4.222 1.00 43.44 95 ILE A O 12
ATOM 23312 N N . GLU A 1 96 ? 12.889 -18.212 5.735 1.00 15.41 96 GLU A N 12
ATOM 23313 C CA . GLU A 1 96 ? 12.783 -17.147 4.746 1.00 4.20 96 GLU A CA 12
ATOM 23314 C C . GLU A 1 96 ? 13.790 -17.350 3.616 1.00 3.25 96 GLU A C 12
ATOM 23315 O O . GLU A 1 96 ? 14.998 -17.402 3.849 1.00 21.32 96 GLU A O 12
ATOM 23327 N N . VAL A 1 97 ? 13.283 -17.466 2.393 1.00 52.41 97 VAL A N 12
ATOM 23328 C CA . VAL A 1 97 ? 14.136 -17.663 1.228 1.00 41.24 97 VAL A CA 12
ATOM 23329 C C . VAL A 1 97 ? 13.728 -16.740 0.085 1.00 64.02 97 VAL A C 12
ATOM 23330 O O . VAL A 1 97 ? 14.198 -16.885 -1.044 1.00 40.42 97 VAL A O 12
ATOM 23343 N N . THR A 1 98 ? 12.849 -15.789 0.385 1.00 74.11 98 THR A N 12
ATOM 23344 C CA . THR A 1 98 ? 12.375 -14.843 -0.617 1.00 21.42 98 THR A CA 12
ATOM 23345 C C . THR A 1 98 ? 13.429 -13.781 -0.912 1.00 23.55 98 THR A C 12
ATOM 23346 O O . THR A 1 98 ? 14.115 -13.286 -0.016 1.00 72.05 98 THR A O 12
ATOM 23357 N N . PRO A 1 99 ? 13.564 -13.420 -2.196 1.00 61.42 99 PRO A N 12
ATOM 23358 C CA . PRO A 1 99 ? 14.533 -12.413 -2.638 1.00 22.35 99 PRO A CA 12
ATOM 23359 C C . PRO A 1 99 ? 14.157 -11.008 -2.180 1.00 21.13 99 PRO A C 12
ATOM 23360 O O . PRO A 1 99 ? 13.000 -10.738 -1.856 1.00 4.33 99 PRO A O 12
ATOM 23371 N N . LYS A 1 100 ? 15.141 -10.115 -2.158 1.00 1.34 100 LYS A N 12
ATOM 23372 C CA . LYS A 1 100 ? 14.913 -8.735 -1.741 1.00 31.23 100 LYS A CA 12
ATOM 23373 C C . LYS A 1 100 ? 14.198 -7.949 -2.835 1.00 11.53 100 LYS A C 12
ATOM 23374 O O . LYS A 1 100 ? 13.817 -6.795 -2.634 1.00 43.02 100 LYS A O 12
ATOM 23393 N N . ASP A 1 101 ? 14.017 -8.580 -3.989 1.00 23.32 101 ASP A N 12
ATOM 23394 C CA . ASP A 1 101 ? 13.344 -7.939 -5.114 1.00 41.13 101 ASP A CA 12
ATOM 23395 C C . ASP A 1 101 ? 11.952 -8.527 -5.322 1.00 43.12 101 ASP A C 12
ATOM 23396 O O . ASP A 1 101 ? 11.268 -8.203 -6.292 1.00 15.43 101 ASP A O 12
ATOM 23405 N N . PHE A 1 102 ? 11.539 -9.395 -4.404 1.00 61.52 102 PHE A N 12
ATOM 23406 C CA . PHE A 1 102 ? 10.230 -10.031 -4.487 1.00 41.25 102 PHE A CA 12
ATOM 23407 C C . PHE A 1 102 ? 9.119 -9.032 -4.177 1.00 61.03 102 PHE A C 12
ATOM 23408 O O . PHE A 1 102 ? 7.955 -9.258 -4.505 1.00 73.03 102 PHE A O 12
ATOM 23425 N N . GLY A 1 103 ? 9.488 -7.925 -3.540 1.00 33.20 103 GLY A N 12
ATOM 23426 C CA . GLY A 1 103 ? 8.513 -6.908 -3.194 1.00 14.33 103 GLY A CA 12
ATOM 23427 C C . GLY A 1 103 ? 7.662 -6.494 -4.379 1.00 14.11 103 GLY A C 12
ATOM 23428 O O . GLY A 1 103 ? 6.435 -6.468 -4.291 1.00 52.21 103 GLY A O 12
ATOM 23432 N N . ARG A 1 104 ? 8.316 -6.168 -5.489 1.00 11.41 104 ARG A N 12
ATOM 23433 C CA . ARG A 1 104 ? 7.612 -5.750 -6.695 1.00 21.11 104 ARG A CA 12
ATOM 23434 C C . ARG A 1 104 ? 7.041 -6.955 -7.437 1.00 54.21 104 ARG A C 12
ATOM 23435 O O . ARG A 1 104 ? 5.913 -6.916 -7.928 1.00 35.02 104 ARG A O 12
ATOM 23456 N N . ILE A 1 105 ? 7.828 -8.023 -7.513 1.00 74.15 105 ILE A N 12
ATOM 23457 C CA . ILE A 1 105 ? 7.399 -9.239 -8.194 1.00 51.42 105 ILE A CA 12
ATOM 23458 C C . ILE A 1 105 ? 6.094 -9.766 -7.608 1.00 31.22 105 ILE A C 12
ATOM 23459 O O . ILE A 1 105 ? 5.275 -10.350 -8.317 1.00 32.23 105 ILE A O 12
ATOM 23475 N N . ALA A 1 106 ? 5.906 -9.553 -6.310 1.00 52.13 106 ALA A N 12
ATOM 23476 C CA . ALA A 1 106 ? 4.698 -10.004 -5.629 1.00 0.32 106 ALA A CA 12
ATOM 23477 C C . ALA A 1 106 ? 3.447 -9.498 -6.340 1.00 11.13 106 ALA A C 12
ATOM 23478 O O . ALA A 1 106 ? 2.542 -10.272 -6.651 1.00 42.22 106 ALA A O 12
ATOM 23485 N N . ALA A 1 107 ? 3.402 -8.194 -6.591 1.00 54.24 107 ALA A N 12
ATOM 23486 C CA . ALA A 1 107 ? 2.261 -7.584 -7.266 1.00 40.42 107 ALA A CA 12
ATOM 23487 C C . ALA A 1 107 ? 2.244 -7.946 -8.748 1.00 61.51 107 ALA A C 12
ATOM 23488 O O . ALA A 1 107 ? 1.185 -8.202 -9.320 1.00 62.23 107 ALA A O 12
ATOM 23495 N N . GLN A 1 108 ? 3.423 -7.962 -9.362 1.00 63.24 108 GLN A N 12
ATOM 23496 C CA . GLN A 1 108 ? 3.541 -8.291 -10.779 1.00 24.31 108 GLN A CA 12
ATOM 23497 C C . GLN A 1 108 ? 3.015 -9.695 -11.057 1.00 33.31 108 GLN A C 12
ATOM 23498 O O . GLN A 1 108 ? 2.461 -9.961 -12.125 1.00 5.33 108 GLN A O 12
ATOM 23512 N N . THR A 1 109 ? 3.190 -10.590 -10.091 1.00 14.35 109 THR A N 12
ATOM 23513 C CA . THR A 1 109 ? 2.735 -11.968 -10.234 1.00 1.22 109 THR A CA 12
ATOM 23514 C C . THR A 1 109 ? 1.265 -12.103 -9.851 1.00 5.53 109 THR A C 12
ATOM 23515 O O . THR A 1 109 ? 0.554 -12.958 -10.376 1.00 22.25 109 THR A O 12
ATOM 23526 N N . ALA A 1 110 ? 0.817 -11.253 -8.932 1.00 1.34 110 ALA A N 12
ATOM 23527 C CA . ALA A 1 110 ? -0.568 -11.277 -8.482 1.00 65.20 110 ALA A CA 12
ATOM 23528 C C . ALA A 1 110 ? -1.497 -10.676 -9.531 1.00 34.15 110 ALA A C 12
ATOM 23529 O O . ALA A 1 110 ? -2.578 -11.204 -9.794 1.00 63.40 110 ALA A O 12
ATOM 23536 N N . LYS A 1 111 ? -1.070 -9.569 -10.128 1.00 4.43 111 LYS A N 12
ATOM 23537 C CA . LYS A 1 111 ? -1.863 -8.896 -11.150 1.00 13.33 111 LYS A CA 12
ATOM 23538 C C . LYS A 1 111 ? -2.063 -9.797 -12.365 1.00 33.32 111 LYS A C 12
ATOM 23539 O O . LYS A 1 111 ? -3.171 -9.912 -12.887 1.00 3.05 111 LYS A O 12
ATOM 23558 N N . GLN A 1 112 ? -0.983 -10.433 -12.807 1.00 52.54 112 GLN A N 12
ATOM 23559 C CA . GLN A 1 112 ? -1.042 -11.325 -13.960 1.00 10.21 112 GLN A CA 12
ATOM 23560 C C . GLN A 1 112 ? -1.985 -12.494 -13.698 1.00 0.31 112 GLN A C 12
ATOM 23561 O O . GLN A 1 112 ? -2.622 -13.011 -14.616 1.00 14.34 112 GLN A O 12
ATOM 23575 N N . VAL A 1 113 ? -2.072 -12.906 -12.436 1.00 42.44 113 VAL A N 12
ATOM 23576 C CA . VAL A 1 113 ? -2.939 -14.014 -12.052 1.00 53.54 113 VAL A CA 12
ATOM 23577 C C . VAL A 1 113 ? -4.403 -13.589 -12.045 1.00 33.44 113 VAL A C 12
ATOM 23578 O O . VAL A 1 113 ? -5.238 -14.190 -12.720 1.00 10.35 113 VAL A O 12
ATOM 23591 N N . VAL A 1 114 ? -4.707 -12.548 -11.277 1.00 62.31 114 VAL A N 12
ATOM 23592 C CA . VAL A 1 114 ? -6.071 -12.041 -11.182 1.00 44.31 114 VAL A CA 12
ATOM 23593 C C . VAL A 1 114 ? -6.624 -11.690 -12.559 1.00 24.40 114 VAL A C 12
ATOM 23594 O O . VAL A 1 114 ? -7.809 -11.882 -12.833 1.00 43.44 114 VAL A O 12
ATOM 23607 N N . THR A 1 115 ? -5.756 -11.175 -13.426 1.00 11.13 115 THR A N 12
ATOM 23608 C CA . THR A 1 115 ? -6.158 -10.797 -14.775 1.00 33.11 115 THR A CA 12
ATOM 23609 C C . THR A 1 115 ? -6.879 -11.942 -15.476 1.00 25.41 115 THR A C 12
ATOM 23610 O O . THR A 1 115 ? -7.816 -11.721 -16.241 1.00 0.53 115 THR A O 12
ATOM 23621 N N . GLN A 1 116 ? -6.435 -13.167 -15.208 1.00 72.25 116 GLN A N 12
ATOM 23622 C CA . GLN A 1 116 ? -7.039 -14.347 -15.814 1.00 54.01 116 GLN A CA 12
ATOM 23623 C C . GLN A 1 116 ? -8.420 -14.617 -15.223 1.00 61.15 116 GLN A C 12
ATOM 23624 O O . GLN A 1 116 ? -9.387 -14.831 -15.953 1.00 62.10 116 GLN A O 12
ATOM 23638 N N . ARG A 1 117 ? -8.502 -14.605 -13.896 1.00 54.30 117 ARG A N 12
ATOM 23639 C CA . ARG A 1 117 ? -9.763 -14.850 -13.207 1.00 0.51 117 ARG A CA 12
ATOM 23640 C C . ARG A 1 117 ? -10.834 -13.864 -13.667 1.00 2.44 117 ARG A C 12
ATOM 23641 O O . ARG A 1 117 ? -12.017 -14.200 -13.728 1.00 12.00 117 ARG A O 12
ATOM 23662 N N . VAL A 1 118 ? -10.411 -12.645 -13.988 1.00 41.12 118 VAL A N 12
ATOM 23663 C CA . VAL A 1 118 ? -11.332 -11.611 -14.442 1.00 4.21 118 VAL A CA 12
ATOM 23664 C C . VAL A 1 118 ? -12.139 -12.085 -15.646 1.00 14.31 118 VAL A C 12
ATOM 23665 O O . VAL A 1 118 ? -13.355 -11.901 -15.702 1.00 21.50 118 VAL A O 12
ATOM 23678 N N . ARG A 1 119 ? -11.455 -12.695 -16.608 1.00 45.44 119 ARG A N 12
ATOM 23679 C CA . ARG A 1 119 ? -12.107 -13.194 -17.812 1.00 54.32 119 ARG A CA 12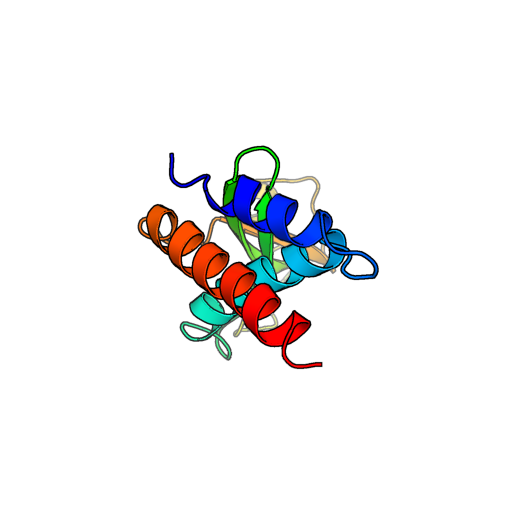
ATOM 23680 C C . ARG A 1 119 ? -12.940 -14.436 -17.504 1.00 31.42 119 ARG A C 12
ATOM 23681 O O . ARG A 1 119 ? -14.127 -14.494 -17.825 1.00 55.43 119 ARG A O 12
ATOM 23702 N N . GLU A 1 120 ? -12.309 -15.426 -16.880 1.00 3.12 120 GLU A N 12
ATOM 23703 C CA . GLU A 1 120 ? -12.991 -16.666 -16.530 1.00 33.03 120 GLU A CA 12
ATOM 23704 C C . GLU A 1 120 ? -14.279 -16.380 -15.764 1.00 32.20 120 GLU A C 12
ATOM 23705 O O . GLU A 1 120 ? -15.356 -16.837 -16.146 1.00 44.34 120 GLU A O 12
ATOM 23717 N N . ALA A 1 121 ? -14.159 -15.622 -14.679 1.00 41.02 121 ALA A N 12
ATOM 23718 C CA . ALA A 1 121 ? -15.313 -15.275 -13.858 1.00 30.52 121 ALA A CA 12
ATOM 23719 C C . ALA A 1 121 ? -16.365 -14.534 -14.676 1.00 21.14 121 ALA A C 12
ATOM 23720 O O . ALA A 1 121 ? -17.550 -14.558 -14.347 1.00 23.24 121 ALA A O 12
ATOM 23727 N N . GLU A 1 122 ? -15.922 -13.875 -15.744 1.00 33.52 122 GLU A N 12
ATOM 23728 C CA . GLU A 1 122 ? -16.827 -13.126 -16.607 1.00 11.20 122 GLU A CA 12
ATOM 23729 C C . GLU A 1 122 ? -17.298 -13.985 -17.778 1.00 55.40 122 GLU A C 12
ATOM 23730 O O . GLU A 1 122 ? -17.836 -13.474 -18.760 1.00 21.30 122 GLU A O 12
ATOM 23742 N N . ARG A 1 123 ? -17.092 -15.293 -17.665 1.00 41.24 123 ARG A N 12
ATOM 23743 C CA . ARG A 1 123 ? -17.493 -16.223 -18.713 1.00 72.40 123 ARG A CA 12
ATOM 23744 C C . ARG A 1 123 ? -18.551 -17.195 -18.200 1.00 72.21 123 ARG A C 12
ATOM 23745 O O . ARG A 1 123 ? -19.369 -17.701 -18.969 1.00 44.14 123 ARG A O 12
ATOM 23766 N N . GLY A 1 124 ? -18.529 -17.454 -16.897 1.00 5.13 124 GLY A N 12
ATOM 23767 C CA . GLY A 1 124 ? -19.490 -18.365 -16.305 1.00 42.31 124 GLY A CA 12
ATOM 23768 C C . GLY A 1 124 ? -19.320 -19.789 -16.797 1.00 72.23 124 GLY A C 12
ATOM 23769 O O . GLY A 1 124 ? -18.262 -20.392 -16.618 1.00 21.50 124 GLY A O 12
ATOM 23773 N N . MET A 1 1 ? 5.862 -4.578 -2.902 1.00 15.44 1 MET A N 13
ATOM 23774 C CA . MET A 1 1 ? 5.513 -3.883 -1.669 1.00 3.31 1 MET A CA 13
ATOM 23775 C C . MET A 1 1 ? 4.152 -3.207 -1.793 1.00 74.14 1 MET A C 13
ATOM 23776 O O . MET A 1 1 ? 3.430 -3.057 -0.807 1.00 71.53 1 MET A O 13
ATOM 23790 N N . SER A 1 2 ? 3.806 -2.800 -3.010 1.00 74.23 2 SER A N 13
ATOM 23791 C CA . SER A 1 2 ? 2.532 -2.135 -3.261 1.00 34.35 2 SER A CA 13
ATOM 23792 C C . SER A 1 2 ? 1.365 -3.023 -2.841 1.00 3.11 2 SER A C 13
ATOM 23793 O O . SER A 1 2 ? 1.529 -4.223 -2.626 1.00 53.21 2 SER A O 13
ATOM 23801 N N . SER A 1 3 ? 0.186 -2.421 -2.725 1.00 72.01 3 SER A N 13
ATOM 23802 C CA . SER A 1 3 ? -1.010 -3.155 -2.325 1.00 24.41 3 SER A CA 13
ATOM 23803 C C . SER A 1 3 ? -2.127 -2.969 -3.347 1.00 2.44 3 SER A C 13
ATOM 23804 O O . SER A 1 3 ? -3.308 -3.093 -3.021 1.00 21.24 3 SER A O 13
ATOM 23812 N N . GLU A 1 4 ? -1.745 -2.670 -4.585 1.00 74.53 4 GLU A N 13
ATOM 23813 C CA . GLU A 1 4 ? -2.715 -2.467 -5.655 1.00 44.43 4 GLU A CA 13
ATOM 23814 C C . GLU A 1 4 ? -3.385 -3.783 -6.040 1.00 72.00 4 GLU A C 13
ATOM 23815 O O . GLU A 1 4 ? -4.539 -3.803 -6.469 1.00 41.22 4 GLU A O 13
ATOM 23827 N N . LEU A 1 5 ? -2.652 -4.880 -5.884 1.00 43.24 5 LEU A N 13
ATOM 23828 C CA . LEU A 1 5 ? -3.174 -6.202 -6.216 1.00 13.32 5 LEU A CA 13
ATOM 23829 C C . LEU A 1 5 ? -4.430 -6.511 -5.407 1.00 63.44 5 LEU A C 13
ATOM 23830 O O . LEU A 1 5 ? -5.357 -7.152 -5.901 1.00 51.25 5 LEU A O 13
ATOM 23846 N N . LEU A 1 6 ? -4.452 -6.049 -4.161 1.00 10.52 6 LEU A N 13
ATOM 23847 C CA . LEU A 1 6 ? -5.596 -6.273 -3.283 1.00 13.21 6 LEU A CA 13
ATOM 23848 C C . LEU A 1 6 ? -6.890 -5.811 -3.944 1.00 51.12 6 LEU A C 13
ATOM 23849 O O . LEU A 1 6 ? -7.919 -6.481 -3.855 1.00 73.12 6 LEU A O 13
ATOM 23865 N N . ASP A 1 7 ? -6.831 -4.664 -4.612 1.00 4.52 7 ASP A N 13
ATOM 23866 C CA . ASP A 1 7 ? -7.998 -4.113 -5.292 1.00 25.12 7 ASP A CA 13
ATOM 23867 C C . ASP A 1 7 ? -8.440 -5.023 -6.434 1.00 33.21 7 ASP A C 13
ATOM 23868 O O . ASP A 1 7 ? -9.627 -5.118 -6.741 1.00 24.02 7 ASP A O 13
ATOM 23877 N N . ALA A 1 8 ? -7.475 -5.688 -7.061 1.00 74.43 8 ALA A N 13
ATOM 23878 C CA . ALA A 1 8 ? -7.764 -6.590 -8.169 1.00 44.45 8 ALA A CA 13
ATOM 23879 C C . ALA A 1 8 ? -8.789 -7.645 -7.765 1.00 72.11 8 ALA A C 13
ATOM 23880 O O . ALA A 1 8 ? -9.777 -7.867 -8.467 1.00 71.43 8 ALA A O 13
ATOM 23887 N N . LEU A 1 9 ? -8.549 -8.291 -6.630 1.00 65.10 9 LEU A N 13
ATOM 23888 C CA . LEU A 1 9 ? -9.452 -9.324 -6.132 1.00 30.43 9 LEU A CA 13
ATOM 23889 C C . LEU A 1 9 ? -10.866 -8.778 -5.971 1.00 2.51 9 LEU A C 13
ATOM 23890 O O . LEU A 1 9 ? -11.834 -9.382 -6.439 1.00 14.11 9 LEU A O 13
ATOM 23906 N N . THR A 1 10 ? -10.982 -7.632 -5.309 1.00 42.42 10 THR A N 13
ATOM 23907 C CA . THR A 1 10 ? -12.279 -7.004 -5.088 1.00 45.22 10 THR A CA 13
ATOM 23908 C C . THR A 1 10 ? -13.048 -6.855 -6.396 1.00 33.22 10 THR A C 13
ATOM 23909 O O . THR A 1 10 ? -14.240 -7.157 -6.463 1.00 71.53 10 THR A O 13
ATOM 23920 N N . ILE A 1 11 ? -12.359 -6.390 -7.432 1.00 32.10 11 ILE A N 13
ATOM 23921 C CA . ILE A 1 11 ? -12.978 -6.204 -8.739 1.00 21.23 11 ILE A CA 13
ATOM 23922 C C . ILE A 1 11 ? -13.647 -7.488 -9.218 1.00 62.33 11 ILE A C 13
ATOM 23923 O O . ILE A 1 11 ? -14.681 -7.450 -9.887 1.00 65.32 11 ILE A O 13
ATOM 23939 N N . LEU A 1 12 ? -13.052 -8.624 -8.871 1.00 75.15 12 LEU A N 13
ATOM 23940 C CA . LEU A 1 12 ? -13.590 -9.921 -9.264 1.00 35.45 12 LEU A CA 13
ATOM 23941 C C . LEU A 1 12 ? -14.871 -10.234 -8.496 1.00 52.41 12 LEU A C 13
ATOM 23942 O O . LEU A 1 12 ? -15.784 -10.866 -9.026 1.00 23.30 12 LEU A O 13
ATOM 23958 N N . GLU A 1 13 ? -14.930 -9.785 -7.246 1.00 2.20 13 GLU A N 13
ATOM 23959 C CA . GLU A 1 13 ? -16.100 -10.017 -6.408 1.00 73.44 13 GLU A CA 13
ATOM 23960 C C . GLU A 1 13 ? -17.354 -9.434 -7.049 1.00 24.32 13 GLU A C 13
ATOM 23961 O O . GLU A 1 13 ? -18.453 -9.968 -6.892 1.00 32.15 13 GLU A O 13
ATOM 23973 N N . LYS A 1 14 ? -17.184 -8.333 -7.775 1.00 41.41 14 LYS A N 13
ATOM 23974 C CA . LYS A 1 14 ? -18.301 -7.675 -8.442 1.00 53.15 14 LYS A CA 13
ATOM 23975 C C . LYS A 1 14 ? -19.087 -8.667 -9.294 1.00 32.03 14 LYS A C 13
ATOM 23976 O O . LYS A 1 14 ? -20.311 -8.591 -9.379 1.00 33.02 14 LYS A O 13
ATOM 23995 N N . GLU A 1 15 ? -18.374 -9.598 -9.919 1.00 31.13 15 GLU A N 13
ATOM 23996 C CA . GLU A 1 15 ? -19.005 -10.606 -10.762 1.00 10.21 15 GLU A CA 13
ATOM 23997 C C . GLU A 1 15 ? -19.932 -11.499 -9.942 1.00 74.31 15 GLU A C 13
ATOM 23998 O O . GLU A 1 15 ? -20.061 -11.333 -8.728 1.00 23.34 15 GLU A O 13
ATOM 24010 N N . LYS A 1 16 ? -20.577 -12.447 -10.613 1.00 54.02 16 LYS A N 13
ATOM 24011 C CA . LYS A 1 16 ? -21.492 -13.369 -9.948 1.00 15.32 16 LYS A CA 13
ATOM 24012 C C . LYS A 1 16 ? -20.981 -14.803 -10.038 1.00 60.10 16 LYS A C 13
ATOM 24013 O O . LYS A 1 16 ? -20.694 -15.302 -11.124 1.00 20.10 16 LYS A O 13
ATOM 24032 N N . GLY A 1 17 ? -20.869 -15.460 -8.887 1.00 53.14 17 GLY A N 13
ATOM 24033 C CA . GLY A 1 17 ? -20.394 -16.831 -8.859 1.00 1.24 17 GLY A CA 13
ATOM 24034 C C . GLY A 1 17 ? -18.884 -16.924 -8.964 1.00 24.31 17 GLY A C 13
ATOM 24035 O O . GLY A 1 17 ? -18.343 -17.975 -9.307 1.00 30.33 17 GLY A O 13
ATOM 24039 N N . ILE A 1 18 ? -18.203 -15.820 -8.671 1.00 51.44 18 ILE A N 13
ATOM 24040 C CA . ILE A 1 18 ? -16.748 -15.781 -8.736 1.00 32.50 18 ILE A CA 13
ATOM 24041 C C . ILE A 1 18 ? -16.151 -15.336 -7.406 1.00 3.32 18 ILE A C 13
ATOM 24042 O O . ILE A 1 18 ? -15.598 -14.240 -7.298 1.00 25.41 18 ILE A O 13
ATOM 24058 N N . SER A 1 19 ? -16.263 -16.191 -6.396 1.00 72.20 19 SER A N 13
ATOM 24059 C CA . SER A 1 19 ? -15.736 -15.885 -5.071 1.00 5.03 19 SER A CA 13
ATOM 24060 C C . SER A 1 19 ? -14.250 -15.545 -5.144 1.00 10.11 19 SER A C 13
ATOM 24061 O O . SER A 1 19 ? -13.447 -16.328 -5.649 1.00 55.41 19 SER A O 13
ATOM 24069 N N . LYS A 1 20 ? -13.893 -14.371 -4.633 1.00 21.45 20 LYS A N 13
ATOM 24070 C CA . LYS A 1 20 ? -12.505 -13.925 -4.638 1.00 74.43 20 LYS A CA 13
ATOM 24071 C C . LYS A 1 20 ? -11.666 -14.750 -3.666 1.00 44.01 20 LYS A C 13
ATOM 24072 O O . LYS A 1 20 ? -10.443 -14.818 -3.792 1.00 62.25 20 LYS A O 13
ATOM 24091 N N . GLU A 1 21 ? -12.332 -15.375 -2.700 1.00 64.52 21 GLU A N 13
ATOM 24092 C CA . GLU A 1 21 ? -11.646 -16.195 -1.708 1.00 11.33 21 GLU A CA 13
ATOM 24093 C C . GLU A 1 21 ? -10.774 -17.250 -2.384 1.00 34.03 21 GLU A C 13
ATOM 24094 O O . GLU A 1 21 ? -9.683 -17.567 -1.907 1.00 42.53 21 GLU A O 13
ATOM 24106 N N . ILE A 1 22 ? -11.262 -17.789 -3.496 1.00 11.12 22 ILE A N 13
ATOM 24107 C CA . ILE A 1 22 ? -10.527 -18.807 -4.237 1.00 52.11 22 ILE A CA 13
ATOM 24108 C C . ILE A 1 22 ? -9.419 -18.182 -5.077 1.00 5.14 22 ILE A C 13
ATOM 24109 O O . ILE A 1 22 ? -8.427 -18.837 -5.401 1.00 62.02 22 ILE A O 13
ATOM 24125 N N . ILE A 1 23 ? -9.592 -16.912 -5.426 1.00 13.43 23 ILE A N 13
ATOM 24126 C CA . ILE A 1 23 ? -8.605 -16.198 -6.226 1.00 72.34 23 ILE A CA 13
ATOM 24127 C C . ILE A 1 23 ? -7.281 -16.072 -5.481 1.00 55.40 23 ILE A C 13
ATOM 24128 O O . ILE A 1 23 ? -6.210 -16.245 -6.064 1.00 31.34 23 ILE A O 13
ATOM 24144 N N . ILE A 1 24 ? -7.361 -15.771 -4.190 1.00 51.31 24 ILE A N 13
ATOM 24145 C CA . ILE A 1 24 ? -6.169 -15.625 -3.364 1.00 74.21 24 ILE A CA 13
ATOM 24146 C C . ILE A 1 24 ? -5.265 -16.849 -3.481 1.00 44.54 24 ILE A C 13
ATOM 24147 O O . ILE A 1 24 ? -4.041 -16.730 -3.491 1.00 32.23 24 ILE A O 13
ATOM 24163 N N . GLU A 1 25 ? -5.880 -18.025 -3.571 1.00 72.53 25 GLU A N 13
ATOM 24164 C CA . GLU A 1 25 ? -5.131 -19.270 -3.689 1.00 43.13 25 GLU A CA 13
ATOM 24165 C C . GLU A 1 25 ? -4.411 -19.347 -5.032 1.00 2.50 25 GLU A C 13
ATOM 24166 O O . GLU A 1 25 ? -3.364 -19.982 -5.151 1.00 34.42 25 GLU A O 13
ATOM 24178 N N . ALA A 1 26 ? -4.981 -18.696 -6.040 1.00 1.41 26 ALA A N 13
ATOM 24179 C CA . ALA A 1 26 ? -4.394 -18.689 -7.374 1.00 44.13 26 ALA A CA 13
ATOM 24180 C C . ALA A 1 26 ? -3.055 -17.957 -7.381 1.00 13.13 26 ALA A C 13
ATOM 24181 O O . ALA A 1 26 ? -2.050 -18.489 -7.854 1.00 24.00 26 ALA A O 13
ATOM 24188 N N . ILE A 1 27 ? -3.050 -16.738 -6.855 1.00 44.10 27 ILE A N 13
ATOM 24189 C CA . ILE A 1 27 ? -1.834 -15.935 -6.800 1.00 13.45 27 ILE A CA 13
ATOM 24190 C C . ILE A 1 27 ? -0.711 -16.685 -6.091 1.00 13.44 27 ILE A C 13
ATOM 24191 O O . ILE A 1 27 ? 0.431 -16.688 -6.548 1.00 54.42 27 ILE A O 13
ATOM 24207 N N . GLU A 1 28 ? -1.046 -17.321 -4.973 1.00 54.21 28 GLU A N 13
ATOM 24208 C CA . GLU A 1 28 ? -0.066 -18.076 -4.201 1.00 54.51 28 GLU A CA 13
ATOM 24209 C C . GLU A 1 28 ? 0.601 -19.143 -5.064 1.00 43.41 28 GLU A C 13
ATOM 24210 O O . GLU A 1 28 ? 1.827 -19.223 -5.136 1.00 43.02 28 GLU A O 13
ATOM 24222 N N . ALA A 1 29 ? -0.216 -19.962 -5.719 1.00 30.04 29 ALA A N 13
ATOM 24223 C CA . ALA A 1 29 ? 0.292 -21.024 -6.578 1.00 12.54 29 ALA A CA 13
ATOM 24224 C C . ALA A 1 29 ? 1.160 -20.456 -7.696 1.00 13.03 29 ALA A C 13
ATOM 24225 O O . ALA A 1 29 ? 2.094 -21.109 -8.161 1.00 61.31 29 ALA A O 13
ATOM 24232 N N . ALA A 1 30 ? 0.844 -19.239 -8.124 1.00 53.23 30 ALA A N 13
ATOM 24233 C CA . ALA A 1 30 ? 1.596 -18.583 -9.186 1.00 23.45 30 ALA A CA 13
ATOM 24234 C C . ALA A 1 30 ? 2.976 -18.154 -8.698 1.00 61.02 30 ALA A C 13
ATOM 24235 O O . ALA A 1 30 ? 3.977 -18.339 -9.392 1.00 51.44 30 ALA A O 13
ATOM 24242 N N . LEU A 1 31 ? 3.022 -17.579 -7.502 1.00 5.35 31 LEU A N 13
ATOM 24243 C CA . LEU A 1 31 ? 4.280 -17.122 -6.921 1.00 1.23 31 LEU A CA 13
ATOM 24244 C C . LEU A 1 31 ? 5.233 -18.291 -6.696 1.00 21.11 31 LEU A C 13
ATOM 24245 O O . LEU A 1 31 ? 6.389 -18.252 -7.118 1.00 34.51 31 LEU A O 13
ATOM 24261 N N . ILE A 1 32 ? 4.739 -19.331 -6.031 1.00 24.45 32 ILE A N 13
ATOM 24262 C CA . ILE A 1 32 ? 5.546 -20.512 -5.754 1.00 71.03 32 ILE A CA 13
ATOM 24263 C C . ILE A 1 32 ? 6.086 -21.123 -7.043 1.00 24.23 32 ILE A C 13
ATOM 24264 O O . ILE A 1 32 ? 7.239 -21.551 -7.103 1.00 63.05 32 ILE A O 13
ATOM 24280 N N . SER A 1 33 ? 5.246 -21.160 -8.072 1.00 23.51 33 SER A N 13
ATOM 24281 C CA . SER A 1 33 ? 5.639 -21.720 -9.360 1.00 62.33 33 SER A CA 13
ATOM 24282 C C . SER A 1 33 ? 6.731 -20.876 -10.010 1.00 1.44 33 SER A C 13
ATOM 24283 O O . SER A 1 33 ? 7.722 -21.404 -10.513 1.00 2.10 33 SER A O 13
ATOM 24291 N N . ALA A 1 34 ? 6.540 -19.561 -9.996 1.00 22.53 34 ALA A N 13
ATOM 24292 C CA . ALA A 1 34 ? 7.507 -18.641 -10.582 1.00 1.34 34 ALA A CA 13
ATOM 24293 C C . ALA A 1 34 ? 8.889 -18.834 -9.966 1.00 52.14 34 ALA A C 13
ATOM 24294 O O . ALA A 1 34 ? 9.878 -19.007 -10.679 1.00 62.24 34 ALA A O 13
ATOM 24301 N N . TYR A 1 35 ? 8.949 -18.802 -8.639 1.00 60.44 35 TYR A N 13
ATOM 24302 C CA . TYR A 1 35 ? 10.212 -18.969 -7.928 1.00 42.44 35 TYR A CA 13
ATOM 24303 C C . TYR A 1 35 ? 10.754 -20.384 -8.107 1.00 40.45 35 TYR A C 13
ATOM 24304 O O . TYR A 1 35 ? 11.965 -20.593 -8.179 1.00 13.24 35 TYR A O 13
ATOM 24322 N N . LYS A 1 36 ? 9.848 -21.353 -8.178 1.00 5.13 36 LYS A N 13
ATOM 24323 C CA . LYS A 1 36 ? 10.233 -22.750 -8.349 1.00 11.15 36 LYS A CA 13
ATOM 24324 C C . LYS A 1 36 ? 10.927 -22.960 -9.691 1.00 32.14 36 LYS A C 13
ATOM 24325 O O . LYS A 1 36 ? 11.834 -23.784 -9.807 1.00 62.43 36 LYS A O 13
ATOM 24344 N N . ARG A 1 37 ? 10.495 -22.211 -10.701 1.00 74.25 37 ARG A N 13
ATOM 24345 C CA . ARG A 1 37 ? 11.076 -22.318 -12.034 1.00 53.51 37 ARG A CA 13
ATOM 24346 C C . ARG A 1 37 ? 12.582 -22.078 -11.991 1.00 13.30 37 ARG A C 13
ATOM 24347 O O . ARG A 1 37 ? 13.317 -22.520 -12.874 1.00 74.35 37 ARG A O 13
ATOM 24368 N N . ASN A 1 38 ? 13.036 -21.375 -10.957 1.00 64.14 38 ASN A N 13
ATOM 24369 C CA . ASN A 1 38 ? 14.454 -21.075 -10.801 1.00 2.44 38 ASN A CA 13
ATOM 24370 C C . ASN A 1 38 ? 15.178 -22.223 -10.104 1.00 62.25 38 ASN A C 13
ATOM 24371 O O . ASN A 1 38 ? 16.377 -22.426 -10.301 1.00 62.41 38 ASN A O 13
ATOM 24382 N N . PHE A 1 39 ? 14.443 -22.971 -9.287 1.00 74.50 39 PHE A N 13
ATOM 24383 C CA . PHE A 1 39 ? 15.014 -24.098 -8.561 1.00 13.22 39 PHE A CA 13
ATOM 24384 C C . PHE A 1 39 ? 13.953 -25.156 -8.275 1.00 13.23 39 PHE A C 13
ATOM 24385 O O . PHE A 1 39 ? 13.521 -25.325 -7.136 1.00 12.23 39 PHE A O 13
ATOM 24402 N N . ASN A 1 40 ? 13.536 -25.865 -9.319 1.00 5.11 40 ASN A N 13
ATOM 24403 C CA . ASN A 1 40 ? 12.524 -26.905 -9.182 1.00 31.44 40 ASN A CA 13
ATOM 24404 C C . ASN A 1 40 ? 13.122 -28.168 -8.569 1.00 13.21 40 ASN A C 13
ATOM 24405 O O . ASN A 1 40 ? 12.672 -28.633 -7.521 1.00 10.21 40 ASN A O 13
ATOM 24416 N N . GLN A 1 41 ? 14.137 -28.716 -9.228 1.00 42.41 41 GLN A N 13
ATOM 24417 C CA . GLN A 1 41 ? 14.796 -29.925 -8.747 1.00 32.21 41 GLN A CA 13
ATOM 24418 C C . GLN A 1 41 ? 15.946 -29.580 -7.806 1.00 10.23 41 GLN A C 13
ATOM 24419 O O . GLN A 1 41 ? 16.741 -30.445 -7.440 1.00 2.54 41 GLN A O 13
ATOM 24433 N N . ALA A 1 42 ? 16.028 -28.311 -7.420 1.00 53.10 42 ALA A N 13
ATOM 24434 C CA . ALA A 1 42 ? 17.079 -27.853 -6.521 1.00 45.11 42 ALA A CA 13
ATOM 24435 C C . ALA A 1 42 ? 16.624 -27.914 -5.067 1.00 30.22 42 ALA A C 13
ATOM 24436 O O . ALA A 1 42 ? 17.405 -28.244 -4.175 1.00 53.42 42 ALA A O 13
ATOM 24443 N N . GLN A 1 43 ? 15.354 -27.593 -4.836 1.00 44.33 43 GLN A N 13
ATOM 24444 C CA . GLN A 1 43 ? 14.796 -27.610 -3.488 1.00 63.21 43 GLN A CA 13
ATOM 24445 C C . GLN A 1 43 ? 13.322 -27.220 -3.505 1.00 62.24 43 GLN A C 13
ATOM 24446 O O . GLN A 1 43 ? 12.891 -26.421 -4.337 1.00 74.55 43 GLN A O 13
ATOM 24460 N N . ASN A 1 44 ? 12.554 -27.788 -2.583 1.00 61.24 44 ASN A N 13
ATOM 24461 C CA . ASN A 1 44 ? 11.126 -27.500 -2.493 1.00 5.03 44 ASN A CA 13
ATOM 24462 C C . ASN A 1 44 ? 10.888 -26.115 -1.898 1.00 45.14 44 ASN A C 13
ATOM 24463 O O . ASN A 1 44 ? 11.833 -25.402 -1.558 1.00 15.42 44 ASN A O 13
ATOM 24474 N N . VAL A 1 45 ? 9.619 -25.740 -1.776 1.00 44.30 45 VAL A N 13
ATOM 24475 C CA . VAL A 1 45 ? 9.255 -24.441 -1.222 1.00 71.11 45 VAL A CA 13
ATOM 24476 C C . VAL A 1 45 ? 7.744 -24.317 -1.057 1.00 24.13 45 VAL A C 13
ATOM 24477 O O . VAL A 1 45 ? 6.979 -25.003 -1.734 1.00 24.45 45 VAL A O 13
ATOM 24490 N N . ARG A 1 46 ? 7.323 -23.437 -0.156 1.00 33.25 46 ARG A N 13
ATOM 24491 C CA . ARG A 1 46 ? 5.904 -23.223 0.098 1.00 13.25 46 ARG A CA 13
ATOM 24492 C C . ARG A 1 46 ? 5.602 -21.738 0.282 1.00 35.22 46 ARG A C 13
ATOM 24493 O O . ARG A 1 46 ? 5.998 -21.132 1.277 1.00 45.34 46 ARG A O 13
ATOM 24514 N N . VAL A 1 47 ? 4.900 -21.159 -0.686 1.00 13.15 47 VAL A N 13
ATOM 24515 C CA . VAL A 1 47 ? 4.544 -19.746 -0.632 1.00 40.55 47 VAL A CA 13
ATOM 24516 C C . VAL A 1 47 ? 3.230 -19.538 0.111 1.00 21.11 47 VAL A C 13
ATOM 24517 O O . VAL A 1 47 ? 2.312 -20.354 0.012 1.00 40.40 47 VAL A O 13
ATOM 24530 N N . ASP A 1 48 ? 3.144 -18.441 0.857 1.00 31.11 48 ASP A N 13
ATOM 24531 C CA . ASP A 1 48 ? 1.942 -18.125 1.617 1.00 72.44 48 ASP A CA 13
ATOM 24532 C C . ASP A 1 48 ? 1.630 -16.633 1.544 1.00 70.23 48 ASP A C 13
ATOM 24533 O O . ASP A 1 48 ? 2.279 -15.819 2.203 1.00 21.40 48 ASP A O 13
ATOM 24542 N N . LEU A 1 49 ? 0.634 -16.281 0.739 1.00 24.33 49 LEU A N 13
ATOM 24543 C CA . LEU A 1 49 ? 0.236 -14.886 0.579 1.00 74.30 49 LEU A CA 13
ATOM 24544 C C . LEU A 1 49 ? -0.951 -14.552 1.477 1.00 41.23 49 LEU A C 13
ATOM 24545 O O . LEU A 1 49 ? -1.819 -15.392 1.714 1.00 13.24 49 LEU A O 13
ATOM 24561 N N . ASN A 1 50 ? -0.984 -13.319 1.971 1.00 2.14 50 ASN A N 13
ATOM 24562 C CA . ASN A 1 50 ? -2.065 -12.873 2.842 1.00 51.24 50 ASN A CA 13
ATOM 24563 C C . ASN A 1 50 ? -2.767 -11.652 2.256 1.00 73.32 50 ASN A C 13
ATOM 24564 O O . ASN A 1 50 ? -2.276 -10.529 2.365 1.00 30.13 50 ASN A O 13
ATOM 24575 N N . ARG A 1 51 ? -3.919 -11.880 1.633 1.00 0.13 51 ARG A N 13
ATOM 24576 C CA . ARG A 1 51 ? -4.688 -10.800 1.028 1.00 51.01 51 ARG A CA 13
ATOM 24577 C C . ARG A 1 51 ? -5.240 -9.861 2.097 1.00 31.24 51 ARG A C 13
ATOM 24578 O O . ARG A 1 51 ? -5.710 -8.766 1.792 1.00 2.24 51 ARG A O 13
ATOM 24599 N N . GLU A 1 52 ? -5.179 -10.299 3.352 1.00 34.15 52 GLU A N 13
ATOM 24600 C CA . GLU A 1 52 ? -5.673 -9.498 4.465 1.00 24.22 52 GLU A CA 13
ATOM 24601 C C . GLU A 1 52 ? -4.800 -8.265 4.677 1.00 0.20 52 GLU A C 13
ATOM 24602 O O . GLU A 1 52 ? -5.297 -7.185 5.000 1.00 22.35 52 GLU A O 13
ATOM 24614 N N . THR A 1 53 ? -3.494 -8.432 4.495 1.00 23.40 53 THR A N 13
ATOM 24615 C CA . THR A 1 53 ? -2.551 -7.335 4.668 1.00 34.31 53 THR A CA 13
ATOM 24616 C C . THR A 1 53 ? -1.679 -7.159 3.430 1.00 54.44 53 THR A C 13
ATOM 24617 O O . THR A 1 53 ? -0.664 -6.465 3.467 1.00 31.00 53 THR A O 13
ATOM 24628 N N . GLY A 1 54 ? -2.084 -7.791 2.332 1.00 23.41 54 GLY A N 13
ATOM 24629 C CA . GLY A 1 54 ? -1.327 -7.690 1.098 1.00 44.31 54 GLY A CA 13
ATOM 24630 C C . GLY A 1 54 ? 0.127 -8.079 1.274 1.00 5.13 54 GLY A C 13
ATOM 24631 O O . GLY A 1 54 ? 0.995 -7.615 0.536 1.00 74.51 54 GLY A O 13
ATOM 24635 N N . SER A 1 55 ? 0.394 -8.935 2.256 1.00 33.40 55 SER A N 13
ATOM 24636 C CA . SER A 1 55 ? 1.754 -9.382 2.531 1.00 75.11 55 SER A CA 13
ATOM 24637 C C . SER A 1 55 ? 2.033 -10.720 1.853 1.00 63.23 55 SER A C 13
ATOM 24638 O O . SER A 1 55 ? 1.111 -11.424 1.440 1.00 45.55 55 SER A O 13
ATOM 24646 N N . ILE A 1 56 ? 3.311 -11.064 1.742 1.00 3.53 56 ILE A N 13
ATOM 24647 C CA . ILE A 1 56 ? 3.713 -12.318 1.115 1.00 74.13 56 ILE A CA 13
ATOM 24648 C C . ILE A 1 56 ? 5.016 -12.837 1.711 1.00 0.40 56 ILE A C 13
ATOM 24649 O O . ILE A 1 56 ? 5.926 -12.064 2.012 1.00 42.33 56 ILE A O 13
ATOM 24665 N N . ARG A 1 57 ? 5.100 -14.153 1.878 1.00 32.14 57 ARG A N 13
ATOM 24666 C CA . ARG A 1 57 ? 6.294 -14.778 2.438 1.00 64.45 57 ARG A CA 13
ATOM 24667 C C . ARG A 1 57 ? 6.527 -16.153 1.821 1.00 32.01 57 ARG A C 13
ATOM 24668 O O . ARG A 1 57 ? 5.590 -16.931 1.638 1.00 32.22 57 ARG A O 13
ATOM 24689 N N . VAL A 1 58 ? 7.784 -16.448 1.502 1.00 42.34 58 VAL A N 13
ATOM 24690 C CA . VAL A 1 58 ? 8.141 -17.730 0.907 1.00 43.54 58 VAL A CA 13
ATOM 24691 C C . VAL A 1 58 ? 9.131 -18.486 1.785 1.00 10.15 58 VAL A C 13
ATOM 24692 O O . VAL A 1 58 ? 10.239 -18.012 2.042 1.00 73.04 58 VAL A O 13
ATOM 24705 N N . PHE A 1 59 ? 8.727 -19.666 2.243 1.00 1.31 59 PHE A N 13
ATOM 24706 C CA . PHE A 1 59 ? 9.579 -20.490 3.093 1.00 44.44 59 PHE A CA 13
ATOM 24707 C C . PHE A 1 59 ? 9.894 -21.822 2.420 1.00 1.24 59 PHE A C 13
ATOM 24708 O O . PHE A 1 59 ? 9.103 -22.332 1.627 1.00 3.23 59 PHE A O 13
ATOM 24725 N N . ALA A 1 60 ? 11.056 -22.382 2.743 1.00 64.33 60 ALA A N 13
ATOM 24726 C CA . ALA A 1 60 ? 11.476 -23.655 2.172 1.00 61.55 60 ALA A CA 13
ATOM 24727 C C . ALA A 1 60 ? 11.487 -24.755 3.229 1.00 45.11 60 ALA A C 13
ATOM 24728 O O . ALA A 1 60 ? 12.105 -24.607 4.283 1.00 31.21 60 ALA A O 13
ATOM 24735 N N . ARG A 1 61 ? 10.800 -25.855 2.940 1.00 41.23 61 ARG A N 13
ATOM 24736 C CA . ARG A 1 61 ? 10.730 -26.978 3.867 1.00 72.14 61 ARG A CA 13
ATOM 24737 C C . ARG A 1 61 ? 11.973 -27.855 3.753 1.00 20.13 61 ARG A C 13
ATOM 24738 O O . ARG A 1 61 ? 12.465 -28.114 2.655 1.00 1.01 61 ARG A O 13
ATOM 24759 N N . LYS A 1 62 ? 12.477 -28.307 4.896 1.00 10.33 62 LYS A N 13
ATOM 24760 C CA . LYS A 1 62 ? 13.663 -29.155 4.927 1.00 21.43 62 LYS A CA 13
ATOM 24761 C C . LYS A 1 62 ? 13.420 -30.400 5.774 1.00 75.40 62 LYS A C 13
ATOM 24762 O O . LYS A 1 62 ? 12.871 -30.317 6.873 1.00 2.42 62 LYS A O 13
ATOM 24781 N N . ASP A 1 63 ? 13.833 -31.553 5.257 1.00 23.54 63 ASP A N 13
ATOM 24782 C CA . ASP A 1 63 ? 13.662 -32.814 5.968 1.00 42.41 63 ASP A CA 13
ATOM 24783 C C . ASP A 1 63 ? 14.602 -32.894 7.167 1.00 73.33 63 ASP A C 13
ATOM 24784 O O . ASP A 1 63 ? 15.820 -32.970 7.010 1.00 62.32 63 ASP A O 13
ATOM 24793 N N . VAL A 1 64 ? 14.027 -32.875 8.366 1.00 22.25 64 VAL A N 13
ATOM 24794 C CA . VAL A 1 64 ? 14.813 -32.946 9.592 1.00 63.30 64 VAL A CA 13
ATOM 24795 C C . VAL A 1 64 ? 15.383 -34.344 9.800 1.00 51.12 64 VAL A C 13
ATOM 24796 O O . VAL A 1 64 ? 14.651 -35.286 10.103 1.00 75.14 64 VAL A O 13
ATOM 24809 N N . VAL A 1 65 ? 16.696 -34.472 9.634 1.00 11.54 65 VAL A N 13
ATOM 24810 C CA . VAL A 1 65 ? 17.367 -35.755 9.805 1.00 13.21 65 VAL A CA 13
ATOM 24811 C C . VAL A 1 65 ? 18.677 -35.594 10.567 1.00 31.21 65 VAL A C 13
ATOM 24812 O O . VAL A 1 65 ? 19.318 -34.545 10.505 1.00 25.11 65 VAL A O 13
ATOM 24825 N N . ASP A 1 66 ? 19.070 -36.640 11.285 1.00 62.52 66 ASP A N 13
ATOM 24826 C CA . ASP A 1 66 ? 20.306 -36.616 12.059 1.00 23.33 66 ASP A CA 13
ATOM 24827 C C . ASP A 1 66 ? 21.486 -36.206 11.185 1.00 21.04 66 ASP A C 13
ATOM 24828 O O . ASP A 1 66 ? 22.404 -35.528 11.644 1.00 0.24 66 ASP A O 13
ATOM 24837 N N . GLU A 1 67 ? 21.455 -36.624 9.923 1.00 15.03 67 GLU A N 13
ATOM 24838 C CA . GLU A 1 67 ? 22.524 -36.301 8.986 1.00 31.11 67 GLU A CA 13
ATOM 24839 C C . GLU A 1 67 ? 21.961 -36.010 7.597 1.00 50.23 67 GLU A C 13
ATOM 24840 O O . GLU A 1 67 ? 21.004 -36.648 7.157 1.00 63.43 67 GLU A O 13
ATOM 24852 N N . VAL A 1 68 ? 22.561 -35.043 6.911 1.00 15.43 68 VAL A N 13
ATOM 24853 C CA . VAL A 1 68 ? 22.122 -34.667 5.574 1.00 65.11 68 VAL A CA 13
ATOM 24854 C C . VAL A 1 68 ? 22.076 -35.878 4.650 1.00 4.00 68 VAL A C 13
ATOM 24855 O O . VAL A 1 68 ? 23.094 -36.529 4.409 1.00 42.11 68 VAL A O 13
ATOM 24868 N N . TYR A 1 69 ? 20.889 -36.177 4.133 1.00 32.10 69 TYR A N 13
ATOM 24869 C CA . TYR A 1 69 ? 20.709 -37.313 3.236 1.00 32.14 69 TYR A CA 13
ATOM 24870 C C . TYR A 1 69 ? 20.280 -36.848 1.848 1.00 61.22 69 TYR A C 13
ATOM 24871 O O . TYR A 1 69 ? 20.517 -37.531 0.851 1.00 10.20 69 TYR A O 13
ATOM 24889 N N . ASP A 1 70 ? 19.648 -35.680 1.791 1.00 20.02 70 ASP A N 13
ATOM 24890 C CA . ASP A 1 70 ? 19.187 -35.121 0.526 1.00 33.31 70 ASP A CA 13
ATOM 24891 C C . ASP A 1 70 ? 19.877 -33.792 0.235 1.00 24.14 70 ASP A C 13
ATOM 24892 O O . ASP A 1 70 ? 19.498 -32.755 0.778 1.00 24.10 70 ASP A O 13
ATOM 24901 N N . GLN A 1 71 ? 20.891 -33.833 -0.622 1.00 45.13 71 GLN A N 13
ATOM 24902 C CA . GLN A 1 71 ? 21.635 -32.633 -0.983 1.00 73.34 71 GLN A CA 13
ATOM 24903 C C . GLN A 1 71 ? 20.703 -31.561 -1.539 1.00 44.25 71 GLN A C 13
ATOM 24904 O O . GLN A 1 71 ? 21.007 -30.369 -1.481 1.00 55.10 71 GLN A O 13
ATOM 24918 N N . ARG A 1 72 ? 19.567 -31.993 -2.076 1.00 4.45 72 ARG A N 13
ATOM 24919 C CA . ARG A 1 72 ? 18.591 -31.071 -2.643 1.00 31.14 72 ARG A CA 13
ATOM 24920 C C . ARG A 1 72 ? 17.953 -30.215 -1.552 1.00 3.13 72 ARG A C 13
ATOM 24921 O O . ARG A 1 72 ? 17.772 -29.009 -1.721 1.00 25.45 72 ARG A O 13
ATOM 24942 N N . LEU A 1 73 ? 17.614 -30.848 -0.435 1.00 3.20 73 LEU A N 13
ATOM 24943 C CA . LEU A 1 73 ? 16.995 -30.145 0.684 1.00 51.45 73 LEU A CA 13
ATOM 24944 C C . LEU A 1 73 ? 17.003 -31.009 1.941 1.00 42.22 73 LEU A C 13
ATOM 24945 O O . LEU A 1 73 ? 16.450 -32.108 1.953 1.00 32.31 73 LEU A O 13
ATOM 24961 N N . GLU A 1 74 ? 17.633 -30.503 2.997 1.00 52.14 74 GLU A N 13
ATOM 24962 C CA . GLU A 1 74 ? 17.711 -31.229 4.259 1.00 53.33 74 GLU A CA 13
ATOM 24963 C C . GLU A 1 74 ? 18.107 -30.296 5.399 1.00 31.14 74 GLU A C 13
ATOM 24964 O O . GLU A 1 74 ? 18.575 -29.181 5.169 1.00 54.40 74 GLU A O 13
ATOM 24976 N N . ILE A 1 75 ? 17.917 -30.761 6.630 1.00 62.14 75 ILE A N 13
ATOM 24977 C CA . ILE A 1 75 ? 18.255 -29.970 7.806 1.00 30.31 75 ILE A CA 13
ATOM 24978 C C . ILE A 1 75 ? 18.624 -30.864 8.984 1.00 75.04 75 ILE A C 13
ATOM 24979 O O . ILE A 1 75 ? 17.869 -31.764 9.354 1.00 14.04 75 ILE A O 13
ATOM 24995 N N . SER A 1 76 ? 19.790 -30.612 9.570 1.00 72.03 76 SER A N 13
ATOM 24996 C CA . SER A 1 76 ? 20.261 -31.396 10.705 1.00 2.32 76 SER A CA 13
ATOM 24997 C C . SER A 1 76 ? 19.351 -31.203 11.915 1.00 11.44 76 SER A C 13
ATOM 24998 O O . SER A 1 76 ? 18.911 -30.089 12.202 1.00 13.53 76 SER A O 13
ATOM 25006 N N . ILE A 1 77 ? 19.072 -32.295 12.619 1.00 32.21 77 ILE A N 13
ATOM 25007 C CA . ILE A 1 77 ? 18.216 -32.245 13.797 1.00 42.24 77 ILE A CA 13
ATOM 25008 C C . ILE A 1 77 ? 18.675 -31.160 14.765 1.00 3.30 77 ILE A C 13
ATOM 25009 O O . ILE A 1 77 ? 17.856 -30.482 15.385 1.00 62.34 77 ILE A O 13
ATOM 25025 N N . GLU A 1 78 ? 19.989 -31.002 14.889 1.00 30.11 78 GLU A N 13
ATOM 25026 C CA . GLU A 1 78 ? 20.557 -29.998 15.781 1.00 0.34 78 GLU A CA 13
ATOM 25027 C C . GLU A 1 78 ? 20.357 -28.594 15.218 1.00 42.21 78 GLU A C 13
ATOM 25028 O O . GLU A 1 78 ? 20.197 -27.632 15.968 1.00 45.21 78 GLU A O 13
ATOM 25040 N N . GLU A 1 79 ? 20.369 -28.488 13.893 1.00 34.12 79 GLU A N 13
ATOM 25041 C CA . GLU A 1 79 ? 20.191 -27.202 13.230 1.00 41.22 79 GLU A CA 13
ATOM 25042 C C . GLU A 1 79 ? 18.806 -26.629 13.517 1.00 73.11 79 GLU A C 13
ATOM 25043 O O . GLU A 1 79 ? 18.672 -25.475 13.924 1.00 3.25 79 GLU A O 13
ATOM 25055 N N . ALA A 1 80 ? 17.779 -27.442 13.300 1.00 23.40 80 ALA A N 13
ATOM 25056 C CA . ALA A 1 80 ? 16.404 -27.019 13.536 1.00 41.12 80 ALA A CA 13
ATOM 25057 C C . ALA A 1 80 ? 16.224 -26.507 14.961 1.00 13.05 80 ALA A C 13
ATOM 25058 O O . ALA A 1 80 ? 15.447 -25.585 15.205 1.00 13.31 80 ALA A O 13
ATOM 25065 N N . GLN A 1 81 ? 16.949 -27.111 15.897 1.00 53.33 81 GLN A N 13
ATOM 25066 C CA . GLN A 1 81 ? 16.867 -26.717 17.299 1.00 55.10 81 GLN A CA 13
ATOM 25067 C C . GLN A 1 81 ? 17.405 -25.303 17.499 1.00 65.05 81 GLN A C 13
ATOM 25068 O O . GLN A 1 81 ? 16.980 -24.590 18.406 1.00 13.14 81 GLN A O 13
ATOM 25082 N N . GLY A 1 82 ? 18.343 -24.906 16.644 1.00 10.33 82 GLY A N 13
ATOM 25083 C CA . GLY A 1 82 ? 18.923 -23.579 16.743 1.00 0.41 82 GLY A CA 13
ATOM 25084 C C . GLY A 1 82 ? 17.874 -22.486 16.743 1.00 3.45 82 GLY A C 13
ATOM 25085 O O . GLY A 1 82 ? 18.039 -21.457 17.401 1.00 20.11 82 GLY A O 13
ATOM 25089 N N . ILE A 1 83 ? 16.792 -22.707 16.004 1.00 31.40 83 ILE A N 13
ATOM 25090 C CA . ILE A 1 83 ? 15.711 -21.730 15.922 1.00 1.12 83 ILE A CA 13
ATOM 25091 C C . ILE A 1 83 ? 14.452 -22.244 16.611 1.00 73.35 83 ILE A C 13
ATOM 25092 O O . ILE A 1 83 ? 13.601 -21.462 17.037 1.00 13.12 83 ILE A O 13
ATOM 25108 N N . HIS A 1 84 ? 14.340 -23.565 16.720 1.00 63.03 84 HIS A N 13
ATOM 25109 C CA . HIS A 1 84 ? 13.185 -24.184 17.361 1.00 54.51 84 HIS A CA 13
ATOM 25110 C C . HIS A 1 84 ? 13.524 -25.589 17.849 1.00 12.33 84 HIS A C 13
ATOM 25111 O O . HIS A 1 84 ? 13.500 -26.560 17.091 1.00 53.42 84 HIS A O 13
ATOM 25125 N N . PRO A 1 85 ? 13.849 -25.703 19.146 1.00 51.33 85 PRO A N 13
ATOM 25126 C CA . PRO A 1 85 ? 14.199 -26.985 19.764 1.00 21.45 85 PRO A CA 13
ATOM 25127 C C . PRO A 1 85 ? 12.999 -27.919 19.882 1.00 1.12 85 PRO A C 13
ATOM 25128 O O . PRO A 1 85 ? 13.143 -29.085 20.247 1.00 55.23 85 PRO A O 13
ATOM 25139 N N . GLU A 1 86 ? 11.817 -27.397 19.570 1.00 11.24 86 GLU A N 13
ATOM 25140 C CA . GLU A 1 86 ? 10.593 -28.186 19.642 1.00 2.30 86 GLU A CA 13
ATOM 25141 C C . GLU A 1 86 ? 10.523 -29.188 18.493 1.00 54.33 86 GLU A C 13
ATOM 25142 O O . GLU A 1 86 ? 9.782 -30.170 18.556 1.00 72.01 86 GLU A O 13
ATOM 25154 N N . TYR A 1 87 ? 11.298 -28.933 17.446 1.00 13.33 87 TYR A N 13
ATOM 25155 C CA . TYR A 1 87 ? 11.323 -29.810 16.281 1.00 62.40 87 TYR A CA 13
ATOM 25156 C C . TYR A 1 87 ? 11.690 -31.236 16.681 1.00 30.01 87 TYR A C 13
ATOM 25157 O O . TYR A 1 87 ? 11.921 -31.523 17.856 1.00 64.21 87 TYR A O 13
ATOM 25175 N N . MET A 1 88 ? 11.742 -32.126 15.696 1.00 30.33 88 MET A N 13
ATOM 25176 C CA . MET A 1 88 ? 12.082 -33.522 15.943 1.00 15.53 88 MET A CA 13
ATOM 25177 C C . MET A 1 88 ? 12.430 -34.236 14.640 1.00 10.42 88 MET A C 13
ATOM 25178 O O . MET A 1 88 ? 11.907 -33.901 13.578 1.00 24.25 88 MET A O 13
ATOM 25192 N N . VAL A 1 89 ? 13.317 -35.222 14.731 1.00 2.14 89 VAL A N 13
ATOM 25193 C CA . VAL A 1 89 ? 13.734 -35.985 13.559 1.00 32.25 89 VAL A CA 13
ATOM 25194 C C . VAL A 1 89 ? 12.528 -36.508 12.786 1.00 31.51 89 VAL A C 13
ATOM 25195 O O . VAL A 1 89 ? 11.708 -37.251 13.324 1.00 22.02 89 VAL A O 13
ATOM 25208 N N . GLY A 1 90 ? 12.428 -36.115 11.520 1.00 61.31 90 GLY A N 13
ATOM 25209 C CA . GLY A 1 90 ? 11.318 -36.555 10.694 1.00 5.34 90 GLY A CA 13
ATOM 25210 C C . GLY A 1 90 ? 10.321 -35.447 10.425 1.00 73.20 90 GLY A C 13
ATOM 25211 O O . GLY A 1 90 ? 9.531 -35.528 9.485 1.00 73.05 90 GLY A O 13
ATOM 25215 N N . ASP A 1 91 ? 10.355 -34.408 11.253 1.00 14.12 91 ASP A N 13
ATOM 25216 C CA . ASP A 1 91 ? 9.446 -33.279 11.101 1.00 22.15 91 ASP A CA 13
ATOM 25217 C C . ASP A 1 91 ? 9.864 -32.399 9.927 1.00 32.31 91 ASP A C 13
ATOM 25218 O O . ASP A 1 91 ? 10.740 -32.765 9.144 1.00 53.31 91 ASP A O 13
ATOM 25227 N N . VAL A 1 92 ? 9.230 -31.237 9.810 1.00 31.51 92 VAL A N 13
ATOM 25228 C CA . VAL A 1 92 ? 9.536 -30.304 8.731 1.00 42.33 92 VAL A CA 13
ATOM 25229 C C . VAL A 1 92 ? 9.758 -28.895 9.271 1.00 75.52 92 VAL A C 13
ATOM 25230 O O . VAL A 1 92 ? 9.010 -28.421 10.125 1.00 53.31 92 VAL A O 13
ATOM 25243 N N . VAL A 1 93 ? 10.791 -28.229 8.764 1.00 53.22 93 VAL A N 13
ATOM 25244 C CA . VAL A 1 93 ? 11.112 -26.874 9.192 1.00 1.40 93 VAL A CA 13
ATOM 25245 C C . VAL A 1 93 ? 11.066 -25.901 8.019 1.00 13.54 93 VAL A C 13
ATOM 25246 O O . VAL A 1 93 ? 11.598 -26.182 6.946 1.00 42.32 93 VAL A O 13
ATOM 25259 N N . GLU A 1 94 ? 10.424 -24.756 8.232 1.00 63.33 94 GLU A N 13
ATOM 25260 C CA . GLU A 1 94 ? 10.308 -23.742 7.192 1.00 13.04 94 GLU A CA 13
ATOM 25261 C C . GLU A 1 94 ? 11.219 -22.553 7.486 1.00 14.14 94 GLU A C 13
ATOM 25262 O O . GLU A 1 94 ? 11.248 -22.042 8.606 1.00 22.33 94 GLU A O 13
ATOM 25274 N N . ILE A 1 95 ? 11.962 -22.119 6.473 1.00 43.41 95 ILE A N 13
ATOM 25275 C CA . ILE A 1 95 ? 12.873 -20.991 6.623 1.00 24.11 95 ILE A CA 13
ATOM 25276 C C . ILE A 1 95 ? 12.685 -19.980 5.497 1.00 51.42 95 ILE A C 13
ATOM 25277 O O . ILE A 1 95 ? 12.479 -20.353 4.343 1.00 43.44 95 ILE A O 13
ATOM 25293 N N . GLU A 1 96 ? 12.759 -18.699 5.842 1.00 15.41 96 GLU A N 13
ATOM 25294 C CA . GLU A 1 96 ? 12.598 -17.633 4.860 1.00 4.20 96 GLU A CA 13
ATOM 25295 C C . GLU A 1 96 ? 13.541 -17.837 3.677 1.00 3.25 96 GLU A C 13
ATOM 25296 O O . GLU A 1 96 ? 14.760 -17.886 3.841 1.00 21.32 96 GLU A O 13
ATOM 25308 N N . VAL A 1 97 ? 12.967 -17.955 2.483 1.00 52.41 97 VAL A N 13
ATOM 25309 C CA . VAL A 1 97 ? 13.755 -18.152 1.273 1.00 41.24 97 VAL A CA 13
ATOM 25310 C C . VAL A 1 97 ? 13.279 -17.234 0.151 1.00 64.02 97 VAL A C 13
ATOM 25311 O O . VAL A 1 97 ? 13.621 -17.431 -1.015 1.00 40.42 97 VAL A O 13
ATOM 25324 N N . THR A 1 98 ? 12.489 -16.229 0.513 1.00 74.11 98 THR A N 13
ATOM 25325 C CA . THR A 1 98 ? 11.965 -15.280 -0.461 1.00 21.42 98 THR A CA 13
ATOM 25326 C C . THR A 1 98 ? 13.009 -14.228 -0.820 1.00 23.55 98 THR A C 13
ATOM 25327 O O . THR A 1 98 ? 13.747 -13.735 0.033 1.00 72.05 98 THR A O 13
ATOM 25338 N N . PRO A 1 99 ? 13.074 -13.875 -2.113 1.00 61.42 99 PRO A N 13
ATOM 25339 C CA . PRO A 1 99 ? 14.023 -12.877 -2.613 1.00 22.35 99 PRO A CA 13
ATOM 25340 C C . PRO A 1 99 ? 13.683 -11.466 -2.143 1.00 21.13 99 PRO A C 13
ATOM 25341 O O . PRO A 1 99 ? 12.539 -11.175 -1.796 1.00 4.33 99 PRO A O 13
ATOM 25352 N N . LYS A 1 100 ? 14.685 -10.593 -2.135 1.00 1.34 100 LYS A N 13
ATOM 25353 C CA . LYS A 1 100 ? 14.493 -9.212 -1.710 1.00 31.23 100 LYS A CA 13
ATOM 25354 C C . LYS A 1 100 ? 13.778 -8.405 -2.787 1.00 11.53 100 LYS A C 13
ATOM 25355 O O . LYS A 1 100 ? 13.430 -7.243 -2.578 1.00 43.02 100 LYS A O 13
ATOM 25374 N N . ASP A 1 101 ? 13.560 -9.028 -3.940 1.00 23.32 101 ASP A N 13
ATOM 25375 C CA . ASP A 1 101 ? 12.884 -8.368 -5.051 1.00 41.13 101 ASP A CA 13
ATOM 25376 C C . ASP A 1 101 ? 11.491 -8.952 -5.264 1.00 43.12 101 ASP A C 13
ATOM 25377 O O . ASP A 1 101 ? 10.805 -8.613 -6.228 1.00 15.43 101 ASP A O 13
ATOM 25386 N N . PHE A 1 102 ? 11.080 -9.833 -4.357 1.00 61.52 102 PHE A N 13
ATOM 25387 C CA . PHE A 1 102 ? 9.770 -10.466 -4.446 1.00 41.25 102 PHE A CA 13
ATOM 25388 C C . PHE A 1 102 ? 8.655 -9.437 -4.277 1.00 61.03 102 PHE A C 13
ATOM 25389 O O . PHE A 1 102 ? 7.514 -9.671 -4.671 1.00 73.03 102 PHE A O 13
ATOM 25406 N N . GLY A 1 103 ? 8.997 -8.296 -3.686 1.00 33.20 103 GLY A N 13
ATOM 25407 C CA . GLY A 1 103 ? 8.016 -7.247 -3.475 1.00 14.33 103 GLY A CA 13
ATOM 25408 C C . GLY A 1 103 ? 7.250 -6.905 -4.738 1.00 14.11 103 GLY A C 13
ATOM 25409 O O . GLY A 1 103 ? 6.020 -6.888 -4.741 1.00 52.21 103 GLY A O 13
ATOM 25413 N N . ARG A 1 104 ? 7.981 -6.631 -5.814 1.00 11.41 104 ARG A N 13
ATOM 25414 C CA . ARG A 1 104 ? 7.363 -6.284 -7.088 1.00 21.11 104 ARG A CA 13
ATOM 25415 C C . ARG A 1 104 ? 6.861 -7.533 -7.806 1.00 54.21 104 ARG A C 13
ATOM 25416 O O . ARG A 1 104 ? 5.791 -7.523 -8.414 1.00 35.02 104 ARG A O 13
ATOM 25437 N N . ILE A 1 105 ? 7.642 -8.605 -7.732 1.00 74.15 105 ILE A N 13
ATOM 25438 C CA . ILE A 1 105 ? 7.277 -9.862 -8.374 1.00 51.42 105 ILE A CA 13
ATOM 25439 C C . ILE A 1 105 ? 5.902 -10.335 -7.913 1.00 31.22 105 ILE A C 13
ATOM 25440 O O . ILE A 1 105 ? 5.087 -10.786 -8.719 1.00 32.23 105 ILE A O 13
ATOM 25456 N N . ALA A 1 106 ? 5.651 -10.230 -6.613 1.00 52.13 106 ALA A N 13
ATOM 25457 C CA . ALA A 1 106 ? 4.375 -10.644 -6.044 1.00 0.32 106 ALA A CA 13
ATOM 25458 C C . ALA A 1 106 ? 3.210 -9.975 -6.767 1.00 11.13 106 ALA A C 13
ATOM 25459 O O . ALA A 1 106 ? 2.220 -10.625 -7.103 1.00 42.22 106 ALA A O 13
ATOM 25466 N N . ALA A 1 107 ? 3.335 -8.673 -7.002 1.00 54.24 107 ALA A N 13
ATOM 25467 C CA . ALA A 1 107 ? 2.293 -7.917 -7.686 1.00 40.42 107 ALA A CA 13
ATOM 25468 C C . ALA A 1 107 ? 2.196 -8.320 -9.155 1.00 61.51 107 ALA A C 13
ATOM 25469 O O . ALA A 1 107 ? 1.113 -8.627 -9.653 1.00 62.23 107 ALA A O 13
ATOM 25476 N N . GLN A 1 108 ? 3.334 -8.317 -9.841 1.00 63.24 108 GLN A N 13
ATOM 25477 C CA . GLN A 1 108 ? 3.376 -8.680 -11.251 1.00 24.31 108 GLN A CA 13
ATOM 25478 C C . GLN A 1 108 ? 2.739 -10.047 -11.480 1.00 33.31 108 GLN A C 13
ATOM 25479 O O . GLN A 1 108 ? 2.167 -10.309 -12.539 1.00 5.33 108 GLN A O 13
ATOM 25493 N N . THR A 1 109 ? 2.843 -10.918 -10.481 1.00 14.35 109 THR A N 13
ATOM 25494 C CA . THR A 1 109 ? 2.278 -12.259 -10.573 1.00 1.22 109 THR A CA 13
ATOM 25495 C C . THR A 1 109 ? 0.806 -12.264 -10.180 1.00 5.53 109 THR A C 13
ATOM 25496 O O . THR A 1 109 ? 0.033 -13.101 -10.644 1.00 22.25 109 THR A O 13
ATOM 25507 N N . ALA A 1 110 ? 0.424 -11.323 -9.321 1.00 1.34 110 ALA A N 13
ATOM 25508 C CA . ALA A 1 110 ? -0.957 -11.219 -8.868 1.00 65.20 110 ALA A CA 13
ATOM 25509 C C . ALA A 1 110 ? -1.847 -10.618 -9.950 1.00 34.15 110 ALA A C 13
ATOM 25510 O O . ALA A 1 110 ? -3.008 -10.999 -10.096 1.00 63.40 110 ALA A O 13
ATOM 25517 N N . LYS A 1 111 ? -1.294 -9.678 -10.709 1.00 4.43 111 LYS A N 13
ATOM 25518 C CA . LYS A 1 111 ? -2.038 -9.025 -11.781 1.00 13.33 111 LYS A CA 13
ATOM 25519 C C . LYS A 1 111 ? -2.354 -10.009 -12.903 1.00 33.32 111 LYS A C 13
ATOM 25520 O O . LYS A 1 111 ? -3.419 -9.945 -13.514 1.00 3.05 111 LYS A O 13
ATOM 25539 N N . GLN A 1 112 ? -1.421 -10.919 -13.165 1.00 52.54 112 GLN A N 13
ATOM 25540 C CA . GLN A 1 112 ? -1.602 -11.918 -14.212 1.00 10.21 112 GLN A CA 13
ATOM 25541 C C . GLN A 1 112 ? -2.558 -13.015 -13.759 1.00 0.31 112 GLN A C 13
ATOM 25542 O O . GLN A 1 112 ? -3.297 -13.583 -14.565 1.00 14.34 112 GLN A O 13
ATOM 25556 N N . VAL A 1 113 ? -2.541 -13.311 -12.463 1.00 42.44 113 VAL A N 13
ATOM 25557 C CA . VAL A 1 113 ? -3.407 -14.341 -11.901 1.00 53.54 113 VAL A CA 13
ATOM 25558 C C . VAL A 1 113 ? -4.855 -13.870 -11.845 1.00 33.44 113 VAL A C 13
ATOM 25559 O O . VAL A 1 113 ? -5.752 -14.517 -12.388 1.00 10.35 113 VAL A O 13
ATOM 25572 N N . VAL A 1 114 ? -5.079 -12.738 -11.186 1.00 62.31 114 VAL A N 13
ATOM 25573 C CA . VAL A 1 114 ? -6.419 -12.178 -11.059 1.00 44.31 114 VAL A CA 13
ATOM 25574 C C . VAL A 1 114 ? -7.057 -11.966 -12.427 1.00 24.40 114 VAL A C 13
ATOM 25575 O O . VAL A 1 114 ? -8.259 -12.174 -12.604 1.00 43.44 114 VAL A O 13
ATOM 25588 N N . THR A 1 115 ? -6.246 -11.553 -13.395 1.00 11.13 115 THR A N 13
ATOM 25589 C CA . THR A 1 115 ? -6.730 -11.313 -14.749 1.00 33.11 115 THR A CA 13
ATOM 25590 C C . THR A 1 115 ? -7.064 -12.622 -15.454 1.00 25.41 115 THR A C 13
ATOM 25591 O O . THR A 1 115 ? -7.938 -12.666 -16.320 1.00 0.53 115 THR A O 13
ATOM 25602 N N . GLN A 1 116 ? -6.364 -13.687 -15.077 1.00 72.25 116 GLN A N 13
ATOM 25603 C CA . GLN A 1 116 ? -6.588 -14.999 -15.675 1.00 54.01 116 GLN A CA 13
ATOM 25604 C C . GLN A 1 116 ? -7.911 -15.593 -15.204 1.00 61.15 116 GLN A C 13
ATOM 25605 O O . GLN A 1 116 ? -8.716 -16.058 -16.011 1.00 62.10 116 GLN A O 13
ATOM 25619 N N . ARG A 1 117 ? -8.129 -15.574 -13.893 1.00 54.30 117 ARG A N 13
ATOM 25620 C CA . ARG A 1 117 ? -9.355 -16.113 -13.315 1.00 0.51 117 ARG A CA 13
ATOM 25621 C C . ARG A 1 117 ? -10.584 -15.465 -13.945 1.00 2.44 117 ARG A C 13
ATOM 25622 O O . ARG A 1 117 ? -11.650 -16.077 -14.022 1.00 12.00 117 ARG A O 13
ATOM 25643 N N . VAL A 1 118 ? -10.428 -14.224 -14.396 1.00 41.12 118 VAL A N 13
ATOM 25644 C CA . VAL A 1 118 ? -11.524 -13.495 -15.021 1.00 4.21 118 VAL A CA 13
ATOM 25645 C C . VAL A 1 118 ? -11.990 -14.188 -16.297 1.00 14.31 118 VAL A C 13
ATOM 25646 O O . VAL A 1 118 ? -13.176 -14.473 -16.463 1.00 21.50 118 VAL A O 13
ATOM 25659 N N . ARG A 1 119 ? -11.047 -14.455 -17.195 1.00 45.44 119 ARG A N 13
ATOM 25660 C CA . ARG A 1 119 ? -11.360 -15.115 -18.457 1.00 54.32 119 ARG A CA 13
ATOM 25661 C C . ARG A 1 119 ? -11.826 -16.548 -18.221 1.00 31.42 119 ARG A C 13
ATOM 25662 O O . ARG A 1 119 ? -12.841 -16.979 -18.768 1.00 55.43 119 ARG A O 13
ATOM 25683 N N . GLU A 1 120 ? -11.078 -17.281 -17.402 1.00 3.12 120 GLU A N 13
ATOM 25684 C CA . GLU A 1 120 ? -11.415 -18.666 -17.095 1.00 33.03 120 GLU A CA 13
ATOM 25685 C C . GLU A 1 120 ? -12.818 -18.768 -16.504 1.00 32.20 120 GLU A C 13
ATOM 25686 O O . GLU A 1 120 ? -13.598 -19.643 -16.877 1.00 44.34 120 GLU A O 13
ATOM 25698 N N . ALA A 1 121 ? -13.130 -17.865 -15.580 1.00 41.02 121 ALA A N 13
ATOM 25699 C CA . ALA A 1 121 ? -14.439 -17.850 -14.938 1.00 30.52 121 ALA A CA 13
ATOM 25700 C C . ALA A 1 121 ? -15.553 -17.683 -15.966 1.00 21.14 121 ALA A C 13
ATOM 25701 O O . ALA A 1 121 ? -16.443 -18.526 -16.073 1.00 23.24 121 ALA A O 13
ATOM 25708 N N . GLU A 1 122 ? -15.498 -16.588 -16.718 1.00 33.52 122 GLU A N 13
ATOM 25709 C CA . GLU A 1 122 ? -16.504 -16.310 -17.737 1.00 11.20 122 GLU A CA 13
ATOM 25710 C C . GLU A 1 122 ? -16.523 -17.408 -18.797 1.00 55.40 122 GLU A C 13
ATOM 25711 O O . GLU A 1 122 ? -17.550 -17.660 -19.427 1.00 21.30 122 GLU A O 13
ATOM 25723 N N . ARG A 1 123 ? -15.379 -18.057 -18.989 1.00 41.24 123 ARG A N 13
ATOM 25724 C CA . ARG A 1 123 ? -15.263 -19.126 -19.973 1.00 72.40 123 ARG A CA 13
ATOM 25725 C C . ARG A 1 123 ? -16.012 -20.373 -19.513 1.00 72.21 123 ARG A C 13
ATOM 25726 O O . ARG A 1 123 ? -16.449 -21.183 -20.329 1.00 44.14 123 ARG A O 13
ATOM 25747 N N . GLY A 1 124 ? -16.157 -20.520 -18.199 1.00 5.13 124 GLY A N 13
ATOM 25748 C CA . GLY A 1 124 ? -16.854 -21.669 -17.653 1.00 42.31 124 GLY A CA 13
ATOM 25749 C C . GLY A 1 124 ? -16.176 -22.224 -16.415 1.00 72.23 124 GLY A C 13
ATOM 25750 O O . GLY A 1 124 ? -16.806 -22.372 -15.369 1.00 21.50 124 GLY A O 13
ATOM 25754 N N . MET A 1 1 ? 6.019 -0.205 -2.553 1.00 15.44 1 MET A N 14
ATOM 25755 C CA . MET A 1 1 ? 5.385 -1.208 -1.704 1.00 3.31 1 MET A CA 14
ATOM 25756 C C . MET A 1 1 ? 3.869 -1.037 -1.700 1.00 74.14 1 MET A C 14
ATOM 25757 O O . MET A 1 1 ? 3.286 -0.602 -0.707 1.00 71.53 1 MET A O 14
ATOM 25771 N N . SER A 1 2 ? 3.236 -1.382 -2.817 1.00 74.23 2 SER A N 14
ATOM 25772 C CA . SER A 1 2 ? 1.789 -1.263 -2.943 1.00 34.35 2 SER A CA 14
ATOM 25773 C C . SER A 1 2 ? 1.142 -2.636 -3.108 1.00 3.11 2 SER A C 14
ATOM 25774 O O . SER A 1 2 ? 1.703 -3.524 -3.750 1.00 53.21 2 SER A O 14
ATOM 25782 N N . SER A 1 3 ? -0.040 -2.801 -2.522 1.00 72.01 3 SER A N 14
ATOM 25783 C CA . SER A 1 3 ? -0.760 -4.066 -2.600 1.00 24.41 3 SER A CA 14
ATOM 25784 C C . SER A 1 3 ? -2.051 -3.907 -3.399 1.00 2.44 3 SER A C 14
ATOM 25785 O O . SER A 1 3 ? -3.145 -3.924 -2.837 1.00 21.24 3 SER A O 14
ATOM 25793 N N . GLU A 1 4 ? -1.912 -3.755 -4.712 1.00 74.53 4 GLU A N 14
ATOM 25794 C CA . GLU A 1 4 ? -3.065 -3.592 -5.588 1.00 44.43 4 GLU A CA 14
ATOM 25795 C C . GLU A 1 4 ? -3.863 -4.889 -5.684 1.00 72.00 4 GLU A C 14
ATOM 25796 O O . GLU A 1 4 ? -5.079 -4.872 -5.878 1.00 41.22 4 GLU A O 14
ATOM 25808 N N . LEU A 1 5 ? -3.169 -6.014 -5.548 1.00 43.24 5 LEU A N 14
ATOM 25809 C CA . LEU A 1 5 ? -3.811 -7.323 -5.620 1.00 13.32 5 LEU A CA 14
ATOM 25810 C C . LEU A 1 5 ? -4.974 -7.413 -4.637 1.00 63.44 5 LEU A C 14
ATOM 25811 O O . LEU A 1 5 ? -5.987 -8.057 -4.915 1.00 51.25 5 LEU A O 14
ATOM 25827 N N . LEU A 1 6 ? -4.823 -6.763 -3.488 1.00 10.52 6 LEU A N 14
ATOM 25828 C CA . LEU A 1 6 ? -5.861 -6.769 -2.464 1.00 13.21 6 LEU A CA 14
ATOM 25829 C C . LEU A 1 6 ? -7.203 -6.337 -3.047 1.00 51.12 6 LEU A C 14
ATOM 25830 O O . LEU A 1 6 ? -8.195 -7.061 -2.950 1.00 73.12 6 LEU A O 14
ATOM 25846 N N . ASP A 1 7 ? -7.226 -5.156 -3.655 1.00 4.52 7 ASP A N 14
ATOM 25847 C CA . ASP A 1 7 ? -8.444 -4.629 -4.257 1.00 25.12 7 ASP A CA 14
ATOM 25848 C C . ASP A 1 7 ? -8.826 -5.428 -5.499 1.00 33.21 7 ASP A C 14
ATOM 25849 O O . ASP A 1 7 ? -10.002 -5.532 -5.845 1.00 24.02 7 ASP A O 14
ATOM 25858 N N . ALA A 1 8 ? -7.823 -5.990 -6.167 1.00 74.43 8 ALA A N 14
ATOM 25859 C CA . ALA A 1 8 ? -8.053 -6.780 -7.370 1.00 44.45 8 ALA A CA 14
ATOM 25860 C C . ALA A 1 8 ? -9.043 -7.909 -7.104 1.00 72.11 8 ALA A C 14
ATOM 25861 O O . ALA A 1 8 ? -10.014 -8.083 -7.841 1.00 71.43 8 ALA A O 14
ATOM 25868 N N . LEU A 1 9 ? -8.790 -8.675 -6.048 1.00 65.10 9 LEU A N 14
ATOM 25869 C CA . LEU A 1 9 ? -9.659 -9.789 -5.685 1.00 30.43 9 LEU A CA 14
ATOM 25870 C C . LEU A 1 9 ? -11.096 -9.316 -5.487 1.00 2.51 9 LEU A C 14
ATOM 25871 O O . LEU A 1 9 ? -12.033 -9.900 -6.033 1.00 14.11 9 LEU A O 14
ATOM 25887 N N . THR A 1 10 ? -11.262 -8.255 -4.705 1.00 42.42 10 THR A N 14
ATOM 25888 C CA . THR A 1 10 ? -12.585 -7.703 -4.437 1.00 45.22 10 THR A CA 14
ATOM 25889 C C . THR A 1 10 ? -13.349 -7.451 -5.731 1.00 33.22 10 THR A C 14
ATOM 25890 O O . THR A 1 10 ? -14.530 -7.781 -5.841 1.00 71.53 10 THR A O 14
ATOM 25901 N N . ILE A 1 11 ? -12.668 -6.865 -6.710 1.00 32.10 11 ILE A N 14
ATOM 25902 C CA . ILE A 1 11 ? -13.283 -6.570 -7.999 1.00 21.23 11 ILE A CA 14
ATOM 25903 C C . ILE A 1 11 ? -13.899 -7.822 -8.612 1.00 62.33 11 ILE A C 14
ATOM 25904 O O . ILE A 1 11 ? -14.947 -7.758 -9.258 1.00 65.32 11 ILE A O 14
ATOM 25920 N N . LEU A 1 12 ? -13.246 -8.959 -8.405 1.00 75.15 12 LEU A N 14
ATOM 25921 C CA . LEU A 1 12 ? -13.731 -10.229 -8.936 1.00 35.45 12 LEU A CA 14
ATOM 25922 C C . LEU A 1 12 ? -14.954 -10.711 -8.163 1.00 52.41 12 LEU A C 14
ATOM 25923 O O . LEU A 1 12 ? -15.816 -11.398 -8.711 1.00 23.30 12 LEU A O 14
ATOM 25939 N N . GLU A 1 13 ? -15.024 -10.344 -6.887 1.00 2.20 13 GLU A N 14
ATOM 25940 C CA . GLU A 1 13 ? -16.143 -10.737 -6.039 1.00 73.44 13 GLU A CA 14
ATOM 25941 C C . GLU A 1 13 ? -17.464 -10.235 -6.614 1.00 24.32 13 GLU A C 14
ATOM 25942 O O . GLU A 1 13 ? -18.517 -10.835 -6.398 1.00 32.15 13 GLU A O 14
ATOM 25954 N N . LYS A 1 14 ? -17.401 -9.128 -7.346 1.00 41.41 14 LYS A N 14
ATOM 25955 C CA . LYS A 1 14 ? -18.590 -8.543 -7.953 1.00 53.15 14 LYS A CA 14
ATOM 25956 C C . LYS A 1 14 ? -19.185 -9.481 -8.998 1.00 32.03 14 LYS A C 14
ATOM 25957 O O . LYS A 1 14 ? -20.398 -9.501 -9.208 1.00 33.02 14 LYS A O 14
ATOM 25976 N N . GLU A 1 15 ? -18.324 -10.257 -9.649 1.00 31.13 15 GLU A N 14
ATOM 25977 C CA . GLU A 1 15 ? -18.768 -11.198 -10.671 1.00 10.21 15 GLU A CA 14
ATOM 25978 C C . GLU A 1 15 ? -19.779 -12.187 -10.099 1.00 74.31 15 GLU A C 14
ATOM 25979 O O . GLU A 1 15 ? -20.104 -12.144 -8.912 1.00 23.34 15 GLU A O 14
ATOM 25991 N N . LYS A 1 16 ? -20.275 -13.078 -10.951 1.00 54.02 16 LYS A N 14
ATOM 25992 C CA . LYS A 1 16 ? -21.249 -14.078 -10.533 1.00 15.32 16 LYS A CA 14
ATOM 25993 C C . LYS A 1 16 ? -20.680 -15.486 -10.679 1.00 60.10 16 LYS A C 14
ATOM 25994 O O . LYS A 1 16 ? -20.341 -15.918 -11.780 1.00 20.10 16 LYS A O 14
ATOM 26013 N N . GLY A 1 17 ? -20.580 -16.198 -9.561 1.00 53.14 17 GLY A N 14
ATOM 26014 C CA . GLY A 1 17 ? -20.053 -17.550 -9.586 1.00 1.24 17 GLY A CA 14
ATOM 26015 C C . GLY A 1 17 ? -18.539 -17.581 -9.654 1.00 24.31 17 GLY A C 14
ATOM 26016 O O . GLY A 1 17 ? -17.944 -18.624 -9.924 1.00 30.33 17 GLY A O 14
ATOM 26020 N N . ILE A 1 18 ? -17.914 -16.434 -9.411 1.00 51.44 18 ILE A N 14
ATOM 26021 C CA . ILE A 1 18 ? -16.460 -16.334 -9.447 1.00 32.50 18 ILE A CA 14
ATOM 26022 C C . ILE A 1 18 ? -15.905 -15.908 -8.093 1.00 3.32 18 ILE A C 14
ATOM 26023 O O . ILE A 1 18 ? -15.289 -14.849 -7.967 1.00 25.41 18 ILE A O 14
ATOM 26039 N N . SER A 1 19 ? -16.125 -16.741 -7.080 1.00 72.20 19 SER A N 14
ATOM 26040 C CA . SER A 1 19 ? -15.649 -16.449 -5.733 1.00 5.03 19 SER A CA 14
ATOM 26041 C C . SER A 1 19 ? -14.160 -16.116 -5.744 1.00 10.11 19 SER A C 14
ATOM 26042 O O . SER A 1 19 ? -13.352 -16.846 -6.319 1.00 55.41 19 SER A O 14
ATOM 26050 N N . LYS A 1 20 ? -13.804 -15.007 -5.104 1.00 21.45 20 LYS A N 14
ATOM 26051 C CA . LYS A 1 20 ? -12.413 -14.575 -5.036 1.00 74.43 20 LYS A CA 14
ATOM 26052 C C . LYS A 1 20 ? -11.596 -15.508 -4.148 1.00 44.01 20 LYS A C 14
ATOM 26053 O O . LYS A 1 20 ? -10.368 -15.539 -4.231 1.00 62.25 20 LYS A O 14
ATOM 26072 N N . GLU A 1 21 ? -12.285 -16.266 -3.300 1.00 64.52 21 GLU A N 14
ATOM 26073 C CA . GLU A 1 21 ? -11.621 -17.199 -2.398 1.00 11.33 21 GLU A CA 14
ATOM 26074 C C . GLU A 1 21 ? -10.702 -18.142 -3.170 1.00 34.03 21 GLU A C 14
ATOM 26075 O O . GLU A 1 21 ? -9.618 -18.488 -2.704 1.00 42.53 21 GLU A O 14
ATOM 26087 N N . ILE A 1 22 ? -11.147 -18.554 -4.353 1.00 11.12 22 ILE A N 14
ATOM 26088 C CA . ILE A 1 22 ? -10.365 -19.457 -5.189 1.00 52.11 22 ILE A CA 14
ATOM 26089 C C . ILE A 1 22 ? -9.252 -18.709 -5.913 1.00 5.14 22 ILE A C 14
ATOM 26090 O O . ILE A 1 22 ? -8.231 -19.295 -6.278 1.00 62.02 22 ILE A O 14
ATOM 26106 N N . ILE A 1 23 ? -9.453 -17.411 -6.118 1.00 13.43 23 ILE A N 14
ATOM 26107 C CA . ILE A 1 23 ? -8.465 -16.583 -6.796 1.00 72.34 23 ILE A CA 14
ATOM 26108 C C . ILE A 1 23 ? -7.165 -16.516 -6.000 1.00 55.40 23 ILE A C 14
ATOM 26109 O O . ILE A 1 23 ? -6.074 -16.598 -6.567 1.00 31.34 23 ILE A O 14
ATOM 26125 N N . ILE A 1 24 ? -7.290 -16.367 -4.687 1.00 51.31 24 ILE A N 14
ATOM 26126 C CA . ILE A 1 24 ? -6.124 -16.292 -3.813 1.00 74.21 24 ILE A CA 14
ATOM 26127 C C . ILE A 1 24 ? -5.193 -17.479 -4.036 1.00 44.54 24 ILE A C 14
ATOM 26128 O O . ILE A 1 24 ? -3.973 -17.347 -3.952 1.00 32.23 24 ILE A O 14
ATOM 26144 N N . GLU A 1 25 ? -5.779 -18.639 -4.321 1.00 72.53 25 GLU A N 14
ATOM 26145 C CA . GLU A 1 25 ? -5.000 -19.849 -4.557 1.00 43.13 25 GLU A CA 14
ATOM 26146 C C . GLU A 1 25 ? -4.216 -19.746 -5.862 1.00 2.50 25 GLU A C 14
ATOM 26147 O O . GLU A 1 25 ? -3.150 -20.343 -6.006 1.00 34.42 25 GLU A O 14
ATOM 26159 N N . ALA A 1 26 ? -4.753 -18.984 -6.809 1.00 1.41 26 ALA A N 14
ATOM 26160 C CA . ALA A 1 26 ? -4.104 -18.801 -8.102 1.00 44.13 26 ALA A CA 14
ATOM 26161 C C . ALA A 1 26 ? -2.808 -18.010 -7.958 1.00 13.13 26 ALA A C 14
ATOM 26162 O O . ALA A 1 26 ? -1.758 -18.428 -8.445 1.00 24.00 26 ALA A O 14
ATOM 26169 N N . ILE A 1 27 ? -2.891 -16.865 -7.288 1.00 44.10 27 ILE A N 14
ATOM 26170 C CA . ILE A 1 27 ? -1.725 -16.016 -7.081 1.00 13.45 27 ILE A CA 14
ATOM 26171 C C . ILE A 1 27 ? -0.650 -16.745 -6.282 1.00 13.44 27 ILE A C 14
ATOM 26172 O O . ILE A 1 27 ? 0.512 -16.790 -6.685 1.00 54.42 27 ILE A O 14
ATOM 26188 N N . GLU A 1 28 ? -1.046 -17.314 -5.149 1.00 54.21 28 GLU A N 14
ATOM 26189 C CA . GLU A 1 28 ? -0.116 -18.042 -4.294 1.00 54.51 28 GLU A CA 14
ATOM 26190 C C . GLU A 1 28 ? 0.632 -19.110 -5.087 1.00 43.41 28 GLU A C 14
ATOM 26191 O O . GLU A 1 28 ? 1.840 -19.282 -4.932 1.00 43.02 28 GLU A O 14
ATOM 26203 N N . ALA A 1 29 ? -0.097 -19.824 -5.940 1.00 30.04 29 ALA A N 14
ATOM 26204 C CA . ALA A 1 29 ? 0.496 -20.873 -6.759 1.00 12.54 29 ALA A CA 14
ATOM 26205 C C . ALA A 1 29 ? 1.365 -20.282 -7.865 1.00 13.03 29 ALA A C 14
ATOM 26206 O O . ALA A 1 29 ? 2.341 -20.893 -8.295 1.00 61.31 29 ALA A O 14
ATOM 26213 N N . ALA A 1 30 ? 1.001 -19.087 -8.321 1.00 53.23 30 ALA A N 14
ATOM 26214 C CA . ALA A 1 30 ? 1.747 -18.413 -9.376 1.00 23.45 30 ALA A CA 14
ATOM 26215 C C . ALA A 1 30 ? 3.089 -17.904 -8.860 1.00 61.02 30 ALA A C 14
ATOM 26216 O O . ALA A 1 30 ? 4.120 -18.072 -9.511 1.00 51.44 30 ALA A O 14
ATOM 26223 N N . LEU A 1 31 ? 3.069 -17.280 -7.686 1.00 5.35 31 LEU A N 14
ATOM 26224 C CA . LEU A 1 31 ? 4.284 -16.746 -7.082 1.00 1.23 31 LEU A CA 14
ATOM 26225 C C . LEU A 1 31 ? 5.289 -17.860 -6.805 1.00 21.11 31 LEU A C 14
ATOM 26226 O O . LEU A 1 31 ? 6.453 -17.770 -7.198 1.00 34.51 31 LEU A O 14
ATOM 26242 N N . ILE A 1 32 ? 4.831 -18.908 -6.130 1.00 24.45 32 ILE A N 14
ATOM 26243 C CA . ILE A 1 32 ? 5.691 -20.039 -5.804 1.00 71.03 32 ILE A CA 14
ATOM 26244 C C . ILE A 1 32 ? 6.296 -20.650 -7.063 1.00 24.23 32 ILE A C 14
ATOM 26245 O O . ILE A 1 32 ? 7.471 -21.015 -7.085 1.00 63.05 32 ILE A O 14
ATOM 26261 N N . SER A 1 33 ? 5.485 -20.759 -8.110 1.00 23.51 33 SER A N 14
ATOM 26262 C CA . SER A 1 33 ? 5.941 -21.328 -9.373 1.00 62.33 33 SER A CA 14
ATOM 26263 C C . SER A 1 33 ? 7.027 -20.459 -10.000 1.00 1.44 33 SER A C 14
ATOM 26264 O O . SER A 1 33 ? 8.073 -20.958 -10.415 1.00 2.10 33 SER A O 14
ATOM 26272 N N . ALA A 1 34 ? 6.771 -19.156 -10.064 1.00 22.53 34 ALA A N 14
ATOM 26273 C CA . ALA A 1 34 ? 7.727 -18.218 -10.637 1.00 1.34 34 ALA A CA 14
ATOM 26274 C C . ALA A 1 34 ? 9.099 -18.365 -9.988 1.00 52.14 34 ALA A C 14
ATOM 26275 O O . ALA A 1 34 ? 10.120 -18.414 -10.674 1.00 62.24 34 ALA A O 14
ATOM 26282 N N . TYR A 1 35 ? 9.116 -18.435 -8.661 1.00 60.44 35 TYR A N 14
ATOM 26283 C CA . TYR A 1 35 ? 10.363 -18.574 -7.919 1.00 42.44 35 TYR A CA 14
ATOM 26284 C C . TYR A 1 35 ? 10.894 -20.002 -8.009 1.00 40.45 35 TYR A C 14
ATOM 26285 O O . TYR A 1 35 ? 12.094 -20.240 -7.872 1.00 13.24 35 TYR A O 14
ATOM 26303 N N . LYS A 1 36 ? 9.991 -20.949 -8.239 1.00 5.13 36 LYS A N 14
ATOM 26304 C CA . LYS A 1 36 ? 10.366 -22.353 -8.349 1.00 11.15 36 LYS A CA 14
ATOM 26305 C C . LYS A 1 36 ? 11.272 -22.582 -9.555 1.00 32.14 36 LYS A C 14
ATOM 26306 O O . LYS A 1 36 ? 12.172 -23.420 -9.517 1.00 62.43 36 LYS A O 14
ATOM 26325 N N . ARG A 1 37 ? 11.029 -21.829 -10.623 1.00 74.25 37 ARG A N 14
ATOM 26326 C CA . ARG A 1 37 ? 11.823 -21.951 -11.840 1.00 53.51 37 ARG A CA 14
ATOM 26327 C C . ARG A 1 37 ? 13.304 -21.726 -11.546 1.00 13.30 37 ARG A C 14
ATOM 26328 O O . ARG A 1 37 ? 14.170 -22.188 -12.288 1.00 74.35 37 ARG A O 14
ATOM 26349 N N . ASN A 1 38 ? 13.585 -21.014 -10.461 1.00 64.14 38 ASN A N 14
ATOM 26350 C CA . ASN A 1 38 ? 14.961 -20.727 -10.070 1.00 2.44 38 ASN A CA 14
ATOM 26351 C C . ASN A 1 38 ? 15.610 -21.949 -9.428 1.00 62.25 38 ASN A C 14
ATOM 26352 O O . ASN A 1 38 ? 16.717 -22.342 -9.794 1.00 62.41 38 ASN A O 14
ATOM 26363 N N . PHE A 1 39 ? 14.912 -22.547 -8.468 1.00 74.50 39 PHE A N 14
ATOM 26364 C CA . PHE A 1 39 ? 15.419 -23.724 -7.773 1.00 13.22 39 PHE A CA 14
ATOM 26365 C C . PHE A 1 39 ? 14.330 -24.784 -7.631 1.00 13.23 39 PHE A C 14
ATOM 26366 O O . PHE A 1 39 ? 13.861 -25.062 -6.529 1.00 12.23 39 PHE A O 14
ATOM 26383 N N . ASN A 1 40 ? 13.933 -25.370 -8.756 1.00 5.11 40 ASN A N 14
ATOM 26384 C CA . ASN A 1 40 ? 12.899 -26.398 -8.757 1.00 31.44 40 ASN A CA 14
ATOM 26385 C C . ASN A 1 40 ? 13.453 -27.728 -8.259 1.00 13.21 40 ASN A C 14
ATOM 26386 O O . ASN A 1 40 ? 12.958 -28.290 -7.281 1.00 10.21 40 ASN A O 14
ATOM 26397 N N . GLN A 1 41 ? 14.482 -28.226 -8.936 1.00 42.41 41 GLN A N 14
ATOM 26398 C CA . GLN A 1 41 ? 15.103 -29.491 -8.561 1.00 32.21 41 GLN A CA 14
ATOM 26399 C C . GLN A 1 41 ? 16.225 -29.268 -7.552 1.00 10.23 41 GLN A C 14
ATOM 26400 O O . GLN A 1 41 ? 16.992 -30.182 -7.251 1.00 2.54 41 GLN A O 14
ATOM 26414 N N . ALA A 1 42 ? 16.316 -28.047 -7.035 1.00 53.10 42 ALA A N 14
ATOM 26415 C CA . ALA A 1 42 ? 17.343 -27.705 -6.059 1.00 45.11 42 ALA A CA 14
ATOM 26416 C C . ALA A 1 42 ? 16.819 -27.853 -4.635 1.00 30.22 42 ALA A C 14
ATOM 26417 O O . ALA A 1 42 ? 17.548 -28.273 -3.737 1.00 53.42 42 ALA A O 14
ATOM 26424 N N . GLN A 1 43 ? 15.552 -27.506 -4.437 1.00 44.33 43 GLN A N 14
ATOM 26425 C CA . GLN A 1 43 ? 14.932 -27.600 -3.120 1.00 63.21 43 GLN A CA 14
ATOM 26426 C C . GLN A 1 43 ? 13.454 -27.229 -3.186 1.00 62.24 43 GLN A C 14
ATOM 26427 O O . GLN A 1 43 ? 13.015 -26.552 -4.115 1.00 74.55 43 GLN A O 14
ATOM 26441 N N . ASN A 1 44 ? 12.691 -27.679 -2.196 1.00 61.24 44 ASN A N 14
ATOM 26442 C CA . ASN A 1 44 ? 11.262 -27.396 -2.143 1.00 5.03 44 ASN A CA 14
ATOM 26443 C C . ASN A 1 44 ? 10.999 -26.043 -1.489 1.00 45.14 44 ASN A C 14
ATOM 26444 O O . ASN A 1 44 ? 11.822 -25.541 -0.723 1.00 15.42 44 ASN A O 14
ATOM 26455 N N . VAL A 1 45 ? 9.845 -25.457 -1.796 1.00 44.30 45 VAL A N 14
ATOM 26456 C CA . VAL A 1 45 ? 9.473 -24.163 -1.238 1.00 71.11 45 VAL A CA 14
ATOM 26457 C C . VAL A 1 45 ? 7.960 -24.038 -1.103 1.00 24.13 45 VAL A C 14
ATOM 26458 O O . VAL A 1 45 ? 7.206 -24.678 -1.836 1.00 24.45 45 VAL A O 14
ATOM 26471 N N . ARG A 1 46 ? 7.521 -23.208 -0.161 1.00 33.25 46 ARG A N 14
ATOM 26472 C CA . ARG A 1 46 ? 6.097 -23.000 0.070 1.00 13.25 46 ARG A CA 14
ATOM 26473 C C . ARG A 1 46 ? 5.795 -21.521 0.302 1.00 35.22 46 ARG A C 14
ATOM 26474 O O . ARG A 1 46 ? 6.181 -20.951 1.322 1.00 45.34 46 ARG A O 14
ATOM 26495 N N . VAL A 1 47 ? 5.102 -20.908 -0.652 1.00 13.15 47 VAL A N 14
ATOM 26496 C CA . VAL A 1 47 ? 4.748 -19.497 -0.552 1.00 40.55 47 VAL A CA 14
ATOM 26497 C C . VAL A 1 47 ? 3.431 -19.312 0.194 1.00 21.11 47 VAL A C 14
ATOM 26498 O O . VAL A 1 47 ? 2.476 -20.059 -0.017 1.00 40.40 47 VAL A O 14
ATOM 26511 N N . ASP A 1 48 ? 3.389 -18.313 1.069 1.00 31.11 48 ASP A N 14
ATOM 26512 C CA . ASP A 1 48 ? 2.188 -18.029 1.846 1.00 72.44 48 ASP A CA 14
ATOM 26513 C C . ASP A 1 48 ? 1.755 -16.578 1.666 1.00 70.23 48 ASP A C 14
ATOM 26514 O O . ASP A 1 48 ? 2.443 -15.654 2.103 1.00 21.40 48 ASP A O 14
ATOM 26523 N N . LEU A 1 49 ? 0.611 -16.384 1.019 1.00 24.33 49 LEU A N 14
ATOM 26524 C CA . LEU A 1 49 ? 0.085 -15.043 0.779 1.00 74.30 49 LEU A CA 14
ATOM 26525 C C . LEU A 1 49 ? -0.867 -14.624 1.895 1.00 41.23 49 LEU A C 14
ATOM 26526 O O . LEU A 1 49 ? -1.586 -15.452 2.453 1.00 13.24 49 LEU A O 14
ATOM 26542 N N . ASN A 1 50 ? -0.866 -13.334 2.212 1.00 2.14 50 ASN A N 14
ATOM 26543 C CA . ASN A 1 50 ? -1.732 -12.804 3.260 1.00 51.24 50 ASN A CA 14
ATOM 26544 C C . ASN A 1 50 ? -2.591 -11.660 2.730 1.00 73.32 50 ASN A C 14
ATOM 26545 O O . ASN A 1 50 ? -2.136 -10.520 2.636 1.00 30.13 50 ASN A O 14
ATOM 26556 N N . ARG A 1 51 ? -3.835 -11.974 2.384 1.00 0.13 51 ARG A N 14
ATOM 26557 C CA . ARG A 1 51 ? -4.758 -10.973 1.862 1.00 51.01 51 ARG A CA 14
ATOM 26558 C C . ARG A 1 51 ? -5.139 -9.968 2.944 1.00 31.24 51 ARG A C 14
ATOM 26559 O O . ARG A 1 51 ? -5.719 -8.922 2.656 1.00 2.24 51 ARG A O 14
ATOM 26580 N N . GLU A 1 52 ? -4.808 -10.294 4.190 1.00 34.15 52 GLU A N 14
ATOM 26581 C CA . GLU A 1 52 ? -5.118 -9.420 5.316 1.00 24.22 52 GLU A CA 14
ATOM 26582 C C . GLU A 1 52 ? -4.300 -8.133 5.245 1.00 0.20 52 GLU A C 14
ATOM 26583 O O . GLU A 1 52 ? -4.806 -7.045 5.524 1.00 22.35 52 GLU A O 14
ATOM 26595 N N . THR A 1 53 ? -3.031 -8.265 4.871 1.00 23.40 53 THR A N 14
ATOM 26596 C CA . THR A 1 53 ? -2.142 -7.115 4.766 1.00 34.31 53 THR A CA 14
ATOM 26597 C C . THR A 1 53 ? -1.487 -7.051 3.391 1.00 54.44 53 THR A C 14
ATOM 26598 O O . THR A 1 53 ? -0.508 -6.333 3.193 1.00 31.00 53 THR A O 14
ATOM 26609 N N . GLY A 1 54 ? -2.034 -7.807 2.444 1.00 23.41 54 GLY A N 14
ATOM 26610 C CA . GLY A 1 54 ? -1.489 -7.820 1.099 1.00 44.31 54 GLY A CA 14
ATOM 26611 C C . GLY A 1 54 ? -0.006 -8.129 1.077 1.00 5.13 54 GLY A C 14
ATOM 26612 O O . GLY A 1 54 ? 0.705 -7.736 0.152 1.00 74.51 54 GLY A O 14
ATOM 26616 N N . SER A 1 55 ? 0.465 -8.835 2.100 1.00 33.40 55 SER A N 14
ATOM 26617 C CA . SER A 1 55 ? 1.876 -9.192 2.199 1.00 75.11 55 SER A CA 14
ATOM 26618 C C . SER A 1 55 ? 2.117 -10.603 1.671 1.00 63.23 55 SER A C 14
ATOM 26619 O O . SER A 1 55 ? 1.173 -11.333 1.369 1.00 45.55 55 SER A O 14
ATOM 26627 N N . ILE A 1 56 ? 3.386 -10.979 1.564 1.00 3.53 56 ILE A N 14
ATOM 26628 C CA . ILE A 1 56 ? 3.752 -12.302 1.074 1.00 74.13 56 ILE A CA 14
ATOM 26629 C C . ILE A 1 56 ? 5.066 -12.772 1.691 1.00 0.40 56 ILE A C 14
ATOM 26630 O O . ILE A 1 56 ? 5.967 -11.973 1.940 1.00 42.33 56 ILE A O 14
ATOM 26646 N N . ARG A 1 57 ? 5.166 -14.076 1.931 1.00 32.14 57 ARG A N 14
ATOM 26647 C CA . ARG A 1 57 ? 6.370 -14.653 2.518 1.00 64.45 57 ARG A CA 14
ATOM 26648 C C . ARG A 1 57 ? 6.669 -16.021 1.910 1.00 32.01 57 ARG A C 14
ATOM 26649 O O . ARG A 1 57 ? 5.800 -16.892 1.858 1.00 32.22 57 ARG A O 14
ATOM 26670 N N . VAL A 1 58 ? 7.903 -16.201 1.449 1.00 42.34 58 VAL A N 14
ATOM 26671 C CA . VAL A 1 58 ? 8.316 -17.462 0.845 1.00 43.54 58 VAL A CA 14
ATOM 26672 C C . VAL A 1 58 ? 9.295 -18.207 1.746 1.00 10.15 58 VAL A C 14
ATOM 26673 O O . VAL A 1 58 ? 10.395 -17.726 2.018 1.00 73.04 58 VAL A O 14
ATOM 26686 N N . PHE A 1 59 ? 8.888 -19.387 2.204 1.00 1.31 59 PHE A N 14
ATOM 26687 C CA . PHE A 1 59 ? 9.729 -20.200 3.075 1.00 44.44 59 PHE A CA 14
ATOM 26688 C C . PHE A 1 59 ? 10.071 -21.531 2.412 1.00 1.24 59 PHE A C 14
ATOM 26689 O O . PHE A 1 59 ? 9.278 -22.076 1.643 1.00 3.23 59 PHE A O 14
ATOM 26706 N N . ALA A 1 60 ? 11.256 -22.050 2.716 1.00 64.33 60 ALA A N 14
ATOM 26707 C CA . ALA A 1 60 ? 11.702 -23.318 2.151 1.00 61.55 60 ALA A CA 14
ATOM 26708 C C . ALA A 1 60 ? 11.514 -24.458 3.146 1.00 45.11 60 ALA A C 14
ATOM 26709 O O . ALA A 1 60 ? 12.039 -24.417 4.258 1.00 31.21 60 ALA A O 14
ATOM 26716 N N . ARG A 1 61 ? 10.762 -25.474 2.739 1.00 41.23 61 ARG A N 14
ATOM 26717 C CA . ARG A 1 61 ? 10.504 -26.626 3.595 1.00 72.14 61 ARG A CA 14
ATOM 26718 C C . ARG A 1 61 ? 11.595 -27.679 3.434 1.00 20.13 61 ARG A C 14
ATOM 26719 O O . ARG A 1 61 ? 11.791 -28.224 2.349 1.00 1.01 61 ARG A O 14
ATOM 26740 N N . LYS A 1 62 ? 12.303 -27.961 4.523 1.00 10.33 62 LYS A N 14
ATOM 26741 C CA . LYS A 1 62 ? 13.375 -28.950 4.504 1.00 21.43 62 LYS A CA 14
ATOM 26742 C C . LYS A 1 62 ? 13.136 -30.031 5.554 1.00 75.40 62 LYS A C 14
ATOM 26743 O O . LYS A 1 62 ? 12.764 -29.735 6.689 1.00 2.42 62 LYS A O 14
ATOM 26762 N N . ASP A 1 63 ? 13.353 -31.283 5.166 1.00 23.54 63 ASP A N 14
ATOM 26763 C CA . ASP A 1 63 ? 13.164 -32.408 6.074 1.00 42.41 63 ASP A CA 14
ATOM 26764 C C . ASP A 1 63 ? 14.113 -32.310 7.265 1.00 73.33 63 ASP A C 14
ATOM 26765 O O . ASP A 1 63 ? 15.272 -31.924 7.118 1.00 62.32 63 ASP A O 14
ATOM 26774 N N . VAL A 1 64 ? 13.612 -32.663 8.445 1.00 22.25 64 VAL A N 14
ATOM 26775 C CA . VAL A 1 64 ? 14.414 -32.616 9.661 1.00 63.30 64 VAL A CA 14
ATOM 26776 C C . VAL A 1 64 ? 14.786 -34.018 10.130 1.00 51.12 64 VAL A C 14
ATOM 26777 O O . VAL A 1 64 ? 13.934 -34.775 10.596 1.00 75.14 64 VAL A O 14
ATOM 26790 N N . VAL A 1 65 ? 16.065 -34.359 10.003 1.00 11.54 65 VAL A N 14
ATOM 26791 C CA . VAL A 1 65 ? 16.550 -35.670 10.415 1.00 13.21 65 VAL A CA 14
ATOM 26792 C C . VAL A 1 65 ? 18.013 -35.605 10.841 1.00 31.21 65 VAL A C 14
ATOM 26793 O O . VAL A 1 65 ? 18.731 -34.669 10.492 1.00 25.11 65 VAL A O 14
ATOM 26806 N N . ASP A 1 66 ? 18.447 -36.606 11.599 1.00 62.52 66 ASP A N 14
ATOM 26807 C CA . ASP A 1 66 ? 19.825 -36.664 12.073 1.00 23.33 66 ASP A CA 14
ATOM 26808 C C . ASP A 1 66 ? 20.765 -37.109 10.957 1.00 21.04 66 ASP A C 14
ATOM 26809 O O . ASP A 1 66 ? 21.962 -36.827 10.992 1.00 0.24 66 ASP A O 14
ATOM 26818 N N . GLU A 1 67 ? 20.214 -37.807 9.969 1.00 15.03 67 GLU A N 14
ATOM 26819 C CA . GLU A 1 67 ? 21.004 -38.293 8.843 1.00 31.11 67 GLU A CA 14
ATOM 26820 C C . GLU A 1 67 ? 20.418 -37.812 7.519 1.00 50.23 67 GLU A C 14
ATOM 26821 O O . GLU A 1 67 ? 19.355 -38.264 7.097 1.00 63.43 67 GLU A O 14
ATOM 26833 N N . VAL A 1 68 ? 21.121 -36.890 6.868 1.00 15.43 68 VAL A N 14
ATOM 26834 C CA . VAL A 1 68 ? 20.672 -36.347 5.592 1.00 65.11 68 VAL A CA 14
ATOM 26835 C C . VAL A 1 68 ? 20.310 -37.462 4.617 1.00 4.00 68 VAL A C 14
ATOM 26836 O O . VAL A 1 68 ? 21.183 -38.166 4.110 1.00 42.11 68 VAL A O 14
ATOM 26849 N N . TYR A 1 69 ? 19.016 -37.617 4.358 1.00 32.10 69 TYR A N 14
ATOM 26850 C CA . TYR A 1 69 ? 18.538 -38.648 3.445 1.00 32.14 69 TYR A CA 14
ATOM 26851 C C . TYR A 1 69 ? 18.032 -38.032 2.144 1.00 61.22 69 TYR A C 14
ATOM 26852 O O . TYR A 1 69 ? 18.004 -38.687 1.103 1.00 10.20 69 TYR A O 14
ATOM 26870 N N . ASP A 1 70 ? 17.631 -36.767 2.214 1.00 20.02 70 ASP A N 14
ATOM 26871 C CA . ASP A 1 70 ? 17.127 -36.060 1.042 1.00 33.31 70 ASP A CA 14
ATOM 26872 C C . ASP A 1 70 ? 18.156 -35.057 0.528 1.00 24.14 70 ASP A C 14
ATOM 26873 O O . ASP A 1 70 ? 18.136 -33.886 0.904 1.00 24.10 70 ASP A O 14
ATOM 26882 N N . GLN A 1 71 ? 19.055 -35.526 -0.332 1.00 45.13 71 GLN A N 14
ATOM 26883 C CA . GLN A 1 71 ? 20.092 -34.671 -0.895 1.00 73.34 71 GLN A CA 14
ATOM 26884 C C . GLN A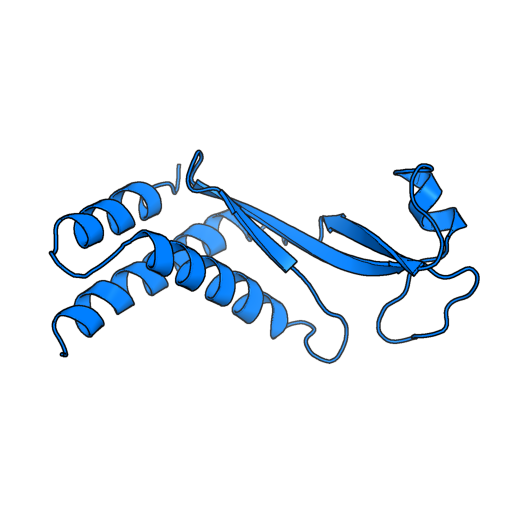 1 71 ? 19.486 -33.417 -1.518 1.00 44.25 71 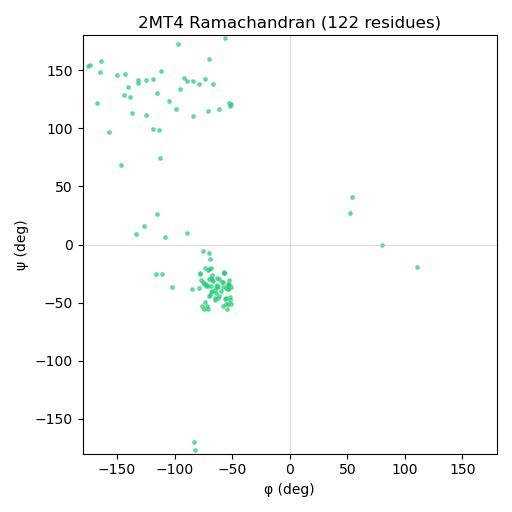GLN A C 14
ATOM 26885 O O . GLN A 1 71 ? 20.081 -32.341 -1.474 1.00 55.10 71 GLN A O 14
ATOM 26899 N N . ARG A 1 72 ? 18.299 -33.566 -2.097 1.00 4.45 72 ARG A N 14
ATOM 26900 C CA . ARG A 1 72 ? 17.613 -32.447 -2.731 1.00 31.14 72 ARG A CA 14
ATOM 26901 C C . ARG A 1 72 ? 17.247 -31.380 -1.701 1.00 3.13 72 ARG A C 14
ATOM 26902 O O . ARG A 1 72 ? 17.233 -30.187 -2.007 1.00 25.45 72 ARG A O 14
ATOM 26923 N N . LEU A 1 73 ? 16.951 -31.819 -0.483 1.00 3.20 73 LEU A N 14
ATOM 26924 C CA . LEU A 1 73 ? 16.584 -30.903 0.591 1.00 51.45 73 LEU A CA 14
ATOM 26925 C C . LEU A 1 73 ? 16.532 -31.630 1.932 1.00 42.22 73 LEU A C 14
ATOM 26926 O O . LEU A 1 73 ? 15.744 -32.558 2.114 1.00 32.31 73 LEU A O 14
ATOM 26942 N N . GLU A 1 74 ? 17.373 -31.199 2.866 1.00 52.14 74 GLU A N 14
ATOM 26943 C CA . GLU A 1 74 ? 17.420 -31.809 4.190 1.00 53.33 74 GLU A CA 14
ATOM 26944 C C . GLU A 1 74 ? 18.181 -30.922 5.171 1.00 31.14 74 GLU A C 14
ATOM 26945 O O . GLU A 1 74 ? 19.168 -30.281 4.807 1.00 54.40 74 GLU A O 14
ATOM 26957 N N . ILE A 1 75 ? 17.716 -30.890 6.415 1.00 62.14 75 ILE A N 14
ATOM 26958 C CA . ILE A 1 75 ? 18.352 -30.082 7.447 1.00 30.31 75 ILE A CA 14
ATOM 26959 C C . ILE A 1 75 ? 18.629 -30.908 8.699 1.00 75.04 75 ILE A C 14
ATOM 26960 O O . ILE A 1 75 ? 17.726 -31.532 9.255 1.00 14.04 75 ILE A O 14
ATOM 26976 N N . SER A 1 76 ? 19.884 -30.907 9.137 1.00 72.03 76 SER A N 14
ATOM 26977 C CA . SER A 1 76 ? 20.281 -31.658 10.322 1.00 2.32 76 SER A CA 14
ATOM 26978 C C . SER A 1 76 ? 19.377 -31.325 11.505 1.00 11.44 76 SER A C 14
ATOM 26979 O O . SER A 1 76 ? 19.067 -30.160 11.754 1.00 13.53 76 SER A O 14
ATOM 26987 N N . ILE A 1 77 ? 18.958 -32.356 12.229 1.00 32.21 77 ILE A N 14
ATOM 26988 C CA . ILE A 1 77 ? 18.090 -32.174 13.386 1.00 42.24 77 ILE A CA 14
ATOM 26989 C C . ILE A 1 77 ? 18.657 -31.130 14.339 1.00 3.30 77 ILE A C 14
ATOM 26990 O O . ILE A 1 77 ? 17.921 -30.306 14.882 1.00 62.34 77 ILE A O 14
ATOM 27006 N N . GLU A 1 78 ? 19.971 -31.169 14.537 1.00 30.11 78 GLU A N 14
ATOM 27007 C CA . GLU A 1 78 ? 20.638 -30.223 15.425 1.00 0.34 78 GLU A CA 14
ATOM 27008 C C . GLU A 1 78 ? 20.687 -28.832 14.802 1.00 42.21 78 GLU A C 14
ATOM 27009 O O . GLU A 1 78 ? 20.643 -27.823 15.504 1.00 45.21 78 GLU A O 14
ATOM 27021 N N . GLU A 1 79 ? 20.778 -28.787 13.476 1.00 34.12 79 GLU A N 14
ATOM 27022 C CA . GLU A 1 79 ? 20.835 -27.520 12.756 1.00 41.22 79 GLU A CA 14
ATOM 27023 C C . GLU A 1 79 ? 19.573 -26.698 13.002 1.00 73.11 79 GLU A C 14
ATOM 27024 O O . GLU A 1 79 ? 19.645 -25.499 13.275 1.00 3.25 79 GLU A O 14
ATOM 27036 N N . ALA A 1 80 ? 18.421 -27.351 12.905 1.00 23.40 80 ALA A N 14
ATOM 27037 C CA . ALA A 1 80 ? 17.143 -26.682 13.118 1.00 41.12 80 ALA A CA 14
ATOM 27038 C C . ALA A 1 80 ? 17.027 -26.164 14.548 1.00 13.05 80 ALA A C 14
ATOM 27039 O O . ALA A 1 80 ? 16.411 -25.127 14.793 1.00 13.31 80 ALA A O 14
ATOM 27046 N N . GLN A 1 81 ? 17.621 -26.893 15.486 1.00 53.33 81 GLN A N 14
ATOM 27047 C CA . GLN A 1 81 ? 17.582 -26.507 16.891 1.00 55.10 81 GLN A CA 14
ATOM 27048 C C . GLN A 1 81 ? 18.231 -25.142 17.100 1.00 65.05 81 GLN A C 14
ATOM 27049 O O . GLN A 1 81 ? 17.867 -24.403 18.013 1.00 13.14 81 GLN A O 14
ATOM 27063 N N . GLY A 1 82 ? 19.197 -24.815 16.246 1.00 10.33 82 GLY A N 14
ATOM 27064 C CA . GLY A 1 82 ? 19.882 -23.540 16.354 1.00 0.41 82 GLY A CA 14
ATOM 27065 C C . GLY A 1 82 ? 18.921 -22.368 16.404 1.00 3.45 82 GLY A C 14
ATOM 27066 O O . GLY A 1 82 ? 19.115 -21.432 17.180 1.00 20.11 82 GLY A O 14
ATOM 27070 N N . ILE A 1 83 ? 17.885 -22.419 15.575 1.00 31.40 83 ILE A N 14
ATOM 27071 C CA . ILE A 1 83 ? 16.891 -21.353 15.529 1.00 1.12 83 ILE A CA 14
ATOM 27072 C C . ILE A 1 83 ? 15.636 -21.738 16.304 1.00 73.35 83 ILE A C 14
ATOM 27073 O O . ILE A 1 83 ? 14.892 -20.874 16.769 1.00 13.12 83 ILE A O 14
ATOM 27089 N N . HIS A 1 84 ? 15.407 -23.040 16.440 1.00 63.03 84 HIS A N 14
ATOM 27090 C CA . HIS A 1 84 ? 14.242 -23.540 17.161 1.00 54.51 84 HIS A CA 14
ATOM 27091 C C . HIS A 1 84 ? 14.479 -24.963 17.657 1.00 12.33 84 HIS A C 14
ATOM 27092 O O . HIS A 1 84 ? 14.325 -25.937 16.920 1.00 53.42 84 HIS A O 14
ATOM 27106 N N . PRO A 1 85 ? 14.864 -25.088 18.936 1.00 51.33 85 PRO A N 14
ATOM 27107 C CA . PRO A 1 85 ? 15.131 -26.389 19.559 1.00 21.45 85 PRO A CA 14
ATOM 27108 C C . PRO A 1 85 ? 13.860 -27.207 19.758 1.00 1.12 85 PRO A C 14
ATOM 27109 O O . PRO A 1 85 ? 13.919 -28.378 20.135 1.00 55.23 85 PRO A O 14
ATOM 27120 N N . GLU A 1 86 ? 12.714 -26.585 19.503 1.00 11.24 86 GLU A N 14
ATOM 27121 C CA . GLU A 1 86 ? 11.429 -27.257 19.656 1.00 2.30 86 GLU A CA 14
ATOM 27122 C C . GLU A 1 86 ? 11.216 -28.283 18.546 1.00 54.33 86 GLU A C 14
ATOM 27123 O O . GLU A 1 86 ? 10.382 -29.181 18.666 1.00 72.01 86 GLU A O 14
ATOM 27135 N N . TYR A 1 87 ? 11.976 -28.142 17.466 1.00 13.33 87 TYR A N 14
ATOM 27136 C CA . TYR A 1 87 ? 11.869 -29.053 16.332 1.00 62.40 87 TYR A CA 14
ATOM 27137 C C . TYR A 1 87 ? 12.189 -30.484 16.752 1.00 30.01 87 TYR A C 14
ATOM 27138 O O . TYR A 1 87 ? 12.584 -30.736 17.890 1.00 64.21 87 TYR A O 14
ATOM 27156 N N . MET A 1 88 ? 12.018 -31.418 15.822 1.00 30.33 88 MET A N 14
ATOM 27157 C CA . MET A 1 88 ? 12.289 -32.825 16.094 1.00 15.53 88 MET A CA 14
ATOM 27158 C C . MET A 1 88 ? 12.368 -33.625 14.797 1.00 10.42 88 MET A C 14
ATOM 27159 O O . MET A 1 88 ? 11.748 -33.264 13.796 1.00 24.25 88 MET A O 14
ATOM 27173 N N . VAL A 1 89 ? 13.134 -34.711 14.822 1.00 2.14 89 VAL A N 14
ATOM 27174 C CA . VAL A 1 89 ? 13.292 -35.561 13.648 1.00 32.25 89 VAL A CA 14
ATOM 27175 C C . VAL A 1 89 ? 11.939 -36.026 13.120 1.00 31.51 89 VAL A C 14
ATOM 27176 O O . VAL A 1 89 ? 11.144 -36.612 13.852 1.00 22.02 89 VAL A O 14
ATOM 27189 N N . GLY A 1 90 ? 11.687 -35.761 11.842 1.00 61.31 90 GLY A N 14
ATOM 27190 C CA . GLY A 1 90 ? 10.429 -36.160 11.236 1.00 5.34 90 GLY A CA 14
ATOM 27191 C C . GLY A 1 90 ? 9.544 -34.975 10.905 1.00 73.20 90 GLY A C 14
ATOM 27192 O O . GLY A 1 90 ? 8.633 -35.082 10.083 1.00 73.05 90 GLY A O 14
ATOM 27196 N N . ASP A 1 91 ? 9.810 -33.841 11.545 1.00 14.12 91 ASP A N 14
ATOM 27197 C CA . ASP A 1 91 ? 9.030 -32.631 11.314 1.00 22.15 91 ASP A CA 14
ATOM 27198 C C . ASP A 1 91 ? 9.604 -31.829 10.151 1.00 32.31 91 ASP A C 14
ATOM 27199 O O . ASP A 1 91 ? 10.498 -32.293 9.443 1.00 53.31 91 ASP A O 14
ATOM 27208 N N . VAL A 1 92 ? 9.083 -30.621 9.957 1.00 31.51 92 VAL A N 14
ATOM 27209 C CA . VAL A 1 92 ? 9.543 -29.754 8.880 1.00 42.33 92 VAL A CA 14
ATOM 27210 C C . VAL A 1 92 ? 9.789 -28.336 9.383 1.00 75.52 92 VAL A C 14
ATOM 27211 O O . VAL A 1 92 ? 9.126 -27.870 10.310 1.00 53.31 92 VAL A O 14
ATOM 27224 N N . VAL A 1 93 ? 10.746 -27.652 8.764 1.00 53.22 93 VAL A N 14
ATOM 27225 C CA . VAL A 1 93 ? 11.079 -26.285 9.148 1.00 1.40 93 VAL A CA 14
ATOM 27226 C C . VAL A 1 93 ? 10.968 -25.338 7.957 1.00 13.54 93 VAL A C 14
ATOM 27227 O O . VAL A 1 93 ? 11.283 -25.707 6.827 1.00 42.32 93 VAL A O 14
ATOM 27240 N N . GLU A 1 94 ? 10.519 -24.114 8.222 1.00 63.33 94 GLU A N 14
ATOM 27241 C CA . GLU A 1 94 ? 10.368 -23.114 7.172 1.00 13.04 94 GLU A CA 14
ATOM 27242 C C . GLU A 1 94 ? 11.285 -21.921 7.420 1.00 14.14 94 GLU A C 14
ATOM 27243 O O . GLU A 1 94 ? 11.200 -21.265 8.458 1.00 22.33 94 GLU A O 14
ATOM 27255 N N . ILE A 1 95 ? 12.162 -21.646 6.460 1.00 43.41 95 ILE A N 14
ATOM 27256 C CA . ILE A 1 95 ? 13.095 -20.532 6.574 1.00 24.11 95 ILE A CA 14
ATOM 27257 C C . ILE A 1 95 ? 12.884 -19.520 5.453 1.00 51.42 95 ILE A C 14
ATOM 27258 O O . ILE A 1 95 ? 12.674 -19.894 4.299 1.00 43.44 95 ILE A O 14
ATOM 27274 N N . GLU A 1 96 ? 12.944 -18.239 5.799 1.00 15.41 96 GLU A N 14
ATOM 27275 C CA . GLU A 1 96 ? 12.759 -17.174 4.821 1.00 4.20 96 GLU A CA 14
ATOM 27276 C C . GLU A 1 96 ? 13.698 -17.359 3.632 1.00 3.25 96 GLU A C 14
ATOM 27277 O O . GLU A 1 96 ? 14.919 -17.380 3.788 1.00 21.32 96 GLU A O 14
ATOM 27289 N N . VAL A 1 97 ? 13.118 -17.492 2.443 1.00 52.41 97 VAL A N 14
ATOM 27290 C CA . VAL A 1 97 ? 13.902 -17.676 1.227 1.00 41.24 97 VAL A CA 14
ATOM 27291 C C . VAL A 1 97 ? 13.399 -16.771 0.108 1.00 64.02 97 VAL A C 14
ATOM 27292 O O . VAL A 1 97 ? 13.767 -16.940 -1.055 1.00 40.42 97 VAL A O 14
ATOM 27305 N N . THR A 1 98 ? 12.554 -15.810 0.466 1.00 74.11 98 THR A N 14
ATOM 27306 C CA . THR A 1 98 ? 11.998 -14.879 -0.508 1.00 21.42 98 THR A CA 14
ATOM 27307 C C . THR A 1 98 ? 13.016 -13.810 -0.889 1.00 23.55 98 THR A C 14
ATOM 27308 O O . THR A 1 98 ? 13.757 -13.297 -0.050 1.00 72.05 98 THR A O 14
ATOM 27319 N N . PRO A 1 99 ? 13.054 -13.463 -2.183 1.00 61.42 99 PRO A N 14
ATOM 27320 C CA . PRO A 1 99 ? 13.977 -12.450 -2.705 1.00 22.35 99 PRO A CA 14
ATOM 27321 C C . PRO A 1 99 ? 13.617 -11.043 -2.237 1.00 21.13 99 PRO A C 14
ATOM 27322 O O . PRO A 1 99 ? 12.472 -10.771 -1.879 1.00 4.33 99 PRO A O 14
ATOM 27333 N N . LYS A 1 100 ? 14.603 -10.152 -2.244 1.00 1.34 100 LYS A N 14
ATOM 27334 C CA . LYS A 1 100 ? 14.391 -8.772 -1.824 1.00 31.23 100 LYS A CA 14
ATOM 27335 C C . LYS A 1 100 ? 13.647 -7.984 -2.898 1.00 11.53 100 LYS A C 14
ATOM 27336 O O . LYS A 1 100 ? 13.277 -6.829 -2.689 1.00 43.02 100 LYS A O 14
ATOM 27355 N N . ASP A 1 101 ? 13.429 -8.617 -4.045 1.00 23.32 101 ASP A N 14
ATOM 27356 C CA . ASP A 1 101 ? 12.727 -7.976 -5.150 1.00 41.13 101 ASP A CA 14
ATOM 27357 C C . ASP A 1 101 ? 11.341 -8.583 -5.339 1.00 43.12 101 ASP A C 14
ATOM 27358 O O . ASP A 1 101 ? 10.633 -8.258 -6.293 1.00 15.43 101 ASP A O 14
ATOM 27367 N N . PHE A 1 102 ? 10.959 -9.467 -4.424 1.00 61.52 102 PHE A N 14
ATOM 27368 C CA . PHE A 1 102 ? 9.657 -10.123 -4.491 1.00 41.25 102 PHE A CA 14
ATOM 27369 C C . PHE A 1 102 ? 8.529 -9.111 -4.314 1.00 61.03 102 PHE A C 14
ATOM 27370 O O . PHE A 1 102 ? 7.395 -9.351 -4.726 1.00 73.03 102 PHE A O 14
ATOM 27387 N N . GLY A 1 103 ? 8.850 -7.977 -3.698 1.00 33.20 103 GLY A N 14
ATOM 27388 C CA . GLY A 1 103 ? 7.853 -6.945 -3.478 1.00 14.33 103 GLY A CA 14
ATOM 27389 C C . GLY A 1 103 ? 7.106 -6.580 -4.745 1.00 14.11 103 GLY A C 14
ATOM 27390 O O . GLY A 1 103 ? 5.875 -6.578 -4.768 1.00 52.21 103 GLY A O 14
ATOM 27394 N N . ARG A 1 104 ? 7.850 -6.270 -5.802 1.00 11.41 104 ARG A N 14
ATOM 27395 C CA . ARG A 1 104 ? 7.249 -5.900 -7.077 1.00 21.11 104 ARG A CA 14
ATOM 27396 C C . ARG A 1 104 ? 6.771 -7.136 -7.832 1.00 54.21 104 ARG A C 14
ATOM 27397 O O . ARG A 1 104 ? 5.752 -7.098 -8.523 1.00 35.02 104 ARG A O 14
ATOM 27418 N N . ILE A 1 105 ? 7.514 -8.230 -7.697 1.00 74.15 105 ILE A N 14
ATOM 27419 C CA . ILE A 1 105 ? 7.165 -9.477 -8.366 1.00 51.42 105 ILE A CA 14
ATOM 27420 C C . ILE A 1 105 ? 5.787 -9.966 -7.934 1.00 31.22 105 ILE A C 14
ATOM 27421 O O . ILE A 1 105 ? 5.012 -10.466 -8.748 1.00 32.23 105 ILE A O 14
ATOM 27437 N N . ALA A 1 106 ? 5.486 -9.814 -6.648 1.00 52.13 106 ALA A N 14
ATOM 27438 C CA . ALA A 1 106 ? 4.200 -10.236 -6.109 1.00 0.32 106 ALA A CA 14
ATOM 27439 C C . ALA A 1 106 ? 3.047 -9.622 -6.895 1.00 11.13 106 ALA A C 14
ATOM 27440 O O . ALA A 1 106 ? 2.134 -10.324 -7.329 1.00 42.22 106 ALA A O 14
ATOM 27447 N N . ALA A 1 107 ? 3.095 -8.306 -7.076 1.00 54.24 107 ALA A N 14
ATOM 27448 C CA . ALA A 1 107 ? 2.054 -7.597 -7.810 1.00 40.42 107 ALA A CA 14
ATOM 27449 C C . ALA A 1 107 ? 2.098 -7.944 -9.295 1.00 61.51 107 ALA A C 14
ATOM 27450 O O . ALA A 1 107 ? 1.066 -7.973 -9.964 1.00 62.23 107 ALA A O 14
ATOM 27457 N N . GLN A 1 108 ? 3.299 -8.204 -9.802 1.00 63.24 108 GLN A N 14
ATOM 27458 C CA . GLN A 1 108 ? 3.475 -8.548 -11.208 1.00 24.31 108 GLN A CA 14
ATOM 27459 C C . GLN A 1 108 ? 2.840 -9.898 -11.522 1.00 33.31 108 GLN A C 14
ATOM 27460 O O . GLN A 1 108 ? 2.199 -10.070 -12.560 1.00 5.33 108 GLN A O 14
ATOM 27474 N N . THR A 1 109 ? 3.024 -10.857 -10.620 1.00 14.35 109 THR A N 14
ATOM 27475 C CA . THR A 1 109 ? 2.471 -12.193 -10.802 1.00 1.22 109 THR A CA 14
ATOM 27476 C C . THR A 1 109 ? 1.013 -12.250 -10.361 1.00 5.53 109 THR A C 14
ATOM 27477 O O . THR A 1 109 ? 0.224 -13.030 -10.893 1.00 22.25 109 THR A O 14
ATOM 27488 N N . ALA A 1 110 ? 0.661 -11.417 -9.386 1.00 1.34 110 ALA A N 14
ATOM 27489 C CA . ALA A 1 110 ? -0.703 -11.371 -8.876 1.00 65.20 110 ALA A CA 14
ATOM 27490 C C . ALA A 1 110 ? -1.629 -10.649 -9.850 1.00 34.15 110 ALA A C 14
ATOM 27491 O O . ALA A 1 110 ? -2.747 -11.096 -10.106 1.00 63.40 110 ALA A O 14
ATOM 27498 N N . LYS A 1 111 ? -1.155 -9.531 -10.390 1.00 4.43 111 LYS A N 14
ATOM 27499 C CA . LYS A 1 111 ? -1.940 -8.747 -11.336 1.00 13.33 111 LYS A CA 14
ATOM 27500 C C . LYS A 1 111 ? -2.256 -9.560 -12.587 1.00 33.32 111 LYS A C 14
ATOM 27501 O O . LYS A 1 111 ? -3.339 -9.442 -13.158 1.00 3.05 111 LYS A O 14
ATOM 27520 N N . GLN A 1 112 ? -1.302 -10.385 -13.006 1.00 52.54 112 GLN A N 14
ATOM 27521 C CA . GLN A 1 112 ? -1.479 -11.219 -14.190 1.00 10.21 112 GLN A CA 14
ATOM 27522 C C . GLN A 1 112 ? -2.395 -12.401 -13.891 1.00 0.31 112 GLN A C 14
ATOM 27523 O O . GLN A 1 112 ? -3.137 -12.860 -14.760 1.00 14.34 112 GLN A O 14
ATOM 27537 N N . VAL A 1 113 ? -2.339 -12.889 -12.657 1.00 42.44 113 VAL A N 14
ATOM 27538 C CA . VAL A 1 113 ? -3.165 -14.018 -12.242 1.00 53.54 113 VAL A CA 14
ATOM 27539 C C . VAL A 1 113 ? -4.622 -13.603 -12.081 1.00 33.44 113 VAL A C 14
ATOM 27540 O O . VAL A 1 113 ? -5.516 -14.181 -12.700 1.00 10.35 113 VAL A O 14
ATOM 27553 N N . VAL A 1 114 ? -4.856 -12.596 -11.245 1.00 62.31 114 VAL A N 14
ATOM 27554 C CA . VAL A 1 114 ? -6.206 -12.101 -11.004 1.00 44.31 114 VAL A CA 14
ATOM 27555 C C . VAL A 1 114 ? -6.878 -11.679 -12.306 1.00 24.40 114 VAL A C 14
ATOM 27556 O O . VAL A 1 114 ? -8.077 -11.889 -12.496 1.00 43.44 114 VAL A O 14
ATOM 27569 N N . THR A 1 115 ? -6.098 -11.083 -13.202 1.00 11.13 115 THR A N 14
ATOM 27570 C CA . THR A 1 115 ? -6.618 -10.631 -14.487 1.00 33.11 115 THR A CA 14
ATOM 27571 C C . THR A 1 115 ? -6.933 -11.812 -15.399 1.00 25.41 115 THR A C 14
ATOM 27572 O O . THR A 1 115 ? -7.818 -11.730 -16.250 1.00 0.53 115 THR A O 14
ATOM 27583 N N . GLN A 1 116 ? -6.205 -12.908 -15.214 1.00 72.25 116 GLN A N 14
ATOM 27584 C CA . GLN A 1 116 ? -6.409 -14.105 -16.020 1.00 54.01 116 GLN A CA 14
ATOM 27585 C C . GLN A 1 116 ? -7.718 -14.794 -15.651 1.00 61.15 116 GLN A C 14
ATOM 27586 O O . GLN A 1 116 ? -8.523 -15.127 -16.521 1.00 62.10 116 GLN A O 14
ATOM 27600 N N . ARG A 1 117 ? -7.924 -15.006 -14.354 1.00 54.30 117 ARG A N 14
ATOM 27601 C CA . ARG A 1 117 ? -9.135 -15.656 -13.870 1.00 0.51 117 ARG A CA 14
ATOM 27602 C C . ARG A 1 117 ? -10.381 -14.933 -14.373 1.00 2.44 117 ARG A C 14
ATOM 27603 O O . ARG A 1 117 ? -11.437 -15.540 -14.547 1.00 12.00 117 ARG A O 14
ATOM 27624 N N . VAL A 1 118 ? -10.248 -13.631 -14.607 1.00 41.12 118 VAL A N 14
ATOM 27625 C CA . VAL A 1 118 ? -11.362 -12.823 -15.091 1.00 4.21 118 VAL A CA 14
ATOM 27626 C C . VAL A 1 118 ? -11.801 -13.269 -16.481 1.00 14.31 118 VAL A C 14
ATOM 27627 O O . VAL A 1 118 ? -12.975 -13.558 -16.710 1.00 21.50 118 VAL A O 14
ATOM 27640 N N . ARG A 1 119 ? -10.848 -13.325 -17.406 1.00 45.44 119 ARG A N 14
ATOM 27641 C CA . ARG A 1 119 ? -11.136 -13.736 -18.775 1.00 54.32 119 ARG A CA 14
ATOM 27642 C C . ARG A 1 119 ? -11.386 -15.240 -18.851 1.00 31.42 119 ARG A C 14
ATOM 27643 O O . ARG A 1 119 ? -12.198 -15.703 -19.650 1.00 55.43 119 ARG A O 14
ATOM 27664 N N . GLU A 1 120 ? -10.681 -15.994 -18.013 1.00 3.12 120 GLU A N 14
ATOM 27665 C CA . GLU A 1 120 ? -10.827 -17.445 -17.988 1.00 33.03 120 GLU A CA 14
ATOM 27666 C C . GLU A 1 120 ? -12.203 -17.844 -17.464 1.00 32.20 120 GLU A C 14
ATOM 27667 O O . GLU A 1 120 ? -12.862 -18.719 -18.025 1.00 44.34 120 GLU A O 14
ATOM 27679 N N . ALA A 1 121 ? -12.630 -17.197 -16.385 1.00 41.02 121 ALA A N 14
ATOM 27680 C CA . ALA A 1 121 ? -13.927 -17.483 -15.786 1.00 30.52 121 ALA A CA 14
ATOM 27681 C C . ALA A 1 121 ? -15.064 -17.054 -16.709 1.00 21.14 121 ALA A C 14
ATOM 27682 O O . ALA A 1 121 ? -16.178 -17.569 -16.616 1.00 23.24 121 ALA A O 14
ATOM 27689 N N . GLU A 1 122 ? -14.774 -16.108 -17.597 1.00 33.52 122 GLU A N 14
ATOM 27690 C CA . GLU A 1 122 ? -15.775 -15.610 -18.534 1.00 11.20 122 GLU A CA 14
ATOM 27691 C C . GLU A 1 122 ? -16.021 -16.618 -19.653 1.00 55.40 122 GLU A C 14
ATOM 27692 O O . GLU A 1 122 ? -17.135 -16.734 -20.163 1.00 21.30 122 GLU A O 14
ATOM 27704 N N . ARG A 1 123 ? -14.973 -17.344 -20.029 1.00 41.24 123 ARG A N 14
ATOM 27705 C CA . ARG A 1 123 ? -15.075 -18.341 -21.088 1.00 72.40 123 ARG A CA 14
ATOM 27706 C C . ARG A 1 123 ? -16.233 -19.299 -20.823 1.00 72.21 123 ARG A C 14
ATOM 27707 O O . ARG A 1 123 ? -16.876 -19.784 -21.753 1.00 44.14 123 ARG A O 14
ATOM 27728 N N . GLY A 1 124 ? -16.492 -19.568 -19.547 1.00 5.13 124 GLY A N 14
ATOM 27729 C CA . GLY A 1 124 ? -17.570 -20.468 -19.183 1.00 42.31 124 GLY A CA 14
ATOM 27730 C C . GLY A 1 124 ? -18.908 -19.761 -19.088 1.00 72.23 124 GLY A C 14
ATOM 27731 O O . GLY A 1 124 ? -19.953 -20.405 -19.002 1.00 21.50 124 GLY A O 14
ATOM 27735 N N . MET A 1 1 ? -0.498 -0.258 -7.330 1.00 15.44 1 MET A N 15
ATOM 27736 C CA . MET A 1 1 ? 0.841 -0.484 -6.799 1.00 3.31 1 MET A CA 15
ATOM 27737 C C . MET A 1 1 ? 0.790 -0.801 -5.308 1.00 74.14 1 MET A C 15
ATOM 27738 O O . MET A 1 1 ? 1.620 -1.550 -4.794 1.00 71.53 1 MET A O 15
ATOM 27752 N N . SER A 1 2 ? -0.192 -0.227 -4.620 1.00 74.23 2 SER A N 15
ATOM 27753 C CA . SER A 1 2 ? -0.349 -0.445 -3.186 1.00 34.35 2 SER A CA 15
ATOM 27754 C C . SER A 1 2 ? -1.286 -1.620 -2.915 1.00 3.11 2 SER A C 15
ATOM 27755 O O . SER A 1 2 ? -2.461 -1.431 -2.602 1.00 53.21 2 SER A O 15
ATOM 27763 N N . SER A 1 3 ? -0.755 -2.832 -3.040 1.00 72.01 3 SER A N 15
ATOM 27764 C CA . SER A 1 3 ? -1.543 -4.038 -2.813 1.00 24.41 3 SER A CA 15
ATOM 27765 C C . SER A 1 3 ? -2.703 -4.124 -3.801 1.00 2.44 3 SER A C 15
ATOM 27766 O O . SER A 1 3 ? -3.824 -4.470 -3.431 1.00 21.24 3 SER A O 15
ATOM 27774 N N . GLU A 1 4 ? -2.422 -3.806 -5.061 1.00 74.53 4 GLU A N 15
ATOM 27775 C CA . GLU A 1 4 ? -3.441 -3.847 -6.104 1.00 44.43 4 GLU A CA 15
ATOM 27776 C C . GLU A 1 4 ? -4.134 -5.206 -6.135 1.00 72.00 4 GLU A C 15
ATOM 27777 O O . GLU A 1 4 ? -5.309 -5.309 -6.491 1.00 41.22 4 GLU A O 15
ATOM 27789 N N . LEU A 1 5 ? -3.399 -6.247 -5.760 1.00 43.24 5 LEU A N 15
ATOM 27790 C CA . LEU A 1 5 ? -3.941 -7.601 -5.745 1.00 13.32 5 LEU A CA 15
ATOM 27791 C C . LEU A 1 5 ? -5.224 -7.664 -4.922 1.00 63.44 5 LEU A C 15
ATOM 27792 O O . LEU A 1 5 ? -6.146 -8.413 -5.247 1.00 51.25 5 LEU A O 15
ATOM 27808 N N . LEU A 1 6 ? -5.277 -6.873 -3.856 1.00 10.52 6 LEU A N 15
ATOM 27809 C CA . LEU A 1 6 ? -6.448 -6.837 -2.988 1.00 13.21 6 LEU A CA 15
ATOM 27810 C C . LEU A 1 6 ? -7.671 -6.327 -3.743 1.00 51.12 6 LEU A C 15
ATOM 27811 O O . LEU A 1 6 ? -8.771 -6.860 -3.595 1.00 73.12 6 LEU A O 15
ATOM 27827 N N . ASP A 1 7 ? -7.471 -5.294 -4.554 1.00 4.52 7 ASP A N 15
ATOM 27828 C CA . ASP A 1 7 ? -8.557 -4.713 -5.335 1.00 25.12 7 ASP A CA 15
ATOM 27829 C C . ASP A 1 7 ? -8.962 -5.642 -6.476 1.00 33.21 7 ASP A C 15
ATOM 27830 O O . ASP A 1 7 ? -10.113 -5.642 -6.911 1.00 24.02 7 ASP A O 15
ATOM 27839 N N . ALA A 1 8 ? -8.007 -6.432 -6.956 1.00 74.43 8 ALA A N 15
ATOM 27840 C CA . ALA A 1 8 ? -8.265 -7.366 -8.045 1.00 44.45 8 ALA A CA 15
ATOM 27841 C C . ALA A 1 8 ? -9.433 -8.289 -7.712 1.00 72.11 8 ALA A C 15
ATOM 27842 O O . ALA A 1 8 ? -10.380 -8.413 -8.488 1.00 71.43 8 ALA A O 15
ATOM 27849 N N . LEU A 1 9 ? -9.358 -8.936 -6.554 1.00 65.10 9 LEU A N 15
ATOM 27850 C CA . LEU A 1 9 ? -10.409 -9.849 -6.118 1.00 30.43 9 LEU A CA 15
ATOM 27851 C C . LEU A 1 9 ? -11.760 -9.143 -6.077 1.00 2.51 9 LEU A C 15
ATOM 27852 O O . LEU A 1 9 ? -12.778 -9.702 -6.485 1.00 14.11 9 LEU A O 15
ATOM 27868 N N . THR A 1 10 ? -11.763 -7.909 -5.581 1.00 42.42 10 THR A N 15
ATOM 27869 C CA . THR A 1 10 ? -12.989 -7.126 -5.487 1.00 45.22 10 THR A CA 15
ATOM 27870 C C . THR A 1 10 ? -13.612 -6.914 -6.861 1.00 33.22 10 THR A C 15
ATOM 27871 O O . THR A 1 10 ? -14.824 -7.050 -7.031 1.00 71.53 10 THR A O 15
ATOM 27882 N N . ILE A 1 11 ? -12.778 -6.579 -7.840 1.00 32.10 11 ILE A N 15
ATOM 27883 C CA . ILE A 1 11 ? -13.248 -6.350 -9.200 1.00 21.23 11 ILE A CA 15
ATOM 27884 C C . ILE A 1 11 ? -14.051 -7.542 -9.712 1.00 62.33 11 ILE A C 15
ATOM 27885 O O . ILE A 1 11 ? -15.042 -7.377 -10.424 1.00 65.32 11 ILE A O 15
ATOM 27901 N N . LEU A 1 12 ? -13.617 -8.742 -9.343 1.00 75.15 12 LEU A N 15
ATOM 27902 C CA . LEU A 1 12 ? -14.295 -9.963 -9.764 1.00 35.45 12 LEU A CA 15
ATOM 27903 C C . LEU A 1 12 ? -15.674 -10.069 -9.121 1.00 52.41 12 LEU A C 15
ATOM 27904 O O . LEU A 1 12 ? -16.576 -10.704 -9.667 1.00 23.30 12 LEU A O 15
ATOM 27920 N N . GLU A 1 13 ? -15.830 -9.440 -7.960 1.00 2.20 13 GLU A N 15
ATOM 27921 C CA . GLU A 1 13 ? -17.100 -9.462 -7.245 1.00 73.44 13 GLU A CA 15
ATOM 27922 C C . GLU A 1 13 ? -18.229 -8.933 -8.124 1.00 24.32 13 GLU A C 15
ATOM 27923 O O . GLU A 1 13 ? -19.391 -9.305 -7.954 1.00 32.15 13 GLU A O 15
ATOM 27935 N N . LYS A 1 14 ? -17.881 -8.061 -9.064 1.00 41.41 14 LYS A N 15
ATOM 27936 C CA . LYS A 1 14 ? -18.862 -7.479 -9.971 1.00 53.15 14 LYS A CA 15
ATOM 27937 C C . LYS A 1 14 ? -19.719 -8.566 -10.616 1.00 32.03 14 LYS A C 15
ATOM 27938 O O . LYS A 1 14 ? -20.888 -8.344 -10.926 1.00 33.02 14 LYS A O 15
ATOM 27957 N N . GLU A 1 15 ? -19.127 -9.740 -10.812 1.00 31.13 15 GLU A N 15
ATOM 27958 C CA . GLU A 1 15 ? -19.837 -10.860 -11.419 1.00 10.21 15 GLU A CA 15
ATOM 27959 C C . GLU A 1 15 ? -20.624 -11.638 -10.368 1.00 74.31 15 GLU A C 15
ATOM 27960 O O . GLU A 1 15 ? -20.243 -11.685 -9.199 1.00 23.34 15 GLU A O 15
ATOM 27972 N N . LYS A 1 16 ? -21.725 -12.248 -10.795 1.00 54.02 16 LYS A N 15
ATOM 27973 C CA . LYS A 1 16 ? -22.568 -13.025 -9.894 1.00 15.32 16 LYS A CA 15
ATOM 27974 C C . LYS A 1 16 ? -22.019 -14.437 -9.719 1.00 60.10 16 LYS A C 15
ATOM 27975 O O . LYS A 1 16 ? -21.416 -14.997 -10.633 1.00 20.10 16 LYS A O 15
ATOM 27994 N N . GLY A 1 17 ? -22.233 -15.008 -8.537 1.00 53.14 17 GLY A N 15
ATOM 27995 C CA . GLY A 1 17 ? -21.755 -16.351 -8.265 1.00 1.24 17 GLY A CA 15
ATOM 27996 C C . GLY A 1 17 ? -20.254 -16.477 -8.433 1.00 24.31 17 GLY A C 15
ATOM 27997 O O . GLY A 1 17 ? -19.778 -17.226 -9.286 1.00 30.33 17 GLY A O 15
ATOM 28001 N N . ILE A 1 18 ? -19.505 -15.741 -7.618 1.00 51.44 18 ILE A N 15
ATOM 28002 C CA . ILE A 1 18 ? -18.049 -15.773 -7.680 1.00 32.50 18 ILE A CA 15
ATOM 28003 C C . ILE A 1 18 ? -17.449 -16.158 -6.333 1.00 3.32 18 ILE A C 15
ATOM 28004 O O . ILE A 1 18 ? -18.068 -15.959 -5.287 1.00 25.41 18 ILE A O 15
ATOM 28020 N N . SER A 1 19 ? -16.240 -16.708 -6.365 1.00 72.20 19 SER A N 15
ATOM 28021 C CA . SER A 1 19 ? -15.556 -17.122 -5.146 1.00 5.03 19 SER A CA 15
ATOM 28022 C C . SER A 1 19 ? -14.114 -16.625 -5.135 1.00 10.11 19 SER A C 15
ATOM 28023 O O . SER A 1 19 ? -13.216 -17.273 -5.674 1.00 55.41 19 SER A O 15
ATOM 28031 N N . LYS A 1 20 ? -13.898 -15.468 -4.518 1.00 21.45 20 LYS A N 15
ATOM 28032 C CA . LYS A 1 20 ? -12.565 -14.881 -4.435 1.00 74.43 20 LYS A CA 15
ATOM 28033 C C . LYS A 1 20 ? -11.671 -15.693 -3.505 1.00 44.01 20 LYS A C 15
ATOM 28034 O O . LYS A 1 20 ? -10.445 -15.604 -3.573 1.00 62.25 20 LYS A O 15
ATOM 28053 N N . GLU A 1 21 ? -12.291 -16.485 -2.636 1.00 64.52 21 GLU A N 15
ATOM 28054 C CA . GLU A 1 21 ? -11.549 -17.313 -1.692 1.00 11.33 21 GLU A CA 15
ATOM 28055 C C . GLU A 1 21 ? -10.546 -18.203 -2.420 1.00 34.03 21 GLU A C 15
ATOM 28056 O O . GLU A 1 21 ? -9.427 -18.407 -1.950 1.00 42.53 21 GLU A O 15
ATOM 28068 N N . ILE A 1 22 ? -10.956 -18.728 -3.570 1.00 11.12 22 ILE A N 15
ATOM 28069 C CA . ILE A 1 22 ? -10.094 -19.595 -4.363 1.00 52.11 22 ILE A CA 15
ATOM 28070 C C . ILE A 1 22 ? -9.066 -18.782 -5.144 1.00 5.14 22 ILE A C 15
ATOM 28071 O O . ILE A 1 22 ? -7.940 -19.231 -5.360 1.00 62.02 22 ILE A O 15
ATOM 28087 N N . ILE A 1 23 ? -9.461 -17.585 -5.562 1.00 13.43 23 ILE A N 15
ATOM 28088 C CA . ILE A 1 23 ? -8.573 -16.709 -6.316 1.00 72.34 23 ILE A CA 15
ATOM 28089 C C . ILE A 1 23 ? -7.272 -16.462 -5.560 1.00 55.40 23 ILE A C 15
ATOM 28090 O O . ILE A 1 23 ? -6.191 -16.459 -6.149 1.00 31.34 23 ILE A O 15
ATOM 28106 N N . ILE A 1 24 ? -7.384 -16.256 -4.252 1.00 51.31 24 ILE A N 15
ATOM 28107 C CA . ILE A 1 24 ? -6.217 -16.011 -3.415 1.00 74.21 24 ILE A CA 15
ATOM 28108 C C . ILE A 1 24 ? -5.166 -17.098 -3.606 1.00 44.54 24 ILE A C 15
ATOM 28109 O O . ILE A 1 24 ? -3.968 -16.816 -3.655 1.00 32.23 24 ILE A O 15
ATOM 28125 N N . GLU A 1 25 ? -5.621 -18.342 -3.714 1.00 72.53 25 GLU A N 15
ATOM 28126 C CA . GLU A 1 25 ? -4.720 -19.472 -3.902 1.00 43.13 25 GLU A CA 15
ATOM 28127 C C . GLU A 1 25 ? -4.004 -19.381 -5.246 1.00 2.50 25 GLU A C 15
ATOM 28128 O O . GLU A 1 25 ? -2.885 -19.869 -5.401 1.00 34.42 25 GLU A O 15
ATOM 28140 N N . ALA A 1 26 ? -4.660 -18.752 -6.217 1.00 1.41 26 ALA A N 15
ATOM 28141 C CA . ALA A 1 26 ? -4.087 -18.595 -7.548 1.00 44.13 26 ALA A CA 15
ATOM 28142 C C . ALA A 1 26 ? -2.877 -17.667 -7.519 1.00 13.13 26 ALA A C 15
ATOM 28143 O O . ALA A 1 26 ? -1.895 -17.890 -8.228 1.00 24.00 26 ALA A O 15
ATOM 28150 N N . ILE A 1 27 ? -2.955 -16.626 -6.697 1.00 44.10 27 ILE A N 15
ATOM 28151 C CA . ILE A 1 27 ? -1.866 -15.665 -6.577 1.00 13.45 27 ILE A CA 15
ATOM 28152 C C . ILE A 1 27 ? -0.617 -16.320 -5.997 1.00 13.44 27 ILE A C 15
ATOM 28153 O O . ILE A 1 27 ? 0.458 -16.264 -6.593 1.00 54.42 27 ILE A O 15
ATOM 28169 N N . GLU A 1 28 ? -0.768 -16.942 -4.832 1.00 54.21 28 GLU A N 15
ATOM 28170 C CA . GLU A 1 28 ? 0.350 -17.609 -4.172 1.00 54.51 28 GLU A CA 15
ATOM 28171 C C . GLU A 1 28 ? 0.887 -18.748 -5.032 1.00 43.41 28 GLU A C 15
ATOM 28172 O O . GLU A 1 28 ? 2.098 -18.935 -5.147 1.00 43.02 28 GLU A O 15
ATOM 28184 N N . ALA A 1 29 ? -0.022 -19.508 -5.634 1.00 30.04 29 ALA A N 15
ATOM 28185 C CA . ALA A 1 29 ? 0.359 -20.628 -6.485 1.00 12.54 29 ALA A CA 15
ATOM 28186 C C . ALA A 1 29 ? 1.290 -20.175 -7.605 1.00 13.03 29 ALA A C 15
ATOM 28187 O O . ALA A 1 29 ? 2.127 -20.943 -8.077 1.00 61.31 29 ALA A O 15
ATOM 28194 N N . ALA A 1 30 ? 1.137 -18.923 -8.025 1.00 53.23 30 ALA A N 15
ATOM 28195 C CA . ALA A 1 30 ? 1.966 -18.368 -9.088 1.00 23.45 30 ALA A CA 15
ATOM 28196 C C . ALA A 1 30 ? 3.364 -18.034 -8.577 1.00 61.02 30 ALA A C 15
ATOM 28197 O O . ALA A 1 30 ? 4.364 -18.367 -9.216 1.00 51.44 30 ALA A O 15
ATOM 28204 N N . LEU A 1 31 ? 3.426 -17.376 -7.425 1.00 5.35 31 LEU A N 15
ATOM 28205 C CA . LEU A 1 31 ? 4.702 -16.996 -6.830 1.00 1.23 31 LEU A CA 15
ATOM 28206 C C . LEU A 1 31 ? 5.574 -18.223 -6.583 1.00 21.11 31 LEU A C 15
ATOM 28207 O O . LEU A 1 31 ? 6.736 -18.263 -6.987 1.00 34.51 31 LEU A O 15
ATOM 28223 N N . ILE A 1 32 ? 5.004 -19.223 -5.917 1.00 24.45 32 ILE A N 15
ATOM 28224 C CA . ILE A 1 32 ? 5.728 -20.452 -5.619 1.00 71.03 32 ILE A CA 15
ATOM 28225 C C . ILE A 1 32 ? 6.278 -21.089 -6.891 1.00 24.23 32 ILE A C 15
ATOM 28226 O O . ILE A 1 32 ? 7.400 -21.594 -6.910 1.00 63.05 32 ILE A O 15
ATOM 28242 N N . SER A 1 33 ? 5.480 -21.059 -7.953 1.00 23.51 33 SER A N 15
ATOM 28243 C CA . SER A 1 33 ? 5.885 -21.636 -9.230 1.00 62.33 33 SER A CA 15
ATOM 28244 C C . SER A 1 33 ? 6.976 -20.793 -9.884 1.00 1.44 33 SER A C 15
ATOM 28245 O O . SER A 1 33 ? 7.959 -21.324 -10.401 1.00 2.10 33 SER A O 15
ATOM 28253 N N . ALA A 1 34 ? 6.794 -19.477 -9.857 1.00 22.53 34 ALA A N 15
ATOM 28254 C CA . ALA A 1 34 ? 7.764 -18.561 -10.445 1.00 1.34 34 ALA A CA 15
ATOM 28255 C C . ALA A 1 34 ? 9.133 -18.717 -9.794 1.00 52.14 34 ALA A C 15
ATOM 28256 O O . ALA A 1 34 ? 10.143 -18.876 -10.480 1.00 62.24 34 ALA A O 15
ATOM 28263 N N . TYR A 1 35 ? 9.160 -18.671 -8.466 1.00 60.44 35 TYR A N 15
ATOM 28264 C CA . TYR A 1 35 ? 10.407 -18.804 -7.722 1.00 42.44 35 TYR A CA 15
ATOM 28265 C C . TYR A 1 35 ? 10.990 -20.205 -7.884 1.00 40.45 35 TYR A C 15
ATOM 28266 O O . TYR A 1 35 ? 12.207 -20.381 -7.954 1.00 13.24 35 TYR A O 15
ATOM 28284 N N . LYS A 1 36 ? 10.113 -21.201 -7.943 1.00 5.13 36 LYS A N 15
ATOM 28285 C CA . LYS A 1 36 ? 10.538 -22.587 -8.098 1.00 11.15 36 LYS A CA 15
ATOM 28286 C C . LYS A 1 36 ? 11.294 -22.781 -9.408 1.00 32.14 36 LYS A C 15
ATOM 28287 O O . LYS A 1 36 ? 12.225 -23.583 -9.485 1.00 62.43 36 LYS A O 15
ATOM 28306 N N . ARG A 1 37 ? 10.890 -22.040 -10.435 1.00 74.25 37 ARG A N 15
ATOM 28307 C CA . ARG A 1 37 ? 11.531 -22.131 -11.742 1.00 53.51 37 ARG A CA 15
ATOM 28308 C C . ARG A 1 37 ? 13.027 -21.856 -11.634 1.00 13.30 37 ARG A C 15
ATOM 28309 O O . ARG A 1 37 ? 13.809 -22.274 -12.486 1.00 74.35 37 ARG A O 15
ATOM 28330 N N . ASN A 1 38 ? 13.419 -21.148 -10.579 1.00 64.14 38 ASN A N 15
ATOM 28331 C CA . ASN A 1 38 ? 14.822 -20.816 -10.359 1.00 2.44 38 ASN A CA 15
ATOM 28332 C C . ASN A 1 38 ? 15.557 -21.974 -9.691 1.00 62.25 38 ASN A C 15
ATOM 28333 O O . ASN A 1 38 ? 16.760 -22.154 -9.883 1.00 62.41 38 ASN A O 15
ATOM 28344 N N . PHE A 1 39 ? 14.826 -22.758 -8.906 1.00 74.50 39 PHE A N 15
ATOM 28345 C CA . PHE A 1 39 ? 15.408 -23.898 -8.208 1.00 13.22 39 PHE A CA 15
ATOM 28346 C C . PHE A 1 39 ? 14.357 -24.976 -7.957 1.00 13.23 39 PHE A C 15
ATOM 28347 O O . PHE A 1 39 ? 13.927 -25.185 -6.825 1.00 12.23 39 PHE A O 15
ATOM 28364 N N . ASN A 1 40 ? 13.949 -25.657 -9.024 1.00 5.11 40 ASN A N 15
ATOM 28365 C CA . ASN A 1 40 ? 12.949 -26.712 -8.920 1.00 31.44 40 ASN A CA 15
ATOM 28366 C C . ASN A 1 40 ? 13.559 -27.985 -8.343 1.00 13.21 40 ASN A C 15
ATOM 28367 O O . ASN A 1 40 ? 13.109 -28.488 -7.312 1.00 10.21 40 ASN A O 15
ATOM 28378 N N . GLN A 1 41 ? 14.584 -28.501 -9.013 1.00 42.41 41 GLN A N 15
ATOM 28379 C CA . GLN A 1 41 ? 15.255 -29.715 -8.566 1.00 32.21 41 GLN A CA 15
ATOM 28380 C C . GLN A 1 41 ? 16.395 -29.386 -7.608 1.00 10.23 41 GLN A C 15
ATOM 28381 O O . GLN A 1 41 ? 17.200 -30.252 -7.264 1.00 2.54 41 GLN A O 15
ATOM 28395 N N . ALA A 1 42 ? 16.459 -28.129 -7.181 1.00 53.10 42 ALA A N 15
ATOM 28396 C CA . ALA A 1 42 ? 17.500 -27.686 -6.261 1.00 45.11 42 ALA A CA 15
ATOM 28397 C C . ALA A 1 42 ? 17.003 -27.706 -4.819 1.00 30.22 42 ALA A C 15
ATOM 28398 O O . ALA A 1 42 ? 17.752 -28.039 -3.901 1.00 53.42 42 ALA A O 15
ATOM 28405 N N . GLN A 1 43 ? 15.737 -27.349 -4.630 1.00 44.33 43 GLN A N 15
ATOM 28406 C CA . GLN A 1 43 ? 15.142 -27.325 -3.298 1.00 63.21 43 GLN A CA 15
ATOM 28407 C C . GLN A 1 43 ? 13.679 -26.899 -3.363 1.00 62.24 43 GLN A C 15
ATOM 28408 O O . GLN A 1 43 ? 13.309 -26.036 -4.158 1.00 74.55 43 GLN A O 15
ATOM 28422 N N . ASN A 1 44 ? 12.852 -27.512 -2.523 1.00 61.24 44 ASN A N 15
ATOM 28423 C CA . ASN A 1 44 ? 11.428 -27.196 -2.485 1.00 5.03 44 ASN A CA 15
ATOM 28424 C C . ASN A 1 44 ? 11.196 -25.798 -1.920 1.00 45.14 44 ASN A C 15
ATOM 28425 O O . ASN A 1 44 ? 12.144 -25.076 -1.610 1.00 15.42 44 ASN A O 15
ATOM 28436 N N . VAL A 1 45 ? 9.927 -25.422 -1.790 1.00 44.30 45 VAL A N 15
ATOM 28437 C CA . VAL A 1 45 ? 9.569 -24.112 -1.262 1.00 71.11 45 VAL A CA 15
ATOM 28438 C C . VAL A 1 45 ? 8.060 -23.986 -1.083 1.00 24.13 45 VAL A C 15
ATOM 28439 O O . VAL A 1 45 ? 7.285 -24.661 -1.760 1.00 24.45 45 VAL A O 15
ATOM 28452 N N . ARG A 1 46 ? 7.649 -23.114 -0.166 1.00 33.25 46 ARG A N 15
ATOM 28453 C CA . ARG A 1 46 ? 6.232 -22.900 0.102 1.00 13.25 46 ARG A CA 15
ATOM 28454 C C . ARG A 1 46 ? 5.947 -21.424 0.367 1.00 35.22 46 ARG A C 15
ATOM 28455 O O . ARG A 1 46 ? 6.434 -20.851 1.341 1.00 45.34 46 ARG A O 15
ATOM 28476 N N . VAL A 1 47 ? 5.154 -20.814 -0.509 1.00 13.15 47 VAL A N 15
ATOM 28477 C CA . VAL A 1 47 ? 4.803 -19.407 -0.370 1.00 40.55 47 VAL A CA 15
ATOM 28478 C C . VAL A 1 47 ? 3.396 -19.244 0.196 1.00 21.11 47 VAL A C 15
ATOM 28479 O O . VAL A 1 47 ? 2.527 -20.088 -0.022 1.00 40.40 47 VAL A O 15
ATOM 28492 N N . ASP A 1 48 ? 3.180 -18.153 0.923 1.00 31.11 48 ASP A N 15
ATOM 28493 C CA . ASP A 1 48 ? 1.877 -17.879 1.520 1.00 72.44 48 ASP A CA 15
ATOM 28494 C C . ASP A 1 48 ? 1.442 -16.444 1.236 1.00 70.23 48 ASP A C 15
ATOM 28495 O O . ASP A 1 48 ? 2.094 -15.490 1.663 1.00 21.40 48 ASP A O 15
ATOM 28504 N N . LEU A 1 49 ? 0.337 -16.298 0.515 1.00 24.33 49 LEU A N 15
ATOM 28505 C CA . LEU A 1 49 ? -0.186 -14.980 0.173 1.00 74.30 49 LEU A CA 15
ATOM 28506 C C . LEU A 1 49 ? -1.123 -14.467 1.261 1.00 41.23 49 LEU A C 15
ATOM 28507 O O . LEU A 1 49 ? -2.110 -15.119 1.601 1.00 13.24 49 LEU A O 15
ATOM 28523 N N . ASN A 1 50 ? -0.810 -13.295 1.802 1.00 2.14 50 ASN A N 15
ATOM 28524 C CA . ASN A 1 50 ? -1.625 -12.693 2.851 1.00 51.24 50 ASN A CA 15
ATOM 28525 C C . ASN A 1 50 ? -2.552 -11.626 2.275 1.00 73.32 50 ASN A C 15
ATOM 28526 O O . ASN A 1 50 ? -2.134 -10.495 2.028 1.00 30.13 50 ASN A O 15
ATOM 28537 N N . ARG A 1 51 ? -3.810 -11.996 2.064 1.00 0.13 51 ARG A N 15
ATOM 28538 C CA . ARG A 1 51 ? -4.797 -11.071 1.517 1.00 51.01 51 ARG A CA 15
ATOM 28539 C C . ARG A 1 51 ? -5.134 -9.977 2.527 1.00 31.24 51 ARG A C 15
ATOM 28540 O O . ARG A 1 51 ? -5.784 -8.988 2.188 1.00 2.24 51 ARG A O 15
ATOM 28561 N N . GLU A 1 52 ? -4.690 -10.164 3.765 1.00 34.15 52 GLU A N 15
ATOM 28562 C CA . GLU A 1 52 ? -4.947 -9.193 4.823 1.00 24.22 52 GLU A CA 15
ATOM 28563 C C . GLU A 1 52 ? -4.159 -7.908 4.585 1.00 0.20 52 GLU A C 15
ATOM 28564 O O . GLU A 1 52 ? -4.690 -6.805 4.728 1.00 22.35 52 GLU A O 15
ATOM 28576 N N . THR A 1 53 ? -2.891 -8.056 4.218 1.00 23.40 53 THR A N 15
ATOM 28577 C CA . THR A 1 53 ? -2.029 -6.909 3.961 1.00 34.31 53 THR A CA 15
ATOM 28578 C C . THR A 1 53 ? -1.376 -7.008 2.588 1.00 54.44 53 THR A C 15
ATOM 28579 O O . THR A 1 53 ? -0.370 -6.353 2.319 1.00 31.00 53 THR A O 15
ATOM 28590 N N . GLY A 1 54 ? -1.956 -7.833 1.720 1.00 23.41 54 GLY A N 15
ATOM 28591 C CA . GLY A 1 54 ? -1.415 -8.003 0.384 1.00 44.31 54 GLY A CA 15
ATOM 28592 C C . GLY A 1 54 ? 0.068 -8.313 0.393 1.00 5.13 54 GLY A C 15
ATOM 28593 O O . GLY A 1 54 ? 0.784 -7.984 -0.553 1.00 74.51 54 GLY A O 15
ATOM 28597 N N . SER A 1 55 ? 0.532 -8.948 1.465 1.00 33.40 55 SER A N 15
ATOM 28598 C CA . SER A 1 55 ? 1.941 -9.298 1.596 1.00 75.11 55 SER A CA 15
ATOM 28599 C C . SER A 1 55 ? 2.183 -10.743 1.169 1.00 63.23 55 SER A C 15
ATOM 28600 O O . SER A 1 55 ? 1.241 -11.490 0.906 1.00 45.55 55 SER A O 15
ATOM 28608 N N . ILE A 1 56 ? 3.454 -11.128 1.103 1.00 3.53 56 ILE A N 15
ATOM 28609 C CA . ILE A 1 56 ? 3.821 -12.483 0.710 1.00 74.13 56 ILE A CA 15
ATOM 28610 C C . ILE A 1 56 ? 5.110 -12.924 1.395 1.00 0.40 56 ILE A C 15
ATOM 28611 O O . ILE A 1 56 ? 6.053 -12.143 1.528 1.00 42.33 56 ILE A O 15
ATOM 28627 N N . ARG A 1 57 ? 5.145 -14.180 1.826 1.00 32.14 57 ARG A N 15
ATOM 28628 C CA . ARG A 1 57 ? 6.319 -14.726 2.495 1.00 64.45 57 ARG A CA 15
ATOM 28629 C C . ARG A 1 57 ? 6.700 -16.082 1.908 1.00 32.01 57 ARG A C 15
ATOM 28630 O O . ARG A 1 57 ? 5.863 -16.977 1.792 1.00 32.22 57 ARG A O 15
ATOM 28651 N N . VAL A 1 58 ? 7.968 -16.225 1.539 1.00 42.34 58 VAL A N 15
ATOM 28652 C CA . VAL A 1 58 ? 8.461 -17.471 0.963 1.00 43.54 58 VAL A CA 15
ATOM 28653 C C . VAL A 1 58 ? 9.320 -18.236 1.963 1.00 10.15 58 VAL A C 15
ATOM 28654 O O . VAL A 1 58 ? 10.360 -17.747 2.407 1.00 73.04 58 VAL A O 15
ATOM 28667 N N . PHE A 1 59 ? 8.880 -19.441 2.314 1.00 1.31 59 PHE A N 15
ATOM 28668 C CA . PHE A 1 59 ? 9.609 -20.274 3.263 1.00 44.44 59 PHE A CA 15
ATOM 28669 C C . PHE A 1 59 ? 10.027 -21.592 2.618 1.00 1.24 59 PHE A C 15
ATOM 28670 O O . PHE A 1 59 ? 9.277 -22.180 1.839 1.00 3.23 59 PHE A O 15
ATOM 28687 N N . ALA A 1 60 ? 11.229 -22.051 2.950 1.00 64.33 60 ALA A N 15
ATOM 28688 C CA . ALA A 1 60 ? 11.747 -23.301 2.405 1.00 61.55 60 ALA A CA 15
ATOM 28689 C C . ALA A 1 60 ? 11.564 -24.448 3.393 1.00 45.11 60 ALA A C 15
ATOM 28690 O O . ALA A 1 60 ? 11.996 -24.363 4.543 1.00 31.21 60 ALA A O 15
ATOM 28697 N N . ARG A 1 61 ? 10.921 -25.518 2.939 1.00 41.23 61 ARG A N 15
ATOM 28698 C CA . ARG A 1 61 ? 10.679 -26.681 3.785 1.00 72.14 61 ARG A CA 15
ATOM 28699 C C . ARG A 1 61 ? 11.844 -27.664 3.703 1.00 20.13 61 ARG A C 15
ATOM 28700 O O . ARG A 1 61 ? 12.084 -28.275 2.661 1.00 1.01 61 ARG A O 15
ATOM 28721 N N . LYS A 1 62 ? 12.567 -27.810 4.808 1.00 10.33 62 LYS A N 15
ATOM 28722 C CA . LYS A 1 62 ? 13.706 -28.718 4.863 1.00 21.43 62 LYS A CA 15
ATOM 28723 C C . LYS A 1 62 ? 13.389 -29.937 5.722 1.00 75.40 62 LYS A C 15
ATOM 28724 O O . LYS A 1 62 ? 12.767 -29.820 6.779 1.00 2.42 62 LYS A O 15
ATOM 28743 N N . ASP A 1 63 ? 13.821 -31.107 5.265 1.00 23.54 63 ASP A N 15
ATOM 28744 C CA . ASP A 1 63 ? 13.584 -32.348 5.993 1.00 42.41 63 ASP A CA 15
ATOM 28745 C C . ASP A 1 63 ? 14.486 -32.437 7.221 1.00 73.33 63 ASP A C 15
ATOM 28746 O O . ASP A 1 63 ? 15.711 -32.398 7.109 1.00 62.32 63 ASP A O 15
ATOM 28755 N N . VAL A 1 64 ? 13.870 -32.558 8.393 1.00 22.25 64 VAL A N 15
ATOM 28756 C CA . VAL A 1 64 ? 14.616 -32.653 9.642 1.00 63.30 64 VAL A CA 15
ATOM 28757 C C . VAL A 1 64 ? 14.978 -34.100 9.958 1.00 51.12 64 VAL A C 15
ATOM 28758 O O . VAL A 1 64 ? 14.120 -34.896 10.340 1.00 75.14 64 VAL A O 15
ATOM 28771 N N . VAL A 1 65 ? 16.254 -34.435 9.795 1.00 11.54 65 VAL A N 15
ATOM 28772 C CA . VAL A 1 65 ? 16.730 -35.787 10.065 1.00 13.21 65 VAL A CA 15
ATOM 28773 C C . VAL A 1 65 ? 18.134 -35.767 10.657 1.00 31.21 65 VAL A C 15
ATOM 28774 O O . VAL A 1 65 ? 18.947 -34.903 10.324 1.00 25.11 65 VAL A O 15
ATOM 28787 N N . ASP A 1 66 ? 18.414 -36.724 11.534 1.00 62.52 66 ASP A N 15
ATOM 28788 C CA . ASP A 1 66 ? 19.722 -36.818 12.172 1.00 23.33 66 ASP A CA 15
ATOM 28789 C C . ASP A 1 66 ? 20.812 -37.092 11.141 1.00 21.04 66 ASP A C 15
ATOM 28790 O O . ASP A 1 66 ? 21.981 -36.779 11.361 1.00 0.24 66 ASP A O 15
ATOM 28799 N N . GLU A 1 67 ? 20.418 -37.679 10.014 1.00 15.03 67 GLU A N 15
ATOM 28800 C CA . GLU A 1 67 ? 21.363 -37.996 8.949 1.00 31.11 67 GLU A CA 15
ATOM 28801 C C . GLU A 1 67 ? 20.833 -37.531 7.596 1.00 50.23 67 GLU A C 15
ATOM 28802 O O . GLU A 1 67 ? 19.780 -37.978 7.141 1.00 63.43 67 GLU A O 15
ATOM 28814 N N . VAL A 1 68 ? 21.571 -36.629 6.956 1.00 15.43 68 VAL A N 15
ATOM 28815 C CA . VAL A 1 68 ? 21.177 -36.103 5.654 1.00 65.11 68 VAL A CA 15
ATOM 28816 C C . VAL A 1 68 ? 20.964 -37.228 4.649 1.00 4.00 68 VAL A C 15
ATOM 28817 O O . VAL A 1 68 ? 21.905 -37.929 4.274 1.00 42.11 68 VAL A O 15
ATOM 28830 N N . TYR A 1 69 ? 19.720 -37.396 4.213 1.00 32.10 69 TYR A N 15
ATOM 28831 C CA . TYR A 1 69 ? 19.381 -38.439 3.251 1.00 32.14 69 TYR A CA 15
ATOM 28832 C C . TYR A 1 69 ? 18.855 -37.833 1.954 1.00 61.22 69 TYR A C 15
ATOM 28833 O O . TYR A 1 69 ? 18.768 -38.509 0.930 1.00 10.20 69 TYR A O 15
ATOM 28851 N N . ASP A 1 70 ? 18.507 -36.552 2.007 1.00 20.02 70 ASP A N 15
ATOM 28852 C CA . ASP A 1 70 ? 17.991 -35.851 0.836 1.00 33.31 70 ASP A CA 15
ATOM 28853 C C . ASP A 1 70 ? 18.937 -34.733 0.410 1.00 24.14 70 ASP A C 15
ATOM 28854 O O . ASP A 1 70 ? 18.806 -33.593 0.857 1.00 24.10 70 ASP A O 15
ATOM 28863 N N . GLN A 1 71 ? 19.890 -35.067 -0.453 1.00 45.13 71 GLN A N 15
ATOM 28864 C CA . GLN A 1 71 ? 20.859 -34.091 -0.937 1.00 73.34 71 GLN A CA 15
ATOM 28865 C C . GLN A 1 71 ? 20.157 -32.879 -1.540 1.00 44.25 71 GLN A C 15
ATOM 28866 O O . GLN A 1 71 ? 20.691 -31.770 -1.529 1.00 55.10 71 GLN A O 15
ATOM 28880 N N . ARG A 1 72 ? 18.956 -33.099 -2.066 1.00 4.45 72 ARG A N 15
ATOM 28881 C CA . ARG A 1 72 ? 18.181 -32.025 -2.676 1.00 31.14 72 ARG A CA 15
ATOM 28882 C C . ARG A 1 72 ? 17.768 -30.992 -1.632 1.00 3.13 72 ARG A C 15
ATOM 28883 O O . ARG A 1 72 ? 17.836 -29.786 -1.874 1.00 25.45 72 ARG A O 15
ATOM 28904 N N . LEU A 1 73 ? 17.340 -31.472 -0.469 1.00 3.20 73 LEU A N 15
ATOM 28905 C CA . LEU A 1 73 ? 16.915 -30.590 0.613 1.00 51.45 73 LEU A CA 15
ATOM 28906 C C . LEU A 1 73 ? 16.833 -31.351 1.934 1.00 42.22 73 LEU A C 15
ATOM 28907 O O . LEU A 1 73 ? 16.083 -32.318 2.056 1.00 32.31 73 LEU A O 15
ATOM 28923 N N . GLU A 1 74 ? 17.605 -30.903 2.918 1.00 52.14 74 GLU A N 15
ATOM 28924 C CA . GLU A 1 74 ? 17.617 -31.540 4.230 1.00 53.33 74 GLU A CA 15
ATOM 28925 C C . GLU A 1 74 ? 18.247 -30.623 5.273 1.00 31.14 74 GLU A C 15
ATOM 28926 O O . GLU A 1 74 ? 19.018 -29.722 4.941 1.00 54.40 74 GLU A O 15
ATOM 28938 N N . ILE A 1 75 ? 17.914 -30.860 6.538 1.00 62.14 75 ILE A N 15
ATOM 28939 C CA . ILE A 1 75 ? 18.447 -30.056 7.631 1.00 30.31 75 ILE A CA 15
ATOM 28940 C C . ILE A 1 75 ? 18.767 -30.923 8.844 1.00 75.04 75 ILE A C 15
ATOM 28941 O O . ILE A 1 75 ? 17.910 -31.652 9.343 1.00 14.04 75 ILE A O 15
ATOM 28957 N N . SER A 1 76 ? 20.007 -30.837 9.316 1.00 72.03 76 SER A N 15
ATOM 28958 C CA . SER A 1 76 ? 20.442 -31.614 10.470 1.00 2.32 76 SER A CA 15
ATOM 28959 C C . SER A 1 76 ? 19.567 -31.320 11.685 1.00 11.44 76 SER A C 15
ATOM 28960 O O . SER A 1 76 ? 19.262 -30.163 11.978 1.00 13.53 76 SER A O 15
ATOM 28968 N N . ILE A 1 77 ? 19.166 -32.375 12.386 1.00 32.21 77 ILE A N 15
ATOM 28969 C CA . ILE A 1 77 ? 18.326 -32.230 13.569 1.00 42.24 77 ILE A CA 15
ATOM 28970 C C . ILE A 1 77 ? 18.908 -31.203 14.534 1.00 3.30 77 ILE A C 15
ATOM 28971 O O . ILE A 1 77 ? 18.173 -30.458 15.181 1.00 62.34 77 ILE A O 15
ATOM 28987 N N . GLU A 1 78 ? 20.234 -31.167 14.623 1.00 30.11 78 GLU A N 15
ATOM 28988 C CA . GLU A 1 78 ? 20.915 -30.230 15.509 1.00 0.34 78 GLU A CA 15
ATOM 28989 C C . GLU A 1 78 ? 20.830 -28.806 14.963 1.00 42.21 78 GLU A C 15
ATOM 28990 O O . GLU A 1 78 ? 20.728 -27.845 15.725 1.00 45.21 78 GLU A O 15
ATOM 29002 N N . GLU A 1 79 ? 20.873 -28.683 13.641 1.00 34.12 79 GLU A N 15
ATOM 29003 C CA . GLU A 1 79 ? 20.802 -27.378 12.994 1.00 41.22 79 GLU A CA 15
ATOM 29004 C C . GLU A 1 79 ? 19.483 -26.682 13.314 1.00 73.11 79 GLU A C 15
ATOM 29005 O O . GLU A 1 79 ? 19.463 -25.523 13.725 1.00 3.25 79 GLU A O 15
ATOM 29017 N N . ALA A 1 80 ? 18.380 -27.400 13.120 1.00 23.40 80 ALA A N 15
ATOM 29018 C CA . ALA A 1 80 ? 17.056 -26.854 13.390 1.00 41.12 80 ALA A CA 15
ATOM 29019 C C . ALA A 1 80 ? 16.934 -26.399 14.840 1.00 13.05 80 ALA A C 15
ATOM 29020 O O . ALA A 1 80 ? 16.187 -25.472 15.149 1.00 13.31 80 ALA A O 15
ATOM 29027 N N . GLN A 1 81 ? 17.672 -27.060 15.727 1.00 53.33 81 GLN A N 15
ATOM 29028 C CA . GLN A 1 81 ? 17.645 -26.725 17.145 1.00 55.10 81 GLN A CA 15
ATOM 29029 C C . GLN A 1 81 ? 18.216 -25.332 17.386 1.00 65.05 81 GLN A C 15
ATOM 29030 O O . GLN A 1 81 ? 17.863 -24.664 18.357 1.00 13.14 81 GLN A O 15
ATOM 29044 N N . GLY A 1 82 ? 19.103 -24.898 16.495 1.00 10.33 82 GLY A N 15
ATOM 29045 C CA . GLY A 1 82 ? 19.711 -23.587 16.629 1.00 0.41 82 GLY A CA 15
ATOM 29046 C C . GLY A 1 82 ? 18.681 -22.477 16.697 1.00 3.45 82 GLY A C 15
ATOM 29047 O O . GLY A 1 82 ? 18.890 -21.468 17.373 1.00 20.11 82 GLY A O 15
ATOM 29051 N N . ILE A 1 83 ? 17.569 -22.659 15.994 1.00 31.40 83 ILE A N 15
ATOM 29052 C CA . ILE A 1 83 ? 16.504 -21.663 15.977 1.00 1.12 83 ILE A CA 15
ATOM 29053 C C . ILE A 1 83 ? 15.264 -22.172 16.702 1.00 73.35 83 ILE A C 15
ATOM 29054 O O . ILE A 1 83 ? 14.449 -21.387 17.188 1.00 13.12 83 ILE A O 15
ATOM 29070 N N . HIS A 1 84 ? 15.127 -23.493 16.774 1.00 63.03 84 HIS A N 15
ATOM 29071 C CA . HIS A 1 84 ? 13.986 -24.108 17.442 1.00 54.51 84 HIS A CA 15
ATOM 29072 C C . HIS A 1 84 ? 14.312 -25.535 17.872 1.00 12.33 84 HIS A C 15
ATOM 29073 O O . HIS A 1 84 ? 14.216 -26.482 17.090 1.00 53.42 84 HIS A O 15
ATOM 29087 N N . PRO A 1 85 ? 14.709 -25.696 19.143 1.00 51.33 85 PRO A N 15
ATOM 29088 C CA . PRO A 1 85 ? 15.058 -27.005 19.704 1.00 21.45 85 PRO A CA 15
ATOM 29089 C C . PRO A 1 85 ? 13.841 -27.909 19.867 1.00 1.12 85 PRO A C 15
ATOM 29090 O O . PRO A 1 85 ? 13.973 -29.087 20.195 1.00 55.23 85 PRO A O 15
ATOM 29101 N N . GLU A 1 86 ? 12.659 -27.348 19.635 1.00 11.24 86 GLU A N 15
ATOM 29102 C CA . GLU A 1 86 ? 11.418 -28.106 19.756 1.00 2.30 86 GLU A CA 15
ATOM 29103 C C . GLU A 1 86 ? 11.259 -29.080 18.592 1.00 54.33 86 GLU A C 15
ATOM 29104 O O . GLU A 1 86 ? 10.520 -30.060 18.685 1.00 72.01 86 GLU A O 15
ATOM 29116 N N . TYR A 1 87 ? 11.957 -28.802 17.496 1.00 13.33 87 TYR A N 15
ATOM 29117 C CA . TYR A 1 87 ? 11.891 -29.650 16.313 1.00 62.40 87 TYR A CA 15
ATOM 29118 C C . TYR A 1 87 ? 12.210 -31.100 16.664 1.00 30.01 87 TYR A C 15
ATOM 29119 O O . TYR A 1 87 ? 12.598 -31.407 17.790 1.00 64.21 87 TYR A O 15
ATOM 29137 N N . MET A 1 88 ? 12.046 -31.988 15.688 1.00 30.33 88 MET A N 15
ATOM 29138 C CA . MET A 1 88 ? 12.318 -33.406 15.891 1.00 15.53 88 MET A CA 15
ATOM 29139 C C . MET A 1 88 ? 12.432 -34.135 14.557 1.00 10.42 88 MET A C 15
ATOM 29140 O O . MET A 1 88 ? 11.786 -33.762 13.577 1.00 24.25 88 MET A O 15
ATOM 29154 N N . VAL A 1 89 ? 13.258 -35.176 14.524 1.00 2.14 89 VAL A N 15
ATOM 29155 C CA . VAL A 1 89 ? 13.456 -35.958 13.310 1.00 32.25 89 VAL A CA 15
ATOM 29156 C C . VAL A 1 89 ? 12.122 -36.404 12.720 1.00 31.51 89 VAL A C 15
ATOM 29157 O O . VAL A 1 89 ? 11.341 -37.091 13.376 1.00 22.02 89 VAL A O 15
ATOM 29170 N N . GLY A 1 90 ? 11.871 -36.009 11.476 1.00 61.31 90 GLY A N 15
ATOM 29171 C CA . GLY A 1 90 ? 10.630 -36.378 10.818 1.00 5.34 90 GLY A CA 15
ATOM 29172 C C . GLY A 1 90 ? 9.750 -35.179 10.527 1.00 73.20 90 GLY A C 15
ATOM 29173 O O . GLY A 1 90 ? 8.860 -35.245 9.678 1.00 73.05 90 GLY A O 15
ATOM 29177 N N . ASP A 1 91 ? 9.996 -34.081 11.233 1.00 14.12 91 ASP A N 15
ATOM 29178 C CA . ASP A 1 91 ? 9.217 -32.862 11.046 1.00 22.15 91 ASP A CA 15
ATOM 29179 C C . ASP A 1 91 ? 9.819 -31.996 9.944 1.00 32.31 91 ASP A C 15
ATOM 29180 O O . ASP A 1 91 ? 10.809 -32.373 9.315 1.00 53.31 91 ASP A O 15
ATOM 29189 N N . VAL A 1 92 ? 9.214 -30.835 9.713 1.00 31.51 92 VAL A N 15
ATOM 29190 C CA . VAL A 1 92 ? 9.691 -29.916 8.687 1.00 42.33 92 VAL A CA 15
ATOM 29191 C C . VAL A 1 92 ? 9.873 -28.511 9.248 1.00 75.52 92 VAL A C 15
ATOM 29192 O O . VAL A 1 92 ? 9.115 -28.073 10.114 1.00 53.31 92 VAL A O 15
ATOM 29205 N N . VAL A 1 93 ? 10.886 -27.807 8.751 1.00 53.22 93 VAL A N 15
ATOM 29206 C CA . VAL A 1 93 ? 11.168 -26.450 9.202 1.00 1.40 93 VAL A CA 15
ATOM 29207 C C . VAL A 1 93 ? 11.065 -25.455 8.051 1.00 13.54 93 VAL A C 15
ATOM 29208 O O . VAL A 1 93 ? 11.473 -25.748 6.927 1.00 42.32 93 VAL A O 15
ATOM 29221 N N . GLU A 1 94 ? 10.518 -24.279 8.340 1.00 63.33 94 GLU A N 15
ATOM 29222 C CA . GLU A 1 94 ? 10.361 -23.241 7.327 1.00 13.04 94 GLU A CA 15
ATOM 29223 C C . GLU A 1 94 ? 11.234 -22.031 7.650 1.00 14.14 94 GLU A C 15
ATOM 29224 O O . GLU A 1 94 ? 11.204 -21.512 8.766 1.00 22.33 94 GLU A O 15
ATOM 29236 N N . ILE A 1 95 ? 12.008 -21.588 6.665 1.00 43.41 95 ILE A N 15
ATOM 29237 C CA . ILE A 1 95 ? 12.888 -20.440 6.843 1.00 24.11 95 ILE A CA 15
ATOM 29238 C C . ILE A 1 95 ? 12.725 -19.441 5.703 1.00 51.42 95 ILE A C 15
ATOM 29239 O O . ILE A 1 95 ? 12.566 -19.827 4.546 1.00 43.44 95 ILE A O 15
ATOM 29255 N N . GLU A 1 96 ? 12.768 -18.155 6.039 1.00 15.41 96 GLU A N 15
ATOM 29256 C CA . GLU A 1 96 ? 12.627 -17.100 5.041 1.00 4.20 96 GLU A CA 15
ATOM 29257 C C . GLU A 1 96 ? 13.616 -17.297 3.897 1.00 3.25 96 GLU A C 15
ATOM 29258 O O . GLU A 1 96 ? 14.830 -17.301 4.105 1.00 21.32 96 GLU A O 15
ATOM 29270 N N . VAL A 1 97 ? 13.089 -17.462 2.689 1.00 52.41 97 VAL A N 15
ATOM 29271 C CA . VAL A 1 97 ? 13.925 -17.659 1.510 1.00 41.24 97 VAL A CA 15
ATOM 29272 C C . VAL A 1 97 ? 13.511 -16.723 0.380 1.00 64.02 97 VAL A C 15
ATOM 29273 O O . VAL A 1 97 ? 14.062 -16.778 -0.721 1.00 40.42 97 VAL A O 15
ATOM 29286 N N . THR A 1 98 ? 12.537 -15.862 0.658 1.00 74.11 98 THR A N 15
ATOM 29287 C CA . THR A 1 98 ? 12.049 -14.914 -0.334 1.00 21.42 98 THR A CA 15
ATOM 29288 C C . THR A 1 98 ? 13.119 -13.886 -0.686 1.00 23.55 98 THR A C 15
ATOM 29289 O O . THR A 1 98 ? 13.845 -13.390 0.177 1.00 72.05 98 THR A O 15
ATOM 29300 N N . PRO A 1 99 ? 13.220 -13.555 -1.981 1.00 61.42 99 PRO A N 15
ATOM 29301 C CA . PRO A 1 99 ? 14.198 -12.581 -2.476 1.00 22.35 99 PRO A CA 15
ATOM 29302 C C . PRO A 1 99 ? 13.872 -11.158 -2.037 1.00 21.13 99 PRO A C 15
ATOM 29303 O O . PRO A 1 99 ? 12.735 -10.853 -1.676 1.00 4.33 99 PRO A O 15
ATOM 29314 N N . LYS A 1 100 ? 14.876 -10.288 -2.071 1.00 1.34 100 LYS A N 15
ATOM 29315 C CA . LYS A 1 100 ? 14.697 -8.896 -1.679 1.00 31.23 100 LYS A CA 15
ATOM 29316 C C . LYS A 1 100 ? 13.964 -8.115 -2.765 1.00 11.53 100 LYS A C 15
ATOM 29317 O O . LYS A 1 100 ? 13.628 -6.944 -2.582 1.00 43.02 100 LYS A O 15
ATOM 29336 N N . ASP A 1 101 ? 13.718 -8.769 -3.894 1.00 23.32 101 ASP A N 15
ATOM 29337 C CA . ASP A 1 101 ? 13.021 -8.136 -5.009 1.00 41.13 101 ASP A CA 15
ATOM 29338 C C . ASP A 1 101 ? 11.627 -8.729 -5.185 1.00 43.12 101 ASP A C 15
ATOM 29339 O O . ASP A 1 101 ? 10.925 -8.415 -6.146 1.00 15.43 101 ASP A O 15
ATOM 29348 N N . PHE A 1 102 ? 11.231 -9.587 -4.251 1.00 61.52 102 PHE A N 15
ATOM 29349 C CA . PHE A 1 102 ? 9.922 -10.226 -4.304 1.00 41.25 102 PHE A CA 15
ATOM 29350 C C . PHE A 1 102 ? 8.810 -9.205 -4.078 1.00 61.03 102 PHE A C 15
ATOM 29351 O O . PHE A 1 102 ? 7.656 -9.437 -4.438 1.00 73.03 102 PHE A O 15
ATOM 29368 N N . GLY A 1 103 ? 9.166 -8.074 -3.477 1.00 33.20 103 GLY A N 15
ATOM 29369 C CA . GLY A 1 103 ? 8.189 -7.034 -3.212 1.00 14.33 103 GLY A CA 15
ATOM 29370 C C . GLY A 1 103 ? 7.375 -6.676 -4.440 1.00 14.11 103 GLY A C 15
ATOM 29371 O O . GLY A 1 103 ? 6.145 -6.674 -4.398 1.00 52.21 103 GLY A O 15
ATOM 29375 N N . ARG A 1 104 ? 8.063 -6.373 -5.536 1.00 11.41 104 ARG A N 15
ATOM 29376 C CA . ARG A 1 104 ? 7.395 -6.009 -6.781 1.00 21.11 104 ARG A CA 15
ATOM 29377 C C . ARG A 1 104 ? 6.895 -7.251 -7.511 1.00 54.21 104 ARG A C 15
ATOM 29378 O O . ARG A 1 104 ? 5.790 -7.260 -8.057 1.00 35.02 104 ARG A O 15
ATOM 29399 N N . ILE A 1 105 ? 7.713 -8.298 -7.519 1.00 74.15 105 ILE A N 15
ATOM 29400 C CA . ILE A 1 105 ? 7.352 -9.545 -8.183 1.00 51.42 105 ILE A CA 15
ATOM 29401 C C . ILE A 1 105 ? 6.006 -10.062 -7.686 1.00 31.22 105 ILE A C 15
ATOM 29402 O O . ILE A 1 105 ? 5.176 -10.516 -8.472 1.00 32.23 105 ILE A O 15
ATOM 29418 N N . ALA A 1 106 ? 5.797 -9.989 -6.376 1.00 52.13 106 ALA A N 15
ATOM 29419 C CA . ALA A 1 106 ? 4.551 -10.446 -5.774 1.00 0.32 106 ALA A CA 15
ATOM 29420 C C . ALA A 1 106 ? 3.346 -9.790 -6.442 1.00 11.13 106 ALA A C 15
ATOM 29421 O O . ALA A 1 106 ? 2.378 -10.463 -6.796 1.00 42.22 106 ALA A O 15
ATOM 29428 N N . ALA A 1 107 ? 3.413 -8.474 -6.611 1.00 54.24 107 ALA A N 15
ATOM 29429 C CA . ALA A 1 107 ? 2.329 -7.728 -7.236 1.00 40.42 107 ALA A CA 15
ATOM 29430 C C . ALA A 1 107 ? 2.284 -7.982 -8.739 1.00 61.51 107 ALA A C 15
ATOM 29431 O O . ALA A 1 107 ? 1.211 -8.002 -9.342 1.00 62.23 107 ALA A O 15
ATOM 29438 N N . GLN A 1 108 ? 3.455 -8.175 -9.337 1.00 63.24 108 GLN A N 15
ATOM 29439 C CA . GLN A 1 108 ? 3.548 -8.426 -10.771 1.00 24.31 108 GLN A CA 15
ATOM 29440 C C . GLN A 1 108 ? 2.956 -9.786 -11.124 1.00 33.31 108 GLN A C 15
ATOM 29441 O O . GLN A 1 108 ? 2.417 -9.977 -12.215 1.00 5.33 108 GLN A O 15
ATOM 29455 N N . THR A 1 109 ? 3.060 -10.731 -10.194 1.00 14.35 109 THR A N 15
ATOM 29456 C CA . THR A 1 109 ? 2.536 -12.074 -10.409 1.00 1.22 109 THR A CA 15
ATOM 29457 C C . THR A 1 109 ? 1.056 -12.151 -10.053 1.00 5.53 109 THR A C 15
ATOM 29458 O O . THR A 1 109 ? 0.322 -12.982 -10.585 1.00 22.25 109 THR A O 15
ATOM 29469 N N . ALA A 1 110 ? 0.624 -11.277 -9.149 1.00 1.34 110 ALA A N 15
ATOM 29470 C CA . ALA A 1 110 ? -0.770 -11.245 -8.723 1.00 65.20 110 ALA A CA 15
ATOM 29471 C C . ALA A 1 110 ? -1.654 -10.599 -9.786 1.00 34.15 110 ALA A C 15
ATOM 29472 O O . ALA A 1 110 ? -2.814 -10.971 -9.953 1.00 63.40 110 ALA A O 15
ATOM 29479 N N . LYS A 1 111 ? -1.096 -9.627 -10.500 1.00 4.43 111 LYS A N 15
ATOM 29480 C CA . LYS A 1 111 ? -1.832 -8.929 -11.548 1.00 13.33 111 LYS A CA 15
ATOM 29481 C C . LYS A 1 111 ? -2.061 -9.837 -12.751 1.00 33.32 111 LYS A C 15
ATOM 29482 O O . LYS A 1 111 ? -3.091 -9.750 -13.417 1.00 3.05 111 LYS A O 15
ATOM 29501 N N . GLN A 1 112 ? -1.095 -10.710 -13.020 1.00 52.54 112 GLN A N 15
ATOM 29502 C CA . GLN A 1 112 ? -1.193 -11.634 -14.143 1.00 10.21 112 GLN A CA 15
ATOM 29503 C C . GLN A 1 112 ? -2.146 -12.781 -13.821 1.00 0.31 112 GLN A C 15
ATOM 29504 O O . GLN A 1 112 ? -2.827 -13.303 -14.704 1.00 14.34 112 GLN A O 15
ATOM 29518 N N . VAL A 1 113 ? -2.187 -13.171 -12.551 1.00 42.44 113 VAL A N 15
ATOM 29519 C CA . VAL A 1 113 ? -3.056 -14.256 -12.112 1.00 53.54 113 VAL A CA 15
ATOM 29520 C C . VAL A 1 113 ? -4.522 -13.836 -12.150 1.00 33.44 113 VAL A C 15
ATOM 29521 O O . VAL A 1 113 ? -5.376 -14.567 -12.651 1.00 10.35 113 VAL A O 15
ATOM 29534 N N . VAL A 1 114 ? -4.806 -12.652 -11.616 1.00 62.31 114 VAL A N 15
ATOM 29535 C CA . VAL A 1 114 ? -6.168 -12.133 -11.590 1.00 44.31 114 VAL A CA 15
ATOM 29536 C C . VAL A 1 114 ? -6.698 -11.907 -13.001 1.00 24.40 114 VAL A C 15
ATOM 29537 O O . VAL A 1 114 ? -7.874 -12.141 -13.281 1.00 43.44 114 VAL A O 15
ATOM 29550 N N . THR A 1 115 ? -5.821 -11.448 -13.890 1.00 11.13 115 THR A N 15
ATOM 29551 C CA . THR A 1 115 ? -6.199 -11.189 -15.272 1.00 33.11 115 THR A CA 15
ATOM 29552 C C . THR A 1 115 ? -6.901 -12.395 -15.886 1.00 25.41 115 THR A C 15
ATOM 29553 O O . THR A 1 115 ? -7.840 -12.245 -16.668 1.00 0.53 115 THR A O 15
ATOM 29564 N N . GLN A 1 116 ? -6.439 -13.588 -15.527 1.00 72.25 116 GLN A N 15
ATOM 29565 C CA . GLN A 1 116 ? -7.024 -14.820 -16.043 1.00 54.01 116 GLN A CA 15
ATOM 29566 C C . GLN A 1 116 ? -8.399 -15.069 -15.431 1.00 61.15 116 GLN A C 15
ATOM 29567 O O . GLN A 1 116 ? -9.334 -15.471 -16.122 1.00 62.10 116 GLN A O 15
ATOM 29581 N N . ARG A 1 117 ? -8.514 -14.825 -14.129 1.00 54.30 117 ARG A N 15
ATOM 29582 C CA . ARG A 1 117 ? -9.774 -15.025 -13.423 1.00 0.51 117 ARG A CA 15
ATOM 29583 C C . ARG A 1 117 ? -10.853 -14.089 -13.962 1.00 2.44 117 ARG A C 15
ATOM 29584 O O . ARG A 1 117 ? -12.041 -14.407 -13.922 1.00 12.00 117 ARG A O 15
ATOM 29605 N N . VAL A 1 118 ? -10.430 -12.933 -14.463 1.00 41.12 118 VAL A N 15
ATOM 29606 C CA . VAL A 1 118 ? -11.358 -11.952 -15.010 1.00 4.21 118 VAL A CA 15
ATOM 29607 C C . VAL A 1 118 ? -12.096 -12.508 -16.222 1.00 14.31 118 VAL A C 15
ATOM 29608 O O . VAL A 1 118 ? -13.327 -12.488 -16.277 1.00 21.50 118 VAL A O 15
ATOM 29621 N N . ARG A 1 119 ? -11.337 -13.007 -17.193 1.00 45.44 119 ARG A N 15
ATOM 29622 C CA . ARG A 1 119 ? -11.919 -13.569 -18.406 1.00 54.32 119 ARG A CA 15
ATOM 29623 C C . ARG A 1 119 ? -12.591 -14.909 -18.115 1.00 31.42 119 ARG A C 15
ATOM 29624 O O . ARG A 1 119 ? -13.559 -15.283 -18.776 1.00 55.43 119 ARG A O 15
ATOM 29645 N N . GLU A 1 120 ? -12.068 -15.624 -17.125 1.00 3.12 120 GLU A N 15
ATOM 29646 C CA . GLU A 1 120 ? -12.616 -16.922 -16.750 1.00 33.03 120 GLU A CA 15
ATOM 29647 C C . GLU A 1 120 ? -13.981 -16.765 -16.085 1.00 32.20 120 GLU A C 15
ATOM 29648 O O . GLU A 1 120 ? -14.961 -17.383 -16.501 1.00 44.34 120 GLU A O 15
ATOM 29660 N N . ALA A 1 121 ? -14.036 -15.933 -15.050 1.00 41.02 121 ALA A N 15
ATOM 29661 C CA . ALA A 1 121 ? -15.280 -15.693 -14.328 1.00 30.52 121 ALA A CA 15
ATOM 29662 C C . ALA A 1 121 ? -16.405 -15.313 -15.286 1.00 21.14 121 ALA A C 15
ATOM 29663 O O . ALA A 1 121 ? -17.433 -15.988 -15.346 1.00 23.24 121 ALA A O 15
ATOM 29670 N N . GLU A 1 122 ? -16.204 -14.231 -16.030 1.00 33.52 122 GLU A N 15
ATOM 29671 C CA . GLU A 1 122 ? -17.203 -13.763 -16.982 1.00 11.20 122 GLU A CA 15
ATOM 29672 C C . GLU A 1 122 ? -17.567 -14.864 -17.974 1.00 55.40 122 GLU A C 15
ATOM 29673 O O . GLU A 1 122 ? -18.723 -14.989 -18.381 1.00 21.30 122 GLU A O 15
ATOM 29685 N N . ARG A 1 123 ? -16.575 -15.658 -18.358 1.00 41.24 123 ARG A N 15
ATOM 29686 C CA . ARG A 1 123 ? -16.789 -16.747 -19.303 1.00 72.40 123 ARG A CA 15
ATOM 29687 C C . ARG A 1 123 ? -17.782 -17.763 -18.746 1.00 72.21 123 ARG A C 15
ATOM 29688 O O . ARG A 1 123 ? -18.538 -18.382 -19.493 1.00 44.14 123 ARG A O 15
ATOM 29709 N N . GLY A 1 124 ? -17.774 -17.929 -17.426 1.00 5.13 124 GLY A N 15
ATOM 29710 C CA . GLY A 1 124 ? -18.677 -18.870 -16.791 1.00 42.31 124 GLY A CA 15
ATOM 29711 C C . GLY A 1 124 ? -20.123 -18.421 -16.856 1.00 72.23 124 GLY A C 15
ATOM 29712 O O . GLY A 1 124 ? -20.721 -18.082 -15.834 1.00 21.50 124 GLY A O 15
ATOM 29716 N N . MET A 1 1 ? 1.313 -2.351 4.689 1.00 15.44 1 MET A N 16
ATOM 29717 C CA . MET A 1 1 ? 1.559 -1.927 3.315 1.00 3.31 1 MET A CA 16
ATOM 29718 C C . MET A 1 1 ? 0.474 -2.454 2.382 1.00 74.14 1 MET A C 16
ATOM 29719 O O . MET A 1 1 ? 0.708 -3.376 1.601 1.00 71.53 1 MET A O 16
ATOM 29733 N N . SER A 1 2 ? -0.714 -1.862 2.468 1.00 74.23 2 SER A N 16
ATOM 29734 C CA . SER A 1 2 ? -1.836 -2.276 1.635 1.00 34.35 2 SER A CA 16
ATOM 29735 C C . SER A 1 2 ? -1.438 -2.299 0.162 1.00 3.11 2 SER A C 16
ATOM 29736 O O . SER A 1 2 ? -1.200 -1.255 -0.445 1.00 53.21 2 SER A O 16
ATOM 29744 N N . SER A 1 3 ? -1.369 -3.498 -0.407 1.00 72.01 3 SER A N 16
ATOM 29745 C CA . SER A 1 3 ? -0.996 -3.660 -1.807 1.00 24.41 3 SER A CA 16
ATOM 29746 C C . SER A 1 3 ? -2.203 -3.454 -2.717 1.00 2.44 3 SER A C 16
ATOM 29747 O O . SER A 1 3 ? -3.310 -3.895 -2.407 1.00 21.24 3 SER A O 16
ATOM 29755 N N . GLU A 1 4 ? -1.980 -2.782 -3.842 1.00 74.53 4 GLU A N 16
ATOM 29756 C CA . GLU A 1 4 ? -3.049 -2.516 -4.798 1.00 44.43 4 GLU A CA 16
ATOM 29757 C C . GLU A 1 4 ? -3.728 -3.814 -5.229 1.00 72.00 4 GLU A C 16
ATOM 29758 O O . GLU A 1 4 ? -4.916 -3.829 -5.554 1.00 41.22 4 GLU A O 16
ATOM 29770 N N . LEU A 1 5 ? -2.966 -4.902 -5.227 1.00 43.24 5 LEU A N 16
ATOM 29771 C CA . LEU A 1 5 ? -3.492 -6.205 -5.618 1.00 13.32 5 LEU A CA 16
ATOM 29772 C C . LEU A 1 5 ? -4.737 -6.554 -4.810 1.00 63.44 5 LEU A C 16
ATOM 29773 O O . LEU A 1 5 ? -5.671 -7.173 -5.323 1.00 51.25 5 LEU A O 16
ATOM 29789 N N . LEU A 1 6 ? -4.748 -6.152 -3.544 1.00 10.52 6 LEU A N 16
ATOM 29790 C CA . LEU A 1 6 ? -5.879 -6.420 -2.665 1.00 13.21 6 LEU A CA 16
ATOM 29791 C C . LEU A 1 6 ? -7.187 -5.965 -3.306 1.00 51.12 6 LEU A C 16
ATOM 29792 O O . LEU A 1 6 ? -8.200 -6.661 -3.234 1.00 73.12 6 LEU A O 16
ATOM 29808 N N . ASP A 1 7 ? -7.156 -4.796 -3.937 1.00 4.52 7 ASP A N 16
ATOM 29809 C CA . ASP A 1 7 ? -8.338 -4.251 -4.594 1.00 25.12 7 ASP A CA 16
ATOM 29810 C C . ASP A 1 7 ? -8.732 -5.102 -5.796 1.00 33.21 7 ASP A C 16
ATOM 29811 O O . ASP A 1 7 ? -9.909 -5.194 -6.144 1.00 24.02 7 ASP A O 16
ATOM 29820 N N . ALA A 1 8 ? -7.740 -5.722 -6.427 1.00 74.43 8 ALA A N 16
ATOM 29821 C CA . ALA A 1 8 ? -7.985 -6.568 -7.589 1.00 44.45 8 ALA A CA 16
ATOM 29822 C C . ALA A 1 8 ? -8.975 -7.680 -7.261 1.00 72.11 8 ALA A C 16
ATOM 29823 O O . ALA A 1 8 ? -9.964 -7.874 -7.969 1.00 71.43 8 ALA A O 16
ATOM 29830 N N . LEU A 1 9 ? -8.702 -8.410 -6.184 1.00 65.10 9 LEU A N 16
ATOM 29831 C CA . LEU A 1 9 ? -9.568 -9.505 -5.763 1.00 30.43 9 LEU A CA 16
ATOM 29832 C C . LEU A 1 9 ? -11.004 -9.023 -5.581 1.00 2.51 9 LEU A C 16
ATOM 29833 O O . LEU A 1 9 ? -11.946 -9.639 -6.082 1.00 14.11 9 LEU A O 16
ATOM 29849 N N . THR A 1 10 ? -11.166 -7.917 -4.862 1.00 42.42 10 THR A N 16
ATOM 29850 C CA . THR A 1 10 ? -12.486 -7.351 -4.614 1.00 45.22 10 THR A CA 16
ATOM 29851 C C . THR A 1 10 ? -13.256 -7.163 -5.916 1.00 33.22 10 THR A C 16
ATOM 29852 O O . THR A 1 10 ? -14.442 -7.483 -5.999 1.00 71.53 10 THR A O 16
ATOM 29863 N N . ILE A 1 11 ? -12.575 -6.642 -6.931 1.00 32.10 11 ILE A N 16
ATOM 29864 C CA . ILE A 1 11 ? -13.195 -6.413 -8.230 1.00 21.23 11 ILE A CA 16
ATOM 29865 C C . ILE A 1 11 ? -13.748 -7.710 -8.811 1.00 62.33 11 ILE A C 16
ATOM 29866 O O . ILE A 1 11 ? -14.773 -7.709 -9.495 1.00 65.32 11 ILE A O 16
ATOM 29882 N N . LEU A 1 12 ? -13.065 -8.815 -8.534 1.00 75.15 12 LEU A N 16
ATOM 29883 C CA . LEU A 1 12 ? -13.489 -10.120 -9.028 1.00 35.45 12 LEU A CA 16
ATOM 29884 C C . LEU A 1 12 ? -14.819 -10.532 -8.406 1.00 52.41 12 LEU A C 16
ATOM 29885 O O . LEU A 1 12 ? -15.578 -11.300 -8.996 1.00 23.30 12 LEU A O 16
ATOM 29901 N N . GLU A 1 13 ? -15.094 -10.015 -7.212 1.00 2.20 13 GLU A N 16
ATOM 29902 C CA . GLU A 1 13 ? -16.334 -10.329 -6.512 1.00 73.44 13 GLU A CA 16
ATOM 29903 C C . GLU A 1 13 ? -17.547 -9.982 -7.371 1.00 24.32 13 GLU A C 16
ATOM 29904 O O . GLU A 1 13 ? -18.609 -10.591 -7.240 1.00 32.15 13 GLU A O 16
ATOM 29916 N N . LYS A 1 14 ? -17.380 -9.000 -8.251 1.00 41.41 14 LYS A N 16
ATOM 29917 C CA . LYS A 1 14 ? -18.459 -8.572 -9.133 1.00 53.15 14 LYS A CA 16
ATOM 29918 C C . LYS A 1 14 ? -18.918 -9.719 -10.027 1.00 32.03 14 LYS A C 16
ATOM 29919 O O . LYS A 1 14 ? -20.056 -9.732 -10.497 1.00 33.02 14 LYS A O 16
ATOM 29938 N N . GLU A 1 15 ? -18.028 -10.679 -10.255 1.00 31.13 15 GLU A N 16
ATOM 29939 C CA . GLU A 1 15 ? -18.345 -11.830 -11.093 1.00 10.21 15 GLU A CA 16
ATOM 29940 C C . GLU A 1 15 ? -19.542 -12.595 -10.536 1.00 74.31 15 GLU A C 16
ATOM 29941 O O . GLU A 1 15 ? -20.148 -12.186 -9.546 1.00 23.34 15 GLU A O 16
ATOM 29953 N N . LYS A 1 16 ? -19.876 -13.708 -11.180 1.00 54.02 16 LYS A N 16
ATOM 29954 C CA . LYS A 1 16 ? -20.999 -14.533 -10.751 1.00 15.32 16 LYS A CA 16
ATOM 29955 C C . LYS A 1 16 ? -20.671 -16.016 -10.893 1.00 60.10 16 LYS A C 16
ATOM 29956 O O . LYS A 1 16 ? -20.035 -16.430 -11.861 1.00 20.10 16 LYS A O 16
ATOM 29975 N N . GLY A 1 17 ? -21.112 -16.810 -9.922 1.00 53.14 17 GLY A N 16
ATOM 29976 C CA . GLY A 1 17 ? -20.856 -18.238 -9.960 1.00 1.24 17 GLY A CA 16
ATOM 29977 C C . GLY A 1 17 ? -19.458 -18.589 -9.489 1.00 24.31 17 GLY A C 16
ATOM 29978 O O . GLY A 1 17 ? -19.084 -19.762 -9.458 1.00 30.33 17 GLY A O 16
ATOM 29982 N N . ILE A 1 18 ? -18.686 -17.573 -9.123 1.00 51.44 18 ILE A N 16
ATOM 29983 C CA . ILE A 1 18 ? -17.322 -17.780 -8.653 1.00 32.50 18 ILE A CA 16
ATOM 29984 C C . ILE A 1 18 ? -17.059 -17.000 -7.368 1.00 3.32 18 ILE A C 16
ATOM 29985 O O . ILE A 1 18 ? -17.864 -16.162 -6.963 1.00 25.41 18 ILE A O 16
ATOM 30001 N N . SER A 1 19 ? -15.926 -17.283 -6.733 1.00 72.20 19 SER A N 16
ATOM 30002 C CA . SER A 1 19 ? -15.557 -16.611 -5.493 1.00 5.03 19 SER A CA 16
ATOM 30003 C C . SER A 1 19 ? -14.082 -16.219 -5.505 1.00 10.11 19 SER A C 16
ATOM 30004 O O . SER A 1 19 ? -13.240 -16.943 -6.036 1.00 55.41 19 SER A O 16
ATOM 30012 N N . LYS A 1 20 ? -13.777 -15.067 -4.918 1.00 21.45 20 LYS A N 16
ATOM 30013 C CA . LYS A 1 20 ? -12.406 -14.577 -4.858 1.00 74.43 20 LYS A CA 16
ATOM 30014 C C . LYS A 1 20 ? -11.564 -15.429 -3.914 1.00 44.01 20 LYS A C 16
ATOM 30015 O O . LYS A 1 20 ? -10.337 -15.453 -4.012 1.00 62.25 20 LYS A O 16
ATOM 30034 N N . GLU A 1 21 ? -12.231 -16.129 -3.001 1.00 64.52 21 GLU A N 16
ATOM 30035 C CA . GLU A 1 21 ? -11.542 -16.982 -2.040 1.00 11.33 21 GLU A CA 16
ATOM 30036 C C . GLU A 1 21 ? -10.618 -17.966 -2.751 1.00 34.03 21 GLU A C 16
ATOM 30037 O O . GLU A 1 21 ? -9.538 -18.287 -2.256 1.00 42.53 21 GLU A O 16
ATOM 30049 N N . ILE A 1 22 ? -11.053 -18.443 -3.913 1.00 11.12 22 ILE A N 16
ATOM 30050 C CA . ILE A 1 22 ? -10.265 -19.389 -4.692 1.00 52.11 22 ILE A CA 16
ATOM 30051 C C . ILE A 1 22 ? -9.142 -18.683 -5.444 1.00 5.14 22 ILE A C 16
ATOM 30052 O O . ILE A 1 22 ? -8.124 -19.291 -5.773 1.00 62.02 22 ILE A O 16
ATOM 30068 N N . ILE A 1 23 ? -9.335 -17.395 -5.711 1.00 13.43 23 ILE A N 16
ATOM 30069 C CA . ILE A 1 23 ? -8.337 -16.606 -6.421 1.00 72.34 23 ILE A CA 16
ATOM 30070 C C . ILE A 1 23 ? -7.056 -16.473 -5.603 1.00 55.40 23 ILE A C 16
ATOM 30071 O O . ILE A 1 23 ? -5.952 -16.580 -6.138 1.00 31.34 23 ILE A O 16
ATOM 30087 N N . ILE A 1 24 ? -7.212 -16.243 -4.304 1.00 51.31 24 ILE A N 16
ATOM 30088 C CA . ILE A 1 24 ? -6.068 -16.100 -3.412 1.00 74.21 24 ILE A CA 16
ATOM 30089 C C . ILE A 1 24 ? -5.111 -17.280 -3.551 1.00 44.54 24 ILE A C 16
ATOM 30090 O O . ILE A 1 24 ? -3.893 -17.106 -3.551 1.00 32.23 24 ILE A O 16
ATOM 30106 N N . GLU A 1 25 ? -5.672 -18.479 -3.671 1.00 72.53 25 GLU A N 16
ATOM 30107 C CA . GLU A 1 25 ? -4.868 -19.687 -3.813 1.00 43.13 25 GLU A CA 16
ATOM 30108 C C . GLU A 1 25 ? -4.075 -19.663 -5.115 1.00 2.50 25 GLU A C 16
ATOM 30109 O O . GLU A 1 25 ? -3.000 -20.256 -5.211 1.00 34.42 25 GLU A O 16
ATOM 30121 N N . ALA A 1 26 ? -4.612 -18.974 -6.116 1.00 1.41 26 ALA A N 16
ATOM 30122 C CA . ALA A 1 26 ? -3.954 -18.871 -7.413 1.00 44.13 26 ALA A CA 16
ATOM 30123 C C . ALA A 1 26 ? -2.744 -17.945 -7.343 1.00 13.13 26 ALA A C 16
ATOM 30124 O O . ALA A 1 26 ? -1.696 -18.236 -7.919 1.00 24.00 26 ALA A O 16
ATOM 30131 N N . ILE A 1 27 ? -2.897 -16.832 -6.635 1.00 44.10 27 ILE A N 16
ATOM 30132 C CA . ILE A 1 27 ? -1.815 -15.865 -6.490 1.00 13.45 27 ILE A CA 16
ATOM 30133 C C . ILE A 1 27 ? -0.560 -16.524 -5.927 1.00 13.44 27 ILE A C 16
ATOM 30134 O O . ILE A 1 27 ? 0.515 -16.438 -6.519 1.00 54.42 27 ILE A O 16
ATOM 30150 N N . GLU A 1 28 ? -0.707 -17.183 -4.783 1.00 54.21 28 GLU A N 16
ATOM 30151 C CA . GLU A 1 28 ? 0.415 -17.858 -4.142 1.00 54.51 28 GLU A CA 16
ATOM 30152 C C . GLU A 1 28 ? 0.981 -18.951 -5.044 1.00 43.41 28 GLU A C 16
ATOM 30153 O O . GLU A 1 28 ? 2.196 -19.105 -5.163 1.00 43.02 28 GLU A O 16
ATOM 30165 N N . ALA A 1 29 ? 0.090 -19.706 -5.678 1.00 30.04 29 ALA A N 16
ATOM 30166 C CA . ALA A 1 29 ? 0.500 -20.783 -6.571 1.00 12.54 29 ALA A CA 16
ATOM 30167 C C . ALA A 1 29 ? 1.354 -20.251 -7.718 1.00 13.03 29 ALA A C 16
ATOM 30168 O O . ALA A 1 29 ? 2.209 -20.960 -8.247 1.00 61.31 29 ALA A O 16
ATOM 30175 N N . ALA A 1 30 ? 1.115 -19.000 -8.096 1.00 53.23 30 ALA A N 16
ATOM 30176 C CA . ALA A 1 30 ? 1.864 -18.374 -9.179 1.00 23.45 30 ALA A CA 16
ATOM 30177 C C . ALA A 1 30 ? 3.263 -17.976 -8.720 1.00 61.02 30 ALA A C 16
ATOM 30178 O O . ALA A 1 30 ? 4.259 -18.343 -9.343 1.00 51.44 30 ALA A O 16
ATOM 30185 N N . LEU A 1 31 ? 3.330 -17.223 -7.628 1.00 5.35 31 LEU A N 16
ATOM 30186 C CA . LEU A 1 31 ? 4.608 -16.775 -7.086 1.00 1.23 31 LEU A CA 16
ATOM 30187 C C . LEU A 1 31 ? 5.536 -17.958 -6.828 1.00 21.11 31 LEU A C 16
ATOM 30188 O O . LEU A 1 31 ? 6.685 -17.966 -7.269 1.00 34.51 31 LEU A O 16
ATOM 30204 N N . ILE A 1 32 ? 5.029 -18.956 -6.112 1.00 24.45 32 ILE A N 16
ATOM 30205 C CA . ILE A 1 32 ? 5.810 -20.146 -5.800 1.00 71.03 32 ILE A CA 16
ATOM 30206 C C . ILE A 1 32 ? 6.307 -20.828 -7.071 1.00 24.23 32 ILE A C 16
ATOM 30207 O O . ILE A 1 32 ? 7.443 -21.297 -7.133 1.00 63.05 32 ILE A O 16
ATOM 30223 N N . SER A 1 33 ? 5.447 -20.876 -8.084 1.00 23.51 33 SER A N 16
ATOM 30224 C CA . SER A 1 33 ? 5.798 -21.503 -9.353 1.00 62.33 33 SER A CA 16
ATOM 30225 C C . SER A 1 33 ? 6.845 -20.678 -10.095 1.00 1.44 33 SER A C 16
ATOM 30226 O O . SER A 1 33 ? 7.731 -21.225 -10.752 1.00 2.10 33 SER A O 16
ATOM 30234 N N . ALA A 1 34 ? 6.737 -19.357 -9.984 1.00 22.53 34 ALA A N 16
ATOM 30235 C CA . ALA A 1 34 ? 7.675 -18.456 -10.642 1.00 1.34 34 ALA A CA 16
ATOM 30236 C C . ALA A 1 34 ? 9.076 -18.600 -10.058 1.00 52.14 34 ALA A C 16
ATOM 30237 O O . ALA A 1 34 ? 10.066 -18.613 -10.790 1.00 62.24 34 ALA A O 16
ATOM 30244 N N . TYR A 1 35 ? 9.152 -18.710 -8.737 1.00 60.44 35 TYR A N 16
ATOM 30245 C CA . TYR A 1 35 ? 10.434 -18.850 -8.054 1.00 42.44 35 TYR A CA 16
ATOM 30246 C C . TYR A 1 35 ? 10.956 -20.279 -8.165 1.00 40.45 35 TYR A C 16
ATOM 30247 O O . TYR A 1 35 ? 12.164 -20.517 -8.121 1.00 13.24 35 TYR A O 16
ATOM 30265 N N . LYS A 1 36 ? 10.039 -21.228 -8.311 1.00 5.13 36 LYS A N 16
ATOM 30266 C CA . LYS A 1 36 ? 10.404 -22.635 -8.431 1.00 11.15 36 LYS A CA 16
ATOM 30267 C C . LYS A 1 36 ? 11.234 -22.875 -9.688 1.00 32.14 36 LYS A C 16
ATOM 30268 O O . LYS A 1 36 ? 12.133 -23.718 -9.697 1.00 62.43 36 LYS A O 16
ATOM 30287 N N . ARG A 1 37 ? 10.930 -22.131 -10.745 1.00 74.25 37 ARG A N 16
ATOM 30288 C CA . ARG A 1 37 ? 11.649 -22.263 -12.007 1.00 53.51 37 ARG A CA 16
ATOM 30289 C C . ARG A 1 37 ? 13.146 -22.048 -11.804 1.00 13.30 37 ARG A C 16
ATOM 30290 O O . ARG A 1 37 ? 13.964 -22.530 -12.587 1.00 74.35 37 ARG A O 16
ATOM 30311 N N . ASN A 1 38 ? 13.496 -21.321 -10.748 1.00 64.14 38 ASN A N 16
ATOM 30312 C CA . ASN A 1 38 ? 14.895 -21.042 -10.442 1.00 2.44 38 ASN A CA 16
ATOM 30313 C C . ASN A 1 38 ? 15.574 -22.264 -9.833 1.00 62.25 38 ASN A C 16
ATOM 30314 O O . ASN A 1 38 ? 16.765 -22.496 -10.042 1.00 62.41 38 ASN A O 16
ATOM 30325 N N . PHE A 1 39 ? 14.807 -23.045 -9.078 1.00 74.50 39 PHE A N 16
ATOM 30326 C CA . PHE A 1 39 ? 15.335 -24.244 -8.438 1.00 13.22 39 PHE A CA 16
ATOM 30327 C C . PHE A 1 39 ? 14.235 -25.284 -8.241 1.00 13.23 39 PHE A C 16
ATOM 30328 O O . PHE A 1 39 ? 13.804 -25.541 -7.118 1.00 12.23 39 PHE A O 16
ATOM 30345 N N . ASN A 1 40 ? 13.786 -25.877 -9.342 1.00 5.11 40 ASN A N 16
ATOM 30346 C CA . ASN A 1 40 ? 12.735 -26.887 -9.292 1.00 31.44 40 ASN A CA 16
ATOM 30347 C C . ASN A 1 40 ? 13.286 -28.220 -8.793 1.00 13.21 40 ASN A C 16
ATOM 30348 O O . ASN A 1 40 ? 12.819 -28.759 -7.789 1.00 10.21 40 ASN A O 16
ATOM 30359 N N . GLN A 1 41 ? 14.282 -28.745 -9.501 1.00 42.41 41 GLN A N 16
ATOM 30360 C CA . GLN A 1 41 ? 14.896 -30.014 -9.130 1.00 32.21 41 GLN A CA 16
ATOM 30361 C C . GLN A 1 41 ? 16.055 -29.796 -8.163 1.00 10.23 41 GLN A C 16
ATOM 30362 O O . GLN A 1 41 ? 16.818 -30.718 -7.876 1.00 2.54 41 GLN A O 16
ATOM 30376 N N . ALA A 1 42 ? 16.183 -28.570 -7.666 1.00 53.10 42 ALA A N 16
ATOM 30377 C CA . ALA A 1 42 ? 17.249 -28.231 -6.732 1.00 45.11 42 ALA A CA 16
ATOM 30378 C C . ALA A 1 42 ? 16.751 -28.275 -5.292 1.00 30.22 42 ALA A C 16
ATOM 30379 O O . ALA A 1 42 ? 17.475 -28.690 -4.387 1.00 53.42 42 ALA A O 16
ATOM 30386 N N . GLN A 1 43 ? 15.510 -27.843 -5.086 1.00 44.33 43 GLN A N 16
ATOM 30387 C CA . GLN A 1 43 ? 14.916 -27.832 -3.754 1.00 63.21 43 GLN A CA 16
ATOM 30388 C C . GLN A 1 43 ? 13.455 -27.401 -3.813 1.00 62.24 43 GLN A C 16
ATOM 30389 O O . GLN A 1 43 ? 13.039 -26.710 -4.743 1.00 74.55 43 GLN A O 16
ATOM 30403 N N . ASN A 1 44 ? 12.681 -27.811 -2.814 1.00 61.24 44 ASN A N 16
ATOM 30404 C CA . ASN A 1 44 ? 11.265 -27.467 -2.753 1.00 5.03 44 ASN A CA 16
ATOM 30405 C C . ASN A 1 44 ? 11.067 -26.089 -2.130 1.00 45.14 44 ASN A C 16
ATOM 30406 O O . ASN A 1 44 ? 12.032 -25.400 -1.798 1.00 15.42 44 ASN A O 16
ATOM 30417 N N . VAL A 1 45 ? 9.808 -25.691 -1.975 1.00 44.30 45 VAL A N 16
ATOM 30418 C CA . VAL A 1 45 ? 9.482 -24.395 -1.390 1.00 71.11 45 VAL A CA 16
ATOM 30419 C C . VAL A 1 45 ? 7.977 -24.244 -1.192 1.00 24.13 45 VAL A C 16
ATOM 30420 O O . VAL A 1 45 ? 7.183 -24.856 -1.906 1.00 24.45 45 VAL A O 16
ATOM 30433 N N . ARG A 1 46 ? 7.594 -23.426 -0.218 1.00 33.25 46 ARG A N 16
ATOM 30434 C CA . ARG A 1 46 ? 6.185 -23.195 0.075 1.00 13.25 46 ARG A CA 16
ATOM 30435 C C . ARG A 1 46 ? 5.919 -21.715 0.334 1.00 35.22 46 ARG A C 16
ATOM 30436 O O . ARG A 1 46 ? 6.406 -21.148 1.312 1.00 45.34 46 ARG A O 16
ATOM 30457 N N . VAL A 1 47 ? 5.144 -21.096 -0.550 1.00 13.15 47 VAL A N 16
ATOM 30458 C CA . VAL A 1 47 ? 4.811 -19.681 -0.418 1.00 40.55 47 VAL A CA 16
ATOM 30459 C C . VAL A 1 47 ? 3.469 -19.495 0.280 1.00 21.11 47 VAL A C 16
ATOM 30460 O O . VAL A 1 47 ? 2.544 -20.285 0.090 1.00 40.40 47 VAL A O 16
ATOM 30473 N N . ASP A 1 48 ? 3.369 -18.446 1.089 1.00 31.11 48 ASP A N 16
ATOM 30474 C CA . ASP A 1 48 ? 2.139 -18.154 1.814 1.00 72.44 48 ASP A CA 16
ATOM 30475 C C . ASP A 1 48 ? 1.716 -16.703 1.604 1.00 70.23 48 ASP A C 16
ATOM 30476 O O . ASP A 1 48 ? 2.380 -15.777 2.071 1.00 21.40 48 ASP A O 16
ATOM 30485 N N . LEU A 1 49 ? 0.606 -16.512 0.899 1.00 24.33 49 LEU A N 16
ATOM 30486 C CA . LEU A 1 49 ? 0.094 -15.174 0.625 1.00 74.30 49 LEU A CA 16
ATOM 30487 C C . LEU A 1 49 ? -0.754 -14.667 1.788 1.00 41.23 49 LEU A C 16
ATOM 30488 O O . LEU A 1 49 ? -1.431 -15.445 2.461 1.00 13.24 49 LEU A O 16
ATOM 30504 N N . ASN A 1 50 ? -0.715 -13.359 2.017 1.00 2.14 50 ASN A N 16
ATOM 30505 C CA . ASN A 1 50 ? -1.481 -12.749 3.098 1.00 51.24 50 ASN A CA 16
ATOM 30506 C C . ASN A 1 50 ? -2.331 -11.593 2.577 1.00 73.32 50 ASN A C 16
ATOM 30507 O O . ASN A 1 50 ? -1.854 -10.465 2.454 1.00 30.13 50 ASN A O 16
ATOM 30518 N N . ARG A 1 51 ? -3.590 -11.884 2.271 1.00 0.13 51 ARG A N 16
ATOM 30519 C CA . ARG A 1 51 ? -4.507 -10.870 1.763 1.00 51.01 51 ARG A CA 16
ATOM 30520 C C . ARG A 1 51 ? -4.817 -9.831 2.836 1.00 31.24 51 ARG A C 16
ATOM 30521 O O . ARG A 1 51 ? -5.374 -8.773 2.545 1.00 2.24 51 ARG A O 16
ATOM 30542 N N . GLU A 1 52 ? -4.453 -10.140 4.076 1.00 34.15 52 GLU A N 16
ATOM 30543 C CA . GLU A 1 52 ? -4.693 -9.233 5.192 1.00 24.22 52 GLU A CA 16
ATOM 30544 C C . GLU A 1 52 ? -3.864 -7.960 5.047 1.00 0.20 52 GLU A C 16
ATOM 30545 O O . GLU A 1 52 ? -4.354 -6.855 5.282 1.00 22.35 52 GLU A O 16
ATOM 30557 N N . THR A 1 53 ? -2.603 -8.123 4.657 1.00 23.40 53 THR A N 16
ATOM 30558 C CA . THR A 1 53 ? -1.705 -6.989 4.482 1.00 34.31 53 THR A CA 16
ATOM 30559 C C . THR A 1 53 ? -1.073 -6.997 3.094 1.00 54.44 53 THR A C 16
ATOM 30560 O O . THR A 1 53 ? -0.078 -6.317 2.851 1.00 31.00 53 THR A O 16
ATOM 30571 N N . GLY A 1 54 ? -1.660 -7.772 2.187 1.00 23.41 54 GLY A N 16
ATOM 30572 C CA . GLY A 1 54 ? -1.140 -7.854 0.834 1.00 44.31 54 GLY A CA 16
ATOM 30573 C C . GLY A 1 54 ? 0.337 -8.192 0.800 1.00 5.13 54 GLY A C 16
ATOM 30574 O O . GLY A 1 54 ? 1.040 -7.836 -0.146 1.00 74.51 54 GLY A O 16
ATOM 30578 N N . SER A 1 55 ? 0.810 -8.878 1.835 1.00 33.40 55 SER A N 16
ATOM 30579 C CA . SER A 1 55 ? 2.214 -9.258 1.922 1.00 75.11 55 SER A CA 16
ATOM 30580 C C . SER A 1 55 ? 2.422 -10.688 1.431 1.00 63.23 55 SER A C 16
ATOM 30581 O O . SER A 1 55 ? 1.460 -11.409 1.163 1.00 45.55 55 SER A O 16
ATOM 30589 N N . ILE A 1 56 ? 3.683 -11.091 1.316 1.00 3.53 56 ILE A N 16
ATOM 30590 C CA . ILE A 1 56 ? 4.017 -12.434 0.858 1.00 74.13 56 ILE A CA 16
ATOM 30591 C C . ILE A 1 56 ? 5.331 -12.911 1.468 1.00 0.40 56 ILE A C 16
ATOM 30592 O O . ILE A 1 56 ? 6.266 -12.130 1.642 1.00 42.33 56 ILE A O 16
ATOM 30608 N N . ARG A 1 57 ? 5.394 -14.200 1.789 1.00 32.14 57 ARG A N 16
ATOM 30609 C CA . ARG A 1 57 ? 6.594 -14.782 2.377 1.00 64.45 57 ARG A CA 16
ATOM 30610 C C . ARG A 1 57 ? 6.873 -16.162 1.790 1.00 32.01 57 ARG A C 16
ATOM 30611 O O . ARG A 1 57 ? 5.993 -17.022 1.752 1.00 32.22 57 ARG A O 16
ATOM 30632 N N . VAL A 1 58 ? 8.104 -16.366 1.331 1.00 42.34 58 VAL A N 16
ATOM 30633 C CA . VAL A 1 58 ? 8.500 -17.642 0.746 1.00 43.54 58 VAL A CA 16
ATOM 30634 C C . VAL A 1 58 ? 9.458 -18.394 1.663 1.00 10.15 58 VAL A C 16
ATOM 30635 O O . VAL A 1 58 ? 10.542 -17.905 1.980 1.00 73.04 58 VAL A O 16
ATOM 30648 N N . PHE A 1 59 ? 9.050 -19.586 2.086 1.00 1.31 59 PHE A N 16
ATOM 30649 C CA . PHE A 1 59 ? 9.872 -20.406 2.968 1.00 44.44 59 PHE A CA 16
ATOM 30650 C C . PHE A 1 59 ? 10.194 -21.749 2.319 1.00 1.24 59 PHE A C 16
ATOM 30651 O O . PHE A 1 59 ? 9.408 -22.274 1.531 1.00 3.23 59 PHE A O 16
ATOM 30668 N N . ALA A 1 60 ? 11.357 -22.298 2.654 1.00 64.33 60 ALA A N 16
ATOM 30669 C CA . ALA A 1 60 ? 11.783 -23.579 2.105 1.00 61.55 60 ALA A CA 16
ATOM 30670 C C . ALA A 1 60 ? 11.519 -24.714 3.090 1.00 45.11 60 ALA A C 16
ATOM 30671 O O . ALA A 1 60 ? 11.981 -24.678 4.231 1.00 31.21 60 ALA A O 16
ATOM 30678 N N . ARG A 1 61 ? 10.772 -25.717 2.642 1.00 41.23 61 ARG A N 16
ATOM 30679 C CA . ARG A 1 61 ? 10.445 -26.862 3.486 1.00 72.14 61 ARG A CA 16
ATOM 30680 C C . ARG A 1 61 ? 11.555 -27.907 3.438 1.00 20.13 61 ARG A C 16
ATOM 30681 O O . ARG A 1 61 ? 11.756 -28.570 2.420 1.00 1.01 61 ARG A O 16
ATOM 30702 N N . LYS A 1 62 ? 12.275 -28.049 4.545 1.00 10.33 62 LYS A N 16
ATOM 30703 C CA . LYS A 1 62 ? 13.365 -29.015 4.631 1.00 21.43 62 LYS A CA 16
ATOM 30704 C C . LYS A 1 62 ? 13.007 -30.156 5.578 1.00 75.40 62 LYS A C 16
ATOM 30705 O O . LYS A 1 62 ? 12.499 -29.928 6.676 1.00 2.42 62 LYS A O 16
ATOM 30724 N N . ASP A 1 63 ? 13.276 -31.383 5.146 1.00 23.54 63 ASP A N 16
ATOM 30725 C CA . ASP A 1 63 ? 12.985 -32.560 5.956 1.00 42.41 63 ASP A CA 16
ATOM 30726 C C . ASP A 1 63 ? 13.942 -32.655 7.141 1.00 73.33 63 ASP A C 16
ATOM 30727 O O . ASP A 1 63 ? 15.145 -32.848 6.966 1.00 62.32 63 ASP A O 16
ATOM 30736 N N . VAL A 1 64 ? 13.400 -32.516 8.346 1.00 22.25 64 VAL A N 16
ATOM 30737 C CA . VAL A 1 64 ? 14.204 -32.587 9.559 1.00 63.30 64 VAL A CA 16
ATOM 30738 C C . VAL A 1 64 ? 14.625 -34.021 9.858 1.00 51.12 64 VAL A C 16
ATOM 30739 O O . VAL A 1 64 ? 13.789 -34.875 10.154 1.00 75.14 64 VAL A O 16
ATOM 30752 N N . VAL A 1 65 ? 15.926 -34.280 9.779 1.00 11.54 65 VAL A N 16
ATOM 30753 C CA . VAL A 1 65 ? 16.458 -35.611 10.043 1.00 13.21 65 VAL A CA 16
ATOM 30754 C C . VAL A 1 65 ? 17.826 -35.533 10.713 1.00 31.21 65 VAL A C 16
ATOM 30755 O O . VAL A 1 65 ? 18.601 -34.611 10.462 1.00 25.11 65 VAL A O 16
ATOM 30768 N N . ASP A 1 66 ? 18.114 -36.507 11.569 1.00 62.52 66 ASP A N 16
ATOM 30769 C CA . ASP A 1 66 ? 19.389 -36.551 12.277 1.00 23.33 66 ASP A CA 16
ATOM 30770 C C . ASP A 1 66 ? 20.556 -36.458 11.299 1.00 21.04 66 ASP A C 16
ATOM 30771 O O . ASP A 1 66 ? 21.571 -35.826 11.589 1.00 0.24 66 ASP A O 16
ATOM 30780 N N . GLU A 1 67 ? 20.404 -37.093 10.141 1.00 15.03 67 GLU A N 16
ATOM 30781 C CA . GLU A 1 67 ? 21.447 -37.083 9.122 1.00 31.11 67 GLU A CA 16
ATOM 30782 C C . GLU A 1 67 ? 20.859 -36.786 7.746 1.00 50.23 67 GLU A C 16
ATOM 30783 O O . GLU A 1 67 ? 19.802 -37.302 7.384 1.00 63.43 67 GLU A O 16
ATOM 30795 N N . VAL A 1 68 ? 21.553 -35.950 6.980 1.00 15.43 68 VAL A N 16
ATOM 30796 C CA . VAL A 1 68 ? 21.102 -35.583 5.643 1.00 65.11 68 VAL A CA 16
ATOM 30797 C C . VAL A 1 68 ? 20.896 -36.820 4.775 1.00 4.00 68 VAL A C 16
ATOM 30798 O O . VAL A 1 68 ? 21.842 -37.552 4.485 1.00 42.11 68 VAL A O 16
ATOM 30811 N N . TYR A 1 69 ? 19.654 -37.046 4.363 1.00 32.10 69 TYR A N 16
ATOM 30812 C CA . TYR A 1 69 ? 19.322 -38.195 3.529 1.00 32.14 69 TYR A CA 16
ATOM 30813 C C . TYR A 1 69 ? 18.978 -37.757 2.108 1.00 61.22 69 TYR A C 16
ATOM 30814 O O . TYR A 1 69 ? 19.170 -38.507 1.152 1.00 10.20 69 TYR A O 16
ATOM 30832 N N . ASP A 1 70 ? 18.471 -36.536 1.980 1.00 20.02 70 ASP A N 16
ATOM 30833 C CA . ASP A 1 70 ? 18.101 -35.995 0.678 1.00 33.31 70 ASP A CA 16
ATOM 30834 C C . ASP A 1 70 ? 19.001 -34.821 0.301 1.00 24.14 70 ASP A C 16
ATOM 30835 O O . ASP A 1 70 ? 18.947 -33.762 0.924 1.00 24.10 70 ASP A O 16
ATOM 30844 N N . GLN A 1 71 ? 19.829 -35.020 -0.720 1.00 45.13 71 GLN A N 16
ATOM 30845 C CA . GLN A 1 71 ? 20.741 -33.979 -1.177 1.00 73.34 71 GLN A CA 16
ATOM 30846 C C . GLN A 1 71 ? 19.978 -32.842 -1.849 1.00 44.25 71 GLN A C 16
ATOM 30847 O O . GLN A 1 71 ? 20.515 -31.752 -2.047 1.00 55.10 71 GLN A O 16
ATOM 30861 N N . ARG A 1 72 ? 18.723 -33.105 -2.198 1.00 4.45 72 ARG A N 16
ATOM 30862 C CA . ARG A 1 72 ? 17.886 -32.104 -2.850 1.00 31.14 72 ARG A CA 16
ATOM 30863 C C . ARG A 1 72 ? 17.337 -31.108 -1.832 1.00 3.13 72 ARG A C 16
ATOM 30864 O O . ARG A 1 72 ? 17.241 -29.912 -2.108 1.00 25.45 72 ARG A O 16
ATOM 30885 N N . LEU A 1 73 ? 16.976 -31.611 -0.657 1.00 3.20 73 LEU A N 16
ATOM 30886 C CA . LEU A 1 73 ? 16.435 -30.766 0.403 1.00 51.45 73 LEU A CA 16
ATOM 30887 C C . LEU A 1 73 ? 16.384 -31.520 1.727 1.00 42.22 73 LEU A C 16
ATOM 30888 O O . LEU A 1 73 ? 15.725 -32.554 1.839 1.00 32.31 73 LEU A O 16
ATOM 30904 N N . GLU A 1 74 ? 17.082 -30.994 2.729 1.00 52.14 74 GLU A N 16
ATOM 30905 C CA . GLU A 1 74 ? 17.114 -31.618 4.047 1.00 53.33 74 GLU A CA 16
ATOM 30906 C C . GLU A 1 74 ? 17.638 -30.643 5.097 1.00 31.14 74 GLU A C 16
ATOM 30907 O O . GLU A 1 74 ? 18.216 -29.608 4.765 1.00 54.40 74 GLU A O 16
ATOM 30919 N N . ILE A 1 75 ? 17.431 -30.981 6.366 1.00 62.14 75 ILE A N 16
ATOM 30920 C CA . ILE A 1 75 ? 17.883 -30.137 7.464 1.00 30.31 75 ILE A CA 16
ATOM 30921 C C . ILE A 1 75 ? 18.194 -30.968 8.704 1.00 75.04 75 ILE A C 16
ATOM 30922 O O . ILE A 1 75 ? 17.361 -31.748 9.166 1.00 14.04 75 ILE A O 16
ATOM 30938 N N . SER A 1 76 ? 19.398 -30.795 9.240 1.00 72.03 76 SER A N 16
ATOM 30939 C CA . SER A 1 76 ? 19.820 -31.530 10.427 1.00 2.32 76 SER A CA 16
ATOM 30940 C C . SER A 1 76 ? 18.976 -31.141 11.637 1.00 11.44 76 SER A C 16
ATOM 30941 O O . SER A 1 76 ? 18.661 -29.967 11.834 1.00 13.53 76 SER A O 16
ATOM 30949 N N . ILE A 1 77 ? 18.616 -32.133 12.443 1.00 32.21 77 ILE A N 16
ATOM 30950 C CA . ILE A 1 77 ? 17.810 -31.894 13.634 1.00 42.24 77 ILE A CA 16
ATOM 30951 C C . ILE A 1 77 ? 18.413 -30.787 14.493 1.00 3.30 77 ILE A C 16
ATOM 30952 O O . ILE A 1 77 ? 17.693 -29.973 15.069 1.00 62.34 77 ILE A O 16
ATOM 30968 N N . GLU A 1 78 ? 19.740 -30.763 14.573 1.00 30.11 78 GLU A N 16
ATOM 30969 C CA . GLU A 1 78 ? 20.440 -29.756 15.361 1.00 0.34 78 GLU A CA 16
ATOM 30970 C C . GLU A 1 78 ? 20.372 -28.391 14.682 1.00 42.21 78 GLU A C 16
ATOM 30971 O O . GLU A 1 78 ? 20.352 -27.356 15.346 1.00 45.21 78 GLU A O 16
ATOM 30983 N N . GLU A 1 79 ? 20.338 -28.399 13.353 1.00 34.12 79 GLU A N 16
ATOM 30984 C CA . GLU A 1 79 ? 20.275 -27.161 12.583 1.00 41.22 79 GLU A CA 16
ATOM 30985 C C . GLU A 1 79 ? 18.967 -26.422 12.850 1.00 73.11 79 GLU A C 16
ATOM 30986 O O . GLU A 1 79 ? 18.967 -25.232 13.162 1.00 3.25 79 GLU A O 16
ATOM 30998 N N . ALA A 1 80 ? 17.853 -27.137 12.724 1.00 23.40 80 ALA A N 16
ATOM 30999 C CA . ALA A 1 80 ? 16.539 -26.549 12.952 1.00 41.12 80 ALA A CA 16
ATOM 31000 C C . ALA A 1 80 ? 16.432 -25.975 14.361 1.00 13.05 80 ALA A C 16
ATOM 31001 O O . ALA A 1 80 ? 15.702 -25.011 14.592 1.00 13.31 80 ALA A O 16
ATOM 31008 N N . GLN A 1 81 ? 17.163 -26.572 15.296 1.00 53.33 81 GLN A N 16
ATOM 31009 C CA . GLN A 1 81 ? 17.147 -26.119 16.682 1.00 55.10 81 GLN A CA 16
ATOM 31010 C C . GLN A 1 81 ? 17.786 -24.740 16.810 1.00 65.05 81 GLN A C 16
ATOM 31011 O O . GLN A 1 81 ? 17.471 -23.982 17.727 1.00 13.14 81 GLN A O 16
ATOM 31025 N N . GLY A 1 82 ? 18.686 -24.420 15.884 1.00 10.33 82 GLY A N 16
ATOM 31026 C CA . GLY A 1 82 ? 19.354 -23.133 15.913 1.00 0.41 82 GLY A CA 16
ATOM 31027 C C . GLY A 1 82 ? 18.380 -21.972 15.888 1.00 3.45 82 GLY A C 16
ATOM 31028 O O . GLY A 1 82 ? 18.640 -20.922 16.475 1.00 20.11 82 GLY A O 16
ATOM 31032 N N . ILE A 1 83 ? 17.255 -22.161 15.206 1.00 31.40 83 ILE A N 16
ATOM 31033 C CA . ILE A 1 83 ? 16.239 -21.121 15.106 1.00 1.12 83 ILE A CA 16
ATOM 31034 C C . ILE A 1 83 ? 14.981 -21.506 15.878 1.00 73.35 83 ILE A C 16
ATOM 31035 O O . ILE A 1 83 ? 14.220 -20.643 16.317 1.00 13.12 83 ILE A O 16
ATOM 31051 N N . HIS A 1 84 ? 14.768 -22.808 16.040 1.00 63.03 84 HIS A N 16
ATOM 31052 C CA . HIS A 1 84 ? 13.603 -23.308 16.762 1.00 54.51 84 HIS A CA 16
ATOM 31053 C C . HIS A 1 84 ? 13.848 -24.725 17.273 1.00 12.33 84 HIS A C 16
ATOM 31054 O O . HIS A 1 84 ? 13.723 -25.706 16.538 1.00 53.42 84 HIS A O 16
ATOM 31068 N N . PRO A 1 85 ? 14.204 -24.837 18.560 1.00 51.33 85 PRO A N 16
ATOM 31069 C CA . PRO A 1 85 ? 14.474 -26.130 19.198 1.00 21.45 85 PRO A CA 16
ATOM 31070 C C . PRO A 1 85 ? 13.210 -26.963 19.374 1.00 1.12 85 PRO A C 16
ATOM 31071 O O . PRO A 1 85 ? 13.277 -28.149 19.696 1.00 55.23 85 PRO A O 16
ATOM 31082 N N . GLU A 1 86 ? 12.057 -26.336 19.159 1.00 11.24 86 GLU A N 16
ATOM 31083 C CA . GLU A 1 86 ? 10.777 -27.023 19.295 1.00 2.30 86 GLU A CA 16
ATOM 31084 C C . GLU A 1 86 ? 10.622 -28.100 18.225 1.00 54.33 86 GLU A C 16
ATOM 31085 O O . GLU A 1 86 ? 9.836 -29.035 18.380 1.00 72.01 86 GLU A O 16
ATOM 31097 N N . TYR A 1 87 ? 11.375 -27.961 17.141 1.00 13.33 87 TYR A N 16
ATOM 31098 C CA . TYR A 1 87 ? 11.319 -28.919 16.043 1.00 62.40 87 TYR A CA 16
ATOM 31099 C C . TYR A 1 87 ? 11.639 -30.328 16.533 1.00 30.01 87 TYR A C 16
ATOM 31100 O O . TYR A 1 87 ? 11.970 -30.530 17.702 1.00 64.21 87 TYR A O 16
ATOM 31118 N N . MET A 1 88 ? 11.539 -31.298 15.631 1.00 30.33 88 MET A N 16
ATOM 31119 C CA . MET A 1 88 ? 11.819 -32.689 15.971 1.00 15.53 88 MET A CA 16
ATOM 31120 C C . MET A 1 88 ? 11.999 -33.530 14.712 1.00 10.42 88 MET A C 16
ATOM 31121 O O . MET A 1 88 ? 11.393 -33.253 13.676 1.00 24.25 88 MET A O 16
ATOM 31135 N N . VAL A 1 89 ? 12.835 -34.559 14.806 1.00 2.14 89 VAL A N 16
ATOM 31136 C CA . VAL A 1 89 ? 13.094 -35.441 13.675 1.00 32.25 89 VAL A CA 16
ATOM 31137 C C . VAL A 1 89 ? 11.793 -35.953 13.069 1.00 31.51 89 VAL A C 16
ATOM 31138 O O . VAL A 1 89 ? 10.987 -36.588 13.747 1.00 22.02 89 VAL A O 16
ATOM 31151 N N . GLY A 1 90 ? 11.594 -35.673 11.783 1.00 61.31 90 GLY A N 16
ATOM 31152 C CA . GLY A 1 90 ? 10.388 -36.112 11.107 1.00 5.34 90 GLY A CA 16
ATOM 31153 C C . GLY A 1 90 ? 9.488 -34.957 10.718 1.00 73.20 90 GLY A C 16
ATOM 31154 O O . GLY A 1 90 ? 8.631 -35.096 9.844 1.00 73.05 90 GLY A O 16
ATOM 31158 N N . ASP A 1 91 ? 9.679 -33.815 11.367 1.00 14.12 91 ASP A N 16
ATOM 31159 C CA . ASP A 1 91 ? 8.877 -32.630 11.085 1.00 22.15 91 ASP A CA 16
ATOM 31160 C C . ASP A 1 91 ? 9.449 -31.856 9.901 1.00 32.31 91 ASP A C 16
ATOM 31161 O O . ASP A 1 91 ? 10.343 -32.336 9.204 1.00 53.31 91 ASP A O 16
ATOM 31170 N N . VAL A 1 92 ? 8.927 -30.653 9.678 1.00 31.51 92 VAL A N 16
ATOM 31171 C CA . VAL A 1 92 ? 9.385 -29.813 8.580 1.00 42.33 92 VAL A CA 16
ATOM 31172 C C . VAL A 1 92 ? 9.636 -28.383 9.048 1.00 75.52 92 VAL A C 16
ATOM 31173 O O . VAL A 1 92 ? 8.838 -27.814 9.794 1.00 53.31 92 VAL A O 16
ATOM 31186 N N . VAL A 1 93 ? 10.748 -27.806 8.605 1.00 53.22 93 VAL A N 16
ATOM 31187 C CA . VAL A 1 93 ? 11.103 -26.442 8.978 1.00 1.40 93 VAL A CA 16
ATOM 31188 C C . VAL A 1 93 ? 11.004 -25.502 7.782 1.00 13.54 93 VAL A C 16
ATOM 31189 O O . VAL A 1 93 ? 11.341 -25.875 6.659 1.00 42.32 93 VAL A O 16
ATOM 31202 N N . GLU A 1 94 ? 10.539 -24.282 8.032 1.00 63.33 94 GLU A N 16
ATOM 31203 C CA . GLU A 1 94 ? 10.395 -23.289 6.974 1.00 13.04 94 GLU A CA 16
ATOM 31204 C C . GLU A 1 94 ? 11.304 -22.090 7.228 1.00 14.14 94 GLU A C 16
ATOM 31205 O O . GLU A 1 94 ? 11.112 -21.344 8.190 1.00 22.33 94 GLU A O 16
ATOM 31217 N N . ILE A 1 95 ? 12.292 -21.910 6.358 1.00 43.41 95 ILE A N 16
ATOM 31218 C CA . ILE A 1 95 ? 13.230 -20.801 6.487 1.00 24.11 95 ILE A CA 16
ATOM 31219 C C . ILE A 1 95 ? 13.038 -19.786 5.367 1.00 51.42 95 ILE A C 16
ATOM 31220 O O . ILE A 1 95 ? 12.808 -20.153 4.216 1.00 43.44 95 ILE A O 16
ATOM 31236 N N . GLU A 1 96 ? 13.135 -18.505 5.712 1.00 15.41 96 GLU A N 16
ATOM 31237 C CA . GLU A 1 96 ? 12.973 -17.437 4.734 1.00 4.20 96 GLU A CA 16
ATOM 31238 C C . GLU A 1 96 ? 13.895 -17.649 3.537 1.00 3.25 96 GLU A C 16
ATOM 31239 O O . GLU A 1 96 ? 15.117 -17.691 3.681 1.00 21.32 96 GLU A O 16
ATOM 31251 N N . VAL A 1 97 ? 13.301 -17.783 2.355 1.00 52.41 97 VAL A N 16
ATOM 31252 C CA . VAL A 1 97 ? 14.068 -17.991 1.133 1.00 41.24 97 VAL A CA 16
ATOM 31253 C C . VAL A 1 97 ? 13.583 -17.072 0.018 1.00 64.02 97 VAL A C 16
ATOM 31254 O O . VAL A 1 97 ? 13.920 -17.265 -1.152 1.00 40.42 97 VAL A O 16
ATOM 31267 N N . THR A 1 98 ? 12.790 -16.071 0.386 1.00 74.11 98 THR A N 16
ATOM 31268 C CA . THR A 1 98 ? 12.258 -15.121 -0.583 1.00 21.42 98 THR A CA 16
ATOM 31269 C C . THR A 1 98 ? 13.288 -14.053 -0.930 1.00 23.55 98 THR A C 16
ATOM 31270 O O . THR A 1 98 ? 14.019 -13.560 -0.071 1.00 72.05 98 THR A O 16
ATOM 31281 N N . PRO A 1 99 ? 13.349 -13.685 -2.218 1.00 61.42 99 PRO A N 16
ATOM 31282 C CA . PRO A 1 99 ? 14.287 -12.669 -2.707 1.00 22.35 99 PRO A CA 16
ATOM 31283 C C . PRO A 1 99 ? 13.930 -11.269 -2.223 1.00 21.13 99 PRO A C 16
ATOM 31284 O O . PRO A 1 99 ? 12.788 -11.003 -1.848 1.00 4.33 99 PRO A O 16
ATOM 31295 N N . LYS A 1 100 ? 14.913 -10.375 -2.233 1.00 1.34 100 LYS A N 16
ATOM 31296 C CA . LYS A 1 100 ? 14.703 -9.001 -1.797 1.00 31.23 100 LYS A CA 16
ATOM 31297 C C . LYS A 1 100 ? 13.941 -8.205 -2.852 1.00 11.53 100 LYS A C 16
ATOM 31298 O O . LYS A 1 100 ? 13.562 -7.056 -2.623 1.00 43.02 100 LYS A O 16
ATOM 31317 N N . ASP A 1 101 ? 13.719 -8.824 -4.006 1.00 23.32 101 ASP A N 16
ATOM 31318 C CA . ASP A 1 101 ? 13.000 -8.174 -5.096 1.00 41.13 101 ASP A CA 16
ATOM 31319 C C . ASP A 1 101 ? 11.598 -8.758 -5.247 1.00 43.12 101 ASP A C 16
ATOM 31320 O O . ASP A 1 101 ? 10.874 -8.425 -6.185 1.00 15.43 101 ASP A O 16
ATOM 31329 N N . PHE A 1 102 ? 11.224 -9.631 -4.317 1.00 61.52 102 PHE A N 16
ATOM 31330 C CA . PHE A 1 102 ? 9.910 -10.265 -4.349 1.00 41.25 102 PHE A CA 16
ATOM 31331 C C . PHE A 1 102 ? 8.815 -9.260 -4.001 1.00 61.03 102 PHE A C 16
ATOM 31332 O O . PHE A 1 102 ? 7.648 -9.457 -4.337 1.00 73.03 102 PHE A O 16
ATOM 31349 N N . GLY A 1 103 ? 9.201 -8.183 -3.324 1.00 33.20 103 GLY A N 16
ATOM 31350 C CA . GLY A 1 103 ? 8.241 -7.164 -2.941 1.00 14.33 103 GLY A CA 16
ATOM 31351 C C . GLY A 1 103 ? 7.400 -6.691 -4.110 1.00 14.11 103 GLY A C 16
ATOM 31352 O O . GLY A 1 103 ? 6.172 -6.662 -4.029 1.00 52.21 103 GLY A O 16
ATOM 31356 N N . ARG A 1 104 ? 8.063 -6.317 -5.200 1.00 11.41 104 ARG A N 16
ATOM 31357 C CA . ARG A 1 104 ? 7.368 -5.840 -6.390 1.00 21.11 104 ARG A CA 16
ATOM 31358 C C . ARG A 1 104 ? 6.791 -7.006 -7.187 1.00 54.21 104 ARG A C 16
ATOM 31359 O O . ARG A 1 104 ? 5.698 -6.909 -7.744 1.00 35.02 104 ARG A O 16
ATOM 31380 N N . ILE A 1 105 ? 7.534 -8.108 -7.237 1.00 74.15 105 ILE A N 16
ATOM 31381 C CA . ILE A 1 105 ? 7.096 -9.291 -7.965 1.00 51.42 105 ILE A CA 16
ATOM 31382 C C . ILE A 1 105 ? 5.766 -9.808 -7.426 1.00 31.22 105 ILE A C 16
ATOM 31383 O O . ILE A 1 105 ? 4.945 -10.338 -8.175 1.00 32.23 105 ILE A O 16
ATOM 31399 N N . ALA A 1 106 ? 5.559 -9.647 -6.123 1.00 52.13 106 ALA A N 16
ATOM 31400 C CA . ALA A 1 106 ? 4.328 -10.093 -5.485 1.00 0.32 106 ALA A CA 16
ATOM 31401 C C . ALA A 1 106 ? 3.103 -9.519 -6.191 1.00 11.13 106 ALA A C 16
ATOM 31402 O O . ALA A 1 106 ? 2.181 -10.251 -6.547 1.00 42.22 106 ALA A O 16
ATOM 31409 N N . ALA A 1 107 ? 3.103 -8.204 -6.388 1.00 54.24 107 ALA A N 16
ATOM 31410 C CA . ALA A 1 107 ? 1.993 -7.533 -7.052 1.00 40.42 107 ALA A CA 16
ATOM 31411 C C . ALA A 1 107 ? 1.920 -7.918 -8.526 1.00 61.51 107 ALA A C 16
ATOM 31412 O O . ALA A 1 107 ? 0.835 -8.047 -9.090 1.00 62.23 107 ALA A O 16
ATOM 31419 N N . GLN A 1 108 ? 3.083 -8.101 -9.143 1.00 63.24 108 GLN A N 16
ATOM 31420 C CA . GLN A 1 108 ? 3.150 -8.472 -10.552 1.00 24.31 108 GLN A CA 16
ATOM 31421 C C . GLN A 1 108 ? 2.598 -9.876 -10.773 1.00 33.31 108 GLN A C 16
ATOM 31422 O O . GLN A 1 108 ? 2.051 -10.181 -11.833 1.00 5.33 108 GLN A O 16
ATOM 31436 N N . THR A 1 109 ? 2.744 -10.730 -9.764 1.00 14.35 109 THR A N 16
ATOM 31437 C CA . THR A 1 109 ? 2.262 -12.102 -9.848 1.00 1.22 109 THR A CA 16
ATOM 31438 C C . THR A 1 109 ? 0.787 -12.190 -9.473 1.00 5.53 109 THR A C 16
ATOM 31439 O O . THR A 1 109 ? 0.029 -12.953 -10.072 1.00 22.25 109 THR A O 16
ATOM 31450 N N . ALA A 1 110 ? 0.386 -11.406 -8.478 1.00 1.34 110 ALA A N 16
ATOM 31451 C CA . ALA A 1 110 ? -0.999 -11.394 -8.024 1.00 65.20 110 ALA A CA 16
ATOM 31452 C C . ALA A 1 110 ? -1.895 -10.658 -9.016 1.00 34.15 110 ALA A C 16
ATOM 31453 O O . ALA A 1 110 ? -3.059 -11.014 -9.199 1.00 63.40 110 ALA A O 16
ATOM 31460 N N . LYS A 1 111 ? -1.344 -9.630 -9.653 1.00 4.43 111 LYS A N 16
ATOM 31461 C CA . LYS A 1 111 ? -2.092 -8.843 -10.626 1.00 13.33 111 LYS A CA 16
ATOM 31462 C C . LYS A 1 111 ? -2.342 -9.646 -11.898 1.00 33.32 111 LYS A C 16
ATOM 31463 O O . LYS A 1 111 ? -3.396 -9.527 -12.522 1.00 3.05 111 LYS A O 16
ATOM 31482 N N . GLN A 1 112 ? -1.364 -10.464 -12.277 1.00 52.54 112 GLN A N 16
ATOM 31483 C CA . GLN A 1 112 ? -1.479 -11.287 -13.475 1.00 10.21 112 GLN A CA 16
ATOM 31484 C C . GLN A 1 112 ? -2.408 -12.472 -13.235 1.00 0.31 112 GLN A C 16
ATOM 31485 O O . GLN A 1 112 ? -3.103 -12.924 -14.145 1.00 14.34 112 GLN A O 16
ATOM 31499 N N . VAL A 1 113 ? -2.414 -12.972 -12.003 1.00 42.44 113 VAL A N 16
ATOM 31500 C CA . VAL A 1 113 ? -3.259 -14.105 -11.643 1.00 53.54 113 VAL A CA 16
ATOM 31501 C C . VAL A 1 113 ? -4.728 -13.699 -11.584 1.00 33.44 113 VAL A C 16
ATOM 31502 O O . VAL A 1 113 ? -5.577 -14.308 -12.235 1.00 10.35 113 VAL A O 16
ATOM 31515 N N . VAL A 1 114 ? -5.020 -12.666 -10.801 1.00 62.31 114 VAL A N 16
ATOM 31516 C CA . VAL A 1 114 ? -6.386 -12.178 -10.659 1.00 44.31 114 VAL A CA 16
ATOM 31517 C C . VAL A 1 114 ? -6.989 -11.829 -12.015 1.00 24.40 114 VAL A C 16
ATOM 31518 O O . VAL A 1 114 ? -8.166 -12.085 -12.268 1.00 43.44 114 VAL A O 16
ATOM 31531 N N . THR A 1 115 ? -6.174 -11.240 -12.885 1.00 11.13 115 THR A N 16
ATOM 31532 C CA . THR A 1 115 ? -6.627 -10.855 -14.215 1.00 33.11 115 THR A CA 16
ATOM 31533 C C . THR A 1 115 ? -6.842 -12.079 -15.099 1.00 25.41 115 THR A C 16
ATOM 31534 O O . THR A 1 115 ? -7.691 -12.070 -15.990 1.00 0.53 115 THR A O 16
ATOM 31545 N N . GLN A 1 116 ? -6.068 -13.130 -14.845 1.00 72.25 116 GLN A N 16
ATOM 31546 C CA . GLN A 1 116 ? -6.176 -14.361 -15.618 1.00 54.01 116 GLN A CA 16
ATOM 31547 C C . GLN A 1 116 ? -7.458 -15.112 -15.271 1.00 61.15 116 GLN A C 16
ATOM 31548 O O . GLN A 1 116 ? -8.207 -15.524 -16.157 1.00 62.10 116 GLN A O 16
ATOM 31562 N N . ARG A 1 117 ? -7.703 -15.286 -13.977 1.00 54.30 117 ARG A N 16
ATOM 31563 C CA . ARG A 1 117 ? -8.893 -15.988 -13.512 1.00 0.51 117 ARG A CA 16
ATOM 31564 C C . ARG A 1 117 ? -10.158 -15.348 -14.077 1.00 2.44 117 ARG A C 16
ATOM 31565 O O . ARG A 1 117 ? -11.173 -16.018 -14.268 1.00 12.00 117 ARG A O 16
ATOM 31586 N N . VAL A 1 118 ? -10.088 -14.048 -14.344 1.00 41.12 118 VAL A N 16
ATOM 31587 C CA . VAL A 1 118 ? -11.227 -13.318 -14.888 1.00 4.21 118 VAL A CA 16
ATOM 31588 C C . VAL A 1 118 ? -11.681 -13.916 -16.215 1.00 14.31 118 VAL A C 16
ATOM 31589 O O . VAL A 1 118 ? -12.872 -14.136 -16.433 1.00 21.50 118 VAL A O 16
ATOM 31602 N N . ARG A 1 119 ? -10.723 -14.178 -17.098 1.00 45.44 119 ARG A N 16
ATOM 31603 C CA . ARG A 1 119 ? -11.025 -14.750 -18.404 1.00 54.32 119 ARG A CA 16
ATOM 31604 C C . ARG A 1 119 ? -11.448 -16.210 -18.273 1.00 31.42 119 ARG A C 16
ATOM 31605 O O . ARG A 1 119 ? -12.336 -16.675 -18.986 1.00 55.43 119 ARG A O 16
ATOM 31626 N N . GLU A 1 120 ? -10.806 -16.927 -17.356 1.00 3.12 120 GLU A N 16
ATOM 31627 C CA . GLU A 1 120 ? -11.116 -18.335 -17.133 1.00 33.03 120 GLU A CA 16
ATOM 31628 C C . GLU A 1 120 ? -12.553 -18.505 -16.648 1.00 32.20 120 GLU A C 16
ATOM 31629 O O . GLU A 1 120 ? -13.335 -19.248 -17.241 1.00 44.34 120 GLU A O 16
ATOM 31641 N N . ALA A 1 121 ? -12.892 -17.812 -15.567 1.00 41.02 121 ALA A N 16
ATOM 31642 C CA . ALA A 1 121 ? -14.234 -17.885 -15.002 1.00 30.52 121 ALA A CA 16
ATOM 31643 C C . ALA A 1 121 ? -15.292 -17.605 -16.065 1.00 21.14 121 ALA A C 16
ATOM 31644 O O . ALA A 1 121 ? -16.330 -18.265 -16.108 1.00 23.24 121 ALA A O 16
ATOM 31651 N N . GLU A 1 122 ? -15.022 -16.621 -16.917 1.00 33.52 122 GLU A N 16
ATOM 31652 C CA . GLU A 1 122 ? -15.953 -16.254 -17.978 1.00 11.20 122 GLU A CA 16
ATOM 31653 C C . GLU A 1 122 ? -15.910 -17.270 -19.115 1.00 55.40 122 GLU A C 16
ATOM 31654 O O . GLU A 1 122 ? -16.886 -17.441 -19.846 1.00 21.30 122 GLU A O 16
ATOM 31666 N N . ARG A 1 123 ? -14.772 -17.943 -19.258 1.00 41.24 123 ARG A N 16
ATOM 31667 C CA . ARG A 1 123 ? -14.601 -18.940 -20.307 1.00 72.40 123 ARG A CA 16
ATOM 31668 C C . ARG A 1 123 ? -15.481 -20.159 -20.047 1.00 72.21 123 ARG A C 16
ATOM 31669 O O . ARG A 1 123 ? -15.987 -20.783 -20.979 1.00 44.14 123 ARG A O 16
ATOM 31690 N N . GLY A 1 124 ? -15.659 -20.494 -18.772 1.00 5.13 124 GLY A N 16
ATOM 31691 C CA . GLY A 1 124 ? -16.476 -21.637 -18.412 1.00 42.31 124 GLY A CA 16
ATOM 31692 C C . GLY A 1 124 ? -15.668 -22.913 -18.290 1.00 72.23 124 GLY A C 16
ATOM 31693 O O . GLY A 1 124 ? -16.204 -23.965 -17.940 1.00 21.50 124 GLY A O 16
ATOM 31697 N N . MET A 1 1 ? 3.890 0.409 -0.654 1.00 15.44 1 MET A N 17
ATOM 31698 C CA . MET A 1 1 ? 2.613 0.268 -1.344 1.00 3.31 1 MET A CA 17
ATOM 31699 C C . MET A 1 1 ? 2.576 -1.018 -2.163 1.00 74.14 1 MET A C 17
ATOM 31700 O O . MET A 1 1 ? 2.315 -0.993 -3.365 1.00 71.53 1 MET A O 17
ATOM 31714 N N . SER A 1 2 ? 2.840 -2.142 -1.504 1.00 74.23 2 SER A N 17
ATOM 31715 C CA . SER A 1 2 ? 2.841 -3.438 -2.172 1.00 34.35 2 SER A CA 17
ATOM 31716 C C . SER A 1 2 ? 1.609 -4.250 -1.785 1.00 3.11 2 SER A C 17
ATOM 31717 O O . SER A 1 2 ? 1.689 -5.461 -1.581 1.00 53.21 2 SER A O 17
ATOM 31725 N N . SER A 1 3 ? 0.469 -3.573 -1.687 1.00 72.01 3 SER A N 17
ATOM 31726 C CA . SER A 1 3 ? -0.781 -4.229 -1.321 1.00 24.41 3 SER A CA 17
ATOM 31727 C C . SER A 1 3 ? -1.824 -4.063 -2.422 1.00 2.44 3 SER A C 17
ATOM 31728 O O . SER A 1 3 ? -3.025 -4.043 -2.155 1.00 21.24 3 SER A O 17
ATOM 31736 N N . GLU A 1 4 ? -1.355 -3.946 -3.660 1.00 74.53 4 GLU A N 17
ATOM 31737 C CA . GLU A 1 4 ? -2.247 -3.781 -4.802 1.00 44.43 4 GLU A CA 17
ATOM 31738 C C . GLU A 1 4 ? -3.035 -5.061 -5.066 1.00 72.00 4 GLU A C 17
ATOM 31739 O O . GLU A 1 4 ? -4.181 -5.016 -5.515 1.00 41.22 4 GLU A O 17
ATOM 31751 N N . LEU A 1 5 ? -2.412 -6.200 -4.785 1.00 43.24 5 LEU A N 17
ATOM 31752 C CA . LEU A 1 5 ? -3.053 -7.494 -4.993 1.00 13.32 5 LEU A CA 17
ATOM 31753 C C . LEU A 1 5 ? -4.397 -7.557 -4.274 1.00 63.44 5 LEU A C 17
ATOM 31754 O O . LEU A 1 5 ? -5.345 -8.177 -4.758 1.00 51.25 5 LEU A O 17
ATOM 31770 N N . LEU A 1 6 ? -4.473 -6.909 -3.116 1.00 10.52 6 LEU A N 17
ATOM 31771 C CA . LEU A 1 6 ? -5.703 -6.889 -2.330 1.00 13.21 6 LEU A CA 17
ATOM 31772 C C . LEU A 1 6 ? -6.853 -6.288 -3.133 1.00 51.12 6 LEU A C 17
ATOM 31773 O O . LEU A 1 6 ? -7.976 -6.791 -3.098 1.00 73.12 6 LEU A O 17
ATOM 31789 N N . ASP A 1 7 ? -6.563 -5.211 -3.854 1.00 4.52 7 ASP A N 17
ATOM 31790 C CA . ASP A 1 7 ? -7.572 -4.542 -4.667 1.00 25.12 7 ASP A CA 17
ATOM 31791 C C . ASP A 1 7 ? -7.912 -5.371 -5.902 1.00 33.21 7 ASP A C 17
ATOM 31792 O O . ASP A 1 7 ? -9.029 -5.311 -6.415 1.00 24.02 7 ASP A O 17
ATOM 31801 N N . ALA A 1 8 ? -6.941 -6.147 -6.374 1.00 74.43 8 ALA A N 17
ATOM 31802 C CA . ALA A 1 8 ? -7.138 -6.989 -7.547 1.00 44.45 8 ALA A CA 17
ATOM 31803 C C . ALA A 1 8 ? -8.320 -7.932 -7.353 1.00 72.11 8 ALA A C 17
ATOM 31804 O O . ALA A 1 8 ? -9.185 -8.046 -8.222 1.00 71.43 8 ALA A O 17
ATOM 31811 N N . LEU A 1 9 ? -8.350 -8.607 -6.210 1.00 65.10 9 LEU A N 17
ATOM 31812 C CA . LEU A 1 9 ? -9.427 -9.542 -5.902 1.00 30.43 9 LEU A CA 17
ATOM 31813 C C . LEU A 1 9 ? -10.770 -8.822 -5.827 1.00 2.51 9 LEU A C 17
ATOM 31814 O O . LEU A 1 9 ? -11.766 -9.282 -6.387 1.00 14.11 9 LEU A O 17
ATOM 31830 N N . THR A 1 10 ? -10.789 -7.688 -5.135 1.00 42.42 10 THR A N 17
ATOM 31831 C CA . THR A 1 10 ? -12.008 -6.903 -4.988 1.00 45.22 10 THR A CA 17
ATOM 31832 C C . THR A 1 10 ? -12.639 -6.608 -6.344 1.00 33.22 10 THR A C 17
ATOM 31833 O O . THR A 1 10 ? -13.853 -6.736 -6.514 1.00 71.53 10 THR A O 17
ATOM 31844 N N . ILE A 1 11 ? -11.810 -6.217 -7.305 1.00 32.10 11 ILE A N 17
ATOM 31845 C CA . ILE A 1 11 ? -12.288 -5.907 -8.647 1.00 21.23 11 ILE A CA 17
ATOM 31846 C C . ILE A 1 11 ? -13.094 -7.066 -9.224 1.00 62.33 11 ILE A C 17
ATOM 31847 O O . ILE A 1 11 ? -14.068 -6.859 -9.950 1.00 65.32 11 ILE A O 17
ATOM 31863 N N . LEU A 1 12 ? -12.683 -8.286 -8.897 1.00 75.15 12 LEU A N 17
ATOM 31864 C CA . LEU A 1 12 ? -13.367 -9.480 -9.381 1.00 35.45 12 LEU A CA 17
ATOM 31865 C C . LEU A 1 12 ? -14.704 -9.668 -8.670 1.00 52.41 12 LEU A C 17
ATOM 31866 O O . LEU A 1 12 ? -15.645 -10.221 -9.235 1.00 23.30 12 LEU A O 17
ATOM 31882 N N . GLU A 1 13 ? -14.778 -9.200 -7.428 1.00 2.20 13 GLU A N 17
ATOM 31883 C CA . GLU A 1 13 ? -16.000 -9.316 -6.641 1.00 73.44 13 GLU A CA 17
ATOM 31884 C C . GLU A 1 13 ? -17.151 -8.571 -7.310 1.00 24.32 13 GLU A C 17
ATOM 31885 O O . GLU A 1 13 ? -18.317 -8.926 -7.141 1.00 32.15 13 GLU A O 17
ATOM 31897 N N . LYS A 1 14 ? -16.813 -7.535 -8.070 1.00 41.41 14 LYS A N 17
ATOM 31898 C CA . LYS A 1 14 ? -17.817 -6.738 -8.766 1.00 53.15 14 LYS A CA 17
ATOM 31899 C C . LYS A 1 14 ? -18.748 -7.628 -9.583 1.00 32.03 14 LYS A C 17
ATOM 31900 O O . LYS A 1 14 ? -19.918 -7.302 -9.779 1.00 33.02 14 LYS A O 17
ATOM 31919 N N . GLU A 1 15 ? -18.220 -8.753 -10.055 1.00 31.13 15 GLU A N 17
ATOM 31920 C CA . GLU A 1 15 ? -19.006 -9.690 -10.851 1.00 10.21 15 GLU A CA 17
ATOM 31921 C C . GLU A 1 15 ? -20.047 -10.396 -9.987 1.00 74.31 15 GLU A C 17
ATOM 31922 O O . GLU A 1 15 ? -20.204 -10.087 -8.806 1.00 23.34 15 GLU A O 17
ATOM 31934 N N . LYS A 1 16 ? -20.758 -11.345 -10.586 1.00 54.02 16 LYS A N 17
ATOM 31935 C CA . LYS A 1 16 ? -21.786 -12.097 -9.874 1.00 15.32 16 LYS A CA 17
ATOM 31936 C C . LYS A 1 16 ? -21.533 -13.597 -9.980 1.00 60.10 16 LYS A C 17
ATOM 31937 O O . LYS A 1 16 ? -21.375 -14.134 -11.075 1.00 20.10 16 LYS A O 17
ATOM 31956 N N . GLY A 1 17 ? -21.499 -14.270 -8.833 1.00 53.14 17 GLY A N 17
ATOM 31957 C CA . GLY A 1 17 ? -21.267 -15.703 -8.820 1.00 1.24 17 GLY A CA 17
ATOM 31958 C C . GLY A 1 17 ? -19.799 -16.054 -8.966 1.00 24.31 17 GLY A C 17
ATOM 31959 O O . GLY A 1 17 ? -19.455 -17.189 -9.293 1.00 30.33 17 GLY A O 17
ATOM 31963 N N . ILE A 1 18 ? -18.932 -15.077 -8.723 1.00 51.44 18 ILE A N 17
ATOM 31964 C CA . ILE A 1 18 ? -17.494 -15.289 -8.830 1.00 32.50 18 ILE A CA 17
ATOM 31965 C C . ILE A 1 18 ? -16.806 -15.076 -7.485 1.00 3.32 18 ILE A C 17
ATOM 31966 O O . ILE A 1 18 ? -16.488 -13.948 -7.111 1.00 25.41 18 ILE A O 17
ATOM 31982 N N . SER A 1 19 ? -16.576 -16.169 -6.765 1.00 72.20 19 SER A N 17
ATOM 31983 C CA . SER A 1 19 ? -15.928 -16.103 -5.460 1.00 5.03 19 SER A CA 17
ATOM 31984 C C . SER A 1 19 ? -14.424 -15.895 -5.612 1.00 10.11 19 SER A C 17
ATOM 31985 O O . SER A 1 19 ? -13.738 -16.685 -6.262 1.00 55.41 19 SER A O 17
ATOM 31993 N N . LYS A 1 20 ? -13.917 -14.827 -5.007 1.00 21.45 20 LYS A N 17
ATOM 31994 C CA . LYS A 1 20 ? -12.494 -14.513 -5.071 1.00 74.43 20 LYS A CA 17
ATOM 31995 C C . LYS A 1 20 ? -11.678 -15.521 -4.269 1.00 44.01 20 LYS A C 17
ATOM 31996 O O . LYS A 1 20 ? -10.457 -15.593 -4.405 1.00 62.25 20 LYS A O 17
ATOM 32015 N N . GLU A 1 21 ? -12.360 -16.298 -3.434 1.00 64.52 21 GLU A N 17
ATOM 32016 C CA . GLU A 1 21 ? -11.697 -17.302 -2.611 1.00 11.33 21 GLU A CA 17
ATOM 32017 C C . GLU A 1 21 ? -10.836 -18.226 -3.468 1.00 34.03 21 GLU A C 17
ATOM 32018 O O . GLU A 1 21 ? -9.754 -18.644 -3.055 1.00 42.53 21 GLU A O 17
ATOM 32030 N N . ILE A 1 22 ? -11.325 -18.542 -4.663 1.00 11.12 22 ILE A N 17
ATOM 32031 C CA . ILE A 1 22 ? -10.601 -19.415 -5.579 1.00 52.11 22 ILE A CA 17
ATOM 32032 C C . ILE A 1 22 ? -9.473 -18.664 -6.278 1.00 5.14 22 ILE A C 17
ATOM 32033 O O . ILE A 1 22 ? -8.493 -19.265 -6.719 1.00 62.02 22 ILE A O 17
ATOM 32049 N N . ILE A 1 23 ? -9.618 -17.346 -6.375 1.00 13.43 23 ILE A N 17
ATOM 32050 C CA . ILE A 1 23 ? -8.610 -16.513 -7.018 1.00 72.34 23 ILE A CA 17
ATOM 32051 C C . ILE A 1 23 ? -7.357 -16.402 -6.156 1.00 55.40 23 ILE A C 17
ATOM 32052 O O . ILE A 1 23 ? -6.236 -16.499 -6.659 1.00 31.34 23 ILE A O 17
ATOM 32068 N N . ILE A 1 24 ? -7.554 -16.201 -4.858 1.00 51.31 24 ILE A N 17
ATOM 32069 C CA . ILE A 1 24 ? -6.440 -16.081 -3.927 1.00 74.21 24 ILE A CA 17
ATOM 32070 C C . ILE A 1 24 ? -5.485 -17.263 -4.055 1.00 44.54 24 ILE A C 17
ATOM 32071 O O . ILE A 1 24 ? -4.268 -17.104 -3.958 1.00 32.23 24 ILE A O 17
ATOM 32087 N N . GLU A 1 25 ? -6.045 -18.448 -4.275 1.00 72.53 25 GLU A N 17
ATOM 32088 C CA . GLU A 1 25 ? -5.243 -19.657 -4.418 1.00 43.13 25 GLU A CA 17
ATOM 32089 C C . GLU A 1 25 ? -4.407 -19.607 -5.694 1.00 2.50 25 GLU A C 17
ATOM 32090 O O . GLU A 1 25 ? -3.330 -20.198 -5.765 1.00 34.42 25 GLU A O 17
ATOM 32102 N N . ALA A 1 26 ? -4.912 -18.898 -6.698 1.00 1.41 26 ALA A N 17
ATOM 32103 C CA . ALA A 1 26 ? -4.212 -18.770 -7.971 1.00 44.13 26 ALA A CA 17
ATOM 32104 C C . ALA A 1 26 ? -3.005 -17.847 -7.842 1.00 13.13 26 ALA A C 17
ATOM 32105 O O . ALA A 1 26 ? -1.985 -18.049 -8.502 1.00 24.00 26 ALA A O 17
ATOM 32112 N N . ILE A 1 27 ? -3.128 -16.834 -6.990 1.00 44.10 27 ILE A N 17
ATOM 32113 C CA . ILE A 1 27 ? -2.047 -15.881 -6.776 1.00 13.45 27 ILE A CA 17
ATOM 32114 C C . ILE A 1 27 ? -0.849 -16.548 -6.110 1.00 13.44 27 ILE A C 17
ATOM 32115 O O . ILE A 1 27 ? 0.269 -16.490 -6.620 1.00 54.42 27 ILE A O 17
ATOM 32131 N N . GLU A 1 28 ? -1.093 -17.184 -4.967 1.00 54.21 28 GLU A N 17
ATOM 32132 C CA . GLU A 1 28 ? -0.033 -17.863 -4.232 1.00 54.51 28 GLU A CA 17
ATOM 32133 C C . GLU A 1 28 ? 0.559 -19.001 -5.059 1.00 43.41 28 GLU A C 17
ATOM 32134 O O . GLU A 1 28 ? 1.773 -19.202 -5.077 1.00 43.02 28 GLU A O 17
ATOM 32146 N N . ALA A 1 29 ? -0.308 -19.743 -5.740 1.00 30.04 29 ALA A N 17
ATOM 32147 C CA . ALA A 1 29 ? 0.129 -20.860 -6.569 1.00 12.54 29 ALA A CA 17
ATOM 32148 C C . ALA A 1 29 ? 1.061 -20.387 -7.679 1.00 13.03 29 ALA A C 17
ATOM 32149 O O . ALA A 1 29 ? 1.921 -21.137 -8.140 1.00 61.31 29 ALA A O 17
ATOM 32156 N N . ALA A 1 30 ? 0.883 -19.141 -8.105 1.00 53.23 30 ALA A N 17
ATOM 32157 C CA . ALA A 1 30 ? 1.710 -18.569 -9.161 1.00 23.45 30 ALA A CA 17
ATOM 32158 C C . ALA A 1 30 ? 3.100 -18.220 -8.640 1.00 61.02 30 ALA A C 17
ATOM 32159 O O . ALA A 1 30 ? 4.108 -18.515 -9.284 1.00 51.44 30 ALA A O 17
ATOM 32166 N N . LEU A 1 31 ? 3.148 -17.588 -7.473 1.00 5.35 31 LEU A N 17
ATOM 32167 C CA . LEU A 1 31 ? 4.415 -17.197 -6.866 1.00 1.23 31 LEU A CA 17
ATOM 32168 C C . LEU A 1 31 ? 5.314 -18.411 -6.651 1.00 21.11 31 LEU A C 17
ATOM 32169 O O . LEU A 1 31 ? 6.477 -18.413 -7.055 1.00 34.51 31 LEU A O 17
ATOM 32185 N N . ILE A 1 32 ? 4.766 -19.439 -6.014 1.00 24.45 32 ILE A N 17
ATOM 32186 C CA . ILE A 1 32 ? 5.517 -20.661 -5.748 1.00 71.03 32 ILE A CA 17
ATOM 32187 C C . ILE A 1 32 ? 6.041 -21.275 -7.041 1.00 24.23 32 ILE A C 17
ATOM 32188 O O . ILE A 1 32 ? 7.170 -21.763 -7.095 1.00 63.05 32 ILE A O 17
ATOM 32204 N N . SER A 1 33 ? 5.215 -21.246 -8.082 1.00 23.51 33 SER A N 17
ATOM 32205 C CA . SER A 1 33 ? 5.595 -21.802 -9.375 1.00 62.33 33 SER A CA 17
ATOM 32206 C C . SER A 1 33 ? 6.694 -20.967 -10.025 1.00 1.44 33 SER A C 17
ATOM 32207 O O . SER A 1 33 ? 7.686 -21.502 -10.518 1.00 2.10 33 SER A O 17
ATOM 32215 N N . ALA A 1 34 ? 6.509 -19.651 -10.020 1.00 22.53 34 ALA A N 17
ATOM 32216 C CA . ALA A 1 34 ? 7.485 -18.740 -10.605 1.00 1.34 34 ALA A CA 17
ATOM 32217 C C . ALA A 1 34 ? 8.866 -18.946 -9.992 1.00 52.14 34 ALA A C 17
ATOM 32218 O O . ALA A 1 34 ? 9.859 -19.079 -10.707 1.00 62.24 34 ALA A O 17
ATOM 32225 N N . TYR A 1 35 ? 8.921 -18.971 -8.665 1.00 60.44 35 TYR A N 17
ATOM 32226 C CA . TYR A 1 35 ? 10.181 -19.158 -7.956 1.00 42.44 35 TYR A CA 17
ATOM 32227 C C . TYR A 1 35 ? 10.693 -20.585 -8.122 1.00 40.45 35 TYR A C 17
ATOM 32228 O O . TYR A 1 35 ? 11.898 -20.836 -8.073 1.00 13.24 35 TYR A O 17
ATOM 32246 N N . LYS A 1 36 ? 9.769 -21.519 -8.321 1.00 5.13 36 LYS A N 17
ATOM 32247 C CA . LYS A 1 36 ? 10.124 -22.922 -8.497 1.00 11.15 36 LYS A CA 17
ATOM 32248 C C . LYS A 1 36 ? 10.810 -23.146 -9.841 1.00 32.14 36 LYS A C 17
ATOM 32249 O O . LYS A 1 36 ? 11.696 -23.991 -9.964 1.00 62.43 36 LYS A O 17
ATOM 32268 N N . ARG A 1 37 ? 10.396 -22.381 -10.846 1.00 74.25 37 ARG A N 17
ATOM 32269 C CA . ARG A 1 37 ? 10.970 -22.496 -12.180 1.00 53.51 37 ARG A CA 17
ATOM 32270 C C . ARG A 1 37 ? 12.482 -22.297 -12.141 1.00 13.30 37 ARG A C 17
ATOM 32271 O O . ARG A 1 37 ? 13.202 -22.754 -13.027 1.00 74.35 37 ARG A O 17
ATOM 32292 N N . ASN A 1 38 ? 12.956 -21.611 -11.105 1.00 64.14 38 ASN A N 17
ATOM 32293 C CA . ASN A 1 38 ? 14.383 -21.351 -10.950 1.00 2.44 38 ASN A CA 17
ATOM 32294 C C . ASN A 1 38 ? 15.082 -22.532 -10.283 1.00 62.25 38 ASN A C 17
ATOM 32295 O O . ASN A 1 38 ? 16.254 -22.802 -10.545 1.00 62.41 38 ASN A O 17
ATOM 32306 N N . PHE A 1 39 ? 14.354 -23.232 -9.419 1.00 74.50 39 PHE A N 17
ATOM 32307 C CA . PHE A 1 39 ? 14.904 -24.385 -8.714 1.00 13.22 39 PHE A CA 17
ATOM 32308 C C . PHE A 1 39 ? 13.817 -25.416 -8.427 1.00 13.23 39 PHE A C 17
ATOM 32309 O O . PHE A 1 39 ? 13.396 -25.589 -7.284 1.00 12.23 39 PHE A O 17
ATOM 32326 N N . ASN A 1 40 ? 13.365 -26.099 -9.475 1.00 5.11 40 ASN A N 17
ATOM 32327 C CA . ASN A 1 40 ? 12.326 -27.113 -9.337 1.00 31.44 40 ASN A CA 17
ATOM 32328 C C . ASN A 1 40 ? 12.895 -28.398 -8.745 1.00 13.21 40 ASN A C 17
ATOM 32329 O O . ASN A 1 40 ? 12.445 -28.863 -7.698 1.00 10.21 40 ASN A O 17
ATOM 32340 N N . GLN A 1 41 ? 13.888 -28.965 -9.422 1.00 42.41 41 GLN A N 17
ATOM 32341 C CA . GLN A 1 41 ? 14.519 -30.197 -8.963 1.00 32.21 41 GLN A CA 17
ATOM 32342 C C . GLN A 1 41 ? 15.690 -29.896 -8.033 1.00 10.23 41 GLN A C 17
ATOM 32343 O O . GLN A 1 41 ? 16.465 -30.786 -7.686 1.00 2.54 41 GLN A O 17
ATOM 32357 N N . ALA A 1 42 ? 15.811 -28.634 -7.633 1.00 53.10 42 ALA A N 17
ATOM 32358 C CA . ALA A 1 42 ? 16.885 -28.215 -6.742 1.00 45.11 42 ALA A CA 17
ATOM 32359 C C . ALA A 1 42 ? 16.447 -28.286 -5.283 1.00 30.22 42 ALA A C 17
ATOM 32360 O O . ALA A 1 42 ? 17.234 -28.644 -4.406 1.00 53.42 42 ALA A O 17
ATOM 32367 N N . GLN A 1 43 ? 15.190 -27.938 -5.030 1.00 44.33 43 GLN A N 17
ATOM 32368 C CA . GLN A 1 43 ? 14.649 -27.961 -3.676 1.00 63.21 43 GLN A CA 17
ATOM 32369 C C . GLN A 1 43 ? 13.181 -27.545 -3.670 1.00 62.24 43 GLN A C 17
ATOM 32370 O O . GLN A 1 43 ? 12.771 -26.671 -4.432 1.00 74.55 43 GLN A O 17
ATOM 32384 N N . ASN A 1 44 ? 12.396 -28.177 -2.804 1.00 61.24 44 ASN A N 17
ATOM 32385 C CA . ASN A 1 44 ? 10.973 -27.872 -2.698 1.00 5.03 44 ASN A CA 17
ATOM 32386 C C . ASN A 1 44 ? 10.757 -26.482 -2.109 1.00 45.14 44 ASN A C 17
ATOM 32387 O O . ASN A 1 44 ? 11.713 -25.773 -1.796 1.00 15.42 44 ASN A O 17
ATOM 32398 N N . VAL A 1 45 ? 9.492 -26.099 -1.958 1.00 44.30 45 VAL A N 17
ATOM 32399 C CA . VAL A 1 45 ? 9.150 -24.795 -1.404 1.00 71.11 45 VAL A CA 17
ATOM 32400 C C . VAL A 1 45 ? 7.644 -24.662 -1.203 1.00 24.13 45 VAL A C 17
ATOM 32401 O O . VAL A 1 45 ? 6.857 -25.333 -1.870 1.00 24.45 45 VAL A O 17
ATOM 32414 N N . ARG A 1 46 ? 7.251 -23.791 -0.280 1.00 33.25 46 ARG A N 17
ATOM 32415 C CA . ARG A 1 46 ? 5.840 -23.569 0.011 1.00 13.25 46 ARG A CA 17
ATOM 32416 C C . ARG A 1 46 ? 5.560 -22.089 0.251 1.00 35.22 46 ARG A C 17
ATOM 32417 O O . ARG A 1 46 ? 5.989 -21.521 1.256 1.00 45.34 46 ARG A O 17
ATOM 32438 N N . VAL A 1 47 ? 4.837 -21.470 -0.677 1.00 13.15 47 VAL A N 17
ATOM 32439 C CA . VAL A 1 47 ? 4.499 -20.057 -0.566 1.00 40.55 47 VAL A CA 17
ATOM 32440 C C . VAL A 1 47 ? 3.175 -19.864 0.164 1.00 21.11 47 VAL A C 17
ATOM 32441 O O . VAL A 1 47 ? 2.189 -20.541 -0.128 1.00 40.40 47 VAL A O 17
ATOM 32454 N N . ASP A 1 48 ? 3.159 -18.937 1.115 1.00 31.11 48 ASP A N 17
ATOM 32455 C CA . ASP A 1 48 ? 1.955 -18.654 1.887 1.00 72.44 48 ASP A CA 17
ATOM 32456 C C . ASP A 1 48 ? 1.500 -17.213 1.676 1.00 70.23 48 ASP A C 17
ATOM 32457 O O . ASP A 1 48 ? 2.231 -16.268 1.980 1.00 21.40 48 ASP A O 17
ATOM 32466 N N . LEU A 1 49 ? 0.291 -17.050 1.153 1.00 24.33 49 LEU A N 17
ATOM 32467 C CA . LEU A 1 49 ? -0.262 -15.724 0.899 1.00 74.30 49 LEU A CA 17
ATOM 32468 C C . LEU A 1 49 ? -1.133 -15.265 2.064 1.00 41.23 49 LEU A C 17
ATOM 32469 O O . LEU A 1 49 ? -1.805 -16.072 2.705 1.00 13.24 49 LEU A O 17
ATOM 32485 N N . ASN A 1 50 ? -1.118 -13.963 2.330 1.00 2.14 50 ASN A N 17
ATOM 32486 C CA . ASN A 1 50 ? -1.909 -13.396 3.417 1.00 51.24 50 ASN A CA 17
ATOM 32487 C C . ASN A 1 50 ? -2.790 -12.258 2.912 1.00 73.32 50 ASN A C 17
ATOM 32488 O O . ASN A 1 50 ? -2.335 -11.122 2.773 1.00 30.13 50 ASN A O 17
ATOM 32499 N N . ARG A 1 51 ? -4.053 -12.570 2.640 1.00 0.13 51 ARG A N 17
ATOM 32500 C CA . ARG A 1 51 ? -4.998 -11.573 2.151 1.00 51.01 51 ARG A CA 17
ATOM 32501 C C . ARG A 1 51 ? -5.329 -10.557 3.239 1.00 31.24 51 ARG A C 17
ATOM 32502 O O . ARG A 1 51 ? -5.929 -9.517 2.969 1.00 2.24 51 ARG A O 17
ATOM 32523 N N . GLU A 1 52 ? -4.934 -10.866 4.470 1.00 34.15 52 GLU A N 17
ATOM 32524 C CA . GLU A 1 52 ? -5.190 -9.979 5.599 1.00 24.22 52 GLU A CA 17
ATOM 32525 C C . GLU A 1 52 ? -4.382 -8.690 5.473 1.00 0.20 52 GLU A C 17
ATOM 32526 O O . GLU A 1 52 ? -4.889 -7.598 5.728 1.00 22.35 52 GLU A O 17
ATOM 32538 N N . THR A 1 53 ? -3.120 -8.827 5.079 1.00 23.40 53 THR A N 17
ATOM 32539 C CA . THR A 1 53 ? -2.240 -7.676 4.921 1.00 34.31 53 THR A CA 17
ATOM 32540 C C . THR A 1 53 ? -1.614 -7.648 3.531 1.00 54.44 53 THR A C 17
ATOM 32541 O O . THR A 1 53 ? -0.627 -6.953 3.298 1.00 31.00 53 THR A O 17
ATOM 32552 N N . GLY A 1 54 ? -2.196 -8.411 2.610 1.00 23.41 54 GLY A N 17
ATOM 32553 C CA . GLY A 1 54 ? -1.682 -8.459 1.253 1.00 44.31 54 GLY A CA 17
ATOM 32554 C C . GLY A 1 54 ? -0.198 -8.764 1.206 1.00 5.13 54 GLY A C 17
ATOM 32555 O O . GLY A 1 54 ? 0.494 -8.369 0.268 1.00 74.51 54 GLY A O 17
ATOM 32559 N N . SER A 1 55 ? 0.293 -9.466 2.223 1.00 33.40 55 SER A N 17
ATOM 32560 C CA . SER A 1 55 ? 1.705 -9.819 2.297 1.00 75.11 55 SER A CA 17
ATOM 32561 C C . SER A 1 55 ? 1.942 -11.230 1.767 1.00 63.23 55 SER A C 17
ATOM 32562 O O . SER A 1 55 ? 0.995 -11.964 1.482 1.00 45.55 55 SER A O 17
ATOM 32570 N N . ILE A 1 56 ? 3.211 -11.602 1.637 1.00 3.53 56 ILE A N 17
ATOM 32571 C CA . ILE A 1 56 ? 3.572 -12.924 1.143 1.00 74.13 56 ILE A CA 17
ATOM 32572 C C . ILE A 1 56 ? 4.897 -13.390 1.735 1.00 0.40 56 ILE A C 17
ATOM 32573 O O . ILE A 1 56 ? 5.791 -12.584 1.992 1.00 42.33 56 ILE A O 17
ATOM 32589 N N . ARG A 1 57 ? 5.018 -14.696 1.948 1.00 32.14 57 ARG A N 17
ATOM 32590 C CA . ARG A 1 57 ? 6.234 -15.270 2.510 1.00 64.45 57 ARG A CA 17
ATOM 32591 C C . ARG A 1 57 ? 6.515 -16.645 1.911 1.00 32.01 57 ARG A C 17
ATOM 32592 O O . ARG A 1 57 ? 5.642 -17.514 1.889 1.00 32.22 57 ARG A O 17
ATOM 32613 N N . VAL A 1 58 ? 7.736 -16.835 1.424 1.00 42.34 58 VAL A N 17
ATOM 32614 C CA . VAL A 1 58 ? 8.132 -18.104 0.824 1.00 43.54 58 VAL A CA 17
ATOM 32615 C C . VAL A 1 58 ? 9.073 -18.875 1.742 1.00 10.15 58 VAL A C 17
ATOM 32616 O O . VAL A 1 58 ? 10.164 -18.406 2.068 1.00 73.04 58 VAL A O 17
ATOM 32629 N N . PHE A 1 59 ? 8.644 -20.063 2.157 1.00 1.31 59 PHE A N 17
ATOM 32630 C CA . PHE A 1 59 ? 9.448 -20.901 3.039 1.00 44.44 59 PHE A CA 17
ATOM 32631 C C . PHE A 1 59 ? 9.768 -22.237 2.376 1.00 1.24 59 PHE A C 17
ATOM 32632 O O . PHE A 1 59 ? 9.010 -22.725 1.537 1.00 3.23 59 PHE A O 17
ATOM 32649 N N . ALA A 1 60 ? 10.898 -22.825 2.757 1.00 64.33 60 ALA A N 17
ATOM 32650 C CA . ALA A 1 60 ? 11.320 -24.105 2.202 1.00 61.55 60 ALA A CA 17
ATOM 32651 C C . ALA A 1 60 ? 11.166 -25.225 3.225 1.00 45.11 60 ALA A C 17
ATOM 32652 O O . ALA A 1 60 ? 11.527 -25.066 4.392 1.00 31.21 60 ALA A O 17
ATOM 32659 N N . ARG A 1 61 ? 10.627 -26.355 2.781 1.00 41.23 61 ARG A N 17
ATOM 32660 C CA . ARG A 1 61 ? 10.424 -27.501 3.661 1.00 72.14 61 ARG A CA 17
ATOM 32661 C C . ARG A 1 61 ? 11.633 -28.433 3.628 1.00 20.13 61 ARG A C 17
ATOM 32662 O O . ARG A 1 61 ? 11.818 -29.193 2.678 1.00 1.01 61 ARG A O 17
ATOM 32683 N N . LYS A 1 62 ? 12.452 -28.366 4.672 1.00 10.33 62 LYS A N 17
ATOM 32684 C CA . LYS A 1 62 ? 13.643 -29.203 4.765 1.00 21.43 62 LYS A CA 17
ATOM 32685 C C . LYS A 1 62 ? 13.408 -30.380 5.706 1.00 75.40 62 LYS A C 17
ATOM 32686 O O . LYS A 1 62 ? 12.847 -30.219 6.790 1.00 2.42 62 LYS A O 17
ATOM 32705 N N . ASP A 1 63 ? 13.841 -31.563 5.285 1.00 23.54 63 ASP A N 17
ATOM 32706 C CA . ASP A 1 63 ? 13.680 -32.768 6.091 1.00 42.41 63 ASP A CA 17
ATOM 32707 C C . ASP A 1 63 ? 14.641 -32.760 7.277 1.00 73.33 63 ASP A C 17
ATOM 32708 O O . ASP A 1 63 ? 15.856 -32.851 7.105 1.00 62.32 63 ASP A O 17
ATOM 32717 N N . VAL A 1 64 ? 14.086 -32.649 8.480 1.00 22.25 64 VAL A N 17
ATOM 32718 C CA . VAL A 1 64 ? 14.893 -32.630 9.694 1.00 63.30 64 VAL A CA 17
ATOM 32719 C C . VAL A 1 64 ? 15.536 -33.988 9.948 1.00 51.12 64 VAL A C 17
ATOM 32720 O O . VAL A 1 64 ? 14.848 -34.970 10.226 1.00 75.14 64 VAL A O 17
ATOM 32733 N N . VAL A 1 65 ? 16.861 -34.037 9.854 1.00 11.54 65 VAL A N 17
ATOM 32734 C CA . VAL A 1 65 ? 17.599 -35.274 10.075 1.00 13.21 65 VAL A CA 17
ATOM 32735 C C . VAL A 1 65 ? 18.915 -35.008 10.795 1.00 31.21 65 VAL A C 17
ATOM 32736 O O . VAL A 1 65 ? 19.519 -33.947 10.636 1.00 25.11 65 VAL A O 17
ATOM 32749 N N . ASP A 1 66 ? 19.357 -35.978 11.589 1.00 62.52 66 ASP A N 17
ATOM 32750 C CA . ASP A 1 66 ? 20.604 -35.850 12.334 1.00 23.33 66 ASP A CA 17
ATOM 32751 C C . ASP A 1 66 ? 21.758 -35.492 11.402 1.00 21.04 66 ASP A C 17
ATOM 32752 O O . ASP A 1 66 ? 22.679 -34.772 11.789 1.00 0.24 66 ASP A O 17
ATOM 32761 N N . GLU A 1 67 ? 21.702 -36.000 10.176 1.00 15.03 67 GLU A N 17
ATOM 32762 C CA . GLU A 1 67 ? 22.744 -35.735 9.191 1.00 31.11 67 GLU A CA 17
ATOM 32763 C C . GLU A 1 67 ? 22.145 -35.551 7.801 1.00 50.23 67 GLU A C 17
ATOM 32764 O O . GLU A 1 67 ? 21.224 -36.269 7.408 1.00 63.43 67 GLU A O 17
ATOM 32776 N N . VAL A 1 68 ? 22.672 -34.582 7.059 1.00 15.43 68 VAL A N 17
ATOM 32777 C CA . VAL A 1 68 ? 22.191 -34.302 5.711 1.00 65.11 68 VAL A CA 17
ATOM 32778 C C . VAL A 1 68 ? 22.196 -35.562 4.852 1.00 4.00 68 VAL A C 17
ATOM 32779 O O . VAL A 1 68 ? 23.246 -36.164 4.623 1.00 42.11 68 VAL A O 17
ATOM 32792 N N . TYR A 1 69 ? 21.019 -35.955 4.380 1.00 32.10 69 TYR A N 17
ATOM 32793 C CA . TYR A 1 69 ? 20.887 -37.145 3.548 1.00 32.14 69 TYR A CA 17
ATOM 32794 C C . TYR A 1 69 ? 20.412 -36.779 2.145 1.00 61.22 69 TYR A C 17
ATOM 32795 O O . TYR A 1 69 ? 20.659 -37.507 1.184 1.00 10.20 69 TYR A O 17
ATOM 32813 N N . ASP A 1 70 ? 19.728 -35.646 2.037 1.00 20.02 70 ASP A N 17
ATOM 32814 C CA . ASP A 1 70 ? 19.217 -35.180 0.753 1.00 33.31 70 ASP A CA 17
ATOM 32815 C C . ASP A 1 70 ? 19.877 -33.864 0.351 1.00 24.14 70 ASP A C 17
ATOM 32816 O O . ASP A 1 70 ? 19.478 -32.795 0.809 1.00 24.10 70 ASP A O 17
ATOM 32825 N N . GLN A 1 71 ? 20.888 -33.953 -0.507 1.00 45.13 71 GLN A N 17
ATOM 32826 C CA . GLN A 1 71 ? 21.603 -32.769 -0.969 1.00 73.34 71 GLN A CA 17
ATOM 32827 C C . GLN A 1 71 ? 20.643 -31.759 -1.589 1.00 44.25 71 GLN A C 17
ATOM 32828 O O . GLN A 1 71 ? 20.918 -30.560 -1.613 1.00 55.10 71 GLN A O 17
ATOM 32842 N N . ARG A 1 72 ? 19.516 -32.253 -2.089 1.00 4.45 72 ARG A N 17
ATOM 32843 C CA . ARG A 1 72 ? 18.515 -31.395 -2.711 1.00 31.14 72 ARG A CA 17
ATOM 32844 C C . ARG A 1 72 ? 17.861 -30.484 -1.675 1.00 3.13 72 ARG A C 17
ATOM 32845 O O . ARG A 1 72 ? 17.652 -29.295 -1.923 1.00 25.45 72 ARG A O 17
ATOM 32866 N N . LEU A 1 73 ? 17.542 -31.049 -0.517 1.00 3.20 73 LEU A N 17
ATOM 32867 C CA . LEU A 1 73 ? 16.911 -30.288 0.557 1.00 51.45 73 LEU A CA 17
ATOM 32868 C C . LEU A 1 73 ? 16.941 -31.069 1.867 1.00 42.22 73 LEU A C 17
ATOM 32869 O O . LEU A 1 73 ? 16.416 -32.178 1.951 1.00 32.31 73 LEU A O 17
ATOM 32885 N N . GLU A 1 74 ? 17.556 -30.479 2.887 1.00 52.14 74 GLU A N 17
ATOM 32886 C CA . GLU A 1 74 ? 17.652 -31.120 4.195 1.00 53.33 74 GLU A CA 17
ATOM 32887 C C . GLU A 1 74 ? 18.021 -30.104 5.272 1.00 31.14 74 GLU A C 17
ATOM 32888 O O . GLU A 1 74 ? 18.505 -29.013 4.971 1.00 54.40 74 GLU A O 17
ATOM 32900 N N . ILE A 1 75 ? 17.786 -30.471 6.528 1.00 62.14 75 ILE A N 17
ATOM 32901 C CA . ILE A 1 75 ? 18.093 -29.594 7.649 1.00 30.31 75 ILE A CA 17
ATOM 32902 C C . ILE A 1 75 ? 18.556 -30.394 8.862 1.00 75.04 75 ILE A C 17
ATOM 32903 O O . ILE A 1 75 ? 17.880 -31.323 9.301 1.00 14.04 75 ILE A O 17
ATOM 32919 N N . SER A 1 76 ? 19.715 -30.023 9.401 1.00 72.03 76 SER A N 17
ATOM 32920 C CA . SER A 1 76 ? 20.271 -30.708 10.562 1.00 2.32 76 SER A CA 17
ATOM 32921 C C . SER A 1 76 ? 19.421 -30.450 11.803 1.00 11.44 76 SER A C 17
ATOM 32922 O O . SER A 1 76 ? 18.957 -29.332 12.028 1.00 13.53 76 SER A O 17
ATOM 32930 N N . ILE A 1 77 ? 19.223 -31.491 12.603 1.00 32.21 77 ILE A N 17
ATOM 32931 C CA . ILE A 1 77 ? 18.432 -31.376 13.822 1.00 42.24 77 ILE A CA 17
ATOM 32932 C C . ILE A 1 77 ? 18.899 -30.202 14.674 1.00 3.30 77 ILE A C 17
ATOM 32933 O O . ILE A 1 77 ? 18.109 -29.590 15.393 1.00 62.34 77 ILE A O 17
ATOM 32949 N N . GLU A 1 78 ? 20.189 -29.892 14.587 1.00 30.11 78 GLU A N 17
ATOM 32950 C CA . GLU A 1 78 ? 20.762 -28.790 15.351 1.00 0.34 78 GLU A CA 17
ATOM 32951 C C . GLU A 1 78 ? 20.325 -27.445 14.775 1.00 42.21 78 GLU A C 17
ATOM 32952 O O . GLU A 1 78 ? 19.893 -26.556 15.508 1.00 45.21 78 GLU A O 17
ATOM 32964 N N . GLU A 1 79 ? 20.443 -27.306 13.458 1.00 34.12 79 GLU A N 17
ATOM 32965 C CA . GLU A 1 79 ? 20.062 -26.070 12.784 1.00 41.22 79 GLU A CA 17
ATOM 32966 C C . GLU A 1 79 ? 18.603 -25.725 13.066 1.00 73.11 79 GLU A C 17
ATOM 32967 O O . GLU A 1 79 ? 18.269 -24.574 13.349 1.00 3.25 79 GLU A O 17
ATOM 32979 N N . ALA A 1 80 ? 17.737 -26.729 12.985 1.00 23.40 80 ALA A N 17
ATOM 32980 C CA . ALA A 1 80 ? 16.313 -26.532 13.232 1.00 41.12 80 ALA A CA 17
ATOM 32981 C C . ALA A 1 80 ? 16.076 -25.900 14.600 1.00 13.05 80 ALA A C 17
ATOM 32982 O O . ALA A 1 80 ? 15.210 -25.039 14.752 1.00 13.31 80 ALA A O 17
ATOM 32989 N N . GLN A 1 81 ? 16.849 -26.334 15.589 1.00 53.33 81 GLN A N 17
ATOM 32990 C CA . GLN A 1 81 ? 16.720 -25.811 16.944 1.00 55.10 81 GLN A CA 17
ATOM 32991 C C . GLN A 1 81 ? 17.160 -24.351 17.008 1.00 65.05 81 GLN A C 17
ATOM 32992 O O . GLN A 1 81 ? 16.686 -23.586 17.845 1.00 13.14 81 GLN A O 17
ATOM 33006 N N . GLY A 1 82 ? 18.072 -23.974 16.116 1.00 10.33 82 GLY A N 17
ATOM 33007 C CA . GLY A 1 82 ? 18.560 -22.608 16.089 1.00 0.41 82 GLY A CA 17
ATOM 33008 C C . GLY A 1 82 ? 17.438 -21.591 16.036 1.00 3.45 82 GLY A C 17
ATOM 33009 O O . GLY A 1 82 ? 17.532 -20.521 16.637 1.00 20.11 82 GLY A O 17
ATOM 33013 N N . ILE A 1 83 ? 16.373 -21.924 15.315 1.00 31.40 83 ILE A N 17
ATOM 33014 C CA . ILE A 1 83 ? 15.228 -21.031 15.185 1.00 1.12 83 ILE A CA 17
ATOM 33015 C C . ILE A 1 83 ? 14.025 -21.566 15.955 1.00 73.35 83 ILE A C 17
ATOM 33016 O O . ILE A 1 83 ? 13.146 -20.804 16.359 1.00 13.12 83 ILE A O 17
ATOM 33032 N N . HIS A 1 84 ? 13.994 -22.879 16.156 1.00 63.03 84 HIS A N 17
ATOM 33033 C CA . HIS A 1 84 ? 12.899 -23.515 16.880 1.00 54.51 84 HIS A CA 17
ATOM 33034 C C . HIS A 1 84 ? 13.322 -24.880 17.414 1.00 12.33 84 HIS A C 17
ATOM 33035 O O . HIS A 1 84 ? 13.398 -25.866 16.679 1.00 53.42 84 HIS A O 17
ATOM 33049 N N . PRO A 1 85 ? 13.606 -24.942 18.724 1.00 51.33 85 PRO A N 17
ATOM 33050 C CA . PRO A 1 85 ? 14.027 -26.181 19.385 1.00 21.45 85 PRO A CA 17
ATOM 33051 C C . PRO A 1 85 ? 12.896 -27.200 19.482 1.00 1.12 85 PRO A C 17
ATOM 33052 O O . PRO A 1 85 ? 13.127 -28.369 19.788 1.00 55.23 85 PRO A O 17
ATOM 33063 N N . GLU A 1 86 ? 11.674 -26.746 19.220 1.00 11.24 86 GLU A N 17
ATOM 33064 C CA . GLU A 1 86 ? 10.508 -27.620 19.280 1.00 2.30 86 GLU A CA 17
ATOM 33065 C C . GLU A 1 86 ? 10.582 -28.700 18.205 1.00 54.33 86 GLU A C 17
ATOM 33066 O O . GLU A 1 86 ? 9.929 -29.738 18.307 1.00 72.01 86 GLU A O 17
ATOM 33078 N N . TYR A 1 87 ? 11.383 -28.449 17.175 1.00 13.33 87 TYR A N 17
ATOM 33079 C CA . TYR A 1 87 ? 11.542 -29.398 16.080 1.00 62.40 87 TYR A CA 17
ATOM 33080 C C . TYR A 1 87 ? 12.136 -30.711 16.579 1.00 30.01 87 TYR A C 17
ATOM 33081 O O . TYR A 1 87 ? 12.570 -30.812 17.725 1.00 64.21 87 TYR A O 17
ATOM 33099 N N . MET A 1 88 ? 12.154 -31.714 15.706 1.00 30.33 88 MET A N 17
ATOM 33100 C CA . MET A 1 88 ? 12.696 -33.021 16.057 1.00 15.53 88 MET A CA 17
ATOM 33101 C C . MET A 1 88 ? 12.936 -33.863 14.808 1.00 10.42 88 MET A C 17
ATOM 33102 O O . MET A 1 88 ? 12.256 -33.696 13.795 1.00 24.25 88 MET A O 17
ATOM 33116 N N . VAL A 1 89 ? 13.907 -34.768 14.885 1.00 2.14 89 VAL A N 17
ATOM 33117 C CA . VAL A 1 89 ? 14.235 -35.636 13.762 1.00 32.25 89 VAL A CA 17
ATOM 33118 C C . VAL A 1 89 ? 12.990 -36.332 13.223 1.00 31.51 89 VAL A C 17
ATOM 33119 O O . VAL A 1 89 ? 12.308 -37.056 13.947 1.00 22.02 89 VAL A O 17
ATOM 33132 N N . GLY A 1 90 ? 12.699 -36.107 11.945 1.00 61.31 90 GLY A N 17
ATOM 33133 C CA . GLY A 1 90 ? 11.536 -36.720 11.331 1.00 5.34 90 GLY A CA 17
ATOM 33134 C C . GLY A 1 90 ? 10.471 -35.706 10.965 1.00 73.20 90 GLY A C 17
ATOM 33135 O O . GLY A 1 90 ? 9.578 -35.993 10.167 1.00 73.05 90 GLY A O 17
ATOM 33139 N N . ASP A 1 91 ? 10.563 -34.516 11.550 1.00 14.12 91 ASP A N 17
ATOM 33140 C CA . ASP A 1 91 ? 9.599 -33.455 11.281 1.00 22.15 91 ASP A CA 17
ATOM 33141 C C . ASP A 1 91 ? 10.062 -32.582 10.118 1.00 32.31 91 ASP A C 17
ATOM 33142 O O . ASP A 1 91 ? 11.017 -32.918 9.419 1.00 53.31 91 ASP A O 17
ATOM 33151 N N . VAL A 1 92 ? 9.375 -31.463 9.916 1.00 31.51 92 VAL A N 17
ATOM 33152 C CA . VAL A 1 92 ? 9.715 -30.542 8.837 1.00 42.33 92 VAL A CA 17
ATOM 33153 C C . VAL A 1 92 ? 9.819 -29.110 9.349 1.00 75.52 92 VAL A C 17
ATOM 33154 O O . VAL A 1 92 ? 9.126 -28.724 10.290 1.00 53.31 92 VAL A O 17
ATOM 33167 N N . VAL A 1 93 ? 10.691 -28.326 8.724 1.00 53.22 93 VAL A N 17
ATOM 33168 C CA . VAL A 1 93 ? 10.887 -26.935 9.115 1.00 1.40 93 VAL A CA 17
ATOM 33169 C C . VAL A 1 93 ? 10.747 -26.003 7.917 1.00 13.54 93 VAL A C 17
ATOM 33170 O O . VAL A 1 93 ? 11.150 -26.341 6.805 1.00 42.32 93 VAL A O 17
ATOM 33183 N N . GLU A 1 94 ? 10.173 -24.827 8.153 1.00 63.33 94 GLU A N 17
ATOM 33184 C CA . GLU A 1 94 ? 9.979 -23.846 7.092 1.00 13.04 94 GLU A CA 17
ATOM 33185 C C . GLU A 1 94 ? 10.849 -22.613 7.326 1.00 14.14 94 GLU A C 17
ATOM 33186 O O . GLU A 1 94 ? 10.564 -21.796 8.201 1.00 22.33 94 GLU A O 17
ATOM 33198 N N . ILE A 1 95 ? 11.912 -22.488 6.537 1.00 43.41 95 ILE A N 17
ATOM 33199 C CA . ILE A 1 95 ? 12.824 -21.357 6.657 1.00 24.11 95 ILE A CA 17
ATOM 33200 C C . ILE A 1 95 ? 12.612 -20.358 5.525 1.00 51.42 95 ILE A C 17
ATOM 33201 O O . ILE A 1 95 ? 12.329 -20.742 4.391 1.00 43.44 95 ILE A O 17
ATOM 33217 N N . GLU A 1 96 ? 12.753 -19.074 5.842 1.00 15.41 96 GLU A N 17
ATOM 33218 C CA . GLU A 1 96 ? 12.578 -18.020 4.849 1.00 4.20 96 GLU A CA 17
ATOM 33219 C C . GLU A 1 96 ? 13.495 -18.244 3.650 1.00 3.25 96 GLU A C 17
ATOM 33220 O O . GLU A 1 96 ? 14.716 -18.304 3.793 1.00 21.32 96 GLU A O 17
ATOM 33232 N N . VAL A 1 97 ? 12.897 -18.367 2.470 1.00 52.41 97 VAL A N 17
ATOM 33233 C CA . VAL A 1 97 ? 13.659 -18.583 1.246 1.00 41.24 97 VAL A CA 17
ATOM 33234 C C . VAL A 1 97 ? 13.196 -17.643 0.138 1.00 64.02 97 VAL A C 17
ATOM 33235 O O . VAL A 1 97 ? 13.511 -17.846 -1.036 1.00 40.42 97 VAL A O 17
ATOM 33248 N N . THR A 1 98 ? 12.448 -16.612 0.517 1.00 74.11 98 THR A N 17
ATOM 33249 C CA . THR A 1 98 ? 11.942 -15.641 -0.444 1.00 21.42 98 THR A CA 17
ATOM 33250 C C . THR A 1 98 ? 12.997 -14.593 -0.775 1.00 23.55 98 THR A C 17
ATOM 33251 O O . THR A 1 98 ? 13.733 -14.122 0.093 1.00 72.05 98 THR A O 17
ATOM 33262 N N . PRO A 1 99 ? 13.075 -14.215 -2.059 1.00 61.42 99 PRO A N 17
ATOM 33263 C CA . PRO A 1 99 ? 14.038 -13.217 -2.535 1.00 22.35 99 PRO A CA 17
ATOM 33264 C C . PRO A 1 99 ? 13.708 -11.812 -2.040 1.00 21.13 99 PRO A C 17
ATOM 33265 O O . PRO A 1 99 ? 12.566 -11.522 -1.681 1.00 4.33 99 PRO A O 17
ATOM 33276 N N . LYS A 1 100 ? 14.713 -10.944 -2.025 1.00 1.34 100 LYS A N 17
ATOM 33277 C CA . LYS A 1 100 ? 14.530 -9.569 -1.577 1.00 31.23 100 LYS A CA 17
ATOM 33278 C C . LYS A 1 100 ? 13.809 -8.742 -2.638 1.00 11.53 100 LYS A C 17
ATOM 33279 O O . LYS A 1 100 ? 13.468 -7.581 -2.408 1.00 43.02 100 LYS A O 17
ATOM 33298 N N . ASP A 1 101 ? 13.581 -9.347 -3.798 1.00 23.32 101 ASP A N 17
ATOM 33299 C CA . ASP A 1 101 ? 12.897 -8.668 -4.893 1.00 41.13 101 ASP A CA 17
ATOM 33300 C C . ASP A 1 101 ? 11.491 -9.227 -5.087 1.00 43.12 101 ASP A C 17
ATOM 33301 O O . ASP A 1 101 ? 10.795 -8.868 -6.037 1.00 15.43 101 ASP A O 17
ATOM 33310 N N . PHE A 1 102 ? 11.081 -10.109 -4.182 1.00 61.52 102 PHE A N 17
ATOM 33311 C CA . PHE A 1 102 ? 9.759 -10.719 -4.255 1.00 41.25 102 PHE A CA 17
ATOM 33312 C C . PHE A 1 102 ? 8.668 -9.690 -3.974 1.00 61.03 102 PHE A C 17
ATOM 33313 O O . PHE A 1 102 ? 7.508 -9.882 -4.336 1.00 73.03 102 PHE A O 17
ATOM 33330 N N . GLY A 1 103 ? 9.049 -8.594 -3.324 1.00 33.20 103 GLY A N 17
ATOM 33331 C CA . GLY A 1 103 ? 8.093 -7.551 -3.004 1.00 14.33 103 GLY A CA 17
ATOM 33332 C C . GLY A 1 103 ? 7.292 -7.108 -4.212 1.00 14.11 103 GLY A C 17
ATOM 33333 O O . GLY A 1 103 ? 6.063 -7.064 -4.168 1.00 52.21 103 GLY A O 17
ATOM 33337 N N . ARG A 1 104 ? 7.990 -6.778 -5.294 1.00 11.41 104 ARG A N 17
ATOM 33338 C CA . ARG A 1 104 ? 7.336 -6.334 -6.519 1.00 21.11 104 ARG A CA 17
ATOM 33339 C C . ARG A 1 104 ? 6.775 -7.521 -7.297 1.00 54.21 104 ARG A C 17
ATOM 33340 O O . ARG A 1 104 ? 5.667 -7.458 -7.830 1.00 35.02 104 ARG A O 17
ATOM 33361 N N . ILE A 1 105 ? 7.548 -8.600 -7.359 1.00 74.15 105 ILE A N 17
ATOM 33362 C CA . ILE A 1 105 ? 7.128 -9.800 -8.071 1.00 51.42 105 ILE A CA 17
ATOM 33363 C C . ILE A 1 105 ? 5.768 -10.282 -7.580 1.00 31.22 105 ILE A C 17
ATOM 33364 O O . ILE A 1 105 ? 4.950 -10.767 -8.362 1.00 32.23 105 ILE A O 17
ATOM 33380 N N . ALA A 1 106 ? 5.532 -10.145 -6.279 1.00 52.13 106 ALA A N 17
ATOM 33381 C CA . ALA A 1 106 ? 4.268 -10.564 -5.684 1.00 0.32 106 ALA A CA 17
ATOM 33382 C C . ALA A 1 106 ? 3.086 -9.912 -6.391 1.00 11.13 106 ALA A C 17
ATOM 33383 O O . ALA A 1 106 ? 2.096 -10.573 -6.704 1.00 42.22 106 ALA A O 17
ATOM 33390 N N . ALA A 1 107 ? 3.195 -8.611 -6.639 1.00 54.24 107 ALA A N 17
ATOM 33391 C CA . ALA A 1 107 ? 2.133 -7.870 -7.311 1.00 40.42 107 ALA A CA 17
ATOM 33392 C C . ALA A 1 107 ? 2.088 -8.203 -8.798 1.00 61.51 107 ALA A C 17
ATOM 33393 O O . ALA A 1 107 ? 1.014 -8.391 -9.368 1.00 62.23 107 ALA A O 17
ATOM 33400 N N . GLN A 1 108 ? 3.261 -8.274 -9.420 1.00 63.24 108 GLN A N 17
ATOM 33401 C CA . GLN A 1 108 ? 3.353 -8.583 -10.842 1.00 24.31 108 GLN A CA 17
ATOM 33402 C C . GLN A 1 108 ? 2.770 -9.961 -11.139 1.00 33.31 108 GLN A C 17
ATOM 33403 O O . GLN A 1 108 ? 2.232 -10.201 -12.220 1.00 5.33 108 GLN A O 17
ATOM 33417 N N . THR A 1 109 ? 2.879 -10.866 -10.171 1.00 14.35 109 THR A N 17
ATOM 33418 C CA . THR A 1 109 ? 2.366 -12.220 -10.328 1.00 1.22 109 THR A CA 17
ATOM 33419 C C . THR A 1 109 ? 0.883 -12.290 -9.975 1.00 5.53 109 THR A C 17
ATOM 33420 O O . THR A 1 109 ? 0.135 -13.074 -10.555 1.00 22.25 109 THR A O 17
ATOM 33431 N N . ALA A 1 110 ? 0.468 -11.464 -9.021 1.00 1.34 110 ALA A N 17
ATOM 33432 C CA . ALA A 1 110 ? -0.925 -11.431 -8.593 1.00 65.20 110 ALA A CA 17
ATOM 33433 C C . ALA A 1 110 ? -1.801 -10.736 -9.629 1.00 34.15 110 ALA A C 17
ATOM 33434 O O . ALA A 1 110 ? -2.921 -11.169 -9.901 1.00 63.40 110 ALA A O 17
ATOM 33441 N N . LYS A 1 111 ? -1.285 -9.656 -10.206 1.00 4.43 111 LYS A N 17
ATOM 33442 C CA . LYS A 1 111 ? -2.020 -8.900 -11.214 1.00 13.33 111 LYS A CA 17
ATOM 33443 C C . LYS A 1 111 ? -2.248 -9.741 -12.465 1.00 33.32 111 LYS A C 17
ATOM 33444 O O . LYS A 1 111 ? -3.324 -9.704 -13.060 1.00 3.05 111 LYS A O 17
ATOM 33463 N N . GLN A 1 112 ? -1.228 -10.500 -12.856 1.00 52.54 112 GLN A N 17
ATOM 33464 C CA . GLN A 1 112 ? -1.320 -11.351 -14.037 1.00 10.21 112 GLN A CA 17
ATOM 33465 C C . GLN A 1 112 ? -2.276 -12.516 -13.797 1.00 0.31 112 GLN A C 17
ATOM 33466 O O . GLN A 1 112 ? -2.951 -12.977 -14.716 1.00 14.34 112 GLN A O 17
ATOM 33480 N N . VAL A 1 113 ? -2.326 -12.986 -12.554 1.00 42.44 113 VAL A N 17
ATOM 33481 C CA . VAL A 1 113 ? -3.201 -14.095 -12.192 1.00 53.54 113 VAL A CA 17
ATOM 33482 C C . VAL A 1 113 ? -4.654 -13.645 -12.105 1.00 33.44 113 VAL A C 17
ATOM 33483 O O . VAL A 1 113 ? -5.526 -14.193 -12.778 1.00 10.35 113 VAL A O 17
ATOM 33496 N N . VAL A 1 114 ? -4.908 -12.641 -11.271 1.00 62.31 114 VAL A N 17
ATOM 33497 C CA . VAL A 1 114 ? -6.256 -12.114 -11.097 1.00 44.31 114 VAL A CA 17
ATOM 33498 C C . VAL A 1 114 ? -6.854 -11.680 -12.431 1.00 24.40 114 VAL A C 17
ATOM 33499 O O . VAL A 1 114 ? -8.048 -11.854 -12.675 1.00 43.44 114 VAL A O 17
ATOM 33512 N N . THR A 1 115 ? -6.015 -11.114 -13.293 1.00 11.13 115 THR A N 17
ATOM 33513 C CA . THR A 1 115 ? -6.460 -10.654 -14.602 1.00 33.11 115 THR A CA 17
ATOM 33514 C C . THR A 1 115 ? -6.767 -11.829 -15.523 1.00 25.41 115 THR A C 17
ATOM 33515 O O . THR A 1 115 ? -7.606 -11.726 -16.417 1.00 0.53 115 THR A O 17
ATOM 33526 N N . GLN A 1 116 ? -6.082 -12.946 -15.298 1.00 72.25 116 GLN A N 17
ATOM 33527 C CA . GLN A 1 116 ? -6.282 -14.142 -16.107 1.00 54.01 116 GLN A CA 17
ATOM 33528 C C . GLN A 1 116 ? -7.630 -14.788 -15.802 1.00 61.15 116 GLN A C 17
ATOM 33529 O O . GLN A 1 116 ? -8.410 -15.078 -16.708 1.00 62.10 116 GLN A O 17
ATOM 33543 N N . ARG A 1 117 ? -7.897 -15.008 -14.518 1.00 54.30 117 ARG A N 17
ATOM 33544 C CA . ARG A 1 117 ? -9.149 -15.621 -14.092 1.00 0.51 117 ARG A CA 17
ATOM 33545 C C . ARG A 1 117 ? -10.345 -14.845 -14.636 1.00 2.44 117 ARG A C 17
ATOM 33546 O O . ARG A 1 117 ? -11.416 -15.411 -14.858 1.00 12.00 117 ARG A O 17
ATOM 33567 N N . VAL A 1 118 ? -10.156 -13.546 -14.846 1.00 41.12 118 VAL A N 17
ATOM 33568 C CA . VAL A 1 118 ? -11.220 -12.693 -15.364 1.00 4.21 118 VAL A CA 17
ATOM 33569 C C . VAL A 1 118 ? -11.688 -13.169 -16.735 1.00 14.31 118 VAL A C 17
ATOM 33570 O O . VAL A 1 118 ? -12.887 -13.269 -16.992 1.00 21.50 118 VAL A O 17
ATOM 33583 N N . ARG A 1 119 ? -10.733 -13.462 -17.611 1.00 45.44 119 ARG A N 17
ATOM 33584 C CA . ARG A 1 119 ? -11.047 -13.927 -18.956 1.00 54.32 119 ARG A CA 17
ATOM 33585 C C . ARG A 1 119 ? -11.834 -15.234 -18.910 1.00 31.42 119 ARG A C 17
ATOM 33586 O O . ARG A 1 119 ? -12.838 -15.390 -19.604 1.00 55.43 119 ARG A O 17
ATOM 33607 N N . GLU A 1 120 ? -11.370 -16.170 -18.088 1.00 3.12 120 GLU A N 17
ATOM 33608 C CA . GLU A 1 120 ? -12.029 -17.463 -17.953 1.00 33.03 120 GLU A CA 17
ATOM 33609 C C . GLU A 1 120 ? -13.411 -17.306 -17.322 1.00 32.20 120 GLU A C 17
ATOM 33610 O O . GLU A 1 120 ? -14.342 -18.038 -17.653 1.00 44.34 120 GLU A O 17
ATOM 33622 N N . ALA A 1 121 ? -13.532 -16.345 -16.412 1.00 41.02 121 ALA A N 17
ATOM 33623 C CA . ALA A 1 121 ? -14.799 -16.091 -15.736 1.00 30.52 121 ALA A CA 17
ATOM 33624 C C . ALA A 1 121 ? -15.855 -15.596 -16.718 1.00 21.14 121 ALA A C 17
ATOM 33625 O O . ALA A 1 121 ? -16.990 -16.071 -16.713 1.00 23.24 121 ALA A O 17
ATOM 33632 N N . GLU A 1 122 ? -15.474 -14.639 -17.558 1.00 33.52 122 GLU A N 17
ATOM 33633 C CA . GLU A 1 122 ? -16.391 -14.079 -18.544 1.00 11.20 122 GLU A CA 17
ATOM 33634 C C . GLU A 1 122 ? -16.614 -15.056 -19.696 1.00 55.40 122 GLU A C 17
ATOM 33635 O O . GLU A 1 122 ? -17.668 -15.053 -20.330 1.00 21.30 122 GLU A O 17
ATOM 33647 N N . ARG A 1 123 ? -15.613 -15.889 -19.959 1.00 41.24 123 ARG A N 17
ATOM 33648 C CA . ARG A 1 123 ? -15.697 -16.870 -21.034 1.00 72.40 123 ARG A CA 17
ATOM 33649 C C . ARG A 1 123 ? -16.906 -17.781 -20.845 1.00 72.21 123 ARG A C 17
ATOM 33650 O O . ARG A 1 123 ? -17.446 -18.322 -21.809 1.00 44.14 123 ARG A O 17
ATOM 33671 N N . GLY A 1 124 ? -17.327 -17.946 -19.594 1.00 5.13 124 GLY A N 17
ATOM 33672 C CA . GLY A 1 124 ? -18.467 -18.793 -19.301 1.00 42.31 124 GLY A CA 17
ATOM 33673 C C . GLY A 1 124 ? -18.715 -18.937 -17.812 1.00 72.23 124 GLY A C 17
ATOM 33674 O O . GLY A 1 124 ? -19.071 -17.970 -17.138 1.00 21.50 124 GLY A O 17
ATOM 33678 N N . MET A 1 1 ? -0.905 1.974 -4.338 1.00 15.44 1 MET A N 18
ATOM 33679 C CA . MET A 1 1 ? -0.702 0.915 -5.321 1.00 3.31 1 MET A CA 18
ATOM 33680 C C . MET A 1 1 ? 0.322 -0.100 -4.823 1.00 74.14 1 MET A C 18
ATOM 33681 O O . MET A 1 1 ? 0.959 -0.792 -5.616 1.00 71.53 1 MET A O 18
ATOM 33695 N N . SER A 1 2 ? 0.474 -0.182 -3.505 1.00 74.23 2 SER A N 18
ATOM 33696 C CA . SER A 1 2 ? 1.425 -1.110 -2.902 1.00 34.35 2 SER A CA 18
ATOM 33697 C C . SER A 1 2 ? 0.864 -2.529 -2.890 1.00 3.11 2 SER A C 18
ATOM 33698 O O . SER A 1 2 ? 1.590 -3.496 -3.122 1.00 53.21 2 SER A O 18
ATOM 33706 N N . SER A 1 3 ? -0.431 -2.645 -2.617 1.00 72.01 3 SER A N 18
ATOM 33707 C CA . SER A 1 3 ? -1.089 -3.945 -2.571 1.00 24.41 3 SER A CA 18
ATOM 33708 C C . SER A 1 3 ? -2.239 -4.009 -3.572 1.00 2.44 3 SER A C 18
ATOM 33709 O O . SER A 1 3 ? -3.375 -4.307 -3.209 1.00 21.24 3 SER A O 18
ATOM 33717 N N . GLU A 1 4 ? -1.931 -3.728 -4.834 1.00 74.53 4 GLU A N 18
ATOM 33718 C CA . GLU A 1 4 ? -2.938 -3.752 -5.889 1.00 44.43 4 GLU A CA 18
ATOM 33719 C C . GLU A 1 4 ? -3.628 -5.112 -5.950 1.00 72.00 4 GLU A C 18
ATOM 33720 O O . GLU A 1 4 ? -4.796 -5.212 -6.327 1.00 41.22 4 GLU A O 18
ATOM 33732 N N . LEU A 1 5 ? -2.897 -6.157 -5.579 1.00 43.24 5 LEU A N 18
ATOM 33733 C CA . LEU A 1 5 ? -3.438 -7.512 -5.591 1.00 13.32 5 LEU A CA 18
ATOM 33734 C C . LEU A 1 5 ? -4.734 -7.589 -4.791 1.00 63.44 5 LEU A C 18
ATOM 33735 O O . LEU A 1 5 ? -5.649 -8.335 -5.141 1.00 51.25 5 LEU A O 18
ATOM 33751 N N . LEU A 1 6 ? -4.806 -6.812 -3.716 1.00 10.52 6 LEU A N 18
ATOM 33752 C CA . LEU A 1 6 ? -5.991 -6.790 -2.866 1.00 13.21 6 LEU A CA 18
ATOM 33753 C C . LEU A 1 6 ? -7.169 -6.148 -3.591 1.00 51.12 6 LEU A C 18
ATOM 33754 O O . LEU A 1 6 ? -8.303 -6.619 -3.492 1.00 73.12 6 LEU A O 18
ATOM 33770 N N . ASP A 1 7 ? -6.894 -5.074 -4.322 1.00 4.52 7 ASP A N 18
ATOM 33771 C CA . ASP A 1 7 ? -7.930 -4.370 -5.067 1.00 25.12 7 ASP A CA 18
ATOM 33772 C C . ASP A 1 7 ? -8.462 -5.233 -6.207 1.00 33.21 7 ASP A C 18
ATOM 33773 O O . ASP A 1 7 ? -9.635 -5.147 -6.569 1.00 24.02 7 ASP A O 18
ATOM 33782 N N . ALA A 1 8 ? -7.590 -6.063 -6.770 1.00 74.43 8 ALA A N 18
ATOM 33783 C CA . ALA A 1 8 ? -7.972 -6.943 -7.868 1.00 44.45 8 ALA A CA 18
ATOM 33784 C C . ALA A 1 8 ? -9.066 -7.914 -7.438 1.00 72.11 8 ALA A C 18
ATOM 33785 O O . ALA A 1 8 ? -10.118 -8.000 -8.072 1.00 71.43 8 ALA A O 18
ATOM 33792 N N . LEU A 1 9 ? -8.811 -8.646 -6.359 1.00 65.10 9 LEU A N 18
ATOM 33793 C CA . LEU A 1 9 ? -9.774 -9.613 -5.845 1.00 30.43 9 LEU A CA 18
ATOM 33794 C C . LEU A 1 9 ? -11.097 -8.935 -5.506 1.00 2.51 9 LEU A C 18
ATOM 33795 O O . LEU A 1 9 ? -12.159 -9.556 -5.564 1.00 14.11 9 LEU A O 18
ATOM 33811 N N . THR A 1 10 ? -11.028 -7.654 -5.154 1.00 42.42 10 THR A N 18
ATOM 33812 C CA . THR A 1 10 ? -12.221 -6.891 -4.807 1.00 45.22 10 THR A CA 18
ATOM 33813 C C . THR A 1 10 ? -13.093 -6.647 -6.033 1.00 33.22 10 THR A C 18
ATOM 33814 O O . THR A 1 10 ? -14.302 -6.872 -6.001 1.00 71.53 10 THR A O 18
ATOM 33825 N N . ILE A 1 11 ? -12.470 -6.185 -7.113 1.00 32.10 11 ILE A N 18
ATOM 33826 C CA . ILE A 1 11 ? -13.191 -5.911 -8.350 1.00 21.23 11 ILE A CA 18
ATOM 33827 C C . ILE A 1 11 ? -13.985 -7.130 -8.806 1.00 62.33 11 ILE A C 18
ATOM 33828 O O . ILE A 1 11 ? -15.066 -7.002 -9.382 1.00 65.32 11 ILE A O 18
ATOM 33844 N N . LEU A 1 12 ? -13.443 -8.315 -8.541 1.00 75.15 12 LEU A N 18
ATOM 33845 C CA . LEU A 1 12 ? -14.101 -9.559 -8.922 1.00 35.45 12 LEU A CA 18
ATOM 33846 C C . LEU A 1 12 ? -15.462 -9.684 -8.245 1.00 52.41 12 LEU A C 18
ATOM 33847 O O . LEU A 1 12 ? -16.355 -10.365 -8.748 1.00 23.30 12 LEU A O 18
ATOM 33863 N N . GLU A 1 13 ? -15.614 -9.019 -7.104 1.00 2.20 13 GLU A N 18
ATOM 33864 C CA . GLU A 1 13 ? -16.868 -9.055 -6.360 1.00 73.44 13 GLU A CA 18
ATOM 33865 C C . GLU A 1 13 ? -18.035 -8.617 -7.240 1.00 24.32 13 GLU A C 18
ATOM 33866 O O . GLU A 1 13 ? -19.176 -9.029 -7.028 1.00 32.15 13 GLU A O 18
ATOM 33878 N N . LYS A 1 14 ? -17.741 -7.778 -8.227 1.00 41.41 14 LYS A N 18
ATOM 33879 C CA . LYS A 1 14 ? -18.764 -7.282 -9.140 1.00 53.15 14 LYS A CA 18
ATOM 33880 C C . LYS A 1 14 ? -19.574 -8.433 -9.727 1.00 32.03 14 LYS A C 18
ATOM 33881 O O . LYS A 1 14 ? -20.751 -8.276 -10.048 1.00 33.02 14 LYS A O 18
ATOM 33900 N N . GLU A 1 15 ? -18.934 -9.591 -9.864 1.00 31.13 15 GLU A N 18
ATOM 33901 C CA . GLU A 1 15 ? -19.596 -10.769 -10.413 1.00 10.21 15 GLU A CA 18
ATOM 33902 C C . GLU A 1 15 ? -20.335 -11.536 -9.319 1.00 74.31 15 GLU A C 18
ATOM 33903 O O . GLU A 1 15 ? -20.523 -11.034 -8.211 1.00 23.34 15 GLU A O 18
ATOM 33915 N N . LYS A 1 16 ? -20.751 -12.757 -9.640 1.00 54.02 16 LYS A N 18
ATOM 33916 C CA . LYS A 1 16 ? -21.468 -13.596 -8.687 1.00 15.32 16 LYS A CA 18
ATOM 33917 C C . LYS A 1 16 ? -21.078 -15.061 -8.851 1.00 60.10 16 LYS A C 18
ATOM 33918 O O . LYS A 1 16 ? -20.885 -15.541 -9.968 1.00 20.10 16 LYS A O 18
ATOM 33937 N N . GLY A 1 17 ? -20.967 -15.768 -7.730 1.00 53.14 17 GLY A N 18
ATOM 33938 C CA . GLY A 1 17 ? -20.601 -17.173 -7.773 1.00 1.24 17 GLY A CA 18
ATOM 33939 C C . GLY A 1 17 ? -19.110 -17.378 -7.953 1.00 24.31 17 GLY A C 18
ATOM 33940 O O . GLY A 1 17 ? -18.645 -18.512 -8.076 1.00 30.33 17 GLY A O 18
ATOM 33944 N N . ILE A 1 18 ? -18.361 -16.281 -7.970 1.00 51.44 18 ILE A N 18
ATOM 33945 C CA . ILE A 1 18 ? -16.914 -16.348 -8.136 1.00 32.50 18 ILE A CA 18
ATOM 33946 C C . ILE A 1 18 ? -16.196 -16.120 -6.810 1.00 3.32 18 ILE A C 18
ATOM 33947 O O . ILE A 1 18 ? -15.751 -15.010 -6.517 1.00 25.41 18 ILE A O 18
ATOM 33963 N N . SER A 1 19 ? -16.087 -17.177 -6.014 1.00 72.20 19 SER A N 18
ATOM 33964 C CA . SER A 1 19 ? -15.425 -17.093 -4.717 1.00 5.03 19 SER A CA 18
ATOM 33965 C C . SER A 1 19 ? -13.968 -16.669 -4.877 1.00 10.11 19 SER A C 18
ATOM 33966 O O . SER A 1 19 ? -13.151 -17.406 -5.428 1.00 55.41 19 SER A O 18
ATOM 33974 N N . LYS A 1 20 ? -13.650 -15.473 -4.392 1.00 21.45 20 LYS A N 18
ATOM 33975 C CA . LYS A 1 20 ? -12.293 -14.948 -4.480 1.00 74.43 20 LYS A CA 18
ATOM 33976 C C . LYS A 1 20 ? -11.352 -15.717 -3.558 1.00 44.01 20 LYS A C 18
ATOM 33977 O O . LYS A 1 20 ? -10.133 -15.664 -3.717 1.00 62.25 20 LYS A O 18
ATOM 33996 N N . GLU A 1 21 ? -11.927 -16.432 -2.595 1.00 64.52 21 GLU A N 18
ATOM 33997 C CA . GLU A 1 21 ? -11.137 -17.212 -1.649 1.00 11.33 21 GLU A CA 18
ATOM 33998 C C . GLU A 1 21 ? -10.215 -18.182 -2.381 1.00 34.03 21 GLU A C 18
ATOM 33999 O O . GLU A 1 21 ? -9.072 -18.394 -1.974 1.00 42.53 21 GLU A O 18
ATOM 34011 N N . ILE A 1 22 ? -10.719 -18.769 -3.461 1.00 11.12 22 ILE A N 18
ATOM 34012 C CA . ILE A 1 22 ? -9.941 -19.716 -4.250 1.00 52.11 22 ILE A CA 18
ATOM 34013 C C . ILE A 1 22 ? -8.947 -18.993 -5.154 1.00 5.14 22 ILE A C 18
ATOM 34014 O O . ILE A 1 22 ? -7.915 -19.549 -5.529 1.00 62.02 22 ILE A O 18
ATOM 34030 N N . ILE A 1 23 ? -9.266 -17.749 -5.499 1.00 13.43 23 ILE A N 18
ATOM 34031 C CA . ILE A 1 23 ? -8.401 -16.950 -6.356 1.00 72.34 23 ILE A CA 18
ATOM 34032 C C . ILE A 1 23 ? -7.050 -16.699 -5.693 1.00 55.40 23 ILE A C 18
ATOM 34033 O O . ILE A 1 23 ? -6.007 -16.764 -6.345 1.00 31.34 23 ILE A O 18
ATOM 34049 N N . ILE A 1 24 ? -7.077 -16.415 -4.396 1.00 51.31 24 ILE A N 18
ATOM 34050 C CA . ILE A 1 24 ? -5.854 -16.159 -3.644 1.00 74.21 24 ILE A CA 18
ATOM 34051 C C . ILE A 1 24 ? -4.851 -17.293 -3.824 1.00 44.54 24 ILE A C 18
ATOM 34052 O O . ILE A 1 24 ? -3.641 -17.068 -3.841 1.00 32.23 24 ILE A O 18
ATOM 34068 N N . GLU A 1 25 ? -5.362 -18.513 -3.958 1.00 72.53 25 GLU A N 18
ATOM 34069 C CA . GLU A 1 25 ? -4.510 -19.682 -4.136 1.00 43.13 25 GLU A CA 18
ATOM 34070 C C . GLU A 1 25 ? -3.821 -19.650 -5.498 1.00 2.50 25 GLU A C 18
ATOM 34071 O O . GLU A 1 25 ? -2.711 -20.159 -5.655 1.00 34.42 25 GLU A O 18
ATOM 34083 N N . ALA A 1 26 ? -4.486 -19.049 -6.478 1.00 1.41 26 ALA A N 18
ATOM 34084 C CA . ALA A 1 26 ? -3.938 -18.948 -7.825 1.00 44.13 26 ALA A CA 18
ATOM 34085 C C . ALA A 1 26 ? -2.669 -18.101 -7.839 1.00 13.13 26 ALA A C 18
ATOM 34086 O O . ALA A 1 26 ? -1.683 -18.455 -8.484 1.00 24.00 26 ALA A O 18
ATOM 34093 N N . ILE A 1 27 ? -2.704 -16.980 -7.126 1.00 44.10 27 ILE A N 18
ATOM 34094 C CA . ILE A 1 27 ? -1.557 -16.083 -7.057 1.00 13.45 27 ILE A CA 18
ATOM 34095 C C . ILE A 1 27 ? -0.344 -16.788 -6.460 1.00 13.44 27 ILE A C 18
ATOM 34096 O O . ILE A 1 27 ? 0.739 -16.781 -7.044 1.00 54.42 27 ILE A O 18
ATOM 34112 N N . GLU A 1 28 ? -0.533 -17.396 -5.293 1.00 54.21 28 GLU A N 18
ATOM 34113 C CA . GLU A 1 28 ? 0.547 -18.107 -4.618 1.00 54.51 28 GLU A CA 18
ATOM 34114 C C . GLU A 1 28 ? 1.169 -19.152 -5.539 1.00 43.41 28 GLU A C 18
ATOM 34115 O O . GLU A 1 28 ? 2.391 -19.248 -5.649 1.00 43.02 28 GLU A O 18
ATOM 34127 N N . ALA A 1 29 ? 0.319 -19.934 -6.197 1.00 30.04 29 ALA A N 18
ATOM 34128 C CA . ALA A 1 29 ? 0.785 -20.971 -7.109 1.00 12.54 29 ALA A CA 18
ATOM 34129 C C . ALA A 1 29 ? 1.588 -20.372 -8.258 1.00 13.03 29 ALA A C 18
ATOM 34130 O O . ALA A 1 29 ? 2.499 -21.007 -8.788 1.00 61.31 29 ALA A O 18
ATOM 34137 N N . ALA A 1 30 ? 1.244 -19.146 -8.639 1.00 53.23 30 ALA A N 18
ATOM 34138 C CA . ALA A 1 30 ? 1.935 -18.461 -9.725 1.00 23.45 30 ALA A CA 18
ATOM 34139 C C . ALA A 1 30 ? 3.308 -17.972 -9.278 1.00 61.02 30 ALA A C 18
ATOM 34140 O O . ALA A 1 30 ? 4.272 -18.010 -10.046 1.00 51.44 30 ALA A O 18
ATOM 34147 N N . LEU A 1 31 ? 3.393 -17.512 -8.035 1.00 5.35 31 LEU A N 18
ATOM 34148 C CA . LEU A 1 31 ? 4.650 -17.014 -7.488 1.00 1.23 31 LEU A CA 18
ATOM 34149 C C . LEU A 1 31 ? 5.640 -18.155 -7.272 1.00 21.11 31 LEU A C 18
ATOM 34150 O O . LEU A 1 31 ? 6.787 -18.085 -7.710 1.00 34.51 31 LEU A O 18
ATOM 34166 N N . ILE A 1 32 ? 5.185 -19.205 -6.594 1.00 24.45 32 ILE A N 18
ATOM 34167 C CA . ILE A 1 32 ? 6.030 -20.362 -6.323 1.00 71.03 32 ILE A CA 18
ATOM 34168 C C . ILE A 1 32 ? 6.645 -20.905 -7.609 1.00 24.23 32 ILE A C 18
ATOM 34169 O O . ILE A 1 32 ? 7.820 -21.273 -7.638 1.00 63.05 32 ILE A O 18
ATOM 34185 N N . SER A 1 33 ? 5.845 -20.952 -8.669 1.00 23.51 33 SER A N 18
ATOM 34186 C CA . SER A 1 33 ? 6.310 -21.453 -9.956 1.00 62.33 33 SER A CA 18
ATOM 34187 C C . SER A 1 33 ? 7.442 -20.586 -10.499 1.00 1.44 33 SER A C 18
ATOM 34188 O O . SER A 1 33 ? 8.469 -21.096 -10.947 1.00 2.10 33 SER A O 18
ATOM 34196 N N . ALA A 1 34 ? 7.247 -19.272 -10.456 1.00 22.53 34 ALA A N 18
ATOM 34197 C CA . ALA A 1 34 ? 8.250 -18.334 -10.941 1.00 1.34 34 ALA A CA 18
ATOM 34198 C C . ALA A 1 34 ? 9.585 -18.542 -10.234 1.00 52.14 34 ALA A C 18
ATOM 34199 O O . ALA A 1 34 ? 10.624 -18.689 -10.878 1.00 62.24 34 ALA A O 18
ATOM 34206 N N . TYR A 1 35 ? 9.549 -18.554 -8.906 1.00 60.44 35 TYR A N 18
ATOM 34207 C CA . TYR A 1 35 ? 10.757 -18.743 -8.111 1.00 42.44 35 TYR A CA 18
ATOM 34208 C C . TYR A 1 35 ? 11.308 -20.155 -8.283 1.00 40.45 35 TYR A C 18
ATOM 34209 O O . TYR A 1 35 ? 12.515 -20.380 -8.186 1.00 13.24 35 TYR A O 18
ATOM 34227 N N . LYS A 1 36 ? 10.414 -21.104 -8.540 1.00 5.13 36 LYS A N 18
ATOM 34228 C CA . LYS A 1 36 ? 10.808 -22.495 -8.727 1.00 11.15 36 LYS A CA 18
ATOM 34229 C C . LYS A 1 36 ? 11.776 -22.634 -9.898 1.00 32.14 36 LYS A C 18
ATOM 34230 O O . LYS A 1 36 ? 12.678 -23.471 -9.874 1.00 62.43 36 LYS A O 18
ATOM 34249 N N . ARG A 1 37 ? 11.583 -21.807 -10.921 1.00 74.25 37 ARG A N 18
ATOM 34250 C CA . ARG A 1 37 ? 12.438 -21.839 -12.101 1.00 53.51 37 ARG A CA 18
ATOM 34251 C C . ARG A 1 37 ? 13.895 -21.583 -11.722 1.00 13.30 37 ARG A C 18
ATOM 34252 O O . ARG A 1 37 ? 14.809 -21.917 -12.473 1.00 74.35 37 ARG A O 18
ATOM 34273 N N . ASN A 1 38 ? 14.101 -20.987 -10.552 1.00 64.14 38 ASN A N 18
ATOM 34274 C CA . ASN A 1 38 ? 15.446 -20.685 -10.074 1.00 2.44 38 ASN A CA 18
ATOM 34275 C C . ASN A 1 38 ? 16.092 -21.920 -9.455 1.00 62.25 38 ASN A C 18
ATOM 34276 O O . ASN A 1 38 ? 17.222 -22.278 -9.793 1.00 62.41 38 ASN A O 18
ATOM 34287 N N . PHE A 1 39 ? 15.369 -22.569 -8.549 1.00 74.50 39 PHE A N 18
ATOM 34288 C CA . PHE A 1 39 ? 15.872 -23.764 -7.881 1.00 13.22 39 PHE A CA 18
ATOM 34289 C C . PHE A 1 39 ? 14.787 -24.833 -7.788 1.00 13.23 39 PHE A C 18
ATOM 34290 O O . PHE A 1 39 ? 14.322 -25.168 -6.700 1.00 12.23 39 PHE A O 18
ATOM 34307 N N . ASN A 1 40 ? 14.387 -25.363 -8.939 1.00 5.11 40 ASN A N 18
ATOM 34308 C CA . ASN A 1 40 ? 13.356 -26.393 -8.988 1.00 31.44 40 ASN A CA 18
ATOM 34309 C C . ASN A 1 40 ? 13.920 -27.749 -8.573 1.00 13.21 40 ASN A C 18
ATOM 34310 O O . ASN A 1 40 ? 13.394 -28.400 -7.670 1.00 10.21 40 ASN A O 18
ATOM 34321 N N . GLN A 1 41 ? 14.992 -28.166 -9.238 1.00 42.41 41 GLN A N 18
ATOM 34322 C CA . GLN A 1 41 ? 15.627 -29.444 -8.937 1.00 32.21 41 GLN A CA 18
ATOM 34323 C C . GLN A 1 41 ? 16.695 -29.281 -7.862 1.00 10.23 41 GLN A C 18
ATOM 34324 O O . GLN A 1 41 ? 17.472 -30.199 -7.601 1.00 2.54 41 GLN A O 18
ATOM 34338 N N . ALA A 1 42 ? 16.729 -28.107 -7.241 1.00 53.10 42 ALA A N 18
ATOM 34339 C CA . ALA A 1 42 ? 17.701 -27.824 -6.192 1.00 45.11 42 ALA A CA 18
ATOM 34340 C C . ALA A 1 42 ? 17.099 -28.047 -4.809 1.00 30.22 42 ALA A C 18
ATOM 34341 O O . ALA A 1 42 ? 17.773 -28.525 -3.898 1.00 53.42 42 ALA A O 18
ATOM 34348 N N . GLN A 1 43 ? 15.825 -27.698 -4.662 1.00 44.33 43 GLN A N 18
ATOM 34349 C CA . GLN A 1 43 ? 15.132 -27.861 -3.388 1.00 63.21 43 GLN A CA 18
ATOM 34350 C C . GLN A 1 43 ? 13.655 -27.505 -3.523 1.00 62.24 43 GLN A C 18
ATOM 34351 O O . GLN A 1 43 ? 13.253 -26.831 -4.470 1.00 74.55 43 GLN A O 18
ATOM 34365 N N . ASN A 1 44 ? 12.852 -27.964 -2.569 1.00 61.24 44 ASN A N 18
ATOM 34366 C CA . ASN A 1 44 ? 11.418 -27.696 -2.582 1.00 5.03 44 ASN A CA 18
ATOM 34367 C C . ASN A 1 44 ? 11.111 -26.346 -1.941 1.00 45.14 44 ASN A C 18
ATOM 34368 O O . ASN A 1 44 ? 11.954 -25.766 -1.256 1.00 15.42 44 ASN A O 18
ATOM 34379 N N . VAL A 1 45 ? 9.900 -25.850 -2.168 1.00 44.30 45 VAL A N 18
ATOM 34380 C CA . VAL A 1 45 ? 9.480 -24.570 -1.612 1.00 71.11 45 VAL A CA 18
ATOM 34381 C C . VAL A 1 45 ? 7.960 -24.459 -1.570 1.00 24.13 45 VAL A C 18
ATOM 34382 O O . VAL A 1 45 ? 7.258 -25.140 -2.319 1.00 24.45 45 VAL A O 18
ATOM 34395 N N . ARG A 1 46 ? 7.459 -23.599 -0.691 1.00 33.25 46 ARG A N 18
ATOM 34396 C CA . ARG A 1 46 ? 6.021 -23.400 -0.551 1.00 13.25 46 ARG A CA 18
ATOM 34397 C C . ARG A 1 46 ? 5.701 -21.937 -0.257 1.00 35.22 46 ARG A C 18
ATOM 34398 O O . ARG A 1 46 ? 6.006 -21.429 0.822 1.00 45.34 46 ARG A O 18
ATOM 34419 N N . VAL A 1 47 ? 5.083 -21.266 -1.223 1.00 13.15 47 VAL A N 18
ATOM 34420 C CA . VAL A 1 47 ? 4.720 -19.863 -1.069 1.00 40.55 47 VAL A CA 18
ATOM 34421 C C . VAL A 1 47 ? 3.404 -19.715 -0.314 1.00 21.11 47 VAL A C 18
ATOM 34422 O O . VAL A 1 47 ? 2.494 -20.529 -0.469 1.00 40.40 47 VAL A O 18
ATOM 34435 N N . ASP A 1 48 ? 3.310 -18.671 0.502 1.00 31.11 48 ASP A N 18
ATOM 34436 C CA . ASP A 1 48 ? 2.103 -18.415 1.280 1.00 72.44 48 ASP A CA 18
ATOM 34437 C C . ASP A 1 48 ? 1.780 -16.924 1.307 1.00 70.23 48 ASP A C 18
ATOM 34438 O O . ASP A 1 48 ? 2.423 -16.153 2.022 1.00 21.40 48 ASP A O 18
ATOM 34447 N N . LEU A 1 49 ? 0.784 -16.525 0.526 1.00 24.33 49 LEU A N 18
ATOM 34448 C CA . LEU A 1 49 ? 0.376 -15.126 0.459 1.00 74.30 49 LEU A CA 18
ATOM 34449 C C . LEU A 1 49 ? -0.763 -14.844 1.434 1.00 41.23 49 LEU A C 18
ATOM 34450 O O . LEU A 1 49 ? -1.626 -15.693 1.657 1.00 13.24 49 LEU A O 18
ATOM 34466 N N . ASN A 1 50 ? -0.762 -13.646 2.008 1.00 2.14 50 ASN A N 18
ATOM 34467 C CA . ASN A 1 50 ? -1.795 -13.251 2.957 1.00 51.24 50 ASN A CA 18
ATOM 34468 C C . ASN A 1 50 ? -2.628 -12.097 2.407 1.00 73.32 50 ASN A C 18
ATOM 34469 O O . ASN A 1 50 ? -2.200 -10.942 2.431 1.00 30.13 50 ASN A O 18
ATOM 34480 N N . ARG A 1 51 ? -3.818 -12.416 1.910 1.00 0.13 51 ARG A N 18
ATOM 34481 C CA . ARG A 1 51 ? -4.709 -11.407 1.352 1.00 51.01 51 ARG A CA 18
ATOM 34482 C C . ARG A 1 51 ? -5.250 -10.493 2.449 1.00 31.24 51 ARG A C 18
ATOM 34483 O O . ARG A 1 51 ? -5.846 -9.454 2.167 1.00 2.24 51 ARG A O 18
ATOM 34504 N N . GLU A 1 52 ? -5.038 -10.890 3.700 1.00 34.15 52 GLU A N 18
ATOM 34505 C CA . GLU A 1 52 ? -5.506 -10.108 4.839 1.00 24.22 52 GLU A CA 18
ATOM 34506 C C . GLU A 1 52 ? -4.682 -8.833 4.998 1.00 0.20 52 GLU A C 18
ATOM 34507 O O . GLU A 1 52 ? -5.215 -7.772 5.322 1.00 22.35 52 GLU A O 18
ATOM 34519 N N . THR A 1 53 ? -3.377 -8.946 4.767 1.00 23.40 53 THR A N 18
ATOM 34520 C CA . THR A 1 53 ? -2.479 -7.805 4.886 1.00 34.31 53 THR A CA 18
ATOM 34521 C C . THR A 1 53 ? -1.665 -7.610 3.612 1.00 54.44 53 THR A C 18
ATOM 34522 O O . THR A 1 53 ? -0.643 -6.926 3.615 1.00 31.00 53 THR A O 18
ATOM 34533 N N . GLY A 1 54 ? -2.127 -8.217 2.522 1.00 23.41 54 GLY A N 18
ATOM 34534 C CA . GLY A 1 54 ? -1.430 -8.096 1.255 1.00 44.31 54 GLY A CA 18
ATOM 34535 C C . GLY A 1 54 ? 0.044 -8.436 1.369 1.00 5.13 54 GLY A C 18
ATOM 34536 O O . GLY A 1 54 ? 0.866 -7.922 0.612 1.00 74.51 54 GLY A O 18
ATOM 34540 N N . SER A 1 55 ? 0.377 -9.303 2.321 1.00 33.40 55 SER A N 18
ATOM 34541 C CA . SER A 1 55 ? 1.762 -9.706 2.536 1.00 75.11 55 SER A CA 18
ATOM 34542 C C . SER A 1 55 ? 2.063 -11.019 1.818 1.00 63.23 55 SER A C 18
ATOM 34543 O O . SER A 1 55 ? 1.152 -11.728 1.392 1.00 45.55 55 SER A O 18
ATOM 34551 N N . ILE A 1 56 ? 3.347 -11.335 1.691 1.00 3.53 56 ILE A N 18
ATOM 34552 C CA . ILE A 1 56 ? 3.769 -12.562 1.027 1.00 74.13 56 ILE A CA 18
ATOM 34553 C C . ILE A 1 56 ? 5.090 -13.069 1.597 1.00 0.40 56 ILE A C 18
ATOM 34554 O O . ILE A 1 56 ? 5.977 -12.283 1.928 1.00 42.33 56 ILE A O 18
ATOM 34570 N N . ARG A 1 57 ? 5.212 -14.388 1.707 1.00 32.14 57 ARG A N 18
ATOM 34571 C CA . ARG A 1 57 ? 6.425 -15.001 2.237 1.00 64.45 57 ARG A CA 18
ATOM 34572 C C . ARG A 1 57 ? 6.649 -16.380 1.624 1.00 32.01 57 ARG A C 18
ATOM 34573 O O . ARG A 1 57 ? 5.717 -17.175 1.500 1.00 32.22 57 ARG A O 18
ATOM 34594 N N . VAL A 1 58 ? 7.892 -16.658 1.242 1.00 42.34 58 VAL A N 18
ATOM 34595 C CA . VAL A 1 58 ? 8.239 -17.940 0.643 1.00 43.54 58 VAL A CA 18
ATOM 34596 C C . VAL A 1 58 ? 9.233 -18.702 1.511 1.00 10.15 58 VAL A C 18
ATOM 34597 O O . VAL A 1 58 ? 10.344 -18.233 1.760 1.00 73.04 58 VAL A O 18
ATOM 34610 N N . PHE A 1 59 ? 8.826 -19.880 1.973 1.00 1.31 59 PHE A N 18
ATOM 34611 C CA . PHE A 1 59 ? 9.681 -20.708 2.816 1.00 44.44 59 PHE A CA 18
ATOM 34612 C C . PHE A 1 59 ? 9.982 -22.043 2.141 1.00 1.24 59 PHE A C 18
ATOM 34613 O O . PHE A 1 59 ? 9.196 -22.531 1.330 1.00 3.23 59 PHE A O 18
ATOM 34630 N N . ALA A 1 60 ? 11.125 -22.628 2.483 1.00 64.33 60 ALA A N 18
ATOM 34631 C CA . ALA A 1 60 ? 11.529 -23.907 1.912 1.00 61.55 60 ALA A CA 18
ATOM 34632 C C . ALA A 1 60 ? 11.334 -25.041 2.913 1.00 45.11 60 ALA A C 18
ATOM 34633 O O . ALA A 1 60 ? 11.873 -25.003 4.019 1.00 31.21 60 ALA A O 18
ATOM 34640 N N . ARG A 1 61 ? 10.561 -26.047 2.518 1.00 41.23 61 ARG A N 18
ATOM 34641 C CA . ARG A 1 61 ? 10.294 -27.191 3.382 1.00 72.14 61 ARG A CA 18
ATOM 34642 C C . ARG A 1 61 ? 11.477 -28.154 3.390 1.00 20.13 61 ARG A C 18
ATOM 34643 O O . ARG A 1 61 ? 11.907 -28.636 2.342 1.00 1.01 61 ARG A O 18
ATOM 34664 N N . LYS A 1 62 ? 12.001 -28.428 4.580 1.00 10.33 62 LYS A N 18
ATOM 34665 C CA . LYS A 1 62 ? 13.135 -29.334 4.726 1.00 21.43 62 LYS A CA 18
ATOM 34666 C C . LYS A 1 62 ? 12.823 -30.438 5.731 1.00 75.40 62 LYS A C 18
ATOM 34667 O O . LYS A 1 62 ? 12.277 -30.178 6.804 1.00 2.42 62 LYS A O 18
ATOM 34686 N N . ASP A 1 63 ? 13.175 -31.669 5.380 1.00 23.54 63 ASP A N 18
ATOM 34687 C CA . ASP A 1 63 ? 12.935 -32.813 6.252 1.00 42.41 63 ASP A CA 18
ATOM 34688 C C . ASP A 1 63 ? 13.937 -32.838 7.402 1.00 73.33 63 ASP A C 18
ATOM 34689 O O . ASP A 1 63 ? 15.132 -33.050 7.194 1.00 62.32 63 ASP A O 18
ATOM 34698 N N . VAL A 1 64 ? 13.442 -32.621 8.616 1.00 22.25 64 VAL A N 18
ATOM 34699 C CA . VAL A 1 64 ? 14.294 -32.619 9.800 1.00 63.30 64 VAL A CA 18
ATOM 34700 C C . VAL A 1 64 ? 14.846 -34.012 10.081 1.00 51.12 64 VAL A C 18
ATOM 34701 O O . VAL A 1 64 ? 14.094 -34.942 10.376 1.00 75.14 64 VAL A O 18
ATOM 34714 N N . VAL A 1 65 ? 16.165 -34.148 9.991 1.00 11.54 65 VAL A N 18
ATOM 34715 C CA . VAL A 1 65 ? 16.819 -35.428 10.238 1.00 13.21 65 VAL A CA 18
ATOM 34716 C C . VAL A 1 65 ? 18.160 -35.234 10.938 1.00 31.21 65 VAL A C 18
ATOM 34717 O O . VAL A 1 65 ? 18.748 -34.153 10.886 1.00 25.11 65 VAL A O 18
ATOM 34730 N N . ASP A 1 66 ? 18.636 -36.286 11.593 1.00 62.52 66 ASP A N 18
ATOM 34731 C CA . ASP A 1 66 ? 19.908 -36.233 12.304 1.00 23.33 66 ASP A CA 18
ATOM 34732 C C . ASP A 1 66 ? 21.035 -35.803 11.369 1.00 21.04 66 ASP A C 18
ATOM 34733 O O . ASP A 1 66 ? 21.895 -35.007 11.746 1.00 0.24 66 ASP A O 18
ATOM 34742 N N . GLU A 1 67 ? 21.023 -36.335 10.152 1.00 15.03 67 GLU A N 18
ATOM 34743 C CA . GLU A 1 67 ? 22.045 -36.006 9.165 1.00 31.11 67 GLU A CA 18
ATOM 34744 C C . GLU A 1 67 ? 21.438 -35.889 7.771 1.00 50.23 67 GLU A C 18
ATOM 34745 O O . GLU A 1 67 ? 20.503 -36.612 7.425 1.00 63.43 67 GLU A O 18
ATOM 34757 N N . VAL A 1 68 ? 21.976 -34.973 6.972 1.00 15.43 68 VAL A N 18
ATOM 34758 C CA . VAL A 1 68 ? 21.488 -34.760 5.615 1.00 65.11 68 VAL A CA 18
ATOM 34759 C C . VAL A 1 68 ? 21.424 -36.072 4.842 1.00 4.00 68 VAL A C 18
ATOM 34760 O O . VAL A 1 68 ? 22.450 -36.698 4.572 1.00 42.11 68 VAL A O 18
ATOM 34773 N N . TYR A 1 69 ? 20.211 -36.484 4.487 1.00 32.10 69 TYR A N 18
ATOM 34774 C CA . TYR A 1 69 ? 20.012 -37.724 3.746 1.00 32.14 69 TYR A CA 18
ATOM 34775 C C . TYR A 1 69 ? 19.409 -37.447 2.373 1.00 61.22 69 TYR A C 18
ATOM 34776 O O . TYR A 1 69 ? 19.554 -38.244 1.446 1.00 10.20 69 TYR A O 18
ATOM 34794 N N . ASP A 1 70 ? 18.732 -36.311 2.249 1.00 20.02 70 ASP A N 18
ATOM 34795 C CA . ASP A 1 70 ? 18.108 -35.925 0.989 1.00 33.31 70 ASP A CA 18
ATOM 34796 C C . ASP A 1 70 ? 18.803 -34.707 0.388 1.00 24.14 70 ASP A C 18
ATOM 34797 O O . ASP A 1 70 ? 18.489 -33.569 0.734 1.00 24.10 70 ASP A O 18
ATOM 34806 N N . GLN A 1 71 ? 19.749 -34.957 -0.512 1.00 45.13 71 GLN A N 18
ATOM 34807 C CA . GLN A 1 71 ? 20.489 -33.881 -1.160 1.00 73.34 71 GLN A CA 18
ATOM 34808 C C . GLN A 1 71 ? 19.539 -32.847 -1.754 1.00 44.25 71 GLN A C 18
ATOM 34809 O O . GLN A 1 71 ? 19.862 -31.662 -1.828 1.00 55.10 71 GLN A O 18
ATOM 34823 N N . ARG A 1 72 ? 18.365 -33.304 -2.178 1.00 4.45 72 ARG A N 18
ATOM 34824 C CA . ARG A 1 72 ? 17.368 -32.420 -2.769 1.00 31.14 72 ARG A CA 18
ATOM 34825 C C . ARG A 1 72 ? 16.881 -31.393 -1.750 1.00 3.13 72 ARG A C 18
ATOM 34826 O O . ARG A 1 72 ? 16.787 -30.202 -2.049 1.00 25.45 72 ARG A O 18
ATOM 34847 N N . LEU A 1 73 ? 16.572 -31.863 -0.546 1.00 3.20 73 LEU A N 18
ATOM 34848 C CA . LEU A 1 73 ? 16.094 -30.987 0.518 1.00 51.45 73 LEU A CA 18
ATOM 34849 C C . LEU A 1 73 ? 16.141 -31.693 1.868 1.00 42.22 73 LEU A C 18
ATOM 34850 O O . LEU A 1 73 ? 15.548 -32.758 2.043 1.00 32.31 73 LEU A O 18
ATOM 34866 N N . GLU A 1 74 ? 16.848 -31.093 2.821 1.00 52.14 74 GLU A N 18
ATOM 34867 C CA . GLU A 1 74 ? 16.970 -31.666 4.156 1.00 53.33 74 GLU A CA 18
ATOM 34868 C C . GLU A 1 74 ? 17.473 -30.624 5.151 1.00 31.14 74 GLU A C 18
ATOM 34869 O O . GLU A 1 74 ? 18.100 -29.636 4.767 1.00 54.40 74 GLU A O 18
ATOM 34881 N N . ILE A 1 75 ? 17.191 -30.851 6.429 1.00 62.14 75 ILE A N 18
ATOM 34882 C CA . ILE A 1 75 ? 17.614 -29.933 7.479 1.00 30.31 75 ILE A CA 18
ATOM 34883 C C . ILE A 1 75 ? 18.071 -30.690 8.722 1.00 75.04 75 ILE A C 18
ATOM 34884 O O . ILE A 1 75 ? 17.347 -31.536 9.248 1.00 14.04 75 ILE A O 18
ATOM 34900 N N . SER A 1 76 ? 19.277 -30.382 9.185 1.00 72.03 76 SER A N 18
ATOM 34901 C CA . SER A 1 76 ? 19.833 -31.035 10.365 1.00 2.32 76 SER A CA 18
ATOM 34902 C C . SER A 1 76 ? 18.996 -30.724 11.603 1.00 11.44 76 SER A C 18
ATOM 34903 O O . SER A 1 76 ? 18.560 -29.590 11.802 1.00 13.53 76 SER A O 18
ATOM 34911 N N . ILE A 1 77 ? 18.776 -31.741 12.430 1.00 32.21 77 ILE A N 18
ATOM 34912 C CA . ILE A 1 77 ? 17.993 -31.577 13.648 1.00 42.24 77 ILE A CA 18
ATOM 34913 C C . ILE A 1 77 ? 18.494 -30.394 14.469 1.00 3.30 77 ILE A C 18
ATOM 34914 O O . ILE A 1 77 ? 17.705 -29.664 15.068 1.00 62.34 77 ILE A O 18
ATOM 34930 N N . GLU A 1 78 ? 19.810 -30.209 14.489 1.00 30.11 78 GLU A N 18
ATOM 34931 C CA . GLU A 1 78 ? 20.416 -29.112 15.236 1.00 0.34 78 GLU A CA 18
ATOM 34932 C C . GLU A 1 78 ? 20.158 -27.776 14.545 1.00 42.21 78 GLU A C 18
ATOM 34933 O O . GLU A 1 78 ? 20.010 -26.746 15.200 1.00 45.21 78 GLU A O 18
ATOM 34945 N N . GLU A 1 79 ? 20.108 -27.804 13.216 1.00 34.12 79 GLU A N 18
ATOM 34946 C CA . GLU A 1 79 ? 19.869 -26.594 12.436 1.00 41.22 79 GLU A CA 18
ATOM 34947 C C . GLU A 1 79 ? 18.496 -26.006 12.751 1.00 73.11 79 GLU A C 18
ATOM 34948 O O . GLU A 1 79 ? 18.371 -24.819 13.048 1.00 3.25 79 GLU A O 18
ATOM 34960 N N . ALA A 1 80 ? 17.469 -26.847 12.681 1.00 23.40 80 ALA A N 18
ATOM 34961 C CA . ALA A 1 80 ? 16.106 -26.412 12.959 1.00 41.12 80 ALA A CA 18
ATOM 34962 C C . ALA A 1 80 ? 15.993 -25.823 14.361 1.00 13.05 80 ALA A C 18
ATOM 34963 O O . ALA A 1 80 ? 15.163 -24.949 14.611 1.00 13.31 80 ALA A O 18
ATOM 34970 N N . GLN A 1 81 ? 16.831 -26.308 15.272 1.00 53.33 81 GLN A N 18
ATOM 34971 C CA . GLN A 1 81 ? 16.823 -25.830 16.649 1.00 55.10 81 GLN A CA 18
ATOM 34972 C C . GLN A 1 81 ? 17.298 -24.383 16.725 1.00 65.05 81 GLN A C 18
ATOM 34973 O O . GLN A 1 81 ? 16.945 -23.651 17.650 1.00 13.14 81 GLN A O 18
ATOM 34987 N N . GLY A 1 82 ? 18.103 -23.977 15.748 1.00 10.33 82 GLY A N 18
ATOM 34988 C CA . GLY A 1 82 ? 18.614 -22.618 15.723 1.00 0.41 82 GLY A CA 18
ATOM 34989 C C . GLY A 1 82 ? 17.507 -21.583 15.717 1.00 3.45 82 GLY A C 18
ATOM 34990 O O . GLY A 1 82 ? 17.661 -20.497 16.279 1.00 20.11 82 GLY A O 18
ATOM 34994 N N . ILE A 1 83 ? 16.391 -21.916 15.080 1.00 31.40 83 ILE A N 18
ATOM 34995 C CA . ILE A 1 83 ? 15.255 -21.005 15.002 1.00 1.12 83 ILE A CA 18
ATOM 34996 C C . ILE A 1 83 ? 14.078 -21.523 15.822 1.00 73.35 83 ILE A C 18
ATOM 34997 O O . ILE A 1 83 ? 13.221 -20.752 16.254 1.00 13.12 83 ILE A O 18
ATOM 35013 N N . HIS A 1 84 ? 14.044 -22.835 16.035 1.00 63.03 84 HIS A N 18
ATOM 35014 C CA . HIS A 1 84 ? 12.974 -23.457 16.806 1.00 54.51 84 HIS A CA 18
ATOM 35015 C C . HIS A 1 84 ? 13.419 -24.804 17.367 1.00 12.33 84 HIS A C 18
ATOM 35016 O O . HIS A 1 84 ? 13.372 -25.831 16.689 1.00 53.42 84 HIS A O 18
ATOM 35030 N N . PRO A 1 85 ? 13.864 -24.803 18.632 1.00 51.33 85 PRO A N 18
ATOM 35031 C CA . PRO A 1 85 ? 14.328 -26.017 19.310 1.00 21.45 85 PRO A CA 18
ATOM 35032 C C . PRO A 1 85 ? 13.187 -26.984 19.609 1.00 1.12 85 PRO A C 18
ATOM 35033 O O . PRO A 1 85 ? 13.417 -28.110 20.051 1.00 55.23 85 PRO A O 18
ATOM 35044 N N . GLU A 1 86 ? 11.959 -26.538 19.364 1.00 11.24 86 GLU A N 18
ATOM 35045 C CA . GLU A 1 86 ? 10.784 -27.367 19.608 1.00 2.30 86 GLU A CA 18
ATOM 35046 C C . GLU A 1 86 ? 10.650 -28.448 18.540 1.00 54.33 86 GLU A C 18
ATOM 35047 O O . GLU A 1 86 ? 9.937 -29.435 18.727 1.00 72.01 86 GLU A O 18
ATOM 35059 N N . TYR A 1 87 ? 11.339 -28.256 17.421 1.00 13.33 87 TYR A N 18
ATOM 35060 C CA . TYR A 1 87 ? 11.295 -29.213 16.322 1.00 62.40 87 TYR A CA 18
ATOM 35061 C C . TYR A 1 87 ? 11.708 -30.603 16.793 1.00 30.01 87 TYR A C 18
ATOM 35062 O O . TYR A 1 87 ? 12.045 -30.800 17.960 1.00 64.21 87 TYR A O 18
ATOM 35080 N N . MET A 1 88 ? 11.680 -31.565 15.876 1.00 30.33 88 MET A N 18
ATOM 35081 C CA . MET A 1 88 ? 12.053 -32.937 16.196 1.00 15.53 88 MET A CA 18
ATOM 35082 C C . MET A 1 88 ? 12.295 -33.746 14.925 1.00 10.42 88 MET A C 18
ATOM 35083 O O . MET A 1 88 ? 11.629 -33.541 13.911 1.00 24.25 88 MET A O 18
ATOM 35097 N N . VAL A 1 89 ? 13.252 -34.666 14.988 1.00 2.14 89 VAL A N 18
ATOM 35098 C CA . VAL A 1 89 ? 13.581 -35.506 13.842 1.00 32.25 89 VAL A CA 18
ATOM 35099 C C . VAL A 1 89 ? 12.334 -36.172 13.273 1.00 31.51 89 VAL A C 18
ATOM 35100 O O . VAL A 1 89 ? 11.629 -36.896 13.976 1.00 22.02 89 VAL A O 18
ATOM 35113 N N . GLY A 1 90 ? 12.067 -35.923 11.994 1.00 61.31 90 GLY A N 18
ATOM 35114 C CA . GLY A 1 90 ? 10.905 -36.507 11.353 1.00 5.34 90 GLY A CA 18
ATOM 35115 C C . GLY A 1 90 ? 9.891 -35.464 10.929 1.00 73.20 90 GLY A C 18
ATOM 35116 O O . GLY A 1 90 ? 8.982 -35.751 10.149 1.00 73.05 90 GLY A O 18
ATOM 35120 N N . ASP A 1 91 ? 10.043 -34.250 11.447 1.00 14.12 91 ASP A N 18
ATOM 35121 C CA . ASP A 1 91 ? 9.131 -33.159 11.117 1.00 22.15 91 ASP A CA 18
ATOM 35122 C C . ASP A 1 91 ? 9.688 -32.312 9.977 1.00 32.31 91 ASP A C 18
ATOM 35123 O O . ASP A 1 91 ? 10.702 -32.657 9.371 1.00 53.31 91 ASP A O 18
ATOM 35132 N N . VAL A 1 92 ? 9.015 -31.202 9.690 1.00 31.51 92 VAL A N 18
ATOM 35133 C CA . VAL A 1 92 ? 9.441 -30.306 8.622 1.00 42.33 92 VAL A CA 18
ATOM 35134 C C . VAL A 1 92 ? 9.571 -28.872 9.126 1.00 75.52 92 VAL A C 18
ATOM 35135 O O . VAL A 1 92 ? 8.820 -28.440 10.001 1.00 53.31 92 VAL A O 18
ATOM 35148 N N . VAL A 1 93 ? 10.530 -28.139 8.569 1.00 53.22 93 VAL A N 18
ATOM 35149 C CA . VAL A 1 93 ? 10.757 -26.754 8.961 1.00 1.40 93 VAL A CA 18
ATOM 35150 C C . VAL A 1 93 ? 10.669 -25.821 7.759 1.00 13.54 93 VAL A C 18
ATOM 35151 O O . VAL A 1 93 ? 11.071 -26.178 6.652 1.00 42.32 93 VAL A O 18
ATOM 35164 N N . GLU A 1 94 ? 10.138 -24.623 7.984 1.00 63.33 94 GLU A N 18
ATOM 35165 C CA . GLU A 1 94 ? 9.996 -23.638 6.918 1.00 13.04 94 GLU A CA 18
ATOM 35166 C C . GLU A 1 94 ? 10.892 -22.429 7.171 1.00 14.14 94 GLU A C 18
ATOM 35167 O O . GLU A 1 94 ? 10.652 -21.646 8.088 1.00 22.33 94 GLU A O 18
ATOM 35179 N N . ILE A 1 95 ? 11.928 -22.287 6.349 1.00 43.41 95 ILE A N 18
ATOM 35180 C CA . ILE A 1 95 ? 12.861 -21.174 6.484 1.00 24.11 95 ILE A CA 18
ATOM 35181 C C . ILE A 1 95 ? 12.691 -20.176 5.344 1.00 51.42 95 ILE A C 18
ATOM 35182 O O . ILE A 1 95 ? 12.511 -20.562 4.189 1.00 43.44 95 ILE A O 18
ATOM 35198 N N . GLU A 1 96 ? 12.753 -18.890 5.677 1.00 15.41 96 GLU A N 18
ATOM 35199 C CA . GLU A 1 96 ? 12.607 -17.835 4.681 1.00 4.20 96 GLU A CA 18
ATOM 35200 C C . GLU A 1 96 ? 13.606 -18.022 3.541 1.00 3.25 96 GLU A C 18
ATOM 35201 O O . GLU A 1 96 ? 14.816 -18.067 3.762 1.00 21.32 96 GLU A O 18
ATOM 35213 N N . VAL A 1 97 ? 13.089 -18.130 2.322 1.00 52.41 97 VAL A N 18
ATOM 35214 C CA . VAL A 1 97 ? 13.933 -18.312 1.146 1.00 41.24 97 VAL A CA 18
ATOM 35215 C C . VAL A 1 97 ? 13.512 -17.378 0.017 1.00 64.02 97 VAL A C 18
ATOM 35216 O O . VAL A 1 97 ? 13.952 -17.526 -1.123 1.00 40.42 97 VAL A O 18
ATOM 35229 N N . THR A 1 98 ? 12.654 -16.415 0.342 1.00 74.11 98 THR A N 18
ATOM 35230 C CA . THR A 1 98 ? 12.172 -15.457 -0.645 1.00 21.42 98 THR A CA 18
ATOM 35231 C C . THR A 1 98 ? 13.227 -14.400 -0.946 1.00 23.55 98 THR A C 18
ATOM 35232 O O . THR A 1 98 ? 13.958 -13.948 -0.064 1.00 72.05 98 THR A O 18
ATOM 35243 N N . PRO A 1 99 ? 13.310 -13.993 -2.222 1.00 61.42 99 PRO A N 18
ATOM 35244 C CA . PRO A 1 99 ? 14.273 -12.981 -2.668 1.00 22.35 99 PRO A CA 18
ATOM 35245 C C . PRO A 1 99 ? 13.938 -11.589 -2.143 1.00 21.13 99 PRO A C 18
ATOM 35246 O O . PRO A 1 99 ? 12.795 -11.311 -1.779 1.00 4.33 99 PRO A O 18
ATOM 35257 N N . LYS A 1 100 ? 14.939 -10.718 -2.107 1.00 1.34 100 LYS A N 18
ATOM 35258 C CA . LYS A 1 100 ? 14.752 -9.354 -1.628 1.00 31.23 100 LYS A CA 18
ATOM 35259 C C . LYS A 1 100 ? 14.030 -8.506 -2.671 1.00 11.53 100 LYS A C 18
ATOM 35260 O O . LYS A 1 100 ? 13.680 -7.354 -2.413 1.00 43.02 100 LYS A O 18
ATOM 35279 N N . ASP A 1 101 ? 13.810 -9.083 -3.847 1.00 23.32 101 ASP A N 18
ATOM 35280 C CA . ASP A 1 101 ? 13.127 -8.381 -4.927 1.00 41.13 101 ASP A CA 18
ATOM 35281 C C . ASP A 1 101 ? 11.725 -8.944 -5.140 1.00 43.12 101 ASP A C 18
ATOM 35282 O O . ASP A 1 101 ? 11.031 -8.565 -6.083 1.00 15.43 101 ASP A O 18
ATOM 35291 N N . PHE A 1 102 ? 11.317 -9.851 -4.260 1.00 61.52 102 PHE A N 18
ATOM 35292 C CA . PHE A 1 102 ? 9.999 -10.467 -4.353 1.00 41.25 102 PHE A CA 18
ATOM 35293 C C . PHE A 1 102 ? 8.901 -9.449 -4.064 1.00 61.03 102 PHE A C 18
ATOM 35294 O O . PHE A 1 102 ? 7.742 -9.649 -4.428 1.00 73.03 102 PHE A O 18
ATOM 35311 N N . GLY A 1 103 ? 9.273 -8.356 -3.406 1.00 33.20 103 GLY A N 18
ATOM 35312 C CA . GLY A 1 103 ? 8.308 -7.322 -3.078 1.00 14.33 103 GLY A CA 18
ATOM 35313 C C . GLY A 1 103 ? 7.491 -6.890 -4.279 1.00 14.11 103 GLY A C 18
ATOM 35314 O O . GLY A 1 103 ? 6.261 -6.865 -4.225 1.00 52.21 103 GLY A O 18
ATOM 35318 N N . ARG A 1 104 ? 8.174 -6.547 -5.366 1.00 11.41 104 ARG A N 18
ATOM 35319 C CA . ARG A 1 104 ? 7.503 -6.110 -6.585 1.00 21.11 104 ARG A CA 18
ATOM 35320 C C . ARG A 1 104 ? 6.956 -7.305 -7.360 1.00 54.21 104 ARG A C 18
ATOM 35321 O O . ARG A 1 104 ? 5.845 -7.257 -7.890 1.00 35.02 104 ARG A O 18
ATOM 35342 N N . ILE A 1 105 ? 7.743 -8.374 -7.424 1.00 74.15 105 ILE A N 18
ATOM 35343 C CA . ILE A 1 105 ? 7.336 -9.579 -8.135 1.00 51.42 105 ILE A CA 18
ATOM 35344 C C . ILE A 1 105 ? 5.979 -10.074 -7.647 1.00 31.22 105 ILE A C 18
ATOM 35345 O O . ILE A 1 105 ? 5.165 -10.559 -8.433 1.00 32.23 105 ILE A O 18
ATOM 35361 N N . ALA A 1 106 ? 5.741 -9.947 -6.345 1.00 52.13 106 ALA A N 18
ATOM 35362 C CA . ALA A 1 106 ? 4.481 -10.377 -5.753 1.00 0.32 106 ALA A CA 18
ATOM 35363 C C . ALA A 1 106 ? 3.294 -9.746 -6.472 1.00 11.13 106 ALA A C 18
ATOM 35364 O O . ALA A 1 106 ? 2.330 -10.430 -6.815 1.00 42.22 106 ALA A O 18
ATOM 35371 N N . ALA A 1 107 ? 3.369 -8.438 -6.695 1.00 54.24 107 ALA A N 18
ATOM 35372 C CA . ALA A 1 107 ? 2.301 -7.716 -7.374 1.00 40.42 107 ALA A CA 18
ATOM 35373 C C . ALA A 1 107 ? 2.220 -8.110 -8.846 1.00 61.51 107 ALA A C 18
ATOM 35374 O O . ALA A 1 107 ? 1.132 -8.218 -9.409 1.00 62.23 107 ALA A O 18
ATOM 35381 N N . GLN A 1 108 ? 3.379 -8.322 -9.461 1.00 63.24 108 GLN A N 18
ATOM 35382 C CA . GLN A 1 108 ? 3.439 -8.702 -10.867 1.00 24.31 108 GLN A CA 18
ATOM 35383 C C . GLN A 1 108 ? 2.817 -10.077 -11.085 1.00 33.31 108 GLN A C 18
ATOM 35384 O O . GLN A 1 108 ? 2.268 -10.360 -12.151 1.00 5.33 108 GLN A O 18
ATOM 35398 N N . THR A 1 109 ? 2.907 -10.930 -10.070 1.00 14.35 109 THR A N 18
ATOM 35399 C CA . THR A 1 109 ? 2.355 -12.277 -10.151 1.00 1.22 109 THR A CA 18
ATOM 35400 C C . THR A 1 109 ? 0.874 -12.287 -9.787 1.00 5.53 109 THR A C 18
ATOM 35401 O O . THR A 1 109 ? 0.086 -13.026 -10.377 1.00 22.25 109 THR A O 18
ATOM 35412 N N . ALA A 1 110 ? 0.504 -11.462 -8.814 1.00 1.34 110 ALA A N 18
ATOM 35413 C CA . ALA A 1 110 ? -0.883 -11.375 -8.374 1.00 65.20 110 ALA A CA 18
ATOM 35414 C C . ALA A 1 110 ? -1.735 -10.620 -9.389 1.00 34.15 110 ALA A C 18
ATOM 35415 O O . ALA A 1 110 ? -2.903 -10.947 -9.601 1.00 63.40 110 ALA A O 18
ATOM 35422 N N . LYS A 1 111 ? -1.144 -9.609 -10.016 1.00 4.43 111 LYS A N 18
ATOM 35423 C CA . LYS A 1 111 ? -1.847 -8.808 -11.011 1.00 13.33 111 LYS A CA 18
ATOM 35424 C C . LYS A 1 111 ? -2.132 -9.627 -12.266 1.00 33.32 111 LYS A C 18
ATOM 35425 O O . LYS A 1 111 ? -3.177 -9.469 -12.896 1.00 3.05 111 LYS A O 18
ATOM 35444 N N . GLN A 1 112 ? -1.196 -10.502 -12.622 1.00 52.54 112 GLN A N 18
ATOM 35445 C CA . GLN A 1 112 ? -1.349 -11.344 -13.802 1.00 10.21 112 GLN A CA 18
ATOM 35446 C C . GLN A 1 112 ? -2.331 -12.482 -13.536 1.00 0.31 112 GLN A C 18
ATOM 35447 O O . GLN A 1 112 ? -3.042 -12.924 -14.437 1.00 14.34 112 GLN A O 18
ATOM 35461 N N . VAL A 1 113 ? -2.364 -12.949 -12.291 1.00 42.44 113 VAL A N 18
ATOM 35462 C CA . VAL A 1 113 ? -3.259 -14.033 -11.906 1.00 53.54 113 VAL A CA 18
ATOM 35463 C C . VAL A 1 113 ? -4.699 -13.546 -11.799 1.00 33.44 113 VAL A C 18
ATOM 35464 O O . VAL A 1 113 ? -5.602 -14.102 -12.424 1.00 10.35 113 VAL A O 18
ATOM 35477 N N . VAL A 1 114 ? -4.907 -12.502 -11.004 1.00 62.31 114 VAL A N 18
ATOM 35478 C CA . VAL A 1 114 ? -6.238 -11.937 -10.815 1.00 44.31 114 VAL A CA 18
ATOM 35479 C C . VAL A 1 114 ? -6.867 -11.556 -12.152 1.00 24.40 114 VAL A C 18
ATOM 35480 O O . VAL A 1 114 ? -8.077 -11.683 -12.341 1.00 43.44 114 VAL A O 18
ATOM 35493 N N . THR A 1 115 ? -6.036 -11.086 -13.077 1.00 11.13 115 THR A N 18
ATOM 35494 C CA . THR A 1 115 ? -6.510 -10.685 -14.396 1.00 33.11 115 THR A CA 18
ATOM 35495 C C . THR A 1 115 ? -6.988 -11.889 -15.198 1.00 25.41 115 THR A C 18
ATOM 35496 O O . THR A 1 115 ? -7.878 -11.771 -16.040 1.00 0.53 115 THR A O 18
ATOM 35507 N N . GLN A 1 116 ? -6.393 -13.047 -14.931 1.00 72.25 116 GLN A N 18
ATOM 35508 C CA . GLN A 1 116 ? -6.759 -14.273 -15.629 1.00 54.01 116 GLN A CA 18
ATOM 35509 C C . GLN A 1 116 ? -8.127 -14.771 -15.174 1.00 61.15 116 GLN A C 18
ATOM 35510 O O . GLN A 1 116 ? -8.904 -15.297 -15.970 1.00 62.10 116 GLN A O 18
ATOM 35524 N N . ARG A 1 117 ? -8.413 -14.603 -13.887 1.00 54.30 117 ARG A N 18
ATOM 35525 C CA . ARG A 1 117 ? -9.686 -15.037 -13.324 1.00 0.51 117 ARG A CA 18
ATOM 35526 C C . ARG A 1 117 ? -10.841 -14.223 -13.901 1.00 2.44 117 ARG A C 18
ATOM 35527 O O . ARG A 1 117 ? -11.967 -14.709 -14.005 1.00 12.00 117 ARG A O 18
ATOM 35548 N N . VAL A 1 118 ? -10.553 -12.980 -14.273 1.00 41.12 118 VAL A N 18
ATOM 35549 C CA . VAL A 1 118 ? -11.567 -12.097 -14.838 1.00 4.21 118 VAL A CA 18
ATOM 35550 C C . VAL A 1 118 ? -12.045 -12.607 -16.193 1.00 14.31 118 VAL A C 18
ATOM 35551 O O . VAL A 1 118 ? -13.243 -12.772 -16.418 1.00 21.50 118 VAL A O 18
ATOM 35564 N N . ARG A 1 119 ? -11.099 -12.856 -17.093 1.00 45.44 119 ARG A N 18
ATOM 35565 C CA . ARG A 1 119 ? -11.423 -13.346 -18.427 1.00 54.32 119 ARG A CA 18
ATOM 35566 C C . ARG A 1 119 ? -11.855 -14.809 -18.378 1.00 31.42 119 ARG A C 18
ATOM 35567 O O . ARG A 1 119 ? -12.802 -15.208 -19.054 1.00 55.43 119 ARG A O 18
ATOM 35588 N N . GLU A 1 120 ? -11.153 -15.600 -17.574 1.00 3.12 120 GLU A N 18
ATOM 35589 C CA . GLU A 1 120 ? -11.464 -17.020 -17.439 1.00 33.03 120 GLU A CA 18
ATOM 35590 C C . GLU A 1 120 ? -12.895 -17.219 -16.948 1.00 32.20 120 GLU A C 18
ATOM 35591 O O . GLU A 1 120 ? -13.629 -18.059 -17.465 1.00 44.34 120 GLU A O 18
ATOM 35603 N N . ALA A 1 121 ? -13.283 -16.438 -15.944 1.00 41.02 121 ALA A N 18
ATOM 35604 C CA . ALA A 1 121 ? -14.626 -16.528 -15.383 1.00 30.52 121 ALA A CA 18
ATOM 35605 C C . ALA A 1 121 ? -15.685 -16.292 -16.454 1.00 21.14 121 ALA A C 18
ATOM 35606 O O . ALA A 1 121 ? -16.583 -17.113 -16.643 1.00 23.24 121 ALA A O 18
ATOM 35613 N N . GLU A 1 122 ? -15.575 -15.167 -17.154 1.00 33.52 122 GLU A N 18
ATOM 35614 C CA . GLU A 1 122 ? -16.524 -14.824 -18.205 1.00 11.20 122 GLU A CA 18
ATOM 35615 C C . GLU A 1 122 ? -16.418 -15.801 -19.374 1.00 55.40 122 GLU A C 18
ATOM 35616 O O . GLU A 1 122 ? -17.378 -16.001 -20.118 1.00 21.30 122 GLU A O 18
ATOM 35628 N N . ARG A 1 123 ? -15.244 -16.404 -19.528 1.00 41.24 123 ARG A N 18
ATOM 35629 C CA . ARG A 1 123 ? -15.010 -17.356 -20.606 1.00 72.40 123 ARG A CA 18
ATOM 35630 C C . ARG A 1 123 ? -15.849 -18.616 -20.409 1.00 72.21 123 ARG A C 18
ATOM 35631 O O . ARG A 1 123 ? -16.181 -19.310 -21.370 1.00 44.14 123 ARG A O 18
ATOM 35652 N N . GLY A 1 124 ? -16.189 -18.906 -19.156 1.00 5.13 124 GLY A N 18
ATOM 35653 C CA . GLY A 1 124 ? -16.984 -20.081 -18.856 1.00 42.31 124 GLY A CA 18
ATOM 35654 C C . GLY A 1 124 ? -17.498 -20.084 -17.430 1.00 72.23 124 GLY A C 18
ATOM 35655 O O . GLY A 1 124 ? -17.515 -21.124 -16.772 1.00 21.50 124 GLY A O 18
ATOM 35659 N N . MET A 1 1 ? 6.427 -2.842 -3.060 1.00 15.44 1 MET A N 19
ATOM 35660 C CA . MET A 1 1 ? 5.089 -2.650 -2.515 1.00 3.31 1 MET A CA 19
ATOM 35661 C C . MET A 1 1 ? 4.064 -3.480 -3.283 1.00 74.14 1 MET A C 19
ATOM 35662 O O . MET A 1 1 ? 3.911 -3.328 -4.495 1.00 71.53 1 MET A O 19
ATOM 35676 N N . SER A 1 2 ? 3.367 -4.359 -2.570 1.00 74.23 2 SER A N 19
ATOM 35677 C CA . SER A 1 2 ? 2.361 -5.216 -3.186 1.00 34.35 2 SER A CA 19
ATOM 35678 C C . SER A 1 2 ? 1.063 -5.192 -2.384 1.00 3.11 2 SER A C 19
ATOM 35679 O O . SER A 1 2 ? 0.751 -6.139 -1.662 1.00 53.21 2 SER A O 19
ATOM 35687 N N . SER A 1 3 ? 0.312 -4.104 -2.517 1.00 72.01 3 SER A N 19
ATOM 35688 C CA . SER A 1 3 ? -0.950 -3.954 -1.802 1.00 24.41 3 SER A CA 19
ATOM 35689 C C . SER A 1 3 ? -2.109 -3.773 -2.778 1.00 2.44 3 SER A C 19
ATOM 35690 O O . SER A 1 3 ? -3.220 -4.243 -2.533 1.00 21.24 3 SER A O 19
ATOM 35698 N N . GLU A 1 4 ? -1.840 -3.087 -3.885 1.00 74.53 4 GLU A N 19
ATOM 35699 C CA . GLU A 1 4 ? -2.860 -2.842 -4.897 1.00 44.43 4 GLU A CA 19
ATOM 35700 C C . GLU A 1 4 ? -3.534 -4.145 -5.317 1.00 72.00 4 GLU A C 19
ATOM 35701 O O . GLU A 1 4 ? -4.707 -4.158 -5.694 1.00 41.22 4 GLU A O 19
ATOM 35713 N N . LEU A 1 5 ? -2.784 -5.240 -5.250 1.00 43.24 5 LEU A N 19
ATOM 35714 C CA . LEU A 1 5 ? -3.308 -6.549 -5.623 1.00 13.32 5 LEU A CA 19
ATOM 35715 C C . LEU A 1 5 ? -4.541 -6.899 -4.796 1.00 63.44 5 LEU A C 19
ATOM 35716 O O . LEU A 1 5 ? -5.477 -7.527 -5.293 1.00 51.25 5 LEU A O 19
ATOM 35732 N N . LEU A 1 6 ? -4.536 -6.487 -3.533 1.00 10.52 6 LEU A N 19
ATOM 35733 C CA . LEU A 1 6 ? -5.655 -6.755 -2.636 1.00 13.21 6 LEU A CA 19
ATOM 35734 C C . LEU A 1 6 ? -6.973 -6.314 -3.265 1.00 51.12 6 LEU A C 19
ATOM 35735 O O . LEU A 1 6 ? -7.958 -7.052 -3.249 1.00 73.12 6 LEU A O 19
ATOM 35751 N N . ASP A 1 7 ? -6.983 -5.106 -3.818 1.00 4.52 7 ASP A N 19
ATOM 35752 C CA . ASP A 1 7 ? -8.179 -4.566 -4.454 1.00 25.12 7 ASP A CA 19
ATOM 35753 C C . ASP A 1 7 ? -8.553 -5.382 -5.688 1.00 33.21 7 ASP A C 19
ATOM 35754 O O . ASP A 1 7 ? -9.727 -5.493 -6.039 1.00 24.02 7 ASP A O 19
ATOM 35763 N N . ALA A 1 8 ? -7.546 -5.950 -6.343 1.00 74.43 8 ALA A N 19
ATOM 35764 C CA . ALA A 1 8 ? -7.768 -6.756 -7.537 1.00 44.45 8 ALA A CA 19
ATOM 35765 C C . ALA A 1 8 ? -8.763 -7.880 -7.263 1.00 72.11 8 ALA A C 19
ATOM 35766 O O . ALA A 1 8 ? -9.738 -8.052 -7.997 1.00 71.43 8 ALA A O 19
ATOM 35773 N N . LEU A 1 9 ? -8.512 -8.641 -6.205 1.00 65.10 9 LEU A N 19
ATOM 35774 C CA . LEU A 1 9 ? -9.385 -9.749 -5.834 1.00 30.43 9 LEU A CA 19
ATOM 35775 C C . LEU A 1 9 ? -10.825 -9.274 -5.663 1.00 2.51 9 LEU A C 19
ATOM 35776 O O . LEU A 1 9 ? -11.757 -9.880 -6.192 1.00 14.11 9 LEU A O 19
ATOM 35792 N N . THR A 1 10 ? -10.999 -8.184 -4.922 1.00 42.42 10 THR A N 19
ATOM 35793 C CA . THR A 1 10 ? -12.325 -7.627 -4.683 1.00 45.22 10 THR A CA 19
ATOM 35794 C C . THR A 1 10 ? -13.065 -7.387 -5.994 1.00 33.22 10 THR A C 19
ATOM 35795 O O . THR A 1 10 ? -14.246 -7.714 -6.118 1.00 71.53 10 THR A O 19
ATOM 35806 N N . ILE A 1 11 ? -12.365 -6.815 -6.968 1.00 32.10 11 ILE A N 19
ATOM 35807 C CA . ILE A 1 11 ? -12.956 -6.533 -8.269 1.00 21.23 11 ILE A CA 19
ATOM 35808 C C . ILE A 1 11 ? -13.550 -7.795 -8.887 1.00 62.33 11 ILE A C 19
ATOM 35809 O O . ILE A 1 11 ? -14.569 -7.741 -9.578 1.00 65.32 11 ILE A O 19
ATOM 35825 N N . LEU A 1 12 ? -12.908 -8.930 -8.634 1.00 75.15 12 LEU A N 19
ATOM 35826 C CA . LEU A 1 12 ? -13.373 -10.207 -9.164 1.00 35.45 12 LEU A CA 19
ATOM 35827 C C . LEU A 1 12 ? -14.647 -10.658 -8.458 1.00 52.41 12 LEU A C 19
ATOM 35828 O O . LEU A 1 12 ? -15.453 -11.396 -9.024 1.00 23.30 12 LEU A O 19
ATOM 35844 N N . GLU A 1 13 ? -14.821 -10.208 -7.219 1.00 2.20 13 GLU A N 19
ATOM 35845 C CA . GLU A 1 13 ? -16.000 -10.565 -6.437 1.00 73.44 13 GLU A CA 19
ATOM 35846 C C . GLU A 1 13 ? -17.279 -10.180 -7.172 1.00 24.32 13 GLU A C 19
ATOM 35847 O O . GLU A 1 13 ? -18.326 -10.801 -6.989 1.00 32.15 13 GLU A O 19
ATOM 35859 N N . LYS A 1 14 ? -17.188 -9.148 -8.005 1.00 41.41 14 LYS A N 19
ATOM 35860 C CA . LYS A 1 14 ? -18.336 -8.678 -8.770 1.00 53.15 14 LYS A CA 19
ATOM 35861 C C . LYS A 1 14 ? -18.889 -9.787 -9.660 1.00 32.03 14 LYS A C 19
ATOM 35862 O O . LYS A 1 14 ? -20.063 -9.772 -10.027 1.00 33.02 14 LYS A O 19
ATOM 35881 N N . GLU A 1 15 ? -18.035 -10.747 -9.999 1.00 31.13 15 GLU A N 19
ATOM 35882 C CA . GLU A 1 15 ? -18.440 -11.865 -10.845 1.00 10.21 15 GLU A CA 19
ATOM 35883 C C . GLU A 1 15 ? -19.572 -12.656 -10.196 1.00 74.31 15 GLU A C 19
ATOM 35884 O O . GLU A 1 15 ? -20.068 -12.292 -9.130 1.00 23.34 15 GLU A O 19
ATOM 35896 N N . LYS A 1 16 ? -19.976 -13.741 -10.848 1.00 54.02 16 LYS A N 19
ATOM 35897 C CA . LYS A 1 16 ? -21.049 -14.586 -10.335 1.00 15.32 16 LYS A CA 19
ATOM 35898 C C . LYS A 1 16 ? -20.692 -16.063 -10.475 1.00 60.10 16 LYS A C 19
ATOM 35899 O O . LYS A 1 16 ? -20.131 -16.483 -11.485 1.00 20.10 16 LYS A O 19
ATOM 35918 N N . GLY A 1 17 ? -21.023 -16.846 -9.452 1.00 53.14 17 GLY A N 19
ATOM 35919 C CA . GLY A 1 17 ? -20.730 -18.267 -9.481 1.00 1.24 17 GLY A CA 19
ATOM 35920 C C . GLY A 1 17 ? -19.288 -18.569 -9.125 1.00 24.31 17 GLY A C 19
ATOM 35921 O O . GLY A 1 17 ? -18.878 -19.730 -9.102 1.00 30.33 17 GLY A O 19
ATOM 35925 N N . ILE A 1 18 ? -18.516 -17.522 -8.850 1.00 51.44 18 ILE A N 19
ATOM 35926 C CA . ILE A 1 18 ? -17.112 -17.683 -8.495 1.00 32.50 18 ILE A CA 19
ATOM 35927 C C . ILE A 1 18 ? -16.753 -16.839 -7.275 1.00 3.32 18 ILE A C 19
ATOM 35928 O O . ILE A 1 18 ? -17.222 -15.711 -7.129 1.00 25.41 18 ILE A O 19
ATOM 35944 N N . SER A 1 19 ? -15.918 -17.395 -6.404 1.00 72.20 19 SER A N 19
ATOM 35945 C CA . SER A 1 19 ? -15.497 -16.695 -5.195 1.00 5.03 19 SER A CA 19
ATOM 35946 C C . SER A 1 19 ? -14.023 -16.310 -5.276 1.00 10.11 19 SER A C 19
ATOM 35947 O O . SER A 1 19 ? -13.206 -17.049 -5.825 1.00 55.41 19 SER A O 19
ATOM 35955 N N . LYS A 1 20 ? -13.691 -15.149 -4.724 1.00 21.45 20 LYS A N 19
ATOM 35956 C CA . LYS A 1 20 ? -12.315 -14.663 -4.729 1.00 74.43 20 LYS A CA 19
ATOM 35957 C C . LYS A 1 20 ? -11.439 -15.502 -3.806 1.00 44.01 20 LYS A C 19
ATOM 35958 O O . LYS A 1 20 ? -10.217 -15.525 -3.947 1.00 62.25 20 LYS A O 19
ATOM 35977 N N . GLU A 1 21 ? -12.071 -16.191 -2.861 1.00 64.52 21 GLU A N 19
ATOM 35978 C CA . GLU A 1 21 ? -11.347 -17.032 -1.915 1.00 11.33 21 GLU A CA 19
ATOM 35979 C C . GLU A 1 21 ? -10.449 -18.025 -2.646 1.00 34.03 21 GLU A C 19
ATOM 35980 O O . GLU A 1 21 ? -9.339 -18.319 -2.201 1.00 42.53 21 GLU A O 19
ATOM 35992 N N . ILE A 1 22 ? -10.937 -18.538 -3.771 1.00 11.12 22 ILE A N 19
ATOM 35993 C CA . ILE A 1 22 ? -10.179 -19.498 -4.564 1.00 52.11 22 ILE A CA 19
ATOM 35994 C C . ILE A 1 22 ? -9.106 -18.800 -5.392 1.00 5.14 22 ILE A C 19
ATOM 35995 O O . ILE A 1 22 ? -8.098 -19.406 -5.757 1.00 62.02 22 ILE A O 19
ATOM 36011 N N . ILE A 1 23 ? -9.328 -17.523 -5.684 1.00 13.43 23 ILE A N 19
ATOM 36012 C CA . ILE A 1 23 ? -8.379 -16.743 -6.467 1.00 72.34 23 ILE A CA 19
ATOM 36013 C C . ILE A 1 23 ? -7.046 -16.606 -5.738 1.00 55.40 23 ILE A C 19
ATOM 36014 O O . ILE A 1 23 ? -5.981 -16.721 -6.344 1.00 31.34 23 ILE A O 19
ATOM 36030 N N . ILE A 1 24 ? -7.114 -16.362 -4.434 1.00 51.31 24 ILE A N 19
ATOM 36031 C CA . ILE A 1 24 ? -5.913 -16.213 -3.621 1.00 74.21 24 ILE A CA 19
ATOM 36032 C C . ILE A 1 24 ? -4.976 -17.403 -3.801 1.00 44.54 24 ILE A C 19
ATOM 36033 O O . ILE A 1 24 ? -3.756 -17.249 -3.802 1.00 32.23 24 ILE A O 19
ATOM 36049 N N . GLU A 1 25 ? -5.557 -18.589 -3.955 1.00 72.53 25 GLU A N 19
ATOM 36050 C CA . GLU A 1 25 ? -4.774 -19.804 -4.137 1.00 43.13 25 GLU A CA 19
ATOM 36051 C C . GLU A 1 25 ? -4.041 -19.784 -5.475 1.00 2.50 25 GLU A C 19
ATOM 36052 O O . GLU A 1 25 ? -2.976 -20.383 -5.620 1.00 34.42 25 GLU A O 19
ATOM 36064 N N . ALA A 1 26 ? -4.620 -19.091 -6.450 1.00 1.41 26 ALA A N 19
ATOM 36065 C CA . ALA A 1 26 ? -4.022 -18.991 -7.775 1.00 44.13 26 ALA A CA 19
ATOM 36066 C C . ALA A 1 26 ? -2.750 -18.152 -7.741 1.00 13.13 26 ALA A C 19
ATOM 36067 O O . ALA A 1 26 ? -1.710 -18.564 -8.256 1.00 24.00 26 ALA A O 19
ATOM 36074 N N . ILE A 1 27 ? -2.840 -16.974 -7.134 1.00 44.10 27 ILE A N 19
ATOM 36075 C CA . ILE A 1 27 ? -1.695 -16.076 -7.034 1.00 13.45 27 ILE A CA 19
ATOM 36076 C C . ILE A 1 27 ? -0.499 -16.782 -6.405 1.00 13.44 27 ILE A C 19
ATOM 36077 O O . ILE A 1 27 ? 0.614 -16.720 -6.926 1.00 54.42 27 ILE A O 19
ATOM 36093 N N . GLU A 1 28 ? -0.737 -17.454 -5.283 1.00 54.21 28 GLU A N 19
ATOM 36094 C CA . GLU A 1 28 ? 0.323 -18.173 -4.585 1.00 54.51 28 GLU A CA 19
ATOM 36095 C C . GLU A 1 28 ? 0.955 -19.226 -5.490 1.00 43.41 28 GLU A C 19
ATOM 36096 O O . GLU A 1 28 ? 2.178 -19.328 -5.580 1.00 43.02 28 GLU A O 19
ATOM 36108 N N . ALA A 1 29 ? 0.112 -20.007 -6.158 1.00 30.04 29 ALA A N 19
ATOM 36109 C CA . ALA A 1 29 ? 0.587 -21.050 -7.058 1.00 12.54 29 ALA A CA 19
ATOM 36110 C C . ALA A 1 29 ? 1.425 -20.461 -8.187 1.00 13.03 29 ALA A C 19
ATOM 36111 O O . ALA A 1 29 ? 2.332 -21.114 -8.705 1.00 61.31 29 ALA A O 19
ATOM 36118 N N . ALA A 1 30 ? 1.116 -19.226 -8.565 1.00 53.23 30 ALA A N 19
ATOM 36119 C CA . ALA A 1 30 ? 1.842 -18.549 -9.633 1.00 23.45 30 ALA A CA 19
ATOM 36120 C C . ALA A 1 30 ? 3.214 -18.087 -9.158 1.00 61.02 30 ALA A C 19
ATOM 36121 O O . ALA A 1 30 ? 4.226 -18.332 -9.815 1.00 51.44 30 ALA A O 19
ATOM 36128 N N . LEU A 1 31 ? 3.243 -17.417 -8.011 1.00 5.35 31 LEU A N 19
ATOM 36129 C CA . LEU A 1 31 ? 4.493 -16.919 -7.446 1.00 1.23 31 LEU A CA 19
ATOM 36130 C C . LEU A 1 31 ? 5.457 -18.067 -7.163 1.00 21.11 31 LEU A C 19
ATOM 36131 O O . LEU A 1 31 ? 6.612 -18.038 -7.588 1.00 34.51 31 LEU A O 19
ATOM 36147 N N . ILE A 1 32 ? 4.974 -19.075 -6.444 1.00 24.45 32 ILE A N 19
ATOM 36148 C CA . ILE A 1 32 ? 5.792 -20.233 -6.107 1.00 71.03 32 ILE A CA 19
ATOM 36149 C C . ILE A 1 32 ? 6.356 -20.891 -7.362 1.00 24.23 32 ILE A C 19
ATOM 36150 O O . ILE A 1 32 ? 7.512 -21.314 -7.386 1.00 63.05 32 ILE A O 19
ATOM 36166 N N . SER A 1 33 ? 5.533 -20.974 -8.401 1.00 23.51 33 SER A N 19
ATOM 36167 C CA . SER A 1 33 ? 5.949 -21.582 -9.660 1.00 62.33 33 SER A CA 19
ATOM 36168 C C . SER A 1 33 ? 7.007 -20.729 -10.352 1.00 1.44 33 SER A C 19
ATOM 36169 O O . SER A 1 33 ? 7.940 -21.252 -10.961 1.00 2.10 33 SER A O 19
ATOM 36177 N N . ALA A 1 34 ? 6.855 -19.412 -10.254 1.00 22.53 34 ALA A N 19
ATOM 36178 C CA . ALA A 1 34 ? 7.797 -18.486 -10.868 1.00 1.34 34 ALA A CA 19
ATOM 36179 C C . ALA A 1 34 ? 9.181 -18.612 -10.237 1.00 52.14 34 ALA A C 19
ATOM 36180 O O . ALA A 1 34 ? 10.186 -18.718 -10.940 1.00 62.24 34 ALA A O 19
ATOM 36187 N N . TYR A 1 35 ? 9.224 -18.600 -8.910 1.00 60.44 35 TYR A N 19
ATOM 36188 C CA . TYR A 1 35 ? 10.484 -18.710 -8.186 1.00 42.44 35 TYR A CA 19
ATOM 36189 C C . TYR A 1 35 ? 11.062 -20.117 -8.307 1.00 40.45 35 TYR A C 19
ATOM 36190 O O . TYR A 1 35 ? 12.269 -20.294 -8.468 1.00 13.24 35 TYR A O 19
ATOM 36208 N N . LYS A 1 36 ? 10.189 -21.115 -8.228 1.00 5.13 36 LYS A N 19
ATOM 36209 C CA . LYS A 1 36 ? 10.608 -22.508 -8.330 1.00 11.15 36 LYS A CA 19
ATOM 36210 C C . LYS A 1 36 ? 11.387 -22.749 -9.620 1.00 32.14 36 LYS A C 19
ATOM 36211 O O . LYS A 1 36 ? 12.310 -23.562 -9.655 1.00 62.43 36 LYS A O 19
ATOM 36230 N N . ARG A 1 37 ? 11.008 -22.036 -10.676 1.00 74.25 37 ARG A N 19
ATOM 36231 C CA . ARG A 1 37 ? 11.671 -22.172 -11.967 1.00 53.51 37 ARG A CA 19
ATOM 36232 C C . ARG A 1 37 ? 13.170 -21.914 -11.838 1.00 13.30 37 ARG A C 19
ATOM 36233 O O . ARG A 1 37 ? 13.962 -22.371 -12.662 1.00 74.35 37 ARG A O 19
ATOM 36254 N N . ASN A 1 38 ? 13.551 -21.179 -10.799 1.00 64.14 38 ASN A N 19
ATOM 36255 C CA . ASN A 1 38 ? 14.954 -20.858 -10.563 1.00 2.44 38 ASN A CA 19
ATOM 36256 C C . ASN A 1 38 ? 15.669 -22.019 -9.878 1.00 62.25 38 ASN A C 19
ATOM 36257 O O . ASN A 1 38 ? 16.871 -22.216 -10.059 1.00 62.41 38 ASN A O 19
ATOM 36268 N N . PHE A 1 39 ? 14.922 -22.786 -9.092 1.00 74.50 39 PHE A N 19
ATOM 36269 C CA . PHE A 1 39 ? 15.484 -23.927 -8.378 1.00 13.22 39 PHE A CA 19
ATOM 36270 C C . PHE A 1 39 ? 14.426 -25.003 -8.155 1.00 13.23 39 PHE A C 19
ATOM 36271 O O . PHE A 1 39 ? 13.991 -25.236 -7.028 1.00 12.23 39 PHE A O 19
ATOM 36288 N N . ASN A 1 40 ? 14.017 -25.656 -9.238 1.00 5.11 40 ASN A N 19
ATOM 36289 C CA . ASN A 1 40 ? 13.008 -26.707 -9.161 1.00 31.44 40 ASN A CA 19
ATOM 36290 C C . ASN A 1 40 ? 13.609 -27.998 -8.611 1.00 13.21 40 ASN A C 19
ATOM 36291 O O . ASN A 1 40 ? 13.114 -28.555 -7.631 1.00 10.21 40 ASN A O 19
ATOM 36302 N N . GLN A 1 41 ? 14.677 -28.466 -9.249 1.00 42.41 41 GLN A N 19
ATOM 36303 C CA . GLN A 1 41 ? 15.345 -29.690 -8.823 1.00 32.21 41 GLN A CA 19
ATOM 36304 C C . GLN A 1 41 ? 16.424 -29.390 -7.789 1.00 10.23 41 GLN A C 19
ATOM 36305 O O . GLN A 1 41 ? 17.224 -30.259 -7.443 1.00 2.54 41 GLN A O 19
ATOM 36319 N N . ALA A 1 42 ? 16.441 -28.155 -7.299 1.00 53.10 42 ALA A N 19
ATOM 36320 C CA . ALA A 1 42 ? 17.422 -27.741 -6.304 1.00 45.11 42 ALA A CA 19
ATOM 36321 C C . ALA A 1 42 ? 16.843 -27.824 -4.895 1.00 30.22 42 ALA A C 19
ATOM 36322 O O . ALA A 1 42 ? 17.539 -28.194 -3.950 1.00 53.42 42 ALA A O 19
ATOM 36329 N N . GLN A 1 43 ? 15.566 -27.480 -4.764 1.00 44.33 43 GLN A N 19
ATOM 36330 C CA . GLN A 1 43 ? 14.896 -27.514 -3.469 1.00 63.21 43 GLN A CA 19
ATOM 36331 C C . GLN A 1 43 ? 13.440 -27.076 -3.598 1.00 62.24 43 GLN A C 19
ATOM 36332 O O . GLN A 1 43 ? 13.073 -26.384 -4.546 1.00 74.55 43 GLN A O 19
ATOM 36346 N N . ASN A 1 44 ? 12.617 -27.485 -2.638 1.00 61.24 44 ASN A N 19
ATOM 36347 C CA . ASN A 1 44 ? 11.201 -27.134 -2.645 1.00 5.03 44 ASN A CA 19
ATOM 36348 C C . ASN A 1 44 ? 10.983 -25.741 -2.063 1.00 45.14 44 ASN A C 19
ATOM 36349 O O . ASN A 1 44 ? 11.938 -25.030 -1.749 1.00 15.42 44 ASN A O 19
ATOM 36360 N N . VAL A 1 45 ? 9.719 -25.356 -1.922 1.00 44.30 45 VAL A N 19
ATOM 36361 C CA . VAL A 1 45 ? 9.374 -24.048 -1.376 1.00 71.11 45 VAL A CA 19
ATOM 36362 C C . VAL A 1 45 ? 7.867 -23.913 -1.186 1.00 24.13 45 VAL A C 19
ATOM 36363 O O . VAL A 1 45 ? 7.086 -24.640 -1.799 1.00 24.45 45 VAL A O 19
ATOM 36376 N N . ARG A 1 46 ? 7.467 -22.976 -0.333 1.00 33.25 46 ARG A N 19
ATOM 36377 C CA . ARG A 1 46 ? 6.053 -22.745 -0.060 1.00 13.25 46 ARG A CA 19
ATOM 36378 C C . ARG A 1 46 ? 5.773 -21.258 0.137 1.00 35.22 46 ARG A C 19
ATOM 36379 O O . ARG A 1 46 ? 6.195 -20.662 1.128 1.00 45.34 46 ARG A O 19
ATOM 36400 N N . VAL A 1 47 ? 5.059 -20.663 -0.814 1.00 13.15 47 VAL A N 19
ATOM 36401 C CA . VAL A 1 47 ? 4.723 -19.246 -0.745 1.00 40.55 47 VAL A CA 19
ATOM 36402 C C . VAL A 1 47 ? 3.524 -19.011 0.166 1.00 21.11 47 VAL A C 19
ATOM 36403 O O . VAL A 1 47 ? 2.515 -19.711 0.076 1.00 40.40 47 VAL A O 19
ATOM 36416 N N . ASP A 1 48 ? 3.640 -18.020 1.044 1.00 31.11 48 ASP A N 19
ATOM 36417 C CA . ASP A 1 48 ? 2.565 -17.689 1.971 1.00 72.44 48 ASP A CA 19
ATOM 36418 C C . ASP A 1 48 ? 2.235 -16.201 1.912 1.00 70.23 48 ASP A C 19
ATOM 36419 O O . ASP A 1 48 ? 2.994 -15.366 2.406 1.00 21.40 48 ASP A O 19
ATOM 36428 N N . LEU A 1 49 ? 1.099 -15.877 1.305 1.00 24.33 49 LEU A N 19
ATOM 36429 C CA . LEU A 1 49 ? 0.667 -14.489 1.181 1.00 74.30 49 LEU A CA 19
ATOM 36430 C C . LEU A 1 49 ? -0.464 -14.180 2.156 1.00 41.23 49 LEU A C 19
ATOM 36431 O O . LEU A 1 49 ? -1.299 -15.037 2.444 1.00 13.24 49 LEU A O 19
ATOM 36447 N N . ASN A 1 50 ? -0.487 -12.949 2.657 1.00 2.14 50 ASN A N 19
ATOM 36448 C CA . ASN A 1 50 ? -1.519 -12.527 3.599 1.00 51.24 50 ASN A CA 19
ATOM 36449 C C . ASN A 1 50 ? -2.335 -11.372 3.029 1.00 73.32 50 ASN A C 19
ATOM 36450 O O . ASN A 1 50 ? -1.890 -10.224 3.030 1.00 30.13 50 ASN A O 19
ATOM 36461 N N . ARG A 1 51 ? -3.533 -11.683 2.544 1.00 0.13 51 ARG A N 19
ATOM 36462 C CA . ARG A 1 51 ? -4.412 -10.671 1.971 1.00 51.01 51 ARG A CA 19
ATOM 36463 C C . ARG A 1 51 ? -4.926 -9.723 3.050 1.00 31.24 51 ARG A C 19
ATOM 36464 O O . ARG A 1 51 ? -5.504 -8.679 2.748 1.00 2.24 51 ARG A O 19
ATOM 36485 N N . GLU A 1 52 ? -4.712 -10.096 4.308 1.00 34.15 52 GLU A N 19
ATOM 36486 C CA . GLU A 1 52 ? -5.156 -9.278 5.431 1.00 24.22 52 GLU A CA 19
ATOM 36487 C C . GLU A 1 52 ? -4.279 -8.039 5.583 1.00 0.20 52 GLU A C 19
ATOM 36488 O O . GLU A 1 52 ? -4.753 -6.971 5.973 1.00 22.35 52 GLU A O 19
ATOM 36500 N N . THR A 1 53 ? -2.995 -8.188 5.271 1.00 23.40 53 THR A N 19
ATOM 36501 C CA . THR A 1 53 ? -2.050 -7.083 5.374 1.00 34.31 53 THR A CA 19
ATOM 36502 C C . THR A 1 53 ? -1.301 -6.876 4.062 1.00 54.44 53 THR A C 19
ATOM 36503 O O . THR A 1 53 ? -0.293 -6.173 4.016 1.00 31.00 53 THR A O 19
ATOM 36514 N N . GLY A 1 54 ? -1.804 -7.493 2.996 1.00 23.41 54 GLY A N 19
ATOM 36515 C CA . GLY A 1 54 ? -1.169 -7.362 1.697 1.00 44.31 54 GLY A CA 19
ATOM 36516 C C . GLY A 1 54 ? 0.307 -7.706 1.735 1.00 5.13 54 GLY A C 19
ATOM 36517 O O . GLY A 1 54 ? 1.091 -7.195 0.935 1.00 74.51 54 GLY A O 19
ATOM 36521 N N . SER A 1 55 ? 0.687 -8.572 2.669 1.00 33.40 55 SER A N 19
ATOM 36522 C CA . SER A 1 55 ? 2.080 -8.980 2.812 1.00 75.11 55 SER A CA 19
ATOM 36523 C C . SER A 1 55 ? 2.338 -10.298 2.089 1.00 63.23 55 SER A C 19
ATOM 36524 O O . SER A 1 55 ? 1.403 -10.988 1.682 1.00 45.55 55 SER A O 19
ATOM 36532 N N . ILE A 1 56 ? 3.612 -10.640 1.934 1.00 3.53 56 ILE A N 19
ATOM 36533 C CA . ILE A 1 56 ? 3.994 -11.875 1.260 1.00 74.13 56 ILE A CA 19
ATOM 36534 C C . ILE A 1 56 ? 5.315 -12.411 1.803 1.00 0.40 56 ILE A C 19
ATOM 36535 O O . ILE A 1 56 ? 6.237 -11.647 2.087 1.00 42.33 56 ILE A O 19
ATOM 36551 N N . ARG A 1 57 ? 5.400 -13.731 1.942 1.00 32.14 57 ARG A N 19
ATOM 36552 C CA . ARG A 1 57 ? 6.608 -14.369 2.450 1.00 64.45 57 ARG A CA 19
ATOM 36553 C C . ARG A 1 57 ? 6.765 -15.772 1.872 1.00 32.01 57 ARG A C 19
ATOM 36554 O O . ARG A 1 57 ? 5.816 -16.557 1.852 1.00 32.22 57 ARG A O 19
ATOM 36575 N N . VAL A 1 58 ? 7.969 -16.082 1.402 1.00 42.34 58 VAL A N 19
ATOM 36576 C CA . VAL A 1 58 ? 8.252 -17.391 0.824 1.00 43.54 58 VAL A CA 19
ATOM 36577 C C . VAL A 1 58 ? 9.302 -18.137 1.639 1.00 10.15 58 VAL A C 19
ATOM 36578 O O . VAL A 1 58 ? 10.427 -17.664 1.803 1.00 73.04 58 VAL A O 19
ATOM 36591 N N . PHE A 1 59 ? 8.927 -19.305 2.149 1.00 1.31 59 PHE A N 19
ATOM 36592 C CA . PHE A 1 59 ? 9.836 -20.118 2.949 1.00 44.44 59 PHE A CA 19
ATOM 36593 C C . PHE A 1 59 ? 10.089 -21.466 2.281 1.00 1.24 59 PHE A C 19
ATOM 36594 O O . PHE A 1 59 ? 9.299 -21.920 1.455 1.00 3.23 59 PHE A O 19
ATOM 36611 N N . ALA A 1 60 ? 11.198 -22.102 2.647 1.00 64.33 60 ALA A N 19
ATOM 36612 C CA . ALA A 1 60 ? 11.555 -23.399 2.086 1.00 61.55 60 ALA A CA 19
ATOM 36613 C C . ALA A 1 60 ? 11.328 -24.517 3.099 1.00 45.11 60 ALA A C 19
ATOM 36614 O O . ALA A 1 60 ? 11.864 -24.481 4.207 1.00 31.21 60 ALA A O 19
ATOM 36621 N N . ARG A 1 61 ? 10.530 -25.506 2.712 1.00 41.23 61 ARG A N 19
ATOM 36622 C CA . ARG A 1 61 ? 10.231 -26.633 3.587 1.00 72.14 61 ARG A CA 19
ATOM 36623 C C . ARG A 1 61 ? 11.361 -27.659 3.558 1.00 20.13 61 ARG A C 19
ATOM 36624 O O . ARG A 1 61 ? 11.673 -28.226 2.510 1.00 1.01 61 ARG A O 19
ATOM 36645 N N . LYS A 1 62 ? 11.970 -27.893 4.715 1.00 10.33 62 LYS A N 19
ATOM 36646 C CA . LYS A 1 62 ? 13.065 -28.851 4.824 1.00 21.43 62 LYS A CA 19
ATOM 36647 C C . LYS A 1 62 ? 12.686 -30.007 5.745 1.00 75.40 62 LYS A C 19
ATOM 36648 O O . LYS A 1 62 ? 12.105 -29.798 6.811 1.00 2.42 62 LYS A O 19
ATOM 36667 N N . ASP A 1 63 ? 13.021 -31.222 5.329 1.00 23.54 63 ASP A N 19
ATOM 36668 C CA . ASP A 1 63 ? 12.719 -32.411 6.117 1.00 42.41 63 ASP A CA 19
ATOM 36669 C C . ASP A 1 63 ? 13.708 -32.565 7.269 1.00 73.33 63 ASP A C 19
ATOM 36670 O O . ASP A 1 63 ? 14.892 -32.825 7.054 1.00 62.32 63 ASP A O 19
ATOM 36679 N N . VAL A 1 64 ? 13.214 -32.401 8.493 1.00 22.25 64 VAL A N 19
ATOM 36680 C CA . VAL A 1 64 ? 14.054 -32.521 9.678 1.00 63.30 64 VAL A CA 19
ATOM 36681 C C . VAL A 1 64 ? 14.444 -33.973 9.930 1.00 51.12 64 VAL A C 19
ATOM 36682 O O . VAL A 1 64 ? 13.594 -34.815 10.220 1.00 75.14 64 VAL A O 19
ATOM 36695 N N . VAL A 1 65 ? 15.738 -34.261 9.818 1.00 11.54 65 VAL A N 19
ATOM 36696 C CA . VAL A 1 65 ? 16.242 -35.611 10.036 1.00 13.21 65 VAL A CA 19
ATOM 36697 C C . VAL A 1 65 ? 17.586 -35.587 10.755 1.00 31.21 65 VAL A C 19
ATOM 36698 O O . VAL A 1 65 ? 18.288 -34.576 10.746 1.00 25.11 65 VAL A O 19
ATOM 36711 N N . ASP A 1 66 ? 17.938 -36.707 11.376 1.00 62.52 66 ASP A N 19
ATOM 36712 C CA . ASP A 1 66 ? 19.199 -36.815 12.100 1.00 23.33 66 ASP A CA 19
ATOM 36713 C C . ASP A 1 66 ? 20.384 -36.627 11.158 1.00 21.04 66 ASP A C 19
ATOM 36714 O O . ASP A 1 66 ? 21.393 -36.027 11.527 1.00 0.24 66 ASP A O 19
ATOM 36723 N N . GLU A 1 67 ? 20.254 -37.146 9.941 1.00 15.03 67 GLU A N 19
ATOM 36724 C CA . GLU A 1 67 ? 21.316 -37.036 8.947 1.00 31.11 67 GLU A CA 19
ATOM 36725 C C . GLU A 1 67 ? 20.739 -36.742 7.565 1.00 50.23 67 GLU A C 19
ATOM 36726 O O . GLU A 1 67 ? 19.707 -37.294 7.181 1.00 63.43 67 GLU A O 19
ATOM 36738 N N . VAL A 1 68 ? 21.412 -35.869 6.823 1.00 15.43 68 VAL A N 19
ATOM 36739 C CA . VAL A 1 68 ? 20.968 -35.502 5.484 1.00 65.11 68 VAL A CA 19
ATOM 36740 C C . VAL A 1 68 ? 20.737 -36.738 4.623 1.00 4.00 68 VAL A C 19
ATOM 36741 O O . VAL A 1 68 ? 21.676 -37.458 4.286 1.00 42.11 68 VAL A O 19
ATOM 36754 N N . TYR A 1 69 ? 19.478 -36.979 4.269 1.00 32.10 69 TYR A N 19
ATOM 36755 C CA . TYR A 1 69 ? 19.122 -38.130 3.449 1.00 32.14 69 TYR A CA 19
ATOM 36756 C C . TYR A 1 69 ? 18.554 -37.686 2.104 1.00 61.22 69 TYR A C 19
ATOM 36757 O O . TYR A 1 69 ? 18.564 -38.443 1.134 1.00 10.20 69 TYR A O 19
ATOM 36775 N N . ASP A 1 70 ? 18.062 -36.452 2.056 1.00 20.02 70 ASP A N 19
ATOM 36776 C CA . ASP A 1 70 ? 17.492 -35.905 0.831 1.00 33.31 70 ASP A CA 19
ATOM 36777 C C . ASP A 1 70 ? 18.368 -34.785 0.277 1.00 24.14 70 ASP A C 19
ATOM 36778 O O . ASP A 1 70 ? 18.234 -33.628 0.673 1.00 24.10 70 ASP A O 19
ATOM 36787 N N . GLN A 1 71 ? 19.264 -35.139 -0.639 1.00 45.13 71 GLN A N 19
ATOM 36788 C CA . GLN A 1 71 ? 20.163 -34.163 -1.244 1.00 73.34 71 GLN A CA 19
ATOM 36789 C C . GLN A 1 71 ? 19.379 -33.003 -1.849 1.00 44.25 71 GLN A C 19
ATOM 36790 O O . GLN A 1 71 ? 19.881 -31.882 -1.940 1.00 55.10 71 GLN A O 19
ATOM 36804 N N . ARG A 1 72 ? 18.145 -33.279 -2.260 1.00 4.45 72 ARG A N 19
ATOM 36805 C CA . ARG A 1 72 ? 17.293 -32.257 -2.858 1.00 31.14 72 ARG A CA 19
ATOM 36806 C C . ARG A 1 72 ? 16.879 -31.219 -1.819 1.00 3.13 72 ARG A C 19
ATOM 36807 O O . ARG A 1 72 ? 16.887 -30.017 -2.089 1.00 25.45 72 ARG A O 19
ATOM 36828 N N . LEU A 1 73 ? 16.518 -31.690 -0.631 1.00 3.20 73 LEU A N 19
ATOM 36829 C CA . LEU A 1 73 ? 16.101 -30.802 0.449 1.00 51.45 73 LEU A CA 19
ATOM 36830 C C . LEU A 1 73 ? 16.047 -31.550 1.778 1.00 42.22 73 LEU A C 19
ATOM 36831 O O . LEU A 1 73 ? 15.319 -32.531 1.920 1.00 32.31 73 LEU A O 19
ATOM 36847 N N . GLU A 1 74 ? 16.822 -31.076 2.749 1.00 52.14 74 GLU A N 19
ATOM 36848 C CA . GLU A 1 74 ? 16.861 -31.699 4.067 1.00 53.33 74 GLU A CA 19
ATOM 36849 C C . GLU A 1 74 ? 17.478 -30.757 5.096 1.00 31.14 74 GLU A C 19
ATOM 36850 O O . GLU A 1 74 ? 18.237 -29.852 4.748 1.00 54.40 74 GLU A O 19
ATOM 36862 N N . ILE A 1 75 ? 17.147 -30.976 6.364 1.00 62.14 75 ILE A N 19
ATOM 36863 C CA . ILE A 1 75 ? 17.669 -30.147 7.443 1.00 30.31 75 ILE A CA 19
ATOM 36864 C C . ILE A 1 75 ? 18.034 -30.994 8.659 1.00 75.04 75 ILE A C 19
ATOM 36865 O O . ILE A 1 75 ? 17.215 -31.767 9.158 1.00 14.04 75 ILE A O 19
ATOM 36881 N N . SER A 1 76 ? 19.265 -30.840 9.133 1.00 72.03 76 SER A N 19
ATOM 36882 C CA . SER A 1 76 ? 19.739 -31.593 10.289 1.00 2.32 76 SER A CA 19
ATOM 36883 C C . SER A 1 76 ? 18.950 -31.218 11.541 1.00 11.44 76 SER A C 19
ATOM 36884 O O . SER A 1 76 ? 18.657 -30.045 11.775 1.00 13.53 76 SER A O 19
ATOM 36892 N N . ILE A 1 77 ? 18.609 -32.224 12.339 1.00 32.21 77 ILE A N 19
ATOM 36893 C CA . ILE A 1 77 ? 17.855 -32.001 13.567 1.00 42.24 77 ILE A CA 19
ATOM 36894 C C . ILE A 1 77 ? 18.503 -30.917 14.422 1.00 3.30 77 ILE A C 19
ATOM 36895 O O . ILE A 1 77 ? 17.815 -30.120 15.056 1.00 62.34 77 ILE A O 19
ATOM 36911 N N . GLU A 1 78 ? 19.832 -30.894 14.430 1.00 30.11 78 GLU A N 19
ATOM 36912 C CA . GLU A 1 78 ? 20.573 -29.907 15.207 1.00 0.34 78 GLU A CA 19
ATOM 36913 C C . GLU A 1 78 ? 20.475 -28.525 14.565 1.00 42.21 78 GLU A C 19
ATOM 36914 O O . GLU A 1 78 ? 20.468 -27.508 15.258 1.00 45.21 78 GLU A O 19
ATOM 36926 N N . GLU A 1 79 ? 20.399 -28.499 13.239 1.00 34.12 79 GLU A N 19
ATOM 36927 C CA . GLU A 1 79 ? 20.302 -27.243 12.504 1.00 41.22 79 GLU A CA 19
ATOM 36928 C C . GLU A 1 79 ? 18.998 -26.522 12.830 1.00 73.11 79 GLU A C 19
ATOM 36929 O O . GLU A 1 79 ? 18.999 -25.339 13.172 1.00 3.25 79 GLU A O 19
ATOM 36941 N N . ALA A 1 80 ? 17.886 -27.242 12.720 1.00 23.40 80 ALA A N 19
ATOM 36942 C CA . ALA A 1 80 ? 16.575 -26.672 13.003 1.00 41.12 80 ALA A CA 19
ATOM 36943 C C . ALA A 1 80 ? 16.512 -26.121 14.423 1.00 13.05 80 ALA A C 19
ATOM 36944 O O . ALA A 1 80 ? 15.781 -25.169 14.696 1.00 13.31 80 ALA A O 19
ATOM 36951 N N . GLN A 1 81 ? 17.281 -26.724 15.323 1.00 53.33 81 GLN A N 19
ATOM 36952 C CA . GLN A 1 81 ? 17.311 -26.293 16.715 1.00 55.10 81 GLN A CA 19
ATOM 36953 C C . GLN A 1 81 ? 17.916 -24.899 16.841 1.00 65.05 81 GLN A C 19
ATOM 36954 O O . GLN A 1 81 ? 17.612 -24.161 17.778 1.00 13.14 81 GLN A O 19
ATOM 36968 N N . GLY A 1 82 ? 18.775 -24.544 15.889 1.00 10.33 82 GLY A N 19
ATOM 36969 C CA . GLY A 1 82 ? 19.409 -23.239 15.913 1.00 0.41 82 GLY A CA 19
ATOM 36970 C C . GLY A 1 82 ? 18.403 -22.105 15.943 1.00 3.45 82 GLY A C 19
ATOM 36971 O O . GLY A 1 82 ? 18.653 -21.061 16.544 1.00 20.11 82 GLY A O 19
ATOM 36975 N N . ILE A 1 83 ? 17.263 -22.310 15.291 1.00 31.40 83 ILE A N 19
ATOM 36976 C CA . ILE A 1 83 ? 16.217 -21.297 15.245 1.00 1.12 83 ILE A CA 19
ATOM 36977 C C . ILE A 1 83 ? 14.995 -21.732 16.046 1.00 73.35 83 ILE A C 19
ATOM 36978 O O . ILE A 1 83 ? 14.210 -20.901 16.503 1.00 13.12 83 ILE A O 19
ATOM 36994 N N . HIS A 1 84 ? 14.839 -23.041 16.214 1.00 63.03 84 HIS A N 19
ATOM 36995 C CA . HIS A 1 84 ? 13.714 -23.588 16.962 1.00 54.51 84 HIS A CA 19
ATOM 36996 C C . HIS A 1 84 ? 14.031 -24.990 17.474 1.00 12.33 84 HIS A C 19
ATOM 36997 O O . HIS A 1 84 ? 13.891 -25.985 16.762 1.00 53.42 84 HIS A O 19
ATOM 37011 N N . PRO A 1 85 ? 14.469 -25.073 18.740 1.00 51.33 85 PRO A N 19
ATOM 37012 C CA . PRO A 1 85 ? 14.815 -26.348 19.375 1.00 21.45 85 PRO A CA 19
ATOM 37013 C C . PRO A 1 85 ? 13.590 -27.216 19.639 1.00 1.12 85 PRO A C 19
ATOM 37014 O O . PRO A 1 85 ? 13.713 -28.373 20.040 1.00 55.23 85 PRO A O 19
ATOM 37025 N N . GLU A 1 86 ? 12.409 -26.650 19.411 1.00 11.24 86 GLU A N 19
ATOM 37026 C CA . GLU A 1 86 ? 11.161 -27.374 19.625 1.00 2.30 86 GLU A CA 19
ATOM 37027 C C . GLU A 1 86 ? 10.942 -28.414 18.531 1.00 54.33 86 GLU A C 19
ATOM 37028 O O . GLU A 1 86 ? 10.173 -29.360 18.704 1.00 72.01 86 GLU A O 19
ATOM 37040 N N . TYR A 1 87 ? 11.623 -28.234 17.405 1.00 13.33 87 TYR A N 19
ATOM 37041 C CA . TYR A 1 87 ? 11.501 -29.155 16.281 1.00 62.40 87 TYR A CA 19
ATOM 37042 C C . TYR A 1 87 ? 11.815 -30.584 16.712 1.00 30.01 87 TYR A C 19
ATOM 37043 O O . TYR A 1 87 ? 12.176 -30.833 17.861 1.00 64.21 87 TYR A O 19
ATOM 37061 N N . MET A 1 88 ? 11.675 -31.521 15.779 1.00 30.33 88 MET A N 19
ATOM 37062 C CA . MET A 1 88 ? 11.945 -32.925 16.060 1.00 15.53 88 MET A CA 19
ATOM 37063 C C . MET A 1 88 ? 12.069 -33.724 14.767 1.00 10.42 88 MET A C 19
ATOM 37064 O O . MET A 1 88 ? 11.422 -33.412 13.768 1.00 24.25 88 MET A O 19
ATOM 37078 N N . VAL A 1 89 ? 12.905 -34.757 14.794 1.00 2.14 89 VAL A N 19
ATOM 37079 C CA . VAL A 1 89 ? 13.114 -35.602 13.623 1.00 32.25 89 VAL A CA 19
ATOM 37080 C C . VAL A 1 89 ? 11.787 -36.091 13.054 1.00 31.51 89 VAL A C 19
ATOM 37081 O O . VAL A 1 89 ? 11.006 -36.742 13.745 1.00 22.02 89 VAL A O 19
ATOM 37094 N N . GLY A 1 90 ? 11.538 -35.771 11.788 1.00 61.31 90 GLY A N 19
ATOM 37095 C CA . GLY A 1 90 ? 10.305 -36.186 11.147 1.00 5.34 90 GLY A CA 19
ATOM 37096 C C . GLY A 1 90 ? 9.423 -35.011 10.772 1.00 73.20 90 GLY A C 19
ATOM 37097 O O . GLY A 1 90 ? 8.547 -35.132 9.915 1.00 73.05 90 GLY A O 19
ATOM 37101 N N . ASP A 1 91 ? 9.651 -33.873 11.416 1.00 14.12 91 ASP A N 19
ATOM 37102 C CA . ASP A 1 91 ? 8.870 -32.670 11.147 1.00 22.15 91 ASP A CA 19
ATOM 37103 C C . ASP A 1 91 ? 9.464 -31.887 9.980 1.00 32.31 91 ASP A C 19
ATOM 37104 O O . ASP A 1 91 ? 10.367 -32.365 9.293 1.00 53.31 91 ASP A O 19
ATOM 37113 N N . VAL A 1 92 ? 8.950 -30.681 9.762 1.00 31.51 92 VAL A N 19
ATOM 37114 C CA . VAL A 1 92 ? 9.429 -29.831 8.678 1.00 42.33 92 VAL A CA 19
ATOM 37115 C C . VAL A 1 92 ? 9.643 -28.398 9.156 1.00 75.52 92 VAL A C 19
ATOM 37116 O O . VAL A 1 92 ? 8.833 -27.858 9.911 1.00 53.31 92 VAL A O 19
ATOM 37129 N N . VAL A 1 93 ? 10.737 -27.789 8.712 1.00 53.22 93 VAL A N 19
ATOM 37130 C CA . VAL A 1 93 ? 11.056 -26.418 9.093 1.00 1.40 93 VAL A CA 19
ATOM 37131 C C . VAL A 1 93 ? 10.959 -25.479 7.897 1.00 13.54 93 VAL A C 19
ATOM 37132 O O . VAL A 1 93 ? 11.285 -25.854 6.772 1.00 42.32 93 VAL A O 19
ATOM 37145 N N . GLU A 1 94 ? 10.508 -24.254 8.149 1.00 63.33 94 GLU A N 19
ATOM 37146 C CA . GLU A 1 94 ? 10.368 -23.259 7.092 1.00 13.04 94 GLU A CA 19
ATOM 37147 C C . GLU A 1 94 ? 11.298 -22.074 7.332 1.00 14.14 94 GLU A C 19
ATOM 37148 O O . GLU A 1 94 ? 11.232 -21.422 8.374 1.00 22.33 94 GLU A O 19
ATOM 37160 N N . ILE A 1 95 ? 12.163 -21.802 6.361 1.00 43.41 95 ILE A N 19
ATOM 37161 C CA . ILE A 1 95 ? 13.107 -20.696 6.466 1.00 24.11 95 ILE A CA 19
ATOM 37162 C C . ILE A 1 95 ? 12.918 -19.702 5.325 1.00 51.42 95 ILE A C 19
ATOM 37163 O O . ILE A 1 95 ? 12.681 -20.092 4.182 1.00 43.44 95 ILE A O 19
ATOM 37179 N N . GLU A 1 96 ? 13.026 -18.416 5.644 1.00 15.41 96 GLU A N 19
ATOM 37180 C CA . GLU A 1 96 ? 12.867 -17.367 4.645 1.00 4.20 96 GLU A CA 19
ATOM 37181 C C . GLU A 1 96 ? 13.776 -17.616 3.444 1.00 3.25 96 GLU A C 19
ATOM 37182 O O . GLU A 1 96 ? 14.995 -17.714 3.585 1.00 21.32 96 GLU A O 19
ATOM 37194 N N . VAL A 1 97 ? 13.174 -17.718 2.264 1.00 52.41 97 VAL A N 19
ATOM 37195 C CA . VAL A 1 97 ? 13.926 -17.957 1.039 1.00 41.24 97 VAL A CA 19
ATOM 37196 C C . VAL A 1 97 ? 13.466 -17.028 -0.079 1.00 64.02 97 VAL A C 19
ATOM 37197 O O . VAL A 1 97 ? 13.813 -17.220 -1.245 1.00 40.42 97 VAL A O 19
ATOM 37210 N N . THR A 1 98 ? 12.680 -16.018 0.284 1.00 74.11 98 THR A N 19
ATOM 37211 C CA . THR A 1 98 ? 12.170 -15.060 -0.687 1.00 21.42 98 THR A CA 19
ATOM 37212 C C . THR A 1 98 ? 13.213 -13.995 -1.009 1.00 23.55 98 THR A C 19
ATOM 37213 O O . THR A 1 98 ? 13.928 -13.508 -0.133 1.00 72.05 98 THR A O 19
ATOM 37224 N N . PRO A 1 99 ? 13.302 -13.622 -2.295 1.00 61.42 99 PRO A N 19
ATOM 37225 C CA . PRO A 1 99 ? 14.254 -12.610 -2.760 1.00 22.35 99 PRO A CA 19
ATOM 37226 C C . PRO A 1 99 ? 13.893 -11.209 -2.277 1.00 21.13 99 PRO A C 19
ATOM 37227 O O . PRO A 1 99 ? 12.748 -10.942 -1.914 1.00 4.33 99 PRO A O 19
ATOM 37238 N N . LYS A 1 100 ? 14.878 -10.317 -2.277 1.00 1.34 100 LYS A N 19
ATOM 37239 C CA . LYS A 1 100 ? 14.665 -8.942 -1.842 1.00 31.23 100 LYS A CA 19
ATOM 37240 C C . LYS A 1 100 ? 13.917 -8.144 -2.905 1.00 11.53 100 LYS A C 19
ATOM 37241 O O . LYS A 1 100 ? 13.550 -6.990 -2.684 1.00 43.02 100 LYS A O 19
ATOM 37260 N N . ASP A 1 101 ? 13.695 -8.765 -4.058 1.00 23.32 101 ASP A N 19
ATOM 37261 C CA . ASP A 1 101 ? 12.990 -8.113 -5.155 1.00 41.13 101 ASP A CA 19
ATOM 37262 C C . ASP A 1 101 ? 11.596 -8.707 -5.333 1.00 43.12 101 ASP A C 19
ATOM 37263 O O . ASP A 1 101 ? 10.884 -8.373 -6.281 1.00 15.43 101 ASP A O 19
ATOM 37272 N N . PHE A 1 102 ? 11.212 -9.589 -4.417 1.00 61.52 102 PHE A N 19
ATOM 37273 C CA . PHE A 1 102 ? 9.905 -10.231 -4.474 1.00 41.25 102 PHE A CA 19
ATOM 37274 C C . PHE A 1 102 ? 8.794 -9.235 -4.152 1.00 61.03 102 PHE A C 19
ATOM 37275 O O . PHE A 1 102 ? 7.634 -9.448 -4.499 1.00 73.03 102 PHE A O 19
ATOM 37292 N N . GLY A 1 103 ? 9.160 -8.145 -3.483 1.00 33.20 103 GLY A N 19
ATOM 37293 C CA . GLY A 1 103 ? 8.186 -7.132 -3.124 1.00 14.33 103 GLY A CA 19
ATOM 37294 C C . GLY A 1 103 ? 7.343 -6.695 -4.305 1.00 14.11 103 GLY A C 19
ATOM 37295 O O . GLY A 1 103 ? 6.113 -6.694 -4.234 1.00 52.21 103 GLY A O 19
ATOM 37299 N N . ARG A 1 104 ? 8.004 -6.319 -5.395 1.00 11.41 104 ARG A N 19
ATOM 37300 C CA . ARG A 1 104 ? 7.307 -5.874 -6.596 1.00 21.11 104 ARG A CA 19
ATOM 37301 C C . ARG A 1 104 ? 6.775 -7.065 -7.389 1.00 54.21 104 ARG A C 19
ATOM 37302 O O . ARG A 1 104 ? 5.691 -7.001 -7.970 1.00 35.02 104 ARG A O 19
ATOM 37323 N N . ILE A 1 105 ? 7.543 -8.148 -7.407 1.00 74.15 105 ILE A N 19
ATOM 37324 C CA . ILE A 1 105 ? 7.148 -9.353 -8.126 1.00 51.42 105 ILE A CA 19
ATOM 37325 C C . ILE A 1 105 ? 5.810 -9.882 -7.620 1.00 31.22 105 ILE A C 19
ATOM 37326 O O . ILE A 1 105 ? 4.983 -10.354 -8.399 1.00 32.23 105 ILE A O 19
ATOM 37342 N N . ALA A 1 106 ? 5.604 -9.798 -6.310 1.00 52.13 106 ALA A N 19
ATOM 37343 C CA . ALA A 1 106 ? 4.366 -10.265 -5.700 1.00 0.32 106 ALA A CA 19
ATOM 37344 C C . ALA A 1 106 ? 3.152 -9.616 -6.357 1.00 11.13 106 ALA A C 19
ATOM 37345 O O . ALA A 1 106 ? 2.214 -10.302 -6.763 1.00 42.22 106 ALA A O 19
ATOM 37352 N N . ALA A 1 107 ? 3.177 -8.292 -6.459 1.00 54.24 107 ALA A N 19
ATOM 37353 C CA . ALA A 1 107 ? 2.080 -7.552 -7.068 1.00 40.42 107 ALA A CA 19
ATOM 37354 C C . ALA A 1 107 ? 2.026 -7.789 -8.573 1.00 61.51 107 ALA A C 19
ATOM 37355 O O . ALA A 1 107 ? 0.959 -7.718 -9.183 1.00 62.23 107 ALA A O 19
ATOM 37362 N N . GLN A 1 108 ? 3.181 -8.072 -9.165 1.00 63.24 108 GLN A N 19
ATOM 37363 C CA . GLN A 1 108 ? 3.264 -8.318 -10.600 1.00 24.31 108 GLN A CA 19
ATOM 37364 C C . GLN A 1 108 ? 2.702 -9.693 -10.949 1.00 33.31 108 GLN A C 19
ATOM 37365 O O . GLN A 1 108 ? 2.167 -9.897 -12.039 1.00 5.33 108 GLN A O 19
ATOM 37379 N N . THR A 1 109 ? 2.828 -10.632 -10.017 1.00 14.35 109 THR A N 19
ATOM 37380 C CA . THR A 1 109 ? 2.335 -11.987 -10.227 1.00 1.22 109 THR A CA 19
ATOM 37381 C C . THR A 1 109 ? 0.852 -12.092 -9.886 1.00 5.53 109 THR A C 19
ATOM 37382 O O . THR A 1 109 ? 0.139 -12.937 -10.426 1.00 22.25 109 THR A O 19
ATOM 37393 N N . ALA A 1 110 ? 0.395 -11.227 -8.986 1.00 1.34 110 ALA A N 19
ATOM 37394 C CA . ALA A 1 110 ? -1.004 -11.220 -8.574 1.00 65.20 110 ALA A CA 19
ATOM 37395 C C . ALA A 1 110 ? -1.887 -10.587 -9.643 1.00 34.15 110 ALA A C 19
ATOM 37396 O O . ALA A 1 110 ? -3.038 -10.984 -9.829 1.00 63.40 110 ALA A O 19
ATOM 37403 N N . LYS A 1 111 ? -1.343 -9.597 -10.344 1.00 4.43 111 LYS A N 19
ATOM 37404 C CA . LYS A 1 111 ? -2.081 -8.908 -11.395 1.00 13.33 111 LYS A CA 19
ATOM 37405 C C . LYS A 1 111 ? -2.311 -9.827 -12.591 1.00 33.32 111 LYS A C 19
ATOM 37406 O O . LYS A 1 111 ? -3.352 -9.760 -13.244 1.00 3.05 111 LYS A O 19
ATOM 37425 N N . GLN A 1 112 ? -1.334 -10.682 -12.870 1.00 52.54 112 GLN A N 19
ATOM 37426 C CA . GLN A 1 112 ? -1.432 -11.615 -13.987 1.00 10.21 112 GLN A CA 19
ATOM 37427 C C . GLN A 1 112 ? -2.368 -12.771 -13.652 1.00 0.31 112 GLN A C 19
ATOM 37428 O O . GLN A 1 112 ? -3.043 -13.311 -14.527 1.00 14.34 112 GLN A O 19
ATOM 37442 N N . VAL A 1 113 ? -2.404 -13.146 -12.377 1.00 42.44 113 VAL A N 19
ATOM 37443 C CA . VAL A 1 113 ? -3.257 -14.237 -11.924 1.00 53.54 113 VAL A CA 19
ATOM 37444 C C . VAL A 1 113 ? -4.718 -13.804 -11.865 1.00 33.44 113 VAL A C 19
ATOM 37445 O O . VAL A 1 113 ? -5.589 -14.429 -12.470 1.00 10.35 113 VAL A O 19
ATOM 37458 N N . VAL A 1 114 ? -4.980 -12.727 -11.130 1.00 62.31 114 VAL A N 19
ATOM 37459 C CA . VAL A 1 114 ? -6.336 -12.208 -10.993 1.00 44.31 114 VAL A CA 19
ATOM 37460 C C . VAL A 1 114 ? -6.954 -11.916 -12.355 1.00 24.40 114 VAL A C 19
ATOM 37461 O O . VAL A 1 114 ? -8.145 -12.140 -12.570 1.00 43.44 114 VAL A O 19
ATOM 37474 N N . THR A 1 115 ? -6.136 -11.415 -13.276 1.00 11.13 115 THR A N 19
ATOM 37475 C CA . THR A 1 115 ? -6.601 -11.091 -14.618 1.00 33.11 115 THR A CA 19
ATOM 37476 C C . THR A 1 115 ? -6.889 -12.355 -15.420 1.00 25.41 115 THR A C 19
ATOM 37477 O O . THR A 1 115 ? -7.743 -12.359 -16.306 1.00 0.53 115 THR A O 19
ATOM 37488 N N . GLN A 1 116 ? -6.171 -13.428 -15.102 1.00 72.25 116 GLN A N 19
ATOM 37489 C CA . GLN A 1 116 ? -6.350 -14.699 -15.794 1.00 54.01 116 GLN A CA 19
ATOM 37490 C C . GLN A 1 116 ? -7.666 -15.357 -15.393 1.00 61.15 116 GLN A C 19
ATOM 37491 O O . GLN A 1 116 ? -8.449 -15.772 -16.248 1.00 62.10 116 GLN A O 19
ATOM 37505 N N . ARG A 1 117 ? -7.903 -15.447 -14.088 1.00 54.30 117 ARG A N 19
ATOM 37506 C CA . ARG A 1 117 ? -9.125 -16.056 -13.575 1.00 0.51 117 ARG A CA 19
ATOM 37507 C C . ARG A 1 117 ? -10.358 -15.377 -14.161 1.00 2.44 117 ARG A C 19
ATOM 37508 O O . ARG A 1 117 ? -11.413 -15.997 -14.302 1.00 12.00 117 ARG A O 19
ATOM 37529 N N . VAL A 1 118 ? -10.219 -14.099 -14.500 1.00 41.12 118 VAL A N 19
ATOM 37530 C CA . VAL A 1 118 ? -11.322 -13.336 -15.071 1.00 4.21 118 VAL A CA 19
ATOM 37531 C C . VAL A 1 118 ? -11.809 -13.963 -16.373 1.00 14.31 118 VAL A C 19
ATOM 37532 O O . VAL A 1 118 ? -12.999 -14.231 -16.538 1.00 21.50 118 VAL A O 19
ATOM 37545 N N . ARG A 1 119 ? -10.880 -14.194 -17.295 1.00 45.44 119 ARG A N 19
ATOM 37546 C CA . ARG A 1 119 ? -11.215 -14.790 -18.583 1.00 54.32 119 ARG A CA 19
ATOM 37547 C C . ARG A 1 119 ? -11.570 -16.265 -18.424 1.00 31.42 119 ARG A C 19
ATOM 37548 O O . ARG A 1 119 ? -12.366 -16.807 -19.190 1.00 55.43 119 ARG A O 19
ATOM 37569 N N . GLU A 1 120 ? -10.975 -16.908 -17.425 1.00 3.12 120 GLU A N 19
ATOM 37570 C CA . GLU A 1 120 ? -11.229 -18.321 -17.168 1.00 33.03 120 GLU A CA 19
ATOM 37571 C C . GLU A 1 120 ? -12.653 -18.534 -16.664 1.00 32.20 120 GLU A C 19
ATOM 37572 O O . GLU A 1 120 ? -13.373 -19.403 -17.155 1.00 44.34 120 GLU A O 19
ATOM 37584 N N . ALA A 1 121 ? -13.053 -17.736 -15.680 1.00 41.02 121 ALA A N 19
ATOM 37585 C CA . ALA A 1 121 ? -14.391 -17.836 -15.110 1.00 30.52 121 ALA A CA 19
ATOM 37586 C C . ALA A 1 121 ? -15.454 -17.467 -16.138 1.00 21.14 121 ALA A C 19
ATOM 37587 O O . ALA A 1 121 ? -16.369 -18.247 -16.403 1.00 23.24 121 ALA A O 19
ATOM 37594 N N . GLU A 1 122 ? -15.326 -16.276 -16.715 1.00 33.52 122 GLU A N 19
ATOM 37595 C CA . GLU A 1 122 ? -16.279 -15.806 -17.713 1.00 11.20 122 GLU A CA 19
ATOM 37596 C C . GLU A 1 122 ? -16.374 -16.786 -18.879 1.00 55.40 122 GLU A C 19
ATOM 37597 O O . GLU A 1 122 ? -17.386 -16.838 -19.579 1.00 21.30 122 GLU A O 19
ATOM 37609 N N . ARG A 1 123 ? -15.314 -17.562 -19.080 1.00 41.24 123 ARG A N 19
ATOM 37610 C CA . ARG A 1 123 ? -15.276 -18.540 -20.161 1.00 72.40 123 ARG A CA 19
ATOM 37611 C C . ARG A 1 123 ? -16.509 -19.439 -20.124 1.00 72.21 123 ARG A C 19
ATOM 37612 O O . ARG A 1 123 ? -17.107 -19.732 -21.157 1.00 44.14 123 ARG A O 19
ATOM 37633 N N . GLY A 1 124 ? -16.881 -19.874 -18.924 1.00 5.13 124 GLY A N 19
ATOM 37634 C CA . GLY A 1 124 ? -18.039 -20.736 -18.774 1.00 42.31 124 GLY A CA 19
ATOM 37635 C C . GLY A 1 124 ? -18.042 -21.479 -17.453 1.00 72.23 124 GLY A C 19
ATOM 37636 O O . GLY A 1 124 ? -18.392 -20.914 -16.417 1.00 21.50 124 GLY A O 19
ATOM 37640 N N . MET A 1 1 ? -0.793 2.203 -4.935 1.00 15.44 1 MET A N 20
ATOM 37641 C CA . MET A 1 1 ? -1.639 1.023 -5.073 1.00 3.31 1 MET A CA 20
ATOM 37642 C C . MET A 1 1 ? -0.793 -0.232 -5.265 1.00 74.14 1 MET A C 20
ATOM 37643 O O . MET A 1 1 ? -1.148 -1.117 -6.044 1.00 71.53 1 MET A O 20
ATOM 37657 N N . SER A 1 2 ? 0.326 -0.302 -4.551 1.00 74.23 2 SER A N 20
ATOM 37658 C CA . SER A 1 2 ? 1.224 -1.447 -4.648 1.00 34.35 2 SER A CA 20
ATOM 37659 C C . SER A 1 2 ? 0.476 -2.748 -4.371 1.00 3.11 2 SER A C 20
ATOM 37660 O O . SER A 1 2 ? 0.860 -3.812 -4.856 1.00 53.21 2 SER A O 20
ATOM 37668 N N . SER A 1 3 ? -0.594 -2.653 -3.587 1.00 72.01 3 SER A N 20
ATOM 37669 C CA . SER A 1 3 ? -1.394 -3.822 -3.242 1.00 24.41 3 SER A CA 20
ATOM 37670 C C . SER A 1 3 ? -2.742 -3.789 -3.956 1.00 2.44 3 SER A C 20
ATOM 37671 O O . SER A 1 3 ? -3.788 -3.987 -3.339 1.00 21.24 3 SER A O 20
ATOM 37679 N N . GLU A 1 4 ? -2.707 -3.534 -5.260 1.00 74.53 4 GLU A N 20
ATOM 37680 C CA . GLU A 1 4 ? -3.927 -3.473 -6.058 1.00 44.43 4 GLU A CA 20
ATOM 37681 C C . GLU A 1 4 ? -4.623 -4.829 -6.092 1.00 72.00 4 GLU A C 20
ATOM 37682 O O . GLU A 1 4 ? -5.848 -4.909 -6.206 1.00 41.22 4 GLU A O 20
ATOM 37694 N N . LEU A 1 5 ? -3.837 -5.895 -5.992 1.00 43.24 5 LEU A N 20
ATOM 37695 C CA . LEU A 1 5 ? -4.377 -7.250 -6.012 1.00 13.32 5 LEU A CA 20
ATOM 37696 C C . LEU A 1 5 ? -5.464 -7.417 -4.953 1.00 63.44 5 LEU A C 20
ATOM 37697 O O . LEU A 1 5 ? -6.439 -8.142 -5.159 1.00 51.25 5 LEU A O 20
ATOM 37713 N N . LEU A 1 6 ? -5.289 -6.744 -3.823 1.00 10.52 6 LEU A N 20
ATOM 37714 C CA . LEU A 1 6 ? -6.256 -6.816 -2.732 1.00 13.21 6 LEU A CA 20
ATOM 37715 C C . LEU A 1 6 ? -7.633 -6.351 -3.194 1.00 51.12 6 LEU A C 20
ATOM 37716 O O . LEU A 1 6 ? -8.647 -6.979 -2.887 1.00 73.12 6 LEU A O 20
ATOM 37732 N N . ASP A 1 7 ? -7.663 -5.250 -3.936 1.00 4.52 7 ASP A N 20
ATOM 37733 C CA . ASP A 1 7 ? -8.916 -4.702 -4.443 1.00 25.12 7 ASP A CA 20
ATOM 37734 C C . ASP A 1 7 ? -9.402 -5.491 -5.655 1.00 33.21 7 ASP A C 20
ATOM 37735 O O . ASP A 1 7 ? -10.603 -5.576 -5.912 1.00 24.02 7 ASP A O 20
ATOM 37744 N N . ALA A 1 8 ? -8.461 -6.067 -6.396 1.00 74.43 8 ALA A N 20
ATOM 37745 C CA . ALA A 1 8 ? -8.794 -6.851 -7.579 1.00 44.45 8 ALA A CA 20
ATOM 37746 C C . ALA A 1 8 ? -9.785 -7.960 -7.243 1.00 72.11 8 ALA A C 20
ATOM 37747 O O . ALA A 1 8 ? -10.748 -8.189 -7.975 1.00 71.43 8 ALA A O 20
ATOM 37754 N N . LEU A 1 9 ? -9.543 -8.646 -6.131 1.00 65.10 9 LEU A N 20
ATOM 37755 C CA . LEU A 1 9 ? -10.414 -9.732 -5.698 1.00 30.43 9 LEU A CA 20
ATOM 37756 C C . LEU A 1 9 ? -11.805 -9.210 -5.350 1.00 2.51 9 LEU A C 20
ATOM 37757 O O . LEU A 1 9 ? -12.815 -9.766 -5.780 1.00 14.11 9 LEU A O 20
ATOM 37773 N N . THR A 1 10 ? -11.849 -8.135 -4.568 1.00 42.42 10 THR A N 20
ATOM 37774 C CA . THR A 1 10 ? -13.114 -7.536 -4.163 1.00 45.22 10 THR A CA 20
ATOM 37775 C C . THR A 1 10 ? -14.005 -7.264 -5.370 1.00 33.22 10 THR A C 20
ATOM 37776 O O . THR A 1 10 ? -15.207 -7.528 -5.336 1.00 71.53 10 THR A O 20
ATOM 37787 N N . ILE A 1 11 ? -13.408 -6.736 -6.433 1.00 32.10 11 ILE A N 20
ATOM 37788 C CA . ILE A 1 11 ? -14.149 -6.431 -7.651 1.00 21.23 11 ILE A CA 20
ATOM 37789 C C . ILE A 1 11 ? -14.879 -7.664 -8.174 1.00 62.33 11 ILE A C 20
ATOM 37790 O O . ILE A 1 11 ? -15.973 -7.561 -8.731 1.00 65.32 11 ILE A O 20
ATOM 37806 N N . LEU A 1 12 ? -14.267 -8.829 -7.989 1.00 75.15 12 LEU A N 20
ATOM 37807 C CA . LEU A 1 12 ? -14.859 -10.083 -8.442 1.00 35.45 12 LEU A CA 20
ATOM 37808 C C . LEU A 1 12 ? -16.053 -10.466 -7.572 1.00 52.41 12 LEU A C 20
ATOM 37809 O O . LEU A 1 12 ? -16.965 -11.158 -8.024 1.00 23.30 12 LEU A O 20
ATOM 37825 N N . GLU A 1 13 ? -16.041 -10.009 -6.324 1.00 2.20 13 GLU A N 20
ATOM 37826 C CA . GLU A 1 13 ? -17.123 -10.303 -5.393 1.00 73.44 13 GLU A CA 20
ATOM 37827 C C . GLU A 1 13 ? -18.465 -9.837 -5.953 1.00 24.32 13 GLU A C 20
ATOM 37828 O O . GLU A 1 13 ? -19.481 -10.517 -5.810 1.00 32.15 13 GLU A O 20
ATOM 37840 N N . LYS A 1 14 ? -18.459 -8.673 -6.592 1.00 41.41 14 LYS A N 20
ATOM 37841 C CA . LYS A 1 14 ? -19.673 -8.114 -7.176 1.00 53.15 14 LYS A CA 20
ATOM 37842 C C . LYS A 1 14 ? -20.360 -9.132 -8.081 1.00 32.03 14 LYS A C 20
ATOM 37843 O O . LYS A 1 14 ? -21.584 -9.258 -8.070 1.00 33.02 14 LYS A O 20
ATOM 37862 N N . GLU A 1 15 ? -19.564 -9.856 -8.861 1.00 31.13 15 GLU A N 20
ATOM 37863 C CA . GLU A 1 15 ? -20.098 -10.863 -9.771 1.00 10.21 15 GLU A CA 20
ATOM 37864 C C . GLU A 1 15 ? -20.849 -11.946 -9.002 1.00 74.31 15 GLU A C 20
ATOM 37865 O O . GLU A 1 15 ? -20.988 -11.875 -7.781 1.00 23.34 15 GLU A O 20
ATOM 37877 N N . LYS A 1 16 ? -21.334 -12.948 -9.727 1.00 54.02 16 LYS A N 20
ATOM 37878 C CA . LYS A 1 16 ? -22.072 -14.048 -9.117 1.00 15.32 16 LYS A CA 20
ATOM 37879 C C . LYS A 1 16 ? -21.555 -15.393 -9.615 1.00 60.10 16 LYS A C 20
ATOM 37880 O O . LYS A 1 16 ? -21.229 -15.546 -10.792 1.00 20.10 16 LYS A O 20
ATOM 37899 N N . GLY A 1 17 ? -21.485 -16.367 -8.712 1.00 53.14 17 GLY A N 20
ATOM 37900 C CA . GLY A 1 17 ? -21.008 -17.687 -9.081 1.00 1.24 17 GLY A CA 20
ATOM 37901 C C . GLY A 1 17 ? -19.499 -17.746 -9.199 1.00 24.31 17 GLY A C 20
ATOM 37902 O O . GLY A 1 17 ? -18.936 -18.789 -9.533 1.00 30.33 17 GLY A O 20
ATOM 37906 N N . ILE A 1 18 ? -18.841 -16.624 -8.927 1.00 51.44 18 ILE A N 20
ATOM 37907 C CA . ILE A 1 18 ? -17.387 -16.552 -9.006 1.00 32.50 18 ILE A CA 20
ATOM 37908 C C . ILE A 1 18 ? -16.762 -16.542 -7.616 1.00 3.32 18 ILE A C 20
ATOM 37909 O O . ILE A 1 18 ? -16.751 -15.515 -6.936 1.00 25.41 18 ILE A O 20
ATOM 37925 N N . SER A 1 19 ? -16.239 -17.691 -7.198 1.00 72.20 19 SER A N 20
ATOM 37926 C CA . SER A 1 19 ? -15.613 -17.815 -5.888 1.00 5.03 19 SER A CA 20
ATOM 37927 C C . SER A 1 19 ? -14.199 -17.243 -5.905 1.00 10.11 19 SER A C 20
ATOM 37928 O O . SER A 1 19 ? -13.261 -17.886 -6.379 1.00 55.41 19 SER A O 20
ATOM 37936 N N . LYS A 1 20 ? -14.052 -16.029 -5.385 1.00 21.45 20 LYS A N 20
ATOM 37937 C CA . LYS A 1 20 ? -12.752 -15.368 -5.338 1.00 74.43 20 LYS A CA 20
ATOM 37938 C C . LYS A 1 20 ? -11.832 -16.050 -4.332 1.00 44.01 20 LYS A C 20
ATOM 37939 O O . LYS A 1 20 ? -10.612 -15.893 -4.388 1.00 62.25 20 LYS A O 20
ATOM 37958 N N . GLU A 1 21 ? -12.423 -16.807 -3.413 1.00 64.52 21 GLU A N 20
ATOM 37959 C CA . GLU A 1 21 ? -11.653 -17.513 -2.395 1.00 11.33 21 GLU A CA 20
ATOM 37960 C C . GLU A 1 21 ? -10.568 -18.375 -3.034 1.00 34.03 21 GLU A C 20
ATOM 37961 O O . GLU A 1 21 ? -9.458 -18.481 -2.512 1.00 42.53 21 GLU A O 20
ATOM 37973 N N . ILE A 1 22 ? -10.899 -18.990 -4.164 1.00 11.12 22 ILE A N 20
ATOM 37974 C CA . ILE A 1 22 ? -9.953 -19.843 -4.874 1.00 52.11 22 ILE A CA 20
ATOM 37975 C C . ILE A 1 22 ? -8.949 -19.011 -5.665 1.00 5.14 22 ILE A C 20
ATOM 37976 O O . ILE A 1 22 ? -7.837 -19.461 -5.942 1.00 62.02 22 ILE A O 20
ATOM 37992 N N . ILE A 1 23 ? -9.347 -17.795 -6.022 1.00 13.43 23 ILE A N 20
ATOM 37993 C CA . ILE A 1 23 ? -8.481 -16.898 -6.777 1.00 72.34 23 ILE A CA 20
ATOM 37994 C C . ILE A 1 23 ? -7.240 -16.526 -5.973 1.00 55.40 23 ILE A C 20
ATOM 37995 O O . ILE A 1 23 ? -6.128 -16.507 -6.501 1.00 31.34 23 ILE A O 20
ATOM 38011 N N . ILE A 1 24 ? -7.439 -16.229 -4.693 1.00 51.31 24 ILE A N 20
ATOM 38012 C CA . ILE A 1 24 ? -6.336 -15.859 -3.814 1.00 74.21 24 ILE A CA 20
ATOM 38013 C C . ILE A 1 24 ? -5.224 -16.901 -3.861 1.00 44.54 24 ILE A C 20
ATOM 38014 O O . ILE A 1 24 ? -4.042 -16.562 -3.807 1.00 32.23 24 ILE A O 20
ATOM 38030 N N . GLU A 1 25 ? -5.610 -18.168 -3.964 1.00 72.53 25 GLU A N 20
ATOM 38031 C CA . GLU A 1 25 ? -4.645 -19.259 -4.019 1.00 43.13 25 GLU A CA 20
ATOM 38032 C C . GLU A 1 25 ? -3.886 -19.248 -5.344 1.00 2.50 25 GLU A C 20
ATOM 38033 O O . GLU A 1 25 ? -2.739 -19.687 -5.418 1.00 34.42 25 GLU A O 20
ATOM 38045 N N . ALA A 1 26 ? -4.537 -18.743 -6.387 1.00 1.41 26 ALA A N 20
ATOM 38046 C CA . ALA A 1 26 ? -3.925 -18.672 -7.707 1.00 44.13 26 ALA A CA 20
ATOM 38047 C C . ALA A 1 26 ? -2.771 -17.675 -7.727 1.00 13.13 26 ALA A C 20
ATOM 38048 O O . ALA A 1 26 ? -1.799 -17.850 -8.461 1.00 24.00 26 ALA A O 20
ATOM 38055 N N . ILE A 1 27 ? -2.888 -16.628 -6.916 1.00 44.10 27 ILE A N 20
ATOM 38056 C CA . ILE A 1 27 ? -1.854 -15.604 -6.840 1.00 13.45 27 ILE A CA 20
ATOM 38057 C C . ILE A 1 27 ? -0.564 -16.166 -6.251 1.00 13.44 27 ILE A C 20
ATOM 38058 O O . ILE A 1 27 ? 0.503 -16.061 -6.855 1.00 54.42 27 ILE A O 20
ATOM 38074 N N . GLU A 1 28 ? -0.671 -16.764 -5.069 1.00 54.21 28 GLU A N 20
ATOM 38075 C CA . GLU A 1 28 ? 0.487 -17.345 -4.399 1.00 54.51 28 GLU A CA 20
ATOM 38076 C C . GLU A 1 28 ? 1.096 -18.463 -5.239 1.00 43.41 28 GLU A C 20
ATOM 38077 O O . GLU A 1 28 ? 2.317 -18.571 -5.357 1.00 43.02 28 GLU A O 20
ATOM 38089 N N . ALA A 1 29 ? 0.238 -19.294 -5.820 1.00 30.04 29 ALA A N 20
ATOM 38090 C CA . ALA A 1 29 ? 0.691 -20.405 -6.649 1.00 12.54 29 ALA A CA 20
ATOM 38091 C C . ALA A 1 29 ? 1.628 -19.920 -7.750 1.00 13.03 29 ALA A C 20
ATOM 38092 O O . ALA A 1 29 ? 2.512 -20.652 -8.192 1.00 61.31 29 ALA A O 20
ATOM 38099 N N . ALA A 1 30 ? 1.429 -18.681 -8.188 1.00 53.23 30 ALA A N 20
ATOM 38100 C CA . ALA A 1 30 ? 2.257 -18.098 -9.237 1.00 23.45 30 ALA A CA 20
ATOM 38101 C C . ALA A 1 30 ? 3.630 -17.711 -8.699 1.00 61.02 30 ALA A C 20
ATOM 38102 O O . ALA A 1 30 ? 4.657 -18.030 -9.301 1.00 51.44 30 ALA A O 20
ATOM 38109 N N . LEU A 1 31 ? 3.642 -17.022 -7.564 1.00 5.35 31 LEU A N 20
ATOM 38110 C CA . LEU A 1 31 ? 4.891 -16.590 -6.945 1.00 1.23 31 LEU A CA 20
ATOM 38111 C C . LEU A 1 31 ? 5.809 -17.779 -6.682 1.00 21.11 31 LEU A C 20
ATOM 38112 O O . LEU A 1 31 ? 6.980 -17.768 -7.063 1.00 34.51 31 LEU A O 20
ATOM 38128 N N . ILE A 1 32 ? 5.269 -18.803 -6.030 1.00 24.45 32 ILE A N 20
ATOM 38129 C CA . ILE A 1 32 ? 6.039 -20.001 -5.719 1.00 71.03 32 ILE A CA 20
ATOM 38130 C C . ILE A 1 32 ? 6.604 -20.635 -6.986 1.00 24.23 32 ILE A C 20
ATOM 38131 O O . ILE A 1 32 ? 7.751 -21.082 -7.009 1.00 63.05 32 ILE A O 20
ATOM 38147 N N . SER A 1 33 ? 5.791 -20.669 -8.037 1.00 23.51 33 SER A N 20
ATOM 38148 C CA . SER A 1 33 ? 6.209 -21.251 -9.307 1.00 62.33 33 SER A CA 20
ATOM 38149 C C . SER A 1 33 ? 7.318 -20.420 -9.946 1.00 1.44 33 SER A C 20
ATOM 38150 O O . SER A 1 33 ? 8.346 -20.953 -10.363 1.00 2.10 33 SER A O 20
ATOM 38158 N N . ALA A 1 34 ? 7.101 -19.111 -10.019 1.00 22.53 34 ALA A N 20
ATOM 38159 C CA . ALA A 1 34 ? 8.081 -18.205 -10.605 1.00 1.34 34 ALA A CA 20
ATOM 38160 C C . ALA A 1 34 ? 9.453 -18.392 -9.963 1.00 52.14 34 ALA A C 20
ATOM 38161 O O . ALA A 1 34 ? 10.475 -18.374 -10.648 1.00 62.24 34 ALA A O 20
ATOM 38168 N N . TYR A 1 35 ? 9.466 -18.570 -8.647 1.00 60.44 35 TYR A N 20
ATOM 38169 C CA . TYR A 1 35 ? 10.712 -18.757 -7.914 1.00 42.44 35 TYR A CA 20
ATOM 38170 C C . TYR A 1 35 ? 11.190 -20.203 -8.010 1.00 40.45 35 TYR A C 20
ATOM 38171 O O . TYR A 1 35 ? 12.388 -20.480 -7.944 1.00 13.24 35 TYR A O 20
ATOM 38189 N N . LYS A 1 36 ? 10.243 -21.122 -8.169 1.00 5.13 36 LYS A N 20
ATOM 38190 C CA . LYS A 1 36 ? 10.564 -22.540 -8.277 1.00 11.15 36 LYS A CA 20
ATOM 38191 C C . LYS A 1 36 ? 11.342 -22.826 -9.557 1.00 32.14 36 LYS A C 20
ATOM 38192 O O . LYS A 1 36 ? 12.216 -23.692 -9.582 1.00 62.43 36 LYS A O 20
ATOM 38211 N N . ARG A 1 37 ? 11.020 -22.092 -10.616 1.00 74.25 37 ARG A N 20
ATOM 38212 C CA . ARG A 1 37 ? 11.689 -22.268 -11.899 1.00 53.51 37 ARG A CA 20
ATOM 38213 C C . ARG A 1 37 ? 13.197 -22.090 -11.755 1.00 13.30 37 ARG A C 20
ATOM 38214 O O . ARG A 1 37 ? 13.973 -22.611 -12.554 1.00 74.35 37 ARG A O 20
ATOM 38235 N N . ASN A 1 38 ? 13.604 -21.348 -10.729 1.00 64.14 38 ASN A N 20
ATOM 38236 C CA . ASN A 1 38 ? 15.020 -21.101 -10.481 1.00 2.44 38 ASN A CA 20
ATOM 38237 C C . ASN A 1 38 ? 15.686 -22.325 -9.860 1.00 62.25 38 ASN A C 20
ATOM 38238 O O . ASN A 1 38 ? 16.868 -22.583 -10.085 1.00 62.41 38 ASN A O 20
ATOM 38249 N N . PHE A 1 39 ? 14.918 -23.077 -9.079 1.00 74.50 39 PHE A N 20
ATOM 38250 C CA . PHE A 1 39 ? 15.433 -24.275 -8.425 1.00 13.22 39 PHE A CA 20
ATOM 38251 C C . PHE A 1 39 ? 14.314 -25.282 -8.175 1.00 13.23 39 PHE A C 20
ATOM 38252 O O . PHE A 1 39 ? 13.861 -25.454 -7.045 1.00 12.23 39 PHE A O 20
ATOM 38269 N N . ASN A 1 40 ? 13.872 -25.944 -9.240 1.00 5.11 40 ASN A N 20
ATOM 38270 C CA . ASN A 1 40 ? 12.806 -26.932 -9.138 1.00 31.44 40 ASN A CA 20
ATOM 38271 C C . ASN A 1 40 ? 13.329 -28.238 -8.544 1.00 13.21 40 ASN A C 20
ATOM 38272 O O . ASN A 1 40 ? 12.845 -28.698 -7.511 1.00 10.21 40 ASN A O 20
ATOM 38283 N N . GLN A 1 41 ? 14.320 -28.827 -9.206 1.00 42.41 41 GLN A N 20
ATOM 38284 C CA . GLN A 1 41 ? 14.908 -30.078 -8.744 1.00 32.21 41 GLN A CA 20
ATOM 38285 C C . GLN A 1 41 ? 16.070 -29.814 -7.792 1.00 10.23 41 GLN A C 20
ATOM 38286 O O . GLN A 1 41 ? 16.815 -30.728 -7.439 1.00 2.54 41 GLN A O 20
ATOM 38300 N N . ALA A 1 42 ? 16.219 -28.559 -7.380 1.00 53.10 42 ALA A N 20
ATOM 38301 C CA . ALA A 1 42 ? 17.288 -28.176 -6.467 1.00 45.11 42 ALA A CA 20
ATOM 38302 C C . ALA A 1 42 ? 16.798 -28.157 -5.024 1.00 30.22 42 ALA A C 20
ATOM 38303 O O . ALA A 1 42 ? 17.529 -28.533 -4.106 1.00 53.42 42 ALA A O 20
ATOM 38310 N N . GLN A 1 43 ? 15.559 -27.718 -4.829 1.00 44.33 43 GLN A N 20
ATOM 38311 C CA . GLN A 1 43 ? 14.973 -27.649 -3.496 1.00 63.21 43 GLN A CA 20
ATOM 38312 C C . GLN A 1 43 ? 13.511 -27.223 -3.565 1.00 62.24 43 GLN A C 20
ATOM 38313 O O . GLN A 1 43 ? 13.097 -26.540 -4.501 1.00 74.55 43 GLN A O 20
ATOM 38327 N N . ASN A 1 44 ? 12.733 -27.630 -2.568 1.00 61.24 44 ASN A N 20
ATOM 38328 C CA . ASN A 1 44 ? 11.315 -27.291 -2.517 1.00 5.03 44 ASN A CA 20
ATOM 38329 C C . ASN A 1 44 ? 11.109 -25.907 -1.909 1.00 45.14 44 ASN A C 20
ATOM 38330 O O . ASN A 1 44 ? 12.070 -25.224 -1.555 1.00 15.42 44 ASN A O 20
ATOM 38341 N N . VAL A 1 45 ? 9.849 -25.500 -1.791 1.00 44.30 45 VAL A N 20
ATOM 38342 C CA . VAL A 1 45 ? 9.516 -24.198 -1.225 1.00 71.11 45 VAL A CA 20
ATOM 38343 C C . VAL A 1 45 ? 8.007 -24.036 -1.071 1.00 24.13 45 VAL A C 20
ATOM 38344 O O . VAL A 1 45 ? 7.229 -24.656 -1.795 1.00 24.45 45 VAL A O 20
ATOM 38357 N N . ARG A 1 46 ? 7.603 -23.197 -0.123 1.00 33.25 46 ARG A N 20
ATOM 38358 C CA . ARG A 1 46 ? 6.187 -22.953 0.127 1.00 13.25 46 ARG A CA 20
ATOM 38359 C C . ARG A 1 46 ? 5.922 -21.466 0.346 1.00 35.22 46 ARG A C 20
ATOM 38360 O O . ARG A 1 46 ? 6.388 -20.880 1.323 1.00 45.34 46 ARG A O 20
ATOM 38381 N N . VAL A 1 47 ? 5.170 -20.864 -0.569 1.00 13.15 47 VAL A N 20
ATOM 38382 C CA . VAL A 1 47 ? 4.842 -19.447 -0.475 1.00 40.55 47 VAL A CA 20
ATOM 38383 C C . VAL A 1 47 ? 3.477 -19.239 0.170 1.00 21.11 47 VAL A C 20
ATOM 38384 O O . VAL A 1 47 ? 2.557 -20.034 -0.029 1.00 40.40 47 VAL A O 20
ATOM 38397 N N . ASP A 1 48 ? 3.352 -18.167 0.944 1.00 31.11 48 ASP A N 20
ATOM 38398 C CA . ASP A 1 48 ? 2.098 -17.853 1.620 1.00 72.44 48 ASP A CA 20
ATOM 38399 C C . ASP A 1 48 ? 1.708 -16.396 1.393 1.00 70.23 48 ASP A C 20
ATOM 38400 O O . ASP A 1 48 ? 2.304 -15.485 1.971 1.00 21.40 48 ASP A O 20
ATOM 38409 N N . LEU A 1 49 ? 0.704 -16.181 0.548 1.00 24.33 49 LEU A N 20
ATOM 38410 C CA . LEU A 1 49 ? 0.236 -14.834 0.245 1.00 74.30 49 LEU A CA 20
ATOM 38411 C C . LEU A 1 49 ? -0.695 -14.322 1.340 1.00 41.23 49 LEU A C 20
ATOM 38412 O O . LEU A 1 49 ? -1.558 -15.051 1.825 1.00 13.24 49 LEU A O 20
ATOM 38428 N N . ASN A 1 50 ? -0.514 -13.062 1.720 1.00 2.14 50 ASN A N 20
ATOM 38429 C CA . ASN A 1 50 ? -1.338 -12.450 2.757 1.00 51.24 50 ASN A CA 20
ATOM 38430 C C . ASN A 1 50 ? -2.219 -11.350 2.173 1.00 73.32 50 ASN A C 20
ATOM 38431 O O . ASN A 1 50 ? -1.767 -10.225 1.960 1.00 30.13 50 ASN A O 20
ATOM 38442 N N . ARG A 1 51 ? -3.480 -11.684 1.916 1.00 0.13 51 ARG A N 20
ATOM 38443 C CA . ARG A 1 51 ? -4.425 -10.726 1.356 1.00 51.01 51 ARG A CA 20
ATOM 38444 C C . ARG A 1 51 ? -4.768 -9.642 2.374 1.00 31.24 51 ARG A C 20
ATOM 38445 O O . ARG A 1 51 ? -5.382 -8.631 2.034 1.00 2.24 51 ARG A O 20
ATOM 38466 N N . GLU A 1 52 ? -4.368 -9.862 3.622 1.00 34.15 52 GLU A N 20
ATOM 38467 C CA . GLU A 1 52 ? -4.636 -8.905 4.689 1.00 24.22 52 GLU A CA 20
ATOM 38468 C C . GLU A 1 52 ? -3.807 -7.638 4.503 1.00 0.20 52 GLU A C 20
ATOM 38469 O O . GLU A 1 52 ? -4.300 -6.525 4.692 1.00 22.35 52 GLU A O 20
ATOM 38481 N N . THR A 1 53 ? -2.543 -7.813 4.131 1.00 23.40 53 THR A N 20
ATOM 38482 C CA . THR A 1 53 ? -1.644 -6.685 3.921 1.00 34.31 53 THR A CA 20
ATOM 38483 C C . THR A 1 53 ? -1.003 -6.743 2.539 1.00 54.44 53 THR A C 20
ATOM 38484 O O . THR A 1 53 ? -0.000 -6.080 2.280 1.00 31.00 53 THR A O 20
ATOM 38495 N N . GLY A 1 54 ? -1.591 -7.540 1.652 1.00 23.41 54 GLY A N 20
ATOM 38496 C CA . GLY A 1 54 ? -1.064 -7.670 0.306 1.00 44.31 54 GLY A CA 20
ATOM 38497 C C . GLY A 1 54 ? 0.413 -8.009 0.292 1.00 5.13 54 GLY A C 20
ATOM 38498 O O . GLY A 1 54 ? 1.121 -7.694 -0.665 1.00 74.51 54 GLY A O 20
ATOM 38502 N N . SER A 1 55 ? 0.882 -8.651 1.357 1.00 33.40 55 SER A N 20
ATOM 38503 C CA . SER A 1 55 ? 2.286 -9.029 1.467 1.00 75.11 55 SER A CA 20
ATOM 38504 C C . SER A 1 55 ? 2.493 -10.478 1.037 1.00 63.23 55 SER A C 20
ATOM 38505 O O . SER A 1 55 ? 1.532 -11.209 0.794 1.00 45.55 55 SER A O 20
ATOM 38513 N N . ILE A 1 56 ? 3.754 -10.887 0.944 1.00 3.53 56 ILE A N 20
ATOM 38514 C CA . ILE A 1 56 ? 4.090 -12.247 0.545 1.00 74.13 56 ILE A CA 20
ATOM 38515 C C . ILE A 1 56 ? 5.399 -12.701 1.181 1.00 0.40 56 ILE A C 20
ATOM 38516 O O . ILE A 1 56 ? 6.341 -11.920 1.312 1.00 42.33 56 ILE A O 20
ATOM 38532 N N . ARG A 1 57 ? 5.451 -13.969 1.574 1.00 32.14 57 ARG A N 20
ATOM 38533 C CA . ARG A 1 57 ? 6.645 -14.527 2.197 1.00 64.45 57 ARG A CA 20
ATOM 38534 C C . ARG A 1 57 ? 6.944 -15.920 1.647 1.00 32.01 57 ARG A C 20
ATOM 38535 O O . ARG A 1 57 ? 6.072 -16.788 1.618 1.00 32.22 57 ARG A O 20
ATOM 38556 N N . VAL A 1 58 ? 8.183 -16.125 1.212 1.00 42.34 58 VAL A N 20
ATOM 38557 C CA . VAL A 1 58 ? 8.598 -17.411 0.664 1.00 43.54 58 VAL A CA 20
ATOM 38558 C C . VAL A 1 58 ? 9.508 -18.154 1.635 1.00 10.15 58 VAL A C 20
ATOM 38559 O O . VAL A 1 58 ? 10.599 -17.687 1.963 1.00 73.04 58 VAL A O 20
ATOM 38572 N N . PHE A 1 59 ? 9.052 -19.316 2.093 1.00 1.31 59 PHE A N 20
ATOM 38573 C CA . PHE A 1 59 ? 9.824 -20.125 3.029 1.00 44.44 59 PHE A CA 20
ATOM 38574 C C . PHE A 1 59 ? 10.161 -21.484 2.422 1.00 1.24 59 PHE A C 20
ATOM 38575 O O . PHE A 1 59 ? 9.377 -22.047 1.659 1.00 3.23 59 PHE A O 20
ATOM 38592 N N . ALA A 1 60 ? 11.334 -22.005 2.768 1.00 64.33 60 ALA A N 20
ATOM 38593 C CA . ALA A 1 60 ? 11.775 -23.298 2.260 1.00 61.55 60 ALA A CA 20
ATOM 38594 C C . ALA A 1 60 ? 11.537 -24.401 3.286 1.00 45.11 60 ALA A C 20
ATOM 38595 O O . ALA A 1 60 ? 11.905 -24.265 4.453 1.00 31.21 60 ALA A O 20
ATOM 38602 N N . ARG A 1 61 ? 10.922 -25.493 2.843 1.00 41.23 61 ARG A N 20
ATOM 38603 C CA . ARG A 1 61 ? 10.635 -26.618 3.724 1.00 72.14 61 ARG A CA 20
ATOM 38604 C C . ARG A 1 61 ? 11.742 -27.665 3.647 1.00 20.13 61 ARG A C 20
ATOM 38605 O O . ARG A 1 61 ? 11.870 -28.378 2.651 1.00 1.01 61 ARG A O 20
ATOM 38626 N N . LYS A 1 62 ? 12.540 -27.753 4.705 1.00 10.33 62 LYS A N 20
ATOM 38627 C CA . LYS A 1 62 ? 13.637 -28.712 4.760 1.00 21.43 62 LYS A CA 20
ATOM 38628 C C . LYS A 1 62 ? 13.269 -29.910 5.629 1.00 75.40 62 LYS A C 20
ATOM 38629 O O . LYS A 1 62 ? 12.626 -29.761 6.669 1.00 2.42 62 LYS A O 20
ATOM 38648 N N . ASP A 1 63 ? 13.679 -31.097 5.197 1.00 23.54 63 ASP A N 20
ATOM 38649 C CA . ASP A 1 63 ? 13.395 -32.321 5.939 1.00 42.41 63 ASP A CA 20
ATOM 38650 C C . ASP A 1 63 ? 14.280 -32.424 7.177 1.00 73.33 63 ASP A C 20
ATOM 38651 O O . ASP A 1 63 ? 15.507 -32.437 7.077 1.00 62.32 63 ASP A O 20
ATOM 38660 N N . VAL A 1 64 ? 13.648 -32.497 8.344 1.00 22.25 64 VAL A N 20
ATOM 38661 C CA . VAL A 1 64 ? 14.378 -32.600 9.603 1.00 63.30 64 VAL A CA 20
ATOM 38662 C C . VAL A 1 64 ? 14.681 -34.054 9.946 1.00 51.12 64 VAL A C 20
ATOM 38663 O O . VAL A 1 64 ? 13.790 -34.810 10.335 1.00 75.14 64 VAL A O 20
ATOM 38676 N N . VAL A 1 65 ? 15.944 -34.441 9.800 1.00 11.54 65 VAL A N 20
ATOM 38677 C CA . VAL A 1 65 ? 16.366 -35.805 10.096 1.00 13.21 65 VAL A CA 20
ATOM 38678 C C . VAL A 1 65 ? 17.747 -35.825 10.741 1.00 31.21 65 VAL A C 20
ATOM 38679 O O . VAL A 1 65 ? 18.603 -35.000 10.424 1.00 25.11 65 VAL A O 20
ATOM 38692 N N . ASP A 1 66 ? 17.956 -36.774 11.647 1.00 62.52 66 ASP A N 20
ATOM 38693 C CA . ASP A 1 66 ? 19.234 -36.904 12.336 1.00 23.33 66 ASP A CA 20
ATOM 38694 C C . ASP A 1 66 ? 20.354 -37.221 11.349 1.00 21.04 66 ASP A C 20
ATOM 38695 O O . ASP A 1 66 ? 21.526 -36.963 11.622 1.00 0.24 66 ASP A O 20
ATOM 38704 N N . GLU A 1 67 ? 19.985 -37.784 10.203 1.00 15.03 67 GLU A N 20
ATOM 38705 C CA . GLU A 1 67 ? 20.958 -38.137 9.177 1.00 31.11 67 GLU A CA 20
ATOM 38706 C C . GLU A 1 67 ? 20.504 -37.651 7.804 1.00 50.23 67 GLU A C 20
ATOM 38707 O O . GLU A 1 67 ? 19.439 -38.032 7.319 1.00 63.43 67 GLU A O 20
ATOM 38719 N N . VAL A 1 68 ? 21.320 -36.804 7.183 1.00 15.43 68 VAL A N 20
ATOM 38720 C CA . VAL A 1 68 ? 21.002 -36.264 5.866 1.00 65.11 68 VAL A CA 20
ATOM 38721 C C . VAL A 1 68 ? 20.774 -37.382 4.855 1.00 4.00 68 VAL A C 20
ATOM 38722 O O . VAL A 1 68 ? 21.704 -38.101 4.488 1.00 42.11 68 VAL A O 20
ATOM 38735 N N . TYR A 1 69 ? 19.532 -37.522 4.407 1.00 32.10 69 TYR A N 20
ATOM 38736 C CA . TYR A 1 69 ? 19.180 -38.554 3.439 1.00 32.14 69 TYR A CA 20
ATOM 38737 C C . TYR A 1 69 ? 18.692 -37.933 2.134 1.00 61.22 69 TYR A C 20
ATOM 38738 O O . TYR A 1 69 ? 18.671 -38.588 1.091 1.00 10.20 69 TYR A O 20
ATOM 38756 N N . ASP A 1 70 ? 18.300 -36.665 2.200 1.00 20.02 70 ASP A N 20
ATOM 38757 C CA . ASP A 1 70 ? 17.814 -35.952 1.024 1.00 33.31 70 ASP A CA 20
ATOM 38758 C C . ASP A 1 70 ? 18.797 -34.866 0.601 1.00 24.14 70 ASP A C 20
ATOM 38759 O O . ASP A 1 70 ? 18.686 -33.716 1.026 1.00 24.10 70 ASP A O 20
ATOM 38768 N N . GLN A 1 71 ? 19.760 -35.240 -0.235 1.00 45.13 71 GLN A N 20
ATOM 38769 C CA . GLN A 1 71 ? 20.765 -34.296 -0.713 1.00 73.34 71 GLN A CA 20
ATOM 38770 C C . GLN A 1 71 ? 20.106 -33.068 -1.333 1.00 44.25 71 GLN A C 20
ATOM 38771 O O . GLN A 1 71 ? 20.605 -31.950 -1.197 1.00 55.10 71 GLN A O 20
ATOM 38785 N N . ARG A 1 72 ? 18.985 -33.284 -2.014 1.00 4.45 72 ARG A N 20
ATOM 38786 C CA . ARG A 1 72 ? 18.260 -32.193 -2.656 1.00 31.14 72 ARG A CA 20
ATOM 38787 C C . ARG A 1 72 ? 17.837 -31.144 -1.631 1.00 3.13 72 ARG A C 20
ATOM 38788 O O . ARG A 1 72 ? 17.945 -29.942 -1.877 1.00 25.45 72 ARG A O 20
ATOM 38809 N N . LEU A 1 73 ? 17.354 -31.607 -0.483 1.00 3.20 73 LEU A N 20
ATOM 38810 C CA . LEU A 1 73 ? 16.915 -30.709 0.580 1.00 51.45 73 LEU A CA 20
ATOM 38811 C C . LEU A 1 73 ? 16.782 -31.455 1.903 1.00 42.22 73 LEU A C 20
ATOM 38812 O O . LEU A 1 73 ? 16.012 -32.408 2.013 1.00 32.31 73 LEU A O 20
ATOM 38828 N N . GLU A 1 74 ? 17.536 -31.013 2.905 1.00 52.14 74 GLU A N 20
ATOM 38829 C CA . GLU A 1 74 ? 17.500 -31.639 4.221 1.00 53.33 74 GLU A CA 20
ATOM 38830 C C . GLU A 1 74 ? 18.121 -30.725 5.274 1.00 31.14 74 GLU A C 20
ATOM 38831 O O . GLU A 1 74 ? 18.921 -29.846 4.955 1.00 54.40 74 GLU A O 20
ATOM 38843 N N . ILE A 1 75 ? 17.746 -30.942 6.531 1.00 62.14 75 ILE A N 20
ATOM 38844 C CA . ILE A 1 75 ? 18.266 -30.139 7.631 1.00 30.31 75 ILE A CA 20
ATOM 38845 C C . ILE A 1 75 ? 18.524 -30.999 8.865 1.00 75.04 75 ILE A C 20
ATOM 38846 O O . ILE A 1 75 ? 17.632 -31.699 9.343 1.00 14.04 75 ILE A O 20
ATOM 38862 N N . SER A 1 76 ? 19.749 -30.939 9.376 1.00 72.03 76 SER A N 20
ATOM 38863 C CA . SER A 1 76 ? 20.125 -31.713 10.552 1.00 2.32 76 SER A CA 20
ATOM 38864 C C . SER A 1 76 ? 19.233 -31.366 11.739 1.00 11.44 76 SER A C 20
ATOM 38865 O O . SER A 1 76 ? 18.952 -30.195 11.996 1.00 13.53 76 SER A O 20
ATOM 38873 N N . ILE A 1 77 ? 18.790 -32.391 12.459 1.00 32.21 77 ILE A N 20
ATOM 38874 C CA . ILE A 1 77 ? 17.930 -32.195 13.620 1.00 42.24 77 ILE A CA 20
ATOM 38875 C C . ILE A 1 77 ? 18.523 -31.164 14.575 1.00 3.30 77 ILE A C 20
ATOM 38876 O O . ILE A 1 77 ? 17.797 -30.380 15.186 1.00 62.34 77 ILE A O 20
ATOM 38892 N N . GLU A 1 78 ? 19.847 -31.171 14.697 1.00 30.11 78 GLU A N 20
ATOM 38893 C CA . GLU A 1 78 ? 20.537 -30.236 15.578 1.00 0.34 78 GLU A CA 20
ATOM 38894 C C . GLU A 1 78 ? 20.512 -28.825 15.000 1.00 42.21 78 GLU A C 20
ATOM 38895 O O . GLU A 1 78 ? 20.448 -27.842 15.737 1.00 45.21 78 GLU A O 20
ATOM 38907 N N . GLU A 1 79 ? 20.563 -28.733 13.674 1.00 34.12 79 GLU A N 20
ATOM 38908 C CA . GLU A 1 79 ? 20.547 -27.442 12.997 1.00 41.22 79 GLU A CA 20
ATOM 38909 C C . GLU A 1 79 ? 19.249 -26.693 13.283 1.00 73.11 79 GLU A C 20
ATOM 38910 O O . GLU A 1 79 ? 19.267 -25.528 13.678 1.00 3.25 79 GLU A O 20
ATOM 38922 N N . ALA A 1 80 ? 18.124 -27.370 13.080 1.00 23.40 80 ALA A N 20
ATOM 38923 C CA . ALA A 1 80 ? 16.817 -26.771 13.317 1.00 41.12 80 ALA A CA 20
ATOM 38924 C C . ALA A 1 80 ? 16.692 -26.279 14.754 1.00 13.05 80 ALA A C 20
ATOM 38925 O O . ALA A 1 80 ? 15.977 -25.316 15.030 1.00 13.31 80 ALA A O 20
ATOM 38932 N N . GLN A 1 81 ? 17.391 -26.947 15.667 1.00 53.33 81 GLN A N 20
ATOM 38933 C CA . GLN A 1 81 ? 17.356 -26.577 17.077 1.00 55.10 81 GLN A CA 20
ATOM 38934 C C . GLN A 1 81 ? 17.957 -25.192 17.292 1.00 65.05 81 GLN A C 20
ATOM 38935 O O . GLN A 1 81 ? 17.603 -24.490 18.237 1.00 13.14 81 GLN A O 20
ATOM 38949 N N . GLY A 1 82 ? 18.872 -24.806 16.407 1.00 10.33 82 GLY A N 20
ATOM 38950 C CA . GLY A 1 82 ? 19.509 -23.507 16.518 1.00 0.41 82 GLY A CA 20
ATOM 38951 C C . GLY A 1 82 ? 18.506 -22.371 16.558 1.00 3.45 82 GLY A C 20
ATOM 38952 O O . GLY A 1 82 ? 18.735 -21.356 17.218 1.00 20.11 82 GLY A O 20
ATOM 38956 N N . ILE A 1 83 ? 17.394 -22.539 15.852 1.00 31.40 83 ILE A N 20
ATOM 38957 C CA . ILE A 1 83 ? 16.354 -21.520 15.810 1.00 1.12 83 ILE A CA 20
ATOM 38958 C C . ILE A 1 83 ? 15.097 -21.986 16.537 1.00 73.35 83 ILE A C 20
ATOM 38959 O O . ILE A 1 83 ? 14.301 -21.174 17.007 1.00 13.12 83 ILE A O 20
ATOM 38975 N N . HIS A 1 84 ? 14.925 -23.302 16.625 1.00 63.03 84 HIS A N 20
ATOM 38976 C CA . HIS A 1 84 ? 13.766 -23.878 17.297 1.00 54.51 84 HIS A CA 20
ATOM 38977 C C . HIS A 1 84 ? 14.056 -25.304 17.755 1.00 12.33 84 HIS A C 20
ATOM 38978 O O . HIS A 1 84 ? 13.940 -26.263 16.993 1.00 53.42 84 HIS A O 20
ATOM 38992 N N . PRO A 1 85 ? 14.444 -25.448 19.032 1.00 51.33 85 PRO A N 20
ATOM 38993 C CA . PRO A 1 85 ? 14.759 -26.752 19.620 1.00 21.45 85 PRO A CA 20
ATOM 38994 C C . PRO A 1 85 ? 13.520 -27.624 19.795 1.00 1.12 85 PRO A C 20
ATOM 38995 O O . PRO A 1 85 ? 13.623 -28.799 20.148 1.00 55.23 85 PRO A O 20
ATOM 39006 N N . GLU A 1 86 ? 12.352 -27.041 19.546 1.00 11.24 86 GLU A N 20
ATOM 39007 C CA . GLU A 1 86 ? 11.094 -27.767 19.677 1.00 2.30 86 GLU A CA 20
ATOM 39008 C C . GLU A 1 86 ? 10.911 -28.751 18.526 1.00 54.33 86 GLU A C 20
ATOM 39009 O O . GLU A 1 86 ? 10.125 -29.694 18.621 1.00 72.01 86 GLU A O 20
ATOM 39021 N N . TYR A 1 87 ? 11.641 -28.524 17.439 1.00 13.33 87 TYR A N 20
ATOM 39022 C CA . TYR A 1 87 ? 11.557 -29.388 16.269 1.00 62.40 87 TYR A CA 20
ATOM 39023 C C . TYR A 1 87 ? 11.821 -30.843 16.645 1.00 30.01 87 TYR A C 20
ATOM 39024 O O . TYR A 1 87 ? 12.149 -31.149 17.791 1.00 64.21 87 TYR A O 20
ATOM 39042 N N . MET A 1 88 ? 11.676 -31.735 15.671 1.00 30.33 88 MET A N 20
ATOM 39043 C CA . MET A 1 88 ? 11.901 -33.159 15.898 1.00 15.53 88 MET A CA 20
ATOM 39044 C C . MET A 1 88 ? 12.033 -33.907 14.576 1.00 10.42 88 MET A C 20
ATOM 39045 O O . MET A 1 88 ? 11.435 -33.521 13.570 1.00 24.25 88 MET A O 20
ATOM 39059 N N . VAL A 1 89 ? 12.820 -34.978 14.583 1.00 2.14 89 VAL A N 20
ATOM 39060 C CA . VAL A 1 89 ? 13.030 -35.780 13.383 1.00 32.25 89 VAL A CA 20
ATOM 39061 C C . VAL A 1 89 ? 11.702 -36.186 12.755 1.00 31.51 89 VAL A C 20
ATOM 39062 O O . VAL A 1 89 ? 10.877 -36.841 13.390 1.00 22.02 89 VAL A O 20
ATOM 39075 N N . GLY A 1 90 ? 11.503 -35.793 11.501 1.00 61.31 90 GLY A N 20
ATOM 39076 C CA . GLY A 1 90 ? 10.272 -36.126 10.805 1.00 5.34 90 GLY A CA 20
ATOM 39077 C C . GLY A 1 90 ? 9.406 -34.909 10.547 1.00 73.20 90 GLY A C 20
ATOM 39078 O O . GLY A 1 90 ? 8.500 -34.951 9.715 1.00 73.05 90 GLY A O 20
ATOM 39082 N N . ASP A 1 91 ? 9.684 -33.825 11.261 1.00 14.12 91 ASP A N 20
ATOM 39083 C CA . ASP A 1 91 ? 8.921 -32.591 11.104 1.00 22.15 91 ASP A CA 20
ATOM 39084 C C . ASP A 1 91 ? 9.452 -31.769 9.934 1.00 32.31 91 ASP A C 20
ATOM 39085 O O . ASP A 1 91 ? 10.296 -32.234 9.167 1.00 53.31 91 ASP A O 20
ATOM 39094 N N . VAL A 1 92 ? 8.951 -30.545 9.801 1.00 31.51 92 VAL A N 20
ATOM 39095 C CA . VAL A 1 92 ? 9.374 -29.659 8.725 1.00 42.33 92 VAL A CA 20
ATOM 39096 C C . VAL A 1 92 ? 9.639 -28.249 9.244 1.00 75.52 92 VAL A C 20
ATOM 39097 O O . VAL A 1 92 ? 8.890 -27.732 10.073 1.00 53.31 92 VAL A O 20
ATOM 39110 N N . VAL A 1 93 ? 10.709 -27.634 8.752 1.00 53.22 93 VAL A N 20
ATOM 39111 C CA . VAL A 1 93 ? 11.072 -26.284 9.165 1.00 1.40 93 VAL A CA 20
ATOM 39112 C C . VAL A 1 93 ? 11.010 -25.315 7.989 1.00 13.54 93 VAL A C 20
ATOM 39113 O O . VAL A 1 93 ? 11.404 -25.651 6.874 1.00 42.32 93 VAL A O 20
ATOM 39126 N N . GLU A 1 94 ? 10.512 -24.109 8.250 1.00 63.33 94 GLU A N 20
ATOM 39127 C CA . GLU A 1 94 ? 10.399 -23.090 7.212 1.00 13.04 94 GLU A CA 20
ATOM 39128 C C . GLU A 1 94 ? 11.320 -21.909 7.506 1.00 14.14 94 GLU A C 20
ATOM 39129 O O . GLU A 1 94 ? 11.315 -21.366 8.611 1.00 22.33 94 GLU A O 20
ATOM 39141 N N . ILE A 1 95 ? 12.107 -21.519 6.511 1.00 43.41 95 ILE A N 20
ATOM 39142 C CA . ILE A 1 95 ? 13.032 -20.402 6.662 1.00 24.11 95 ILE A CA 20
ATOM 39143 C C . ILE A 1 95 ? 12.893 -19.413 5.510 1.00 51.42 95 ILE A C 20
ATOM 39144 O O . ILE A 1 95 ? 12.734 -19.809 4.356 1.00 43.44 95 ILE A O 20
ATOM 39160 N N . GLU A 1 96 ? 12.956 -18.125 5.833 1.00 15.41 96 GLU A N 20
ATOM 39161 C CA . GLU A 1 96 ? 12.837 -17.079 4.824 1.00 4.20 96 GLU A CA 20
ATOM 39162 C C . GLU A 1 96 ? 13.829 -17.306 3.686 1.00 3.25 96 GLU A C 20
ATOM 39163 O O . GLU A 1 96 ? 15.041 -17.337 3.901 1.00 21.32 96 GLU A O 20
ATOM 39175 N N . VAL A 1 97 ? 13.305 -17.463 2.475 1.00 52.41 97 VAL A N 20
ATOM 39176 C CA . VAL A 1 97 ? 14.143 -17.687 1.303 1.00 41.24 97 VAL A CA 20
ATOM 39177 C C . VAL A 1 97 ? 13.723 -16.784 0.148 1.00 64.02 97 VAL A C 20
ATOM 39178 O O . VAL A 1 97 ? 14.174 -16.957 -0.985 1.00 40.42 97 VAL A O 20
ATOM 39191 N N . THR A 1 98 ? 12.857 -15.820 0.441 1.00 74.11 98 THR A N 20
ATOM 39192 C CA . THR A 1 98 ? 12.375 -14.890 -0.573 1.00 21.42 98 THR A CA 20
ATOM 39193 C C . THR A 1 98 ? 13.417 -13.820 -0.877 1.00 23.55 98 THR A C 20
ATOM 39194 O O . THR A 1 98 ? 14.096 -13.309 0.015 1.00 72.05 98 THR A O 20
ATOM 39205 N N . PRO A 1 99 ? 13.549 -13.471 -2.165 1.00 61.42 99 PRO A N 20
ATOM 39206 C CA . PRO A 1 99 ? 14.507 -12.456 -2.617 1.00 22.35 99 PRO A CA 20
ATOM 39207 C C . PRO A 1 99 ? 14.114 -11.051 -2.174 1.00 21.13 99 PRO A C 20
ATOM 39208 O O . PRO A 1 99 ? 12.957 -10.795 -1.839 1.00 4.33 99 PRO A O 20
ATOM 39219 N N . LYS A 1 100 ? 15.084 -10.143 -2.176 1.00 1.34 100 LYS A N 20
ATOM 39220 C CA . LYS A 1 100 ? 14.841 -8.762 -1.776 1.00 31.23 100 LYS A CA 20
ATOM 39221 C C . LYS A 1 100 ? 14.105 -8.000 -2.874 1.00 11.53 100 LYS A C 20
ATOM 39222 O O . LYS A 1 100 ? 13.724 -6.844 -2.691 1.00 43.02 100 LYS A O 20
ATOM 39241 N N . ASP A 1 101 ? 13.908 -8.655 -4.013 1.00 23.32 101 ASP A N 20
ATOM 39242 C CA . ASP A 1 101 ? 13.216 -8.040 -5.139 1.00 41.13 101 ASP A CA 20
ATOM 39243 C C . ASP A 1 101 ? 11.827 -8.645 -5.319 1.00 43.12 101 ASP A C 20
ATOM 39244 O O . ASP A 1 101 ? 11.129 -8.344 -6.288 1.00 15.43 101 ASP A O 20
ATOM 39253 N N . PHE A 1 102 ? 11.434 -9.500 -4.382 1.00 61.52 102 PHE A N 20
ATOM 39254 C CA . PHE A 1 102 ? 10.129 -10.150 -4.438 1.00 41.25 102 PHE A CA 20
ATOM 39255 C C . PHE A 1 102 ? 9.018 -9.171 -4.072 1.00 61.03 102 PHE A C 20
ATOM 39256 O O . PHE A 1 102 ? 7.855 -9.378 -4.415 1.00 73.03 102 PHE A O 20
ATOM 39273 N N . GLY A 1 103 ? 9.386 -8.102 -3.371 1.00 33.20 103 GLY A N 20
ATOM 39274 C CA . GLY A 1 103 ? 8.410 -7.107 -2.969 1.00 14.33 103 GLY A CA 20
ATOM 39275 C C . GLY A 1 103 ? 7.551 -6.636 -4.125 1.00 14.11 103 GLY A C 20
ATOM 39276 O O . GLY A 1 103 ? 6.323 -6.648 -4.040 1.00 52.21 103 GLY A O 20
ATOM 39280 N N . ARG A 1 104 ? 8.198 -6.219 -5.209 1.00 11.41 104 ARG A N 20
ATOM 39281 C CA . ARG A 1 104 ? 7.484 -5.738 -6.386 1.00 21.11 104 ARG A CA 20
ATOM 39282 C C . ARG A 1 104 ? 6.954 -6.906 -7.214 1.00 54.21 104 ARG A C 20
ATOM 39283 O O . ARG A 1 104 ? 5.848 -6.845 -7.753 1.00 35.02 104 ARG A O 20
ATOM 39304 N N . ILE A 1 105 ? 7.749 -7.966 -7.310 1.00 74.15 105 ILE A N 20
ATOM 39305 C CA . ILE A 1 105 ? 7.358 -9.147 -8.071 1.00 51.42 105 ILE A CA 20
ATOM 39306 C C . ILE A 1 105 ? 6.045 -9.724 -7.554 1.00 31.22 105 ILE A C 20
ATOM 39307 O O . ILE A 1 105 ? 5.268 -10.301 -8.313 1.00 32.23 105 ILE A O 20
ATOM 39323 N N . ALA A 1 106 ? 5.804 -9.563 -6.257 1.00 52.13 106 ALA A N 20
ATOM 39324 C CA . ALA A 1 106 ? 4.583 -10.065 -5.639 1.00 0.32 106 ALA A CA 20
ATOM 39325 C C . ALA A 1 106 ? 3.347 -9.557 -6.374 1.00 11.13 106 ALA A C 20
ATOM 39326 O O . ALA A 1 106 ? 2.469 -10.337 -6.743 1.00 42.22 106 ALA A O 20
ATOM 39333 N N . ALA A 1 107 ? 3.285 -8.246 -6.580 1.00 54.24 107 ALA A N 20
ATOM 39334 C CA . ALA A 1 107 ? 2.156 -7.636 -7.272 1.00 40.42 107 ALA A CA 20
ATOM 39335 C C . ALA A 1 107 ? 2.202 -7.933 -8.767 1.00 61.51 107 ALA A C 20
ATOM 39336 O O . ALA A 1 107 ? 1.189 -8.292 -9.368 1.00 62.23 107 ALA A O 20
ATOM 39343 N N . GLN A 1 108 ? 3.381 -7.781 -9.360 1.00 63.24 108 GLN A N 20
ATOM 39344 C CA . GLN A 1 108 ? 3.557 -8.033 -10.786 1.00 24.31 108 GLN A CA 20
ATOM 39345 C C . GLN A 1 108 ? 3.101 -9.441 -11.150 1.00 33.31 108 GLN A C 20
ATOM 39346 O O . GLN A 1 108 ? 2.587 -9.677 -12.245 1.00 5.33 108 GLN A O 20
ATOM 39360 N N . THR A 1 109 ? 3.291 -10.378 -10.226 1.00 14.35 109 THR A N 20
ATOM 39361 C CA . THR A 1 109 ? 2.900 -11.764 -10.450 1.00 1.22 109 THR A CA 20
ATOM 39362 C C . THR A 1 109 ? 1.428 -11.982 -10.115 1.00 5.53 109 THR A C 20
ATOM 39363 O O . THR A 1 109 ? 0.770 -12.840 -10.701 1.00 22.25 109 THR A O 20
ATOM 39374 N N . ALA A 1 110 ? 0.919 -11.198 -9.171 1.00 1.34 110 ALA A N 20
ATOM 39375 C CA . ALA A 1 110 ? -0.476 -11.303 -8.760 1.00 65.20 110 ALA A CA 20
ATOM 39376 C C . ALA A 1 110 ? -1.405 -10.731 -9.826 1.00 34.15 110 ALA A C 20
ATOM 39377 O O . ALA A 1 110 ? -2.520 -11.218 -10.018 1.00 63.40 110 ALA A O 20
ATOM 39384 N N . LYS A 1 111 ? -0.942 -9.695 -10.515 1.00 4.43 111 LYS A N 20
ATOM 39385 C CA . LYS A 1 111 ? -1.730 -9.056 -11.561 1.00 13.33 111 LYS A CA 20
ATOM 39386 C C . LYS A 1 111 ? -1.860 -9.966 -12.778 1.00 33.32 111 LYS A C 20
ATOM 39387 O O . LYS A 1 111 ? -2.842 -9.894 -13.517 1.00 3.05 111 LYS A O 20
ATOM 39406 N N . GLN A 1 112 ? -0.864 -10.825 -12.978 1.00 52.54 112 GLN A N 20
ATOM 39407 C CA . GLN A 1 112 ? -0.869 -11.750 -14.105 1.00 10.21 112 GLN A CA 20
ATOM 39408 C C . GLN A 1 112 ? -1.883 -12.869 -13.887 1.00 0.31 112 GLN A C 20
ATOM 39409 O O . GLN A 1 112 ? -2.473 -13.380 -14.838 1.00 14.34 112 GLN A O 20
ATOM 39423 N N . VAL A 1 113 ? -2.079 -13.245 -12.626 1.00 42.44 113 VAL A N 20
ATOM 39424 C CA . VAL A 1 113 ? -3.021 -14.303 -12.283 1.00 53.54 113 VAL A CA 20
ATOM 39425 C C . VAL A 1 113 ? -4.460 -13.810 -12.382 1.00 33.44 113 VAL A C 20
ATOM 39426 O O . VAL A 1 113 ? -5.305 -14.448 -13.011 1.00 10.35 113 VAL A O 20
ATOM 39439 N N . VAL A 1 114 ? -4.734 -12.669 -11.756 1.00 62.31 114 VAL A N 20
ATOM 39440 C CA . VAL A 1 114 ? -6.071 -12.089 -11.774 1.00 44.31 114 VAL A CA 20
ATOM 39441 C C . VAL A 1 114 ? -6.560 -11.878 -13.203 1.00 24.40 114 VAL A C 20
ATOM 39442 O O . VAL A 1 114 ? -7.740 -12.062 -13.501 1.00 43.44 114 VAL A O 20
ATOM 39455 N N . THR A 1 115 ? -5.643 -11.492 -14.085 1.00 11.13 115 THR A N 20
ATOM 39456 C CA . THR A 1 115 ? -5.979 -11.256 -15.483 1.00 33.11 115 THR A CA 20
ATOM 39457 C C . THR A 1 115 ? -6.396 -12.548 -16.175 1.00 25.41 115 THR A C 20
ATOM 39458 O O . THR A 1 115 ? -7.176 -12.531 -17.126 1.00 0.53 115 THR A O 20
ATOM 39469 N N . GLN A 1 116 ? -5.869 -13.669 -15.690 1.00 72.25 116 GLN A N 20
ATOM 39470 C CA . GLN A 1 116 ? -6.186 -14.972 -16.263 1.00 54.01 116 GLN A CA 20
ATOM 39471 C C . GLN A 1 116 ? -7.584 -15.422 -15.850 1.00 61.15 116 GLN A C 20
ATOM 39472 O O . GLN A 1 116 ? -8.252 -16.154 -16.581 1.00 62.10 116 GLN A O 20
ATOM 39486 N N . ARG A 1 117 ? -8.020 -14.980 -14.676 1.00 54.30 117 ARG A N 20
ATOM 39487 C CA . ARG A 1 117 ? -9.338 -15.339 -14.165 1.00 0.51 117 ARG A CA 20
ATOM 39488 C C . ARG A 1 117 ? -10.421 -14.471 -14.799 1.00 2.44 117 ARG A C 20
ATOM 39489 O O . ARG A 1 117 ? -11.517 -14.946 -15.095 1.00 12.00 117 ARG A O 20
ATOM 39510 N N . VAL A 1 118 ? -10.106 -13.195 -15.003 1.00 41.12 118 VAL A N 20
ATOM 39511 C CA . VAL A 1 118 ? -11.052 -12.261 -15.601 1.00 4.21 118 VAL A CA 20
ATOM 39512 C C . VAL A 1 118 ? -11.646 -12.828 -16.886 1.00 14.31 118 VAL A C 20
ATOM 39513 O O . VAL A 1 118 ? -12.780 -12.514 -17.248 1.00 21.50 118 VAL A O 20
ATOM 39526 N N . ARG A 1 119 ? -10.873 -13.664 -17.570 1.00 45.44 119 ARG A N 20
ATOM 39527 C CA . ARG A 1 119 ? -11.322 -14.274 -18.816 1.00 54.32 119 ARG A CA 20
ATOM 39528 C C . ARG A 1 119 ? -12.370 -15.349 -18.547 1.00 31.42 119 ARG A C 20
ATOM 39529 O O . ARG A 1 119 ? -13.464 -15.318 -19.109 1.00 55.43 119 ARG A O 20
ATOM 39550 N N . GLU A 1 120 ? -12.027 -16.301 -17.684 1.00 3.12 120 GLU A N 20
ATOM 39551 C CA . GLU A 1 120 ? -12.938 -17.386 -17.343 1.00 33.03 120 GLU A CA 20
ATOM 39552 C C . GLU A 1 120 ? -14.173 -16.853 -16.622 1.00 32.20 120 GLU A C 20
ATOM 39553 O O . GLU A 1 120 ? -15.247 -17.452 -16.683 1.00 44.34 120 GLU A O 20
ATOM 39565 N N . ALA A 1 121 ? -14.012 -15.725 -15.939 1.00 41.02 121 ALA A N 20
ATOM 39566 C CA . ALA A 1 121 ? -15.114 -15.110 -15.209 1.00 30.52 121 ALA A CA 20
ATOM 39567 C C . ALA A 1 121 ? -16.118 -14.472 -16.164 1.00 21.14 121 ALA A C 20
ATOM 39568 O O . ALA A 1 121 ? -17.324 -14.683 -16.042 1.00 23.24 121 ALA A O 20
ATOM 39575 N N . GLU A 1 122 ? -15.611 -13.691 -17.113 1.00 33.52 122 GLU A N 20
ATOM 39576 C CA . GLU A 1 122 ? -16.465 -13.023 -18.087 1.00 11.20 122 GLU A CA 20
ATOM 39577 C C . GLU A 1 122 ? -16.992 -14.014 -19.121 1.00 55.40 122 GLU A C 20
ATOM 39578 O O . GLU A 1 122 ? -18.105 -13.866 -19.627 1.00 21.30 122 GLU A O 20
ATOM 39590 N N . ARG A 1 123 ? -16.185 -15.023 -19.429 1.00 41.24 123 ARG A N 20
ATOM 39591 C CA . ARG A 1 123 ? -16.568 -16.037 -20.403 1.00 72.40 123 ARG A CA 20
ATOM 39592 C C . ARG A 1 123 ? -17.912 -16.660 -20.039 1.00 72.21 123 ARG A C 20
ATOM 39593 O O . ARG A 1 123 ? -18.707 -17.004 -20.914 1.00 44.14 123 ARG A O 20
ATOM 39614 N N . GLY A 1 124 ? -18.162 -16.803 -18.741 1.00 5.13 124 GLY A N 20
ATOM 39615 C CA . GLY A 1 124 ? -19.410 -17.385 -18.284 1.00 42.31 124 GLY A CA 20
ATOM 39616 C C . GLY A 1 124 ? -19.481 -18.877 -18.538 1.00 72.23 124 GLY A C 20
ATOM 39617 O O . GLY A 1 124 ? -20.199 -19.598 -17.844 1.00 21.50 124 GLY A O 20
#

InterPro domains:
  IPR003029 S1 domain [PF00575] (133-196)
  IPR003029 S1 domain [PS50126] (135-199)
  IPR003029 S1 domain [SM00316] (133-199)
  IPR004087 K Homology domain [SM00322] (229-301)
  IPR004087 K Homology domain [SM00322] (302-365)
  IPR009019 K homology domain superfamily, prokaryotic type [SSF54814] (199-276)
  IPR009019 K homology domain superfamily, prokaryotic type [SSF54814] (278-341)
  IPR010213 Transcription factor NusA [TIGR01953] (5-341)
  IPR012340 Nucleic acid-binding, OB-fold [G3DSA:2.40.50.140] (136-197)
  IPR012340 Nucleic acid-binding, OB-fold [SSF50249] (132-198)
  IPR013735 Transcription factor NusA, N-terminal [PF08529] (4-123)
  IPR015946 K homology domain-like, alpha/beta [G3DSA:3.30.300.20] (198-276)
  IPR015946 K homology domain-like, alpha/beta [G3DSA:3.30.300.20] (277-346)
  IPR025249 Transcription factor NusA, first KH domain [PF13184] (198-275)
  IPR030842 Transcription factor NusA, prokaryotes [PTHR22648] (1-351)
  IPR036555 NusA, N-terminal domain superfamily [G3DSA:3.30.1480.10] (1-124)
  IPR036555 NusA, N-terminal domain superfamily [SSF69705] (1-126)
  IPR058582 NusA-like, second KH domain [PF26594] (279-344)
  IPR059158 NusA, second KH domain, bacteria [cd22529] (278-338)
  IPR059258 Transcription factor NusA, bacteria [MF_00945_B] (2-371)

Foldseek 3Di:
DLLVLLVLLVVLVVAPPDDSVVLQVLLQVQLLVVVCVVPVQQFHKDKDADSPVRDIFIWGKAQEACDDPDNSGHDHLVRQVVVPVVDDHGDIDIDTDDDPPVSSVSSVSSVVSSVVVVCVSVVD

CATH classification: 3.30.1480.10

Solvent-accessible surface area: 8657 Å² total; per-residue (Å²): 213,44,39,145,10,53,88,18,2,72,100,7,98,179,64,171,88,44,52,38,104,94,4,4,105,26,0,40,59,23,0,31,60,50,39,61,176,90,123,64,171,41,44,41,5,117,18,83,15,50,120,140,80,11,48,15,134,0,55,8,95,58,67,1,18,89,115,88,144,44,177,156,27,18,10,26,35,132,113,0,69,70,112,77,86,144,38,136,79,65,71,60,0,89,60,129,54,36,50,195,87,7,55,199,60,12,29,108,4,0,118,80,7,8,54,72,83,75,128,67,45,144,196,106